Protein 2JUH (pdb70)

InterPro domains:
  IPR000626 Ubiquitin-like domain [PS50053] (384-454)
  IPR001005 SANT/Myb domain [PS50090] (572-627)
  IPR001005 SANT/Myb domain [SM00717] (576-629)
  IPR009057 Homedomain-like superfamily [SSF46689] (578-659)
  IPR017930 Myb domain [PS51294] (572-631)
  IPR029071 Ubiquitin-like domain superfamily [SSF54236] (380-465)
  IPR031105 Telomere repeat-binding protein, plant [PTHR21717] (1-666)
  IPR057625 Telomere repeat-binding protein 1-6-like, ubiquitin-like domain [PF23603] (383-450)

Secondary structure (DSSP, 8-state):
---------------SS-PPPHHHHHHHHHHHHHHGGG-HHHHHHHH-S--SS--SHHHHHHHHHHHHHHHT-STT---S---HHHHHHHHHHHHHHHHHH--S---S-------------

Organism: Nicotiana glutinosa (NCBI:txid35889)

Structure (mmCIF, N/CA/C/O backbone):
data_2JUH
#
_entry.id   2JUH
#
loop_
_atom_site.group_PDB
_atom_site.id
_atom_site.type_symbol
_atom_site.label_atom_id
_atom_site.label_alt_id
_atom_site.label_comp_id
_atom_site.label_asym_id
_atom_site.label_entity_id
_atom_site.label_seq_id
_atom_site.pdbx_PDB_ins_code
_atom_site.Cartn_x
_atom_site.Cartn_y
_atom_site.Cartn_z
_atom_site.occupancy
_atom_site.B_iso_or_equiv
_atom_site.auth_seq_id
_atom_site.auth_comp_id
_atom_site.auth_asym_id
_atom_site.auth_atom_id
_atom_site.pdbx_PDB_model_num
ATOM 1 N N . PRO A 1 1 ? -35.934 24.405 -11.145 1.00 3.00 561 PRO A N 1
ATOM 2 C CA . PRO A 1 1 ? -36.012 23.930 -9.759 1.00 11.02 561 PRO A CA 1
ATOM 3 C C . PRO A 1 1 ? -34.668 24.007 -9.044 1.00 43.11 561 PRO A C 1
ATOM 4 O O . PRO A 1 1 ? -33.688 24.510 -9.594 1.00 5.21 561 PRO A O 1
ATOM 12 N N . VAL A 1 2 ? -34.628 23.505 -7.814 1.00 54.53 562 VAL A N 1
ATOM 13 C CA . VAL A 1 2 ? -33.403 23.516 -7.023 1.00 4.43 562 VAL A CA 1
ATOM 14 C C . VAL A 1 2 ? -33.596 22.781 -5.701 1.00 33.12 562 VAL A C 1
ATOM 15 O O . VAL A 1 2 ? -34.508 23.090 -4.936 1.00 4.14 562 VAL A O 1
ATOM 28 N N . ASN A 1 3 ? -32.730 21.808 -5.439 1.00 34.24 563 ASN A N 1
ATOM 29 C CA . ASN A 1 3 ? -32.805 21.028 -4.209 1.00 71.44 563 ASN A CA 1
ATOM 30 C C . ASN A 1 3 ? -31.486 21.091 -3.444 1.00 35.01 563 ASN A C 1
ATOM 31 O O . ASN A 1 3 ? -30.505 21.657 -3.926 1.00 73.34 563 ASN A O 1
ATOM 41 N N . GLN A 1 4 ? -31.472 20.506 -2.251 1.00 31.00 564 GLN A N 1
ATOM 42 C CA . GLN A 1 4 ? -30.274 20.496 -1.419 1.00 35.44 564 GLN A CA 1
ATOM 43 C C . GLN A 1 4 ? -29.853 19.068 -1.088 1.00 54.55 564 GLN A C 1
ATOM 44 O O . GLN A 1 4 ? -30.569 18.113 -1.388 1.00 11.33 564 GLN A O 1
ATOM 56 N N . LYS A 1 5 ? -28.688 18.930 -0.465 1.00 33.30 565 LYS A N 1
ATOM 57 C CA . LYS A 1 5 ? -28.171 17.618 -0.091 1.00 35.20 565 LYS A CA 1
ATOM 58 C C . LYS A 1 5 ? -27.454 17.681 1.254 1.00 71.32 565 LYS A C 1
ATOM 59 O O . LYS A 1 5 ? -27.005 18.744 1.681 1.00 33.34 565 LYS A O 1
ATOM 74 N N . SER A 1 6 ? -27.348 16.533 1.916 1.00 74.52 566 SER A N 1
ATOM 75 C CA . SER A 1 6 ? -26.686 16.457 3.214 1.00 52.51 566 SER A CA 1
ATOM 76 C C . SER A 1 6 ? -25.546 15.446 3.184 1.00 23.33 566 SER A C 1
ATOM 77 O O . SER A 1 6 ? -25.599 14.452 2.460 1.00 3.34 566 SER A O 1
ATOM 84 N N . LYS A 1 7 ? -24.511 15.707 3.976 1.00 70.21 567 LYS A N 1
ATOM 85 C CA . LYS A 1 7 ? -23.356 14.820 4.044 1.00 33.52 567 LYS A CA 1
ATOM 86 C C . LYS A 1 7 ? -22.930 14.590 5.490 1.00 72.22 567 LYS A C 1
ATOM 87 O O . LYS A 1 7 ? -23.560 15.094 6.420 1.00 72.22 567 LYS A O 1
ATOM 102 N N . ARG A 1 8 ? -21.856 13.829 5.672 1.00 64.01 568 ARG A N 1
ATOM 103 C CA . ARG A 1 8 ? -21.345 13.533 7.006 1.00 3.54 568 ARG A CA 1
ATOM 104 C C . ARG A 1 8 ? -20.254 14.522 7.402 1.00 20.31 568 ARG A C 1
ATOM 105 O O . ARG A 1 8 ? -19.568 15.080 6.546 1.00 55.14 568 ARG A O 1
ATOM 123 N N . SER A 1 9 ? -20.099 14.734 8.705 1.00 44.12 569 SER A N 1
ATOM 124 C CA . SER A 1 9 ? -19.094 15.659 9.214 1.00 72.05 569 SER A CA 1
ATOM 125 C C . SER A 1 9 ? -18.062 14.925 10.066 1.00 50.05 569 SER A C 1
ATOM 126 O O . SER A 1 9 ? -18.361 13.898 10.674 1.00 52.31 569 SER A O 1
ATOM 133 N N . GLU A 1 10 ? -16.846 15.461 10.104 1.00 42.20 570 GLU A N 1
ATOM 134 C CA . GLU A 1 10 ? -15.769 14.857 10.879 1.00 53.10 570 GLU A CA 1
ATOM 135 C C . GLU A 1 10 ? -15.868 15.257 12.349 1.00 23.50 570 GLU A C 1
ATOM 136 O O . GLU A 1 10 ? -16.624 16.159 12.710 1.00 3.10 570 GLU A O 1
ATOM 146 N N . LEU A 1 11 ? -15.096 14.579 13.192 1.00 74.05 571 LEU A N 1
ATOM 147 C CA . LEU A 1 11 ? -15.095 14.863 14.624 1.00 3.13 571 LEU A CA 1
ATOM 148 C C . LEU A 1 11 ? -13.675 15.091 15.132 1.00 54.23 571 LEU A C 1
ATOM 149 O O . LEU A 1 11 ? -13.333 16.190 15.572 1.00 4.14 571 LEU A O 1
ATOM 164 N N . SER A 1 12 ? -12.853 14.049 15.067 1.00 14.13 572 SER A N 1
ATOM 165 C CA . SER A 1 12 ? -11.471 14.137 15.522 1.00 63.35 572 SER A CA 1
ATOM 166 C C . SER A 1 12 ? -10.512 13.637 14.446 1.00 70.22 572 SER A C 1
ATOM 167 O O . SER A 1 12 ? -10.936 13.087 13.430 1.00 33.52 572 SER A O 1
ATOM 174 N N . GLN A 1 13 ? -9.218 13.831 14.679 1.00 14.10 573 GLN A N 1
ATOM 175 C CA . GLN A 1 13 ? -8.199 13.401 13.730 1.00 20.53 573 GLN A CA 1
ATOM 176 C C . GLN A 1 13 ? -6.799 13.619 14.297 1.00 43.22 573 GLN A C 1
ATOM 177 O O . GLN A 1 13 ? -6.556 14.586 15.019 1.00 34.14 573 GLN A O 1
ATOM 189 N N . ARG A 1 14 ? -5.885 12.714 13.966 1.00 2.02 574 ARG A N 1
ATOM 190 C CA . ARG A 1 14 ? -4.510 12.807 14.444 1.00 4.53 574 ARG A CA 1
ATOM 191 C C . ARG A 1 14 ? -3.527 12.380 13.357 1.00 54.34 574 ARG A C 1
ATOM 192 O O . ARG A 1 14 ? -3.737 11.378 12.675 1.00 33.44 574 ARG A O 1
ATOM 210 N N . ARG A 1 15 ? -2.454 13.149 13.204 1.00 2.11 575 ARG A N 1
ATOM 211 C CA . ARG A 1 15 ? -1.439 12.853 12.200 1.00 13.15 575 ARG A CA 1
ATOM 212 C C . ARG A 1 15 ? -0.251 13.799 12.332 1.00 71.34 575 ARG A C 1
ATOM 213 O O . ARG A 1 15 ? -0.409 14.963 12.702 1.00 15.25 575 ARG A O 1
ATOM 231 N N . ILE A 1 16 ? 0.940 13.292 12.030 1.00 35.32 576 ILE A N 1
ATOM 232 C CA . ILE A 1 16 ? 2.155 14.092 12.115 1.00 35.31 576 ILE A CA 1
ATOM 233 C C . ILE A 1 16 ? 2.819 14.230 10.749 1.00 70.54 576 ILE A C 1
ATOM 234 O O . ILE A 1 16 ? 3.409 15.264 10.435 1.00 51.24 576 ILE A O 1
ATOM 249 N N . ARG A 1 17 ? 2.719 13.181 9.940 1.00 11.03 577 ARG A N 1
ATOM 250 C CA . ARG A 1 17 ? 3.310 13.185 8.607 1.00 2.31 577 ARG A CA 1
ATOM 251 C C . ARG A 1 17 ? 2.268 13.546 7.552 1.00 10.23 577 ARG A C 1
ATOM 252 O O . ARG A 1 17 ? 1.160 13.971 7.880 1.00 24.25 577 ARG A O 1
ATOM 270 N N . ARG A 1 18 ? 2.632 13.373 6.285 1.00 73.44 578 ARG A N 1
ATOM 271 C CA . ARG A 1 18 ? 1.731 13.684 5.183 1.00 2.25 578 ARG A CA 1
ATOM 272 C C . ARG A 1 18 ? 1.342 12.417 4.425 1.00 64.32 578 ARG A C 1
ATOM 273 O O . ARG A 1 18 ? 2.034 11.399 4.474 1.00 34.33 578 ARG A O 1
ATOM 291 N N . PRO A 1 19 ? 0.210 12.478 3.710 1.00 2.41 579 PRO A N 1
ATOM 292 C CA . PRO A 1 19 ? -0.296 11.345 2.929 1.00 60.25 579 PRO A CA 1
ATOM 293 C C . PRO A 1 19 ? 0.572 11.047 1.712 1.00 64.22 579 PRO A C 1
ATOM 294 O O . PRO A 1 19 ? 1.292 11.917 1.222 1.00 61.10 579 PRO A O 1
ATOM 302 N N . PHE A 1 20 ? 0.500 9.811 1.227 1.00 4.21 580 PHE A N 1
ATOM 303 C CA . PHE A 1 20 ? 1.280 9.397 0.067 1.00 0.42 580 PHE A CA 1
ATOM 304 C C . PHE A 1 20 ? 0.487 9.597 -1.222 1.00 42.35 580 PHE A C 1
ATOM 305 O O . PHE A 1 20 ? -0.732 9.424 -1.246 1.00 73.12 580 PHE A O 1
ATOM 321 N N . SER A 1 21 ? 1.186 9.964 -2.290 1.00 32.30 581 SER A N 1
ATOM 322 C CA . SER A 1 21 ? 0.549 10.192 -3.580 1.00 11.44 581 SER A CA 1
ATOM 323 C C . SER A 1 21 ? 0.114 8.873 -4.213 1.00 62.32 581 SER A C 1
ATOM 324 O O . SER A 1 21 ? 0.642 7.810 -3.884 1.00 70.41 581 SER A O 1
ATOM 331 N N . VAL A 1 22 ? -0.851 8.949 -5.123 1.00 31.54 582 VAL A N 1
ATOM 332 C CA . VAL A 1 22 ? -1.356 7.762 -5.804 1.00 54.24 582 VAL A CA 1
ATOM 333 C C . VAL A 1 22 ? -0.217 6.945 -6.401 1.00 72.52 582 VAL A C 1
ATOM 334 O O . VAL A 1 22 ? -0.242 5.715 -6.374 1.00 34.53 582 VAL A O 1
ATOM 347 N N . ALA A 1 23 ? 0.781 7.637 -6.941 1.00 71.34 583 ALA A N 1
ATOM 348 C CA . ALA A 1 23 ? 1.932 6.975 -7.543 1.00 74.43 583 ALA A CA 1
ATOM 349 C C . ALA A 1 23 ? 2.795 6.300 -6.482 1.00 72.24 583 ALA A C 1
ATOM 350 O O . ALA A 1 23 ? 3.323 5.210 -6.700 1.00 75.13 583 ALA A O 1
ATOM 357 N N . GLU A 1 24 ? 2.933 6.957 -5.333 1.00 23.41 584 GLU A N 1
ATOM 358 C CA . GLU A 1 24 ? 3.734 6.419 -4.240 1.00 70.01 584 GLU A CA 1
ATOM 359 C C . GLU A 1 24 ? 3.041 5.223 -3.595 1.00 44.44 584 GLU A C 1
ATOM 360 O O . GLU A 1 24 ? 3.614 4.137 -3.496 1.00 34.12 584 GLU A O 1
ATOM 370 N N . VAL A 1 25 ? 1.803 5.430 -3.155 1.00 64.43 585 VAL A N 1
ATOM 371 C CA . VAL A 1 25 ? 1.031 4.370 -2.518 1.00 0.34 585 VAL A CA 1
ATOM 372 C C . VAL A 1 25 ? 0.835 3.190 -3.464 1.00 22.33 585 VAL A C 1
ATOM 373 O O . VAL A 1 25 ? 0.788 2.039 -3.033 1.00 63.35 585 VAL A O 1
ATOM 386 N N . GLU A 1 26 ? 0.722 3.485 -4.755 1.00 54.11 586 GLU A N 1
ATOM 387 C CA . GLU A 1 26 ? 0.531 2.448 -5.762 1.00 31.21 586 GLU A CA 1
ATOM 388 C C . GLU A 1 26 ? 1.574 1.345 -5.610 1.00 22.13 586 GLU A C 1
ATOM 389 O O . GLU A 1 26 ? 1.314 0.183 -5.923 1.00 51.12 586 GLU A O 1
ATOM 399 N N . ALA A 1 27 ? 2.755 1.717 -5.129 1.00 24.34 587 ALA A N 1
ATOM 400 C CA . ALA A 1 27 ? 3.838 0.760 -4.935 1.00 44.24 587 ALA A CA 1
ATOM 401 C C . ALA A 1 27 ? 3.633 -0.049 -3.658 1.00 11.11 587 ALA A C 1
ATOM 402 O O . ALA A 1 27 ? 3.929 -1.243 -3.613 1.00 20.10 587 ALA A O 1
ATOM 409 N N . LEU A 1 28 ? 3.124 0.609 -2.622 1.00 40.13 588 LEU A N 1
ATOM 410 C CA . LEU A 1 28 ? 2.880 -0.048 -1.343 1.00 71.31 588 LEU A CA 1
ATOM 411 C C . LEU A 1 28 ? 1.964 -1.256 -1.518 1.00 73.43 588 LEU A C 1
ATOM 412 O O . LEU A 1 28 ? 2.264 -2.349 -1.037 1.00 1.12 588 LEU A O 1
ATOM 427 N N . VAL A 1 29 ? 0.849 -1.051 -2.210 1.00 43.34 589 VAL A N 1
ATOM 428 C CA . VAL A 1 29 ? -0.109 -2.124 -2.451 1.00 54.30 589 VAL A CA 1
ATOM 429 C C . VAL A 1 29 ? 0.460 -3.163 -3.409 1.00 11.04 589 VAL A C 1
ATOM 430 O O . VAL A 1 29 ? 0.506 -4.352 -3.095 1.00 42.22 589 VAL A O 1
ATOM 443 N N . GLU A 1 30 ? 0.893 -2.707 -4.581 1.00 74.35 590 GLU A N 1
ATOM 444 C CA . GLU A 1 30 ? 1.460 -3.598 -5.586 1.00 42.14 590 GLU A CA 1
ATOM 445 C C . GLU A 1 30 ? 2.547 -4.480 -4.980 1.00 52.12 590 GLU A C 1
ATOM 446 O O . GLU A 1 30 ? 2.614 -5.678 -5.253 1.00 0.41 590 GLU A O 1
ATOM 456 N N . ALA A 1 31 ? 3.398 -3.878 -4.154 1.00 12.15 591 ALA A N 1
ATOM 457 C CA . ALA A 1 31 ? 4.481 -4.608 -3.508 1.00 31.13 591 ALA A CA 1
ATOM 458 C C . ALA A 1 31 ? 3.941 -5.600 -2.485 1.00 4.24 591 ALA A C 1
ATOM 459 O O . ALA A 1 31 ? 4.437 -6.722 -2.370 1.00 14.21 591 ALA A O 1
ATOM 466 N N . VAL A 1 32 ? 2.920 -5.182 -1.742 1.00 73.22 592 VAL A N 1
ATOM 467 C CA . VAL A 1 32 ? 2.312 -6.035 -0.728 1.00 1.43 592 VAL A CA 1
ATOM 468 C C . VAL A 1 32 ? 1.549 -7.190 -1.367 1.00 11.02 592 VAL A C 1
ATOM 469 O O . VAL A 1 32 ? 1.390 -8.251 -0.764 1.00 73.34 592 VAL A O 1
ATOM 482 N N . GLU A 1 33 ? 1.081 -6.976 -2.593 1.00 41.54 593 GLU A N 1
ATOM 483 C CA . GLU A 1 33 ? 0.333 -8.001 -3.314 1.00 33.32 593 GLU A CA 1
ATOM 484 C C . GLU A 1 33 ? 1.263 -9.107 -3.804 1.00 40.42 593 GLU A C 1
ATOM 485 O O . GLU A 1 33 ? 0.893 -10.283 -3.820 1.00 54.13 593 GLU A O 1
ATOM 495 N N . HIS A 1 34 ? 2.472 -8.723 -4.204 1.00 4.23 594 HIS A N 1
ATOM 496 C CA . HIS A 1 34 ? 3.454 -9.683 -4.695 1.00 71.11 594 HIS A CA 1
ATOM 497 C C . HIS A 1 34 ? 4.252 -10.282 -3.541 1.00 42.15 594 HIS A C 1
ATOM 498 O O . HIS A 1 34 ? 4.427 -11.499 -3.459 1.00 4.34 594 HIS A O 1
ATOM 511 N N . LEU A 1 35 ? 4.734 -9.422 -2.651 1.00 30.33 595 LEU A N 1
ATOM 512 C CA . LEU A 1 35 ? 5.514 -9.867 -1.501 1.00 75.45 595 LEU A CA 1
ATOM 513 C C . LEU A 1 35 ? 4.603 -10.385 -0.393 1.00 72.01 595 LEU A C 1
ATOM 514 O O . LEU A 1 35 ? 5.020 -11.188 0.442 1.00 53.42 595 LEU A O 1
ATOM 529 N N . GLY A 1 36 ? 3.357 -9.922 -0.393 1.00 5.44 596 GLY A N 1
ATOM 530 C CA . GLY A 1 36 ? 2.406 -10.353 0.615 1.00 55.00 596 GLY A CA 1
ATOM 531 C C . GLY A 1 36 ? 2.547 -9.581 1.912 1.00 72.33 596 GLY A C 1
ATOM 532 O O . GLY A 1 36 ? 3.337 -8.640 2.001 1.00 72.55 596 GLY A O 1
ATOM 536 N N . THR A 1 37 ? 1.779 -9.977 2.922 1.00 13.02 597 THR A N 1
ATOM 537 C CA . THR A 1 37 ? 1.820 -9.315 4.219 1.00 54.54 597 THR A CA 1
ATOM 538 C C . THR A 1 37 ? 2.792 -10.014 5.164 1.00 15.32 597 THR A C 1
ATOM 539 O O . THR A 1 37 ? 2.657 -9.928 6.383 1.00 75.21 597 THR A O 1
ATOM 550 N N . GLY A 1 38 ? 3.772 -10.706 4.590 1.00 52.44 598 GLY A N 1
ATOM 551 C CA . GLY A 1 38 ? 4.752 -11.409 5.396 1.00 24.31 598 GLY A CA 1
ATOM 552 C C . GLY A 1 38 ? 6.172 -10.973 5.093 1.00 41.14 598 GLY A C 1
ATOM 553 O O . GLY A 1 38 ? 7.102 -11.311 5.825 1.00 41.04 598 GLY A O 1
ATOM 557 N N . ARG A 1 39 ? 6.340 -10.222 4.009 1.00 62.13 599 ARG A N 1
ATOM 558 C CA . ARG A 1 39 ? 7.657 -9.742 3.609 1.00 63.22 599 ARG A CA 1
ATOM 559 C C . ARG A 1 39 ? 7.656 -8.226 3.443 1.00 12.21 599 ARG A C 1
ATOM 560 O O . ARG A 1 39 ? 7.625 -7.715 2.324 1.00 35.03 599 ARG A O 1
ATOM 578 N N . TRP A 1 40 ? 7.688 -7.513 4.563 1.00 31.15 600 TRP A N 1
ATOM 579 C CA . TRP A 1 40 ? 7.689 -6.054 4.540 1.00 71.32 600 TRP A CA 1
ATOM 580 C C . TRP A 1 40 ? 9.008 -5.520 3.994 1.00 71.31 600 TRP A C 1
ATOM 581 O O . TRP A 1 40 ? 9.026 -4.583 3.195 1.00 65.14 600 TRP A O 1
ATOM 601 N N . ARG A 1 41 ? 10.111 -6.121 4.428 1.00 32.53 601 ARG A N 1
ATOM 602 C CA . ARG A 1 41 ? 11.435 -5.704 3.982 1.00 55.24 601 ARG A CA 1
ATOM 603 C C . ARG A 1 41 ? 11.512 -5.675 2.458 1.00 4.22 601 ARG A C 1
ATOM 604 O O . ARG A 1 41 ? 12.047 -4.735 1.871 1.00 62.15 601 ARG A O 1
ATOM 622 N N . ASP A 1 42 ? 10.973 -6.711 1.825 1.00 62.41 602 ASP A N 1
ATOM 623 C CA . ASP A 1 42 ? 10.980 -6.805 0.370 1.00 33.44 602 ASP A CA 1
ATOM 624 C C . ASP A 1 42 ? 10.087 -5.734 -0.248 1.00 43.10 602 ASP A C 1
ATOM 625 O O . ASP A 1 42 ? 10.416 -5.159 -1.286 1.00 42.12 602 ASP A O 1
ATOM 633 N N . VAL A 1 43 ? 8.954 -5.472 0.396 1.00 44.54 603 VAL A N 1
ATOM 634 C CA . VAL A 1 43 ? 8.013 -4.470 -0.089 1.00 3.43 603 VAL A CA 1
ATOM 635 C C . VAL A 1 43 ? 8.669 -3.098 -0.183 1.00 60.54 603 VAL A C 1
ATOM 636 O O . VAL A 1 43 ? 8.420 -2.340 -1.120 1.00 12.20 603 VAL A O 1
ATOM 649 N N . LYS A 1 44 ? 9.513 -2.784 0.795 1.00 43.22 604 LYS A N 1
ATOM 650 C CA . LYS A 1 44 ? 10.209 -1.503 0.824 1.00 62.45 604 LYS A CA 1
ATOM 651 C C . LYS A 1 44 ? 11.292 -1.449 -0.248 1.00 61.03 604 LYS A C 1
ATOM 652 O O . LYS A 1 44 ? 11.526 -0.404 -0.854 1.00 73.20 604 LYS A O 1
ATOM 667 N N . MET A 1 45 ? 11.949 -2.581 -0.478 1.00 51.10 605 MET A N 1
ATOM 668 C CA . MET A 1 45 ? 13.005 -2.661 -1.480 1.00 61.12 605 MET A CA 1
ATOM 669 C C . MET A 1 45 ? 12.423 -2.627 -2.888 1.00 15.55 605 MET A C 1
ATOM 670 O O . MET A 1 45 ? 13.024 -2.068 -3.806 1.00 54.25 605 MET A O 1
ATOM 682 N N . ARG A 1 46 ? 11.248 -3.228 -3.054 1.00 54.35 606 ARG A N 1
ATOM 683 C CA . ARG A 1 46 ? 10.585 -3.265 -4.351 1.00 20.44 606 ARG A CA 1
ATOM 684 C C . ARG A 1 46 ? 9.844 -1.959 -4.623 1.00 22.00 606 ARG A C 1
ATOM 685 O O . ARG A 1 46 ? 9.854 -1.450 -5.743 1.00 41.01 606 ARG A O 1
ATOM 703 N N . ALA A 1 47 ? 9.203 -1.424 -3.589 1.00 13.54 607 ALA A N 1
ATOM 704 C CA . ALA A 1 47 ? 8.457 -0.177 -3.715 1.00 25.22 607 ALA A CA 1
ATOM 705 C C . ALA A 1 47 ? 9.391 1.027 -3.674 1.00 71.54 607 ALA A C 1
ATOM 706 O O . ALA A 1 47 ? 9.552 1.736 -4.667 1.00 43.20 607 ALA A O 1
ATOM 713 N N . PHE A 1 48 ? 10.007 1.253 -2.517 1.00 31.22 608 PHE A N 1
ATOM 714 C CA . PHE A 1 48 ? 10.924 2.373 -2.345 1.00 0.05 608 PHE A CA 1
ATOM 715 C C . PHE A 1 48 ? 12.288 2.057 -2.951 1.00 20.33 608 PHE A C 1
ATOM 716 O O . PHE A 1 48 ? 12.906 1.043 -2.624 1.00 1.54 608 PHE A O 1
ATOM 732 N N . ASP A 1 49 ? 12.753 2.932 -3.837 1.00 43.21 609 ASP A N 1
ATOM 733 C CA . ASP A 1 49 ? 14.043 2.747 -4.490 1.00 21.41 609 ASP A CA 1
ATOM 734 C C . ASP A 1 49 ? 15.183 2.856 -3.481 1.00 5.21 609 ASP A C 1
ATOM 735 O O . ASP A 1 49 ? 16.203 2.179 -3.607 1.00 42.02 609 ASP A O 1
ATOM 743 N N . ASN A 1 50 ? 15.001 3.713 -2.482 1.00 64.13 610 ASN A N 1
ATOM 744 C CA . ASN A 1 50 ? 16.015 3.911 -1.452 1.00 61.32 610 ASN A CA 1
ATOM 745 C C . ASN A 1 50 ? 15.646 3.163 -0.174 1.00 73.55 610 ASN A C 1
ATOM 746 O O . ASN A 1 50 ? 15.365 3.776 0.855 1.00 64.03 610 ASN A O 1
ATOM 756 N N . ALA A 1 51 ? 15.651 1.836 -0.249 1.00 55.12 611 ALA A N 1
ATOM 757 C CA . ALA A 1 51 ? 15.320 1.005 0.902 1.00 55.54 611 ALA A CA 1
ATOM 758 C C . ALA A 1 51 ? 16.552 0.271 1.421 1.00 3.22 611 ALA A C 1
ATOM 759 O O . ALA A 1 51 ? 16.447 -0.830 1.962 1.00 52.20 611 ALA A O 1
ATOM 766 N N . ASP A 1 52 ? 17.716 0.887 1.253 1.00 72.25 612 ASP A N 1
ATOM 767 C CA . ASP A 1 52 ? 18.968 0.292 1.705 1.00 23.33 612 ASP A CA 1
ATOM 768 C C . ASP A 1 52 ? 18.880 -0.110 3.174 1.00 51.21 612 ASP A C 1
ATOM 769 O O . ASP A 1 52 ? 18.897 -1.295 3.507 1.00 65.41 612 ASP A O 1
ATOM 777 N N . HIS A 1 53 ? 18.785 0.885 4.050 1.00 71.24 613 HIS A N 1
ATOM 778 C CA . HIS A 1 53 ? 18.694 0.637 5.484 1.00 64.33 613 HIS A CA 1
ATOM 779 C C . HIS A 1 53 ? 17.412 1.231 6.059 1.00 64.30 613 HIS A C 1
ATOM 780 O O . HIS A 1 53 ? 17.341 1.546 7.246 1.00 62.03 613 HIS A O 1
ATOM 793 N N . ARG A 1 54 ? 16.403 1.380 5.208 1.00 54.52 614 ARG A N 1
ATOM 794 C CA . ARG A 1 54 ? 15.123 1.938 5.631 1.00 61.33 614 ARG A CA 1
ATOM 795 C C . ARG A 1 54 ? 14.355 0.943 6.494 1.00 44.03 614 ARG A C 1
ATOM 796 O O . ARG A 1 54 ? 14.575 -0.267 6.414 1.00 72.35 614 ARG A O 1
ATOM 814 N N . THR A 1 55 ? 13.450 1.458 7.321 1.00 75.14 615 THR A N 1
ATOM 815 C CA . THR A 1 55 ? 12.651 0.616 8.201 1.00 12.52 615 THR A CA 1
ATOM 816 C C . THR A 1 55 ? 11.570 -0.125 7.420 1.00 52.34 615 THR A C 1
ATOM 817 O O . THR A 1 55 ? 11.285 0.207 6.270 1.00 2.43 615 THR A O 1
ATOM 828 N N . TYR A 1 56 ? 10.971 -1.127 8.054 1.00 73.42 616 TYR A N 1
ATOM 829 C CA . TYR A 1 56 ? 9.924 -1.915 7.417 1.00 44.15 616 TYR A CA 1
ATOM 830 C C . TYR A 1 56 ? 8.557 -1.584 8.010 1.00 65.23 616 TYR A C 1
ATOM 831 O O . TYR A 1 56 ? 7.521 -1.881 7.415 1.00 51.44 616 TYR A O 1
ATOM 848 N N . VAL A 1 57 ? 8.564 -0.968 9.188 1.00 3.52 617 VAL A N 1
ATOM 849 C CA . VAL A 1 57 ? 7.327 -0.594 9.862 1.00 50.44 617 VAL A CA 1
ATOM 850 C C . VAL A 1 57 ? 6.626 0.546 9.132 1.00 71.22 617 VAL A C 1
ATOM 851 O O . VAL A 1 57 ? 5.397 0.617 9.104 1.00 41.04 617 VAL A O 1
ATOM 864 N N . ASP A 1 58 ? 7.415 1.437 8.542 1.00 71.40 618 ASP A N 1
ATOM 865 C CA . ASP A 1 58 ? 6.871 2.574 7.810 1.00 72.20 618 ASP A CA 1
ATOM 866 C C . ASP A 1 58 ? 5.841 2.117 6.782 1.00 30.30 618 ASP A C 1
ATOM 867 O O . ASP A 1 58 ? 4.728 2.641 6.726 1.00 14.35 618 ASP A O 1
ATOM 875 N N . LEU A 1 59 ? 6.219 1.136 5.969 1.00 74.02 619 LEU A N 1
ATOM 876 C CA . LEU A 1 59 ? 5.329 0.608 4.942 1.00 11.52 619 LEU A CA 1
ATOM 877 C C . LEU A 1 59 ? 4.180 -0.177 5.567 1.00 20.31 619 LEU A C 1
ATOM 878 O O . LEU A 1 59 ? 3.105 -0.299 4.980 1.00 2.13 619 LEU A O 1
ATOM 893 N N . LYS A 1 60 ? 4.415 -0.707 6.763 1.00 33.22 620 LYS A N 1
ATOM 894 C CA . LYS A 1 60 ? 3.401 -1.477 7.472 1.00 4.55 620 LYS A CA 1
ATOM 895 C C . LYS A 1 60 ? 2.271 -0.574 7.957 1.00 12.24 620 LYS A C 1
ATOM 896 O O . LYS A 1 60 ? 1.104 -0.963 7.945 1.00 43.33 620 LYS A O 1
ATOM 911 N N . ASP A 1 61 ? 2.627 0.634 8.380 1.00 52.42 621 ASP A N 1
ATOM 912 C CA . ASP A 1 61 ? 1.642 1.594 8.867 1.00 33.33 621 ASP A CA 1
ATOM 913 C C . ASP A 1 61 ? 0.800 2.138 7.717 1.00 42.21 621 ASP A C 1
ATOM 914 O O . ASP A 1 61 ? -0.421 2.248 7.826 1.00 63.11 621 ASP A O 1
ATOM 922 N N . LYS A 1 62 ? 1.460 2.480 6.616 1.00 24.33 622 LYS A N 1
ATOM 923 C CA . LYS A 1 62 ? 0.773 3.012 5.446 1.00 34.40 622 LYS A CA 1
ATOM 924 C C . LYS A 1 62 ? -0.261 2.020 4.923 1.00 75.10 622 LYS A C 1
ATOM 925 O O . LYS A 1 62 ? -1.355 2.408 4.515 1.00 12.02 622 LYS A O 1
ATOM 940 N N . TRP A 1 63 ? 0.093 0.740 4.940 1.00 40.43 623 TRP A N 1
ATOM 941 C CA . TRP A 1 63 ? -0.807 -0.307 4.469 1.00 61.41 623 TRP A CA 1
ATOM 942 C C . TRP A 1 63 ? -1.984 -0.482 5.421 1.00 3.12 623 TRP A C 1
ATOM 943 O O . TRP A 1 63 ? -3.135 -0.566 4.992 1.00 75.03 623 TRP A O 1
ATOM 963 N N . LYS A 1 64 ? -1.690 -0.538 6.715 1.00 71.14 624 LYS A N 1
ATOM 964 C CA . LYS A 1 64 ? -2.724 -0.701 7.730 1.00 22.01 624 LYS A CA 1
ATOM 965 C C . LYS A 1 64 ? -3.856 0.299 7.519 1.00 13.22 624 LYS A C 1
ATOM 966 O O . LYS A 1 64 ? -5.032 -0.067 7.524 1.00 65.42 624 LYS A O 1
ATOM 981 N N . THR A 1 65 ? -3.495 1.565 7.331 1.00 22.45 625 THR A N 1
ATOM 982 C CA . THR A 1 65 ? -4.479 2.617 7.117 1.00 72.13 625 THR A CA 1
ATOM 983 C C . THR A 1 65 ? -5.104 2.513 5.731 1.00 63.41 625 THR A C 1
ATOM 984 O O . THR A 1 65 ? -6.248 2.919 5.522 1.00 71.23 625 THR A O 1
ATOM 995 N N . LEU A 1 66 ? -4.347 1.966 4.786 1.00 11.23 626 LEU A N 1
ATOM 996 C CA . LEU A 1 66 ? -4.827 1.808 3.418 1.00 24.05 626 LEU A CA 1
ATOM 997 C C . LEU A 1 66 ? -6.018 0.856 3.366 1.00 3.43 626 LEU A C 1
ATOM 998 O O . LEU A 1 66 ? -7.087 1.208 2.865 1.00 52.14 626 LEU A O 1
ATOM 1013 N N . VAL A 1 67 ? -5.827 -0.352 3.887 1.00 74.21 627 VAL A N 1
ATOM 1014 C CA . VAL A 1 67 ? -6.886 -1.354 3.904 1.00 10.24 627 VAL A CA 1
ATOM 1015 C C . VAL A 1 67 ? -8.104 -0.854 4.670 1.00 53.42 627 VAL A C 1
ATOM 1016 O O . VAL A 1 67 ? -9.240 -1.006 4.220 1.00 11.41 627 VAL A O 1
ATOM 1029 N N . HIS A 1 68 ? -7.862 -0.254 5.831 1.00 73.43 628 HIS A N 1
ATOM 1030 C CA . HIS A 1 68 ? -8.940 0.271 6.662 1.00 32.11 628 HIS A CA 1
ATOM 1031 C C . HIS A 1 68 ? -9.728 1.343 5.914 1.00 45.15 628 HIS A C 1
ATOM 1032 O O . HIS A 1 68 ? -10.911 1.556 6.179 1.00 54.42 628 HIS A O 1
ATOM 1045 N N . THR A 1 69 ? -9.064 2.015 4.979 1.00 70.24 629 THR A N 1
ATOM 1046 C CA . THR A 1 69 ? -9.701 3.066 4.195 1.00 71.15 629 THR A CA 1
ATOM 1047 C C . THR A 1 69 ? -10.615 2.477 3.128 1.00 1.23 629 THR A C 1
ATOM 1048 O O . THR A 1 69 ? -11.608 3.092 2.739 1.00 1.02 629 THR A O 1
ATOM 1059 N N . ALA A 1 70 ? -10.274 1.281 2.656 1.00 74.23 630 ALA A N 1
ATOM 1060 C CA . ALA A 1 70 ? -11.066 0.609 1.635 1.00 22.15 630 ALA A CA 1
ATOM 1061 C C . ALA A 1 70 ? -12.531 0.516 2.048 1.00 22.02 630 ALA A C 1
ATOM 1062 O O . ALA A 1 70 ? -13.426 0.857 1.276 1.00 20.12 630 ALA A O 1
ATOM 1069 N N . SER A 1 71 ? -12.767 0.051 3.271 1.00 52.40 631 SER A N 1
ATOM 1070 C CA . SER A 1 71 ? -14.124 -0.090 3.785 1.00 3.01 631 SER A CA 1
ATOM 1071 C C . SER A 1 71 ? -14.128 -0.860 5.102 1.00 44.34 631 SER A C 1
ATOM 1072 O O . SER A 1 71 ? -14.610 -1.991 5.171 1.00 70.42 631 SER A O 1
ATOM 1079 N N . ILE A 1 72 ? -13.588 -0.239 6.145 1.00 73.44 632 ILE A N 1
ATOM 1080 C CA . ILE A 1 72 ? -13.529 -0.864 7.460 1.00 55.34 632 ILE A CA 1
ATOM 1081 C C . ILE A 1 72 ? -14.051 0.078 8.540 1.00 52.41 632 ILE A C 1
ATOM 1082 O O . ILE A 1 72 ? -15.168 -0.082 9.032 1.00 63.41 632 ILE A O 1
ATOM 1097 N N . ALA A 1 73 ? -13.235 1.063 8.904 1.00 1.34 633 ALA A N 1
ATOM 1098 C CA . ALA A 1 73 ? -13.615 2.034 9.922 1.00 44.25 633 ALA A CA 1
ATOM 1099 C C . ALA A 1 73 ? -14.003 3.367 9.293 1.00 14.22 633 ALA A C 1
ATOM 1100 O O . ALA A 1 73 ? -13.331 3.876 8.395 1.00 63.04 633 ALA A O 1
ATOM 1107 N N . PRO A 1 74 ? -15.114 3.948 9.771 1.00 22.42 634 PRO A N 1
ATOM 1108 C CA . PRO A 1 74 ? -15.616 5.230 9.269 1.00 32.41 634 PRO A CA 1
ATOM 1109 C C . PRO A 1 74 ? -14.717 6.399 9.661 1.00 4.52 634 PRO A C 1
ATOM 1110 O O . PRO A 1 74 ? -14.484 7.308 8.865 1.00 64.10 634 PRO A O 1
ATOM 1118 N N . GLN A 1 75 ? -14.217 6.366 10.891 1.00 62.34 635 GLN A N 1
ATOM 1119 C CA . GLN A 1 75 ? -13.344 7.424 11.388 1.00 45.13 635 GLN A CA 1
ATOM 1120 C C . GLN A 1 75 ? -11.930 7.266 10.839 1.00 11.23 635 GLN A C 1
ATOM 1121 O O . GLN A 1 75 ? -11.112 8.179 10.937 1.00 32.31 635 GLN A O 1
ATOM 1133 N N . GLN A 1 76 ? -11.652 6.101 10.261 1.00 34.11 636 GLN A N 1
ATOM 1134 C CA . GLN A 1 76 ? -10.336 5.825 9.697 1.00 21.11 636 GLN A CA 1
ATOM 1135 C C . GLN A 1 76 ? -10.195 6.450 8.312 1.00 42.44 636 GLN A C 1
ATOM 1136 O O . GLN A 1 76 ? -9.147 6.342 7.677 1.00 33.41 636 GLN A O 1
ATOM 1148 N N . ARG A 1 77 ? -11.257 7.101 7.852 1.00 40.41 637 ARG A N 1
ATOM 1149 C CA . ARG A 1 77 ? -11.253 7.741 6.542 1.00 13.11 637 ARG A CA 1
ATOM 1150 C C . ARG A 1 77 ? -10.192 8.837 6.476 1.00 22.32 637 ARG A C 1
ATOM 1151 O O . ARG A 1 77 ? -10.281 9.844 7.179 1.00 31.23 637 ARG A O 1
ATOM 1169 N N . ARG A 1 78 ? -9.189 8.631 5.628 1.00 71.33 638 ARG A N 1
ATOM 1170 C CA . ARG A 1 78 ? -8.111 9.600 5.472 1.00 43.05 638 ARG A CA 1
ATOM 1171 C C . ARG A 1 78 ? -8.636 10.911 4.893 1.00 64.21 638 ARG A C 1
ATOM 1172 O O . ARG A 1 78 ? -7.956 11.935 4.932 1.00 3.32 638 ARG A O 1
ATOM 1190 N N . GLY A 1 79 ? -9.852 10.869 4.356 1.00 13.22 639 GLY A N 1
ATOM 1191 C CA . GLY A 1 79 ? -10.448 12.058 3.777 1.00 32.15 639 GLY A CA 1
ATOM 1192 C C . GLY A 1 79 ? -9.989 12.301 2.352 1.00 11.54 639 GLY A C 1
ATOM 1193 O O . GLY A 1 79 ? -10.809 12.432 1.444 1.00 25.13 639 GLY A O 1
ATOM 1197 N N . GLU A 1 80 ? -8.676 12.362 2.156 1.00 55.22 640 GLU A N 1
ATOM 1198 C CA . GLU A 1 80 ? -8.111 12.593 0.832 1.00 34.01 640 GLU A CA 1
ATOM 1199 C C . GLU A 1 80 ? -8.679 11.605 -0.181 1.00 20.14 640 GLU A C 1
ATOM 1200 O O . GLU A 1 80 ? -9.111 10.505 0.161 1.00 44.44 640 GLU A O 1
ATOM 1210 N N . PRO A 1 81 ? -8.681 12.006 -1.462 1.00 60.34 641 PRO A N 1
ATOM 1211 C CA . PRO A 1 81 ? -9.193 11.170 -2.552 1.00 33.21 641 PRO A CA 1
ATOM 1212 C C . PRO A 1 81 ? -8.300 9.965 -2.828 1.00 32.31 641 PRO A C 1
ATOM 1213 O O . PRO A 1 81 ? -7.115 10.114 -3.128 1.00 2.25 641 PRO A O 1
ATOM 1221 N N . VAL A 1 82 ? -8.875 8.772 -2.725 1.00 61.25 642 VAL A N 1
ATOM 1222 C CA . VAL A 1 82 ? -8.131 7.541 -2.964 1.00 51.42 642 VAL A CA 1
ATOM 1223 C C . VAL A 1 82 ? -8.759 6.731 -4.093 1.00 71.32 642 VAL A C 1
ATOM 1224 O O . VAL A 1 82 ? -9.980 6.630 -4.213 1.00 51.12 642 VAL A O 1
ATOM 1237 N N . PRO A 1 83 ? -7.905 6.139 -4.941 1.00 5.31 643 PRO A N 1
ATOM 1238 C CA . PRO A 1 83 ? -8.354 5.325 -6.075 1.00 33.44 643 PRO A CA 1
ATOM 1239 C C . PRO A 1 83 ? -8.982 4.008 -5.632 1.00 34.44 643 PRO A C 1
ATOM 1240 O O . PRO A 1 83 ? -8.394 3.264 -4.847 1.00 2.34 643 PRO A O 1
ATOM 1248 N N . GLN A 1 84 ? -10.177 3.727 -6.141 1.00 63.01 644 GLN A N 1
ATOM 1249 C CA . GLN A 1 84 ? -10.883 2.498 -5.796 1.00 32.51 644 GLN A CA 1
ATOM 1250 C C . GLN A 1 84 ? -10.103 1.273 -6.263 1.00 11.01 644 GLN A C 1
ATOM 1251 O O . GLN A 1 84 ? -10.357 0.156 -5.812 1.00 21.13 644 GLN A O 1
ATOM 1263 N N . ASP A 1 85 ? -9.155 1.490 -7.167 1.00 50.32 645 ASP A N 1
ATOM 1264 C CA . ASP A 1 85 ? -8.338 0.404 -7.694 1.00 61.24 645 ASP A CA 1
ATOM 1265 C C . ASP A 1 85 ? -7.379 -0.120 -6.630 1.00 44.14 645 ASP A C 1
ATOM 1266 O O . ASP A 1 85 ? -7.148 -1.326 -6.527 1.00 33.31 645 ASP A O 1
ATOM 1274 N N . LEU A 1 86 ? -6.823 0.792 -5.839 1.00 13.15 646 LEU A N 1
ATOM 1275 C CA . LEU A 1 86 ? -5.888 0.422 -4.783 1.00 50.14 646 LEU A CA 1
ATOM 1276 C C . LEU A 1 86 ? -6.623 -0.194 -3.597 1.00 70.10 646 LEU A C 1
ATOM 1277 O O . LEU A 1 86 ? -6.280 -1.285 -3.138 1.00 72.41 646 LEU A O 1
ATOM 1292 N N . LEU A 1 87 ? -7.638 0.509 -3.106 1.00 10.20 647 LEU A N 1
ATOM 1293 C CA . LEU A 1 87 ? -8.424 0.030 -1.975 1.00 43.04 647 LEU A CA 1
ATOM 1294 C C . LEU A 1 87 ? -8.914 -1.394 -2.215 1.00 35.14 647 LEU A C 1
ATOM 1295 O O . LEU A 1 87 ? -9.011 -2.193 -1.283 1.00 1.55 647 LEU A O 1
ATOM 1310 N N . ASP A 1 88 ? -9.218 -1.705 -3.470 1.00 2.42 648 ASP A N 1
ATOM 1311 C CA . ASP A 1 88 ? -9.695 -3.035 -3.835 1.00 62.34 648 ASP A CA 1
ATOM 1312 C C . ASP A 1 88 ? -8.564 -4.057 -3.759 1.00 34.11 648 ASP A C 1
ATOM 1313 O O . ASP A 1 88 ? -8.731 -5.141 -3.199 1.00 32.42 648 ASP A O 1
ATOM 1321 N N . ARG A 1 89 ? -7.415 -3.704 -4.326 1.00 13.23 649 ARG A N 1
ATOM 1322 C CA . ARG A 1 89 ? -6.258 -4.590 -4.325 1.00 3.01 649 ARG A CA 1
ATOM 1323 C C . ARG A 1 89 ? -5.746 -4.814 -2.906 1.00 43.11 649 ARG A C 1
ATOM 1324 O O . ARG A 1 89 ? -5.287 -5.904 -2.564 1.00 23.15 649 ARG A O 1
ATOM 1342 N N . VAL A 1 90 ? -5.827 -3.775 -2.081 1.00 15.52 650 VAL A N 1
ATOM 1343 C CA . VAL A 1 90 ? -5.373 -3.857 -0.699 1.00 44.34 650 VAL A CA 1
ATOM 1344 C C . VAL A 1 90 ? -6.205 -4.859 0.094 1.00 60.22 650 VAL A C 1
ATOM 1345 O O . VAL A 1 90 ? -5.665 -5.755 0.745 1.00 34.10 650 VAL A O 1
ATOM 1358 N N . LEU A 1 91 ? -7.523 -4.703 0.035 1.00 72.25 651 LEU A N 1
ATOM 1359 C CA . LEU A 1 91 ? -8.432 -5.595 0.748 1.00 33.34 651 LEU A CA 1
ATOM 1360 C C . LEU A 1 91 ? -8.287 -7.030 0.251 1.00 72.31 651 LEU A C 1
ATOM 1361 O O . LEU A 1 91 ? -8.555 -7.981 0.984 1.00 44.23 651 LEU A O 1
ATOM 1376 N N . ALA A 1 92 ? -7.857 -7.179 -0.998 1.00 54.31 652 ALA A N 1
ATOM 1377 C CA . ALA A 1 92 ? -7.672 -8.497 -1.590 1.00 14.20 652 ALA A CA 1
ATOM 1378 C C . ALA A 1 92 ? -6.546 -9.258 -0.898 1.00 54.54 652 ALA A C 1
ATOM 1379 O O . ALA A 1 92 ? -6.711 -10.414 -0.513 1.00 1.41 652 ALA A O 1
ATOM 1386 N N . ALA A 1 93 ? -5.401 -8.599 -0.743 1.00 42.53 653 ALA A N 1
ATOM 1387 C CA . ALA A 1 93 ? -4.250 -9.213 -0.095 1.00 21.24 653 ALA A CA 1
ATOM 1388 C C . ALA A 1 93 ? -4.452 -9.305 1.413 1.00 73.53 653 ALA A C 1
ATOM 1389 O O . ALA A 1 93 ? -4.155 -10.330 2.029 1.00 2.52 653 ALA A O 1
ATOM 1396 N N . HIS A 1 94 ? -4.958 -8.227 2.005 1.00 50.31 654 HIS A N 1
ATOM 1397 C CA . HIS A 1 94 ? -5.200 -8.187 3.443 1.00 23.33 654 HIS A CA 1
ATOM 1398 C C . HIS A 1 94 ? -6.137 -9.313 3.867 1.00 44.22 654 HIS A C 1
ATOM 1399 O O . HIS A 1 94 ? -5.916 -9.967 4.886 1.00 64.11 654 HIS A O 1
ATOM 1412 N N . ALA A 1 95 ? -7.186 -9.532 3.081 1.00 5.05 655 ALA A N 1
ATOM 1413 C CA . ALA A 1 95 ? -8.156 -10.580 3.375 1.00 52.14 655 ALA A CA 1
ATOM 1414 C C . ALA A 1 95 ? -7.609 -11.954 3.004 1.00 60.43 655 ALA A C 1
ATOM 1415 O O . ALA A 1 95 ? -7.705 -12.902 3.784 1.00 51.12 655 ALA A O 1
ATOM 1422 N N . TYR A 1 96 ? -7.036 -12.056 1.810 1.00 42.44 656 TYR A N 1
ATOM 1423 C CA . TYR A 1 96 ? -6.477 -13.316 1.336 1.00 30.23 656 TYR A CA 1
ATOM 1424 C C . TYR A 1 96 ? -5.432 -13.850 2.310 1.00 4.12 656 TYR A C 1
ATOM 1425 O O . TYR A 1 96 ? -5.473 -15.015 2.704 1.00 25.13 656 TYR A O 1
ATOM 1442 N N . TRP A 1 97 ? -4.498 -12.988 2.696 1.00 64.10 657 TRP A N 1
ATOM 1443 C CA . TRP A 1 97 ? -3.442 -13.372 3.627 1.00 20.05 657 TRP A CA 1
ATOM 1444 C C . TRP A 1 97 ? -4.000 -13.577 5.030 1.00 43.43 657 TRP A C 1
ATOM 1445 O O . TRP A 1 97 ? -3.487 -14.388 5.801 1.00 30.21 657 TRP A O 1
ATOM 1465 N N . SER A 1 98 ? -5.057 -12.838 5.356 1.00 60.44 658 SER A N 1
ATOM 1466 C CA . SER A 1 98 ? -5.683 -12.937 6.669 1.00 74.31 658 SER A CA 1
ATOM 1467 C C . SER A 1 98 ? -6.180 -14.355 6.928 1.00 45.24 658 SER A C 1
ATOM 1468 O O . SER A 1 98 ? -6.118 -14.850 8.054 1.00 33.43 658 SER A O 1
ATOM 1475 N N . GLN A 1 99 ? -6.675 -15.003 5.878 1.00 41.05 659 GLN A N 1
ATOM 1476 C CA . GLN A 1 99 ? -7.184 -16.365 5.992 1.00 55.43 659 GLN A CA 1
ATOM 1477 C C . GLN A 1 99 ? -6.115 -17.303 6.542 1.00 53.55 659 GLN A C 1
ATOM 1478 O O . GLN A 1 99 ? -6.427 -18.326 7.149 1.00 43.10 659 GLN A O 1
ATOM 1490 N N . GLN A 1 100 ? -4.853 -16.944 6.326 1.00 43.51 660 GLN A N 1
ATOM 1491 C CA . GLN A 1 100 ? -3.738 -17.755 6.801 1.00 2.23 660 GLN A CA 1
ATOM 1492 C C . GLN A 1 100 ? -3.645 -17.715 8.322 1.00 21.32 660 GLN A C 1
ATOM 1493 O O . GLN A 1 100 ? -3.351 -18.725 8.961 1.00 4.01 660 GLN A O 1
ATOM 1505 N N . GLN A 1 101 ? -3.894 -16.543 8.895 1.00 1.30 661 GLN A N 1
ATOM 1506 C CA . GLN A 1 101 ? -3.837 -16.372 10.342 1.00 11.11 661 GLN A CA 1
ATOM 1507 C C . GLN A 1 101 ? -5.236 -16.394 10.950 1.00 25.15 661 GLN A C 1
ATOM 1508 O O . GLN A 1 101 ? -5.638 -17.375 11.573 1.00 64.40 661 GLN A O 1
ATOM 1520 N N . GLY A 1 102 ? -5.975 -15.305 10.762 1.00 32.25 662 GLY A N 1
ATOM 1521 C CA . GLY A 1 102 ? -7.320 -15.220 11.297 1.00 42.32 662 GLY A CA 1
ATOM 1522 C C . GLY A 1 102 ? -8.381 -15.486 10.247 1.00 72.30 662 GLY A C 1
ATOM 1523 O O . GLY A 1 102 ? -8.141 -16.211 9.281 1.00 73.20 662 GLY A O 1
ATOM 1527 N N . LYS A 1 103 ? -9.558 -14.900 10.435 1.00 55.21 663 LYS A N 1
ATOM 1528 C CA . LYS A 1 103 ? -10.659 -15.076 9.497 1.00 12.34 663 LYS A CA 1
ATOM 1529 C C . LYS A 1 103 ? -11.763 -14.054 9.753 1.00 31.41 663 LYS A C 1
ATOM 1530 O O . LYS A 1 103 ? -12.340 -14.011 10.839 1.00 21.32 663 LYS A O 1
ATOM 1545 N N . GLN A 1 104 ? -12.049 -13.234 8.746 1.00 42.44 664 GLN A N 1
ATOM 1546 C CA . GLN A 1 104 ? -13.084 -12.213 8.864 1.00 63.15 664 GLN A CA 1
ATOM 1547 C C . GLN A 1 104 ? -13.950 -12.169 7.611 1.00 2.41 664 GLN A C 1
ATOM 1548 O O . GLN A 1 104 ? -15.178 -12.231 7.689 1.00 43.31 664 GLN A O 1
ATOM 1560 N N . HIS A 1 105 ? -13.305 -12.061 6.454 1.00 70.45 665 HIS A N 1
ATOM 1561 C CA . HIS A 1 105 ? -14.017 -12.008 5.182 1.00 31.41 665 HIS A CA 1
ATOM 1562 C C . HIS A 1 105 ? -13.038 -12.013 4.011 1.00 50.31 665 HIS A C 1
ATOM 1563 O O . HIS A 1 105 ? -12.421 -10.994 3.701 1.00 73.33 665 HIS A O 1
ATOM 1576 N N . VAL A 1 106 ? -12.902 -13.167 3.365 1.00 74.30 666 VAL A N 1
ATOM 1577 C CA . VAL A 1 106 ? -12.000 -13.304 2.229 1.00 31.44 666 VAL A CA 1
ATOM 1578 C C . VAL A 1 106 ? -12.776 -13.455 0.925 1.00 51.13 666 VAL A C 1
ATOM 1579 O O . VAL A 1 106 ? -14.005 -13.520 0.927 1.00 41.43 666 VAL A O 1
ATOM 1592 N N . GLU A 1 107 ? -12.050 -13.511 -0.187 1.00 13.32 667 GLU A N 1
ATOM 1593 C CA . GLU A 1 107 ? -12.672 -13.654 -1.498 1.00 23.01 667 GLU A CA 1
ATOM 1594 C C . GLU A 1 107 ? -12.008 -14.773 -2.296 1.00 54.32 667 GLU A C 1
ATOM 1595 O O . GLU A 1 107 ? -10.885 -15.190 -2.012 1.00 22.20 667 GLU A O 1
ATOM 1605 N N . PRO A 1 108 ? -12.719 -15.272 -3.319 1.00 73.34 668 PRO A N 1
ATOM 1606 C CA . PRO A 1 108 ? -12.218 -16.349 -4.179 1.00 55.13 668 PRO A CA 1
ATOM 1607 C C . PRO A 1 108 ? -11.070 -15.891 -5.072 1.00 64.35 668 PRO A C 1
ATOM 1608 O O . PRO A 1 108 ? -11.278 -15.517 -6.226 1.00 21.12 668 PRO A O 1
ATOM 1616 N N . LEU A 1 109 ? -9.857 -15.924 -4.529 1.00 33.44 669 LEU A N 1
ATOM 1617 C CA . LEU A 1 109 ? -8.673 -15.513 -5.278 1.00 41.44 669 LEU A CA 1
ATOM 1618 C C . LEU A 1 109 ? -7.404 -16.057 -4.629 1.00 15.25 669 LEU A C 1
ATOM 1619 O O . LEU A 1 109 ? -7.390 -16.381 -3.442 1.00 3.14 669 LEU A O 1
ATOM 1634 N N . LYS A 1 110 ? -6.338 -16.151 -5.417 1.00 52.14 670 LYS A N 1
ATOM 1635 C CA . LYS A 1 110 ? -5.061 -16.650 -4.921 1.00 43.24 670 LYS A CA 1
ATOM 1636 C C . LYS A 1 110 ? -3.897 -15.952 -5.614 1.00 33.51 670 LYS A C 1
ATOM 1637 O O . LYS A 1 110 ? -4.055 -15.385 -6.696 1.00 2.41 670 LYS A O 1
ATOM 1652 N N . ILE A 1 111 ? -2.727 -15.997 -4.986 1.00 52.24 671 ILE A N 1
ATOM 1653 C CA . ILE A 1 111 ? -1.535 -15.369 -5.544 1.00 4.03 671 ILE A CA 1
ATOM 1654 C C . ILE A 1 111 ? -0.274 -16.128 -5.142 1.00 45.52 671 ILE A C 1
ATOM 1655 O O . ILE A 1 111 ? -0.345 -17.159 -4.472 1.00 63.30 671 ILE A O 1
ATOM 1670 N N . LEU A 1 112 ? 0.877 -15.610 -5.552 1.00 53.53 672 LEU A N 1
ATOM 1671 C CA . LEU A 1 112 ? 2.155 -16.236 -5.232 1.00 22.02 672 LEU A CA 1
ATOM 1672 C C . LEU A 1 112 ? 3.265 -15.194 -5.144 1.00 33.55 672 LEU A C 1
ATOM 1673 O O . LEU A 1 112 ? 3.040 -14.010 -5.391 1.00 54.21 672 LEU A O 1
ATOM 1688 N N . ASP A 1 113 ? 4.465 -15.644 -4.793 1.00 51.23 673 ASP A N 1
ATOM 1689 C CA . ASP A 1 113 ? 5.612 -14.752 -4.675 1.00 35.43 673 ASP A CA 1
ATOM 1690 C C . ASP A 1 113 ? 6.911 -15.493 -4.976 1.00 1.31 673 ASP A C 1
ATOM 1691 O O . ASP A 1 113 ? 6.940 -16.722 -5.017 1.00 32.25 673 ASP A O 1
ATOM 1699 N N . ALA A 1 114 ? 7.983 -14.737 -5.187 1.00 75.52 674 ALA A N 1
ATOM 1700 C CA . ALA A 1 114 ? 9.285 -15.322 -5.484 1.00 74.04 674 ALA A CA 1
ATOM 1701 C C . ALA A 1 114 ? 10.368 -14.249 -5.544 1.00 4.14 674 ALA A C 1
ATOM 1702 O O . ALA A 1 114 ? 10.108 -13.110 -5.931 1.00 0.13 674 ALA A O 1
ATOM 1709 N N . LYS A 1 115 ? 11.583 -14.621 -5.158 1.00 60.30 675 LYS A N 1
ATOM 1710 C CA . LYS A 1 115 ? 12.708 -13.692 -5.168 1.00 3.32 675 LYS A CA 1
ATOM 1711 C C . LYS A 1 115 ? 13.701 -14.054 -6.267 1.00 75.04 675 LYS A C 1
ATOM 1712 O O . LYS A 1 115 ? 13.561 -15.080 -6.931 1.00 63.43 675 LYS A O 1
ATOM 1727 N N . ALA A 1 116 ? 14.706 -13.204 -6.453 1.00 54.33 676 ALA A N 1
ATOM 1728 C CA . ALA A 1 116 ? 15.726 -13.435 -7.469 1.00 45.45 676 ALA A CA 1
ATOM 1729 C C . ALA A 1 116 ? 17.122 -13.431 -6.856 1.00 35.01 676 ALA A C 1
ATOM 1730 O O . ALA A 1 116 ? 17.275 -13.335 -5.639 1.00 10.22 676 ALA A O 1
ATOM 1737 N N . GLN A 1 117 ? 18.136 -13.535 -7.708 1.00 60.42 677 GLN A N 1
ATOM 1738 C CA . GLN A 1 117 ? 19.520 -13.544 -7.249 1.00 22.30 677 GLN A CA 1
ATOM 1739 C C . GLN A 1 117 ? 20.412 -12.742 -8.192 1.00 2.52 677 GLN A C 1
ATOM 1740 O O . GLN A 1 117 ? 20.429 -12.979 -9.399 1.00 31.53 677 GLN A O 1
ATOM 1752 N N . LYS A 1 118 ? 21.152 -11.791 -7.632 1.00 2.44 678 LYS A N 1
ATOM 1753 C CA . LYS A 1 118 ? 22.047 -10.953 -8.421 1.00 3.42 678 LYS A CA 1
ATOM 1754 C C . LYS A 1 118 ? 23.418 -10.848 -7.759 1.00 14.14 678 LYS A C 1
ATOM 1755 O O . LYS A 1 118 ? 23.578 -10.167 -6.747 1.00 61.52 678 LYS A O 1
ATOM 1770 N N . VAL A 1 119 ? 24.403 -11.526 -8.340 1.00 34.31 679 VAL A N 1
ATOM 1771 C CA . VAL A 1 119 ? 25.760 -11.506 -7.809 1.00 72.34 679 VAL A CA 1
ATOM 1772 C C . VAL A 1 119 ? 26.687 -10.685 -8.698 1.00 20.22 679 VAL A C 1
ATOM 1773 O O . VAL A 1 119 ? 26.638 -10.784 -9.923 1.00 53.12 679 VAL A O 1
ATOM 1786 N N . GLY A 1 120 ? 27.535 -9.873 -8.073 1.00 43.25 680 GLY A N 1
ATOM 1787 C CA . GLY A 1 120 ? 28.461 -9.046 -8.822 1.00 35.24 680 GLY A CA 1
ATOM 1788 C C . GLY A 1 120 ? 29.892 -9.535 -8.713 1.00 74.52 680 GLY A C 1
ATOM 1789 O O . GLY A 1 120 ? 30.184 -10.694 -9.005 1.00 42.43 680 GLY A O 1
ATOM 1793 N N . ALA A 1 121 ? 30.788 -8.647 -8.294 1.00 35.24 681 ALA A N 1
ATOM 1794 C CA . ALA A 1 121 ? 32.197 -8.993 -8.148 1.00 51.32 681 ALA A CA 1
ATOM 1795 C C . ALA A 1 121 ? 32.399 -10.004 -7.023 1.00 0.34 681 ALA A C 1
ATOM 1796 O O . ALA A 1 121 ? 33.182 -10.945 -7.156 1.00 42.25 681 ALA A O 1
ATOM 1803 N N . PRO A 1 1 ? -27.146 31.405 7.362 1.00 35.01 561 PRO A N 2
ATOM 1804 C CA . PRO A 1 1 ? -25.812 31.329 7.963 1.00 51.22 561 PRO A CA 2
ATOM 1805 C C . PRO A 1 1 ? -24.773 30.765 6.999 1.00 42.24 561 PRO A C 2
ATOM 1806 O O . PRO A 1 1 ? -25.116 30.189 5.968 1.00 22.14 561 PRO A O 2
ATOM 1814 N N . VAL A 1 2 ? -23.499 30.935 7.344 1.00 4.22 562 VAL A N 2
ATOM 1815 C CA . VAL A 1 2 ? -22.411 30.441 6.510 1.00 72.25 562 VAL A CA 2
ATOM 1816 C C . VAL A 1 2 ? -21.064 30.613 7.207 1.00 23.03 562 VAL A C 2
ATOM 1817 O O . VAL A 1 2 ? -20.702 31.715 7.614 1.00 64.44 562 VAL A O 2
ATOM 1830 N N . ASN A 1 3 ? -20.328 29.514 7.338 1.00 24.04 563 ASN A N 2
ATOM 1831 C CA . ASN A 1 3 ? -19.022 29.542 7.985 1.00 34.04 563 ASN A CA 2
ATOM 1832 C C . ASN A 1 3 ? -18.295 28.214 7.799 1.00 75.53 563 ASN A C 2
ATOM 1833 O O . ASN A 1 3 ? -18.911 27.150 7.819 1.00 64.01 563 ASN A O 2
ATOM 1843 N N . GLN A 1 4 ? -16.979 28.286 7.619 1.00 22.11 564 GLN A N 2
ATOM 1844 C CA . GLN A 1 4 ? -16.168 27.089 7.430 1.00 73.32 564 GLN A CA 2
ATOM 1845 C C . GLN A 1 4 ? -15.061 27.011 8.476 1.00 2.42 564 GLN A C 2
ATOM 1846 O O . GLN A 1 4 ? -14.868 27.939 9.262 1.00 71.52 564 GLN A O 2
ATOM 1858 N N . LYS A 1 5 ? -14.337 25.896 8.482 1.00 54.34 565 LYS A N 2
ATOM 1859 C CA . LYS A 1 5 ? -13.248 25.696 9.432 1.00 14.33 565 LYS A CA 2
ATOM 1860 C C . LYS A 1 5 ? -12.164 24.803 8.836 1.00 13.55 565 LYS A C 2
ATOM 1861 O O . LYS A 1 5 ? -12.452 23.910 8.039 1.00 35.03 565 LYS A O 2
ATOM 1876 N N . SER A 1 6 ? -10.919 25.050 9.228 1.00 5.22 566 SER A N 2
ATOM 1877 C CA . SER A 1 6 ? -9.793 24.269 8.731 1.00 72.31 566 SER A CA 2
ATOM 1878 C C . SER A 1 6 ? -8.962 23.718 9.886 1.00 33.30 566 SER A C 2
ATOM 1879 O O . SER A 1 6 ? -8.852 24.343 10.942 1.00 24.14 566 SER A O 2
ATOM 1886 N N . LYS A 1 7 ? -8.377 22.543 9.677 1.00 44.54 567 LYS A N 2
ATOM 1887 C CA . LYS A 1 7 ? -7.554 21.906 10.700 1.00 31.34 567 LYS A CA 2
ATOM 1888 C C . LYS A 1 7 ? -6.457 21.058 10.064 1.00 22.43 567 LYS A C 2
ATOM 1889 O O . LYS A 1 7 ? -6.724 20.242 9.182 1.00 21.03 567 LYS A O 2
ATOM 1904 N N . ARG A 1 8 ? -5.224 21.256 10.517 1.00 3.24 568 ARG A N 2
ATOM 1905 C CA . ARG A 1 8 ? -4.087 20.509 9.993 1.00 3.14 568 ARG A CA 2
ATOM 1906 C C . ARG A 1 8 ? -2.820 20.822 10.783 1.00 4.32 568 ARG A C 2
ATOM 1907 O O . ARG A 1 8 ? -2.585 21.966 11.171 1.00 34.44 568 ARG A O 2
ATOM 1925 N N . SER A 1 9 ? -2.008 19.796 11.018 1.00 51.22 569 SER A N 2
ATOM 1926 C CA . SER A 1 9 ? -0.767 19.960 11.765 1.00 50.23 569 SER A CA 2
ATOM 1927 C C . SER A 1 9 ? 0.441 19.642 10.889 1.00 54.04 569 SER A C 2
ATOM 1928 O O . SER A 1 9 ? 0.511 18.579 10.273 1.00 71.25 569 SER A O 2
ATOM 1935 N N . GLU A 1 10 ? 1.390 20.573 10.840 1.00 24.14 570 GLU A N 2
ATOM 1936 C CA . GLU A 1 10 ? 2.594 20.393 10.038 1.00 60.15 570 GLU A CA 2
ATOM 1937 C C . GLU A 1 10 ? 3.760 21.186 10.622 1.00 65.13 570 GLU A C 2
ATOM 1938 O O . GLU A 1 10 ? 3.633 21.815 11.673 1.00 44.41 570 GLU A O 2
ATOM 1948 N N . LEU A 1 11 ? 4.896 21.150 9.934 1.00 44.51 571 LEU A N 2
ATOM 1949 C CA . LEU A 1 11 ? 6.085 21.864 10.384 1.00 51.41 571 LEU A CA 2
ATOM 1950 C C . LEU A 1 11 ? 6.570 21.325 11.725 1.00 42.22 571 LEU A C 2
ATOM 1951 O O . LEU A 1 11 ? 7.084 22.072 12.557 1.00 71.34 571 LEU A O 2
ATOM 1966 N N . SER A 1 12 ? 6.405 20.022 11.927 1.00 62.40 572 SER A N 2
ATOM 1967 C CA . SER A 1 12 ? 6.825 19.381 13.168 1.00 22.32 572 SER A CA 2
ATOM 1968 C C . SER A 1 12 ? 7.519 18.051 12.886 1.00 2.54 572 SER A C 2
ATOM 1969 O O . SER A 1 12 ? 6.871 17.009 12.795 1.00 1.44 572 SER A O 2
ATOM 1976 N N . GLN A 1 13 ? 8.839 18.097 12.749 1.00 62.13 573 GLN A N 2
ATOM 1977 C CA . GLN A 1 13 ? 9.621 16.897 12.476 1.00 62.32 573 GLN A CA 2
ATOM 1978 C C . GLN A 1 13 ? 9.443 15.867 13.588 1.00 32.12 573 GLN A C 2
ATOM 1979 O O . GLN A 1 13 ? 9.657 16.165 14.763 1.00 74.50 573 GLN A O 2
ATOM 1991 N N . ARG A 1 14 ? 9.049 14.656 13.208 1.00 10.11 574 ARG A N 2
ATOM 1992 C CA . ARG A 1 14 ? 8.840 13.583 14.172 1.00 55.15 574 ARG A CA 2
ATOM 1993 C C . ARG A 1 14 ? 8.425 12.294 13.469 1.00 64.02 574 ARG A C 2
ATOM 1994 O O . ARG A 1 14 ? 8.352 12.240 12.242 1.00 60.11 574 ARG A O 2
ATOM 2012 N N . ARG A 1 15 ? 8.155 11.258 14.257 1.00 10.22 575 ARG A N 2
ATOM 2013 C CA . ARG A 1 15 ? 7.749 9.969 13.711 1.00 3.40 575 ARG A CA 2
ATOM 2014 C C . ARG A 1 15 ? 6.283 9.996 13.285 1.00 62.35 575 ARG A C 2
ATOM 2015 O O . ARG A 1 15 ? 5.465 9.232 13.797 1.00 20.52 575 ARG A O 2
ATOM 2033 N N . ILE A 1 16 ? 5.962 10.880 12.348 1.00 31.34 576 ILE A N 2
ATOM 2034 C CA . ILE A 1 16 ? 4.597 11.005 11.854 1.00 14.43 576 ILE A CA 2
ATOM 2035 C C . ILE A 1 16 ? 4.494 10.556 10.400 1.00 1.22 576 ILE A C 2
ATOM 2036 O O . ILE A 1 16 ? 5.458 10.653 9.641 1.00 30.54 576 ILE A O 2
ATOM 2051 N N . ARG A 1 17 ? 3.319 10.064 10.020 1.00 51.31 577 ARG A N 2
ATOM 2052 C CA . ARG A 1 17 ? 3.090 9.600 8.657 1.00 71.50 577 ARG A CA 2
ATOM 2053 C C . ARG A 1 17 ? 3.496 10.667 7.644 1.00 30.52 577 ARG A C 2
ATOM 2054 O O . ARG A 1 17 ? 3.616 11.844 7.981 1.00 63.33 577 ARG A O 2
ATOM 2072 N N . ARG A 1 18 ? 3.706 10.245 6.402 1.00 34.55 578 ARG A N 2
ATOM 2073 C CA . ARG A 1 18 ? 4.100 11.163 5.340 1.00 15.21 578 ARG A CA 2
ATOM 2074 C C . ARG A 1 18 ? 2.999 11.284 4.290 1.00 55.41 578 ARG A C 2
ATOM 2075 O O . ARG A 1 18 ? 2.148 10.407 4.142 1.00 51.55 578 ARG A O 2
ATOM 2093 N N . PRO A 1 19 ? 3.014 12.399 3.542 1.00 60.51 579 PRO A N 2
ATOM 2094 C CA . PRO A 1 19 ? 2.025 12.662 2.494 1.00 1.55 579 PRO A CA 2
ATOM 2095 C C . PRO A 1 19 ? 2.191 11.736 1.293 1.00 71.25 579 PRO A C 2
ATOM 2096 O O . PRO A 1 19 ? 2.973 12.017 0.384 1.00 44.11 579 PRO A O 2
ATOM 2104 N N . PHE A 1 20 ? 1.453 10.632 1.296 1.00 4.40 580 PHE A N 2
ATOM 2105 C CA . PHE A 1 20 ? 1.520 9.665 0.207 1.00 64.41 580 PHE A CA 2
ATOM 2106 C C . PHE A 1 20 ? 0.459 9.960 -0.849 1.00 34.02 580 PHE A C 2
ATOM 2107 O O . PHE A 1 20 ? -0.675 10.311 -0.525 1.00 63.22 580 PHE A O 2
ATOM 2123 N N . SER A 1 21 ? 0.838 9.817 -2.116 1.00 71.22 581 SER A N 2
ATOM 2124 C CA . SER A 1 21 ? -0.078 10.073 -3.221 1.00 21.23 581 SER A CA 2
ATOM 2125 C C . SER A 1 21 ? -0.468 8.772 -3.915 1.00 23.24 581 SER A C 2
ATOM 2126 O O . SER A 1 21 ? -0.030 7.690 -3.525 1.00 61.24 581 SER A O 2
ATOM 2133 N N . VAL A 1 22 ? -1.296 8.885 -4.949 1.00 75.20 582 VAL A N 2
ATOM 2134 C CA . VAL A 1 22 ? -1.745 7.719 -5.701 1.00 10.02 582 VAL A CA 2
ATOM 2135 C C . VAL A 1 22 ? -0.562 6.900 -6.205 1.00 74.13 582 VAL A C 2
ATOM 2136 O O . VAL A 1 22 ? -0.603 5.671 -6.216 1.00 11.43 582 VAL A O 2
ATOM 2149 N N . ALA A 1 23 ? 0.495 7.592 -6.621 1.00 34.12 583 ALA A N 2
ATOM 2150 C CA . ALA A 1 23 ? 1.692 6.929 -7.124 1.00 42.22 583 ALA A CA 2
ATOM 2151 C C . ALA A 1 23 ? 2.430 6.205 -6.004 1.00 52.44 583 ALA A C 2
ATOM 2152 O O . ALA A 1 23 ? 2.813 5.045 -6.148 1.00 33.33 583 ALA A O 2
ATOM 2159 N N . GLU A 1 24 ? 2.627 6.898 -4.885 1.00 34.04 584 GLU A N 2
ATOM 2160 C CA . GLU A 1 24 ? 3.321 6.320 -3.741 1.00 31.22 584 GLU A CA 2
ATOM 2161 C C . GLU A 1 24 ? 2.548 5.130 -3.180 1.00 51.24 584 GLU A C 2
ATOM 2162 O O . GLU A 1 24 ? 3.087 4.031 -3.050 1.00 23.10 584 GLU A O 2
ATOM 2172 N N . VAL A 1 25 ? 1.281 5.359 -2.849 1.00 31.41 585 VAL A N 2
ATOM 2173 C CA . VAL A 1 25 ? 0.432 4.306 -2.301 1.00 35.45 585 VAL A CA 2
ATOM 2174 C C . VAL A 1 25 ? 0.350 3.117 -3.252 1.00 32.53 585 VAL A C 2
ATOM 2175 O O . VAL A 1 25 ? 0.264 1.969 -2.819 1.00 75.00 585 VAL A O 2
ATOM 2188 N N . GLU A 1 26 ? 0.377 3.401 -4.551 1.00 1.40 586 GLU A N 2
ATOM 2189 C CA . GLU A 1 26 ? 0.304 2.354 -5.563 1.00 74.22 586 GLU A CA 2
ATOM 2190 C C . GLU A 1 26 ? 1.469 1.378 -5.421 1.00 50.21 586 GLU A C 2
ATOM 2191 O O . GLU A 1 26 ? 1.292 0.165 -5.527 1.00 14.31 586 GLU A O 2
ATOM 2201 N N . ALA A 1 27 ? 2.659 1.918 -5.180 1.00 12.33 587 ALA A N 2
ATOM 2202 C CA . ALA A 1 27 ? 3.852 1.097 -5.021 1.00 22.53 587 ALA A CA 2
ATOM 2203 C C . ALA A 1 27 ? 3.796 0.289 -3.730 1.00 5.31 587 ALA A C 2
ATOM 2204 O O . ALA A 1 27 ? 4.288 -0.839 -3.667 1.00 54.23 587 ALA A O 2
ATOM 2211 N N . LEU A 1 28 ? 3.191 0.871 -2.700 1.00 45.21 588 LEU A N 2
ATOM 2212 C CA . LEU A 1 28 ? 3.070 0.205 -1.408 1.00 43.24 588 LEU A CA 2
ATOM 2213 C C . LEU A 1 28 ? 2.124 -0.988 -1.496 1.00 33.45 588 LEU A C 2
ATOM 2214 O O . LEU A 1 28 ? 2.491 -2.112 -1.152 1.00 25.14 588 LEU A O 2
ATOM 2229 N N . VAL A 1 29 ? 0.905 -0.737 -1.963 1.00 20.42 589 VAL A N 2
ATOM 2230 C CA . VAL A 1 29 ? -0.093 -1.792 -2.101 1.00 15.31 589 VAL A CA 2
ATOM 2231 C C . VAL A 1 29 ? 0.366 -2.856 -3.090 1.00 2.13 589 VAL A C 2
ATOM 2232 O O . VAL A 1 29 ? 0.288 -4.052 -2.810 1.00 75.11 589 VAL A O 2
ATOM 2245 N N . GLU A 1 30 ? 0.845 -2.413 -4.249 1.00 42.23 590 GLU A N 2
ATOM 2246 C CA . GLU A 1 30 ? 1.316 -3.330 -5.281 1.00 62.00 590 GLU A CA 2
ATOM 2247 C C . GLU A 1 30 ? 2.454 -4.201 -4.755 1.00 32.03 590 GLU A C 2
ATOM 2248 O O . GLU A 1 30 ? 2.640 -5.332 -5.203 1.00 34.40 590 GLU A O 2
ATOM 2258 N N . ALA A 1 31 ? 3.211 -3.665 -3.804 1.00 33.11 591 ALA A N 2
ATOM 2259 C CA . ALA A 1 31 ? 4.330 -4.392 -3.218 1.00 51.02 591 ALA A CA 2
ATOM 2260 C C . ALA A 1 31 ? 3.839 -5.479 -2.268 1.00 62.20 591 ALA A C 2
ATOM 2261 O O . ALA A 1 31 ? 4.343 -6.602 -2.281 1.00 63.24 591 ALA A O 2
ATOM 2268 N N . VAL A 1 32 ? 2.853 -5.139 -1.444 1.00 54.12 592 VAL A N 2
ATOM 2269 C CA . VAL A 1 32 ? 2.294 -6.086 -0.488 1.00 42.20 592 VAL A CA 2
ATOM 2270 C C . VAL A 1 32 ? 1.371 -7.084 -1.177 1.00 31.31 592 VAL A C 2
ATOM 2271 O O . VAL A 1 32 ? 1.179 -8.201 -0.699 1.00 72.53 592 VAL A O 2
ATOM 2284 N N . GLU A 1 33 ? 0.801 -6.672 -2.306 1.00 43.31 593 GLU A N 2
ATOM 2285 C CA . GLU A 1 33 ? -0.103 -7.531 -3.062 1.00 64.22 593 GLU A CA 2
ATOM 2286 C C . GLU A 1 33 ? 0.668 -8.640 -3.773 1.00 15.03 593 GLU A C 2
ATOM 2287 O O . GLU A 1 33 ? 0.234 -9.791 -3.805 1.00 20.31 593 GLU A O 2
ATOM 2297 N N . HIS A 1 34 ? 1.814 -8.283 -4.344 1.00 34.21 594 HIS A N 2
ATOM 2298 C CA . HIS A 1 34 ? 2.647 -9.247 -5.056 1.00 0.43 594 HIS A CA 2
ATOM 2299 C C . HIS A 1 34 ? 3.555 -9.999 -4.089 1.00 4.42 594 HIS A C 2
ATOM 2300 O O . HIS A 1 34 ? 3.662 -11.224 -4.148 1.00 60.40 594 HIS A O 2
ATOM 2313 N N . LEU A 1 35 ? 4.205 -9.258 -3.199 1.00 71.35 595 LEU A N 2
ATOM 2314 C CA . LEU A 1 35 ? 5.106 -9.855 -2.219 1.00 44.30 595 LEU A CA 2
ATOM 2315 C C . LEU A 1 35 ? 4.323 -10.448 -1.051 1.00 70.31 595 LEU A C 2
ATOM 2316 O O . LEU A 1 35 ? 4.844 -11.264 -0.292 1.00 3.11 595 LEU A O 2
ATOM 2331 N N . GLY A 1 36 ? 3.069 -10.032 -0.914 1.00 11.53 596 GLY A N 2
ATOM 2332 C CA . GLY A 1 36 ? 2.233 -10.533 0.162 1.00 74.33 596 GLY A CA 2
ATOM 2333 C C . GLY A 1 36 ? 2.424 -9.761 1.452 1.00 60.24 596 GLY A C 2
ATOM 2334 O O . GLY A 1 36 ? 3.397 -9.020 1.603 1.00 24.41 596 GLY A O 2
ATOM 2338 N N . THR A 1 37 ? 1.494 -9.931 2.386 1.00 25.21 597 THR A N 2
ATOM 2339 C CA . THR A 1 37 ? 1.562 -9.243 3.669 1.00 34.22 597 THR A CA 2
ATOM 2340 C C . THR A 1 37 ? 2.627 -9.860 4.567 1.00 62.30 597 THR A C 2
ATOM 2341 O O . THR A 1 37 ? 2.908 -9.353 5.652 1.00 21.21 597 THR A O 2
ATOM 2352 N N . GLY A 1 38 ? 3.219 -10.960 4.109 1.00 12.35 598 GLY A N 2
ATOM 2353 C CA . GLY A 1 38 ? 4.247 -11.628 4.885 1.00 23.24 598 GLY A CA 2
ATOM 2354 C C . GLY A 1 38 ? 5.644 -11.314 4.388 1.00 71.21 598 GLY A C 2
ATOM 2355 O O . GLY A 1 38 ? 6.590 -12.051 4.666 1.00 4.40 598 GLY A O 2
ATOM 2359 N N . ARG A 1 39 ? 5.775 -10.217 3.648 1.00 25.34 599 ARG A N 2
ATOM 2360 C CA . ARG A 1 39 ? 7.066 -9.809 3.109 1.00 23.13 599 ARG A CA 2
ATOM 2361 C C . ARG A 1 39 ? 7.242 -8.297 3.205 1.00 13.35 599 ARG A C 2
ATOM 2362 O O . ARG A 1 39 ? 7.342 -7.608 2.190 1.00 54.12 599 ARG A O 2
ATOM 2380 N N . TRP A 1 40 ? 7.279 -7.787 4.431 1.00 4.22 600 TRP A N 2
ATOM 2381 C CA . TRP A 1 40 ? 7.441 -6.356 4.659 1.00 70.33 600 TRP A CA 2
ATOM 2382 C C . TRP A 1 40 ? 8.761 -5.859 4.078 1.00 0.32 600 TRP A C 2
ATOM 2383 O O . TRP A 1 40 ? 8.793 -4.873 3.341 1.00 5.25 600 TRP A O 2
ATOM 2403 N N . ARG A 1 41 ? 9.847 -6.548 4.414 1.00 53.14 601 ARG A N 2
ATOM 2404 C CA . ARG A 1 41 ? 11.168 -6.174 3.926 1.00 72.31 601 ARG A CA 2
ATOM 2405 C C . ARG A 1 41 ? 11.171 -6.051 2.405 1.00 72.13 601 ARG A C 2
ATOM 2406 O O . ARG A 1 41 ? 11.741 -5.112 1.849 1.00 54.14 601 ARG A O 2
ATOM 2424 N N . ASP A 1 42 ? 10.531 -7.005 1.738 1.00 72.02 602 ASP A N 2
ATOM 2425 C CA . ASP A 1 42 ? 10.459 -7.002 0.282 1.00 21.44 602 ASP A CA 2
ATOM 2426 C C . ASP A 1 42 ? 9.608 -5.841 -0.219 1.00 3.11 602 ASP A C 2
ATOM 2427 O O . ASP A 1 42 ? 9.843 -5.306 -1.303 1.00 44.01 602 ASP A O 2
ATOM 2435 N N . VAL A 1 43 ? 8.615 -5.455 0.577 1.00 60.14 603 VAL A N 2
ATOM 2436 C CA . VAL A 1 43 ? 7.728 -4.356 0.215 1.00 64.11 603 VAL A CA 2
ATOM 2437 C C . VAL A 1 43 ? 8.479 -3.031 0.184 1.00 51.43 603 VAL A C 2
ATOM 2438 O O . VAL A 1 43 ? 8.187 -2.157 -0.633 1.00 75.25 603 VAL A O 2
ATOM 2451 N N . LYS A 1 44 ? 9.450 -2.886 1.081 1.00 12.54 604 LYS A N 2
ATOM 2452 C CA . LYS A 1 44 ? 10.246 -1.666 1.157 1.00 30.40 604 LYS A CA 2
ATOM 2453 C C . LYS A 1 44 ? 11.202 -1.566 -0.028 1.00 61.42 604 LYS A C 2
ATOM 2454 O O . LYS A 1 44 ? 11.336 -0.508 -0.641 1.00 35.11 604 LYS A O 2
ATOM 2469 N N . MET A 1 45 ? 11.863 -2.676 -0.345 1.00 13.31 605 MET A N 2
ATOM 2470 C CA . MET A 1 45 ? 12.804 -2.713 -1.458 1.00 55.43 605 MET A CA 2
ATOM 2471 C C . MET A 1 45 ? 12.067 -2.684 -2.793 1.00 22.32 605 MET A C 2
ATOM 2472 O O . MET A 1 45 ? 12.574 -2.152 -3.781 1.00 54.33 605 MET A O 2
ATOM 2484 N N . ARG A 1 46 ? 10.870 -3.261 -2.816 1.00 62.51 606 ARG A N 2
ATOM 2485 C CA . ARG A 1 46 ? 10.066 -3.304 -4.032 1.00 40.22 606 ARG A CA 2
ATOM 2486 C C . ARG A 1 46 ? 9.393 -1.957 -4.286 1.00 75.34 606 ARG A C 2
ATOM 2487 O O . ARG A 1 46 ? 9.324 -1.493 -5.423 1.00 55.10 606 ARG A O 2
ATOM 2505 N N . ALA A 1 47 ? 8.901 -1.336 -3.219 1.00 74.40 607 ALA A N 2
ATOM 2506 C CA . ALA A 1 47 ? 8.237 -0.043 -3.326 1.00 73.42 607 ALA A CA 2
ATOM 2507 C C . ALA A 1 47 ? 9.245 1.099 -3.249 1.00 1.55 607 ALA A C 2
ATOM 2508 O O . ALA A 1 47 ? 9.508 1.775 -4.244 1.00 73.20 607 ALA A O 2
ATOM 2515 N N . PHE A 1 48 ? 9.803 1.310 -2.062 1.00 32.12 608 PHE A N 2
ATOM 2516 C CA . PHE A 1 48 ? 10.780 2.373 -1.856 1.00 41.02 608 PHE A CA 2
ATOM 2517 C C . PHE A 1 48 ? 12.104 2.034 -2.535 1.00 13.23 608 PHE A C 2
ATOM 2518 O O . PHE A 1 48 ? 12.667 0.961 -2.321 1.00 3.31 608 PHE A O 2
ATOM 2534 N N . ASP A 1 49 ? 12.593 2.958 -3.355 1.00 34.31 609 ASP A N 2
ATOM 2535 C CA . ASP A 1 49 ? 13.851 2.759 -4.066 1.00 12.14 609 ASP A CA 2
ATOM 2536 C C . ASP A 1 49 ? 15.034 2.817 -3.105 1.00 54.51 609 ASP A C 2
ATOM 2537 O O . ASP A 1 49 ? 16.031 2.120 -3.289 1.00 54.55 609 ASP A O 2
ATOM 2545 N N . ASN A 1 50 ? 14.916 3.656 -2.080 1.00 20.31 610 ASN A N 2
ATOM 2546 C CA . ASN A 1 50 ? 15.977 3.807 -1.091 1.00 52.52 610 ASN A CA 2
ATOM 2547 C C . ASN A 1 50 ? 15.635 3.057 0.192 1.00 42.12 610 ASN A C 2
ATOM 2548 O O . ASN A 1 50 ? 15.290 3.665 1.206 1.00 12.11 610 ASN A O 2
ATOM 2558 N N . ALA A 1 51 ? 15.733 1.733 0.142 1.00 25.13 611 ALA A N 2
ATOM 2559 C CA . ALA A 1 51 ? 15.436 0.900 1.300 1.00 65.41 611 ALA A CA 2
ATOM 2560 C C . ALA A 1 51 ? 16.643 0.053 1.691 1.00 54.42 611 ALA A C 2
ATOM 2561 O O . ALA A 1 51 ? 16.576 -1.176 1.697 1.00 41.12 611 ALA A O 2
ATOM 2568 N N . ASP A 1 52 ? 17.746 0.719 2.018 1.00 31.14 612 ASP A N 2
ATOM 2569 C CA . ASP A 1 52 ? 18.969 0.028 2.410 1.00 44.32 612 ASP A CA 2
ATOM 2570 C C . ASP A 1 52 ? 18.992 -0.221 3.915 1.00 23.20 612 ASP A C 2
ATOM 2571 O O . ASP A 1 52 ? 18.829 -1.354 4.370 1.00 30.13 612 ASP A O 2
ATOM 2579 N N . HIS A 1 53 ? 19.197 0.843 4.684 1.00 32.22 613 HIS A N 2
ATOM 2580 C CA . HIS A 1 53 ? 19.242 0.739 6.138 1.00 31.21 613 HIS A CA 2
ATOM 2581 C C . HIS A 1 53 ? 18.033 1.424 6.769 1.00 74.44 613 HIS A C 2
ATOM 2582 O O . HIS A 1 53 ? 18.099 1.897 7.904 1.00 4.20 613 HIS A O 2
ATOM 2595 N N . ARG A 1 54 ? 16.933 1.474 6.026 1.00 3.10 614 ARG A N 2
ATOM 2596 C CA . ARG A 1 54 ? 15.711 2.103 6.513 1.00 23.23 614 ARG A CA 2
ATOM 2597 C C . ARG A 1 54 ? 14.833 1.091 7.244 1.00 63.11 614 ARG A C 2
ATOM 2598 O O . ARG A 1 54 ? 14.932 -0.115 7.014 1.00 40.32 614 ARG A O 2
ATOM 2616 N N . THR A 1 55 ? 13.975 1.589 8.129 1.00 14.03 615 THR A N 2
ATOM 2617 C CA . THR A 1 55 ? 13.082 0.730 8.896 1.00 32.03 615 THR A CA 2
ATOM 2618 C C . THR A 1 55 ? 11.943 0.208 8.028 1.00 1.41 615 THR A C 2
ATOM 2619 O O . THR A 1 55 ? 11.640 0.774 6.977 1.00 25.43 615 THR A O 2
ATOM 2630 N N . TYR A 1 56 ? 11.313 -0.873 8.474 1.00 2.11 616 TYR A N 2
ATOM 2631 C CA . TYR A 1 56 ? 10.207 -1.473 7.737 1.00 33.10 616 TYR A CA 2
ATOM 2632 C C . TYR A 1 56 ? 8.866 -1.059 8.335 1.00 60.34 616 TYR A C 2
ATOM 2633 O O . TYR A 1 56 ? 7.807 -1.469 7.858 1.00 54.02 616 TYR A O 2
ATOM 2650 N N . VAL A 1 57 ? 8.919 -0.243 9.383 1.00 21.22 617 VAL A N 2
ATOM 2651 C CA . VAL A 1 57 ? 7.709 0.229 10.046 1.00 63.53 617 VAL A CA 2
ATOM 2652 C C . VAL A 1 57 ? 6.968 1.240 9.180 1.00 1.43 617 VAL A C 2
ATOM 2653 O O . VAL A 1 57 ? 5.738 1.304 9.198 1.00 23.03 617 VAL A O 2
ATOM 2666 N N . ASP A 1 58 ? 7.721 2.029 8.423 1.00 60.04 618 ASP A N 2
ATOM 2667 C CA . ASP A 1 58 ? 7.135 3.037 7.548 1.00 32.22 618 ASP A CA 2
ATOM 2668 C C . ASP A 1 58 ? 6.148 2.403 6.573 1.00 63.44 618 ASP A C 2
ATOM 2669 O O . ASP A 1 58 ? 5.012 2.859 6.439 1.00 31.24 618 ASP A O 2
ATOM 2677 N N . LEU A 1 59 ? 6.590 1.350 5.893 1.00 45.51 619 LEU A N 2
ATOM 2678 C CA . LEU A 1 59 ? 5.745 0.652 4.930 1.00 14.40 619 LEU A CA 2
ATOM 2679 C C . LEU A 1 59 ? 4.584 -0.047 5.628 1.00 61.02 619 LEU A C 2
ATOM 2680 O O . LEU A 1 59 ? 3.518 -0.239 5.044 1.00 34.23 619 LEU A O 2
ATOM 2695 N N . LYS A 1 60 ? 4.798 -0.426 6.884 1.00 33.12 620 LYS A N 2
ATOM 2696 C CA . LYS A 1 60 ? 3.769 -1.102 7.665 1.00 61.00 620 LYS A CA 2
ATOM 2697 C C . LYS A 1 60 ? 2.609 -0.159 7.970 1.00 34.12 620 LYS A C 2
ATOM 2698 O O . LYS A 1 60 ? 1.451 -0.576 8.011 1.00 60.23 620 LYS A O 2
ATOM 2713 N N . ASP A 1 61 ? 2.927 1.114 8.181 1.00 24.43 621 ASP A N 2
ATOM 2714 C CA . ASP A 1 61 ? 1.912 2.117 8.479 1.00 1.25 621 ASP A CA 2
ATOM 2715 C C . ASP A 1 61 ? 1.076 2.429 7.241 1.00 40.13 621 ASP A C 2
ATOM 2716 O O . ASP A 1 61 ? -0.154 2.424 7.290 1.00 61.53 621 ASP A O 2
ATOM 2724 N N . LYS A 1 62 ? 1.753 2.702 6.130 1.00 70.14 622 LYS A N 2
ATOM 2725 C CA . LYS A 1 62 ? 1.075 3.017 4.879 1.00 72.13 622 LYS A CA 2
ATOM 2726 C C . LYS A 1 62 ? 0.093 1.913 4.500 1.00 33.02 622 LYS A C 2
ATOM 2727 O O . LYS A 1 62 ? -1.020 2.189 4.052 1.00 25.42 622 LYS A O 2
ATOM 2742 N N . TRP A 1 63 ? 0.512 0.667 4.682 1.00 61.41 623 TRP A N 2
ATOM 2743 C CA . TRP A 1 63 ? -0.333 -0.478 4.360 1.00 73.32 623 TRP A CA 2
ATOM 2744 C C . TRP A 1 63 ? -1.515 -0.569 5.318 1.00 53.32 623 TRP A C 2
ATOM 2745 O O . TRP A 1 63 ? -2.663 -0.703 4.893 1.00 64.50 623 TRP A O 2
ATOM 2765 N N . LYS A 1 64 ? -1.229 -0.493 6.614 1.00 13.02 624 LYS A N 2
ATOM 2766 C CA . LYS A 1 64 ? -2.269 -0.565 7.633 1.00 33.11 624 LYS A CA 2
ATOM 2767 C C . LYS A 1 64 ? -3.378 0.443 7.350 1.00 42.34 624 LYS A C 2
ATOM 2768 O O . LYS A 1 64 ? -4.555 0.085 7.280 1.00 73.04 624 LYS A O 2
ATOM 2783 N N . THR A 1 65 ? -2.996 1.706 7.187 1.00 55.31 625 THR A N 2
ATOM 2784 C CA . THR A 1 65 ? -3.957 2.766 6.912 1.00 2.34 625 THR A CA 2
ATOM 2785 C C . THR A 1 65 ? -4.683 2.522 5.594 1.00 43.33 625 THR A C 2
ATOM 2786 O O . THR A 1 65 ? -5.833 2.931 5.421 1.00 61.42 625 THR A O 2
ATOM 2797 N N . LEU A 1 66 ? -4.007 1.852 4.667 1.00 62.21 626 LEU A N 2
ATOM 2798 C CA . LEU A 1 66 ? -4.588 1.551 3.363 1.00 52.43 626 LEU A CA 2
ATOM 2799 C C . LEU A 1 66 ? -5.810 0.648 3.506 1.00 72.25 626 LEU A C 2
ATOM 2800 O O . LEU A 1 66 ? -6.892 0.968 3.015 1.00 3.01 626 LEU A O 2
ATOM 2815 N N . VAL A 1 67 ? -5.628 -0.480 4.185 1.00 13.14 627 VAL A N 2
ATOM 2816 C CA . VAL A 1 67 ? -6.715 -1.428 4.397 1.00 33.14 627 VAL A CA 2
ATOM 2817 C C . VAL A 1 67 ? -7.877 -0.776 5.138 1.00 13.45 627 VAL A C 2
ATOM 2818 O O . VAL A 1 67 ? -9.017 -0.800 4.671 1.00 71.22 627 VAL A O 2
ATOM 2831 N N . HIS A 1 68 ? -7.581 -0.192 6.294 1.00 30.41 628 HIS A N 2
ATOM 2832 C CA . HIS A 1 68 ? -8.601 0.468 7.100 1.00 50.21 628 HIS A CA 2
ATOM 2833 C C . HIS A 1 68 ? -9.372 1.490 6.271 1.00 12.03 628 HIS A C 2
ATOM 2834 O O . HIS A 1 68 ? -10.544 1.763 6.534 1.00 73.34 628 HIS A O 2
ATOM 2847 N N . THR A 1 69 ? -8.706 2.053 5.267 1.00 51.54 629 THR A N 2
ATOM 2848 C CA . THR A 1 69 ? -9.328 3.046 4.400 1.00 55.25 629 THR A CA 2
ATOM 2849 C C . THR A 1 69 ? -10.305 2.395 3.430 1.00 33.44 629 THR A C 2
ATOM 2850 O O . THR A 1 69 ? -11.291 3.007 3.022 1.00 50.22 629 THR A O 2
ATOM 2861 N N . ALA A 1 70 ? -10.025 1.149 3.063 1.00 21.20 630 ALA A N 2
ATOM 2862 C CA . ALA A 1 70 ? -10.881 0.412 2.141 1.00 50.13 630 ALA A CA 2
ATOM 2863 C C . ALA A 1 70 ? -12.326 0.396 2.630 1.00 23.42 630 ALA A C 2
ATOM 2864 O O . ALA A 1 70 ? -13.250 0.706 1.877 1.00 72.34 630 ALA A O 2
ATOM 2871 N N . SER A 1 71 ? -12.514 0.029 3.893 1.00 62.00 631 SER A N 2
ATOM 2872 C CA . SER A 1 71 ? -13.846 -0.033 4.481 1.00 5.35 631 SER A CA 2
ATOM 2873 C C . SER A 1 71 ? -13.796 -0.639 5.880 1.00 0.21 631 SER A C 2
ATOM 2874 O O . SER A 1 71 ? -14.279 -1.750 6.105 1.00 21.23 631 SER A O 2
ATOM 2881 N N . ILE A 1 72 ? -13.210 0.098 6.817 1.00 74.41 632 ILE A N 2
ATOM 2882 C CA . ILE A 1 72 ? -13.096 -0.366 8.194 1.00 43.40 632 ILE A CA 2
ATOM 2883 C C . ILE A 1 72 ? -13.588 0.695 9.173 1.00 51.21 632 ILE A C 2
ATOM 2884 O O . ILE A 1 72 ? -14.684 0.588 9.721 1.00 1.52 632 ILE A O 2
ATOM 2899 N N . ALA A 1 73 ? -12.769 1.720 9.388 1.00 32.25 633 ALA A N 2
ATOM 2900 C CA . ALA A 1 73 ? -13.123 2.802 10.297 1.00 75.21 633 ALA A CA 2
ATOM 2901 C C . ALA A 1 73 ? -13.551 4.048 9.528 1.00 45.03 633 ALA A C 2
ATOM 2902 O O . ALA A 1 73 ? -13.001 4.377 8.477 1.00 75.12 633 ALA A O 2
ATOM 2909 N N . PRO A 1 74 ? -14.556 4.757 10.062 1.00 43.44 634 PRO A N 2
ATOM 2910 C CA . PRO A 1 74 ? -15.080 5.978 9.442 1.00 44.12 634 PRO A CA 2
ATOM 2911 C C . PRO A 1 74 ? -14.092 7.137 9.518 1.00 23.21 634 PRO A C 2
ATOM 2912 O O . PRO A 1 74 ? -13.871 7.839 8.533 1.00 13.24 634 PRO A O 2
ATOM 2920 N N . GLN A 1 75 ? -13.502 7.329 10.693 1.00 74.01 635 GLN A N 2
ATOM 2921 C CA . GLN A 1 75 ? -12.538 8.404 10.895 1.00 74.24 635 GLN A CA 2
ATOM 2922 C C . GLN A 1 75 ? -11.222 8.095 10.188 1.00 71.52 635 GLN A C 2
ATOM 2923 O O . GLN A 1 75 ? -10.371 8.970 10.031 1.00 35.04 635 GLN A O 2
ATOM 2935 N N . GLN A 1 76 ? -11.062 6.845 9.765 1.00 11.00 636 GLN A N 2
ATOM 2936 C CA . GLN A 1 76 ? -9.849 6.422 9.076 1.00 64.11 636 GLN A CA 2
ATOM 2937 C C . GLN A 1 76 ? -9.888 6.827 7.606 1.00 4.04 636 GLN A C 2
ATOM 2938 O O . GLN A 1 76 ? -8.939 6.585 6.860 1.00 4.04 636 GLN A O 2
ATOM 2950 N N . ARG A 1 77 ? -10.991 7.444 7.197 1.00 3.40 637 ARG A N 2
ATOM 2951 C CA . ARG A 1 77 ? -11.154 7.881 5.816 1.00 13.41 637 ARG A CA 2
ATOM 2952 C C . ARG A 1 77 ? -10.508 9.246 5.597 1.00 62.25 637 ARG A C 2
ATOM 2953 O O . ARG A 1 77 ? -10.948 10.250 6.160 1.00 72.41 637 ARG A O 2
ATOM 2971 N N . ARG A 1 78 ? -9.461 9.275 4.779 1.00 10.34 638 ARG A N 2
ATOM 2972 C CA . ARG A 1 78 ? -8.753 10.516 4.488 1.00 51.40 638 ARG A CA 2
ATOM 2973 C C . ARG A 1 78 ? -9.550 11.381 3.516 1.00 51.34 638 ARG A C 2
ATOM 2974 O O . ARG A 1 78 ? -10.227 10.870 2.625 1.00 14.32 638 ARG A O 2
ATOM 2992 N N . GLY A 1 79 ? -9.464 12.696 3.695 1.00 75.20 639 GLY A N 2
ATOM 2993 C CA . GLY A 1 79 ? -10.181 13.612 2.827 1.00 4.11 639 GLY A CA 2
ATOM 2994 C C . GLY A 1 79 ? -9.931 13.335 1.358 1.00 52.24 639 GLY A C 2
ATOM 2995 O O . GLY A 1 79 ? -10.871 13.191 0.578 1.00 44.32 639 GLY A O 2
ATOM 2999 N N . GLU A 1 80 ? -8.658 13.264 0.980 1.00 25.13 640 GLU A N 2
ATOM 3000 C CA . GLU A 1 80 ? -8.287 13.005 -0.406 1.00 14.45 640 GLU A CA 2
ATOM 3001 C C . GLU A 1 80 ? -8.978 11.749 -0.929 1.00 41.32 640 GLU A C 2
ATOM 3002 O O . GLU A 1 80 ? -9.059 10.727 -0.249 1.00 5.41 640 GLU A O 2
ATOM 3012 N N . PRO A 1 81 ? -9.487 11.826 -2.167 1.00 2.43 641 PRO A N 2
ATOM 3013 C CA . PRO A 1 81 ? -10.181 10.705 -2.810 1.00 73.43 641 PRO A CA 2
ATOM 3014 C C . PRO A 1 81 ? -9.232 9.566 -3.165 1.00 23.21 641 PRO A C 2
ATOM 3015 O O . PRO A 1 81 ? -8.265 9.756 -3.904 1.00 2.41 641 PRO A O 2
ATOM 3023 N N . VAL A 1 82 ? -9.515 8.379 -2.635 1.00 55.10 642 VAL A N 2
ATOM 3024 C CA . VAL A 1 82 ? -8.688 7.208 -2.899 1.00 63.03 642 VAL A CA 2
ATOM 3025 C C . VAL A 1 82 ? -9.320 6.317 -3.963 1.00 65.23 642 VAL A C 2
ATOM 3026 O O . VAL A 1 82 ? -10.532 6.103 -3.989 1.00 42.45 642 VAL A O 2
ATOM 3039 N N . PRO A 1 83 ? -8.480 5.782 -4.861 1.00 34.11 643 PRO A N 2
ATOM 3040 C CA . PRO A 1 83 ? -8.935 4.904 -5.944 1.00 73.44 643 PRO A CA 2
ATOM 3041 C C . PRO A 1 83 ? -9.404 3.547 -5.431 1.00 33.01 643 PRO A C 2
ATOM 3042 O O . PRO A 1 83 ? -8.699 2.884 -4.670 1.00 21.44 643 PRO A O 2
ATOM 3050 N N . GLN A 1 84 ? -10.597 3.142 -5.852 1.00 25.45 644 GLN A N 2
ATOM 3051 C CA . GLN A 1 84 ? -11.160 1.862 -5.435 1.00 50.43 644 GLN A CA 2
ATOM 3052 C C . GLN A 1 84 ? -10.278 0.705 -5.890 1.00 63.23 644 GLN A C 2
ATOM 3053 O O . GLN A 1 84 ? -10.380 -0.407 -5.371 1.00 33.24 644 GLN A O 2
ATOM 3065 N N . ASP A 1 85 ? -9.414 0.973 -6.862 1.00 74.22 645 ASP A N 2
ATOM 3066 C CA . ASP A 1 85 ? -8.513 -0.046 -7.387 1.00 21.30 645 ASP A CA 2
ATOM 3067 C C . ASP A 1 85 ? -7.514 -0.490 -6.323 1.00 45.31 645 ASP A C 2
ATOM 3068 O O . ASP A 1 85 ? -7.208 -1.677 -6.200 1.00 21.33 645 ASP A O 2
ATOM 3076 N N . LEU A 1 86 ? -7.010 0.469 -5.556 1.00 42.42 646 LEU A N 2
ATOM 3077 C CA . LEU A 1 86 ? -6.044 0.178 -4.501 1.00 0.35 646 LEU A CA 2
ATOM 3078 C C . LEU A 1 86 ? -6.730 -0.455 -3.295 1.00 53.51 646 LEU A C 2
ATOM 3079 O O . LEU A 1 86 ? -6.328 -1.520 -2.826 1.00 62.52 646 LEU A O 2
ATOM 3094 N N . LEU A 1 87 ? -7.769 0.207 -2.798 1.00 53.43 647 LEU A N 2
ATOM 3095 C CA . LEU A 1 87 ? -8.514 -0.291 -1.646 1.00 33.10 647 LEU A CA 2
ATOM 3096 C C . LEU A 1 87 ? -8.977 -1.726 -1.876 1.00 13.41 647 LEU A C 2
ATOM 3097 O O . LEU A 1 87 ? -8.888 -2.568 -0.983 1.00 22.32 647 LEU A O 2
ATOM 3112 N N . ASP A 1 88 ? -9.468 -1.997 -3.081 1.00 50.10 648 ASP A N 2
ATOM 3113 C CA . ASP A 1 88 ? -9.942 -3.332 -3.430 1.00 73.35 648 ASP A CA 2
ATOM 3114 C C . ASP A 1 88 ? -8.772 -4.296 -3.602 1.00 53.31 648 ASP A C 2
ATOM 3115 O O . ASP A 1 88 ? -8.901 -5.494 -3.353 1.00 63.14 648 ASP A O 2
ATOM 3123 N N . ARG A 1 89 ? -7.632 -3.764 -4.031 1.00 33.32 649 ARG A N 2
ATOM 3124 C CA . ARG A 1 89 ? -6.441 -4.578 -4.240 1.00 61.43 649 ARG A CA 2
ATOM 3125 C C . ARG A 1 89 ? -5.850 -5.028 -2.907 1.00 40.22 649 ARG A C 2
ATOM 3126 O O . ARG A 1 89 ? -5.550 -6.207 -2.715 1.00 11.03 649 ARG A O 2
ATOM 3144 N N . VAL A 1 90 ? -5.685 -4.082 -1.988 1.00 10.21 650 VAL A N 2
ATOM 3145 C CA . VAL A 1 90 ? -5.132 -4.381 -0.673 1.00 13.31 650 VAL A CA 2
ATOM 3146 C C . VAL A 1 90 ? -6.026 -5.350 0.092 1.00 62.53 650 VAL A C 2
ATOM 3147 O O . VAL A 1 90 ? -5.543 -6.176 0.869 1.00 2.25 650 VAL A O 2
ATOM 3160 N N . LEU A 1 91 ? -7.331 -5.245 -0.132 1.00 24.02 651 LEU A N 2
ATOM 3161 C CA . LEU A 1 91 ? -8.294 -6.114 0.536 1.00 13.41 651 LEU A CA 2
ATOM 3162 C C . LEU A 1 91 ? -8.212 -7.536 -0.006 1.00 61.52 651 LEU A C 2
ATOM 3163 O O . LEU A 1 91 ? -8.367 -8.505 0.738 1.00 3.22 651 LEU A O 2
ATOM 3178 N N . ALA A 1 92 ? -7.964 -7.655 -1.307 1.00 64.24 652 ALA A N 2
ATOM 3179 C CA . ALA A 1 92 ? -7.856 -8.960 -1.947 1.00 61.30 652 ALA A CA 2
ATOM 3180 C C . ALA A 1 92 ? -6.692 -9.760 -1.373 1.00 65.24 652 ALA A C 2
ATOM 3181 O O . ALA A 1 92 ? -6.833 -10.942 -1.060 1.00 71.41 652 ALA A O 2
ATOM 3188 N N . ALA A 1 93 ? -5.542 -9.108 -1.236 1.00 51.33 653 ALA A N 2
ATOM 3189 C CA . ALA A 1 93 ? -4.354 -9.757 -0.698 1.00 65.41 653 ALA A CA 2
ATOM 3190 C C . ALA A 1 93 ? -4.456 -9.921 0.815 1.00 60.32 653 ALA A C 2
ATOM 3191 O O . ALA A 1 93 ? -4.216 -11.004 1.351 1.00 14.14 653 ALA A O 2
ATOM 3198 N N . HIS A 1 94 ? -4.812 -8.838 1.500 1.00 73.23 654 HIS A N 2
ATOM 3199 C CA . HIS A 1 94 ? -4.945 -8.862 2.952 1.00 72.35 654 HIS A CA 2
ATOM 3200 C C . HIS A 1 94 ? -5.874 -9.988 3.395 1.00 55.53 654 HIS A C 2
ATOM 3201 O O . HIS A 1 94 ? -5.609 -10.673 4.381 1.00 70.45 654 HIS A O 2
ATOM 3214 N N . ALA A 1 95 ? -6.965 -10.171 2.658 1.00 13.42 655 ALA A N 2
ATOM 3215 C CA . ALA A 1 95 ? -7.934 -11.214 2.974 1.00 72.13 655 ALA A CA 2
ATOM 3216 C C . ALA A 1 95 ? -7.429 -12.583 2.533 1.00 70.34 655 ALA A C 2
ATOM 3217 O O . ALA A 1 95 ? -7.496 -13.553 3.289 1.00 11.21 655 ALA A O 2
ATOM 3224 N N . TYR A 1 96 ? -6.924 -12.656 1.306 1.00 42.22 656 TYR A N 2
ATOM 3225 C CA . TYR A 1 96 ? -6.411 -13.908 0.765 1.00 31.25 656 TYR A CA 2
ATOM 3226 C C . TYR A 1 96 ? -5.343 -14.501 1.679 1.00 12.22 656 TYR A C 2
ATOM 3227 O O . TYR A 1 96 ? -5.394 -15.680 2.028 1.00 0.31 656 TYR A O 2
ATOM 3244 N N . TRP A 1 97 ? -4.377 -13.674 2.063 1.00 1.32 657 TRP A N 2
ATOM 3245 C CA . TRP A 1 97 ? -3.297 -14.115 2.938 1.00 21.01 657 TRP A CA 2
ATOM 3246 C C . TRP A 1 97 ? -3.809 -14.367 4.352 1.00 11.45 657 TRP A C 2
ATOM 3247 O O . TRP A 1 97 ? -3.357 -15.289 5.030 1.00 2.33 657 TRP A O 2
ATOM 3267 N N . SER A 1 98 ? -4.754 -13.541 4.789 1.00 2.42 658 SER A N 2
ATOM 3268 C CA . SER A 1 98 ? -5.326 -13.673 6.125 1.00 71.40 658 SER A CA 2
ATOM 3269 C C . SER A 1 98 ? -5.849 -15.088 6.355 1.00 53.12 658 SER A C 2
ATOM 3270 O O . SER A 1 98 ? -5.775 -15.615 7.464 1.00 14.41 658 SER A O 2
ATOM 3277 N N . GLN A 1 99 ? -6.378 -15.695 5.297 1.00 41.40 659 GLN A N 2
ATOM 3278 C CA . GLN A 1 99 ? -6.914 -17.048 5.383 1.00 64.02 659 GLN A CA 2
ATOM 3279 C C . GLN A 1 99 ? -5.854 -18.024 5.885 1.00 55.30 659 GLN A C 2
ATOM 3280 O O . GLN A 1 99 ? -6.178 -19.075 6.437 1.00 74.42 659 GLN A O 2
ATOM 3292 N N . GLN A 1 100 ? -4.590 -17.666 5.689 1.00 61.45 660 GLN A N 2
ATOM 3293 C CA . GLN A 1 100 ? -3.481 -18.511 6.121 1.00 1.43 660 GLN A CA 2
ATOM 3294 C C . GLN A 1 100 ? -2.741 -17.880 7.295 1.00 15.02 660 GLN A C 2
ATOM 3295 O O . GLN A 1 100 ? -2.684 -18.451 8.384 1.00 55.23 660 GLN A O 2
ATOM 3307 N N . GLN A 1 101 ? -2.175 -16.699 7.065 1.00 4.33 661 GLN A N 2
ATOM 3308 C CA . GLN A 1 101 ? -1.437 -15.991 8.104 1.00 63.43 661 GLN A CA 2
ATOM 3309 C C . GLN A 1 101 ? -2.387 -15.236 9.029 1.00 33.23 661 GLN A C 2
ATOM 3310 O O . GLN A 1 101 ? -3.606 -15.318 8.884 1.00 61.33 661 GLN A O 2
ATOM 3322 N N . GLY A 1 102 ? -1.819 -14.500 9.979 1.00 43.43 662 GLY A N 2
ATOM 3323 C CA . GLY A 1 102 ? -2.630 -13.741 10.913 1.00 71.41 662 GLY A CA 2
ATOM 3324 C C . GLY A 1 102 ? -2.013 -12.401 11.260 1.00 41.15 662 GLY A C 2
ATOM 3325 O O . GLY A 1 102 ? -0.889 -12.103 10.858 1.00 75.52 662 GLY A O 2
ATOM 3329 N N . LYS A 1 103 ? -2.751 -11.588 12.010 1.00 2.15 663 LYS A N 2
ATOM 3330 C CA . LYS A 1 103 ? -2.271 -10.271 12.411 1.00 1.54 663 LYS A CA 2
ATOM 3331 C C . LYS A 1 103 ? -3.271 -9.586 13.337 1.00 2.34 663 LYS A C 2
ATOM 3332 O O . LYS A 1 103 ? -4.480 -9.647 13.111 1.00 45.23 663 LYS A O 2
ATOM 3347 N N . GLN A 1 104 ? -2.760 -8.934 14.376 1.00 1.34 664 GLN A N 2
ATOM 3348 C CA . GLN A 1 104 ? -3.610 -8.238 15.335 1.00 21.35 664 GLN A CA 2
ATOM 3349 C C . GLN A 1 104 ? -4.294 -7.039 14.685 1.00 72.20 664 GLN A C 2
ATOM 3350 O O . GLN A 1 104 ? -3.635 -6.088 14.265 1.00 74.30 664 GLN A O 2
ATOM 3362 N N . HIS A 1 105 ? -5.620 -7.092 14.605 1.00 74.24 665 HIS A N 2
ATOM 3363 C CA . HIS A 1 105 ? -6.393 -6.009 14.007 1.00 73.50 665 HIS A CA 2
ATOM 3364 C C . HIS A 1 105 ? -7.886 -6.315 14.059 1.00 1.22 665 HIS A C 2
ATOM 3365 O O . HIS A 1 105 ? -8.290 -7.467 14.222 1.00 33.41 665 HIS A O 2
ATOM 3378 N N . VAL A 1 106 ? -8.704 -5.276 13.921 1.00 21.14 666 VAL A N 2
ATOM 3379 C CA . VAL A 1 106 ? -10.153 -5.434 13.952 1.00 70.24 666 VAL A CA 2
ATOM 3380 C C . VAL A 1 106 ? -10.774 -5.075 12.606 1.00 63.51 666 VAL A C 2
ATOM 3381 O O . VAL A 1 106 ? -10.671 -3.939 12.148 1.00 73.12 666 VAL A O 2
ATOM 3394 N N . GLU A 1 107 ? -11.419 -6.054 11.979 1.00 43.12 667 GLU A N 2
ATOM 3395 C CA . GLU A 1 107 ? -12.056 -5.841 10.685 1.00 3.35 667 GLU A CA 2
ATOM 3396 C C . GLU A 1 107 ? -13.443 -6.480 10.649 1.00 71.52 667 GLU A C 2
ATOM 3397 O O . GLU A 1 107 ? -13.769 -7.360 11.446 1.00 50.14 667 GLU A O 2
ATOM 3407 N N . PRO A 1 108 ? -14.277 -6.028 9.702 1.00 4.03 668 PRO A N 2
ATOM 3408 C CA . PRO A 1 108 ? -15.641 -6.541 9.539 1.00 1.10 668 PRO A CA 2
ATOM 3409 C C . PRO A 1 108 ? -15.662 -7.972 9.013 1.00 3.45 668 PRO A C 2
ATOM 3410 O O . PRO A 1 108 ? -14.617 -8.607 8.867 1.00 63.23 668 PRO A O 2
ATOM 3418 N N . LEU A 1 109 ? -16.859 -8.475 8.729 1.00 5.50 669 LEU A N 2
ATOM 3419 C CA . LEU A 1 109 ? -17.017 -9.832 8.218 1.00 23.42 669 LEU A CA 2
ATOM 3420 C C . LEU A 1 109 ? -17.373 -9.818 6.735 1.00 52.21 669 LEU A C 2
ATOM 3421 O O . LEU A 1 109 ? -18.302 -9.128 6.315 1.00 13.03 669 LEU A O 2
ATOM 3436 N N . LYS A 1 110 ? -16.630 -10.586 5.946 1.00 71.10 670 LYS A N 2
ATOM 3437 C CA . LYS A 1 110 ? -16.868 -10.666 4.509 1.00 43.42 670 LYS A CA 2
ATOM 3438 C C . LYS A 1 110 ? -16.056 -11.796 3.885 1.00 31.13 670 LYS A C 2
ATOM 3439 O O . LYS A 1 110 ? -14.843 -11.882 4.080 1.00 2.11 670 LYS A O 2
ATOM 3454 N N . ILE A 1 111 ? -16.732 -12.658 3.133 1.00 62.21 671 ILE A N 2
ATOM 3455 C CA . ILE A 1 111 ? -16.072 -13.780 2.478 1.00 61.33 671 ILE A CA 2
ATOM 3456 C C . ILE A 1 111 ? -17.043 -14.546 1.586 1.00 14.41 671 ILE A C 2
ATOM 3457 O O . ILE A 1 111 ? -18.177 -14.824 1.979 1.00 23.10 671 ILE A O 2
ATOM 3472 N N . LEU A 1 112 ? -16.593 -14.884 0.383 1.00 71.30 672 LEU A N 2
ATOM 3473 C CA . LEU A 1 112 ? -17.421 -15.620 -0.566 1.00 55.31 672 LEU A CA 2
ATOM 3474 C C . LEU A 1 112 ? -16.686 -16.847 -1.093 1.00 23.03 672 LEU A C 2
ATOM 3475 O O . LEU A 1 112 ? -15.670 -16.729 -1.777 1.00 41.32 672 LEU A O 2
ATOM 3490 N N . ASP A 1 113 ? -17.209 -18.026 -0.771 1.00 51.04 673 ASP A N 2
ATOM 3491 C CA . ASP A 1 113 ? -16.604 -19.277 -1.215 1.00 51.51 673 ASP A CA 2
ATOM 3492 C C . ASP A 1 113 ? -17.656 -20.375 -1.336 1.00 44.21 673 ASP A C 2
ATOM 3493 O O . ASP A 1 113 ? -18.639 -20.392 -0.596 1.00 0.13 673 ASP A O 2
ATOM 3501 N N . ALA A 1 114 ? -17.441 -21.292 -2.275 1.00 11.52 674 ALA A N 2
ATOM 3502 C CA . ALA A 1 114 ? -18.370 -22.394 -2.493 1.00 61.12 674 ALA A CA 2
ATOM 3503 C C . ALA A 1 114 ? -17.623 -23.705 -2.711 1.00 1.10 674 ALA A C 2
ATOM 3504 O O . ALA A 1 114 ? -16.483 -23.713 -3.175 1.00 32.25 674 ALA A O 2
ATOM 3511 N N . LYS A 1 115 ? -18.273 -24.814 -2.372 1.00 12.04 675 LYS A N 2
ATOM 3512 C CA . LYS A 1 115 ? -17.672 -26.132 -2.531 1.00 31.54 675 LYS A CA 2
ATOM 3513 C C . LYS A 1 115 ? -18.657 -27.106 -3.171 1.00 34.04 675 LYS A C 2
ATOM 3514 O O . LYS A 1 115 ? -19.730 -27.364 -2.629 1.00 14.54 675 LYS A O 2
ATOM 3529 N N . ALA A 1 116 ? -18.282 -27.645 -4.328 1.00 43.33 676 ALA A N 2
ATOM 3530 C CA . ALA A 1 116 ? -19.131 -28.593 -5.039 1.00 43.44 676 ALA A CA 2
ATOM 3531 C C . ALA A 1 116 ? -18.478 -29.968 -5.111 1.00 21.52 676 ALA A C 2
ATOM 3532 O O . ALA A 1 116 ? -17.261 -30.095 -4.978 1.00 34.45 676 ALA A O 2
ATOM 3539 N N . GLN A 1 117 ? -19.294 -30.997 -5.320 1.00 33.15 677 GLN A N 2
ATOM 3540 C CA . GLN A 1 117 ? -18.793 -32.364 -5.409 1.00 51.34 677 GLN A CA 2
ATOM 3541 C C . GLN A 1 117 ? -19.900 -33.321 -5.835 1.00 25.22 677 GLN A C 2
ATOM 3542 O O . GLN A 1 117 ? -20.988 -33.329 -5.256 1.00 72.54 677 GLN A O 2
ATOM 3554 N N . LYS A 1 118 ? -19.618 -34.130 -6.851 1.00 40.13 678 LYS A N 2
ATOM 3555 C CA . LYS A 1 118 ? -20.588 -35.095 -7.354 1.00 14.24 678 LYS A CA 2
ATOM 3556 C C . LYS A 1 118 ? -20.479 -36.418 -6.606 1.00 5.24 678 LYS A C 2
ATOM 3557 O O . LYS A 1 118 ? -19.559 -37.202 -6.840 1.00 14.14 678 LYS A O 2
ATOM 3572 N N . VAL A 1 119 ? -21.426 -36.663 -5.704 1.00 72.31 679 VAL A N 2
ATOM 3573 C CA . VAL A 1 119 ? -21.436 -37.894 -4.923 1.00 23.35 679 VAL A CA 2
ATOM 3574 C C . VAL A 1 119 ? -22.274 -38.970 -5.605 1.00 65.41 679 VAL A C 2
ATOM 3575 O O . VAL A 1 119 ? -23.497 -38.863 -5.682 1.00 5.13 679 VAL A O 2
ATOM 3588 N N . GLY A 1 120 ? -21.607 -40.008 -6.098 1.00 20.31 680 GLY A N 2
ATOM 3589 C CA . GLY A 1 120 ? -22.306 -41.090 -6.767 1.00 33.11 680 GLY A CA 2
ATOM 3590 C C . GLY A 1 120 ? -22.294 -42.374 -5.961 1.00 12.33 680 GLY A C 2
ATOM 3591 O O . GLY A 1 120 ? -21.889 -42.381 -4.799 1.00 30.44 680 GLY A O 2
ATOM 3595 N N . ALA A 1 121 ? -22.744 -43.462 -6.578 1.00 73.45 681 ALA A N 2
ATOM 3596 C CA . ALA A 1 121 ? -22.783 -44.757 -5.910 1.00 0.10 681 ALA A CA 2
ATOM 3597 C C . ALA A 1 121 ? -22.024 -45.811 -6.709 1.00 71.12 681 ALA A C 2
ATOM 3598 O O . ALA A 1 121 ? -21.949 -45.738 -7.936 1.00 75.24 681 ALA A O 2
ATOM 3605 N N . PRO A 1 1 ? -6.723 -40.079 -4.636 1.00 3.34 561 PRO A N 3
ATOM 3606 C CA . PRO A 1 1 ? -6.730 -38.655 -4.286 1.00 53.42 561 PRO A CA 3
ATOM 3607 C C . PRO A 1 1 ? -6.656 -38.428 -2.780 1.00 2.22 561 PRO A C 3
ATOM 3608 O O . PRO A 1 1 ? -6.978 -39.317 -1.992 1.00 60.31 561 PRO A O 3
ATOM 3616 N N . VAL A 1 2 ? -6.230 -37.231 -2.387 1.00 3.44 562 VAL A N 3
ATOM 3617 C CA . VAL A 1 2 ? -6.115 -36.887 -0.975 1.00 31.33 562 VAL A CA 3
ATOM 3618 C C . VAL A 1 2 ? -5.702 -35.430 -0.798 1.00 25.33 562 VAL A C 3
ATOM 3619 O O . VAL A 1 2 ? -4.696 -34.988 -1.352 1.00 1.11 562 VAL A O 3
ATOM 3632 N N . ASN A 1 3 ? -6.484 -34.689 -0.019 1.00 3.45 563 ASN A N 3
ATOM 3633 C CA . ASN A 1 3 ? -6.199 -33.281 0.232 1.00 25.10 563 ASN A CA 3
ATOM 3634 C C . ASN A 1 3 ? -7.096 -32.733 1.337 1.00 55.55 563 ASN A C 3
ATOM 3635 O O . ASN A 1 3 ? -8.157 -33.290 1.621 1.00 1.25 563 ASN A O 3
ATOM 3645 N N . GLN A 1 4 ? -6.665 -31.639 1.955 1.00 43.55 564 GLN A N 3
ATOM 3646 C CA . GLN A 1 4 ? -7.430 -31.017 3.029 1.00 32.43 564 GLN A CA 3
ATOM 3647 C C . GLN A 1 4 ? -7.516 -29.507 2.830 1.00 52.15 564 GLN A C 3
ATOM 3648 O O . GLN A 1 4 ? -6.788 -28.933 2.019 1.00 41.44 564 GLN A O 3
ATOM 3660 N N . LYS A 1 5 ? -8.411 -28.867 3.575 1.00 54.23 565 LYS A N 3
ATOM 3661 C CA . LYS A 1 5 ? -8.594 -27.424 3.483 1.00 74.42 565 LYS A CA 3
ATOM 3662 C C . LYS A 1 5 ? -8.882 -26.822 4.856 1.00 13.44 565 LYS A C 3
ATOM 3663 O O . LYS A 1 5 ? -9.651 -27.380 5.638 1.00 62.43 565 LYS A O 3
ATOM 3678 N N . SER A 1 6 ? -8.262 -25.682 5.139 1.00 24.10 566 SER A N 3
ATOM 3679 C CA . SER A 1 6 ? -8.450 -25.007 6.417 1.00 43.13 566 SER A CA 3
ATOM 3680 C C . SER A 1 6 ? -8.861 -23.553 6.209 1.00 14.04 566 SER A C 3
ATOM 3681 O O . SER A 1 6 ? -8.470 -22.919 5.229 1.00 60.10 566 SER A O 3
ATOM 3688 N N . LYS A 1 7 ? -9.654 -23.030 7.138 1.00 31.21 567 LYS A N 3
ATOM 3689 C CA . LYS A 1 7 ? -10.120 -21.650 7.059 1.00 23.04 567 LYS A CA 3
ATOM 3690 C C . LYS A 1 7 ? -10.262 -21.044 8.451 1.00 34.31 567 LYS A C 3
ATOM 3691 O O . LYS A 1 7 ? -10.842 -21.657 9.348 1.00 72.43 567 LYS A O 3
ATOM 3706 N N . ARG A 1 8 ? -9.733 -19.837 8.623 1.00 42.13 568 ARG A N 3
ATOM 3707 C CA . ARG A 1 8 ? -9.802 -19.148 9.906 1.00 20.11 568 ARG A CA 3
ATOM 3708 C C . ARG A 1 8 ? -9.664 -17.640 9.722 1.00 62.41 568 ARG A C 3
ATOM 3709 O O . ARG A 1 8 ? -8.612 -17.149 9.312 1.00 2.32 568 ARG A O 3
ATOM 3727 N N . SER A 1 9 ? -10.732 -16.911 10.027 1.00 22.11 569 SER A N 3
ATOM 3728 C CA . SER A 1 9 ? -10.731 -15.459 9.891 1.00 21.34 569 SER A CA 3
ATOM 3729 C C . SER A 1 9 ? -10.303 -14.791 11.194 1.00 54.32 569 SER A C 3
ATOM 3730 O O . SER A 1 9 ? -10.879 -15.046 12.252 1.00 32.42 569 SER A O 3
ATOM 3737 N N . GLU A 1 10 ? -9.290 -13.936 11.109 1.00 21.45 570 GLU A N 3
ATOM 3738 C CA . GLU A 1 10 ? -8.783 -13.232 12.282 1.00 12.42 570 GLU A CA 3
ATOM 3739 C C . GLU A 1 10 ? -8.113 -11.920 11.882 1.00 53.14 570 GLU A C 3
ATOM 3740 O O . GLU A 1 10 ? -7.330 -11.874 10.933 1.00 5.24 570 GLU A O 3
ATOM 3750 N N . LEU A 1 11 ? -8.428 -10.856 12.613 1.00 23.13 571 LEU A N 3
ATOM 3751 C CA . LEU A 1 11 ? -7.857 -9.543 12.335 1.00 31.12 571 LEU A CA 3
ATOM 3752 C C . LEU A 1 11 ? -8.072 -8.596 13.512 1.00 52.13 571 LEU A C 3
ATOM 3753 O O . LEU A 1 11 ? -8.682 -8.965 14.516 1.00 11.42 571 LEU A O 3
ATOM 3768 N N . SER A 1 12 ? -7.570 -7.372 13.380 1.00 41.20 572 SER A N 3
ATOM 3769 C CA . SER A 1 12 ? -7.706 -6.373 14.433 1.00 24.32 572 SER A CA 3
ATOM 3770 C C . SER A 1 12 ? -7.962 -4.991 13.840 1.00 64.44 572 SER A C 3
ATOM 3771 O O . SER A 1 12 ? -8.213 -4.855 12.643 1.00 74.03 572 SER A O 3
ATOM 3778 N N . GLN A 1 13 ? -7.895 -3.969 14.688 1.00 72.03 573 GLN A N 3
ATOM 3779 C CA . GLN A 1 13 ? -8.121 -2.598 14.248 1.00 74.42 573 GLN A CA 3
ATOM 3780 C C . GLN A 1 13 ? -7.197 -1.632 14.983 1.00 71.54 573 GLN A C 3
ATOM 3781 O O . GLN A 1 13 ? -6.833 -1.862 16.136 1.00 74.52 573 GLN A O 3
ATOM 3793 N N . ARG A 1 14 ? -6.822 -0.550 14.307 1.00 42.42 574 ARG A N 3
ATOM 3794 C CA . ARG A 1 14 ? -5.939 0.450 14.896 1.00 52.23 574 ARG A CA 3
ATOM 3795 C C . ARG A 1 14 ? -6.333 1.854 14.447 1.00 41.34 574 ARG A C 3
ATOM 3796 O O . ARG A 1 14 ? -7.275 2.028 13.674 1.00 52.21 574 ARG A O 3
ATOM 3814 N N . ARG A 1 15 ? -5.605 2.852 14.939 1.00 34.11 575 ARG A N 3
ATOM 3815 C CA . ARG A 1 15 ? -5.880 4.241 14.590 1.00 51.42 575 ARG A CA 3
ATOM 3816 C C . ARG A 1 15 ? -4.637 4.913 14.015 1.00 62.12 575 ARG A C 3
ATOM 3817 O O . ARG A 1 15 ? -3.809 5.447 14.756 1.00 0.44 575 ARG A O 3
ATOM 3835 N N . ILE A 1 16 ? -4.512 4.883 12.693 1.00 0.23 576 ILE A N 3
ATOM 3836 C CA . ILE A 1 16 ? -3.370 5.490 12.019 1.00 63.11 576 ILE A CA 3
ATOM 3837 C C . ILE A 1 16 ? -3.742 5.952 10.615 1.00 22.14 576 ILE A C 3
ATOM 3838 O O . ILE A 1 16 ? -4.510 5.291 9.915 1.00 63.23 576 ILE A O 3
ATOM 3853 N N . ARG A 1 17 ? -3.191 7.091 10.207 1.00 52.34 577 ARG A N 3
ATOM 3854 C CA . ARG A 1 17 ? -3.464 7.642 8.886 1.00 41.10 577 ARG A CA 3
ATOM 3855 C C . ARG A 1 17 ? -2.330 8.555 8.432 1.00 64.40 577 ARG A C 3
ATOM 3856 O O . ARG A 1 17 ? -2.007 9.539 9.098 1.00 73.10 577 ARG A O 3
ATOM 3874 N N . ARG A 1 18 ? -1.726 8.222 7.296 1.00 33.34 578 ARG A N 3
ATOM 3875 C CA . ARG A 1 18 ? -0.627 9.010 6.755 1.00 32.55 578 ARG A CA 3
ATOM 3876 C C . ARG A 1 18 ? -0.971 9.542 5.366 1.00 61.42 578 ARG A C 3
ATOM 3877 O O . ARG A 1 18 ? -1.488 8.824 4.510 1.00 5.15 578 ARG A O 3
ATOM 3895 N N . PRO A 1 19 ? -0.679 10.832 5.136 1.00 5.41 579 PRO A N 3
ATOM 3896 C CA . PRO A 1 19 ? -0.948 11.488 3.854 1.00 55.10 579 PRO A CA 3
ATOM 3897 C C . PRO A 1 19 ? -0.037 10.982 2.741 1.00 13.22 579 PRO A C 3
ATOM 3898 O O . PRO A 1 19 ? 0.902 11.666 2.334 1.00 24.33 579 PRO A O 3
ATOM 3906 N N . PHE A 1 20 ? -0.322 9.780 2.251 1.00 4.20 580 PHE A N 3
ATOM 3907 C CA . PHE A 1 20 ? 0.473 9.181 1.184 1.00 33.22 580 PHE A CA 3
ATOM 3908 C C . PHE A 1 20 ? -0.122 9.503 -0.183 1.00 33.24 580 PHE A C 3
ATOM 3909 O O . PHE A 1 20 ? -1.338 9.457 -0.370 1.00 54.40 580 PHE A O 3
ATOM 3925 N N . SER A 1 21 ? 0.744 9.832 -1.137 1.00 44.33 581 SER A N 3
ATOM 3926 C CA . SER A 1 21 ? 0.304 10.166 -2.486 1.00 1.34 581 SER A CA 3
ATOM 3927 C C . SER A 1 21 ? -0.066 8.907 -3.265 1.00 40.44 581 SER A C 3
ATOM 3928 O O . SER A 1 21 ? 0.375 7.806 -2.933 1.00 14.32 581 SER A O 3
ATOM 3935 N N . VAL A 1 22 ? -0.880 9.078 -4.302 1.00 3.30 582 VAL A N 3
ATOM 3936 C CA . VAL A 1 22 ? -1.309 7.957 -5.130 1.00 71.11 582 VAL A CA 3
ATOM 3937 C C . VAL A 1 22 ? -0.116 7.140 -5.611 1.00 11.40 582 VAL A C 3
ATOM 3938 O O . VAL A 1 22 ? -0.225 5.933 -5.830 1.00 34.10 582 VAL A O 3
ATOM 3951 N N . ALA A 1 23 ? 1.024 7.804 -5.772 1.00 75.23 583 ALA A N 3
ATOM 3952 C CA . ALA A 1 23 ? 2.238 7.138 -6.225 1.00 64.52 583 ALA A CA 3
ATOM 3953 C C . ALA A 1 23 ? 2.774 6.189 -5.159 1.00 43.02 583 ALA A C 3
ATOM 3954 O O . ALA A 1 23 ? 3.146 5.055 -5.455 1.00 12.12 583 ALA A O 3
ATOM 3961 N N . GLU A 1 24 ? 2.811 6.662 -3.917 1.00 50.22 584 GLU A N 3
ATOM 3962 C CA . GLU A 1 24 ? 3.304 5.854 -2.806 1.00 14.03 584 GLU A CA 3
ATOM 3963 C C . GLU A 1 24 ? 2.355 4.695 -2.515 1.00 62.24 584 GLU A C 3
ATOM 3964 O O . GLU A 1 24 ? 2.767 3.535 -2.481 1.00 54.25 584 GLU A O 3
ATOM 3974 N N . VAL A 1 25 ? 1.083 5.018 -2.305 1.00 40.54 585 VAL A N 3
ATOM 3975 C CA . VAL A 1 25 ? 0.075 4.005 -2.016 1.00 53.35 585 VAL A CA 3
ATOM 3976 C C . VAL A 1 25 ? 0.060 2.922 -3.090 1.00 51.23 585 VAL A C 3
ATOM 3977 O O . VAL A 1 25 ? -0.185 1.752 -2.801 1.00 45.32 585 VAL A O 3
ATOM 3990 N N . GLU A 1 26 ? 0.324 3.323 -4.329 1.00 32.14 586 GLU A N 3
ATOM 3991 C CA . GLU A 1 26 ? 0.341 2.386 -5.447 1.00 33.14 586 GLU A CA 3
ATOM 3992 C C . GLU A 1 26 ? 1.422 1.327 -5.253 1.00 51.25 586 GLU A C 3
ATOM 3993 O O . GLU A 1 26 ? 1.156 0.129 -5.345 1.00 15.33 586 GLU A O 3
ATOM 4003 N N . ALA A 1 27 ? 2.642 1.778 -4.984 1.00 64.13 587 ALA A N 3
ATOM 4004 C CA . ALA A 1 27 ? 3.763 0.870 -4.775 1.00 3.43 587 ALA A CA 3
ATOM 4005 C C . ALA A 1 27 ? 3.559 0.023 -3.523 1.00 71.12 587 ALA A C 3
ATOM 4006 O O . ALA A 1 27 ? 3.855 -1.172 -3.514 1.00 21.12 587 ALA A O 3
ATOM 4013 N N . LEU A 1 28 ? 3.052 0.650 -2.467 1.00 74.22 588 LEU A N 3
ATOM 4014 C CA . LEU A 1 28 ? 2.807 -0.046 -1.208 1.00 3.03 588 LEU A CA 3
ATOM 4015 C C . LEU A 1 28 ? 1.854 -1.219 -1.411 1.00 55.15 588 LEU A C 3
ATOM 4016 O O . LEU A 1 28 ? 2.162 -2.354 -1.049 1.00 61.42 588 LEU A O 3
ATOM 4031 N N . VAL A 1 29 ? 0.692 -0.936 -1.994 1.00 2.22 589 VAL A N 3
ATOM 4032 C CA . VAL A 1 29 ? -0.307 -1.968 -2.248 1.00 65.11 589 VAL A CA 3
ATOM 4033 C C . VAL A 1 29 ? 0.197 -2.980 -3.272 1.00 33.23 589 VAL A C 3
ATOM 4034 O O . VAL A 1 29 ? 0.204 -4.183 -3.018 1.00 24.12 589 VAL A O 3
ATOM 4047 N N . GLU A 1 30 ? 0.617 -2.481 -4.431 1.00 34.11 590 GLU A N 3
ATOM 4048 C CA . GLU A 1 30 ? 1.121 -3.342 -5.494 1.00 53.31 590 GLU A CA 3
ATOM 4049 C C . GLU A 1 30 ? 2.185 -4.298 -4.962 1.00 61.22 590 GLU A C 3
ATOM 4050 O O . GLU A 1 30 ? 2.149 -5.497 -5.233 1.00 42.34 590 GLU A O 3
ATOM 4060 N N . ALA A 1 31 ? 3.132 -3.755 -4.203 1.00 24.34 591 ALA A N 3
ATOM 4061 C CA . ALA A 1 31 ? 4.206 -4.558 -3.630 1.00 13.05 591 ALA A CA 3
ATOM 4062 C C . ALA A 1 31 ? 3.665 -5.546 -2.603 1.00 33.51 591 ALA A C 3
ATOM 4063 O O . ALA A 1 31 ? 4.131 -6.681 -2.513 1.00 45.41 591 ALA A O 3
ATOM 4070 N N . VAL A 1 32 ? 2.678 -5.106 -1.829 1.00 62.00 592 VAL A N 3
ATOM 4071 C CA . VAL A 1 32 ? 2.073 -5.952 -0.807 1.00 53.05 592 VAL A CA 3
ATOM 4072 C C . VAL A 1 32 ? 1.260 -7.077 -1.436 1.00 51.23 592 VAL A C 3
ATOM 4073 O O . VAL A 1 32 ? 1.088 -8.140 -0.840 1.00 5.40 592 VAL A O 3
ATOM 4086 N N . GLU A 1 33 ? 0.761 -6.836 -2.645 1.00 44.32 593 GLU A N 3
ATOM 4087 C CA . GLU A 1 33 ? -0.034 -7.831 -3.354 1.00 11.14 593 GLU A CA 3
ATOM 4088 C C . GLU A 1 33 ? 0.848 -8.959 -3.882 1.00 64.23 593 GLU A C 3
ATOM 4089 O O . GLU A 1 33 ? 0.447 -10.123 -3.892 1.00 72.34 593 GLU A O 3
ATOM 4099 N N . HIS A 1 34 ? 2.053 -8.605 -4.319 1.00 55.35 594 HIS A N 3
ATOM 4100 C CA . HIS A 1 34 ? 2.993 -9.587 -4.847 1.00 11.12 594 HIS A CA 3
ATOM 4101 C C . HIS A 1 34 ? 3.801 -10.226 -3.722 1.00 14.01 594 HIS A C 3
ATOM 4102 O O . HIS A 1 34 ? 3.942 -11.448 -3.663 1.00 43.33 594 HIS A O 3
ATOM 4115 N N . LEU A 1 35 ? 4.329 -9.393 -2.833 1.00 72.25 595 LEU A N 3
ATOM 4116 C CA . LEU A 1 35 ? 5.124 -9.876 -1.709 1.00 15.43 595 LEU A CA 3
ATOM 4117 C C . LEU A 1 35 ? 4.227 -10.389 -0.588 1.00 75.43 595 LEU A C 3
ATOM 4118 O O . LEU A 1 35 ? 4.640 -11.216 0.225 1.00 34.51 595 LEU A O 3
ATOM 4133 N N . GLY A 1 36 ? 2.993 -9.892 -0.550 1.00 50.33 596 GLY A N 3
ATOM 4134 C CA . GLY A 1 36 ? 2.056 -10.313 0.475 1.00 52.03 596 GLY A CA 3
ATOM 4135 C C . GLY A 1 36 ? 2.239 -9.555 1.775 1.00 20.14 596 GLY A C 3
ATOM 4136 O O . GLY A 1 36 ? 3.039 -8.621 1.852 1.00 14.05 596 GLY A O 3
ATOM 4140 N N . THR A 1 37 ? 1.497 -9.957 2.802 1.00 53.02 597 THR A N 3
ATOM 4141 C CA . THR A 1 37 ? 1.579 -9.308 4.105 1.00 22.35 597 THR A CA 3
ATOM 4142 C C . THR A 1 37 ? 2.571 -10.024 5.014 1.00 20.11 597 THR A C 3
ATOM 4143 O O . THR A 1 37 ? 2.488 -9.928 6.237 1.00 40.35 597 THR A O 3
ATOM 4154 N N . GLY A 1 38 ? 3.511 -10.743 4.407 1.00 72.13 598 GLY A N 3
ATOM 4155 C CA . GLY A 1 38 ? 4.506 -11.465 5.178 1.00 1.53 598 GLY A CA 3
ATOM 4156 C C . GLY A 1 38 ? 5.922 -11.051 4.829 1.00 63.24 598 GLY A C 3
ATOM 4157 O O . GLY A 1 38 ? 6.866 -11.374 5.551 1.00 74.02 598 GLY A O 3
ATOM 4161 N N . ARG A 1 39 ? 6.071 -10.336 3.720 1.00 73.41 599 ARG A N 3
ATOM 4162 C CA . ARG A 1 39 ? 7.383 -9.879 3.275 1.00 50.53 599 ARG A CA 3
ATOM 4163 C C . ARG A 1 39 ? 7.432 -8.357 3.201 1.00 60.44 599 ARG A C 3
ATOM 4164 O O . ARG A 1 39 ? 7.338 -7.774 2.120 1.00 21.02 599 ARG A O 3
ATOM 4182 N N . TRP A 1 40 ? 7.579 -7.717 4.356 1.00 24.13 600 TRP A N 3
ATOM 4183 C CA . TRP A 1 40 ? 7.640 -6.261 4.422 1.00 1.45 600 TRP A CA 3
ATOM 4184 C C . TRP A 1 40 ? 8.928 -5.741 3.792 1.00 3.44 600 TRP A C 3
ATOM 4185 O O . TRP A 1 40 ? 8.899 -4.844 2.949 1.00 41.33 600 TRP A O 3
ATOM 4205 N N . ARG A 1 41 ? 10.056 -6.312 4.204 1.00 71.22 601 ARG A N 3
ATOM 4206 C CA . ARG A 1 41 ? 11.353 -5.904 3.681 1.00 4.12 601 ARG A CA 3
ATOM 4207 C C . ARG A 1 41 ? 11.361 -5.944 2.155 1.00 53.25 601 ARG A C 3
ATOM 4208 O O . ARG A 1 41 ? 11.908 -5.055 1.504 1.00 34.25 601 ARG A O 3
ATOM 4226 N N . ASP A 1 42 ? 10.750 -6.982 1.593 1.00 25.50 602 ASP A N 3
ATOM 4227 C CA . ASP A 1 42 ? 10.686 -7.138 0.145 1.00 31.15 602 ASP A CA 3
ATOM 4228 C C . ASP A 1 42 ? 9.801 -6.063 -0.479 1.00 54.31 602 ASP A C 3
ATOM 4229 O O . ASP A 1 42 ? 10.018 -5.649 -1.618 1.00 53.25 602 ASP A O 3
ATOM 4237 N N . VAL A 1 43 ? 8.801 -5.616 0.274 1.00 64.15 603 VAL A N 3
ATOM 4238 C CA . VAL A 1 43 ? 7.883 -4.590 -0.204 1.00 43.35 603 VAL A CA 3
ATOM 4239 C C . VAL A 1 43 ? 8.557 -3.224 -0.242 1.00 32.03 603 VAL A C 3
ATOM 4240 O O . VAL A 1 43 ? 8.252 -2.392 -1.098 1.00 53.31 603 VAL A O 3
ATOM 4253 N N . LYS A 1 44 ? 9.477 -2.997 0.689 1.00 32.01 604 LYS A N 3
ATOM 4254 C CA . LYS A 1 44 ? 10.199 -1.732 0.762 1.00 75.41 604 LYS A CA 3
ATOM 4255 C C . LYS A 1 44 ? 11.189 -1.604 -0.391 1.00 65.44 604 LYS A C 3
ATOM 4256 O O . LYS A 1 44 ? 11.322 -0.539 -0.992 1.00 61.13 604 LYS A O 3
ATOM 4271 N N . MET A 1 45 ? 11.883 -2.697 -0.693 1.00 54.51 605 MET A N 3
ATOM 4272 C CA . MET A 1 45 ? 12.860 -2.706 -1.775 1.00 41.10 605 MET A CA 3
ATOM 4273 C C . MET A 1 45 ? 12.168 -2.682 -3.133 1.00 11.14 605 MET A C 3
ATOM 4274 O O . MET A 1 45 ? 12.694 -2.131 -4.100 1.00 23.11 605 MET A O 3
ATOM 4286 N N . ARG A 1 46 ? 10.985 -3.284 -3.200 1.00 14.43 606 ARG A N 3
ATOM 4287 C CA . ARG A 1 46 ? 10.220 -3.333 -4.441 1.00 25.34 606 ARG A CA 3
ATOM 4288 C C . ARG A 1 46 ? 9.469 -2.025 -4.668 1.00 21.40 606 ARG A C 3
ATOM 4289 O O . ARG A 1 46 ? 9.398 -1.525 -5.791 1.00 63.23 606 ARG A O 3
ATOM 4307 N N . ALA A 1 47 ? 8.908 -1.477 -3.596 1.00 61.44 607 ALA A N 3
ATOM 4308 C CA . ALA A 1 47 ? 8.163 -0.227 -3.677 1.00 30.40 607 ALA A CA 3
ATOM 4309 C C . ALA A 1 47 ? 9.104 0.973 -3.695 1.00 33.44 607 ALA A C 3
ATOM 4310 O O . ALA A 1 47 ? 9.229 1.661 -4.709 1.00 32.01 607 ALA A O 3
ATOM 4317 N N . PHE A 1 48 ? 9.763 1.220 -2.568 1.00 0.45 608 PHE A N 3
ATOM 4318 C CA . PHE A 1 48 ? 10.691 2.339 -2.454 1.00 10.11 608 PHE A CA 3
ATOM 4319 C C . PHE A 1 48 ? 11.967 2.068 -3.246 1.00 30.54 608 PHE A C 3
ATOM 4320 O O . PHE A 1 48 ? 12.635 1.055 -3.041 1.00 22.13 608 PHE A O 3
ATOM 4336 N N . ASP A 1 49 ? 12.300 2.983 -4.151 1.00 52.22 609 ASP A N 3
ATOM 4337 C CA . ASP A 1 49 ? 13.495 2.844 -4.973 1.00 31.25 609 ASP A CA 3
ATOM 4338 C C . ASP A 1 49 ? 14.754 3.083 -4.146 1.00 4.13 609 ASP A C 3
ATOM 4339 O O . ASP A 1 49 ? 15.791 2.463 -4.382 1.00 14.31 609 ASP A O 3
ATOM 4347 N N . ASN A 1 50 ? 14.657 3.987 -3.177 1.00 11.34 610 ASN A N 3
ATOM 4348 C CA . ASN A 1 50 ? 15.789 4.309 -2.316 1.00 23.21 610 ASN A CA 3
ATOM 4349 C C . ASN A 1 50 ? 15.500 3.918 -0.869 1.00 61.30 610 ASN A C 3
ATOM 4350 O O . ASN A 1 50 ? 15.118 4.757 -0.054 1.00 32.42 610 ASN A O 3
ATOM 4360 N N . ALA A 1 51 ? 15.687 2.640 -0.558 1.00 72.10 611 ALA A N 3
ATOM 4361 C CA . ALA A 1 51 ? 15.449 2.139 0.789 1.00 44.24 611 ALA A CA 3
ATOM 4362 C C . ALA A 1 51 ? 16.492 1.098 1.180 1.00 5.54 611 ALA A C 3
ATOM 4363 O O . ALA A 1 51 ? 16.217 -0.103 1.175 1.00 14.22 611 ALA A O 3
ATOM 4370 N N . ASP A 1 52 ? 17.689 1.563 1.518 1.00 33.04 612 ASP A N 3
ATOM 4371 C CA . ASP A 1 52 ? 18.774 0.672 1.911 1.00 41.11 612 ASP A CA 3
ATOM 4372 C C . ASP A 1 52 ? 18.877 0.578 3.430 1.00 52.53 612 ASP A C 3
ATOM 4373 O O . ASP A 1 52 ? 18.673 -0.489 4.011 1.00 44.00 612 ASP A O 3
ATOM 4381 N N . HIS A 1 53 ? 19.192 1.700 4.067 1.00 62.02 613 HIS A N 3
ATOM 4382 C CA . HIS A 1 53 ? 19.322 1.745 5.520 1.00 12.54 613 HIS A CA 3
ATOM 4383 C C . HIS A 1 53 ? 18.026 2.225 6.166 1.00 71.43 613 HIS A C 3
ATOM 4384 O O . HIS A 1 53 ? 18.041 2.796 7.256 1.00 72.35 613 HIS A O 3
ATOM 4397 N N . ARG A 1 54 ? 16.909 1.989 5.486 1.00 75.14 614 ARG A N 3
ATOM 4398 C CA . ARG A 1 54 ? 15.605 2.400 5.995 1.00 33.25 614 ARG A CA 3
ATOM 4399 C C . ARG A 1 54 ? 14.912 1.245 6.711 1.00 10.24 614 ARG A C 3
ATOM 4400 O O . ARG A 1 54 ? 15.200 0.076 6.451 1.00 61.03 614 ARG A O 3
ATOM 4418 N N . THR A 1 55 ? 13.997 1.580 7.615 1.00 53.02 615 THR A N 3
ATOM 4419 C CA . THR A 1 55 ? 13.264 0.571 8.370 1.00 25.52 615 THR A CA 3
ATOM 4420 C C . THR A 1 55 ? 12.214 -0.111 7.501 1.00 42.32 615 THR A C 3
ATOM 4421 O O . THR A 1 55 ? 11.827 0.410 6.455 1.00 15.40 615 THR A O 3
ATOM 4432 N N . TYR A 1 56 ? 11.756 -1.277 7.942 1.00 1.23 616 TYR A N 3
ATOM 4433 C CA . TYR A 1 56 ? 10.751 -2.032 7.203 1.00 4.32 616 TYR A CA 3
ATOM 4434 C C . TYR A 1 56 ? 9.386 -1.926 7.876 1.00 11.24 616 TYR A C 3
ATOM 4435 O O . TYR A 1 56 ? 8.362 -2.270 7.286 1.00 54.41 616 TYR A O 3
ATOM 4452 N N . VAL A 1 57 ? 9.381 -1.447 9.115 1.00 52.14 617 VAL A N 3
ATOM 4453 C CA . VAL A 1 57 ? 8.143 -1.293 9.870 1.00 72.24 617 VAL A CA 3
ATOM 4454 C C . VAL A 1 57 ? 7.303 -0.147 9.319 1.00 74.44 617 VAL A C 3
ATOM 4455 O O . VAL A 1 57 ? 6.072 -0.199 9.339 1.00 4.52 617 VAL A O 3
ATOM 4468 N N . ASP A 1 58 ? 7.974 0.889 8.828 1.00 24.11 618 ASP A N 3
ATOM 4469 C CA . ASP A 1 58 ? 7.289 2.048 8.269 1.00 34.32 618 ASP A CA 3
ATOM 4470 C C . ASP A 1 58 ? 6.257 1.622 7.230 1.00 70.01 618 ASP A C 3
ATOM 4471 O O . ASP A 1 58 ? 5.098 2.034 7.287 1.00 54.45 618 ASP A O 3
ATOM 4479 N N . LEU A 1 59 ? 6.685 0.796 6.283 1.00 1.04 619 LEU A N 3
ATOM 4480 C CA . LEU A 1 59 ? 5.798 0.314 5.229 1.00 51.01 619 LEU A CA 3
ATOM 4481 C C . LEU A 1 59 ? 4.629 -0.468 5.819 1.00 52.20 619 LEU A C 3
ATOM 4482 O O . LEU A 1 59 ? 3.556 -0.549 5.219 1.00 53.23 619 LEU A O 3
ATOM 4497 N N . LYS A 1 60 ? 4.842 -1.043 6.998 1.00 33.55 620 LYS A N 3
ATOM 4498 C CA . LYS A 1 60 ? 3.805 -1.816 7.672 1.00 11.14 620 LYS A CA 3
ATOM 4499 C C . LYS A 1 60 ? 2.699 -0.905 8.194 1.00 64.31 620 LYS A C 3
ATOM 4500 O O . LYS A 1 60 ? 1.528 -1.282 8.211 1.00 51.31 620 LYS A O 3
ATOM 4515 N N . ASP A 1 61 ? 3.079 0.296 8.617 1.00 43.14 621 ASP A N 3
ATOM 4516 C CA . ASP A 1 61 ? 2.119 1.262 9.137 1.00 65.24 621 ASP A CA 3
ATOM 4517 C C . ASP A 1 61 ? 1.245 1.816 8.017 1.00 72.34 621 ASP A C 3
ATOM 4518 O O . ASP A 1 61 ? 0.037 1.991 8.186 1.00 25.31 621 ASP A O 3
ATOM 4526 N N . LYS A 1 62 ? 1.861 2.092 6.874 1.00 25.35 622 LYS A N 3
ATOM 4527 C CA . LYS A 1 62 ? 1.141 2.627 5.725 1.00 55.45 622 LYS A CA 3
ATOM 4528 C C . LYS A 1 62 ? 0.153 1.601 5.177 1.00 31.30 622 LYS A C 3
ATOM 4529 O O . LYS A 1 62 ? -0.917 1.959 4.685 1.00 41.23 622 LYS A O 3
ATOM 4544 N N . TRP A 1 63 ? 0.520 0.328 5.265 1.00 30.40 623 TRP A N 3
ATOM 4545 C CA . TRP A 1 63 ? -0.335 -0.748 4.779 1.00 2.43 623 TRP A CA 3
ATOM 4546 C C . TRP A 1 63 ? -1.576 -0.894 5.650 1.00 72.05 623 TRP A C 3
ATOM 4547 O O . TRP A 1 63 ? -2.701 -0.900 5.150 1.00 72.23 623 TRP A O 3
ATOM 4567 N N . LYS A 1 64 ? -1.367 -1.010 6.958 1.00 24.25 624 LYS A N 3
ATOM 4568 C CA . LYS A 1 64 ? -2.470 -1.153 7.900 1.00 3.21 624 LYS A CA 3
ATOM 4569 C C . LYS A 1 64 ? -3.521 -0.072 7.675 1.00 52.33 624 LYS A C 3
ATOM 4570 O O . LYS A 1 64 ? -4.700 -0.370 7.476 1.00 71.11 624 LYS A O 3
ATOM 4585 N N . THR A 1 65 ? -3.089 1.184 7.707 1.00 31.04 625 THR A N 3
ATOM 4586 C CA . THR A 1 65 ? -3.993 2.309 7.506 1.00 22.30 625 THR A CA 3
ATOM 4587 C C . THR A 1 65 ? -4.665 2.238 6.140 1.00 63.30 625 THR A C 3
ATOM 4588 O O . THR A 1 65 ? -5.808 2.666 5.975 1.00 22.41 625 THR A O 3
ATOM 4599 N N . LEU A 1 66 ? -3.949 1.695 5.161 1.00 44.22 626 LEU A N 3
ATOM 4600 C CA . LEU A 1 66 ? -4.476 1.567 3.808 1.00 30.21 626 LEU A CA 3
ATOM 4601 C C . LEU A 1 66 ? -5.729 0.696 3.791 1.00 24.05 626 LEU A C 3
ATOM 4602 O O . LEU A 1 66 ? -6.775 1.104 3.289 1.00 34.33 626 LEU A O 3
ATOM 4617 N N . VAL A 1 67 ? -5.614 -0.507 4.346 1.00 2.15 627 VAL A N 3
ATOM 4618 C CA . VAL A 1 67 ? -6.736 -1.435 4.398 1.00 75.24 627 VAL A CA 3
ATOM 4619 C C . VAL A 1 67 ? -7.953 -0.789 5.052 1.00 4.40 627 VAL A C 3
ATOM 4620 O O . VAL A 1 67 ? -9.050 -0.800 4.494 1.00 54.50 627 VAL A O 3
ATOM 4633 N N . HIS A 1 68 ? -7.751 -0.226 6.238 1.00 32.10 628 HIS A N 3
ATOM 4634 C CA . HIS A 1 68 ? -8.831 0.427 6.969 1.00 43.34 628 HIS A CA 3
ATOM 4635 C C . HIS A 1 68 ? -9.538 1.455 6.090 1.00 44.33 628 HIS A C 3
ATOM 4636 O O . HIS A 1 68 ? -10.749 1.650 6.196 1.00 75.40 628 HIS A O 3
ATOM 4649 N N . THR A 1 69 ? -8.773 2.110 5.222 1.00 41.13 629 THR A N 3
ATOM 4650 C CA . THR A 1 69 ? -9.326 3.119 4.327 1.00 41.53 629 THR A CA 3
ATOM 4651 C C . THR A 1 69 ? -10.189 2.481 3.246 1.00 13.30 629 THR A C 3
ATOM 4652 O O . THR A 1 69 ? -11.137 3.093 2.753 1.00 43.31 629 THR A O 3
ATOM 4663 N N . ALA A 1 70 ? -9.857 1.246 2.881 1.00 74.34 630 ALA A N 3
ATOM 4664 C CA . ALA A 1 70 ? -10.605 0.524 1.859 1.00 75.13 630 ALA A CA 3
ATOM 4665 C C . ALA A 1 70 ? -12.090 0.474 2.199 1.00 51.24 630 ALA A C 3
ATOM 4666 O O . ALA A 1 70 ? -12.939 0.791 1.366 1.00 41.30 630 ALA A O 3
ATOM 4673 N N . SER A 1 71 ? -12.398 0.072 3.429 1.00 12.13 631 SER A N 3
ATOM 4674 C CA . SER A 1 71 ? -13.782 -0.025 3.878 1.00 34.11 631 SER A CA 3
ATOM 4675 C C . SER A 1 71 ? -13.861 -0.656 5.264 1.00 40.12 631 SER A C 3
ATOM 4676 O O . SER A 1 71 ? -14.347 -1.777 5.421 1.00 23.44 631 SER A O 3
ATOM 4683 N N . ILE A 1 72 ? -13.381 0.072 6.267 1.00 4.23 632 ILE A N 3
ATOM 4684 C CA . ILE A 1 72 ? -13.398 -0.417 7.640 1.00 60.43 632 ILE A CA 3
ATOM 4685 C C . ILE A 1 72 ? -14.027 0.606 8.580 1.00 34.23 632 ILE A C 3
ATOM 4686 O O . ILE A 1 72 ? -15.161 0.438 9.026 1.00 75.44 632 ILE A O 3
ATOM 4701 N N . ALA A 1 73 ? -13.284 1.668 8.873 1.00 60.43 633 ALA A N 3
ATOM 4702 C CA . ALA A 1 73 ? -13.771 2.721 9.756 1.00 71.44 633 ALA A CA 3
ATOM 4703 C C . ALA A 1 73 ? -14.201 3.949 8.961 1.00 23.13 633 ALA A C 3
ATOM 4704 O O . ALA A 1 73 ? -13.523 4.384 8.029 1.00 72.25 633 ALA A O 3
ATOM 4711 N N . PRO A 1 74 ? -15.354 4.523 9.333 1.00 41.54 634 PRO A N 3
ATOM 4712 C CA . PRO A 1 74 ? -15.901 5.709 8.668 1.00 23.23 634 PRO A CA 3
ATOM 4713 C C . PRO A 1 74 ? -15.075 6.961 8.945 1.00 31.22 634 PRO A C 3
ATOM 4714 O O . PRO A 1 74 ? -14.916 7.815 8.072 1.00 74.13 634 PRO A O 3
ATOM 4722 N N . GLN A 1 75 ? -14.553 7.063 10.162 1.00 3.31 635 GLN A N 3
ATOM 4723 C CA . GLN A 1 75 ? -13.743 8.211 10.553 1.00 72.11 635 GLN A CA 3
ATOM 4724 C C . GLN A 1 75 ? -12.337 8.108 9.973 1.00 15.15 635 GLN A C 3
ATOM 4725 O O . GLN A 1 75 ? -11.580 9.079 9.980 1.00 51.30 635 GLN A O 3
ATOM 4737 N N . GLN A 1 76 ? -11.994 6.927 9.470 1.00 33.03 636 GLN A N 3
ATOM 4738 C CA . GLN A 1 76 ? -10.678 6.698 8.886 1.00 23.14 636 GLN A CA 3
ATOM 4739 C C . GLN A 1 76 ? -10.613 7.236 7.460 1.00 33.03 636 GLN A C 3
ATOM 4740 O O . GLN A 1 76 ? -9.549 7.625 6.980 1.00 22.01 636 GLN A O 3
ATOM 4752 N N . ARG A 1 77 ? -11.760 7.254 6.788 1.00 13.53 637 ARG A N 3
ATOM 4753 C CA . ARG A 1 77 ? -11.833 7.742 5.416 1.00 51.42 637 ARG A CA 3
ATOM 4754 C C . ARG A 1 77 ? -11.985 9.260 5.386 1.00 51.22 637 ARG A C 3
ATOM 4755 O O . ARG A 1 77 ? -13.007 9.800 5.812 1.00 24.32 637 ARG A O 3
ATOM 4773 N N . ARG A 1 78 ? -10.962 9.942 4.882 1.00 32.32 638 ARG A N 3
ATOM 4774 C CA . ARG A 1 78 ? -10.981 11.397 4.799 1.00 71.33 638 ARG A CA 3
ATOM 4775 C C . ARG A 1 78 ? -9.745 11.917 4.070 1.00 63.04 638 ARG A C 3
ATOM 4776 O O . ARG A 1 78 ? -8.724 11.234 3.995 1.00 64.11 638 ARG A O 3
ATOM 4794 N N . GLY A 1 79 ? -9.845 13.129 3.535 1.00 31.42 639 GLY A N 3
ATOM 4795 C CA . GLY A 1 79 ? -8.728 13.719 2.819 1.00 72.42 639 GLY A CA 3
ATOM 4796 C C . GLY A 1 79 ? -8.848 13.549 1.318 1.00 41.11 639 GLY A C 3
ATOM 4797 O O . GLY A 1 79 ? -9.945 13.356 0.795 1.00 3.05 639 GLY A O 3
ATOM 4801 N N . GLU A 1 80 ? -7.716 13.624 0.623 1.00 43.41 640 GLU A N 3
ATOM 4802 C CA . GLU A 1 80 ? -7.700 13.479 -0.828 1.00 43.44 640 GLU A CA 3
ATOM 4803 C C . GLU A 1 80 ? -8.433 12.210 -1.255 1.00 33.22 640 GLU A C 3
ATOM 4804 O O . GLU A 1 80 ? -8.639 11.287 -0.468 1.00 12.53 640 GLU A O 3
ATOM 4814 N N . PRO A 1 81 ? -8.836 12.164 -2.535 1.00 42.53 641 PRO A N 3
ATOM 4815 C CA . PRO A 1 81 ? -9.552 11.015 -3.098 1.00 63.25 641 PRO A CA 3
ATOM 4816 C C . PRO A 1 81 ? -8.660 9.786 -3.231 1.00 54.54 641 PRO A C 3
ATOM 4817 O O . PRO A 1 81 ? -7.627 9.826 -3.899 1.00 50.41 641 PRO A O 3
ATOM 4825 N N . VAL A 1 82 ? -9.067 8.693 -2.592 1.00 31.04 642 VAL A N 3
ATOM 4826 C CA . VAL A 1 82 ? -8.306 7.451 -2.642 1.00 42.40 642 VAL A CA 3
ATOM 4827 C C . VAL A 1 82 ? -8.782 6.559 -3.783 1.00 54.34 642 VAL A C 3
ATOM 4828 O O . VAL A 1 82 ? -9.979 6.362 -3.991 1.00 75.25 642 VAL A O 3
ATOM 4841 N N . PRO A 1 83 ? -7.825 6.004 -4.540 1.00 24.22 643 PRO A N 3
ATOM 4842 C CA . PRO A 1 83 ? -8.122 5.122 -5.673 1.00 73.50 643 PRO A CA 3
ATOM 4843 C C . PRO A 1 83 ? -8.685 3.777 -5.228 1.00 71.42 643 PRO A C 3
ATOM 4844 O O . PRO A 1 83 ? -8.109 3.107 -4.372 1.00 53.13 643 PRO A O 3
ATOM 4852 N N . GLN A 1 84 ? -9.813 3.389 -5.815 1.00 71.53 644 GLN A N 3
ATOM 4853 C CA . GLN A 1 84 ? -10.453 2.124 -5.478 1.00 54.24 644 GLN A CA 3
ATOM 4854 C C . GLN A 1 84 ? -9.598 0.944 -5.929 1.00 62.41 644 GLN A C 3
ATOM 4855 O O . GLN A 1 84 ? -9.747 -0.170 -5.428 1.00 1.51 644 GLN A O 3
ATOM 4867 N N . ASP A 1 85 ? -8.702 1.198 -6.876 1.00 10.11 645 ASP A N 3
ATOM 4868 C CA . ASP A 1 85 ? -7.822 0.157 -7.393 1.00 11.15 645 ASP A CA 3
ATOM 4869 C C . ASP A 1 85 ? -6.866 -0.335 -6.311 1.00 2.10 645 ASP A C 3
ATOM 4870 O O . ASP A 1 85 ? -6.633 -1.537 -6.174 1.00 22.30 645 ASP A O 3
ATOM 4878 N N . LEU A 1 86 ? -6.316 0.600 -5.546 1.00 22.23 646 LEU A N 3
ATOM 4879 C CA . LEU A 1 86 ? -5.384 0.262 -4.475 1.00 72.23 646 LEU A CA 3
ATOM 4880 C C . LEU A 1 86 ? -6.123 -0.316 -3.273 1.00 24.41 646 LEU A C 3
ATOM 4881 O O . LEU A 1 86 ? -5.657 -1.266 -2.643 1.00 41.13 646 LEU A O 3
ATOM 4896 N N . LEU A 1 87 ? -7.278 0.263 -2.960 1.00 5.43 647 LEU A N 3
ATOM 4897 C CA . LEU A 1 87 ? -8.083 -0.196 -1.834 1.00 63.00 647 LEU A CA 3
ATOM 4898 C C . LEU A 1 87 ? -8.659 -1.583 -2.105 1.00 64.11 647 LEU A C 3
ATOM 4899 O O . LEU A 1 87 ? -8.738 -2.419 -1.205 1.00 12.05 647 LEU A O 3
ATOM 4914 N N . ASP A 1 88 ? -9.055 -1.820 -3.350 1.00 75.22 648 ASP A N 3
ATOM 4915 C CA . ASP A 1 88 ? -9.620 -3.106 -3.741 1.00 43.53 648 ASP A CA 3
ATOM 4916 C C . ASP A 1 88 ? -8.537 -4.178 -3.809 1.00 63.33 648 ASP A C 3
ATOM 4917 O O . ASP A 1 88 ? -8.798 -5.355 -3.562 1.00 0.32 648 ASP A O 3
ATOM 4925 N N . ARG A 1 89 ? -7.319 -3.761 -4.144 1.00 54.11 649 ARG A N 3
ATOM 4926 C CA . ARG A 1 89 ? -6.196 -4.685 -4.246 1.00 14.00 649 ARG A CA 3
ATOM 4927 C C . ARG A 1 89 ? -5.706 -5.100 -2.862 1.00 73.33 649 ARG A C 3
ATOM 4928 O O . ARG A 1 89 ? -5.527 -6.286 -2.584 1.00 11.30 649 ARG A O 3
ATOM 4946 N N . VAL A 1 90 ? -5.491 -4.114 -1.996 1.00 54.53 650 VAL A N 3
ATOM 4947 C CA . VAL A 1 90 ? -5.022 -4.377 -0.640 1.00 55.33 650 VAL A CA 3
ATOM 4948 C C . VAL A 1 90 ? -6.011 -5.253 0.123 1.00 23.41 650 VAL A C 3
ATOM 4949 O O . VAL A 1 90 ? -5.618 -6.062 0.964 1.00 23.15 650 VAL A O 3
ATOM 4962 N N . LEU A 1 91 ? -7.294 -5.085 -0.175 1.00 70.51 651 LEU A N 3
ATOM 4963 C CA . LEU A 1 91 ? -8.340 -5.860 0.483 1.00 10.13 651 LEU A CA 3
ATOM 4964 C C . LEU A 1 91 ? -8.309 -7.315 0.023 1.00 71.35 651 LEU A C 3
ATOM 4965 O O . LEU A 1 91 ? -8.438 -8.234 0.831 1.00 72.40 651 LEU A O 3
ATOM 4980 N N . ALA A 1 92 ? -8.136 -7.515 -1.279 1.00 11.50 652 ALA A N 3
ATOM 4981 C CA . ALA A 1 92 ? -8.084 -8.857 -1.845 1.00 1.32 652 ALA A CA 3
ATOM 4982 C C . ALA A 1 92 ? -6.913 -9.649 -1.274 1.00 14.23 652 ALA A C 3
ATOM 4983 O O . ALA A 1 92 ? -7.047 -10.830 -0.955 1.00 14.04 652 ALA A O 3
ATOM 4990 N N . ALA A 1 93 ? -5.765 -8.991 -1.149 1.00 41.40 653 ALA A N 3
ATOM 4991 C CA . ALA A 1 93 ? -4.571 -9.634 -0.615 1.00 42.35 653 ALA A CA 3
ATOM 4992 C C . ALA A 1 93 ? -4.660 -9.786 0.900 1.00 64.32 653 ALA A C 3
ATOM 4993 O O . ALA A 1 93 ? -4.353 -10.846 1.447 1.00 12.24 653 ALA A O 3
ATOM 5000 N N . HIS A 1 94 ? -5.080 -8.720 1.573 1.00 54.13 654 HIS A N 3
ATOM 5001 C CA . HIS A 1 94 ? -5.209 -8.735 3.026 1.00 42.32 654 HIS A CA 3
ATOM 5002 C C . HIS A 1 94 ? -6.095 -9.891 3.481 1.00 11.35 654 HIS A C 3
ATOM 5003 O O . HIS A 1 94 ? -5.740 -10.635 4.395 1.00 43.44 654 HIS A O 3
ATOM 5016 N N . ALA A 1 95 ? -7.248 -10.036 2.836 1.00 43.44 655 ALA A N 3
ATOM 5017 C CA . ALA A 1 95 ? -8.184 -11.102 3.174 1.00 3.13 655 ALA A CA 3
ATOM 5018 C C . ALA A 1 95 ? -7.605 -12.470 2.827 1.00 62.32 655 ALA A C 3
ATOM 5019 O O . ALA A 1 95 ? -7.662 -13.401 3.631 1.00 53.10 655 ALA A O 3
ATOM 5026 N N . TYR A 1 96 ? -7.048 -12.584 1.626 1.00 41.35 656 TYR A N 3
ATOM 5027 C CA . TYR A 1 96 ? -6.463 -13.841 1.172 1.00 70.44 656 TYR A CA 3
ATOM 5028 C C . TYR A 1 96 ? -5.383 -14.318 2.138 1.00 2.05 656 TYR A C 3
ATOM 5029 O O . TYR A 1 96 ? -5.379 -15.474 2.559 1.00 44.43 656 TYR A O 3
ATOM 5046 N N . TRP A 1 97 ? -4.468 -13.419 2.483 1.00 72.32 657 TRP A N 3
ATOM 5047 C CA . TRP A 1 97 ? -3.382 -13.747 3.400 1.00 50.21 657 TRP A CA 3
ATOM 5048 C C . TRP A 1 97 ? -3.906 -13.938 4.819 1.00 53.24 657 TRP A C 3
ATOM 5049 O O . TRP A 1 97 ? -3.443 -14.814 5.549 1.00 12.12 657 TRP A O 3
ATOM 5069 N N . SER A 1 98 ? -4.876 -13.114 5.204 1.00 23.54 658 SER A N 3
ATOM 5070 C CA . SER A 1 98 ? -5.460 -13.190 6.537 1.00 22.32 658 SER A CA 3
ATOM 5071 C C . SER A 1 98 ? -5.951 -14.604 6.835 1.00 22.32 658 SER A C 3
ATOM 5072 O O . SER A 1 98 ? -5.899 -15.061 7.976 1.00 53.44 658 SER A O 3
ATOM 5079 N N . GLN A 1 99 ? -6.424 -15.289 5.799 1.00 41.13 659 GLN A N 3
ATOM 5080 C CA . GLN A 1 99 ? -6.925 -16.651 5.950 1.00 21.52 659 GLN A CA 3
ATOM 5081 C C . GLN A 1 99 ? -5.856 -17.560 6.547 1.00 5.34 659 GLN A C 3
ATOM 5082 O O . GLN A 1 99 ? -6.168 -18.591 7.143 1.00 61.35 659 GLN A O 3
ATOM 5094 N N . GLN A 1 100 ? -4.595 -17.171 6.383 1.00 1.43 660 GLN A N 3
ATOM 5095 C CA . GLN A 1 100 ? -3.481 -17.954 6.905 1.00 12.51 660 GLN A CA 3
ATOM 5096 C C . GLN A 1 100 ? -3.072 -17.460 8.289 1.00 5.43 660 GLN A C 3
ATOM 5097 O O . GLN A 1 100 ? -3.213 -18.177 9.279 1.00 64.04 660 GLN A O 3
ATOM 5109 N N . GLN A 1 101 ? -2.563 -16.234 8.348 1.00 13.42 661 GLN A N 3
ATOM 5110 C CA . GLN A 1 101 ? -2.132 -15.646 9.610 1.00 61.31 661 GLN A CA 3
ATOM 5111 C C . GLN A 1 101 ? -1.690 -14.200 9.415 1.00 64.11 661 GLN A C 3
ATOM 5112 O O . GLN A 1 101 ? -1.659 -13.696 8.293 1.00 14.14 661 GLN A O 3
ATOM 5124 N N . GLY A 1 102 ? -1.348 -13.537 10.516 1.00 33.33 662 GLY A N 3
ATOM 5125 C CA . GLY A 1 102 ? -0.913 -12.154 10.443 1.00 22.21 662 GLY A CA 3
ATOM 5126 C C . GLY A 1 102 ? 0.066 -11.796 11.544 1.00 74.20 662 GLY A C 3
ATOM 5127 O O . GLY A 1 102 ? 0.586 -12.674 12.232 1.00 65.45 662 GLY A O 3
ATOM 5131 N N . LYS A 1 103 ? 0.319 -10.502 11.710 1.00 63.15 663 LYS A N 3
ATOM 5132 C CA . LYS A 1 103 ? 1.242 -10.028 12.735 1.00 0.11 663 LYS A CA 3
ATOM 5133 C C . LYS A 1 103 ? 0.898 -8.605 13.161 1.00 72.41 663 LYS A C 3
ATOM 5134 O O . LYS A 1 103 ? -0.088 -8.031 12.699 1.00 64.00 663 LYS A O 3
ATOM 5149 N N . GLN A 1 104 ? 1.718 -8.042 14.044 1.00 13.13 664 GLN A N 3
ATOM 5150 C CA . GLN A 1 104 ? 1.499 -6.685 14.530 1.00 72.40 664 GLN A CA 3
ATOM 5151 C C . GLN A 1 104 ? 2.773 -6.115 15.144 1.00 1.12 664 GLN A C 3
ATOM 5152 O O . GLN A 1 104 ? 3.667 -6.859 15.548 1.00 12.13 664 GLN A O 3
ATOM 5164 N N . HIS A 1 105 ? 2.850 -4.789 15.210 1.00 40.33 665 HIS A N 3
ATOM 5165 C CA . HIS A 1 105 ? 4.016 -4.119 15.775 1.00 44.21 665 HIS A CA 3
ATOM 5166 C C . HIS A 1 105 ? 3.776 -2.617 15.892 1.00 31.22 665 HIS A C 3
ATOM 5167 O O . HIS A 1 105 ? 2.828 -2.083 15.315 1.00 22.55 665 HIS A O 3
ATOM 5180 N N . VAL A 1 106 ? 4.639 -1.941 16.643 1.00 33.15 666 VAL A N 3
ATOM 5181 C CA . VAL A 1 106 ? 4.521 -0.499 16.834 1.00 5.42 666 VAL A CA 3
ATOM 5182 C C . VAL A 1 106 ? 5.222 0.263 15.715 1.00 54.04 666 VAL A C 3
ATOM 5183 O O . VAL A 1 106 ? 5.855 -0.335 14.847 1.00 32.24 666 VAL A O 3
ATOM 5196 N N . GLU A 1 107 ? 5.102 1.587 15.744 1.00 55.21 667 GLU A N 3
ATOM 5197 C CA . GLU A 1 107 ? 5.723 2.431 14.731 1.00 24.34 667 GLU A CA 3
ATOM 5198 C C . GLU A 1 107 ? 6.403 3.639 15.371 1.00 13.24 667 GLU A C 3
ATOM 5199 O O . GLU A 1 107 ? 6.070 4.053 16.481 1.00 1.14 667 GLU A O 3
ATOM 5209 N N . PRO A 1 108 ? 7.378 4.217 14.654 1.00 42.44 668 PRO A N 3
ATOM 5210 C CA . PRO A 1 108 ? 8.125 5.385 15.131 1.00 43.25 668 PRO A CA 3
ATOM 5211 C C . PRO A 1 108 ? 7.269 6.645 15.166 1.00 33.10 668 PRO A C 3
ATOM 5212 O O . PRO A 1 108 ? 6.053 6.589 14.975 1.00 4.10 668 PRO A O 3
ATOM 5220 N N . LEU A 1 109 ? 7.909 7.783 15.410 1.00 74.11 669 LEU A N 3
ATOM 5221 C CA . LEU A 1 109 ? 7.205 9.060 15.468 1.00 64.55 669 LEU A CA 3
ATOM 5222 C C . LEU A 1 109 ? 7.624 9.967 14.316 1.00 3.45 669 LEU A C 3
ATOM 5223 O O . LEU A 1 109 ? 8.390 9.562 13.441 1.00 22.31 669 LEU A O 3
ATOM 5238 N N . LYS A 1 110 ? 7.117 11.194 14.321 1.00 22.11 670 LYS A N 3
ATOM 5239 C CA . LYS A 1 110 ? 7.440 12.160 13.277 1.00 63.41 670 LYS A CA 3
ATOM 5240 C C . LYS A 1 110 ? 6.930 13.550 13.646 1.00 53.31 670 LYS A C 3
ATOM 5241 O O . LYS A 1 110 ? 5.983 13.688 14.422 1.00 61.40 670 LYS A O 3
ATOM 5256 N N . ILE A 1 111 ? 7.560 14.575 13.083 1.00 43.01 671 ILE A N 3
ATOM 5257 C CA . ILE A 1 111 ? 7.168 15.952 13.351 1.00 71.54 671 ILE A CA 3
ATOM 5258 C C . ILE A 1 111 ? 7.285 16.812 12.097 1.00 52.40 671 ILE A C 3
ATOM 5259 O O . ILE A 1 111 ? 8.158 16.588 11.258 1.00 14.44 671 ILE A O 3
ATOM 5274 N N . LEU A 1 112 ? 6.402 17.796 11.976 1.00 70.35 672 LEU A N 3
ATOM 5275 C CA . LEU A 1 112 ? 6.406 18.692 10.824 1.00 43.54 672 LEU A CA 3
ATOM 5276 C C . LEU A 1 112 ? 5.745 20.023 11.167 1.00 25.35 672 LEU A C 3
ATOM 5277 O O . LEU A 1 112 ? 4.998 20.124 12.140 1.00 21.54 672 LEU A O 3
ATOM 5292 N N . ASP A 1 113 ? 6.024 21.040 10.360 1.00 33.55 673 ASP A N 3
ATOM 5293 C CA . ASP A 1 113 ? 5.454 22.365 10.574 1.00 62.43 673 ASP A CA 3
ATOM 5294 C C . ASP A 1 113 ? 5.606 23.232 9.328 1.00 61.14 673 ASP A C 3
ATOM 5295 O O . ASP A 1 113 ? 6.437 22.953 8.465 1.00 10.31 673 ASP A O 3
ATOM 5303 N N . ALA A 1 114 ? 4.796 24.283 9.242 1.00 3.33 674 ALA A N 3
ATOM 5304 C CA . ALA A 1 114 ? 4.842 25.190 8.101 1.00 2.31 674 ALA A CA 3
ATOM 5305 C C . ALA A 1 114 ? 3.886 26.362 8.295 1.00 4.24 674 ALA A C 3
ATOM 5306 O O . ALA A 1 114 ? 3.252 26.494 9.341 1.00 65.43 674 ALA A O 3
ATOM 5313 N N . LYS A 1 115 ? 3.788 27.213 7.279 1.00 10.42 675 LYS A N 3
ATOM 5314 C CA . LYS A 1 115 ? 2.909 28.374 7.335 1.00 61.22 675 LYS A CA 3
ATOM 5315 C C . LYS A 1 115 ? 2.475 28.797 5.935 1.00 64.31 675 LYS A C 3
ATOM 5316 O O . LYS A 1 115 ? 2.774 28.121 4.952 1.00 24.02 675 LYS A O 3
ATOM 5331 N N . ALA A 1 116 ? 1.770 29.921 5.854 1.00 32.41 676 ALA A N 3
ATOM 5332 C CA . ALA A 1 116 ? 1.298 30.436 4.574 1.00 44.00 676 ALA A CA 3
ATOM 5333 C C . ALA A 1 116 ? 1.255 31.960 4.577 1.00 64.35 676 ALA A C 3
ATOM 5334 O O . ALA A 1 116 ? 1.667 32.599 5.546 1.00 4.54 676 ALA A O 3
ATOM 5341 N N . GLN A 1 117 ? 0.755 32.536 3.488 1.00 44.44 677 GLN A N 3
ATOM 5342 C CA . GLN A 1 117 ? 0.661 33.985 3.367 1.00 11.12 677 GLN A CA 3
ATOM 5343 C C . GLN A 1 117 ? -0.191 34.376 2.164 1.00 31.10 677 GLN A C 3
ATOM 5344 O O . GLN A 1 117 ? -0.189 33.692 1.140 1.00 22.44 677 GLN A O 3
ATOM 5356 N N . LYS A 1 118 ? -0.919 35.480 2.294 1.00 41.12 678 LYS A N 3
ATOM 5357 C CA . LYS A 1 118 ? -1.776 35.964 1.218 1.00 41.24 678 LYS A CA 3
ATOM 5358 C C . LYS A 1 118 ? -1.381 37.377 0.802 1.00 72.42 678 LYS A C 3
ATOM 5359 O O . LYS A 1 118 ? -1.207 38.257 1.644 1.00 45.14 678 LYS A O 3
ATOM 5374 N N . VAL A 1 119 ? -1.244 37.589 -0.503 1.00 3.22 679 VAL A N 3
ATOM 5375 C CA . VAL A 1 119 ? -0.874 38.896 -1.031 1.00 24.53 679 VAL A CA 3
ATOM 5376 C C . VAL A 1 119 ? -1.898 39.390 -2.046 1.00 41.21 679 VAL A C 3
ATOM 5377 O O . VAL A 1 119 ? -2.507 38.599 -2.765 1.00 4.10 679 VAL A O 3
ATOM 5390 N N . GLY A 1 120 ? -2.083 40.705 -2.099 1.00 33.05 680 GLY A N 3
ATOM 5391 C CA . GLY A 1 120 ? -3.035 41.283 -3.031 1.00 43.43 680 GLY A CA 3
ATOM 5392 C C . GLY A 1 120 ? -2.489 42.510 -3.731 1.00 21.53 680 GLY A C 3
ATOM 5393 O O . GLY A 1 120 ? -1.326 42.871 -3.549 1.00 21.31 680 GLY A O 3
ATOM 5397 N N . ALA A 1 121 ? -3.328 43.153 -4.537 1.00 23.03 681 ALA A N 3
ATOM 5398 C CA . ALA A 1 121 ? -2.922 44.347 -5.268 1.00 11.45 681 ALA A CA 3
ATOM 5399 C C . ALA A 1 121 ? -2.768 45.539 -4.329 1.00 32.14 681 ALA A C 3
ATOM 5400 O O . ALA A 1 121 ? -3.756 46.143 -3.911 1.00 64.34 681 ALA A O 3
ATOM 5407 N N . PRO A 1 1 ? 52.273 9.361 -15.383 1.00 71.42 561 PRO A N 4
ATOM 5408 C CA . PRO A 1 1 ? 52.665 9.222 -16.788 1.00 11.31 561 PRO A CA 4
ATOM 5409 C C . PRO A 1 1 ? 51.503 8.787 -17.674 1.00 64.30 561 PRO A C 4
ATOM 5410 O O . PRO A 1 1 ? 50.954 7.698 -17.505 1.00 60.20 561 PRO A O 4
ATOM 5418 N N . VAL A 1 2 ? 51.131 9.645 -18.619 1.00 32.02 562 VAL A N 4
ATOM 5419 C CA . VAL A 1 2 ? 50.035 9.348 -19.533 1.00 43.02 562 VAL A CA 4
ATOM 5420 C C . VAL A 1 2 ? 48.916 8.593 -18.822 1.00 13.13 562 VAL A C 4
ATOM 5421 O O . VAL A 1 2 ? 48.377 7.622 -19.350 1.00 31.13 562 VAL A O 4
ATOM 5434 N N . ASN A 1 3 ? 48.573 9.049 -17.622 1.00 25.55 563 ASN A N 4
ATOM 5435 C CA . ASN A 1 3 ? 47.517 8.416 -16.838 1.00 55.34 563 ASN A CA 4
ATOM 5436 C C . ASN A 1 3 ? 46.801 9.440 -15.965 1.00 42.14 563 ASN A C 4
ATOM 5437 O O . ASN A 1 3 ? 47.417 10.088 -15.118 1.00 11.54 563 ASN A O 4
ATOM 5447 N N . GLN A 1 4 ? 45.496 9.581 -16.176 1.00 53.03 564 GLN A N 4
ATOM 5448 C CA . GLN A 1 4 ? 44.696 10.527 -15.407 1.00 10.33 564 GLN A CA 4
ATOM 5449 C C . GLN A 1 4 ? 44.083 9.853 -14.184 1.00 63.03 564 GLN A C 4
ATOM 5450 O O . GLN A 1 4 ? 44.320 8.673 -13.927 1.00 0.32 564 GLN A O 4
ATOM 5462 N N . LYS A 1 5 ? 43.294 10.612 -13.430 1.00 20.42 565 LYS A N 4
ATOM 5463 C CA . LYS A 1 5 ? 42.645 10.089 -12.233 1.00 53.42 565 LYS A CA 4
ATOM 5464 C C . LYS A 1 5 ? 41.129 10.220 -12.335 1.00 71.15 565 LYS A C 4
ATOM 5465 O O . LYS A 1 5 ? 40.616 10.985 -13.151 1.00 51.14 565 LYS A O 4
ATOM 5480 N N . SER A 1 6 ? 40.418 9.470 -11.500 1.00 24.51 566 SER A N 4
ATOM 5481 C CA . SER A 1 6 ? 38.960 9.500 -11.497 1.00 3.40 566 SER A CA 4
ATOM 5482 C C . SER A 1 6 ? 38.429 9.980 -10.150 1.00 44.51 566 SER A C 4
ATOM 5483 O O . SER A 1 6 ? 38.486 9.259 -9.154 1.00 12.31 566 SER A O 4
ATOM 5490 N N . LYS A 1 7 ? 37.912 11.204 -10.128 1.00 65.41 567 LYS A N 4
ATOM 5491 C CA . LYS A 1 7 ? 37.367 11.783 -8.904 1.00 74.11 567 LYS A CA 4
ATOM 5492 C C . LYS A 1 7 ? 35.983 12.373 -9.150 1.00 51.34 567 LYS A C 4
ATOM 5493 O O . LYS A 1 7 ? 35.794 13.588 -9.082 1.00 75.33 567 LYS A O 4
ATOM 5508 N N . ARG A 1 8 ? 35.016 11.506 -9.435 1.00 54.32 568 ARG A N 4
ATOM 5509 C CA . ARG A 1 8 ? 33.649 11.942 -9.690 1.00 72.24 568 ARG A CA 4
ATOM 5510 C C . ARG A 1 8 ? 32.937 12.290 -8.386 1.00 14.44 568 ARG A C 4
ATOM 5511 O O . ARG A 1 8 ? 33.272 11.763 -7.325 1.00 52.31 568 ARG A O 4
ATOM 5529 N N . SER A 1 9 ? 31.953 13.179 -8.474 1.00 14.41 569 SER A N 4
ATOM 5530 C CA . SER A 1 9 ? 31.196 13.600 -7.301 1.00 55.22 569 SER A CA 4
ATOM 5531 C C . SER A 1 9 ? 30.035 12.648 -7.033 1.00 41.41 569 SER A C 4
ATOM 5532 O O . SER A 1 9 ? 29.445 12.096 -7.962 1.00 44.14 569 SER A O 4
ATOM 5539 N N . GLU A 1 10 ? 29.713 12.461 -5.758 1.00 62.34 570 GLU A N 4
ATOM 5540 C CA . GLU A 1 10 ? 28.623 11.575 -5.366 1.00 52.30 570 GLU A CA 4
ATOM 5541 C C . GLU A 1 10 ? 27.475 12.367 -4.746 1.00 13.03 570 GLU A C 4
ATOM 5542 O O . GLU A 1 10 ? 27.681 13.440 -4.180 1.00 44.31 570 GLU A O 4
ATOM 5552 N N . LEU A 1 11 ? 26.265 11.828 -4.857 1.00 33.03 571 LEU A N 4
ATOM 5553 C CA . LEU A 1 11 ? 25.083 12.482 -4.308 1.00 52.43 571 LEU A CA 4
ATOM 5554 C C . LEU A 1 11 ? 24.763 11.948 -2.915 1.00 4.21 571 LEU A C 4
ATOM 5555 O O . LEU A 1 11 ? 24.677 10.738 -2.707 1.00 15.51 571 LEU A O 4
ATOM 5570 N N . SER A 1 12 ? 24.584 12.860 -1.964 1.00 31.04 572 SER A N 4
ATOM 5571 C CA . SER A 1 12 ? 24.275 12.481 -0.591 1.00 62.43 572 SER A CA 4
ATOM 5572 C C . SER A 1 12 ? 22.824 12.025 -0.467 1.00 71.02 572 SER A C 4
ATOM 5573 O O . SER A 1 12 ? 21.935 12.563 -1.126 1.00 14.54 572 SER A O 4
ATOM 5580 N N . GLN A 1 13 ? 22.594 11.029 0.383 1.00 63.30 573 GLN A N 4
ATOM 5581 C CA . GLN A 1 13 ? 21.252 10.500 0.593 1.00 51.01 573 GLN A CA 4
ATOM 5582 C C . GLN A 1 13 ? 20.443 11.414 1.508 1.00 11.22 573 GLN A C 4
ATOM 5583 O O . GLN A 1 13 ? 20.754 11.558 2.690 1.00 0.44 573 GLN A O 4
ATOM 5595 N N . ARG A 1 14 ? 19.405 12.029 0.952 1.00 43.10 574 ARG A N 4
ATOM 5596 C CA . ARG A 1 14 ? 18.552 12.931 1.717 1.00 60.42 574 ARG A CA 4
ATOM 5597 C C . ARG A 1 14 ? 17.262 12.232 2.140 1.00 55.42 574 ARG A C 4
ATOM 5598 O O . ARG A 1 14 ? 16.669 11.481 1.365 1.00 51.05 574 ARG A O 4
ATOM 5616 N N . ARG A 1 15 ? 16.835 12.485 3.373 1.00 15.20 575 ARG A N 4
ATOM 5617 C CA . ARG A 1 15 ? 15.617 11.879 3.898 1.00 34.40 575 ARG A CA 4
ATOM 5618 C C . ARG A 1 15 ? 14.432 12.156 2.979 1.00 43.22 575 ARG A C 4
ATOM 5619 O O . ARG A 1 15 ? 14.546 12.911 2.013 1.00 54.12 575 ARG A O 4
ATOM 5637 N N . ILE A 1 16 ? 13.294 11.541 3.286 1.00 54.31 576 ILE A N 4
ATOM 5638 C CA . ILE A 1 16 ? 12.089 11.722 2.488 1.00 20.12 576 ILE A CA 4
ATOM 5639 C C . ILE A 1 16 ? 11.775 13.202 2.295 1.00 64.31 576 ILE A C 4
ATOM 5640 O O . ILE A 1 16 ? 11.681 13.959 3.262 1.00 33.52 576 ILE A O 4
ATOM 5655 N N . ARG A 1 17 ? 11.610 13.608 1.041 1.00 43.14 577 ARG A N 4
ATOM 5656 C CA . ARG A 1 17 ? 11.305 14.998 0.721 1.00 23.43 577 ARG A CA 4
ATOM 5657 C C . ARG A 1 17 ? 9.814 15.278 0.884 1.00 13.11 577 ARG A C 4
ATOM 5658 O O . ARG A 1 17 ? 9.400 15.970 1.813 1.00 73.11 577 ARG A O 4
ATOM 5676 N N . ARG A 1 18 ? 9.012 14.736 -0.028 1.00 61.22 578 ARG A N 4
ATOM 5677 C CA . ARG A 1 18 ? 7.568 14.929 0.014 1.00 42.43 578 ARG A CA 4
ATOM 5678 C C . ARG A 1 18 ? 6.845 13.595 0.174 1.00 32.13 578 ARG A C 4
ATOM 5679 O O . ARG A 1 18 ? 7.392 12.527 -0.103 1.00 52.23 578 ARG A O 4
ATOM 5697 N N . PRO A 1 19 ? 5.585 13.655 0.630 1.00 73.43 579 PRO A N 4
ATOM 5698 C CA . PRO A 1 19 ? 4.760 12.461 0.837 1.00 74.31 579 PRO A CA 4
ATOM 5699 C C . PRO A 1 19 ? 4.356 11.801 -0.477 1.00 33.20 579 PRO A C 4
ATOM 5700 O O . PRO A 1 19 ? 4.153 12.477 -1.485 1.00 42.32 579 PRO A O 4
ATOM 5708 N N . PHE A 1 20 ? 4.240 10.477 -0.458 1.00 74.15 580 PHE A N 4
ATOM 5709 C CA . PHE A 1 20 ? 3.861 9.726 -1.649 1.00 45.45 580 PHE A CA 4
ATOM 5710 C C . PHE A 1 20 ? 2.447 10.090 -2.093 1.00 32.00 580 PHE A C 4
ATOM 5711 O O . PHE A 1 20 ? 1.573 10.352 -1.266 1.00 2.30 580 PHE A O 4
ATOM 5727 N N . SER A 1 21 ? 2.230 10.104 -3.403 1.00 13.34 581 SER A N 4
ATOM 5728 C CA . SER A 1 21 ? 0.925 10.440 -3.960 1.00 63.12 581 SER A CA 4
ATOM 5729 C C . SER A 1 21 ? 0.125 9.177 -4.269 1.00 54.24 581 SER A C 4
ATOM 5730 O O . SER A 1 21 ? 0.600 8.061 -4.060 1.00 33.11 581 SER A O 4
ATOM 5737 N N . VAL A 1 22 ? -1.093 9.364 -4.769 1.00 13.11 582 VAL A N 4
ATOM 5738 C CA . VAL A 1 22 ? -1.959 8.241 -5.110 1.00 60.02 582 VAL A CA 4
ATOM 5739 C C . VAL A 1 22 ? -1.247 7.256 -6.028 1.00 14.22 582 VAL A C 4
ATOM 5740 O O . VAL A 1 22 ? -1.372 6.042 -5.871 1.00 31.43 582 VAL A O 4
ATOM 5753 N N . ALA A 1 23 ? -0.497 7.787 -6.989 1.00 4.51 583 ALA A N 4
ATOM 5754 C CA . ALA A 1 23 ? 0.238 6.955 -7.933 1.00 33.10 583 ALA A CA 4
ATOM 5755 C C . ALA A 1 23 ? 1.397 6.240 -7.247 1.00 13.41 583 ALA A C 4
ATOM 5756 O O . ALA A 1 23 ? 1.740 5.112 -7.602 1.00 60.25 583 ALA A O 4
ATOM 5763 N N . GLU A 1 24 ? 1.998 6.905 -6.265 1.00 13.44 584 GLU A N 4
ATOM 5764 C CA . GLU A 1 24 ? 3.121 6.333 -5.532 1.00 33.55 584 GLU A CA 4
ATOM 5765 C C . GLU A 1 24 ? 2.645 5.251 -4.565 1.00 53.13 584 GLU A C 4
ATOM 5766 O O . GLU A 1 24 ? 3.307 4.229 -4.384 1.00 13.54 584 GLU A O 4
ATOM 5776 N N . VAL A 1 25 ? 1.492 5.486 -3.945 1.00 35.03 585 VAL A N 4
ATOM 5777 C CA . VAL A 1 25 ? 0.927 4.534 -2.998 1.00 30.24 585 VAL A CA 4
ATOM 5778 C C . VAL A 1 25 ? 0.806 3.146 -3.618 1.00 4.40 585 VAL A C 4
ATOM 5779 O O . VAL A 1 25 ? 0.948 2.134 -2.933 1.00 50.40 585 VAL A O 4
ATOM 5792 N N . GLU A 1 26 ? 0.544 3.108 -4.921 1.00 31.11 586 GLU A N 4
ATOM 5793 C CA . GLU A 1 26 ? 0.404 1.843 -5.635 1.00 43.24 586 GLU A CA 4
ATOM 5794 C C . GLU A 1 26 ? 1.594 0.929 -5.360 1.00 20.33 586 GLU A C 4
ATOM 5795 O O . GLU A 1 26 ? 1.461 -0.295 -5.349 1.00 43.34 586 GLU A O 4
ATOM 5805 N N . ALA A 1 27 ? 2.757 1.532 -5.140 1.00 34.11 587 ALA A N 4
ATOM 5806 C CA . ALA A 1 27 ? 3.971 0.774 -4.864 1.00 74.00 587 ALA A CA 4
ATOM 5807 C C . ALA A 1 27 ? 3.822 -0.058 -3.595 1.00 71.15 587 ALA A C 4
ATOM 5808 O O . ALA A 1 27 ? 4.219 -1.224 -3.554 1.00 73.15 587 ALA A O 4
ATOM 5815 N N . LEU A 1 28 ? 3.248 0.547 -2.560 1.00 13.35 588 LEU A N 4
ATOM 5816 C CA . LEU A 1 28 ? 3.047 -0.139 -1.289 1.00 51.12 588 LEU A CA 4
ATOM 5817 C C . LEU A 1 28 ? 2.060 -1.292 -1.441 1.00 15.11 588 LEU A C 4
ATOM 5818 O O . LEU A 1 28 ? 2.286 -2.387 -0.927 1.00 64.55 588 LEU A O 4
ATOM 5833 N N . VAL A 1 29 ? 0.968 -1.038 -2.154 1.00 5.12 589 VAL A N 4
ATOM 5834 C CA . VAL A 1 29 ? -0.052 -2.056 -2.378 1.00 44.01 589 VAL A CA 4
ATOM 5835 C C . VAL A 1 29 ? 0.483 -3.189 -3.247 1.00 2.12 589 VAL A C 4
ATOM 5836 O O . VAL A 1 29 ? 0.449 -4.354 -2.853 1.00 14.30 589 VAL A O 4
ATOM 5849 N N . GLU A 1 30 ? 0.977 -2.837 -4.430 1.00 64.42 590 GLU A N 4
ATOM 5850 C CA . GLU A 1 30 ? 1.519 -3.825 -5.355 1.00 4.30 590 GLU A CA 4
ATOM 5851 C C . GLU A 1 30 ? 2.607 -4.659 -4.685 1.00 74.44 590 GLU A C 4
ATOM 5852 O O . GLU A 1 30 ? 2.771 -5.841 -4.983 1.00 32.20 590 GLU A O 4
ATOM 5862 N N . ALA A 1 31 ? 3.348 -4.033 -3.776 1.00 51.12 591 ALA A N 4
ATOM 5863 C CA . ALA A 1 31 ? 4.420 -4.715 -3.062 1.00 31.21 591 ALA A CA 4
ATOM 5864 C C . ALA A 1 31 ? 3.859 -5.746 -2.087 1.00 74.42 591 ALA A C 4
ATOM 5865 O O . ALA A 1 31 ? 4.330 -6.883 -2.031 1.00 50.14 591 ALA A O 4
ATOM 5872 N N . VAL A 1 32 ? 2.853 -5.342 -1.320 1.00 43.22 592 VAL A N 4
ATOM 5873 C CA . VAL A 1 32 ? 2.228 -6.230 -0.347 1.00 12.15 592 VAL A CA 4
ATOM 5874 C C . VAL A 1 32 ? 1.335 -7.258 -1.034 1.00 13.45 592 VAL A C 4
ATOM 5875 O O . VAL A 1 32 ? 1.102 -8.344 -0.506 1.00 31.10 592 VAL A O 4
ATOM 5888 N N . GLU A 1 33 ? 0.841 -6.906 -2.217 1.00 24.32 593 GLU A N 4
ATOM 5889 C CA . GLU A 1 33 ? -0.027 -7.798 -2.977 1.00 35.13 593 GLU A CA 4
ATOM 5890 C C . GLU A 1 33 ? 0.771 -8.956 -3.572 1.00 45.12 593 GLU A C 4
ATOM 5891 O O . GLU A 1 33 ? 0.319 -10.102 -3.570 1.00 42.05 593 GLU A O 4
ATOM 5901 N N . HIS A 1 34 ? 1.959 -8.649 -4.082 1.00 44.33 594 HIS A N 4
ATOM 5902 C CA . HIS A 1 34 ? 2.821 -9.662 -4.680 1.00 4.13 594 HIS A CA 4
ATOM 5903 C C . HIS A 1 34 ? 3.647 -10.372 -3.612 1.00 52.33 594 HIS A C 4
ATOM 5904 O O . HIS A 1 34 ? 3.745 -11.599 -3.601 1.00 3.35 594 HIS A O 4
ATOM 5917 N N . LEU A 1 35 ? 4.241 -9.592 -2.716 1.00 54.34 595 LEU A N 4
ATOM 5918 C CA . LEU A 1 35 ? 5.061 -10.145 -1.644 1.00 13.30 595 LEU A CA 4
ATOM 5919 C C . LEU A 1 35 ? 4.190 -10.673 -0.509 1.00 43.31 595 LEU A C 4
ATOM 5920 O O . LEU A 1 35 ? 4.647 -11.446 0.331 1.00 34.24 595 LEU A O 4
ATOM 5935 N N . GLY A 1 36 ? 2.929 -10.252 -0.493 1.00 62.05 596 GLY A N 4
ATOM 5936 C CA . GLY A 1 36 ? 2.012 -10.693 0.542 1.00 15.33 596 GLY A CA 4
ATOM 5937 C C . GLY A 1 36 ? 2.042 -9.798 1.764 1.00 32.40 596 GLY A C 4
ATOM 5938 O O . GLY A 1 36 ? 2.860 -8.882 1.853 1.00 71.04 596 GLY A O 4
ATOM 5942 N N . THR A 1 37 ? 1.145 -10.060 2.711 1.00 34.05 597 THR A N 4
ATOM 5943 C CA . THR A 1 37 ? 1.070 -9.270 3.932 1.00 61.42 597 THR A CA 4
ATOM 5944 C C . THR A 1 37 ? 1.946 -9.866 5.028 1.00 63.33 597 THR A C 4
ATOM 5945 O O . THR A 1 37 ? 1.653 -9.727 6.215 1.00 23.34 597 THR A O 4
ATOM 5956 N N . GLY A 1 38 ? 3.024 -10.530 4.622 1.00 54.41 598 GLY A N 4
ATOM 5957 C CA . GLY A 1 38 ? 3.927 -11.137 5.583 1.00 53.41 598 GLY A CA 4
ATOM 5958 C C . GLY A 1 38 ? 5.382 -10.846 5.275 1.00 34.05 598 GLY A C 4
ATOM 5959 O O . GLY A 1 38 ? 6.279 -11.333 5.963 1.00 53.12 598 GLY A O 4
ATOM 5963 N N . ARG A 1 39 ? 5.618 -10.052 4.235 1.00 41.05 599 ARG A N 4
ATOM 5964 C CA . ARG A 1 39 ? 6.975 -9.699 3.836 1.00 12.23 599 ARG A CA 4
ATOM 5965 C C . ARG A 1 39 ? 7.169 -8.186 3.844 1.00 42.14 599 ARG A C 4
ATOM 5966 O O . ARG A 1 39 ? 7.219 -7.551 2.790 1.00 25.13 599 ARG A O 4
ATOM 5984 N N . TRP A 1 40 ? 7.277 -7.615 5.038 1.00 62.12 600 TRP A N 4
ATOM 5985 C CA . TRP A 1 40 ? 7.464 -6.176 5.183 1.00 52.32 600 TRP A CA 4
ATOM 5986 C C . TRP A 1 40 ? 8.774 -5.730 4.542 1.00 43.22 600 TRP A C 4
ATOM 5987 O O . TRP A 1 40 ? 8.799 -4.783 3.754 1.00 72.40 600 TRP A O 4
ATOM 6007 N N . ARG A 1 41 ? 9.859 -6.417 4.884 1.00 0.21 601 ARG A N 4
ATOM 6008 C CA . ARG A 1 41 ? 11.173 -6.090 4.342 1.00 24.42 601 ARG A CA 4
ATOM 6009 C C . ARG A 1 41 ? 11.133 -6.038 2.818 1.00 13.01 601 ARG A C 4
ATOM 6010 O O . ARG A 1 41 ? 11.619 -5.086 2.207 1.00 5.43 601 ARG A O 4
ATOM 6028 N N . ASP A 1 42 ? 10.555 -7.067 2.210 1.00 24.02 602 ASP A N 4
ATOM 6029 C CA . ASP A 1 42 ? 10.452 -7.138 0.757 1.00 2.04 602 ASP A CA 4
ATOM 6030 C C . ASP A 1 42 ? 9.596 -5.997 0.216 1.00 2.23 602 ASP A C 4
ATOM 6031 O O . ASP A 1 42 ? 9.866 -5.460 -0.858 1.00 53.44 602 ASP A O 4
ATOM 6039 N N . VAL A 1 43 ? 8.561 -5.633 0.967 1.00 32.15 603 VAL A N 4
ATOM 6040 C CA . VAL A 1 43 ? 7.665 -4.556 0.563 1.00 32.32 603 VAL A CA 4
ATOM 6041 C C . VAL A 1 43 ? 8.400 -3.222 0.509 1.00 50.30 603 VAL A C 4
ATOM 6042 O O . VAL A 1 43 ? 8.079 -2.355 -0.306 1.00 74.43 603 VAL A O 4
ATOM 6055 N N . LYS A 1 44 ? 9.388 -3.060 1.383 1.00 32.05 604 LYS A N 4
ATOM 6056 C CA . LYS A 1 44 ? 10.171 -1.832 1.435 1.00 13.21 604 LYS A CA 4
ATOM 6057 C C . LYS A 1 44 ? 11.049 -1.692 0.195 1.00 13.25 604 LYS A C 4
ATOM 6058 O O . LYS A 1 44 ? 11.080 -0.639 -0.439 1.00 4.24 604 LYS A O 4
ATOM 6073 N N . MET A 1 45 ? 11.759 -2.763 -0.145 1.00 55.04 605 MET A N 4
ATOM 6074 C CA . MET A 1 45 ? 12.635 -2.760 -1.311 1.00 33.11 605 MET A CA 4
ATOM 6075 C C . MET A 1 45 ? 11.823 -2.805 -2.602 1.00 61.42 605 MET A C 4
ATOM 6076 O O . MET A 1 45 ? 12.238 -2.265 -3.627 1.00 74.23 605 MET A O 4
ATOM 6088 N N . ARG A 1 46 ? 10.664 -3.452 -2.543 1.00 64.52 606 ARG A N 4
ATOM 6089 C CA . ARG A 1 46 ? 9.793 -3.568 -3.707 1.00 54.33 606 ARG A CA 4
ATOM 6090 C C . ARG A 1 46 ? 9.053 -2.260 -3.965 1.00 1.41 606 ARG A C 4
ATOM 6091 O O . ARG A 1 46 ? 8.833 -1.876 -5.114 1.00 44.43 606 ARG A O 4
ATOM 6109 N N . ALA A 1 47 ? 8.672 -1.579 -2.889 1.00 11.14 607 ALA A N 4
ATOM 6110 C CA . ALA A 1 47 ? 7.957 -0.313 -3.000 1.00 73.31 607 ALA A CA 4
ATOM 6111 C C . ALA A 1 47 ? 8.928 0.860 -3.080 1.00 13.30 607 ALA A C 4
ATOM 6112 O O . ALA A 1 47 ? 9.036 1.519 -4.114 1.00 54.41 607 ALA A O 4
ATOM 6119 N N . PHE A 1 48 ? 9.633 1.115 -1.983 1.00 55.32 608 PHE A N 4
ATOM 6120 C CA . PHE A 1 48 ? 10.595 2.211 -1.929 1.00 24.24 608 PHE A CA 4
ATOM 6121 C C . PHE A 1 48 ? 11.823 1.897 -2.778 1.00 11.43 608 PHE A C 4
ATOM 6122 O O . PHE A 1 48 ? 12.479 0.873 -2.588 1.00 64.31 608 PHE A O 4
ATOM 6138 N N . ASP A 1 49 ? 12.129 2.787 -3.717 1.00 22.31 609 ASP A N 4
ATOM 6139 C CA . ASP A 1 49 ? 13.279 2.607 -4.596 1.00 65.13 609 ASP A CA 4
ATOM 6140 C C . ASP A 1 49 ? 14.582 2.845 -3.840 1.00 10.12 609 ASP A C 4
ATOM 6141 O O . ASP A 1 49 ? 15.593 2.198 -4.110 1.00 71.40 609 ASP A O 4
ATOM 6149 N N . ASN A 1 50 ? 14.550 3.777 -2.893 1.00 51.21 610 ASN A N 4
ATOM 6150 C CA . ASN A 1 50 ? 15.731 4.101 -2.100 1.00 44.31 610 ASN A CA 4
ATOM 6151 C C . ASN A 1 50 ? 15.729 3.329 -0.784 1.00 73.12 610 ASN A C 4
ATOM 6152 O O . ASN A 1 50 ? 16.090 3.866 0.263 1.00 22.21 610 ASN A O 4
ATOM 6162 N N . ALA A 1 51 ? 15.322 2.066 -0.846 1.00 63.51 611 ALA A N 4
ATOM 6163 C CA . ALA A 1 51 ? 15.277 1.218 0.340 1.00 51.32 611 ALA A CA 4
ATOM 6164 C C . ALA A 1 51 ? 16.674 0.994 0.908 1.00 62.02 611 ALA A C 4
ATOM 6165 O O . ALA A 1 51 ? 17.629 1.664 0.515 1.00 10.34 611 ALA A O 4
ATOM 6172 N N . ASP A 1 52 ? 16.786 0.049 1.836 1.00 1.41 612 ASP A N 4
ATOM 6173 C CA . ASP A 1 52 ? 18.067 -0.263 2.458 1.00 5.14 612 ASP A CA 4
ATOM 6174 C C . ASP A 1 52 ? 18.583 0.924 3.264 1.00 63.44 612 ASP A C 4
ATOM 6175 O O . ASP A 1 52 ? 19.787 1.183 3.308 1.00 21.34 612 ASP A O 4
ATOM 6183 N N . HIS A 1 53 ? 17.665 1.644 3.902 1.00 2.03 613 HIS A N 4
ATOM 6184 C CA . HIS A 1 53 ? 18.027 2.805 4.707 1.00 32.14 613 HIS A CA 4
ATOM 6185 C C . HIS A 1 53 ? 16.868 3.227 5.605 1.00 13.20 613 HIS A C 4
ATOM 6186 O O . HIS A 1 53 ? 17.070 3.607 6.758 1.00 51.32 613 HIS A O 4
ATOM 6199 N N . ARG A 1 54 ? 15.654 3.158 5.068 1.00 14.41 614 ARG A N 4
ATOM 6200 C CA . ARG A 1 54 ? 14.464 3.534 5.819 1.00 2.21 614 ARG A CA 4
ATOM 6201 C C . ARG A 1 54 ? 13.963 2.368 6.665 1.00 21.54 614 ARG A C 4
ATOM 6202 O O . ARG A 1 54 ? 14.249 1.206 6.373 1.00 13.11 614 ARG A O 4
ATOM 6220 N N . THR A 1 55 ? 13.214 2.684 7.716 1.00 63.14 615 THR A N 4
ATOM 6221 C CA . THR A 1 55 ? 12.675 1.663 8.607 1.00 54.11 615 THR A CA 4
ATOM 6222 C C . THR A 1 55 ? 11.527 0.908 7.946 1.00 54.52 615 THR A C 4
ATOM 6223 O O . THR A 1 55 ? 10.900 1.407 7.012 1.00 31.02 615 THR A O 4
ATOM 6234 N N . TYR A 1 56 ? 11.259 -0.297 8.436 1.00 23.01 616 TYR A N 4
ATOM 6235 C CA . TYR A 1 56 ? 10.187 -1.122 7.891 1.00 50.32 616 TYR A CA 4
ATOM 6236 C C . TYR A 1 56 ? 8.849 -0.774 8.537 1.00 60.13 616 TYR A C 4
ATOM 6237 O O . TYR A 1 56 ? 7.788 -1.000 7.956 1.00 23.33 616 TYR A O 4
ATOM 6254 N N . VAL A 1 57 ? 8.909 -0.220 9.744 1.00 31.12 617 VAL A N 4
ATOM 6255 C CA . VAL A 1 57 ? 7.703 0.162 10.470 1.00 54.34 617 VAL A CA 4
ATOM 6256 C C . VAL A 1 57 ? 6.897 1.195 9.691 1.00 11.32 617 VAL A C 4
ATOM 6257 O O . VAL A 1 57 ? 5.667 1.215 9.754 1.00 71.22 617 VAL A O 4
ATOM 6270 N N . ASP A 1 58 ? 7.597 2.052 8.956 1.00 60.24 618 ASP A N 4
ATOM 6271 C CA . ASP A 1 58 ? 6.946 3.088 8.162 1.00 41.34 618 ASP A CA 4
ATOM 6272 C C . ASP A 1 58 ? 6.028 2.472 7.113 1.00 5.45 618 ASP A C 4
ATOM 6273 O O . ASP A 1 58 ? 4.862 2.851 6.992 1.00 32.22 618 ASP A O 4
ATOM 6281 N N . LEU A 1 59 ? 6.561 1.522 6.352 1.00 72.22 619 LEU A N 4
ATOM 6282 C CA . LEU A 1 59 ? 5.789 0.853 5.310 1.00 71.51 619 LEU A CA 4
ATOM 6283 C C . LEU A 1 59 ? 4.593 0.118 5.906 1.00 2.24 619 LEU A C 4
ATOM 6284 O O . LEU A 1 59 ? 3.590 -0.109 5.229 1.00 41.41 619 LEU A O 4
ATOM 6299 N N . LYS A 1 60 ? 4.705 -0.252 7.177 1.00 41.33 620 LYS A N 4
ATOM 6300 C CA . LYS A 1 60 ? 3.632 -0.958 7.867 1.00 50.10 620 LYS A CA 4
ATOM 6301 C C . LYS A 1 60 ? 2.487 -0.010 8.208 1.00 55.22 620 LYS A C 4
ATOM 6302 O O . LYS A 1 60 ? 1.320 -0.401 8.201 1.00 34.32 620 LYS A O 4
ATOM 6317 N N . ASP A 1 61 ? 2.829 1.239 8.505 1.00 60.33 621 ASP A N 4
ATOM 6318 C CA . ASP A 1 61 ? 1.830 2.244 8.847 1.00 45.31 621 ASP A CA 4
ATOM 6319 C C . ASP A 1 61 ? 1.027 2.653 7.616 1.00 62.10 621 ASP A C 4
ATOM 6320 O O . ASP A 1 61 ? -0.173 2.918 7.702 1.00 53.01 621 ASP A O 4
ATOM 6328 N N . LYS A 1 62 ? 1.696 2.705 6.470 1.00 15.10 622 LYS A N 4
ATOM 6329 C CA . LYS A 1 62 ? 1.048 3.081 5.219 1.00 31.11 622 LYS A CA 4
ATOM 6330 C C . LYS A 1 62 ? 0.106 1.980 4.742 1.00 61.33 622 LYS A C 4
ATOM 6331 O O . LYS A 1 62 ? -0.996 2.255 4.268 1.00 43.11 622 LYS A O 4
ATOM 6346 N N . TRP A 1 63 ? 0.547 0.734 4.873 1.00 0.45 623 TRP A N 4
ATOM 6347 C CA . TRP A 1 63 ? -0.258 -0.409 4.455 1.00 62.21 623 TRP A CA 4
ATOM 6348 C C . TRP A 1 63 ? -1.449 -0.604 5.387 1.00 33.45 623 TRP A C 4
ATOM 6349 O O . TRP A 1 63 ? -2.588 -0.733 4.937 1.00 31.41 623 TRP A O 4
ATOM 6369 N N . LYS A 1 64 ? -1.179 -0.627 6.688 1.00 21.14 624 LYS A N 4
ATOM 6370 C CA . LYS A 1 64 ? -2.228 -0.806 7.685 1.00 12.30 624 LYS A CA 4
ATOM 6371 C C . LYS A 1 64 ? -3.376 0.171 7.448 1.00 62.40 624 LYS A C 4
ATOM 6372 O O . LYS A 1 64 ? -4.532 -0.233 7.317 1.00 64.33 624 LYS A O 4
ATOM 6387 N N . THR A 1 65 ? -3.049 1.458 7.392 1.00 41.01 625 THR A N 4
ATOM 6388 C CA . THR A 1 65 ? -4.052 2.492 7.170 1.00 41.23 625 THR A CA 4
ATOM 6389 C C . THR A 1 65 ? -4.733 2.317 5.818 1.00 51.53 625 THR A C 4
ATOM 6390 O O . THR A 1 65 ? -5.904 2.659 5.652 1.00 50.42 625 THR A O 4
ATOM 6401 N N . LEU A 1 66 ? -3.992 1.784 4.853 1.00 31.44 626 LEU A N 4
ATOM 6402 C CA . LEU A 1 66 ? -4.524 1.562 3.513 1.00 3.33 626 LEU A CA 4
ATOM 6403 C C . LEU A 1 66 ? -5.729 0.627 3.554 1.00 12.40 626 LEU A C 4
ATOM 6404 O O . LEU A 1 66 ? -6.801 0.956 3.043 1.00 75.44 626 LEU A O 4
ATOM 6419 N N . VAL A 1 67 ? -5.547 -0.539 4.164 1.00 31.42 627 VAL A N 4
ATOM 6420 C CA . VAL A 1 67 ? -6.619 -1.520 4.274 1.00 65.31 627 VAL A CA 4
ATOM 6421 C C . VAL A 1 67 ? -7.826 -0.937 5.000 1.00 41.04 627 VAL A C 4
ATOM 6422 O O . VAL A 1 67 ? -8.943 -0.952 4.482 1.00 14.43 627 VAL A O 4
ATOM 6435 N N . HIS A 1 68 ? -7.594 -0.421 6.203 1.00 1.44 628 HIS A N 4
ATOM 6436 C CA . HIS A 1 68 ? -8.663 0.171 7.000 1.00 34.11 628 HIS A CA 4
ATOM 6437 C C . HIS A 1 68 ? -9.416 1.228 6.200 1.00 44.23 628 HIS A C 4
ATOM 6438 O O . HIS A 1 68 ? -10.606 1.459 6.420 1.00 13.14 628 HIS A O 4
ATOM 6451 N N . THR A 1 69 ? -8.716 1.871 5.271 1.00 11.42 629 THR A N 4
ATOM 6452 C CA . THR A 1 69 ? -9.317 2.905 4.438 1.00 42.11 629 THR A CA 4
ATOM 6453 C C . THR A 1 69 ? -10.232 2.298 3.381 1.00 21.31 629 THR A C 4
ATOM 6454 O O . THR A 1 69 ? -11.206 2.920 2.958 1.00 62.35 629 THR A O 4
ATOM 6465 N N . ALA A 1 70 ? -9.912 1.080 2.958 1.00 12.13 630 ALA A N 4
ATOM 6466 C CA . ALA A 1 70 ? -10.707 0.387 1.952 1.00 1.31 630 ALA A CA 4
ATOM 6467 C C . ALA A 1 70 ? -12.174 0.318 2.362 1.00 23.21 630 ALA A C 4
ATOM 6468 O O . ALA A 1 70 ? -13.064 0.658 1.582 1.00 73.30 630 ALA A O 4
ATOM 6475 N N . SER A 1 71 ? -12.420 -0.123 3.592 1.00 34.32 631 SER A N 4
ATOM 6476 C CA . SER A 1 71 ? -13.779 -0.241 4.105 1.00 32.34 631 SER A CA 4
ATOM 6477 C C . SER A 1 71 ? -13.787 -0.923 5.470 1.00 22.35 631 SER A C 4
ATOM 6478 O O . SER A 1 71 ? -14.266 -2.049 5.610 1.00 65.13 631 SER A O 4
ATOM 6485 N N . ILE A 1 72 ? -13.254 -0.232 6.472 1.00 35.55 632 ILE A N 4
ATOM 6486 C CA . ILE A 1 72 ? -13.201 -0.770 7.826 1.00 21.15 632 ILE A CA 4
ATOM 6487 C C . ILE A 1 72 ? -13.738 0.236 8.838 1.00 21.31 632 ILE A C 4
ATOM 6488 O O . ILE A 1 72 ? -14.862 0.104 9.323 1.00 52.13 632 ILE A O 4
ATOM 6503 N N . ALA A 1 73 ? -12.928 1.241 9.152 1.00 71.03 633 ALA A N 4
ATOM 6504 C CA . ALA A 1 73 ? -13.324 2.272 10.103 1.00 74.04 633 ALA A CA 4
ATOM 6505 C C . ALA A 1 73 ? -13.708 3.563 9.387 1.00 22.14 633 ALA A C 4
ATOM 6506 O O . ALA A 1 73 ? -13.126 3.933 8.367 1.00 73.12 633 ALA A O 4
ATOM 6513 N N . PRO A 1 74 ? -14.714 4.264 9.930 1.00 2.02 634 PRO A N 4
ATOM 6514 C CA . PRO A 1 74 ? -15.200 5.524 9.357 1.00 73.41 634 PRO A CA 4
ATOM 6515 C C . PRO A 1 74 ? -14.194 6.659 9.516 1.00 33.35 634 PRO A C 4
ATOM 6516 O O . PRO A 1 74 ? -13.898 7.374 8.560 1.00 51.31 634 PRO A O 4
ATOM 6524 N N . GLN A 1 75 ? -13.670 6.814 10.727 1.00 42.14 635 GLN A N 4
ATOM 6525 C CA . GLN A 1 75 ? -12.697 7.863 11.009 1.00 1.24 635 GLN A CA 4
ATOM 6526 C C . GLN A 1 75 ? -11.338 7.521 10.406 1.00 34.44 635 GLN A C 4
ATOM 6527 O O . GLN A 1 75 ? -10.457 8.374 10.314 1.00 23.30 635 GLN A O 4
ATOM 6539 N N . GLN A 1 76 ? -11.177 6.265 9.999 1.00 53.42 636 GLN A N 4
ATOM 6540 C CA . GLN A 1 76 ? -9.925 5.811 9.406 1.00 60.42 636 GLN A CA 4
ATOM 6541 C C . GLN A 1 76 ? -9.845 6.202 7.935 1.00 12.13 636 GLN A C 4
ATOM 6542 O O . GLN A 1 76 ? -8.854 5.920 7.260 1.00 71.12 636 GLN A O 4
ATOM 6554 N N . ARG A 1 77 ? -10.895 6.852 7.442 1.00 74.32 637 ARG A N 4
ATOM 6555 C CA . ARG A 1 77 ? -10.943 7.281 6.050 1.00 42.04 637 ARG A CA 4
ATOM 6556 C C . ARG A 1 77 ? -10.136 8.560 5.846 1.00 3.34 637 ARG A C 4
ATOM 6557 O O . ARG A 1 77 ? -10.485 9.616 6.373 1.00 1.32 637 ARG A O 4
ATOM 6575 N N . ARG A 1 78 ? -9.057 8.456 5.079 1.00 35.12 638 ARG A N 4
ATOM 6576 C CA . ARG A 1 78 ? -8.199 9.604 4.807 1.00 10.25 638 ARG A CA 4
ATOM 6577 C C . ARG A 1 78 ? -8.979 10.709 4.099 1.00 11.11 638 ARG A C 4
ATOM 6578 O O . ARG A 1 78 ? -9.720 10.451 3.151 1.00 70.51 638 ARG A O 4
ATOM 6596 N N . GLY A 1 79 ? -8.805 11.941 4.567 1.00 42.21 639 GLY A N 4
ATOM 6597 C CA . GLY A 1 79 ? -9.499 13.067 3.969 1.00 12.30 639 GLY A CA 4
ATOM 6598 C C . GLY A 1 79 ? -9.315 13.127 2.465 1.00 43.13 639 GLY A C 4
ATOM 6599 O O . GLY A 1 79 ? -10.290 13.099 1.714 1.00 72.02 639 GLY A O 4
ATOM 6603 N N . GLU A 1 80 ? -8.064 13.212 2.026 1.00 31.02 640 GLU A N 4
ATOM 6604 C CA . GLU A 1 80 ? -7.758 13.280 0.601 1.00 63.30 640 GLU A CA 4
ATOM 6605 C C . GLU A 1 80 ? -8.421 12.131 -0.152 1.00 24.14 640 GLU A C 4
ATOM 6606 O O . GLU A 1 80 ? -8.816 11.119 0.429 1.00 54.22 640 GLU A O 4
ATOM 6616 N N . PRO A 1 81 ? -8.547 12.288 -1.479 1.00 61.34 641 PRO A N 4
ATOM 6617 C CA . PRO A 1 81 ? -9.162 11.276 -2.341 1.00 24.21 641 PRO A CA 4
ATOM 6618 C C . PRO A 1 81 ? -8.299 10.025 -2.473 1.00 42.21 641 PRO A C 4
ATOM 6619 O O . PRO A 1 81 ? -7.149 10.096 -2.908 1.00 5.44 641 PRO A O 4
ATOM 6627 N N . VAL A 1 82 ? -8.861 8.881 -2.096 1.00 12.02 642 VAL A N 4
ATOM 6628 C CA . VAL A 1 82 ? -8.143 7.614 -2.175 1.00 62.15 642 VAL A CA 4
ATOM 6629 C C . VAL A 1 82 ? -8.644 6.770 -3.340 1.00 11.41 642 VAL A C 4
ATOM 6630 O O . VAL A 1 82 ? -9.846 6.621 -3.560 1.00 62.11 642 VAL A O 4
ATOM 6643 N N . PRO A 1 83 ? -7.702 6.201 -4.107 1.00 53.31 643 PRO A N 4
ATOM 6644 C CA . PRO A 1 83 ? -8.023 5.360 -5.264 1.00 74.14 643 PRO A CA 4
ATOM 6645 C C . PRO A 1 83 ? -8.636 4.026 -4.857 1.00 21.43 643 PRO A C 4
ATOM 6646 O O . PRO A 1 83 ? -8.088 3.311 -4.018 1.00 33.31 643 PRO A O 4
ATOM 6654 N N . GLN A 1 84 ? -9.776 3.696 -5.456 1.00 31.44 644 GLN A N 4
ATOM 6655 C CA . GLN A 1 84 ? -10.463 2.445 -5.155 1.00 55.12 644 GLN A CA 4
ATOM 6656 C C . GLN A 1 84 ? -9.658 1.248 -5.653 1.00 5.13 644 GLN A C 4
ATOM 6657 O O . GLN A 1 84 ? -9.784 0.142 -5.128 1.00 23.43 644 GLN A O 4
ATOM 6669 N N . ASP A 1 85 ? -8.834 1.477 -6.669 1.00 71.04 645 ASP A N 4
ATOM 6670 C CA . ASP A 1 85 ? -8.009 0.418 -7.237 1.00 11.51 645 ASP A CA 4
ATOM 6671 C C . ASP A 1 85 ? -7.019 -0.114 -6.205 1.00 51.34 645 ASP A C 4
ATOM 6672 O O . ASP A 1 85 ? -6.792 -1.320 -6.110 1.00 1.22 645 ASP A O 4
ATOM 6680 N N . LEU A 1 86 ? -6.431 0.796 -5.435 1.00 23.40 646 LEU A N 4
ATOM 6681 C CA . LEU A 1 86 ? -5.464 0.419 -4.410 1.00 23.41 646 LEU A CA 4
ATOM 6682 C C . LEU A 1 86 ? -6.163 -0.197 -3.202 1.00 31.01 646 LEU A C 4
ATOM 6683 O O . LEU A 1 86 ? -5.635 -1.108 -2.562 1.00 73.04 646 LEU A O 4
ATOM 6698 N N . LEU A 1 87 ? -7.356 0.303 -2.896 1.00 12.30 647 LEU A N 4
ATOM 6699 C CA . LEU A 1 87 ? -8.129 -0.199 -1.766 1.00 24.40 647 LEU A CA 4
ATOM 6700 C C . LEU A 1 87 ? -8.682 -1.591 -2.060 1.00 60.22 647 LEU A C 4
ATOM 6701 O O . LEU A 1 87 ? -8.682 -2.465 -1.193 1.00 71.50 647 LEU A O 4
ATOM 6716 N N . ASP A 1 88 ? -9.149 -1.789 -3.287 1.00 41.03 648 ASP A N 4
ATOM 6717 C CA . ASP A 1 88 ? -9.702 -3.074 -3.697 1.00 34.31 648 ASP A CA 4
ATOM 6718 C C . ASP A 1 88 ? -8.596 -4.113 -3.862 1.00 63.44 648 ASP A C 4
ATOM 6719 O O . ASP A 1 88 ? -8.817 -5.306 -3.656 1.00 23.03 648 ASP A O 4
ATOM 6727 N N . ARG A 1 89 ? -7.407 -3.650 -4.234 1.00 2.12 649 ARG A N 4
ATOM 6728 C CA . ARG A 1 89 ? -6.269 -4.539 -4.429 1.00 34.03 649 ARG A CA 4
ATOM 6729 C C . ARG A 1 89 ? -5.711 -5.011 -3.089 1.00 44.04 649 ARG A C 4
ATOM 6730 O O . ARG A 1 89 ? -5.492 -6.205 -2.881 1.00 3.23 649 ARG A O 4
ATOM 6748 N N . VAL A 1 90 ? -5.485 -4.066 -2.182 1.00 25.40 650 VAL A N 4
ATOM 6749 C CA . VAL A 1 90 ? -4.955 -4.384 -0.862 1.00 33.54 650 VAL A CA 4
ATOM 6750 C C . VAL A 1 90 ? -5.877 -5.343 -0.116 1.00 54.24 650 VAL A C 4
ATOM 6751 O O . VAL A 1 90 ? -5.418 -6.188 0.655 1.00 64.02 650 VAL A O 4
ATOM 6764 N N . LEU A 1 91 ? -7.177 -5.207 -0.351 1.00 60.21 651 LEU A N 4
ATOM 6765 C CA . LEU A 1 91 ? -8.165 -6.063 0.299 1.00 13.40 651 LEU A CA 4
ATOM 6766 C C . LEU A 1 91 ? -8.110 -7.480 -0.262 1.00 3.41 651 LEU A C 4
ATOM 6767 O O . LEU A 1 91 ? -8.190 -8.456 0.482 1.00 24.30 651 LEU A O 4
ATOM 6782 N N . ALA A 1 92 ? -7.972 -7.584 -1.580 1.00 42.41 652 ALA A N 4
ATOM 6783 C CA . ALA A 1 92 ? -7.903 -8.881 -2.241 1.00 65.31 652 ALA A CA 4
ATOM 6784 C C . ALA A 1 92 ? -6.801 -9.746 -1.639 1.00 12.21 652 ALA A C 4
ATOM 6785 O O . ALA A 1 92 ? -7.019 -10.914 -1.322 1.00 71.41 652 ALA A O 4
ATOM 6792 N N . ALA A 1 93 ? -5.616 -9.163 -1.487 1.00 51.20 653 ALA A N 4
ATOM 6793 C CA . ALA A 1 93 ? -4.479 -9.880 -0.922 1.00 53.21 653 ALA A CA 4
ATOM 6794 C C . ALA A 1 93 ? -4.624 -10.036 0.588 1.00 54.45 653 ALA A C 4
ATOM 6795 O O . ALA A 1 93 ? -4.410 -11.118 1.134 1.00 61.24 653 ALA A O 4
ATOM 6802 N N . HIS A 1 94 ? -4.985 -8.946 1.258 1.00 64.15 654 HIS A N 4
ATOM 6803 C CA . HIS A 1 94 ? -5.157 -8.962 2.706 1.00 53.05 654 HIS A CA 4
ATOM 6804 C C . HIS A 1 94 ? -6.125 -10.064 3.126 1.00 62.25 654 HIS A C 4
ATOM 6805 O O . HIS A 1 94 ? -5.898 -10.757 4.118 1.00 20.04 654 HIS A O 4
ATOM 6818 N N . ALA A 1 95 ? -7.204 -10.218 2.367 1.00 14.20 655 ALA A N 4
ATOM 6819 C CA . ALA A 1 95 ? -8.205 -11.237 2.660 1.00 3.50 655 ALA A CA 4
ATOM 6820 C C . ALA A 1 95 ? -7.715 -12.622 2.252 1.00 2.31 655 ALA A C 4
ATOM 6821 O O . ALA A 1 95 ? -7.830 -13.581 3.015 1.00 11.11 655 ALA A O 4
ATOM 6828 N N . TYR A 1 96 ? -7.170 -12.720 1.044 1.00 44.35 656 TYR A N 4
ATOM 6829 C CA . TYR A 1 96 ? -6.666 -13.988 0.534 1.00 14.25 656 TYR A CA 4
ATOM 6830 C C . TYR A 1 96 ? -5.637 -14.588 1.487 1.00 12.33 656 TYR A C 4
ATOM 6831 O O . TYR A 1 96 ? -5.719 -15.762 1.847 1.00 22.23 656 TYR A O 4
ATOM 6848 N N . TRP A 1 97 ? -4.669 -13.774 1.891 1.00 2.22 657 TRP A N 4
ATOM 6849 C CA . TRP A 1 97 ? -3.623 -14.223 2.803 1.00 4.52 657 TRP A CA 4
ATOM 6850 C C . TRP A 1 97 ? -4.183 -14.454 4.202 1.00 43.25 657 TRP A C 4
ATOM 6851 O O . TRP A 1 97 ? -3.771 -15.380 4.900 1.00 50.44 657 TRP A O 4
ATOM 6871 N N . SER A 1 98 ? -5.124 -13.606 4.606 1.00 1.33 658 SER A N 4
ATOM 6872 C CA . SER A 1 98 ? -5.738 -13.716 5.923 1.00 41.24 658 SER A CA 4
ATOM 6873 C C . SER A 1 98 ? -6.302 -15.116 6.145 1.00 54.01 658 SER A C 4
ATOM 6874 O O . SER A 1 98 ? -6.275 -15.637 7.260 1.00 22.14 658 SER A O 4
ATOM 6881 N N . GLN A 1 99 ? -6.811 -15.718 5.075 1.00 31.12 659 GLN A N 4
ATOM 6882 C CA . GLN A 1 99 ? -7.382 -17.057 5.152 1.00 24.41 659 GLN A CA 4
ATOM 6883 C C . GLN A 1 99 ? -6.359 -18.056 5.684 1.00 63.42 659 GLN A C 4
ATOM 6884 O O . GLN A 1 99 ? -6.722 -19.090 6.244 1.00 42.25 659 GLN A O 4
ATOM 6896 N N . GLN A 1 100 ? -5.081 -17.738 5.505 1.00 42.14 660 GLN A N 4
ATOM 6897 C CA . GLN A 1 100 ? -4.007 -18.608 5.966 1.00 61.42 660 GLN A CA 4
ATOM 6898 C C . GLN A 1 100 ? -3.088 -17.872 6.936 1.00 24.43 660 GLN A C 4
ATOM 6899 O O . GLN A 1 100 ? -1.868 -17.881 6.778 1.00 10.40 660 GLN A O 4
ATOM 6911 N N . GLN A 1 101 ? -3.684 -17.237 7.940 1.00 43.10 661 GLN A N 4
ATOM 6912 C CA . GLN A 1 101 ? -2.919 -16.495 8.936 1.00 12.45 661 GLN A CA 4
ATOM 6913 C C . GLN A 1 101 ? -3.664 -16.441 10.266 1.00 52.40 661 GLN A C 4
ATOM 6914 O O . GLN A 1 101 ? -4.845 -16.776 10.341 1.00 50.14 661 GLN A O 4
ATOM 6926 N N . GLY A 1 102 ? -2.964 -16.017 11.313 1.00 31.44 662 GLY A N 4
ATOM 6927 C CA . GLY A 1 102 ? -3.575 -15.928 12.627 1.00 73.11 662 GLY A CA 4
ATOM 6928 C C . GLY A 1 102 ? -4.111 -14.541 12.923 1.00 24.42 662 GLY A C 4
ATOM 6929 O O . GLY A 1 102 ? -3.965 -13.624 12.115 1.00 32.54 662 GLY A O 4
ATOM 6933 N N . LYS A 1 103 ? -4.736 -14.386 14.085 1.00 23.41 663 LYS A N 4
ATOM 6934 C CA . LYS A 1 103 ? -5.297 -13.102 14.488 1.00 3.44 663 LYS A CA 4
ATOM 6935 C C . LYS A 1 103 ? -5.305 -12.964 16.007 1.00 53.32 663 LYS A C 4
ATOM 6936 O O . LYS A 1 103 ? -5.013 -13.919 16.727 1.00 42.54 663 LYS A O 4
ATOM 6951 N N . GLN A 1 104 ? -5.640 -11.770 16.486 1.00 25.14 664 GLN A N 4
ATOM 6952 C CA . GLN A 1 104 ? -5.687 -11.508 17.919 1.00 74.43 664 GLN A CA 4
ATOM 6953 C C . GLN A 1 104 ? -7.107 -11.653 18.454 1.00 71.41 664 GLN A C 4
ATOM 6954 O O . GLN A 1 104 ? -7.421 -12.614 19.159 1.00 40.41 664 GLN A O 4
ATOM 6966 N N . HIS A 1 105 ? -7.962 -10.694 18.116 1.00 61.12 665 HIS A N 4
ATOM 6967 C CA . HIS A 1 105 ? -9.351 -10.715 18.563 1.00 24.03 665 HIS A CA 4
ATOM 6968 C C . HIS A 1 105 ? -10.280 -10.187 17.473 1.00 63.04 665 HIS A C 4
ATOM 6969 O O . HIS A 1 105 ? -9.988 -9.178 16.830 1.00 51.10 665 HIS A O 4
ATOM 6982 N N . VAL A 1 106 ? -11.399 -10.874 17.272 1.00 65.22 666 VAL A N 4
ATOM 6983 C CA . VAL A 1 106 ? -12.371 -10.474 16.262 1.00 53.10 666 VAL A CA 4
ATOM 6984 C C . VAL A 1 106 ? -13.773 -10.381 16.854 1.00 10.44 666 VAL A C 4
ATOM 6985 O O . VAL A 1 106 ? -13.973 -10.631 18.041 1.00 62.33 666 VAL A O 4
ATOM 6998 N N . GLU A 1 107 ? -14.740 -10.021 16.016 1.00 2.24 667 GLU A N 4
ATOM 6999 C CA . GLU A 1 107 ? -16.124 -9.895 16.457 1.00 21.53 667 GLU A CA 4
ATOM 7000 C C . GLU A 1 107 ? -16.761 -11.269 16.651 1.00 43.00 667 GLU A C 4
ATOM 7001 O O . GLU A 1 107 ? -16.289 -12.279 16.127 1.00 44.14 667 GLU A O 4
ATOM 7011 N N . PRO A 1 108 ? -17.858 -11.309 17.421 1.00 62.24 668 PRO A N 4
ATOM 7012 C CA . PRO A 1 108 ? -18.583 -12.551 17.702 1.00 22.10 668 PRO A CA 4
ATOM 7013 C C . PRO A 1 108 ? -19.307 -13.090 16.472 1.00 22.41 668 PRO A C 4
ATOM 7014 O O . PRO A 1 108 ? -19.636 -12.339 15.553 1.00 73.40 668 PRO A O 4
ATOM 7022 N N . LEU A 1 109 ? -19.554 -14.395 16.462 1.00 35.24 669 LEU A N 4
ATOM 7023 C CA . LEU A 1 109 ? -20.240 -15.036 15.345 1.00 15.20 669 LEU A CA 4
ATOM 7024 C C . LEU A 1 109 ? -21.612 -15.548 15.771 1.00 32.34 669 LEU A C 4
ATOM 7025 O O . LEU A 1 109 ? -21.807 -15.959 16.915 1.00 74.42 669 LEU A O 4
ATOM 7040 N N . LYS A 1 110 ? -22.561 -15.524 14.842 1.00 11.31 670 LYS A N 4
ATOM 7041 C CA . LYS A 1 110 ? -23.916 -15.989 15.118 1.00 34.20 670 LYS A CA 4
ATOM 7042 C C . LYS A 1 110 ? -24.117 -17.411 14.604 1.00 43.11 670 LYS A C 4
ATOM 7043 O O . LYS A 1 110 ? -24.036 -17.664 13.401 1.00 23.30 670 LYS A O 4
ATOM 7058 N N . ILE A 1 111 ? -24.383 -18.334 15.522 1.00 11.10 671 ILE A N 4
ATOM 7059 C CA . ILE A 1 111 ? -24.599 -19.730 15.160 1.00 60.12 671 ILE A CA 4
ATOM 7060 C C . ILE A 1 111 ? -26.038 -20.152 15.436 1.00 60.22 671 ILE A C 4
ATOM 7061 O O . ILE A 1 111 ? -26.664 -19.679 16.385 1.00 25.15 671 ILE A O 4
ATOM 7076 N N . LEU A 1 112 ? -26.556 -21.046 14.601 1.00 4.30 672 LEU A N 4
ATOM 7077 C CA . LEU A 1 112 ? -27.923 -21.535 14.756 1.00 13.41 672 LEU A CA 4
ATOM 7078 C C . LEU A 1 112 ? -27.958 -22.784 15.630 1.00 20.41 672 LEU A C 4
ATOM 7079 O O . LEU A 1 112 ? -27.243 -23.753 15.376 1.00 72.31 672 LEU A O 4
ATOM 7094 N N . ASP A 1 113 ? -28.796 -22.754 16.660 1.00 61.15 673 ASP A N 4
ATOM 7095 C CA . ASP A 1 113 ? -28.928 -23.885 17.573 1.00 3.53 673 ASP A CA 4
ATOM 7096 C C . ASP A 1 113 ? -30.232 -24.636 17.321 1.00 62.43 673 ASP A C 4
ATOM 7097 O O . ASP A 1 113 ? -31.318 -24.067 17.433 1.00 12.24 673 ASP A O 4
ATOM 7105 N N . ALA A 1 114 ? -30.116 -25.916 16.981 1.00 41.15 674 ALA A N 4
ATOM 7106 C CA . ALA A 1 114 ? -31.286 -26.743 16.716 1.00 31.45 674 ALA A CA 4
ATOM 7107 C C . ALA A 1 114 ? -31.716 -27.504 17.966 1.00 42.23 674 ALA A C 4
ATOM 7108 O O . ALA A 1 114 ? -30.925 -27.701 18.888 1.00 72.51 674 ALA A O 4
ATOM 7115 N N . LYS A 1 115 ? -32.975 -27.927 17.991 1.00 13.12 675 LYS A N 4
ATOM 7116 C CA . LYS A 1 115 ? -33.512 -28.666 19.128 1.00 72.41 675 LYS A CA 4
ATOM 7117 C C . LYS A 1 115 ? -34.146 -29.977 18.674 1.00 63.12 675 LYS A C 4
ATOM 7118 O O . LYS A 1 115 ? -35.228 -29.982 18.088 1.00 21.34 675 LYS A O 4
ATOM 7133 N N . ALA A 1 116 ? -33.467 -31.085 18.951 1.00 53.22 676 ALA A N 4
ATOM 7134 C CA . ALA A 1 116 ? -33.966 -32.401 18.575 1.00 1.32 676 ALA A CA 4
ATOM 7135 C C . ALA A 1 116 ? -35.073 -32.860 19.519 1.00 42.32 676 ALA A C 4
ATOM 7136 O O . ALA A 1 116 ? -34.933 -32.779 20.738 1.00 73.24 676 ALA A O 4
ATOM 7143 N N . GLN A 1 117 ? -36.173 -33.339 18.946 1.00 52.24 677 GLN A N 4
ATOM 7144 C CA . GLN A 1 117 ? -37.303 -33.807 19.738 1.00 23.50 677 GLN A CA 4
ATOM 7145 C C . GLN A 1 117 ? -36.966 -35.114 20.448 1.00 71.11 677 GLN A C 4
ATOM 7146 O O . GLN A 1 117 ? -36.236 -35.952 19.917 1.00 63.41 677 GLN A O 4
ATOM 7158 N N . LYS A 1 118 ? -37.500 -35.282 21.653 1.00 3.03 678 LYS A N 4
ATOM 7159 C CA . LYS A 1 118 ? -37.257 -36.487 22.437 1.00 45.21 678 LYS A CA 4
ATOM 7160 C C . LYS A 1 118 ? -38.519 -37.341 22.529 1.00 1.44 678 LYS A C 4
ATOM 7161 O O . LYS A 1 118 ? -39.581 -36.951 22.041 1.00 73.31 678 LYS A O 4
ATOM 7176 N N . VAL A 1 119 ? -38.396 -38.506 23.157 1.00 51.44 679 VAL A N 4
ATOM 7177 C CA . VAL A 1 119 ? -39.526 -39.413 23.315 1.00 53.40 679 VAL A CA 4
ATOM 7178 C C . VAL A 1 119 ? -39.766 -39.741 24.785 1.00 12.53 679 VAL A C 4
ATOM 7179 O O . VAL A 1 119 ? -38.835 -40.069 25.518 1.00 52.41 679 VAL A O 4
ATOM 7192 N N . GLY A 1 120 ? -41.024 -39.651 25.207 1.00 71.34 680 GLY A N 4
ATOM 7193 C CA . GLY A 1 120 ? -41.365 -39.942 26.588 1.00 41.00 680 GLY A CA 4
ATOM 7194 C C . GLY A 1 120 ? -42.166 -41.220 26.730 1.00 1.14 680 GLY A C 4
ATOM 7195 O O . GLY A 1 120 ? -43.369 -41.181 26.989 1.00 34.00 680 GLY A O 4
ATOM 7199 N N . ALA A 1 121 ? -41.500 -42.357 26.558 1.00 34.22 681 ALA A N 4
ATOM 7200 C CA . ALA A 1 121 ? -42.158 -43.653 26.668 1.00 61.51 681 ALA A CA 4
ATOM 7201 C C . ALA A 1 121 ? -43.364 -43.737 25.740 1.00 0.25 681 ALA A C 4
ATOM 7202 O O . ALA A 1 121 ? -44.427 -44.221 26.130 1.00 24.14 681 ALA A O 4
ATOM 7209 N N . PRO A 1 1 ? -11.603 -28.735 -6.927 1.00 63.45 561 PRO A N 5
ATOM 7210 C CA . PRO A 1 1 ? -10.747 -28.126 -5.904 1.00 53.14 561 PRO A CA 5
ATOM 7211 C C . PRO A 1 1 ? -10.829 -28.858 -4.569 1.00 52.43 561 PRO A C 5
ATOM 7212 O O . PRO A 1 1 ? -11.911 -29.245 -4.126 1.00 14.02 561 PRO A O 5
ATOM 7220 N N . VAL A 1 2 ? -9.679 -29.045 -3.930 1.00 62.12 562 VAL A N 5
ATOM 7221 C CA . VAL A 1 2 ? -9.621 -29.729 -2.644 1.00 24.12 562 VAL A CA 5
ATOM 7222 C C . VAL A 1 2 ? -8.802 -28.933 -1.634 1.00 51.44 562 VAL A C 5
ATOM 7223 O O . VAL A 1 2 ? -7.573 -28.927 -1.683 1.00 43.02 562 VAL A O 5
ATOM 7236 N N . ASN A 1 3 ? -9.494 -28.261 -0.718 1.00 0.43 563 ASN A N 5
ATOM 7237 C CA . ASN A 1 3 ? -8.831 -27.461 0.305 1.00 2.23 563 ASN A CA 5
ATOM 7238 C C . ASN A 1 3 ? -9.588 -27.534 1.627 1.00 72.20 563 ASN A C 5
ATOM 7239 O O . ASN A 1 3 ? -10.744 -27.952 1.670 1.00 13.42 563 ASN A O 5
ATOM 7249 N N . GLN A 1 4 ? -8.926 -27.122 2.704 1.00 53.03 564 GLN A N 5
ATOM 7250 C CA . GLN A 1 4 ? -9.537 -27.141 4.028 1.00 75.54 564 GLN A CA 5
ATOM 7251 C C . GLN A 1 4 ? -10.110 -25.772 4.383 1.00 13.44 564 GLN A C 5
ATOM 7252 O O . GLN A 1 4 ? -9.936 -24.803 3.643 1.00 25.13 564 GLN A O 5
ATOM 7264 N N . LYS A 1 5 ? -10.796 -25.700 5.518 1.00 53.01 565 LYS A N 5
ATOM 7265 C CA . LYS A 1 5 ? -11.396 -24.451 5.972 1.00 63.21 565 LYS A CA 5
ATOM 7266 C C . LYS A 1 5 ? -11.128 -24.227 7.457 1.00 54.23 565 LYS A C 5
ATOM 7267 O O . LYS A 1 5 ? -11.809 -24.793 8.312 1.00 53.24 565 LYS A O 5
ATOM 7282 N N . SER A 1 6 ? -10.134 -23.399 7.757 1.00 31.53 566 SER A N 5
ATOM 7283 C CA . SER A 1 6 ? -9.775 -23.103 9.139 1.00 71.53 566 SER A CA 5
ATOM 7284 C C . SER A 1 6 ? -9.750 -21.597 9.383 1.00 73.34 566 SER A C 5
ATOM 7285 O O . SER A 1 6 ? -9.438 -20.815 8.484 1.00 40.14 566 SER A O 5
ATOM 7292 N N . LYS A 1 7 ? -10.079 -21.196 10.607 1.00 51.31 567 LYS A N 5
ATOM 7293 C CA . LYS A 1 7 ? -10.095 -19.784 10.972 1.00 65.13 567 LYS A CA 5
ATOM 7294 C C . LYS A 1 7 ? -9.518 -19.578 12.370 1.00 12.40 567 LYS A C 5
ATOM 7295 O O . LYS A 1 7 ? -9.640 -20.446 13.235 1.00 22.53 567 LYS A O 5
ATOM 7310 N N . ARG A 1 8 ? -8.894 -18.425 12.583 1.00 74.42 568 ARG A N 5
ATOM 7311 C CA . ARG A 1 8 ? -8.301 -18.106 13.876 1.00 73.30 568 ARG A CA 5
ATOM 7312 C C . ARG A 1 8 ? -8.520 -16.637 14.227 1.00 52.41 568 ARG A C 5
ATOM 7313 O O . ARG A 1 8 ? -9.121 -15.887 13.457 1.00 30.20 568 ARG A O 5
ATOM 7331 N N . SER A 1 9 ? -8.030 -16.233 15.394 1.00 42.30 569 SER A N 5
ATOM 7332 C CA . SER A 1 9 ? -8.176 -14.855 15.850 1.00 5.02 569 SER A CA 5
ATOM 7333 C C . SER A 1 9 ? -6.814 -14.183 15.994 1.00 21.11 569 SER A C 5
ATOM 7334 O O . SER A 1 9 ? -5.808 -14.845 16.250 1.00 75.14 569 SER A O 5
ATOM 7341 N N . GLU A 1 10 ? -6.791 -12.865 15.828 1.00 14.24 570 GLU A N 5
ATOM 7342 C CA . GLU A 1 10 ? -5.553 -12.103 15.938 1.00 71.34 570 GLU A CA 5
ATOM 7343 C C . GLU A 1 10 ? -5.834 -10.668 16.376 1.00 2.20 570 GLU A C 5
ATOM 7344 O O . GLU A 1 10 ? -6.987 -10.281 16.572 1.00 4.13 570 GLU A O 5
ATOM 7354 N N . LEU A 1 11 ? -4.773 -9.884 16.530 1.00 32.32 571 LEU A N 5
ATOM 7355 C CA . LEU A 1 11 ? -4.904 -8.492 16.945 1.00 61.44 571 LEU A CA 5
ATOM 7356 C C . LEU A 1 11 ? -3.962 -7.595 16.149 1.00 24.50 571 LEU A C 5
ATOM 7357 O O . LEU A 1 11 ? -3.181 -8.073 15.326 1.00 31.01 571 LEU A O 5
ATOM 7372 N N . SER A 1 12 ? -4.037 -6.292 16.402 1.00 53.23 572 SER A N 5
ATOM 7373 C CA . SER A 1 12 ? -3.192 -5.328 15.708 1.00 34.43 572 SER A CA 5
ATOM 7374 C C . SER A 1 12 ? -2.995 -4.073 16.552 1.00 63.23 572 SER A C 5
ATOM 7375 O O . SER A 1 12 ? -3.362 -4.037 17.726 1.00 1.20 572 SER A O 5
ATOM 7382 N N . GLN A 1 13 ? -2.412 -3.044 15.944 1.00 65.45 573 GLN A N 5
ATOM 7383 C CA . GLN A 1 13 ? -2.164 -1.787 16.640 1.00 72.51 573 GLN A CA 5
ATOM 7384 C C . GLN A 1 13 ? -1.867 -0.666 15.649 1.00 11.15 573 GLN A C 5
ATOM 7385 O O . GLN A 1 13 ? -1.916 -0.868 14.435 1.00 24.41 573 GLN A O 5
ATOM 7397 N N . ARG A 1 14 ? -1.559 0.516 16.174 1.00 45.52 574 ARG A N 5
ATOM 7398 C CA . ARG A 1 14 ? -1.256 1.669 15.335 1.00 43.45 574 ARG A CA 5
ATOM 7399 C C . ARG A 1 14 ? -0.926 2.890 16.188 1.00 51.14 574 ARG A C 5
ATOM 7400 O O . ARG A 1 14 ? -1.260 2.940 17.373 1.00 2.11 574 ARG A O 5
ATOM 7418 N N . ARG A 1 15 ? -0.269 3.871 15.580 1.00 12.31 575 ARG A N 5
ATOM 7419 C CA . ARG A 1 15 ? 0.107 5.091 16.283 1.00 55.35 575 ARG A CA 5
ATOM 7420 C C . ARG A 1 15 ? 0.047 6.298 15.351 1.00 43.00 575 ARG A C 5
ATOM 7421 O O . ARG A 1 15 ? -0.878 7.108 15.426 1.00 3.33 575 ARG A O 5
ATOM 7439 N N . ILE A 1 16 ? 1.039 6.410 14.474 1.00 62.23 576 ILE A N 5
ATOM 7440 C CA . ILE A 1 16 ? 1.099 7.517 13.527 1.00 12.11 576 ILE A CA 5
ATOM 7441 C C . ILE A 1 16 ? 1.457 7.025 12.129 1.00 70.12 576 ILE A C 5
ATOM 7442 O O . ILE A 1 16 ? 2.156 6.024 11.973 1.00 35.52 576 ILE A O 5
ATOM 7457 N N . ARG A 1 17 ? 0.975 7.738 11.116 1.00 34.23 577 ARG A N 5
ATOM 7458 C CA . ARG A 1 17 ? 1.246 7.375 9.730 1.00 55.31 577 ARG A CA 5
ATOM 7459 C C . ARG A 1 17 ? 2.231 8.352 9.094 1.00 21.00 577 ARG A C 5
ATOM 7460 O O . ARG A 1 17 ? 2.686 9.296 9.739 1.00 31.32 577 ARG A O 5
ATOM 7478 N N . ARG A 1 18 ? 2.554 8.117 7.827 1.00 24.11 578 ARG A N 5
ATOM 7479 C CA . ARG A 1 18 ? 3.487 8.974 7.104 1.00 52.24 578 ARG A CA 5
ATOM 7480 C C . ARG A 1 18 ? 2.820 9.590 5.877 1.00 43.45 578 ARG A C 5
ATOM 7481 O O . ARG A 1 18 ? 1.814 9.092 5.372 1.00 31.03 578 ARG A O 5
ATOM 7499 N N . PRO A 1 19 ? 3.392 10.699 5.387 1.00 3.04 579 PRO A N 5
ATOM 7500 C CA . PRO A 1 19 ? 2.870 11.407 4.215 1.00 2.25 579 PRO A CA 5
ATOM 7501 C C . PRO A 1 19 ? 3.068 10.617 2.925 1.00 12.12 579 PRO A C 5
ATOM 7502 O O . PRO A 1 19 ? 4.018 10.855 2.179 1.00 61.42 579 PRO A O 5
ATOM 7510 N N . PHE A 1 20 ? 2.166 9.675 2.668 1.00 63.14 580 PHE A N 5
ATOM 7511 C CA . PHE A 1 20 ? 2.242 8.850 1.469 1.00 44.03 580 PHE A CA 5
ATOM 7512 C C . PHE A 1 20 ? 1.415 9.455 0.339 1.00 63.11 580 PHE A C 5
ATOM 7513 O O . PHE A 1 20 ? 0.336 10.001 0.569 1.00 11.34 580 PHE A O 5
ATOM 7529 N N . SER A 1 21 ? 1.930 9.354 -0.883 1.00 41.14 581 SER A N 5
ATOM 7530 C CA . SER A 1 21 ? 1.242 9.895 -2.049 1.00 32.03 581 SER A CA 5
ATOM 7531 C C . SER A 1 21 ? 0.702 8.773 -2.930 1.00 10.20 581 SER A C 5
ATOM 7532 O O . SER A 1 21 ? 1.015 7.600 -2.723 1.00 10.30 581 SER A O 5
ATOM 7539 N N . VAL A 1 22 ? -0.112 9.141 -3.915 1.00 51.14 582 VAL A N 5
ATOM 7540 C CA . VAL A 1 22 ? -0.696 8.167 -4.829 1.00 61.34 582 VAL A CA 5
ATOM 7541 C C . VAL A 1 22 ? 0.377 7.264 -5.428 1.00 35.51 582 VAL A C 5
ATOM 7542 O O . VAL A 1 22 ? 0.159 6.070 -5.624 1.00 54.20 582 VAL A O 5
ATOM 7555 N N . ALA A 1 23 ? 1.536 7.845 -5.719 1.00 60.44 583 ALA A N 5
ATOM 7556 C CA . ALA A 1 23 ? 2.645 7.094 -6.294 1.00 45.11 583 ALA A CA 5
ATOM 7557 C C . ALA A 1 23 ? 3.234 6.121 -5.278 1.00 43.51 583 ALA A C 5
ATOM 7558 O O . ALA A 1 23 ? 3.444 4.946 -5.581 1.00 63.35 583 ALA A O 5
ATOM 7565 N N . GLU A 1 24 ? 3.497 6.617 -4.073 1.00 31.15 584 GLU A N 5
ATOM 7566 C CA . GLU A 1 24 ? 4.064 5.789 -3.014 1.00 74.22 584 GLU A CA 5
ATOM 7567 C C . GLU A 1 24 ? 3.103 4.669 -2.627 1.00 23.24 584 GLU A C 5
ATOM 7568 O O . GLU A 1 24 ? 3.465 3.492 -2.646 1.00 3.34 584 GLU A O 5
ATOM 7578 N N . VAL A 1 25 ? 1.877 5.043 -2.276 1.00 0.02 585 VAL A N 5
ATOM 7579 C CA . VAL A 1 25 ? 0.864 4.070 -1.884 1.00 75.02 585 VAL A CA 5
ATOM 7580 C C . VAL A 1 25 ? 0.690 2.998 -2.954 1.00 11.30 585 VAL A C 5
ATOM 7581 O O . VAL A 1 25 ? 0.416 1.838 -2.645 1.00 23.13 585 VAL A O 5
ATOM 7594 N N . GLU A 1 26 ? 0.849 3.394 -4.213 1.00 10.32 586 GLU A N 5
ATOM 7595 C CA . GLU A 1 26 ? 0.709 2.465 -5.328 1.00 1.24 586 GLU A CA 5
ATOM 7596 C C . GLU A 1 26 ? 1.767 1.367 -5.259 1.00 12.32 586 GLU A C 5
ATOM 7597 O O . GLU A 1 26 ? 1.449 0.180 -5.318 1.00 65.13 586 GLU A O 5
ATOM 7607 N N . ALA A 1 27 ? 3.026 1.774 -5.135 1.00 4.02 587 ALA A N 5
ATOM 7608 C CA . ALA A 1 27 ? 4.131 0.827 -5.057 1.00 54.54 587 ALA A CA 5
ATOM 7609 C C . ALA A 1 27 ? 4.030 -0.032 -3.800 1.00 14.44 587 ALA A C 5
ATOM 7610 O O . ALA A 1 27 ? 4.445 -1.191 -3.792 1.00 4.14 587 ALA A O 5
ATOM 7617 N N . LEU A 1 28 ? 3.475 0.544 -2.739 1.00 64.32 588 LEU A N 5
ATOM 7618 C CA . LEU A 1 28 ? 3.320 -0.168 -1.475 1.00 4.22 588 LEU A CA 5
ATOM 7619 C C . LEU A 1 28 ? 2.330 -1.321 -1.618 1.00 23.42 588 LEU A C 5
ATOM 7620 O O . LEU A 1 28 ? 2.649 -2.468 -1.306 1.00 13.31 588 LEU A O 5
ATOM 7635 N N . VAL A 1 29 ? 1.130 -1.007 -2.095 1.00 60.42 589 VAL A N 5
ATOM 7636 C CA . VAL A 1 29 ? 0.094 -2.017 -2.282 1.00 31.53 589 VAL A CA 5
ATOM 7637 C C . VAL A 1 29 ? 0.543 -3.088 -3.269 1.00 25.43 589 VAL A C 5
ATOM 7638 O O . VAL A 1 29 ? 0.523 -4.279 -2.959 1.00 33.54 589 VAL A O 5
ATOM 7651 N N . GLU A 1 30 ? 0.950 -2.655 -4.459 1.00 12.53 590 GLU A N 5
ATOM 7652 C CA . GLU A 1 30 ? 1.404 -3.578 -5.492 1.00 2.11 590 GLU A CA 5
ATOM 7653 C C . GLU A 1 30 ? 2.474 -4.522 -4.948 1.00 75.42 590 GLU A C 5
ATOM 7654 O O . GLU A 1 30 ? 2.519 -5.698 -5.304 1.00 3.04 590 GLU A O 5
ATOM 7664 N N . ALA A 1 31 ? 3.333 -3.994 -4.081 1.00 33.35 591 ALA A N 5
ATOM 7665 C CA . ALA A 1 31 ? 4.401 -4.787 -3.486 1.00 44.43 591 ALA A CA 5
ATOM 7666 C C . ALA A 1 31 ? 3.848 -5.767 -2.455 1.00 21.44 591 ALA A C 5
ATOM 7667 O O . ALA A 1 31 ? 4.291 -6.913 -2.374 1.00 14.10 591 ALA A O 5
ATOM 7674 N N . VAL A 1 32 ? 2.880 -5.307 -1.669 1.00 30.11 592 VAL A N 5
ATOM 7675 C CA . VAL A 1 32 ? 2.267 -6.143 -0.644 1.00 73.52 592 VAL A CA 5
ATOM 7676 C C . VAL A 1 32 ? 1.338 -7.181 -1.263 1.00 24.12 592 VAL A C 5
ATOM 7677 O O . VAL A 1 32 ? 1.107 -8.243 -0.687 1.00 64.44 592 VAL A O 5
ATOM 7690 N N . GLU A 1 33 ? 0.811 -6.867 -2.442 1.00 73.31 593 GLU A N 5
ATOM 7691 C CA . GLU A 1 33 ? -0.093 -7.773 -3.140 1.00 43.21 593 GLU A CA 5
ATOM 7692 C C . GLU A 1 33 ? 0.672 -8.949 -3.739 1.00 2.34 593 GLU A C 5
ATOM 7693 O O . GLU A 1 33 ? 0.202 -10.087 -3.718 1.00 55.53 593 GLU A O 5
ATOM 7703 N N . HIS A 1 34 ? 1.855 -8.666 -4.276 1.00 61.21 594 HIS A N 5
ATOM 7704 C CA . HIS A 1 34 ? 2.688 -9.700 -4.882 1.00 52.53 594 HIS A CA 5
ATOM 7705 C C . HIS A 1 34 ? 3.551 -10.389 -3.830 1.00 71.32 594 HIS A C 5
ATOM 7706 O O . HIS A 1 34 ? 3.631 -11.617 -3.783 1.00 52.33 594 HIS A O 5
ATOM 7719 N N . LEU A 1 35 ? 4.197 -9.590 -2.987 1.00 70.51 595 LEU A N 5
ATOM 7720 C CA . LEU A 1 35 ? 5.057 -10.122 -1.936 1.00 31.31 595 LEU A CA 5
ATOM 7721 C C . LEU A 1 35 ? 4.230 -10.600 -0.746 1.00 22.53 595 LEU A C 5
ATOM 7722 O O . LEU A 1 35 ? 4.674 -11.444 0.031 1.00 54.23 595 LEU A O 5
ATOM 7737 N N . GLY A 1 36 ? 3.025 -10.055 -0.613 1.00 72.02 596 GLY A N 5
ATOM 7738 C CA . GLY A 1 36 ? 2.154 -10.440 0.483 1.00 12.10 596 GLY A CA 5
ATOM 7739 C C . GLY A 1 36 ? 2.450 -9.671 1.755 1.00 72.11 596 GLY A C 5
ATOM 7740 O O . GLY A 1 36 ? 3.278 -8.761 1.762 1.00 33.41 596 GLY A O 5
ATOM 7744 N N . THR A 1 37 ? 1.769 -10.037 2.837 1.00 60.32 597 THR A N 5
ATOM 7745 C CA . THR A 1 37 ? 1.961 -9.373 4.121 1.00 40.53 597 THR A CA 5
ATOM 7746 C C . THR A 1 37 ? 2.971 -10.123 4.982 1.00 12.42 597 THR A C 5
ATOM 7747 O O . THR A 1 37 ? 2.911 -10.076 6.210 1.00 32.11 597 THR A O 5
ATOM 7758 N N . GLY A 1 38 ? 3.899 -10.816 4.329 1.00 31.33 598 GLY A N 5
ATOM 7759 C CA . GLY A 1 38 ? 4.910 -11.565 5.051 1.00 44.20 598 GLY A CA 5
ATOM 7760 C C . GLY A 1 38 ? 6.319 -11.130 4.698 1.00 43.03 598 GLY A C 5
ATOM 7761 O O . GLY A 1 38 ? 7.245 -11.302 5.490 1.00 22.12 598 GLY A O 5
ATOM 7765 N N . ARG A 1 39 ? 6.480 -10.566 3.505 1.00 74.13 599 ARG A N 5
ATOM 7766 C CA . ARG A 1 39 ? 7.786 -10.108 3.048 1.00 74.13 599 ARG A CA 5
ATOM 7767 C C . ARG A 1 39 ? 7.876 -8.585 3.097 1.00 20.10 599 ARG A C 5
ATOM 7768 O O . ARG A 1 39 ? 7.875 -7.919 2.062 1.00 3.11 599 ARG A O 5
ATOM 7786 N N . TRP A 1 40 ? 7.952 -8.042 4.306 1.00 73.32 600 TRP A N 5
ATOM 7787 C CA . TRP A 1 40 ? 8.041 -6.597 4.491 1.00 3.32 600 TRP A CA 5
ATOM 7788 C C . TRP A 1 40 ? 9.281 -6.036 3.804 1.00 0.52 600 TRP A C 5
ATOM 7789 O O . TRP A 1 40 ? 9.200 -5.064 3.053 1.00 0.25 600 TRP A O 5
ATOM 7809 N N . ARG A 1 41 ? 10.428 -6.655 4.065 1.00 71.23 601 ARG A N 5
ATOM 7810 C CA . ARG A 1 41 ? 11.685 -6.215 3.471 1.00 45.41 601 ARG A CA 5
ATOM 7811 C C . ARG A 1 41 ? 11.561 -6.105 1.955 1.00 1.35 601 ARG A C 5
ATOM 7812 O O . ARG A 1 41 ? 11.997 -5.122 1.356 1.00 53.31 601 ARG A O 5
ATOM 7830 N N . ASP A 1 42 ? 10.965 -7.121 1.340 1.00 21.42 602 ASP A N 5
ATOM 7831 C CA . ASP A 1 42 ? 10.783 -7.139 -0.107 1.00 34.31 602 ASP A CA 5
ATOM 7832 C C . ASP A 1 42 ? 9.874 -5.997 -0.554 1.00 62.41 602 ASP A C 5
ATOM 7833 O O . ASP A 1 42 ? 10.064 -5.422 -1.626 1.00 0.02 602 ASP A O 5
ATOM 7841 N N . VAL A 1 43 ? 8.886 -5.675 0.275 1.00 1.34 603 VAL A N 5
ATOM 7842 C CA . VAL A 1 43 ? 7.948 -4.603 -0.035 1.00 22.34 603 VAL A CA 5
ATOM 7843 C C . VAL A 1 43 ? 8.654 -3.252 -0.086 1.00 52.55 603 VAL A C 5
ATOM 7844 O O . VAL A 1 43 ? 8.264 -2.364 -0.844 1.00 43.23 603 VAL A O 5
ATOM 7857 N N . LYS A 1 44 ? 9.695 -3.105 0.726 1.00 70.31 604 LYS A N 5
ATOM 7858 C CA . LYS A 1 44 ? 10.458 -1.863 0.774 1.00 74.40 604 LYS A CA 5
ATOM 7859 C C . LYS A 1 44 ? 11.254 -1.665 -0.511 1.00 33.55 604 LYS A C 5
ATOM 7860 O O . LYS A 1 44 ? 11.213 -0.596 -1.120 1.00 35.31 604 LYS A O 5
ATOM 7875 N N . MET A 1 45 ? 11.979 -2.701 -0.920 1.00 52.42 605 MET A N 5
ATOM 7876 C CA . MET A 1 45 ? 12.782 -2.641 -2.136 1.00 20.32 605 MET A CA 5
ATOM 7877 C C . MET A 1 45 ? 11.896 -2.681 -3.376 1.00 13.51 605 MET A C 5
ATOM 7878 O O . MET A 1 45 ? 12.229 -2.099 -4.408 1.00 32.32 605 MET A O 5
ATOM 7890 N N . ARG A 1 46 ? 10.766 -3.373 -3.268 1.00 1.25 606 ARG A N 5
ATOM 7891 C CA . ARG A 1 46 ? 9.833 -3.490 -4.382 1.00 3.14 606 ARG A CA 5
ATOM 7892 C C . ARG A 1 46 ? 9.052 -2.194 -4.578 1.00 65.25 606 ARG A C 5
ATOM 7893 O O . ARG A 1 46 ? 8.822 -1.760 -5.706 1.00 41.41 606 ARG A O 5
ATOM 7911 N N . ALA A 1 47 ? 8.649 -1.580 -3.469 1.00 32.31 607 ALA A N 5
ATOM 7912 C CA . ALA A 1 47 ? 7.897 -0.332 -3.518 1.00 12.31 607 ALA A CA 5
ATOM 7913 C C . ALA A 1 47 ? 8.830 0.868 -3.628 1.00 44.11 607 ALA A C 5
ATOM 7914 O O . ALA A 1 47 ? 8.876 1.540 -4.658 1.00 3.13 607 ALA A O 5
ATOM 7921 N N . PHE A 1 48 ? 9.572 1.134 -2.557 1.00 4.43 608 PHE A N 5
ATOM 7922 C CA . PHE A 1 48 ? 10.504 2.255 -2.533 1.00 61.44 608 PHE A CA 5
ATOM 7923 C C . PHE A 1 48 ? 11.711 1.979 -3.424 1.00 70.15 608 PHE A C 5
ATOM 7924 O O . PHE A 1 48 ? 12.395 0.968 -3.265 1.00 12.22 608 PHE A O 5
ATOM 7940 N N . ASP A 1 49 ? 11.966 2.885 -4.362 1.00 42.24 609 ASP A N 5
ATOM 7941 C CA . ASP A 1 49 ? 13.091 2.741 -5.278 1.00 12.34 609 ASP A CA 5
ATOM 7942 C C . ASP A 1 49 ? 14.413 2.982 -4.559 1.00 64.23 609 ASP A C 5
ATOM 7943 O O . ASP A 1 49 ? 15.425 2.357 -4.873 1.00 20.31 609 ASP A O 5
ATOM 7951 N N . ASN A 1 50 ? 14.398 3.894 -3.591 1.00 11.15 610 ASN A N 5
ATOM 7952 C CA . ASN A 1 50 ? 15.597 4.220 -2.828 1.00 1.20 610 ASN A CA 5
ATOM 7953 C C . ASN A 1 50 ? 15.389 3.937 -1.343 1.00 54.13 610 ASN A C 5
ATOM 7954 O O . ASN A 1 50 ? 15.135 4.850 -0.557 1.00 73.31 610 ASN A O 5
ATOM 7964 N N . ALA A 1 51 ? 15.500 2.669 -0.966 1.00 4.31 611 ALA A N 5
ATOM 7965 C CA . ALA A 1 51 ? 15.327 2.266 0.424 1.00 23.14 611 ALA A CA 5
ATOM 7966 C C . ALA A 1 51 ? 16.333 1.187 0.813 1.00 31.01 611 ALA A C 5
ATOM 7967 O O . ALA A 1 51 ? 16.061 -0.005 0.677 1.00 45.53 611 ALA A O 5
ATOM 7974 N N . ASP A 1 52 ? 17.494 1.615 1.295 1.00 61.12 612 ASP A N 5
ATOM 7975 C CA . ASP A 1 52 ? 18.540 0.685 1.703 1.00 64.44 612 ASP A CA 5
ATOM 7976 C C . ASP A 1 52 ? 18.609 0.577 3.224 1.00 74.31 612 ASP A C 5
ATOM 7977 O O . ASP A 1 52 ? 18.474 -0.509 3.787 1.00 5.23 612 ASP A O 5
ATOM 7985 N N . HIS A 1 53 ? 18.821 1.712 3.883 1.00 63.04 613 HIS A N 5
ATOM 7986 C CA . HIS A 1 53 ? 18.908 1.746 5.339 1.00 2.21 613 HIS A CA 5
ATOM 7987 C C . HIS A 1 53 ? 17.562 2.116 5.955 1.00 3.35 613 HIS A C 5
ATOM 7988 O O . HIS A 1 53 ? 17.501 2.651 7.062 1.00 44.51 613 HIS A O 5
ATOM 8001 N N . ARG A 1 54 ? 16.486 1.828 5.231 1.00 1.43 614 ARG A N 5
ATOM 8002 C CA . ARG A 1 54 ? 15.141 2.131 5.705 1.00 64.52 614 ARG A CA 5
ATOM 8003 C C . ARG A 1 54 ? 14.555 0.950 6.473 1.00 0.04 614 ARG A C 5
ATOM 8004 O O . ARG A 1 54 ? 14.940 -0.199 6.254 1.00 45.12 614 ARG A O 5
ATOM 8022 N N . THR A 1 55 ? 13.622 1.240 7.374 1.00 12.14 615 THR A N 5
ATOM 8023 C CA . THR A 1 55 ? 12.984 0.204 8.174 1.00 44.24 615 THR A CA 5
ATOM 8024 C C . THR A 1 55 ? 11.690 -0.275 7.526 1.00 73.41 615 THR A C 5
ATOM 8025 O O . THR A 1 55 ? 11.150 0.384 6.636 1.00 3.52 615 THR A O 5
ATOM 8036 N N . TYR A 1 56 ? 11.196 -1.422 7.978 1.00 73.24 616 TYR A N 5
ATOM 8037 C CA . TYR A 1 56 ? 9.964 -1.988 7.441 1.00 24.14 616 TYR A CA 5
ATOM 8038 C C . TYR A 1 56 ? 8.749 -1.486 8.215 1.00 22.22 616 TYR A C 5
ATOM 8039 O O . TYR A 1 56 ? 7.619 -1.896 7.954 1.00 12.15 616 TYR A O 5
ATOM 8056 N N . VAL A 1 57 ? 8.992 -0.593 9.169 1.00 62.11 617 VAL A N 5
ATOM 8057 C CA . VAL A 1 57 ? 7.919 -0.032 9.981 1.00 65.42 617 VAL A CA 5
ATOM 8058 C C . VAL A 1 57 ? 7.072 0.945 9.173 1.00 64.34 617 VAL A C 5
ATOM 8059 O O . VAL A 1 57 ? 5.868 1.069 9.395 1.00 1.32 617 VAL A O 5
ATOM 8072 N N . ASP A 1 58 ? 7.710 1.637 8.236 1.00 22.51 618 ASP A N 5
ATOM 8073 C CA . ASP A 1 58 ? 7.015 2.603 7.393 1.00 0.02 618 ASP A CA 5
ATOM 8074 C C . ASP A 1 58 ? 6.127 1.895 6.375 1.00 33.41 618 ASP A C 5
ATOM 8075 O O . ASP A 1 58 ? 4.945 2.214 6.238 1.00 42.41 618 ASP A O 5
ATOM 8083 N N . LEU A 1 59 ? 6.704 0.934 5.661 1.00 53.44 619 LEU A N 5
ATOM 8084 C CA . LEU A 1 59 ? 5.964 0.182 4.653 1.00 44.24 619 LEU A CA 5
ATOM 8085 C C . LEU A 1 59 ? 4.827 -0.610 5.291 1.00 24.13 619 LEU A C 5
ATOM 8086 O O . LEU A 1 59 ? 3.732 -0.702 4.736 1.00 20.52 619 LEU A O 5
ATOM 8101 N N . LYS A 1 60 ? 5.094 -1.181 6.461 1.00 13.42 620 LYS A N 5
ATOM 8102 C CA . LYS A 1 60 ? 4.093 -1.963 7.177 1.00 72.01 620 LYS A CA 5
ATOM 8103 C C . LYS A 1 60 ? 3.015 -1.058 7.766 1.00 13.22 620 LYS A C 5
ATOM 8104 O O . LYS A 1 60 ? 1.851 -1.447 7.866 1.00 21.34 620 LYS A O 5
ATOM 8119 N N . ASP A 1 61 ? 3.409 0.150 8.153 1.00 24.34 621 ASP A N 5
ATOM 8120 C CA . ASP A 1 61 ? 2.476 1.111 8.730 1.00 24.11 621 ASP A CA 5
ATOM 8121 C C . ASP A 1 61 ? 1.529 1.654 7.665 1.00 51.44 621 ASP A C 5
ATOM 8122 O O . ASP A 1 61 ? 0.358 1.918 7.938 1.00 13.41 621 ASP A O 5
ATOM 8130 N N . LYS A 1 62 ? 2.042 1.819 6.451 1.00 21.00 622 LYS A N 5
ATOM 8131 C CA . LYS A 1 62 ? 1.243 2.329 5.344 1.00 40.13 622 LYS A CA 5
ATOM 8132 C C . LYS A 1 62 ? 0.197 1.306 4.911 1.00 14.15 622 LYS A C 5
ATOM 8133 O O . LYS A 1 62 ? -0.933 1.663 4.580 1.00 12.30 622 LYS A O 5
ATOM 8148 N N . TRP A 1 63 ? 0.582 0.036 4.916 1.00 1.31 623 TRP A N 5
ATOM 8149 C CA . TRP A 1 63 ? -0.323 -1.039 4.524 1.00 60.32 623 TRP A CA 5
ATOM 8150 C C . TRP A 1 63 ? -1.503 -1.134 5.486 1.00 1.14 623 TRP A C 5
ATOM 8151 O O . TRP A 1 63 ? -2.660 -1.144 5.065 1.00 62.34 623 TRP A O 5
ATOM 8171 N N . LYS A 1 64 ? -1.203 -1.204 6.778 1.00 45.44 624 LYS A N 5
ATOM 8172 C CA . LYS A 1 64 ? -2.239 -1.297 7.801 1.00 23.31 624 LYS A CA 5
ATOM 8173 C C . LYS A 1 64 ? -3.273 -0.190 7.629 1.00 2.32 624 LYS A C 5
ATOM 8174 O O . LYS A 1 64 ? -4.470 -0.456 7.511 1.00 45.25 624 LYS A O 5
ATOM 8189 N N . THR A 1 65 ? -2.805 1.054 7.613 1.00 11.01 625 THR A N 5
ATOM 8190 C CA . THR A 1 65 ? -3.691 2.202 7.456 1.00 24.55 625 THR A CA 5
ATOM 8191 C C . THR A 1 65 ? -4.421 2.152 6.118 1.00 72.34 625 THR A C 5
ATOM 8192 O O . THR A 1 65 ? -5.546 2.640 5.996 1.00 4.21 625 THR A O 5
ATOM 8203 N N . LEU A 1 66 ? -3.776 1.562 5.119 1.00 4.33 626 LEU A N 5
ATOM 8204 C CA . LEU A 1 66 ? -4.366 1.448 3.790 1.00 33.02 626 LEU A CA 5
ATOM 8205 C C . LEU A 1 66 ? -5.669 0.658 3.838 1.00 3.55 626 LEU A C 5
ATOM 8206 O O . LEU A 1 66 ? -6.709 1.126 3.374 1.00 10.15 626 LEU A O 5
ATOM 8221 N N . VAL A 1 67 ? -5.607 -0.543 4.404 1.00 24.20 627 VAL A N 5
ATOM 8222 C CA . VAL A 1 67 ? -6.782 -1.399 4.516 1.00 72.13 627 VAL A CA 5
ATOM 8223 C C . VAL A 1 67 ? -7.907 -0.691 5.263 1.00 35.43 627 VAL A C 5
ATOM 8224 O O . VAL A 1 67 ? -9.038 -0.622 4.782 1.00 55.51 627 VAL A O 5
ATOM 8237 N N . HIS A 1 68 ? -7.589 -0.163 6.440 1.00 22.41 628 HIS A N 5
ATOM 8238 C CA . HIS A 1 68 ? -8.573 0.542 7.254 1.00 54.11 628 HIS A CA 5
ATOM 8239 C C . HIS A 1 68 ? -9.248 1.650 6.451 1.00 35.30 628 HIS A C 5
ATOM 8240 O O . HIS A 1 68 ? -10.395 2.014 6.714 1.00 65.34 628 HIS A O 5
ATOM 8253 N N . THR A 1 69 ? -8.528 2.186 5.470 1.00 1.03 629 THR A N 5
ATOM 8254 C CA . THR A 1 69 ? -9.055 3.254 4.630 1.00 32.31 629 THR A CA 5
ATOM 8255 C C . THR A 1 69 ? -9.987 2.701 3.558 1.00 53.04 629 THR A C 5
ATOM 8256 O O . THR A 1 69 ? -10.918 3.379 3.123 1.00 5.50 629 THR A O 5
ATOM 8267 N N . ALA A 1 70 ? -9.732 1.466 3.138 1.00 53.23 630 ALA A N 5
ATOM 8268 C CA . ALA A 1 70 ? -10.552 0.822 2.118 1.00 61.14 630 ALA A CA 5
ATOM 8269 C C . ALA A 1 70 ? -12.023 0.817 2.520 1.00 21.01 630 ALA A C 5
ATOM 8270 O O . ALA A 1 70 ? -12.891 1.197 1.734 1.00 52.10 630 ALA A O 5
ATOM 8277 N N . SER A 1 71 ? -12.295 0.383 3.746 1.00 15.41 631 SER A N 5
ATOM 8278 C CA . SER A 1 71 ? -13.663 0.324 4.250 1.00 13.45 631 SER A CA 5
ATOM 8279 C C . SER A 1 71 ? -13.712 -0.360 5.612 1.00 23.11 631 SER A C 5
ATOM 8280 O O . SER A 1 71 ? -14.206 -1.481 5.739 1.00 2.04 631 SER A O 5
ATOM 8287 N N . ILE A 1 72 ? -13.196 0.322 6.628 1.00 33.10 632 ILE A N 5
ATOM 8288 C CA . ILE A 1 72 ? -13.181 -0.218 7.982 1.00 3.03 632 ILE A CA 5
ATOM 8289 C C . ILE A 1 72 ? -13.849 0.738 8.963 1.00 55.22 632 ILE A C 5
ATOM 8290 O O . ILE A 1 72 ? -14.895 0.427 9.535 1.00 21.25 632 ILE A O 5
ATOM 8305 N N . ALA A 1 73 ? -13.242 1.904 9.153 1.00 22.43 633 ALA A N 5
ATOM 8306 C CA . ALA A 1 73 ? -13.779 2.908 10.062 1.00 74.01 633 ALA A CA 5
ATOM 8307 C C . ALA A 1 73 ? -14.490 4.018 9.296 1.00 33.02 633 ALA A C 5
ATOM 8308 O O . ALA A 1 73 ? -14.209 4.275 8.124 1.00 52.13 633 ALA A O 5
ATOM 8315 N N . PRO A 1 74 ? -15.434 4.693 9.969 1.00 33.04 634 PRO A N 5
ATOM 8316 C CA . PRO A 1 74 ? -16.205 5.787 9.369 1.00 22.32 634 PRO A CA 5
ATOM 8317 C C . PRO A 1 74 ? -15.354 7.028 9.123 1.00 24.11 634 PRO A C 5
ATOM 8318 O O . PRO A 1 74 ? -15.437 7.646 8.063 1.00 32.55 634 PRO A O 5
ATOM 8326 N N . GLN A 1 75 ? -14.538 7.386 10.109 1.00 3.03 635 GLN A N 5
ATOM 8327 C CA . GLN A 1 75 ? -13.672 8.554 9.998 1.00 53.01 635 GLN A CA 5
ATOM 8328 C C . GLN A 1 75 ? -12.659 8.376 8.872 1.00 40.53 635 GLN A C 5
ATOM 8329 O O . GLN A 1 75 ? -12.039 9.340 8.425 1.00 50.32 635 GLN A O 5
ATOM 8341 N N . GLN A 1 76 ? -12.496 7.137 8.420 1.00 44.24 636 GLN A N 5
ATOM 8342 C CA . GLN A 1 76 ? -11.557 6.833 7.347 1.00 24.33 636 GLN A CA 5
ATOM 8343 C C . GLN A 1 76 ? -12.171 7.132 5.985 1.00 12.43 636 GLN A C 5
ATOM 8344 O O . GLN A 1 76 ? -11.466 7.481 5.037 1.00 51.25 636 GLN A O 5
ATOM 8356 N N . ARG A 1 77 ? -13.490 6.993 5.892 1.00 1.10 637 ARG A N 5
ATOM 8357 C CA . ARG A 1 77 ? -14.199 7.246 4.644 1.00 54.03 637 ARG A CA 5
ATOM 8358 C C . ARG A 1 77 ? -14.510 8.733 4.488 1.00 11.34 637 ARG A C 5
ATOM 8359 O O . ARG A 1 77 ? -14.676 9.449 5.475 1.00 15.41 637 ARG A O 5
ATOM 8377 N N . ARG A 1 78 ? -14.585 9.188 3.241 1.00 10.31 638 ARG A N 5
ATOM 8378 C CA . ARG A 1 78 ? -14.873 10.588 2.956 1.00 33.54 638 ARG A CA 5
ATOM 8379 C C . ARG A 1 78 ? -13.760 11.491 3.480 1.00 44.35 638 ARG A C 5
ATOM 8380 O O . ARG A 1 78 ? -13.738 11.846 4.658 1.00 12.43 638 ARG A O 5
ATOM 8398 N N . GLY A 1 79 ? -12.836 11.856 2.597 1.00 75.12 639 GLY A N 5
ATOM 8399 C CA . GLY A 1 79 ? -11.732 12.713 2.990 1.00 54.11 639 GLY A CA 5
ATOM 8400 C C . GLY A 1 79 ? -10.726 12.909 1.874 1.00 22.42 639 GLY A C 5
ATOM 8401 O O . GLY A 1 79 ? -11.100 13.119 0.721 1.00 42.35 639 GLY A O 5
ATOM 8405 N N . GLU A 1 80 ? -9.443 12.844 2.219 1.00 25.24 640 GLU A N 5
ATOM 8406 C CA . GLU A 1 80 ? -8.379 13.019 1.237 1.00 21.04 640 GLU A CA 5
ATOM 8407 C C . GLU A 1 80 ? -8.587 12.096 0.039 1.00 12.35 640 GLU A C 5
ATOM 8408 O O . GLU A 1 80 ? -9.307 11.100 0.108 1.00 22.10 640 GLU A O 5
ATOM 8418 N N . PRO A 1 81 ? -7.943 12.435 -1.087 1.00 30.25 641 PRO A N 5
ATOM 8419 C CA . PRO A 1 81 ? -8.041 11.651 -2.322 1.00 73.12 641 PRO A CA 5
ATOM 8420 C C . PRO A 1 81 ? -7.339 10.303 -2.210 1.00 11.11 641 PRO A C 5
ATOM 8421 O O . PRO A 1 81 ? -6.135 10.237 -1.963 1.00 71.14 641 PRO A O 5
ATOM 8429 N N . VAL A 1 82 ? -8.099 9.228 -2.396 1.00 61.04 642 VAL A N 5
ATOM 8430 C CA . VAL A 1 82 ? -7.549 7.881 -2.317 1.00 4.53 642 VAL A CA 5
ATOM 8431 C C . VAL A 1 82 ? -8.033 7.021 -3.479 1.00 2.23 642 VAL A C 5
ATOM 8432 O O . VAL A 1 82 ? -9.224 6.957 -3.783 1.00 42.11 642 VAL A O 5
ATOM 8445 N N . PRO A 1 83 ? -7.088 6.341 -4.146 1.00 1.41 643 PRO A N 5
ATOM 8446 C CA . PRO A 1 83 ? -7.394 5.471 -5.285 1.00 34.43 643 PRO A CA 5
ATOM 8447 C C . PRO A 1 83 ? -8.144 4.210 -4.867 1.00 32.14 643 PRO A C 5
ATOM 8448 O O . PRO A 1 83 ? -7.717 3.496 -3.961 1.00 35.10 643 PRO A O 5
ATOM 8456 N N . GLN A 1 84 ? -9.262 3.944 -5.535 1.00 50.11 644 GLN A N 5
ATOM 8457 C CA . GLN A 1 84 ? -10.071 2.769 -5.231 1.00 21.34 644 GLN A CA 5
ATOM 8458 C C . GLN A 1 84 ? -9.361 1.492 -5.670 1.00 13.32 644 GLN A C 5
ATOM 8459 O O . GLN A 1 84 ? -9.657 0.404 -5.176 1.00 62.43 644 GLN A O 5
ATOM 8471 N N . ASP A 1 85 ? -8.425 1.632 -6.604 1.00 45.32 645 ASP A N 5
ATOM 8472 C CA . ASP A 1 85 ? -7.673 0.489 -7.110 1.00 43.24 645 ASP A CA 5
ATOM 8473 C C . ASP A 1 85 ? -6.751 -0.074 -6.033 1.00 31.12 645 ASP A C 5
ATOM 8474 O O . ASP A 1 85 ? -6.575 -1.288 -5.923 1.00 31.25 645 ASP A O 5
ATOM 8482 N N . LEU A 1 86 ? -6.162 0.816 -5.242 1.00 44.23 646 LEU A N 5
ATOM 8483 C CA . LEU A 1 86 ? -5.256 0.408 -4.173 1.00 22.40 646 LEU A CA 5
ATOM 8484 C C . LEU A 1 86 ? -6.030 -0.161 -2.989 1.00 73.22 646 LEU A C 5
ATOM 8485 O O . LEU A 1 86 ? -5.634 -1.169 -2.401 1.00 14.10 646 LEU A O 5
ATOM 8500 N N . LEU A 1 87 ? -7.137 0.489 -2.645 1.00 62.30 647 LEU A N 5
ATOM 8501 C CA . LEU A 1 87 ? -7.969 0.046 -1.532 1.00 73.15 647 LEU A CA 5
ATOM 8502 C C . LEU A 1 87 ? -8.593 -1.314 -1.826 1.00 32.31 647 LEU A C 5
ATOM 8503 O O . LEU A 1 87 ? -8.664 -2.177 -0.951 1.00 53.32 647 LEU A O 5
ATOM 8518 N N . ASP A 1 88 ? -9.041 -1.498 -3.063 1.00 50.44 648 ASP A N 5
ATOM 8519 C CA . ASP A 1 88 ? -9.656 -2.755 -3.474 1.00 32.20 648 ASP A CA 5
ATOM 8520 C C . ASP A 1 88 ? -8.609 -3.856 -3.602 1.00 71.11 648 ASP A C 5
ATOM 8521 O O . ASP A 1 88 ? -8.889 -5.027 -3.342 1.00 73.41 648 ASP A O 5
ATOM 8529 N N . ARG A 1 89 ? -7.402 -3.474 -4.005 1.00 21.44 649 ARG A N 5
ATOM 8530 C CA . ARG A 1 89 ? -6.313 -4.429 -4.171 1.00 64.52 649 ARG A CA 5
ATOM 8531 C C . ARG A 1 89 ? -5.765 -4.868 -2.815 1.00 2.43 649 ARG A C 5
ATOM 8532 O O . ARG A 1 89 ? -5.600 -6.061 -2.559 1.00 64.23 649 ARG A O 5
ATOM 8550 N N . VAL A 1 90 ? -5.485 -3.897 -1.953 1.00 65.44 650 VAL A N 5
ATOM 8551 C CA . VAL A 1 90 ? -4.957 -4.183 -0.624 1.00 4.43 650 VAL A CA 5
ATOM 8552 C C . VAL A 1 90 ? -5.901 -5.088 0.160 1.00 12.13 650 VAL A C 5
ATOM 8553 O O . VAL A 1 90 ? -5.464 -5.918 0.958 1.00 23.52 650 VAL A O 5
ATOM 8566 N N . LEU A 1 91 ? -7.198 -4.923 -0.073 1.00 60.14 651 LEU A N 5
ATOM 8567 C CA . LEU A 1 91 ? -8.207 -5.726 0.611 1.00 73.20 651 LEU A CA 5
ATOM 8568 C C . LEU A 1 91 ? -8.196 -7.162 0.101 1.00 44.12 651 LEU A C 5
ATOM 8569 O O . LEU A 1 91 ? -8.286 -8.109 0.882 1.00 4.01 651 LEU A O 5
ATOM 8584 N N . ALA A 1 92 ? -8.084 -7.318 -1.214 1.00 4.11 652 ALA A N 5
ATOM 8585 C CA . ALA A 1 92 ? -8.056 -8.640 -1.827 1.00 54.42 652 ALA A CA 5
ATOM 8586 C C . ALA A 1 92 ? -6.963 -9.508 -1.214 1.00 33.31 652 ALA A C 5
ATOM 8587 O O . ALA A 1 92 ? -7.215 -10.637 -0.796 1.00 2.31 652 ALA A O 5
ATOM 8594 N N . ALA A 1 93 ? -5.748 -8.972 -1.163 1.00 32.04 653 ALA A N 5
ATOM 8595 C CA . ALA A 1 93 ? -4.616 -9.698 -0.599 1.00 72.23 653 ALA A CA 5
ATOM 8596 C C . ALA A 1 93 ? -4.732 -9.803 0.918 1.00 73.02 653 ALA A C 5
ATOM 8597 O O . ALA A 1 93 ? -4.445 -10.848 1.501 1.00 61.24 653 ALA A O 5
ATOM 8604 N N . HIS A 1 94 ? -5.154 -8.712 1.551 1.00 4.32 654 HIS A N 5
ATOM 8605 C CA . HIS A 1 94 ? -5.308 -8.683 3.002 1.00 33.12 654 HIS A CA 5
ATOM 8606 C C . HIS A 1 94 ? -6.183 -9.838 3.479 1.00 70.44 654 HIS A C 5
ATOM 8607 O O . HIS A 1 94 ? -5.858 -10.512 4.456 1.00 51.12 654 HIS A O 5
ATOM 8620 N N . ALA A 1 95 ? -7.293 -10.059 2.784 1.00 51.41 655 ALA A N 5
ATOM 8621 C CA . ALA A 1 95 ? -8.214 -11.133 3.136 1.00 62.20 655 ALA A CA 5
ATOM 8622 C C . ALA A 1 95 ? -7.579 -12.500 2.901 1.00 63.35 655 ALA A C 5
ATOM 8623 O O . ALA A 1 95 ? -7.643 -13.380 3.759 1.00 41.21 655 ALA A O 5
ATOM 8630 N N . TYR A 1 96 ? -6.968 -12.670 1.734 1.00 73.20 656 TYR A N 5
ATOM 8631 C CA . TYR A 1 96 ? -6.325 -13.931 1.385 1.00 24.23 656 TYR A CA 5
ATOM 8632 C C . TYR A 1 96 ? -5.302 -14.332 2.444 1.00 72.21 656 TYR A C 5
ATOM 8633 O O . TYR A 1 96 ? -5.306 -15.463 2.930 1.00 32.55 656 TYR A O 5
ATOM 8650 N N . TRP A 1 97 ? -4.427 -13.396 2.796 1.00 72.02 657 TRP A N 5
ATOM 8651 C CA . TRP A 1 97 ? -3.398 -13.650 3.797 1.00 4.20 657 TRP A CA 5
ATOM 8652 C C . TRP A 1 97 ? -4.008 -13.756 5.191 1.00 50.12 657 TRP A C 5
ATOM 8653 O O . TRP A 1 97 ? -3.565 -14.557 6.013 1.00 53.04 657 TRP A O 5
ATOM 8673 N N . SER A 1 98 ? -5.027 -12.942 5.449 1.00 40.10 658 SER A N 5
ATOM 8674 C CA . SER A 1 98 ? -5.696 -12.942 6.745 1.00 33.11 658 SER A CA 5
ATOM 8675 C C . SER A 1 98 ? -6.157 -14.347 7.118 1.00 60.24 658 SER A C 5
ATOM 8676 O O . SER A 1 98 ? -6.193 -14.707 8.294 1.00 50.03 658 SER A O 5
ATOM 8683 N N . GLN A 1 99 ? -6.510 -15.135 6.108 1.00 25.51 659 GLN A N 5
ATOM 8684 C CA . GLN A 1 99 ? -6.969 -16.501 6.330 1.00 2.41 659 GLN A CA 5
ATOM 8685 C C . GLN A 1 99 ? -5.926 -17.310 7.095 1.00 75.34 659 GLN A C 5
ATOM 8686 O O . GLN A 1 99 ? -6.250 -18.315 7.727 1.00 22.31 659 GLN A O 5
ATOM 8698 N N . GLN A 1 100 ? -4.677 -16.862 7.034 1.00 23.33 660 GLN A N 5
ATOM 8699 C CA . GLN A 1 100 ? -3.586 -17.545 7.721 1.00 14.32 660 GLN A CA 5
ATOM 8700 C C . GLN A 1 100 ? -3.756 -19.059 7.639 1.00 63.04 660 GLN A C 5
ATOM 8701 O O . GLN A 1 100 ? -3.681 -19.755 8.652 1.00 13.54 660 GLN A O 5
ATOM 8713 N N . GLN A 1 101 ? -3.984 -19.559 6.429 1.00 63.11 661 GLN A N 5
ATOM 8714 C CA . GLN A 1 101 ? -4.164 -20.991 6.217 1.00 70.44 661 GLN A CA 5
ATOM 8715 C C . GLN A 1 101 ? -3.021 -21.782 6.844 1.00 41.22 661 GLN A C 5
ATOM 8716 O O . GLN A 1 101 ? -3.198 -22.929 7.254 1.00 75.34 661 GLN A O 5
ATOM 8728 N N . GLY A 1 102 ? -1.847 -21.162 6.915 1.00 13.03 662 GLY A N 5
ATOM 8729 C CA . GLY A 1 102 ? -0.692 -21.824 7.492 1.00 63.30 662 GLY A CA 5
ATOM 8730 C C . GLY A 1 102 ? 0.514 -20.911 7.584 1.00 63.41 662 GLY A C 5
ATOM 8731 O O . GLY A 1 102 ? 1.466 -21.048 6.815 1.00 64.22 662 GLY A O 5
ATOM 8735 N N . LYS A 1 103 ? 0.474 -19.974 8.525 1.00 21.30 663 LYS A N 5
ATOM 8736 C CA . LYS A 1 103 ? 1.572 -19.033 8.716 1.00 21.13 663 LYS A CA 5
ATOM 8737 C C . LYS A 1 103 ? 1.363 -18.201 9.977 1.00 4.25 663 LYS A C 5
ATOM 8738 O O . LYS A 1 103 ? 0.254 -18.129 10.506 1.00 62.32 663 LYS A O 5
ATOM 8753 N N . GLN A 1 104 ? 2.435 -17.576 10.451 1.00 70.54 664 GLN A N 5
ATOM 8754 C CA . GLN A 1 104 ? 2.368 -16.748 11.650 1.00 72.04 664 GLN A CA 5
ATOM 8755 C C . GLN A 1 104 ? 3.705 -16.066 11.918 1.00 22.12 664 GLN A C 5
ATOM 8756 O O . GLN A 1 104 ? 4.762 -16.586 11.556 1.00 71.42 664 GLN A O 5
ATOM 8768 N N . HIS A 1 105 ? 3.653 -14.898 12.552 1.00 43.31 665 HIS A N 5
ATOM 8769 C CA . HIS A 1 105 ? 4.861 -14.145 12.867 1.00 25.30 665 HIS A CA 5
ATOM 8770 C C . HIS A 1 105 ? 4.603 -13.154 13.998 1.00 62.21 665 HIS A C 5
ATOM 8771 O O . HIS A 1 105 ? 3.489 -13.060 14.513 1.00 54.24 665 HIS A O 5
ATOM 8784 N N . VAL A 1 106 ? 5.642 -12.418 14.381 1.00 75.13 666 VAL A N 5
ATOM 8785 C CA . VAL A 1 106 ? 5.528 -11.433 15.451 1.00 55.24 666 VAL A CA 5
ATOM 8786 C C . VAL A 1 106 ? 5.783 -10.023 14.930 1.00 14.01 666 VAL A C 5
ATOM 8787 O O . VAL A 1 106 ? 6.413 -9.841 13.889 1.00 15.20 666 VAL A O 5
ATOM 8800 N N . GLU A 1 107 ? 5.289 -9.029 15.662 1.00 53.31 667 GLU A N 5
ATOM 8801 C CA . GLU A 1 107 ? 5.463 -7.634 15.273 1.00 1.53 667 GLU A CA 5
ATOM 8802 C C . GLU A 1 107 ? 6.428 -6.923 16.216 1.00 41.54 667 GLU A C 5
ATOM 8803 O O . GLU A 1 107 ? 6.636 -7.334 17.358 1.00 12.51 667 GLU A O 5
ATOM 8813 N N . PRO A 1 108 ? 7.032 -5.830 15.729 1.00 71.42 668 PRO A N 5
ATOM 8814 C CA . PRO A 1 108 ? 7.985 -5.037 16.513 1.00 23.33 668 PRO A CA 5
ATOM 8815 C C . PRO A 1 108 ? 7.311 -4.277 17.650 1.00 53.43 668 PRO A C 5
ATOM 8816 O O . PRO A 1 108 ? 6.134 -4.493 17.942 1.00 50.32 668 PRO A O 5
ATOM 8824 N N . LEU A 1 109 ? 8.063 -3.388 18.289 1.00 50.42 669 LEU A N 5
ATOM 8825 C CA . LEU A 1 109 ? 7.537 -2.596 19.395 1.00 74.24 669 LEU A CA 5
ATOM 8826 C C . LEU A 1 109 ? 7.346 -1.140 18.980 1.00 13.21 669 LEU A C 5
ATOM 8827 O O . LEU A 1 109 ? 7.445 -0.802 17.800 1.00 34.00 669 LEU A O 5
ATOM 8842 N N . LYS A 1 110 ? 7.072 -0.282 19.957 1.00 51.42 670 LYS A N 5
ATOM 8843 C CA . LYS A 1 110 ? 6.870 1.138 19.695 1.00 44.10 670 LYS A CA 5
ATOM 8844 C C . LYS A 1 110 ? 8.162 1.791 19.215 1.00 13.11 670 LYS A C 5
ATOM 8845 O O . LYS A 1 110 ? 9.257 1.353 19.565 1.00 23.54 670 LYS A O 5
ATOM 8860 N N . ILE A 1 111 ? 8.024 2.842 18.413 1.00 4.12 671 ILE A N 5
ATOM 8861 C CA . ILE A 1 111 ? 9.181 3.558 17.887 1.00 45.54 671 ILE A CA 5
ATOM 8862 C C . ILE A 1 111 ? 8.753 4.782 17.087 1.00 12.02 671 ILE A C 5
ATOM 8863 O O . ILE A 1 111 ? 7.717 4.770 16.419 1.00 64.54 671 ILE A O 5
ATOM 8878 N N . LEU A 1 112 ? 9.556 5.837 17.154 1.00 4.01 672 LEU A N 5
ATOM 8879 C CA . LEU A 1 112 ? 9.263 7.070 16.433 1.00 73.31 672 LEU A CA 5
ATOM 8880 C C . LEU A 1 112 ? 10.446 8.031 16.492 1.00 71.43 672 LEU A C 5
ATOM 8881 O O . LEU A 1 112 ? 11.188 8.058 17.474 1.00 64.41 672 LEU A O 5
ATOM 8896 N N . ASP A 1 113 ? 10.614 8.820 15.437 1.00 0.11 673 ASP A N 5
ATOM 8897 C CA . ASP A 1 113 ? 11.705 9.786 15.369 1.00 43.02 673 ASP A CA 5
ATOM 8898 C C . ASP A 1 113 ? 11.603 10.633 14.106 1.00 35.32 673 ASP A C 5
ATOM 8899 O O . ASP A 1 113 ? 11.163 10.157 13.060 1.00 1.40 673 ASP A O 5
ATOM 8907 N N . ALA A 1 114 ? 12.012 11.893 14.210 1.00 22.31 674 ALA A N 5
ATOM 8908 C CA . ALA A 1 114 ? 11.969 12.807 13.075 1.00 52.35 674 ALA A CA 5
ATOM 8909 C C . ALA A 1 114 ? 12.542 14.171 13.446 1.00 22.42 674 ALA A C 5
ATOM 8910 O O . ALA A 1 114 ? 12.558 14.552 14.617 1.00 3.44 674 ALA A O 5
ATOM 8917 N N . LYS A 1 115 ? 13.014 14.902 12.441 1.00 42.12 675 LYS A N 5
ATOM 8918 C CA . LYS A 1 115 ? 13.588 16.224 12.661 1.00 74.10 675 LYS A CA 5
ATOM 8919 C C . LYS A 1 115 ? 13.936 16.892 11.335 1.00 74.21 675 LYS A C 5
ATOM 8920 O O . LYS A 1 115 ? 14.312 16.225 10.373 1.00 35.35 675 LYS A O 5
ATOM 8935 N N . ALA A 1 116 ? 13.809 18.215 11.293 1.00 53.00 676 ALA A N 5
ATOM 8936 C CA . ALA A 1 116 ? 14.113 18.974 10.086 1.00 42.12 676 ALA A CA 5
ATOM 8937 C C . ALA A 1 116 ? 13.973 20.472 10.330 1.00 74.51 676 ALA A C 5
ATOM 8938 O O . ALA A 1 116 ? 13.358 20.896 11.309 1.00 15.25 676 ALA A O 5
ATOM 8945 N N . GLN A 1 117 ? 14.548 21.270 9.436 1.00 54.11 677 GLN A N 5
ATOM 8946 C CA . GLN A 1 117 ? 14.488 22.722 9.556 1.00 50.21 677 GLN A CA 5
ATOM 8947 C C . GLN A 1 117 ? 15.095 23.395 8.329 1.00 61.33 677 GLN A C 5
ATOM 8948 O O . GLN A 1 117 ? 15.921 22.809 7.631 1.00 3.45 677 GLN A O 5
ATOM 8960 N N . LYS A 1 118 ? 14.680 24.631 8.074 1.00 50.20 678 LYS A N 5
ATOM 8961 C CA . LYS A 1 118 ? 15.182 25.387 6.932 1.00 65.12 678 LYS A CA 5
ATOM 8962 C C . LYS A 1 118 ? 14.640 26.812 6.942 1.00 41.10 678 LYS A C 5
ATOM 8963 O O . LYS A 1 118 ? 13.523 27.059 7.397 1.00 43.02 678 LYS A O 5
ATOM 8978 N N . VAL A 1 119 ? 15.437 27.747 6.435 1.00 3.04 679 VAL A N 5
ATOM 8979 C CA . VAL A 1 119 ? 15.036 29.148 6.383 1.00 21.12 679 VAL A CA 5
ATOM 8980 C C . VAL A 1 119 ? 15.087 29.682 4.956 1.00 3.44 679 VAL A C 5
ATOM 8981 O O . VAL A 1 119 ? 15.393 28.946 4.018 1.00 14.03 679 VAL A O 5
ATOM 8994 N N . GLY A 1 120 ? 14.786 30.967 4.799 1.00 2.52 680 GLY A N 5
ATOM 8995 C CA . GLY A 1 120 ? 14.803 31.578 3.483 1.00 31.32 680 GLY A CA 5
ATOM 8996 C C . GLY A 1 120 ? 14.715 33.090 3.544 1.00 11.34 680 GLY A C 5
ATOM 8997 O O . GLY A 1 120 ? 14.528 33.664 4.616 1.00 23.22 680 GLY A O 5
ATOM 9001 N N . ALA A 1 121 ? 14.850 33.737 2.390 1.00 42.42 681 ALA A N 5
ATOM 9002 C CA . ALA A 1 121 ? 14.784 35.190 2.318 1.00 32.12 681 ALA A CA 5
ATOM 9003 C C . ALA A 1 121 ? 13.645 35.644 1.410 1.00 2.31 681 ALA A C 5
ATOM 9004 O O . ALA A 1 121 ? 13.490 35.143 0.294 1.00 64.24 681 ALA A O 5
ATOM 9011 N N . PRO A 1 1 ? -6.236 -36.423 18.391 1.00 72.52 561 PRO A N 6
ATOM 9012 C CA . PRO A 1 1 ? -7.080 -35.317 17.931 1.00 62.54 561 PRO A CA 6
ATOM 9013 C C . PRO A 1 1 ? -6.273 -34.217 17.248 1.00 62.02 561 PRO A C 6
ATOM 9014 O O . PRO A 1 1 ? -5.064 -34.348 17.056 1.00 41.11 561 PRO A O 6
ATOM 9022 N N . VAL A 1 2 ? -6.950 -33.132 16.884 1.00 22.00 562 VAL A N 6
ATOM 9023 C CA . VAL A 1 2 ? -6.296 -32.009 16.225 1.00 73.11 562 VAL A CA 6
ATOM 9024 C C . VAL A 1 2 ? -7.265 -30.849 16.023 1.00 1.24 562 VAL A C 6
ATOM 9025 O O . VAL A 1 2 ? -8.337 -31.018 15.443 1.00 71.32 562 VAL A O 6
ATOM 9038 N N . ASN A 1 3 ? -6.880 -29.673 16.505 1.00 32.22 563 ASN A N 6
ATOM 9039 C CA . ASN A 1 3 ? -7.716 -28.484 16.377 1.00 71.02 563 ASN A CA 6
ATOM 9040 C C . ASN A 1 3 ? -6.859 -27.232 16.209 1.00 53.11 563 ASN A C 6
ATOM 9041 O O . ASN A 1 3 ? -5.634 -27.314 16.123 1.00 43.45 563 ASN A O 6
ATOM 9051 N N . GLN A 1 4 ? -7.513 -26.076 16.163 1.00 53.34 564 GLN A N 6
ATOM 9052 C CA . GLN A 1 4 ? -6.811 -24.808 16.004 1.00 51.33 564 GLN A CA 6
ATOM 9053 C C . GLN A 1 4 ? -7.763 -23.632 16.197 1.00 34.02 564 GLN A C 6
ATOM 9054 O O . GLN A 1 4 ? -8.968 -23.815 16.368 1.00 50.51 564 GLN A O 6
ATOM 9066 N N . LYS A 1 5 ? -7.214 -22.422 16.167 1.00 53.14 565 LYS A N 6
ATOM 9067 C CA . LYS A 1 5 ? -8.014 -21.214 16.337 1.00 1.24 565 LYS A CA 6
ATOM 9068 C C . LYS A 1 5 ? -7.240 -19.982 15.878 1.00 42.23 565 LYS A C 6
ATOM 9069 O O . LYS A 1 5 ? -6.017 -19.925 15.999 1.00 23.44 565 LYS A O 6
ATOM 9084 N N . SER A 1 6 ? -7.963 -18.996 15.354 1.00 43.24 566 SER A N 6
ATOM 9085 C CA . SER A 1 6 ? -7.344 -17.766 14.876 1.00 74.04 566 SER A CA 6
ATOM 9086 C C . SER A 1 6 ? -8.006 -16.544 15.507 1.00 11.20 566 SER A C 6
ATOM 9087 O O . SER A 1 6 ? -9.199 -16.557 15.811 1.00 5.31 566 SER A O 6
ATOM 9094 N N . LYS A 1 7 ? -7.223 -15.488 15.701 1.00 2.32 567 LYS A N 6
ATOM 9095 C CA . LYS A 1 7 ? -7.731 -14.257 16.293 1.00 72.21 567 LYS A CA 6
ATOM 9096 C C . LYS A 1 7 ? -7.150 -13.035 15.591 1.00 23.44 567 LYS A C 6
ATOM 9097 O O . LYS A 1 7 ? -6.097 -13.113 14.956 1.00 44.41 567 LYS A O 6
ATOM 9112 N N . ARG A 1 8 ? -7.840 -11.905 15.709 1.00 0.43 568 ARG A N 6
ATOM 9113 C CA . ARG A 1 8 ? -7.391 -10.667 15.084 1.00 64.05 568 ARG A CA 6
ATOM 9114 C C . ARG A 1 8 ? -7.505 -9.496 16.057 1.00 25.30 568 ARG A C 6
ATOM 9115 O O . ARG A 1 8 ? -8.575 -9.235 16.607 1.00 60.11 568 ARG A O 6
ATOM 9133 N N . SER A 1 9 ? -6.394 -8.795 16.264 1.00 14.41 569 SER A N 6
ATOM 9134 C CA . SER A 1 9 ? -6.368 -7.655 17.173 1.00 62.34 569 SER A CA 6
ATOM 9135 C C . SER A 1 9 ? -6.043 -6.368 16.421 1.00 3.44 569 SER A C 6
ATOM 9136 O O . SER A 1 9 ? -5.362 -6.392 15.396 1.00 71.23 569 SER A O 6
ATOM 9143 N N . GLU A 1 10 ? -6.534 -5.247 16.939 1.00 0.22 570 GLU A N 6
ATOM 9144 C CA . GLU A 1 10 ? -6.296 -3.951 16.316 1.00 71.45 570 GLU A CA 6
ATOM 9145 C C . GLU A 1 10 ? -6.308 -2.836 17.358 1.00 61.04 570 GLU A C 6
ATOM 9146 O O . GLU A 1 10 ? -7.152 -2.818 18.256 1.00 71.32 570 GLU A O 6
ATOM 9156 N N . LEU A 1 11 ? -5.366 -1.907 17.234 1.00 65.12 571 LEU A N 6
ATOM 9157 C CA . LEU A 1 11 ? -5.266 -0.789 18.165 1.00 41.05 571 LEU A CA 6
ATOM 9158 C C . LEU A 1 11 ? -4.590 0.409 17.507 1.00 33.33 571 LEU A C 6
ATOM 9159 O O . LEU A 1 11 ? -3.989 0.287 16.439 1.00 4.42 571 LEU A O 6
ATOM 9174 N N . SER A 1 12 ? -4.689 1.567 18.152 1.00 21.25 572 SER A N 6
ATOM 9175 C CA . SER A 1 12 ? -4.087 2.788 17.628 1.00 13.50 572 SER A CA 6
ATOM 9176 C C . SER A 1 12 ? -4.513 3.027 16.183 1.00 14.53 572 SER A C 6
ATOM 9177 O O . SER A 1 12 ? -3.676 3.179 15.295 1.00 25.33 572 SER A O 6
ATOM 9184 N N . GLN A 1 13 ? -5.823 3.059 15.957 1.00 34.24 573 GLN A N 6
ATOM 9185 C CA . GLN A 1 13 ? -6.361 3.279 14.619 1.00 20.23 573 GLN A CA 6
ATOM 9186 C C . GLN A 1 13 ? -5.836 4.582 14.028 1.00 72.34 573 GLN A C 6
ATOM 9187 O O . GLN A 1 13 ? -5.624 4.687 12.820 1.00 73.24 573 GLN A O 6
ATOM 9199 N N . ARG A 1 14 ? -5.628 5.575 14.888 1.00 2.01 574 ARG A N 6
ATOM 9200 C CA . ARG A 1 14 ? -5.129 6.873 14.451 1.00 33.21 574 ARG A CA 6
ATOM 9201 C C . ARG A 1 14 ? -3.762 6.734 13.787 1.00 53.01 574 ARG A C 6
ATOM 9202 O O . ARG A 1 14 ? -2.971 5.864 14.150 1.00 11.04 574 ARG A O 6
ATOM 9220 N N . ARG A 1 15 ? -3.493 7.598 12.813 1.00 20.33 575 ARG A N 6
ATOM 9221 C CA . ARG A 1 15 ? -2.223 7.570 12.097 1.00 75.43 575 ARG A CA 6
ATOM 9222 C C . ARG A 1 15 ? -1.652 8.978 11.950 1.00 12.15 575 ARG A C 6
ATOM 9223 O O . ARG A 1 15 ? -2.307 9.962 12.291 1.00 61.42 575 ARG A O 6
ATOM 9241 N N . ILE A 1 16 ? -0.428 9.063 11.440 1.00 61.43 576 ILE A N 6
ATOM 9242 C CA . ILE A 1 16 ? 0.230 10.349 11.247 1.00 2.04 576 ILE A CA 6
ATOM 9243 C C . ILE A 1 16 ? 1.061 10.355 9.968 1.00 50.44 576 ILE A C 6
ATOM 9244 O O . ILE A 1 16 ? 1.997 11.143 9.828 1.00 0.52 576 ILE A O 6
ATOM 9259 N N . ARG A 1 17 ? 0.711 9.473 9.038 1.00 22.34 577 ARG A N 6
ATOM 9260 C CA . ARG A 1 17 ? 1.424 9.377 7.770 1.00 73.40 577 ARG A CA 6
ATOM 9261 C C . ARG A 1 17 ? 1.281 10.667 6.967 1.00 13.13 577 ARG A C 6
ATOM 9262 O O . ARG A 1 17 ? 0.577 11.590 7.377 1.00 62.31 577 ARG A O 6
ATOM 9280 N N . ARG A 1 18 ? 1.952 10.723 5.821 1.00 44.42 578 ARG A N 6
ATOM 9281 C CA . ARG A 1 18 ? 1.901 11.900 4.962 1.00 4.40 578 ARG A CA 6
ATOM 9282 C C . ARG A 1 18 ? 1.029 11.640 3.737 1.00 21.33 578 ARG A C 6
ATOM 9283 O O . ARG A 1 18 ? 0.807 10.499 3.333 1.00 15.30 578 ARG A O 6
ATOM 9301 N N . PRO A 1 19 ? 0.522 12.725 3.132 1.00 52.53 579 PRO A N 6
ATOM 9302 C CA . PRO A 1 19 ? -0.335 12.641 1.945 1.00 11.33 579 PRO A CA 6
ATOM 9303 C C . PRO A 1 19 ? 0.433 12.188 0.708 1.00 34.33 579 PRO A C 6
ATOM 9304 O O . PRO A 1 19 ? 1.055 12.999 0.020 1.00 61.01 579 PRO A O 6
ATOM 9312 N N . PHE A 1 20 ? 0.385 10.890 0.428 1.00 60.51 580 PHE A N 6
ATOM 9313 C CA . PHE A 1 20 ? 1.077 10.331 -0.727 1.00 50.12 580 PHE A CA 6
ATOM 9314 C C . PHE A 1 20 ? 0.158 10.294 -1.945 1.00 24.24 580 PHE A C 6
ATOM 9315 O O . PHE A 1 20 ? -1.044 10.066 -1.822 1.00 51.25 580 PHE A O 6
ATOM 9331 N N . SER A 1 21 ? 0.736 10.520 -3.121 1.00 2.22 581 SER A N 6
ATOM 9332 C CA . SER A 1 21 ? -0.029 10.517 -4.361 1.00 14.43 581 SER A CA 6
ATOM 9333 C C . SER A 1 21 ? -0.438 9.098 -4.744 1.00 13.12 581 SER A C 6
ATOM 9334 O O . SER A 1 21 ? 0.163 8.123 -4.293 1.00 51.24 581 SER A O 6
ATOM 9341 N N . VAL A 1 22 ? -1.466 8.990 -5.581 1.00 22.22 582 VAL A N 6
ATOM 9342 C CA . VAL A 1 22 ? -1.956 7.691 -6.027 1.00 41.24 582 VAL A CA 6
ATOM 9343 C C . VAL A 1 22 ? -0.833 6.860 -6.638 1.00 40.42 582 VAL A C 6
ATOM 9344 O O . VAL A 1 22 ? -0.784 5.643 -6.466 1.00 51.40 582 VAL A O 6
ATOM 9357 N N . ALA A 1 23 ? 0.068 7.528 -7.351 1.00 4.33 583 ALA A N 6
ATOM 9358 C CA . ALA A 1 23 ? 1.193 6.851 -7.986 1.00 52.42 583 ALA A CA 6
ATOM 9359 C C . ALA A 1 23 ? 2.178 6.329 -6.945 1.00 22.23 583 ALA A C 6
ATOM 9360 O O . ALA A 1 23 ? 2.758 5.257 -7.110 1.00 15.40 583 ALA A O 6
ATOM 9367 N N . GLU A 1 24 ? 2.363 7.095 -5.875 1.00 72.44 584 GLU A N 6
ATOM 9368 C CA . GLU A 1 24 ? 3.279 6.710 -4.809 1.00 21.41 584 GLU A CA 6
ATOM 9369 C C . GLU A 1 24 ? 2.675 5.608 -3.944 1.00 72.05 584 GLU A C 6
ATOM 9370 O O . GLU A 1 24 ? 3.362 4.665 -3.550 1.00 14.32 584 GLU A O 6
ATOM 9380 N N . VAL A 1 25 ? 1.384 5.736 -3.650 1.00 22.21 585 VAL A N 6
ATOM 9381 C CA . VAL A 1 25 ? 0.686 4.751 -2.831 1.00 21.40 585 VAL A CA 6
ATOM 9382 C C . VAL A 1 25 ? 0.596 3.408 -3.545 1.00 13.34 585 VAL A C 6
ATOM 9383 O O . VAL A 1 25 ? 0.700 2.353 -2.919 1.00 55.04 585 VAL A O 6
ATOM 9396 N N . GLU A 1 26 ? 0.402 3.454 -4.860 1.00 23.23 586 GLU A N 6
ATOM 9397 C CA . GLU A 1 26 ? 0.297 2.239 -5.659 1.00 63.41 586 GLU A CA 6
ATOM 9398 C C . GLU A 1 26 ? 1.475 1.306 -5.388 1.00 33.43 586 GLU A C 6
ATOM 9399 O O . GLU A 1 26 ? 1.346 0.086 -5.475 1.00 44.22 586 GLU A O 6
ATOM 9409 N N . ALA A 1 27 ? 2.622 1.891 -5.061 1.00 72.30 587 ALA A N 6
ATOM 9410 C CA . ALA A 1 27 ? 3.823 1.115 -4.776 1.00 12.52 587 ALA A CA 6
ATOM 9411 C C . ALA A 1 27 ? 3.639 0.259 -3.527 1.00 12.34 587 ALA A C 6
ATOM 9412 O O . ALA A 1 27 ? 3.978 -0.925 -3.519 1.00 4.23 587 ALA A O 6
ATOM 9419 N N . LEU A 1 28 ? 3.101 0.865 -2.475 1.00 23.11 588 LEU A N 6
ATOM 9420 C CA . LEU A 1 28 ? 2.872 0.158 -1.220 1.00 24.30 588 LEU A CA 6
ATOM 9421 C C . LEU A 1 28 ? 1.950 -1.039 -1.428 1.00 23.34 588 LEU A C 6
ATOM 9422 O O . LEU A 1 28 ? 2.298 -2.170 -1.090 1.00 4.32 588 LEU A O 6
ATOM 9437 N N . VAL A 1 29 ? 0.774 -0.783 -1.990 1.00 73.24 589 VAL A N 6
ATOM 9438 C CA . VAL A 1 29 ? -0.198 -1.838 -2.248 1.00 42.40 589 VAL A CA 6
ATOM 9439 C C . VAL A 1 29 ? 0.376 -2.896 -3.184 1.00 63.23 589 VAL A C 6
ATOM 9440 O O . VAL A 1 29 ? 0.317 -4.091 -2.895 1.00 31.24 589 VAL A O 6
ATOM 9453 N N . GLU A 1 30 ? 0.931 -2.448 -4.305 1.00 34.35 590 GLU A N 6
ATOM 9454 C CA . GLU A 1 30 ? 1.516 -3.357 -5.284 1.00 3.03 590 GLU A CA 6
ATOM 9455 C C . GLU A 1 30 ? 2.652 -4.166 -4.665 1.00 42.15 590 GLU A C 6
ATOM 9456 O O . GLU A 1 30 ? 2.914 -5.299 -5.068 1.00 74.11 590 GLU A O 6
ATOM 9466 N N . ALA A 1 31 ? 3.323 -3.576 -3.681 1.00 62.51 591 ALA A N 6
ATOM 9467 C CA . ALA A 1 31 ? 4.430 -4.241 -3.005 1.00 3.22 591 ALA A CA 6
ATOM 9468 C C . ALA A 1 31 ? 3.922 -5.320 -2.053 1.00 63.42 591 ALA A C 6
ATOM 9469 O O . ALA A 1 31 ? 4.465 -6.424 -2.004 1.00 64.35 591 ALA A O 6
ATOM 9476 N N . VAL A 1 32 ? 2.879 -4.993 -1.298 1.00 53.32 592 VAL A N 6
ATOM 9477 C CA . VAL A 1 32 ? 2.298 -5.934 -0.348 1.00 62.24 592 VAL A CA 6
ATOM 9478 C C . VAL A 1 32 ? 1.467 -6.994 -1.062 1.00 22.02 592 VAL A C 6
ATOM 9479 O O . VAL A 1 32 ? 1.291 -8.102 -0.557 1.00 64.12 592 VAL A O 6
ATOM 9492 N N . GLU A 1 33 ? 0.959 -6.646 -2.240 1.00 21.51 593 GLU A N 6
ATOM 9493 C CA . GLU A 1 33 ? 0.147 -7.568 -3.023 1.00 12.45 593 GLU A CA 6
ATOM 9494 C C . GLU A 1 33 ? 1.013 -8.655 -3.655 1.00 2.01 593 GLU A C 6
ATOM 9495 O O . GLU A 1 33 ? 0.601 -9.811 -3.761 1.00 60.03 593 GLU A O 6
ATOM 9505 N N . HIS A 1 34 ? 2.217 -8.276 -4.074 1.00 72.25 594 HIS A N 6
ATOM 9506 C CA . HIS A 1 34 ? 3.142 -9.217 -4.694 1.00 61.24 594 HIS A CA 6
ATOM 9507 C C . HIS A 1 34 ? 3.930 -9.983 -3.636 1.00 71.24 594 HIS A C 6
ATOM 9508 O O . HIS A 1 34 ? 4.052 -11.207 -3.702 1.00 21.13 594 HIS A O 6
ATOM 9521 N N . LEU A 1 35 ? 4.463 -9.255 -2.660 1.00 54.24 595 LEU A N 6
ATOM 9522 C CA . LEU A 1 35 ? 5.239 -9.866 -1.586 1.00 32.33 595 LEU A CA 6
ATOM 9523 C C . LEU A 1 35 ? 4.323 -10.468 -0.526 1.00 24.40 595 LEU A C 6
ATOM 9524 O O . LEU A 1 35 ? 4.718 -11.370 0.211 1.00 21.43 595 LEU A O 6
ATOM 9539 N N . GLY A 1 36 ? 3.096 -9.962 -0.455 1.00 14.33 596 GLY A N 6
ATOM 9540 C CA . GLY A 1 36 ? 2.142 -10.463 0.517 1.00 71.05 596 GLY A CA 6
ATOM 9541 C C . GLY A 1 36 ? 2.136 -9.649 1.796 1.00 42.00 596 GLY A C 6
ATOM 9542 O O . GLY A 1 36 ? 2.945 -8.737 1.965 1.00 71.11 596 GLY A O 6
ATOM 9546 N N . THR A 1 37 ? 1.219 -9.978 2.701 1.00 2.20 597 THR A N 6
ATOM 9547 C CA . THR A 1 37 ? 1.109 -9.270 3.970 1.00 3.23 597 THR A CA 6
ATOM 9548 C C . THR A 1 37 ? 2.000 -9.904 5.032 1.00 43.43 597 THR A C 6
ATOM 9549 O O . THR A 1 37 ? 1.823 -9.667 6.226 1.00 42.01 597 THR A O 6
ATOM 9560 N N . GLY A 1 38 ? 2.958 -10.712 4.590 1.00 4.41 598 GLY A N 6
ATOM 9561 C CA . GLY A 1 38 ? 3.863 -11.368 5.516 1.00 23.10 598 GLY A CA 6
ATOM 9562 C C . GLY A 1 38 ? 5.319 -11.096 5.195 1.00 73.13 598 GLY A C 6
ATOM 9563 O O . GLY A 1 38 ? 6.210 -11.784 5.693 1.00 2.04 598 GLY A O 6
ATOM 9567 N N . ARG A 1 39 ? 5.561 -10.091 4.361 1.00 22.33 599 ARG A N 6
ATOM 9568 C CA . ARG A 1 39 ? 6.920 -9.731 3.972 1.00 13.21 599 ARG A CA 6
ATOM 9569 C C . ARG A 1 39 ? 7.080 -8.217 3.893 1.00 73.55 599 ARG A C 6
ATOM 9570 O O . ARG A 1 39 ? 7.053 -7.635 2.808 1.00 64.40 599 ARG A O 6
ATOM 9588 N N . TRP A 1 40 ? 7.245 -7.583 5.049 1.00 50.21 600 TRP A N 6
ATOM 9589 C CA . TRP A 1 40 ? 7.409 -6.136 5.111 1.00 74.43 600 TRP A CA 6
ATOM 9590 C C . TRP A 1 40 ? 8.751 -5.713 4.525 1.00 1.34 600 TRP A C 6
ATOM 9591 O O . TRP A 1 40 ? 8.825 -4.772 3.735 1.00 24.24 600 TRP A O 6
ATOM 9611 N N . ARG A 1 41 ? 9.810 -6.416 4.915 1.00 31.32 601 ARG A N 6
ATOM 9612 C CA . ARG A 1 41 ? 11.150 -6.113 4.427 1.00 61.32 601 ARG A CA 6
ATOM 9613 C C . ARG A 1 41 ? 11.178 -6.076 2.902 1.00 73.45 601 ARG A C 6
ATOM 9614 O O . ARG A 1 41 ? 11.697 -5.132 2.304 1.00 23.03 601 ARG A O 6
ATOM 9632 N N . ASP A 1 42 ? 10.617 -7.106 2.280 1.00 30.13 602 ASP A N 6
ATOM 9633 C CA . ASP A 1 42 ? 10.577 -7.191 0.825 1.00 1.14 602 ASP A CA 6
ATOM 9634 C C . ASP A 1 42 ? 9.730 -6.067 0.238 1.00 20.11 602 ASP A C 6
ATOM 9635 O O . ASP A 1 42 ? 10.065 -5.502 -0.803 1.00 71.01 602 ASP A O 6
ATOM 9643 N N . VAL A 1 43 ? 8.629 -5.748 0.913 1.00 33.45 603 VAL A N 6
ATOM 9644 C CA . VAL A 1 43 ? 7.733 -4.691 0.458 1.00 11.14 603 VAL A CA 6
ATOM 9645 C C . VAL A 1 43 ? 8.472 -3.365 0.322 1.00 20.35 603 VAL A C 6
ATOM 9646 O O . VAL A 1 43 ? 8.203 -2.583 -0.590 1.00 31.21 603 VAL A O 6
ATOM 9659 N N . LYS A 1 44 ? 9.407 -3.118 1.234 1.00 1.31 604 LYS A N 6
ATOM 9660 C CA . LYS A 1 44 ? 10.187 -1.887 1.216 1.00 34.33 604 LYS A CA 6
ATOM 9661 C C . LYS A 1 44 ? 11.189 -1.895 0.066 1.00 61.30 604 LYS A C 6
ATOM 9662 O O . LYS A 1 44 ? 11.410 -0.874 -0.585 1.00 1.41 604 LYS A O 6
ATOM 9677 N N . MET A 1 45 ? 11.792 -3.054 -0.179 1.00 23.14 605 MET A N 6
ATOM 9678 C CA . MET A 1 45 ? 12.769 -3.194 -1.254 1.00 42.15 605 MET A CA 6
ATOM 9679 C C . MET A 1 45 ? 12.094 -3.105 -2.618 1.00 61.14 605 MET A C 6
ATOM 9680 O O . MET A 1 45 ? 12.689 -2.633 -3.586 1.00 21.13 605 MET A O 6
ATOM 9692 N N . ARG A 1 46 ? 10.848 -3.562 -2.687 1.00 53.03 606 ARG A N 6
ATOM 9693 C CA . ARG A 1 46 ? 10.092 -3.535 -3.933 1.00 33.34 606 ARG A CA 6
ATOM 9694 C C . ARG A 1 46 ? 9.427 -2.176 -4.137 1.00 53.44 606 ARG A C 6
ATOM 9695 O O . ARG A 1 46 ? 9.396 -1.649 -5.249 1.00 62.33 606 ARG A O 6
ATOM 9713 N N . ALA A 1 47 ? 8.894 -1.616 -3.055 1.00 13.24 607 ALA A N 6
ATOM 9714 C CA . ALA A 1 47 ? 8.231 -0.320 -3.115 1.00 75.15 607 ALA A CA 6
ATOM 9715 C C . ALA A 1 47 ? 9.246 0.818 -3.089 1.00 62.14 607 ALA A C 6
ATOM 9716 O O . ALA A 1 47 ? 9.437 1.516 -4.086 1.00 64.11 607 ALA A O 6
ATOM 9723 N N . PHE A 1 48 ? 9.895 1.000 -1.943 1.00 55.23 608 PHE A N 6
ATOM 9724 C CA . PHE A 1 48 ? 10.889 2.055 -1.788 1.00 21.41 608 PHE A CA 6
ATOM 9725 C C . PHE A 1 48 ? 12.161 1.721 -2.561 1.00 65.44 608 PHE A C 6
ATOM 9726 O O . PHE A 1 48 ? 12.761 0.664 -2.363 1.00 33.33 608 PHE A O 6
ATOM 9742 N N . ASP A 1 49 ? 12.568 2.630 -3.441 1.00 53.22 609 ASP A N 6
ATOM 9743 C CA . ASP A 1 49 ? 13.769 2.433 -4.244 1.00 11.45 609 ASP A CA 6
ATOM 9744 C C . ASP A 1 49 ? 15.024 2.577 -3.389 1.00 4.10 609 ASP A C 6
ATOM 9745 O O . ASP A 1 49 ? 16.024 1.898 -3.618 1.00 44.42 609 ASP A O 6
ATOM 9753 N N . ASN A 1 50 ? 14.963 3.468 -2.405 1.00 64.31 610 ASN A N 6
ATOM 9754 C CA . ASN A 1 50 ? 16.096 3.703 -1.516 1.00 0.01 610 ASN A CA 6
ATOM 9755 C C . ASN A 1 50 ? 16.012 2.813 -0.280 1.00 51.45 610 ASN A C 6
ATOM 9756 O O . ASN A 1 50 ? 16.180 3.280 0.846 1.00 3.01 610 ASN A O 6
ATOM 9766 N N . ALA A 1 51 ? 15.749 1.529 -0.498 1.00 14.30 611 ALA A N 6
ATOM 9767 C CA . ALA A 1 51 ? 15.644 0.573 0.597 1.00 51.05 611 ALA A CA 6
ATOM 9768 C C . ALA A 1 51 ? 17.015 0.031 0.986 1.00 61.04 611 ALA A C 6
ATOM 9769 O O . ALA A 1 51 ? 17.233 -1.180 1.004 1.00 13.42 611 ALA A O 6
ATOM 9776 N N . ASP A 1 52 ? 17.937 0.935 1.297 1.00 20.45 612 ASP A N 6
ATOM 9777 C CA . ASP A 1 52 ? 19.289 0.547 1.686 1.00 75.44 612 ASP A CA 6
ATOM 9778 C C . ASP A 1 52 ? 19.452 0.598 3.202 1.00 24.15 612 ASP A C 6
ATOM 9779 O O . ASP A 1 52 ? 19.886 1.608 3.757 1.00 30.44 612 ASP A O 6
ATOM 9787 N N . HIS A 1 53 ? 19.103 -0.498 3.866 1.00 45.31 613 HIS A N 6
ATOM 9788 C CA . HIS A 1 53 ? 19.211 -0.580 5.319 1.00 33.45 613 HIS A CA 6
ATOM 9789 C C . HIS A 1 53 ? 18.280 0.426 5.990 1.00 14.35 613 HIS A C 6
ATOM 9790 O O . HIS A 1 53 ? 18.722 1.278 6.760 1.00 31.13 613 HIS A O 6
ATOM 9803 N N . ARG A 1 54 ? 16.989 0.319 5.693 1.00 14.02 614 ARG A N 6
ATOM 9804 C CA . ARG A 1 54 ? 15.996 1.220 6.265 1.00 51.53 614 ARG A CA 6
ATOM 9805 C C . ARG A 1 54 ? 14.931 0.438 7.030 1.00 74.44 614 ARG A C 6
ATOM 9806 O O . ARG A 1 54 ? 14.706 -0.744 6.772 1.00 4.22 614 ARG A O 6
ATOM 9824 N N . THR A 1 55 ? 14.277 1.109 7.975 1.00 22.44 615 THR A N 6
ATOM 9825 C CA . THR A 1 55 ? 13.238 0.478 8.779 1.00 33.44 615 THR A CA 6
ATOM 9826 C C . THR A 1 55 ? 11.958 0.291 7.972 1.00 45.04 615 THR A C 6
ATOM 9827 O O . THR A 1 55 ? 11.734 0.978 6.976 1.00 10.43 615 THR A O 6
ATOM 9838 N N . TYR A 1 56 ? 11.120 -0.643 8.410 1.00 32.43 616 TYR A N 6
ATOM 9839 C CA . TYR A 1 56 ? 9.863 -0.923 7.728 1.00 74.40 616 TYR A CA 6
ATOM 9840 C C . TYR A 1 56 ? 8.696 -0.241 8.436 1.00 42.31 616 TYR A C 6
ATOM 9841 O O . TYR A 1 56 ? 7.535 -0.600 8.233 1.00 32.44 616 TYR A O 6
ATOM 9858 N N . VAL A 1 57 ? 9.012 0.744 9.271 1.00 13.31 617 VAL A N 6
ATOM 9859 C CA . VAL A 1 57 ? 7.992 1.477 10.009 1.00 50.35 617 VAL A CA 6
ATOM 9860 C C . VAL A 1 57 ? 7.181 2.377 9.082 1.00 62.23 617 VAL A C 6
ATOM 9861 O O . VAL A 1 57 ? 5.975 2.546 9.263 1.00 22.34 617 VAL A O 6
ATOM 9874 N N . ASP A 1 58 ? 7.853 2.951 8.090 1.00 12.34 618 ASP A N 6
ATOM 9875 C CA . ASP A 1 58 ? 7.195 3.833 7.132 1.00 42.25 618 ASP A CA 6
ATOM 9876 C C . ASP A 1 58 ? 6.082 3.098 6.393 1.00 40.41 618 ASP A C 6
ATOM 9877 O O . ASP A 1 58 ? 4.949 3.578 6.318 1.00 22.13 618 ASP A O 6
ATOM 9885 N N . LEU A 1 59 ? 6.409 1.932 5.847 1.00 21.32 619 LEU A N 6
ATOM 9886 C CA . LEU A 1 59 ? 5.438 1.131 5.111 1.00 54.25 619 LEU A CA 6
ATOM 9887 C C . LEU A 1 59 ? 4.437 0.482 6.061 1.00 41.24 619 LEU A C 6
ATOM 9888 O O . LEU A 1 59 ? 3.348 0.078 5.654 1.00 34.32 619 LEU A O 6
ATOM 9903 N N . LYS A 1 60 ? 4.812 0.386 7.333 1.00 34.13 620 LYS A N 6
ATOM 9904 C CA . LYS A 1 60 ? 3.947 -0.211 8.344 1.00 22.20 620 LYS A CA 6
ATOM 9905 C C . LYS A 1 60 ? 2.722 0.662 8.595 1.00 33.33 620 LYS A C 6
ATOM 9906 O O . LYS A 1 60 ? 1.590 0.178 8.578 1.00 1.21 620 LYS A O 6
ATOM 9921 N N . ASP A 1 61 ? 2.955 1.949 8.826 1.00 72.34 621 ASP A N 6
ATOM 9922 C CA . ASP A 1 61 ? 1.869 2.890 9.078 1.00 3.51 621 ASP A CA 6
ATOM 9923 C C . ASP A 1 61 ? 1.083 3.166 7.801 1.00 14.43 621 ASP A C 6
ATOM 9924 O O . ASP A 1 61 ? -0.126 3.396 7.840 1.00 54.11 621 ASP A O 6
ATOM 9932 N N . LYS A 1 62 ? 1.777 3.143 6.668 1.00 14.32 622 LYS A N 6
ATOM 9933 C CA . LYS A 1 62 ? 1.144 3.390 5.377 1.00 13.22 622 LYS A CA 6
ATOM 9934 C C . LYS A 1 62 ? 0.148 2.286 5.038 1.00 23.13 622 LYS A C 6
ATOM 9935 O O . LYS A 1 62 ? -0.934 2.553 4.517 1.00 53.21 622 LYS A O 6
ATOM 9950 N N . TRP A 1 63 ? 0.520 1.047 5.339 1.00 72.22 623 TRP A N 6
ATOM 9951 C CA . TRP A 1 63 ? -0.342 -0.097 5.068 1.00 13.14 623 TRP A CA 6
ATOM 9952 C C . TRP A 1 63 ? -1.521 -0.131 6.032 1.00 51.35 623 TRP A C 6
ATOM 9953 O O . TRP A 1 63 ? -2.662 -0.361 5.628 1.00 4.40 623 TRP A O 6
ATOM 9973 N N . LYS A 1 64 ? -1.242 0.100 7.311 1.00 12.31 624 LYS A N 6
ATOM 9974 C CA . LYS A 1 64 ? -2.280 0.097 8.334 1.00 72.44 624 LYS A CA 6
ATOM 9975 C C . LYS A 1 64 ? -3.444 0.996 7.931 1.00 72.14 624 LYS A C 6
ATOM 9976 O O . LYS A 1 64 ? -4.610 0.612 8.047 1.00 25.25 624 LYS A O 6
ATOM 9991 N N . THR A 1 65 ? -3.123 2.195 7.454 1.00 34.11 625 THR A N 6
ATOM 9992 C CA . THR A 1 65 ? -4.143 3.148 7.032 1.00 23.23 625 THR A CA 6
ATOM 9993 C C . THR A 1 65 ? -4.752 2.745 5.694 1.00 42.11 625 THR A C 6
ATOM 9994 O O . THR A 1 65 ? -5.953 2.908 5.474 1.00 15.22 625 THR A O 6
ATOM 10005 N N . LEU A 1 66 ? -3.919 2.218 4.804 1.00 25.52 626 LEU A N 6
ATOM 10006 C CA . LEU A 1 66 ? -4.376 1.791 3.486 1.00 43.21 626 LEU A CA 6
ATOM 10007 C C . LEU A 1 66 ? -5.530 0.801 3.606 1.00 72.20 626 LEU A C 6
ATOM 10008 O O . LEU A 1 66 ? -6.601 1.007 3.033 1.00 64.31 626 LEU A O 6
ATOM 10023 N N . VAL A 1 67 ? -5.307 -0.274 4.355 1.00 22.21 627 VAL A N 6
ATOM 10024 C CA . VAL A 1 67 ? -6.329 -1.295 4.552 1.00 72.04 627 VAL A CA 6
ATOM 10025 C C . VAL A 1 67 ? -7.556 -0.716 5.248 1.00 64.34 627 VAL A C 6
ATOM 10026 O O . VAL A 1 67 ? -8.676 -0.830 4.751 1.00 51.31 627 VAL A O 6
ATOM 10039 N N . HIS A 1 68 ? -7.336 -0.095 6.403 1.00 72.43 628 HIS A N 6
ATOM 10040 C CA . HIS A 1 68 ? -8.424 0.503 7.168 1.00 73.45 628 HIS A CA 6
ATOM 10041 C C . HIS A 1 68 ? -9.230 1.468 6.304 1.00 15.21 628 HIS A C 6
ATOM 10042 O O . HIS A 1 68 ? -10.415 1.699 6.551 1.00 22.41 628 HIS A O 6
ATOM 10055 N N . THR A 1 69 ? -8.582 2.028 5.287 1.00 11.42 629 THR A N 6
ATOM 10056 C CA . THR A 1 69 ? -9.238 2.968 4.386 1.00 41.42 629 THR A CA 6
ATOM 10057 C C . THR A 1 69 ? -10.110 2.239 3.371 1.00 32.14 629 THR A C 6
ATOM 10058 O O . THR A 1 69 ? -11.122 2.769 2.913 1.00 21.11 629 THR A O 6
ATOM 10069 N N . ALA A 1 70 ? -9.712 1.019 3.024 1.00 35.45 630 ALA A N 6
ATOM 10070 C CA . ALA A 1 70 ? -10.459 0.216 2.063 1.00 70.14 630 ALA A CA 6
ATOM 10071 C C . ALA A 1 70 ? -11.927 0.109 2.462 1.00 44.34 630 ALA A C 6
ATOM 10072 O O . ALA A 1 70 ? -12.820 0.342 1.649 1.00 54.42 630 ALA A O 6
ATOM 10079 N N . SER A 1 71 ? -12.169 -0.247 3.720 1.00 4.32 631 SER A N 6
ATOM 10080 C CA . SER A 1 71 ? -13.529 -0.390 4.226 1.00 5.32 631 SER A CA 6
ATOM 10081 C C . SER A 1 71 ? -13.530 -1.052 5.602 1.00 32.41 631 SER A C 6
ATOM 10082 O O . SER A 1 71 ? -13.998 -2.179 5.760 1.00 61.00 631 SER A O 6
ATOM 10089 N N . ILE A 1 72 ? -13.002 -0.341 6.593 1.00 72.31 632 ILE A N 6
ATOM 10090 C CA . ILE A 1 72 ? -12.943 -0.857 7.955 1.00 31.34 632 ILE A CA 6
ATOM 10091 C C . ILE A 1 72 ? -13.535 0.140 8.946 1.00 5.21 632 ILE A C 6
ATOM 10092 O O . ILE A 1 72 ? -14.650 -0.042 9.433 1.00 72.04 632 ILE A O 6
ATOM 10107 N N . ALA A 1 73 ? -12.780 1.194 9.239 1.00 22.03 633 ALA A N 6
ATOM 10108 C CA . ALA A 1 73 ? -13.230 2.222 10.169 1.00 44.52 633 ALA A CA 6
ATOM 10109 C C . ALA A 1 73 ? -13.706 3.464 9.426 1.00 15.11 633 ALA A C 6
ATOM 10110 O O . ALA A 1 73 ? -13.177 3.830 8.377 1.00 63.51 633 ALA A O 6
ATOM 10117 N N . PRO A 1 74 ? -14.732 4.128 9.979 1.00 74.24 634 PRO A N 6
ATOM 10118 C CA . PRO A 1 74 ? -15.302 5.341 9.384 1.00 53.12 634 PRO A CA 6
ATOM 10119 C C . PRO A 1 74 ? -14.355 6.532 9.472 1.00 64.53 634 PRO A C 6
ATOM 10120 O O . PRO A 1 74 ? -14.127 7.230 8.485 1.00 71.52 634 PRO A O 6
ATOM 10128 N N . GLN A 1 75 ? -13.804 6.757 10.662 1.00 15.24 635 GLN A N 6
ATOM 10129 C CA . GLN A 1 75 ? -12.881 7.865 10.878 1.00 43.11 635 GLN A CA 6
ATOM 10130 C C . GLN A 1 75 ? -11.522 7.572 10.248 1.00 12.10 635 GLN A C 6
ATOM 10131 O O . GLN A 1 75 ? -10.695 8.468 10.093 1.00 32.33 635 GLN A O 6
ATOM 10143 N N . GLN A 1 76 ? -11.302 6.311 9.889 1.00 74.21 636 GLN A N 6
ATOM 10144 C CA . GLN A 1 76 ? -10.043 5.900 9.277 1.00 74.53 636 GLN A CA 6
ATOM 10145 C C . GLN A 1 76 ? -10.032 6.224 7.787 1.00 4.01 636 GLN A C 6
ATOM 10146 O O . GLN A 1 76 ? -9.052 5.957 7.091 1.00 64.42 636 GLN A O 6
ATOM 10158 N N . ARG A 1 77 ? -11.129 6.797 7.302 1.00 32.42 637 ARG A N 6
ATOM 10159 C CA . ARG A 1 77 ? -11.245 7.154 5.893 1.00 70.14 637 ARG A CA 6
ATOM 10160 C C . ARG A 1 77 ? -10.413 8.393 5.576 1.00 70.44 637 ARG A C 6
ATOM 10161 O O . ARG A 1 77 ? -10.694 9.485 6.071 1.00 63.45 637 ARG A O 6
ATOM 10179 N N . ARG A 1 78 ? -9.389 8.216 4.748 1.00 64.23 638 ARG A N 6
ATOM 10180 C CA . ARG A 1 78 ? -8.515 9.319 4.367 1.00 32.24 638 ARG A CA 6
ATOM 10181 C C . ARG A 1 78 ? -9.330 10.514 3.877 1.00 44.23 638 ARG A C 6
ATOM 10182 O O . ARG A 1 78 ? -10.187 10.378 3.006 1.00 0.42 638 ARG A O 6
ATOM 10200 N N . GLY A 1 79 ? -9.054 11.683 4.446 1.00 53.24 639 GLY A N 6
ATOM 10201 C CA . GLY A 1 79 ? -9.771 12.884 4.057 1.00 32.12 639 GLY A CA 6
ATOM 10202 C C . GLY A 1 79 ? -9.771 13.097 2.556 1.00 53.43 639 GLY A C 6
ATOM 10203 O O . GLY A 1 79 ? -10.769 13.537 1.986 1.00 1.51 639 GLY A O 6
ATOM 10207 N N . GLU A 1 80 ? -8.648 12.788 1.915 1.00 3.45 640 GLU A N 6
ATOM 10208 C CA . GLU A 1 80 ? -8.523 12.950 0.471 1.00 60.43 640 GLU A CA 6
ATOM 10209 C C . GLU A 1 80 ? -9.150 11.770 -0.265 1.00 14.33 640 GLU A C 6
ATOM 10210 O O . GLU A 1 80 ? -9.355 10.693 0.296 1.00 33.45 640 GLU A O 6
ATOM 10220 N N . PRO A 1 81 ? -9.463 11.976 -1.554 1.00 31.51 641 PRO A N 6
ATOM 10221 C CA . PRO A 1 81 ? -10.070 10.942 -2.396 1.00 11.31 641 PRO A CA 6
ATOM 10222 C C . PRO A 1 81 ? -9.101 9.807 -2.710 1.00 31.45 641 PRO A C 6
ATOM 10223 O O . PRO A 1 81 ? -8.029 10.030 -3.274 1.00 73.30 641 PRO A O 6
ATOM 10231 N N . VAL A 1 82 ? -9.485 8.588 -2.345 1.00 73.34 642 VAL A N 6
ATOM 10232 C CA . VAL A 1 82 ? -8.650 7.418 -2.589 1.00 21.13 642 VAL A CA 6
ATOM 10233 C C . VAL A 1 82 ? -9.215 6.568 -3.722 1.00 1.44 642 VAL A C 6
ATOM 10234 O O . VAL A 1 82 ? -10.424 6.365 -3.837 1.00 32.43 642 VAL A O 6
ATOM 10247 N N . PRO A 1 83 ? -8.320 6.057 -4.581 1.00 41.20 643 PRO A N 6
ATOM 10248 C CA . PRO A 1 83 ? -8.705 5.218 -5.720 1.00 52.11 643 PRO A CA 6
ATOM 10249 C C . PRO A 1 83 ? -9.217 3.850 -5.286 1.00 43.23 643 PRO A C 6
ATOM 10250 O O . PRO A 1 83 ? -8.567 3.152 -4.508 1.00 45.13 643 PRO A O 6
ATOM 10258 N N . GLN A 1 84 ? -10.386 3.472 -5.793 1.00 53.33 644 GLN A N 6
ATOM 10259 C CA . GLN A 1 84 ? -10.984 2.185 -5.457 1.00 74.42 644 GLN A CA 6
ATOM 10260 C C . GLN A 1 84 ? -10.137 1.035 -5.989 1.00 65.01 644 GLN A C 6
ATOM 10261 O O . GLN A 1 84 ? -10.277 -0.107 -5.549 1.00 2.11 644 GLN A O 6
ATOM 10273 N N . ASP A 1 85 ? -9.259 1.342 -6.937 1.00 52.32 645 ASP A N 6
ATOM 10274 C CA . ASP A 1 85 ? -8.389 0.334 -7.530 1.00 4.21 645 ASP A CA 6
ATOM 10275 C C . ASP A 1 85 ? -7.377 -0.179 -6.508 1.00 52.24 645 ASP A C 6
ATOM 10276 O O . ASP A 1 85 ? -7.123 -1.381 -6.421 1.00 22.30 645 ASP A O 6
ATOM 10284 N N . LEU A 1 86 ? -6.805 0.740 -5.739 1.00 65.14 646 LEU A N 6
ATOM 10285 C CA . LEU A 1 86 ? -5.820 0.380 -4.723 1.00 73.45 646 LEU A CA 6
ATOM 10286 C C . LEU A 1 86 ? -6.485 -0.323 -3.545 1.00 54.44 646 LEU A C 6
ATOM 10287 O O . LEU A 1 86 ? -6.083 -1.420 -3.156 1.00 52.34 646 LEU A O 6
ATOM 10302 N N . LEU A 1 87 ? -7.506 0.314 -2.981 1.00 11.34 647 LEU A N 6
ATOM 10303 C CA . LEU A 1 87 ? -8.229 -0.252 -1.848 1.00 74.11 647 LEU A CA 6
ATOM 10304 C C . LEU A 1 87 ? -8.678 -1.679 -2.146 1.00 14.31 647 LEU A C 6
ATOM 10305 O O . LEU A 1 87 ? -8.423 -2.597 -1.367 1.00 24.43 647 LEU A O 6
ATOM 10320 N N . ASP A 1 88 ? -9.347 -1.858 -3.280 1.00 55.44 648 ASP A N 6
ATOM 10321 C CA . ASP A 1 88 ? -9.830 -3.174 -3.684 1.00 23.50 648 ASP A CA 6
ATOM 10322 C C . ASP A 1 88 ? -8.680 -4.173 -3.761 1.00 4.24 648 ASP A C 6
ATOM 10323 O O . ASP A 1 88 ? -8.816 -5.324 -3.347 1.00 2.42 648 ASP A O 6
ATOM 10331 N N . ARG A 1 89 ? -7.548 -3.726 -4.295 1.00 31.02 649 ARG A N 6
ATOM 10332 C CA . ARG A 1 89 ? -6.376 -4.581 -4.430 1.00 4.12 649 ARG A CA 6
ATOM 10333 C C . ARG A 1 89 ? -5.827 -4.971 -3.060 1.00 34.22 649 ARG A C 6
ATOM 10334 O O . ARG A 1 89 ? -5.421 -6.112 -2.844 1.00 41.40 649 ARG A O 6
ATOM 10352 N N . VAL A 1 90 ? -5.817 -4.013 -2.138 1.00 54.03 650 VAL A N 6
ATOM 10353 C CA . VAL A 1 90 ? -5.319 -4.255 -0.789 1.00 2.20 650 VAL A CA 6
ATOM 10354 C C . VAL A 1 90 ? -6.143 -5.327 -0.084 1.00 62.31 650 VAL A C 6
ATOM 10355 O O . VAL A 1 90 ? -5.604 -6.326 0.395 1.00 11.12 650 VAL A O 6
ATOM 10368 N N . LEU A 1 91 ? -7.453 -5.113 -0.022 1.00 63.33 651 LEU A N 6
ATOM 10369 C CA . LEU A 1 91 ? -8.353 -6.061 0.625 1.00 61.41 651 LEU A CA 6
ATOM 10370 C C . LEU A 1 91 ? -8.342 -7.404 -0.098 1.00 43.00 651 LEU A C 6
ATOM 10371 O O . LEU A 1 91 ? -8.626 -8.443 0.497 1.00 52.44 651 LEU A O 6
ATOM 10386 N N . ALA A 1 92 ? -8.008 -7.374 -1.384 1.00 1.40 652 ALA A N 6
ATOM 10387 C CA . ALA A 1 92 ? -7.954 -8.590 -2.187 1.00 53.41 652 ALA A CA 6
ATOM 10388 C C . ALA A 1 92 ? -6.866 -9.533 -1.685 1.00 34.42 652 ALA A C 6
ATOM 10389 O O . ALA A 1 92 ? -7.116 -10.713 -1.446 1.00 40.54 652 ALA A O 6
ATOM 10396 N N . ALA A 1 93 ? -5.657 -9.003 -1.529 1.00 42.30 653 ALA A N 6
ATOM 10397 C CA . ALA A 1 93 ? -4.531 -9.797 -1.053 1.00 11.14 653 ALA A CA 6
ATOM 10398 C C . ALA A 1 93 ? -4.627 -10.042 0.448 1.00 11.40 653 ALA A C 6
ATOM 10399 O O . ALA A 1 93 ? -4.497 -11.176 0.911 1.00 63.12 653 ALA A O 6
ATOM 10406 N N . HIS A 1 94 ? -4.854 -8.974 1.205 1.00 74.33 654 HIS A N 6
ATOM 10407 C CA . HIS A 1 94 ? -4.967 -9.073 2.655 1.00 2.40 654 HIS A CA 6
ATOM 10408 C C . HIS A 1 94 ? -6.004 -10.120 3.049 1.00 52.42 654 HIS A C 6
ATOM 10409 O O . HIS A 1 94 ? -5.886 -10.766 4.089 1.00 64.43 654 HIS A O 6
ATOM 10422 N N . ALA A 1 95 ? -7.022 -10.282 2.209 1.00 2.40 655 ALA A N 6
ATOM 10423 C CA . ALA A 1 95 ? -8.080 -11.252 2.469 1.00 20.31 655 ALA A CA 6
ATOM 10424 C C . ALA A 1 95 ? -7.615 -12.669 2.151 1.00 11.15 655 ALA A C 6
ATOM 10425 O O . ALA A 1 95 ? -7.819 -13.592 2.941 1.00 32.11 655 ALA A O 6
ATOM 10432 N N . TYR A 1 96 ? -6.991 -12.836 0.990 1.00 54.12 656 TYR A N 6
ATOM 10433 C CA . TYR A 1 96 ? -6.501 -14.142 0.566 1.00 52.01 656 TYR A CA 6
ATOM 10434 C C . TYR A 1 96 ? -5.423 -14.654 1.517 1.00 14.32 656 TYR A C 6
ATOM 10435 O O . TYR A 1 96 ? -5.457 -15.807 1.947 1.00 41.30 656 TYR A O 6
ATOM 10452 N N . TRP A 1 97 ? -4.470 -13.789 1.841 1.00 32.11 657 TRP A N 6
ATOM 10453 C CA . TRP A 1 97 ? -3.381 -14.152 2.741 1.00 51.25 657 TRP A CA 6
ATOM 10454 C C . TRP A 1 97 ? -3.908 -14.435 4.144 1.00 0.13 657 TRP A C 6
ATOM 10455 O O . TRP A 1 97 ? -3.443 -15.355 4.817 1.00 23.21 657 TRP A O 6
ATOM 10475 N N . SER A 1 98 ? -4.880 -13.640 4.579 1.00 21.10 658 SER A N 6
ATOM 10476 C CA . SER A 1 98 ? -5.467 -13.805 5.903 1.00 72.22 658 SER A CA 6
ATOM 10477 C C . SER A 1 98 ? -6.116 -15.177 6.044 1.00 11.44 658 SER A C 6
ATOM 10478 O O . SER A 1 98 ? -6.123 -15.764 7.126 1.00 14.42 658 SER A O 6
ATOM 10485 N N . GLN A 1 99 ? -6.660 -15.684 4.942 1.00 75.54 659 GLN A N 6
ATOM 10486 C CA . GLN A 1 99 ? -7.313 -16.987 4.942 1.00 1.24 659 GLN A CA 6
ATOM 10487 C C . GLN A 1 99 ? -6.357 -18.075 5.420 1.00 71.14 659 GLN A C 6
ATOM 10488 O O . GLN A 1 99 ? -6.785 -19.118 5.911 1.00 14.53 659 GLN A O 6
ATOM 10500 N N . GLN A 1 100 ? -5.060 -17.822 5.273 1.00 72.31 660 GLN A N 6
ATOM 10501 C CA . GLN A 1 100 ? -4.044 -18.780 5.689 1.00 44.33 660 GLN A CA 6
ATOM 10502 C C . GLN A 1 100 ? -3.596 -18.512 7.122 1.00 60.14 660 GLN A C 6
ATOM 10503 O O . GLN A 1 100 ? -3.554 -19.422 7.950 1.00 11.04 660 GLN A O 6
ATOM 10515 N N . GLN A 1 101 ? -3.263 -17.256 7.407 1.00 44.52 661 GLN A N 6
ATOM 10516 C CA . GLN A 1 101 ? -2.818 -16.869 8.740 1.00 42.11 661 GLN A CA 6
ATOM 10517 C C . GLN A 1 101 ? -2.678 -15.355 8.849 1.00 52.14 661 GLN A C 6
ATOM 10518 O O . GLN A 1 101 ? -2.857 -14.633 7.869 1.00 41.13 661 GLN A O 6
ATOM 10530 N N . GLY A 1 102 ? -2.358 -14.879 10.049 1.00 12.14 662 GLY A N 6
ATOM 10531 C CA . GLY A 1 102 ? -2.201 -13.452 10.263 1.00 61.10 662 GLY A CA 6
ATOM 10532 C C . GLY A 1 102 ? -2.773 -12.999 11.592 1.00 35.54 662 GLY A C 6
ATOM 10533 O O . GLY A 1 102 ? -3.981 -13.074 11.815 1.00 1.54 662 GLY A O 6
ATOM 10537 N N . LYS A 1 103 ? -1.902 -12.527 12.479 1.00 13.40 663 LYS A N 6
ATOM 10538 C CA . LYS A 1 103 ? -2.326 -12.060 13.794 1.00 14.42 663 LYS A CA 6
ATOM 10539 C C . LYS A 1 103 ? -1.154 -11.458 14.561 1.00 20.10 663 LYS A C 6
ATOM 10540 O O . LYS A 1 103 ? -0.064 -11.292 14.015 1.00 23.10 663 LYS A O 6
ATOM 10555 N N . GLN A 1 104 ? -1.387 -11.135 15.829 1.00 24.45 664 GLN A N 6
ATOM 10556 C CA . GLN A 1 104 ? -0.348 -10.551 16.671 1.00 10.43 664 GLN A CA 6
ATOM 10557 C C . GLN A 1 104 ? 0.091 -9.195 16.131 1.00 74.21 664 GLN A C 6
ATOM 10558 O O . GLN A 1 104 ? 1.231 -9.027 15.696 1.00 15.33 664 GLN A O 6
ATOM 10570 N N . HIS A 1 105 ? -0.820 -8.227 16.164 1.00 54.30 665 HIS A N 6
ATOM 10571 C CA . HIS A 1 105 ? -0.526 -6.883 15.679 1.00 33.03 665 HIS A CA 6
ATOM 10572 C C . HIS A 1 105 ? -0.133 -5.964 16.830 1.00 21.31 665 HIS A C 6
ATOM 10573 O O . HIS A 1 105 ? -0.825 -5.893 17.847 1.00 22.44 665 HIS A O 6
ATOM 10586 N N . VAL A 1 106 ? 0.984 -5.261 16.666 1.00 33.44 666 VAL A N 6
ATOM 10587 C CA . VAL A 1 106 ? 1.470 -4.345 17.690 1.00 41.45 666 VAL A CA 6
ATOM 10588 C C . VAL A 1 106 ? 1.725 -2.958 17.113 1.00 42.41 666 VAL A C 6
ATOM 10589 O O . VAL A 1 106 ? 2.026 -2.815 15.929 1.00 14.35 666 VAL A O 6
ATOM 10602 N N . GLU A 1 107 ? 1.604 -1.940 17.958 1.00 73.30 667 GLU A N 6
ATOM 10603 C CA . GLU A 1 107 ? 1.822 -0.563 17.530 1.00 70.22 667 GLU A CA 6
ATOM 10604 C C . GLU A 1 107 ? 3.062 0.025 18.198 1.00 15.31 667 GLU A C 6
ATOM 10605 O O . GLU A 1 107 ? 3.505 -0.431 19.252 1.00 62.53 667 GLU A O 6
ATOM 10615 N N . PRO A 1 108 ? 3.636 1.062 17.570 1.00 42.15 668 PRO A N 6
ATOM 10616 C CA . PRO A 1 108 ? 4.832 1.735 18.085 1.00 65.44 668 PRO A CA 6
ATOM 10617 C C . PRO A 1 108 ? 4.548 2.534 19.353 1.00 42.33 668 PRO A C 6
ATOM 10618 O O . PRO A 1 108 ? 5.273 2.426 20.343 1.00 21.35 668 PRO A O 6
ATOM 10626 N N . LEU A 1 109 ? 3.488 3.334 19.317 1.00 65.24 669 LEU A N 6
ATOM 10627 C CA . LEU A 1 109 ? 3.107 4.151 20.464 1.00 62.13 669 LEU A CA 6
ATOM 10628 C C . LEU A 1 109 ? 1.808 4.902 20.190 1.00 25.25 669 LEU A C 6
ATOM 10629 O O . LEU A 1 109 ? 1.331 4.946 19.056 1.00 10.51 669 LEU A O 6
ATOM 10644 N N . LYS A 1 110 ? 1.243 5.495 21.236 1.00 53.24 670 LYS A N 6
ATOM 10645 C CA . LYS A 1 110 ? 0.001 6.249 21.110 1.00 14.55 670 LYS A CA 6
ATOM 10646 C C . LYS A 1 110 ? 0.046 7.519 21.952 1.00 22.02 670 LYS A C 6
ATOM 10647 O O . LYS A 1 110 ? -0.454 7.548 23.076 1.00 45.24 670 LYS A O 6
ATOM 10662 N N . ILE A 1 111 ? 0.648 8.568 21.401 1.00 13.42 671 ILE A N 6
ATOM 10663 C CA . ILE A 1 111 ? 0.757 9.842 22.101 1.00 53.12 671 ILE A CA 6
ATOM 10664 C C . ILE A 1 111 ? 1.325 10.924 21.190 1.00 55.20 671 ILE A C 6
ATOM 10665 O O . ILE A 1 111 ? 2.203 10.660 20.366 1.00 73.14 671 ILE A O 6
ATOM 10680 N N . LEU A 1 112 ? 0.819 12.143 21.342 1.00 35.42 672 LEU A N 6
ATOM 10681 C CA . LEU A 1 112 ? 1.277 13.268 20.533 1.00 64.31 672 LEU A CA 6
ATOM 10682 C C . LEU A 1 112 ? 0.630 14.570 20.995 1.00 1.34 672 LEU A C 6
ATOM 10683 O O . LEU A 1 112 ? -0.589 14.728 20.921 1.00 21.41 672 LEU A O 6
ATOM 10698 N N . ASP A 1 113 ? 1.453 15.498 21.469 1.00 22.41 673 ASP A N 6
ATOM 10699 C CA . ASP A 1 113 ? 0.962 16.788 21.939 1.00 51.22 673 ASP A CA 6
ATOM 10700 C C . ASP A 1 113 ? 2.120 17.706 22.317 1.00 11.22 673 ASP A C 6
ATOM 10701 O O . ASP A 1 113 ? 3.158 17.248 22.794 1.00 72.04 673 ASP A O 6
ATOM 10709 N N . ALA A 1 114 ? 1.935 19.004 22.099 1.00 54.43 674 ALA A N 6
A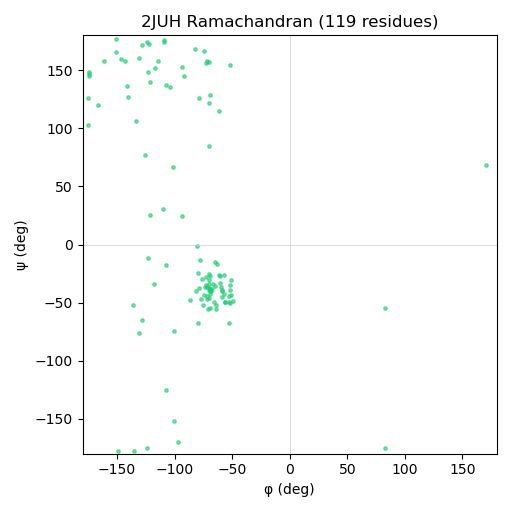TOM 10710 C CA . ALA A 1 114 ? 2.964 19.987 22.417 1.00 1.50 674 ALA A CA 6
ATOM 10711 C C . ALA A 1 114 ? 2.461 21.405 22.176 1.00 74.03 674 ALA A C 6
ATOM 10712 O O . ALA A 1 114 ? 1.838 21.690 21.153 1.00 55.31 674 ALA A O 6
ATOM 10719 N N . LYS A 1 115 ? 2.734 22.294 23.125 1.00 50.33 675 LYS A N 6
ATOM 10720 C CA . LYS A 1 115 ? 2.309 23.685 23.018 1.00 2.31 675 LYS A CA 6
ATOM 10721 C C . LYS A 1 115 ? 2.866 24.514 24.170 1.00 33.31 675 LYS A C 6
ATOM 10722 O O . LYS A 1 115 ? 3.199 23.981 25.227 1.00 54.55 675 LYS A O 6
ATOM 10737 N N . ALA A 1 116 ? 2.962 25.823 23.959 1.00 14.43 676 ALA A N 6
ATOM 10738 C CA . ALA A 1 116 ? 3.475 26.727 24.982 1.00 2.21 676 ALA A CA 6
ATOM 10739 C C . ALA A 1 116 ? 3.152 28.178 24.644 1.00 33.13 676 ALA A C 6
ATOM 10740 O O . ALA A 1 116 ? 2.691 28.480 23.543 1.00 52.12 676 ALA A O 6
ATOM 10747 N N . GLN A 1 117 ? 3.398 29.071 25.596 1.00 62.41 677 GLN A N 6
ATOM 10748 C CA . GLN A 1 117 ? 3.132 30.491 25.398 1.00 51.24 677 GLN A CA 6
ATOM 10749 C C . GLN A 1 117 ? 3.612 31.306 26.594 1.00 71.43 677 GLN A C 6
ATOM 10750 O O . GLN A 1 117 ? 4.026 30.751 27.613 1.00 35.40 677 GLN A O 6
ATOM 10762 N N . LYS A 1 118 ? 3.553 32.628 26.465 1.00 65.43 678 LYS A N 6
ATOM 10763 C CA . LYS A 1 118 ? 3.981 33.522 27.535 1.00 12.33 678 LYS A CA 6
ATOM 10764 C C . LYS A 1 118 ? 2.882 34.520 27.882 1.00 33.32 678 LYS A C 6
ATOM 10765 O O . LYS A 1 118 ? 1.784 34.468 27.326 1.00 62.51 678 LYS A O 6
ATOM 10780 N N . VAL A 1 119 ? 3.184 35.431 28.802 1.00 60.13 679 VAL A N 6
ATOM 10781 C CA . VAL A 1 119 ? 2.223 36.444 29.220 1.00 50.05 679 VAL A CA 6
ATOM 10782 C C . VAL A 1 119 ? 2.926 37.730 29.638 1.00 11.33 679 VAL A C 6
ATOM 10783 O O . VAL A 1 119 ? 4.033 37.699 30.173 1.00 2.32 679 VAL A O 6
ATOM 10796 N N . GLY A 1 120 ? 2.274 38.862 29.390 1.00 72.11 680 GLY A N 6
ATOM 10797 C CA . GLY A 1 120 ? 2.852 40.145 29.748 1.00 14.33 680 GLY A CA 6
ATOM 10798 C C . GLY A 1 120 ? 2.096 40.829 30.869 1.00 71.33 680 GLY A C 6
ATOM 10799 O O . GLY A 1 120 ? 0.886 41.036 30.776 1.00 15.24 680 GLY A O 6
ATOM 10803 N N . ALA A 1 121 ? 2.810 41.181 31.934 1.00 54.30 681 ALA A N 6
ATOM 10804 C CA . ALA A 1 121 ? 2.199 41.846 33.077 1.00 53.45 681 ALA A CA 6
ATOM 10805 C C . ALA A 1 121 ? 2.565 43.325 33.113 1.00 23.54 681 ALA A C 6
ATOM 10806 O O . ALA A 1 121 ? 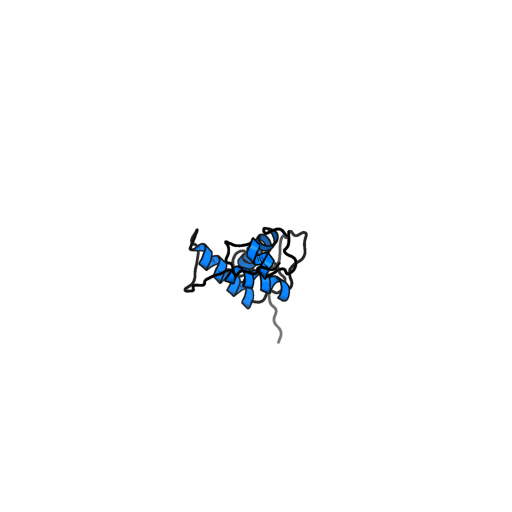1.859 44.136 33.713 1.00 42.52 681 ALA A O 6
ATOM 10813 N N . PRO A 1 1 ? 12.824 29.722 -14.800 1.00 3.24 561 PRO A N 7
ATOM 10814 C CA . PRO A 1 1 ? 11.640 28.932 -14.449 1.00 75.33 561 PRO A CA 7
ATOM 10815 C C . PRO A 1 1 ? 11.432 28.840 -12.941 1.00 23.02 561 PRO A C 7
ATOM 10816 O O . PRO A 1 1 ? 10.305 28.689 -12.468 1.00 32.43 561 PRO A O 7
ATOM 10824 N N . VAL A 1 2 ? 12.525 28.932 -12.190 1.00 72.32 562 VAL A N 7
ATOM 10825 C CA . VAL A 1 2 ? 12.461 28.860 -10.735 1.00 71.45 562 VAL A CA 7
ATOM 10826 C C . VAL A 1 2 ? 11.791 27.570 -10.277 1.00 73.43 562 VAL A C 7
ATOM 10827 O O . VAL A 1 2 ? 10.657 27.584 -9.800 1.00 25.20 562 VAL A O 7
ATOM 10840 N N . ASN A 1 3 ? 12.500 26.456 -10.426 1.00 24.21 563 ASN A N 7
ATOM 10841 C CA . ASN A 1 3 ? 11.974 25.156 -10.027 1.00 41.34 563 ASN A CA 7
ATOM 10842 C C . ASN A 1 3 ? 12.441 24.787 -8.622 1.00 21.00 563 ASN A C 7
ATOM 10843 O O . ASN A 1 3 ? 13.365 25.398 -8.085 1.00 41.30 563 ASN A O 7
ATOM 10853 N N . GLN A 1 4 ? 11.797 23.784 -8.034 1.00 55.12 564 GLN A N 7
ATOM 10854 C CA . GLN A 1 4 ? 12.147 23.334 -6.692 1.00 53.34 564 GLN A CA 7
ATOM 10855 C C . GLN A 1 4 ? 11.470 22.006 -6.370 1.00 75.13 564 GLN A C 7
ATOM 10856 O O . GLN A 1 4 ? 10.334 21.762 -6.774 1.00 43.42 564 GLN A O 7
ATOM 10868 N N . LYS A 1 5 ? 12.176 21.151 -5.638 1.00 2.11 565 LYS A N 7
ATOM 10869 C CA . LYS A 1 5 ? 11.644 19.847 -5.259 1.00 53.40 565 LYS A CA 7
ATOM 10870 C C . LYS A 1 5 ? 11.560 19.714 -3.742 1.00 43.32 565 LYS A C 7
ATOM 10871 O O . LYS A 1 5 ? 12.140 20.511 -3.006 1.00 70.31 565 LYS A O 7
ATOM 10886 N N . SER A 1 6 ? 10.834 18.700 -3.280 1.00 14.33 566 SER A N 7
ATOM 10887 C CA . SER A 1 6 ? 10.672 18.464 -1.851 1.00 1.43 566 SER A CA 7
ATOM 10888 C C . SER A 1 6 ? 11.269 17.118 -1.452 1.00 53.44 566 SER A C 7
ATOM 10889 O O . SER A 1 6 ? 10.893 16.075 -1.987 1.00 0.35 566 SER A O 7
ATOM 10896 N N . LYS A 1 7 ? 12.202 17.149 -0.506 1.00 1.54 567 LYS A N 7
ATOM 10897 C CA . LYS A 1 7 ? 12.853 15.933 -0.032 1.00 52.42 567 LYS A CA 7
ATOM 10898 C C . LYS A 1 7 ? 13.162 16.027 1.458 1.00 41.05 567 LYS A C 7
ATOM 10899 O O . LYS A 1 7 ? 13.859 16.941 1.901 1.00 15.55 567 LYS A O 7
ATOM 10914 N N . ARG A 1 8 ? 12.641 15.078 2.228 1.00 51.50 568 ARG A N 7
ATOM 10915 C CA . ARG A 1 8 ? 12.862 15.054 3.668 1.00 60.24 568 ARG A CA 7
ATOM 10916 C C . ARG A 1 8 ? 12.583 13.666 4.239 1.00 41.12 568 ARG A C 7
ATOM 10917 O O . ARG A 1 8 ? 11.438 13.216 4.269 1.00 24.21 568 ARG A O 7
ATOM 10935 N N . SER A 1 9 ? 13.637 12.994 4.689 1.00 31.01 569 SER A N 7
ATOM 10936 C CA . SER A 1 9 ? 13.507 11.657 5.254 1.00 41.52 569 SER A CA 7
ATOM 10937 C C . SER A 1 9 ? 13.173 11.726 6.742 1.00 1.14 569 SER A C 7
ATOM 10938 O O . SER A 1 9 ? 13.926 12.292 7.532 1.00 33.15 569 SER A O 7
ATOM 10945 N N . GLU A 1 10 ? 12.038 11.143 7.114 1.00 43.31 570 GLU A N 7
ATOM 10946 C CA . GLU A 1 10 ? 11.603 11.139 8.505 1.00 62.22 570 GLU A CA 7
ATOM 10947 C C . GLU A 1 10 ? 12.155 9.924 9.245 1.00 21.22 570 GLU A C 7
ATOM 10948 O O . GLU A 1 10 ? 11.561 8.845 9.221 1.00 31.21 570 GLU A O 7
ATOM 10958 N N . LEU A 1 11 ? 13.297 10.107 9.901 1.00 13.41 571 LEU A N 7
ATOM 10959 C CA . LEU A 1 11 ? 13.932 9.026 10.647 1.00 3.52 571 LEU A CA 7
ATOM 10960 C C . LEU A 1 11 ? 13.310 8.882 12.031 1.00 63.23 571 LEU A C 7
ATOM 10961 O O . LEU A 1 11 ? 14.005 8.949 13.045 1.00 42.22 571 LEU A O 7
ATOM 10976 N N . SER A 1 12 ? 11.995 8.682 12.067 1.00 23.42 572 SER A N 7
ATOM 10977 C CA . SER A 1 12 ? 11.279 8.530 13.329 1.00 34.04 572 SER A CA 7
ATOM 10978 C C . SER A 1 12 ? 10.216 7.441 13.221 1.00 34.34 572 SER A C 7
ATOM 10979 O O . SER A 1 12 ? 9.512 7.345 12.216 1.00 23.14 572 SER A O 7
ATOM 10986 N N . GLN A 1 13 ? 10.107 6.625 14.264 1.00 60.14 573 GLN A N 7
ATOM 10987 C CA . GLN A 1 13 ? 9.131 5.542 14.287 1.00 43.02 573 GLN A CA 7
ATOM 10988 C C . GLN A 1 13 ? 7.924 5.915 15.142 1.00 32.33 573 GLN A C 7
ATOM 10989 O O . GLN A 1 13 ? 7.909 5.677 16.350 1.00 22.03 573 GLN A O 7
ATOM 11001 N N . ARG A 1 14 ? 6.914 6.503 14.508 1.00 32.13 574 ARG A N 7
ATOM 11002 C CA . ARG A 1 14 ? 5.704 6.911 15.210 1.00 62.42 574 ARG A CA 7
ATOM 11003 C C . ARG A 1 14 ? 4.459 6.436 14.469 1.00 3.31 574 ARG A C 7
ATOM 11004 O O . ARG A 1 14 ? 4.546 5.924 13.353 1.00 13.43 574 ARG A O 7
ATOM 11022 N N . ARG A 1 15 ? 3.300 6.607 15.098 1.00 65.41 575 ARG A N 7
ATOM 11023 C CA . ARG A 1 15 ? 2.037 6.194 14.499 1.00 42.21 575 ARG A CA 7
ATOM 11024 C C . ARG A 1 15 ? 1.422 7.331 13.689 1.00 3.12 575 ARG A C 7
ATOM 11025 O O . ARG A 1 15 ? 0.247 7.662 13.858 1.00 31.44 575 ARG A O 7
ATOM 11043 N N . ILE A 1 16 ? 2.223 7.924 12.810 1.00 73.55 576 ILE A N 7
ATOM 11044 C CA . ILE A 1 16 ? 1.757 9.025 11.975 1.00 3.23 576 ILE A CA 7
ATOM 11045 C C . ILE A 1 16 ? 1.854 8.669 10.495 1.00 74.10 576 ILE A C 7
ATOM 11046 O O . ILE A 1 16 ? 2.879 8.166 10.033 1.00 52.34 576 ILE A O 7
ATOM 11061 N N . ARG A 1 17 ? 0.781 8.936 9.756 1.00 30.32 577 ARG A N 7
ATOM 11062 C CA . ARG A 1 17 ? 0.746 8.645 8.328 1.00 1.31 577 ARG A CA 7
ATOM 11063 C C . ARG A 1 17 ? 0.512 9.918 7.519 1.00 63.41 577 ARG A C 7
ATOM 11064 O O . ARG A 1 17 ? -0.578 10.489 7.544 1.00 22.15 577 ARG A O 7
ATOM 11082 N N . ARG A 1 18 ? 1.543 10.357 6.804 1.00 65.40 578 ARG A N 7
ATOM 11083 C CA . ARG A 1 18 ? 1.450 11.562 5.991 1.00 35.25 578 ARG A CA 7
ATOM 11084 C C . ARG A 1 18 ? 0.698 11.286 4.693 1.00 4.44 578 ARG A C 7
ATOM 11085 O O . ARG A 1 18 ? 0.567 10.143 4.254 1.00 13.15 578 ARG A O 7
ATOM 11103 N N . PRO A 1 19 ? 0.189 12.355 4.064 1.00 11.11 579 PRO A N 7
ATOM 11104 C CA . PRO A 1 19 ? -0.559 12.253 2.808 1.00 13.41 579 PRO A CA 7
ATOM 11105 C C . PRO A 1 19 ? 0.331 11.863 1.632 1.00 64.24 579 PRO A C 7
ATOM 11106 O O . PRO A 1 19 ? 1.030 12.702 1.064 1.00 62.13 579 PRO A O 7
ATOM 11114 N N . PHE A 1 20 ? 0.300 10.584 1.272 1.00 64.11 580 PHE A N 7
ATOM 11115 C CA . PHE A 1 20 ? 1.105 10.083 0.164 1.00 31.04 580 PHE A CA 7
ATOM 11116 C C . PHE A 1 20 ? 0.324 10.142 -1.146 1.00 34.15 580 PHE A C 7
ATOM 11117 O O . PHE A 1 20 ? -0.881 9.897 -1.174 1.00 24.05 580 PHE A O 7
ATOM 11133 N N . SER A 1 21 ? 1.022 10.472 -2.228 1.00 13.31 581 SER A N 7
ATOM 11134 C CA . SER A 1 21 ? 0.394 10.569 -3.541 1.00 73.03 581 SER A CA 7
ATOM 11135 C C . SER A 1 21 ? 0.074 9.183 -4.094 1.00 40.34 581 SER A C 7
ATOM 11136 O O . SER A 1 21 ? 0.662 8.185 -3.679 1.00 72.34 581 SER A O 7
ATOM 11143 N N . VAL A 1 22 ? -0.865 9.131 -5.034 1.00 64.23 582 VAL A N 7
ATOM 11144 C CA . VAL A 1 22 ? -1.265 7.869 -5.645 1.00 42.42 582 VAL A CA 7
ATOM 11145 C C . VAL A 1 22 ? -0.061 7.130 -6.218 1.00 40.51 582 VAL A C 7
ATOM 11146 O O . VAL A 1 22 ? -0.025 5.900 -6.235 1.00 12.43 582 VAL A O 7
ATOM 11159 N N . ALA A 1 23 ? 0.924 7.890 -6.687 1.00 4.13 583 ALA A N 7
ATOM 11160 C CA . ALA A 1 23 ? 2.131 7.307 -7.259 1.00 51.32 583 ALA A CA 7
ATOM 11161 C C . ALA A 1 23 ? 2.919 6.534 -6.207 1.00 13.32 583 ALA A C 7
ATOM 11162 O O . ALA A 1 23 ? 3.349 5.407 -6.447 1.00 23.22 583 ALA A O 7
ATOM 11169 N N . GLU A 1 24 ? 3.105 7.149 -5.044 1.00 61.32 584 GLU A N 7
ATOM 11170 C CA . GLU A 1 24 ? 3.844 6.518 -3.956 1.00 1.32 584 GLU A CA 7
ATOM 11171 C C . GLU A 1 24 ? 3.017 5.412 -3.306 1.00 13.12 584 GLU A C 7
ATOM 11172 O O . GLU A 1 24 ? 3.521 4.324 -3.030 1.00 35.14 584 GLU A O 7
ATOM 11182 N N . VAL A 1 25 ? 1.741 5.699 -3.065 1.00 13.12 585 VAL A N 7
ATOM 11183 C CA . VAL A 1 25 ? 0.843 4.730 -2.449 1.00 72.41 585 VAL A CA 7
ATOM 11184 C C . VAL A 1 25 ? 0.683 3.494 -3.326 1.00 73.32 585 VAL A C 7
ATOM 11185 O O . VAL A 1 25 ? 0.559 2.378 -2.824 1.00 3.44 585 VAL A O 7
ATOM 11198 N N . GLU A 1 26 ? 0.687 3.703 -4.639 1.00 42.30 586 GLU A N 7
ATOM 11199 C CA . GLU A 1 26 ? 0.540 2.603 -5.586 1.00 33.52 586 GLU A CA 7
ATOM 11200 C C . GLU A 1 26 ? 1.638 1.562 -5.384 1.00 1.41 586 GLU A C 7
ATOM 11201 O O . GLU A 1 26 ? 1.413 0.366 -5.564 1.00 64.33 586 GLU A O 7
ATOM 11211 N N . ALA A 1 27 ? 2.825 2.027 -5.010 1.00 12.25 587 ALA A N 7
ATOM 11212 C CA . ALA A 1 27 ? 3.956 1.137 -4.783 1.00 33.51 587 ALA A CA 7
ATOM 11213 C C . ALA A 1 27 ? 3.756 0.306 -3.519 1.00 13.13 587 ALA A C 7
ATOM 11214 O O . ALA A 1 27 ? 3.990 -0.903 -3.516 1.00 42.14 587 ALA A O 7
ATOM 11221 N N . LEU A 1 28 ? 3.324 0.962 -2.448 1.00 11.23 588 LEU A N 7
ATOM 11222 C CA . LEU A 1 28 ? 3.092 0.284 -1.178 1.00 71.21 588 LEU A CA 7
ATOM 11223 C C . LEU A 1 28 ? 2.118 -0.877 -1.349 1.00 55.01 588 LEU A C 7
ATOM 11224 O O . LEU A 1 28 ? 2.424 -2.016 -0.997 1.00 32.02 588 LEU A O 7
ATOM 11239 N N . VAL A 1 29 ? 0.943 -0.581 -1.896 1.00 72.43 589 VAL A N 7
ATOM 11240 C CA . VAL A 1 29 ? -0.075 -1.599 -2.118 1.00 4.30 589 VAL A CA 7
ATOM 11241 C C . VAL A 1 29 ? 0.425 -2.678 -3.073 1.00 73.01 589 VAL A C 7
ATOM 11242 O O . VAL A 1 29 ? 0.396 -3.865 -2.753 1.00 41.35 589 VAL A O 7
ATOM 11255 N N . GLU A 1 30 ? 0.884 -2.254 -4.246 1.00 15.40 590 GLU A N 7
ATOM 11256 C CA . GLU A 1 30 ? 1.390 -3.184 -5.248 1.00 13.31 590 GLU A CA 7
ATOM 11257 C C . GLU A 1 30 ? 2.422 -4.130 -4.640 1.00 10.33 590 GLU A C 7
ATOM 11258 O O . GLU A 1 30 ? 2.398 -5.336 -4.891 1.00 74.45 590 GLU A O 7
ATOM 11268 N N . ALA A 1 31 ? 3.326 -3.575 -3.841 1.00 3.21 591 ALA A N 7
ATOM 11269 C CA . ALA A 1 31 ? 4.365 -4.369 -3.195 1.00 12.44 591 ALA A CA 7
ATOM 11270 C C . ALA A 1 31 ? 3.766 -5.333 -2.177 1.00 0.00 591 ALA A C 7
ATOM 11271 O O . ALA A 1 31 ? 4.200 -6.480 -2.062 1.00 15.54 591 ALA A O 7
ATOM 11278 N N . VAL A 1 32 ? 2.767 -4.861 -1.438 1.00 63.11 592 VAL A N 7
ATOM 11279 C CA . VAL A 1 32 ? 2.109 -5.682 -0.429 1.00 55.10 592 VAL A CA 7
ATOM 11280 C C . VAL A 1 32 ? 1.288 -6.792 -1.075 1.00 64.33 592 VAL A C 7
ATOM 11281 O O . VAL A 1 32 ? 1.063 -7.841 -0.471 1.00 23.44 592 VAL A O 7
ATOM 11294 N N . GLU A 1 33 ? 0.843 -6.555 -2.304 1.00 34.54 593 GLU A N 7
ATOM 11295 C CA . GLU A 1 33 ? 0.047 -7.536 -3.031 1.00 10.42 593 GLU A CA 7
ATOM 11296 C C . GLU A 1 33 ? 0.920 -8.687 -3.525 1.00 73.01 593 GLU A C 7
ATOM 11297 O O . GLU A 1 33 ? 0.495 -9.843 -3.537 1.00 54.43 593 GLU A O 7
ATOM 11307 N N . HIS A 1 34 ? 2.143 -8.362 -3.932 1.00 53.42 594 HIS A N 7
ATOM 11308 C CA . HIS A 1 34 ? 3.076 -9.367 -4.427 1.00 20.13 594 HIS A CA 7
ATOM 11309 C C . HIS A 1 34 ? 3.844 -10.009 -3.275 1.00 11.34 594 HIS A C 7
ATOM 11310 O O . HIS A 1 34 ? 3.945 -11.234 -3.188 1.00 51.21 594 HIS A O 7
ATOM 11323 N N . LEU A 1 35 ? 4.385 -9.175 -2.394 1.00 22.34 595 LEU A N 7
ATOM 11324 C CA . LEU A 1 35 ? 5.146 -9.661 -1.248 1.00 62.14 595 LEU A CA 7
ATOM 11325 C C . LEU A 1 35 ? 4.213 -10.120 -0.131 1.00 23.34 595 LEU A C 7
ATOM 11326 O O . LEU A 1 35 ? 4.588 -10.940 0.706 1.00 2.33 595 LEU A O 7
ATOM 11341 N N . GLY A 1 36 ? 2.997 -9.586 -0.126 1.00 52.43 596 GLY A N 7
ATOM 11342 C CA . GLY A 1 36 ? 2.029 -9.955 0.890 1.00 75.14 596 GLY A CA 7
ATOM 11343 C C . GLY A 1 36 ? 2.132 -9.089 2.131 1.00 32.02 596 GLY A C 7
ATOM 11344 O O . GLY A 1 36 ? 2.784 -8.044 2.115 1.00 53.11 596 GLY A O 7
ATOM 11348 N N . THR A 1 37 ? 1.487 -9.523 3.209 1.00 72.23 597 THR A N 7
ATOM 11349 C CA . THR A 1 37 ? 1.507 -8.779 4.462 1.00 21.34 597 THR A CA 7
ATOM 11350 C C . THR A 1 37 ? 2.477 -9.406 5.457 1.00 73.43 597 THR A C 7
ATOM 11351 O O . THR A 1 37 ? 2.363 -9.198 6.664 1.00 75.53 597 THR A O 7
ATOM 11362 N N . GLY A 1 38 ? 3.433 -10.173 4.943 1.00 1.04 598 GLY A N 7
ATOM 11363 C CA . GLY A 1 38 ? 4.409 -10.817 5.801 1.00 24.04 598 GLY A CA 7
ATOM 11364 C C . GLY A 1 38 ? 5.835 -10.504 5.395 1.00 34.14 598 GLY A C 7
ATOM 11365 O O . GLY A 1 38 ? 6.779 -10.834 6.113 1.00 22.24 598 GLY A O 7
ATOM 11369 N N . ARG A 1 39 ? 5.993 -9.864 4.240 1.00 43.11 599 ARG A N 7
ATOM 11370 C CA . ARG A 1 39 ? 7.315 -9.509 3.739 1.00 15.13 599 ARG A CA 7
ATOM 11371 C C . ARG A 1 39 ? 7.472 -7.993 3.649 1.00 21.43 599 ARG A C 7
ATOM 11372 O O . ARG A 1 39 ? 7.401 -7.415 2.565 1.00 32.53 599 ARG A O 7
ATOM 11390 N N . TRP A 1 40 ? 7.686 -7.357 4.796 1.00 5.03 600 TRP A N 7
ATOM 11391 C CA . TRP A 1 40 ? 7.853 -5.910 4.847 1.00 70.03 600 TRP A CA 7
ATOM 11392 C C . TRP A 1 40 ? 9.163 -5.490 4.190 1.00 74.04 600 TRP A C 7
ATOM 11393 O O . TRP A 1 40 ? 9.184 -4.595 3.344 1.00 63.54 600 TRP A O 7
ATOM 11413 N N . ARG A 1 41 ? 10.253 -6.140 4.583 1.00 62.02 601 ARG A N 7
ATOM 11414 C CA . ARG A 1 41 ? 11.567 -5.832 4.032 1.00 60.41 601 ARG A CA 7
ATOM 11415 C C . ARG A 1 41 ? 11.552 -5.919 2.508 1.00 43.23 601 ARG A C 7
ATOM 11416 O O . ARG A 1 41 ? 12.060 -5.033 1.822 1.00 31.05 601 ARG A O 7
ATOM 11434 N N . ASP A 1 42 ? 10.965 -6.992 1.989 1.00 14.21 602 ASP A N 7
ATOM 11435 C CA . ASP A 1 42 ? 10.883 -7.194 0.546 1.00 63.01 602 ASP A CA 7
ATOM 11436 C C . ASP A 1 42 ? 10.050 -6.098 -0.110 1.00 31.21 602 ASP A C 7
ATOM 11437 O O . ASP A 1 42 ? 10.283 -5.733 -1.262 1.00 51.15 602 ASP A O 7
ATOM 11445 N N . VAL A 1 43 ? 9.077 -5.578 0.632 1.00 53.05 603 VAL A N 7
ATOM 11446 C CA . VAL A 1 43 ? 8.208 -4.522 0.122 1.00 3.12 603 VAL A CA 7
ATOM 11447 C C . VAL A 1 43 ? 8.960 -3.202 0.003 1.00 55.03 603 VAL A C 7
ATOM 11448 O O . VAL A 1 43 ? 8.711 -2.412 -0.909 1.00 2.54 603 VAL A O 7
ATOM 11461 N N . LYS A 1 44 ? 9.883 -2.966 0.929 1.00 71.31 604 LYS A N 7
ATOM 11462 C CA . LYS A 1 44 ? 10.674 -1.742 0.928 1.00 33.42 604 LYS A CA 7
ATOM 11463 C C . LYS A 1 44 ? 11.675 -1.741 -0.222 1.00 2.15 604 LYS A C 7
ATOM 11464 O O . LYS A 1 44 ? 11.838 -0.738 -0.915 1.00 34.30 604 LYS A O 7
ATOM 11479 N N . MET A 1 45 ? 12.341 -2.874 -0.421 1.00 22.43 605 MET A N 7
ATOM 11480 C CA . MET A 1 45 ? 13.324 -3.005 -1.491 1.00 74.40 605 MET A CA 7
ATOM 11481 C C . MET A 1 45 ? 12.640 -3.083 -2.851 1.00 4.14 605 MET A C 7
ATOM 11482 O O . MET A 1 45 ? 13.186 -2.633 -3.859 1.00 24.31 605 MET A O 7
ATOM 11494 N N . ARG A 1 46 ? 11.442 -3.660 -2.874 1.00 71.13 606 ARG A N 7
ATOM 11495 C CA . ARG A 1 46 ? 10.685 -3.800 -4.111 1.00 55.22 606 ARG A CA 7
ATOM 11496 C C . ARG A 1 46 ? 10.001 -2.486 -4.482 1.00 40.01 606 ARG A C 7
ATOM 11497 O O . ARG A 1 46 ? 9.996 -2.085 -5.645 1.00 53.04 606 ARG A O 7
ATOM 11515 N N . ALA A 1 47 ? 9.425 -1.823 -3.484 1.00 31.44 607 ALA A N 7
ATOM 11516 C CA . ALA A 1 47 ? 8.741 -0.556 -3.704 1.00 75.41 607 ALA A CA 7
ATOM 11517 C C . ALA A 1 47 ? 9.739 0.587 -3.864 1.00 40.11 607 ALA A C 7
ATOM 11518 O O . ALA A 1 47 ? 9.880 1.155 -4.947 1.00 4.13 607 ALA A O 7
ATOM 11525 N N . PHE A 1 48 ? 10.428 0.920 -2.778 1.00 53.34 608 PHE A N 7
ATOM 11526 C CA . PHE A 1 48 ? 11.411 1.997 -2.797 1.00 31.01 608 PHE A CA 7
ATOM 11527 C C . PHE A 1 48 ? 12.648 1.590 -3.593 1.00 71.33 608 PHE A C 7
ATOM 11528 O O . PHE A 1 48 ? 13.278 0.572 -3.303 1.00 70.24 608 PHE A O 7
ATOM 11544 N N . ASP A 1 49 ? 12.988 2.391 -4.596 1.00 22.53 609 ASP A N 7
ATOM 11545 C CA . ASP A 1 49 ? 14.150 2.115 -5.434 1.00 72.03 609 ASP A CA 7
ATOM 11546 C C . ASP A 1 49 ? 15.445 2.386 -4.675 1.00 63.44 609 ASP A C 7
ATOM 11547 O O . ASP A 1 49 ? 16.446 1.700 -4.871 1.00 65.22 609 ASP A O 7
ATOM 11555 N N . ASN A 1 50 ? 15.416 3.392 -3.807 1.00 72.42 610 ASN A N 7
ATOM 11556 C CA . ASN A 1 50 ? 16.589 3.756 -3.019 1.00 63.44 610 ASN A CA 7
ATOM 11557 C C . ASN A 1 50 ? 16.295 3.647 -1.526 1.00 22.53 610 ASN A C 7
ATOM 11558 O O . ASN A 1 50 ? 16.098 4.653 -0.846 1.00 14.14 610 ASN A O 7
ATOM 11568 N N . ALA A 1 51 ? 16.269 2.417 -1.022 1.00 43.11 611 ALA A N 7
ATOM 11569 C CA . ALA A 1 51 ? 16.003 2.176 0.391 1.00 63.53 611 ALA A CA 7
ATOM 11570 C C . ALA A 1 51 ? 17.290 1.866 1.147 1.00 62.34 611 ALA A C 7
ATOM 11571 O O . ALA A 1 51 ? 17.553 0.716 1.499 1.00 35.34 611 ALA A O 7
ATOM 11578 N N . ASP A 1 52 ? 18.089 2.899 1.393 1.00 62.03 612 ASP A N 7
ATOM 11579 C CA . ASP A 1 52 ? 19.350 2.737 2.109 1.00 4.10 612 ASP A CA 7
ATOM 11580 C C . ASP A 1 52 ? 19.140 1.976 3.413 1.00 64.34 612 ASP A C 7
ATOM 11581 O O . ASP A 1 52 ? 20.002 1.208 3.842 1.00 65.20 612 ASP A O 7
ATOM 11589 N N . HIS A 1 53 ? 17.989 2.196 4.043 1.00 3.45 613 HIS A N 7
ATOM 11590 C CA . HIS A 1 53 ? 17.667 1.531 5.301 1.00 1.53 613 HIS A CA 7
ATOM 11591 C C . HIS A 1 53 ? 16.463 0.608 5.133 1.00 4.32 613 HIS A C 7
ATOM 11592 O O . HIS A 1 53 ? 15.400 1.033 4.682 1.00 0.32 613 HIS A O 7
ATOM 11605 N N . ARG A 1 54 ? 16.639 -0.658 5.500 1.00 61.33 614 ARG A N 7
ATOM 11606 C CA . ARG A 1 54 ? 15.568 -1.641 5.389 1.00 31.44 614 ARG A CA 7
ATOM 11607 C C . ARG A 1 54 ? 14.489 -1.391 6.437 1.00 61.44 614 ARG A C 7
ATOM 11608 O O . ARG A 1 54 ? 14.661 -1.716 7.613 1.00 74.53 614 ARG A O 7
ATOM 11626 N N . THR A 1 55 ? 13.374 -0.810 6.005 1.00 50.14 615 THR A N 7
ATOM 11627 C CA . THR A 1 55 ? 12.267 -0.514 6.906 1.00 52.15 615 THR A CA 7
ATOM 11628 C C . THR A 1 55 ? 11.197 -1.598 6.837 1.00 72.30 615 THR A C 7
ATOM 11629 O O . THR A 1 55 ? 11.297 -2.533 6.043 1.00 54.01 615 THR A O 7
ATOM 11640 N N . TYR A 1 56 ? 10.174 -1.466 7.674 1.00 14.45 616 TYR A N 7
ATOM 11641 C CA . TYR A 1 56 ? 9.085 -2.435 7.709 1.00 4.44 616 TYR A CA 7
ATOM 11642 C C . TYR A 1 56 ? 7.875 -1.869 8.443 1.00 54.25 616 TYR A C 7
ATOM 11643 O O . TYR A 1 56 ? 6.732 -2.075 8.033 1.00 24.12 616 TYR A O 7
ATOM 11660 N N . VAL A 1 57 ? 8.133 -1.152 9.532 1.00 44.04 617 VAL A N 7
ATOM 11661 C CA . VAL A 1 57 ? 7.066 -0.553 10.325 1.00 12.11 617 VAL A CA 7
ATOM 11662 C C . VAL A 1 57 ? 6.434 0.627 9.594 1.00 42.03 617 VAL A C 7
ATOM 11663 O O . VAL A 1 57 ? 5.241 0.891 9.736 1.00 41.22 617 VAL A O 7
ATOM 11676 N N . ASP A 1 58 ? 7.243 1.332 8.810 1.00 42.02 618 ASP A N 7
ATOM 11677 C CA . ASP A 1 58 ? 6.763 2.483 8.054 1.00 71.22 618 ASP A CA 7
ATOM 11678 C C . ASP A 1 58 ? 5.828 2.045 6.932 1.00 3.21 618 ASP A C 7
ATOM 11679 O O . ASP A 1 58 ? 4.717 2.559 6.799 1.00 3.42 618 ASP A O 7
ATOM 11687 N N . LEU A 1 59 ? 6.286 1.093 6.126 1.00 51.40 619 LEU A N 7
ATOM 11688 C CA . LEU A 1 59 ? 5.490 0.585 5.013 1.00 0.14 619 LEU A CA 7
ATOM 11689 C C . LEU A 1 59 ? 4.243 -0.132 5.518 1.00 42.34 619 LEU A C 7
ATOM 11690 O O . LEU A 1 59 ? 3.126 0.168 5.094 1.00 43.03 619 LEU A O 7
ATOM 11705 N N . LYS A 1 60 ? 4.439 -1.081 6.428 1.00 1.13 620 LYS A N 7
ATOM 11706 C CA . LYS A 1 60 ? 3.331 -1.840 6.994 1.00 14.51 620 LYS A CA 7
ATOM 11707 C C . LYS A 1 60 ? 2.297 -0.909 7.619 1.00 73.11 620 LYS A C 7
ATOM 11708 O O . LYS A 1 60 ? 1.100 -1.194 7.601 1.00 44.41 620 LYS A O 7
ATOM 11723 N N . ASP A 1 61 ? 2.768 0.205 8.170 1.00 41.43 621 ASP A N 7
ATOM 11724 C CA . ASP A 1 61 ? 1.883 1.179 8.799 1.00 1.12 621 ASP A CA 7
ATOM 11725 C C . ASP A 1 61 ? 0.949 1.809 7.770 1.00 32.33 621 ASP A C 7
ATOM 11726 O O . ASP A 1 61 ? -0.249 1.953 8.009 1.00 50.01 621 ASP A O 7
ATOM 11734 N N . LYS A 1 62 ? 1.508 2.185 6.625 1.00 11.15 622 LYS A N 7
ATOM 11735 C CA . LYS A 1 62 ? 0.727 2.800 5.557 1.00 24.41 622 LYS A CA 7
ATOM 11736 C C . LYS A 1 62 ? -0.251 1.798 4.953 1.00 74.03 622 LYS A C 7
ATOM 11737 O O . LYS A 1 62 ? -1.309 2.177 4.448 1.00 11.02 622 LYS A O 7
ATOM 11752 N N . TRP A 1 63 ? 0.107 0.520 5.008 1.00 73.43 623 TRP A N 7
ATOM 11753 C CA . TRP A 1 63 ? -0.740 -0.535 4.466 1.00 64.25 623 TRP A CA 7
ATOM 11754 C C . TRP A 1 63 ? -1.954 -0.771 5.360 1.00 13.33 623 TRP A C 7
ATOM 11755 O O . TRP A 1 63 ? -3.095 -0.737 4.897 1.00 13.25 623 TRP A O 7
ATOM 11775 N N . LYS A 1 64 ? -1.702 -1.009 6.642 1.00 32.03 624 LYS A N 7
ATOM 11776 C CA . LYS A 1 64 ? -2.774 -1.248 7.601 1.00 61.31 624 LYS A CA 7
ATOM 11777 C C . LYS A 1 64 ? -3.825 -0.145 7.529 1.00 33.33 624 LYS A C 7
ATOM 11778 O O . LYS A 1 64 ? -5.027 -0.414 7.564 1.00 73.52 624 LYS A O 7
ATOM 11793 N N . THR A 1 65 ? -3.366 1.099 7.427 1.00 65.40 625 THR A N 7
ATOM 11794 C CA . THR A 1 65 ? -4.265 2.242 7.350 1.00 41.34 625 THR A CA 7
ATOM 11795 C C . THR A 1 65 ? -4.959 2.305 5.993 1.00 64.13 625 THR A C 7
ATOM 11796 O O . THR A 1 65 ? -6.081 2.801 5.880 1.00 73.43 625 THR A O 7
ATOM 11807 N N . LEU A 1 66 ? -4.286 1.800 4.966 1.00 72.31 626 LEU A N 7
ATOM 11808 C CA . LEU A 1 66 ? -4.837 1.798 3.615 1.00 65.04 626 LEU A CA 7
ATOM 11809 C C . LEU A 1 66 ? -6.024 0.844 3.513 1.00 75.44 626 LEU A C 7
ATOM 11810 O O . LEU A 1 66 ? -7.120 1.241 3.115 1.00 30.43 626 LEU A O 7
ATOM 11825 N N . VAL A 1 67 ? -5.799 -0.413 3.878 1.00 24.22 627 VAL A N 7
ATOM 11826 C CA . VAL A 1 67 ? -6.850 -1.423 3.831 1.00 75.42 627 VAL A CA 7
ATOM 11827 C C . VAL A 1 67 ? -8.057 -0.998 4.660 1.00 42.20 627 VAL A C 7
ATOM 11828 O O . VAL A 1 67 ? -9.200 -1.124 4.220 1.00 55.15 627 VAL A O 7
ATOM 11841 N N . HIS A 1 68 ? -7.795 -0.495 5.862 1.00 4.31 628 HIS A N 7
ATOM 11842 C CA . HIS A 1 68 ? -8.861 -0.051 6.754 1.00 34.13 628 HIS A CA 7
ATOM 11843 C C . HIS A 1 68 ? -9.710 1.030 6.089 1.00 32.33 628 HIS A C 7
ATOM 11844 O O . HIS A 1 68 ? -10.929 1.066 6.254 1.00 32.41 628 HIS A O 7
ATOM 11857 N N . THR A 1 69 ? -9.055 1.910 5.337 1.00 70.24 629 THR A N 7
ATOM 11858 C CA . THR A 1 69 ? -9.748 2.993 4.649 1.00 65.23 629 THR A CA 7
ATOM 11859 C C . THR A 1 69 ? -10.616 2.458 3.516 1.00 64.24 629 THR A C 7
ATOM 11860 O O . THR A 1 69 ? -11.633 3.054 3.166 1.00 40.14 629 THR A O 7
ATOM 11871 N N . ALA A 1 70 ? -10.206 1.329 2.947 1.00 42.52 630 ALA A N 7
ATOM 11872 C CA . ALA A 1 70 ? -10.949 0.712 1.854 1.00 1.30 630 ALA A CA 7
ATOM 11873 C C . ALA A 1 70 ? -12.409 0.496 2.235 1.00 50.23 630 ALA A C 7
ATOM 11874 O O . ALA A 1 70 ? -13.316 0.835 1.475 1.00 75.22 630 ALA A O 7
ATOM 11881 N N . SER A 1 71 ? -12.631 -0.070 3.417 1.00 21.14 631 SER A N 7
ATOM 11882 C CA . SER A 1 71 ? -13.982 -0.336 3.897 1.00 31.13 631 SER A CA 7
ATOM 11883 C C . SER A 1 71 ? -13.949 -1.122 5.204 1.00 72.21 631 SER A C 7
ATOM 11884 O O . SER A 1 71 ? -14.346 -2.286 5.252 1.00 12.53 631 SER A O 7
ATOM 11891 N N . ILE A 1 72 ? -13.474 -0.476 6.264 1.00 12.14 632 ILE A N 7
ATOM 11892 C CA . ILE A 1 72 ? -13.390 -1.113 7.572 1.00 31.14 632 ILE A CA 7
ATOM 11893 C C . ILE A 1 72 ? -13.919 -0.193 8.667 1.00 74.31 632 ILE A C 7
ATOM 11894 O O . ILE A 1 72 ? -15.004 -0.410 9.205 1.00 43.32 632 ILE A O 7
ATOM 11909 N N . ALA A 1 73 ? -13.145 0.839 8.990 1.00 40.33 633 ALA A N 7
ATOM 11910 C CA . ALA A 1 73 ? -13.538 1.796 10.018 1.00 32.35 633 ALA A CA 7
ATOM 11911 C C . ALA A 1 73 ? -14.045 3.091 9.396 1.00 74.21 633 ALA A C 7
ATOM 11912 O O . ALA A 1 73 ? -13.561 3.543 8.357 1.00 4.44 633 ALA A O 7
ATOM 11919 N N . PRO A 1 74 ? -15.045 3.708 10.043 1.00 3.12 634 PRO A N 7
ATOM 11920 C CA . PRO A 1 74 ? -15.641 4.961 9.571 1.00 55.20 634 PRO A CA 7
ATOM 11921 C C . PRO A 1 74 ? -14.690 6.145 9.713 1.00 25.32 634 PRO A C 7
ATOM 11922 O O . PRO A 1 74 ? -14.542 6.946 8.791 1.00 70.32 634 PRO A O 7
ATOM 11930 N N . GLN A 1 75 ? -14.047 6.246 10.872 1.00 51.52 635 GLN A N 7
ATOM 11931 C CA . GLN A 1 75 ? -13.110 7.333 11.134 1.00 0.34 635 GLN A CA 7
ATOM 11932 C C . GLN A 1 75 ? -11.808 7.123 10.368 1.00 61.41 635 GLN A C 7
ATOM 11933 O O . GLN A 1 75 ? -10.986 8.034 10.263 1.00 64.01 635 GLN A O 7
ATOM 11945 N N . GLN A 1 76 ? -11.627 5.919 9.836 1.00 21.25 636 GLN A N 7
ATOM 11946 C CA . GLN A 1 76 ? -10.422 5.591 9.081 1.00 53.24 636 GLN A CA 7
ATOM 11947 C C . GLN A 1 76 ? -10.515 6.119 7.653 1.00 23.43 636 GLN A C 7
ATOM 11948 O O . GLN A 1 76 ? -9.508 6.503 7.058 1.00 31.32 636 GLN A O 7
ATOM 11960 N N . ARG A 1 77 ? -11.728 6.134 7.110 1.00 33.42 637 ARG A N 7
ATOM 11961 C CA . ARG A 1 77 ? -11.950 6.614 5.752 1.00 2.25 637 ARG A CA 7
ATOM 11962 C C . ARG A 1 77 ? -12.105 8.131 5.730 1.00 14.45 637 ARG A C 7
ATOM 11963 O O . ARG A 1 77 ? -13.076 8.674 6.256 1.00 61.54 637 ARG A O 7
ATOM 11981 N N . ARG A 1 78 ? -11.141 8.810 5.116 1.00 42.22 638 ARG A N 7
ATOM 11982 C CA . ARG A 1 78 ? -11.170 10.265 5.026 1.00 20.55 638 ARG A CA 7
ATOM 11983 C C . ARG A 1 78 ? -9.922 10.791 4.320 1.00 5.51 638 ARG A C 7
ATOM 11984 O O . ARG A 1 78 ? -9.148 10.021 3.751 1.00 75.01 638 ARG A O 7
ATOM 12002 N N . GLY A 1 79 ? -9.736 12.106 4.361 1.00 22.21 639 GLY A N 7
ATOM 12003 C CA . GLY A 1 79 ? -8.583 12.712 3.722 1.00 21.53 639 GLY A CA 7
ATOM 12004 C C . GLY A 1 79 ? -8.715 12.759 2.212 1.00 33.41 639 GLY A C 7
ATOM 12005 O O . GLY A 1 79 ? -9.811 12.616 1.675 1.00 45.54 639 GLY A O 7
ATOM 12009 N N . GLU A 1 80 ? -7.593 12.963 1.528 1.00 54.42 640 GLU A N 7
ATOM 12010 C CA . GLU A 1 80 ? -7.591 13.031 0.071 1.00 33.21 640 GLU A CA 7
ATOM 12011 C C . GLU A 1 80 ? -8.302 11.824 -0.532 1.00 62.40 640 GLU A C 7
ATOM 12012 O O . GLU A 1 80 ? -8.420 10.767 0.090 1.00 13.54 640 GLU A O 7
ATOM 12022 N N . PRO A 1 81 ? -8.788 11.981 -1.772 1.00 73.01 641 PRO A N 7
ATOM 12023 C CA . PRO A 1 81 ? -9.496 10.915 -2.487 1.00 52.33 641 PRO A CA 7
ATOM 12024 C C . PRO A 1 81 ? -8.569 9.773 -2.890 1.00 11.11 641 PRO A C 7
ATOM 12025 O O . PRO A 1 81 ? -7.580 9.982 -3.591 1.00 23.34 641 PRO A O 7
ATOM 12033 N N . VAL A 1 82 ? -8.897 8.565 -2.443 1.00 34.01 642 VAL A N 7
ATOM 12034 C CA . VAL A 1 82 ? -8.095 7.389 -2.759 1.00 74.12 642 VAL A CA 7
ATOM 12035 C C . VAL A 1 82 ? -8.730 6.575 -3.880 1.00 55.14 642 VAL A C 7
ATOM 12036 O O . VAL A 1 82 ? -9.948 6.405 -3.943 1.00 11.33 642 VAL A O 7
ATOM 12049 N N . PRO A 1 83 ? -7.888 6.060 -4.788 1.00 43.22 643 PRO A N 7
ATOM 12050 C CA . PRO A 1 83 ? -8.344 5.254 -5.924 1.00 62.25 643 PRO A CA 7
ATOM 12051 C C . PRO A 1 83 ? -8.870 3.889 -5.492 1.00 41.32 643 PRO A C 7
ATOM 12052 O O . PRO A 1 83 ? -8.244 3.200 -4.689 1.00 24.23 643 PRO A O 7
ATOM 12060 N N . GLN A 1 84 ? -10.024 3.507 -6.031 1.00 73.10 644 GLN A N 7
ATOM 12061 C CA . GLN A 1 84 ? -10.632 2.224 -5.700 1.00 1.52 644 GLN A CA 7
ATOM 12062 C C . GLN A 1 84 ? -9.728 1.069 -6.117 1.00 42.44 644 GLN A C 7
ATOM 12063 O O . GLN A 1 84 ? -9.859 -0.047 -5.615 1.00 43.35 644 GLN A O 7
ATOM 12075 N N . ASP A 1 85 ? -8.811 1.345 -7.037 1.00 63.10 645 ASP A N 7
ATOM 12076 C CA . ASP A 1 85 ? -7.883 0.328 -7.520 1.00 50.04 645 ASP A CA 7
ATOM 12077 C C . ASP A 1 85 ? -6.980 -0.164 -6.394 1.00 70.52 645 ASP A C 7
ATOM 12078 O O . ASP A 1 85 ? -6.712 -1.360 -6.275 1.00 11.21 645 ASP A O 7
ATOM 12086 N N . LEU A 1 86 ? -6.513 0.767 -5.569 1.00 64.32 646 LEU A N 7
ATOM 12087 C CA . LEU A 1 86 ? -5.638 0.429 -4.451 1.00 74.00 646 LEU A CA 7
ATOM 12088 C C . LEU A 1 86 ? -6.430 -0.207 -3.313 1.00 61.21 646 LEU A C 7
ATOM 12089 O O . LEU A 1 86 ? -5.986 -1.181 -2.701 1.00 14.43 646 LEU A O 7
ATOM 12104 N N . LEU A 1 87 ? -7.605 0.347 -3.035 1.00 24.42 647 LEU A N 7
ATOM 12105 C CA . LEU A 1 87 ? -8.460 -0.167 -1.971 1.00 42.14 647 LEU A CA 7
ATOM 12106 C C . LEU A 1 87 ? -8.980 -1.559 -2.316 1.00 45.41 647 LEU A C 7
ATOM 12107 O O . LEU A 1 87 ? -9.170 -2.398 -1.435 1.00 60.21 647 LEU A O 7
ATOM 12122 N N . ASP A 1 88 ? -9.208 -1.798 -3.602 1.00 54.21 648 ASP A N 7
ATOM 12123 C CA . ASP A 1 88 ? -9.704 -3.089 -4.065 1.00 21.33 648 ASP A CA 7
ATOM 12124 C C . ASP A 1 88 ? -8.612 -4.152 -3.979 1.00 15.10 648 ASP A C 7
ATOM 12125 O O . ASP A 1 88 ? -8.866 -5.285 -3.571 1.00 43.43 648 ASP A O 7
ATOM 12133 N N . ARG A 1 89 ? -7.398 -3.778 -4.369 1.00 62.32 649 ARG A N 7
ATOM 12134 C CA . ARG A 1 89 ? -6.269 -4.700 -4.338 1.00 34.43 649 ARG A CA 7
ATOM 12135 C C . ARG A 1 89 ? -5.793 -4.931 -2.906 1.00 42.45 649 ARG A C 7
ATOM 12136 O O . ARG A 1 89 ? -5.595 -6.070 -2.483 1.00 52.42 649 ARG A O 7
ATOM 12154 N N . VAL A 1 90 ? -5.614 -3.843 -2.165 1.00 71.21 650 VAL A N 7
ATOM 12155 C CA . VAL A 1 90 ? -5.163 -3.927 -0.781 1.00 71.14 650 VAL A CA 7
ATOM 12156 C C . VAL A 1 90 ? -6.098 -4.799 0.050 1.00 54.14 650 VAL A C 7
ATOM 12157 O O . VAL A 1 90 ? -5.661 -5.509 0.957 1.00 21.04 650 VAL A O 7
ATOM 12170 N N . LEU A 1 91 ? -7.387 -4.743 -0.266 1.00 54.24 651 LEU A N 7
ATOM 12171 C CA . LEU A 1 91 ? -8.386 -5.529 0.450 1.00 74.45 651 LEU A CA 7
ATOM 12172 C C . LEU A 1 91 ? -8.265 -7.008 0.105 1.00 1.53 651 LEU A C 7
ATOM 12173 O O . LEU A 1 91 ? -8.351 -7.870 0.978 1.00 62.35 651 LEU A O 7
ATOM 12188 N N . ALA A 1 92 ? -8.063 -7.296 -1.177 1.00 0.25 652 ALA A N 7
ATOM 12189 C CA . ALA A 1 92 ? -7.925 -8.672 -1.638 1.00 14.43 652 ALA A CA 7
ATOM 12190 C C . ALA A 1 92 ? -6.741 -9.360 -0.969 1.00 21.13 652 ALA A C 7
ATOM 12191 O O . ALA A 1 92 ? -6.868 -10.467 -0.447 1.00 43.11 652 ALA A O 7
ATOM 12198 N N . ALA A 1 93 ? -5.589 -8.697 -0.988 1.00 24.40 653 ALA A N 7
ATOM 12199 C CA . ALA A 1 93 ? -4.383 -9.245 -0.381 1.00 71.43 653 ALA A CA 7
ATOM 12200 C C . ALA A 1 93 ? -4.510 -9.304 1.138 1.00 23.32 653 ALA A C 7
ATOM 12201 O O . ALA A 1 93 ? -4.219 -10.329 1.756 1.00 74.32 653 ALA A O 7
ATOM 12208 N N . HIS A 1 94 ? -4.947 -8.199 1.735 1.00 13.45 654 HIS A N 7
ATOM 12209 C CA . HIS A 1 94 ? -5.113 -8.125 3.181 1.00 63.00 654 HIS A CA 7
ATOM 12210 C C . HIS A 1 94 ? -6.048 -9.225 3.677 1.00 32.20 654 HIS A C 7
ATOM 12211 O O . HIS A 1 94 ? -5.779 -9.871 4.689 1.00 73.32 654 HIS A O 7
ATOM 12224 N N . ALA A 1 95 ? -7.146 -9.431 2.958 1.00 55.03 655 ALA A N 7
ATOM 12225 C CA . ALA A 1 95 ? -8.119 -10.451 3.324 1.00 73.12 655 ALA A CA 7
ATOM 12226 C C . ALA A 1 95 ? -7.597 -11.847 3.004 1.00 4.23 655 ALA A C 7
ATOM 12227 O O . ALA A 1 95 ? -7.684 -12.758 3.828 1.00 44.45 655 ALA A O 7
ATOM 12234 N N . TYR A 1 96 ? -7.055 -12.009 1.801 1.00 65.13 656 TYR A N 7
ATOM 12235 C CA . TYR A 1 96 ? -6.522 -13.297 1.371 1.00 40.33 656 TYR A CA 7
ATOM 12236 C C . TYR A 1 96 ? -5.452 -13.794 2.339 1.00 43.21 656 TYR A C 7
ATOM 12237 O O . TYR A 1 96 ? -5.490 -14.941 2.786 1.00 75.11 656 TYR A O 7
ATOM 12254 N N . TRP A 1 97 ? -4.501 -12.924 2.657 1.00 64.20 657 TRP A N 7
ATOM 12255 C CA . TRP A 1 97 ? -3.420 -13.274 3.572 1.00 42.15 657 TRP A CA 7
ATOM 12256 C C . TRP A 1 97 ? -3.940 -13.412 4.999 1.00 32.21 657 TRP A C 7
ATOM 12257 O O . TRP A 1 97 ? -3.416 -14.201 5.786 1.00 71.31 657 TRP A O 7
ATOM 12277 N N . SER A 1 98 ? -4.971 -12.641 5.327 1.00 41.23 658 SER A N 7
ATOM 12278 C CA . SER A 1 98 ? -5.558 -12.676 6.661 1.00 63.01 658 SER A CA 7
ATOM 12279 C C . SER A 1 98 ? -6.068 -14.076 6.994 1.00 52.11 658 SER A C 7
ATOM 12280 O O . SER A 1 98 ? -5.988 -14.520 8.139 1.00 13.15 658 SER A O 7
ATOM 12287 N N . GLN A 1 99 ? -6.592 -14.763 5.985 1.00 31.23 659 GLN A N 7
ATOM 12288 C CA . GLN A 1 99 ? -7.115 -16.112 6.170 1.00 34.42 659 GLN A CA 7
ATOM 12289 C C . GLN A 1 99 ? -6.046 -17.036 6.743 1.00 3.21 659 GLN A C 7
ATOM 12290 O O . GLN A 1 99 ? -6.359 -18.040 7.383 1.00 51.34 659 GLN A O 7
ATOM 12302 N N . GLN A 1 100 ? -4.784 -16.692 6.507 1.00 21.40 660 GLN A N 7
ATOM 12303 C CA . GLN A 1 100 ? -3.670 -17.493 7.000 1.00 71.30 660 GLN A CA 7
ATOM 12304 C C . GLN A 1 100 ? -2.637 -16.616 7.702 1.00 12.52 660 GLN A C 7
ATOM 12305 O O . GLN A 1 100 ? -1.446 -16.679 7.398 1.00 4.41 660 GLN A O 7
ATOM 12317 N N . GLN A 1 101 ? -3.102 -15.797 8.640 1.00 45.43 661 GLN A N 7
ATOM 12318 C CA . GLN A 1 101 ? -2.220 -14.907 9.384 1.00 31.30 661 GLN A CA 7
ATOM 12319 C C . GLN A 1 101 ? -2.917 -14.359 10.625 1.00 41.51 661 GLN A C 7
ATOM 12320 O O . GLN A 1 101 ? -4.145 -14.334 10.698 1.00 15.04 661 GLN A O 7
ATOM 12332 N N . GLY A 1 102 ? -2.126 -13.922 11.599 1.00 33.24 662 GLY A N 7
ATOM 12333 C CA . GLY A 1 102 ? -2.685 -13.381 12.823 1.00 25.23 662 GLY A CA 7
ATOM 12334 C C . GLY A 1 102 ? -2.748 -11.867 12.812 1.00 74.33 662 GLY A C 7
ATOM 12335 O O . GLY A 1 102 ? -2.906 -11.251 11.758 1.00 43.54 662 GLY A O 7
ATOM 12339 N N . LYS A 1 103 ? -2.625 -11.262 13.989 1.00 63.32 663 LYS A N 7
ATOM 12340 C CA . LYS A 1 103 ? -2.670 -9.811 14.113 1.00 74.43 663 LYS A CA 7
ATOM 12341 C C . LYS A 1 103 ? -1.754 -9.332 15.236 1.00 14.14 663 LYS A C 7
ATOM 12342 O O . LYS A 1 103 ? -1.409 -10.096 16.135 1.00 45.32 663 LYS A O 7
ATOM 12357 N N . GLN A 1 104 ? -1.365 -8.063 15.175 1.00 55.42 664 GLN A N 7
ATOM 12358 C CA . GLN A 1 104 ? -0.490 -7.482 16.186 1.00 3.23 664 GLN A CA 7
ATOM 12359 C C . GLN A 1 104 ? -0.680 -5.972 16.269 1.00 41.05 664 GLN A C 7
ATOM 12360 O O . GLN A 1 104 ? -1.274 -5.360 15.381 1.00 12.41 664 GLN A O 7
ATOM 12372 N N . HIS A 1 105 ? -0.173 -5.375 17.344 1.00 34.02 665 HIS A N 7
ATOM 12373 C CA . HIS A 1 105 ? -0.286 -3.934 17.543 1.00 52.33 665 HIS A CA 7
ATOM 12374 C C . HIS A 1 105 ? 0.475 -3.496 18.791 1.00 10.21 665 HIS A C 7
ATOM 12375 O O . HIS A 1 105 ? 0.088 -3.822 19.913 1.00 41.23 665 HIS A O 7
ATOM 12388 N N . VAL A 1 106 ? 1.561 -2.757 18.586 1.00 24.00 666 VAL A N 7
ATOM 12389 C CA . VAL A 1 106 ? 2.377 -2.274 19.693 1.00 63.42 666 VAL A CA 7
ATOM 12390 C C . VAL A 1 106 ? 3.078 -0.970 19.332 1.00 60.53 666 VAL A C 7
ATOM 12391 O O . VAL A 1 106 ? 3.668 -0.848 18.259 1.00 63.12 666 VAL A O 7
ATOM 12404 N N . GLU A 1 107 ? 3.010 0.002 20.237 1.00 14.00 667 GLU A N 7
ATOM 12405 C CA . GLU A 1 107 ? 3.639 1.299 20.012 1.00 44.21 667 GLU A CA 7
ATOM 12406 C C . GLU A 1 107 ? 4.373 1.772 21.263 1.00 3.20 667 GLU A C 7
ATOM 12407 O O . GLU A 1 107 ? 4.082 1.347 22.382 1.00 14.51 667 GLU A O 7
ATOM 12417 N N . PRO A 1 108 ? 5.348 2.672 21.072 1.00 11.51 668 PRO A N 7
ATOM 12418 C CA . PRO A 1 108 ? 6.144 3.223 22.173 1.00 1.42 668 PRO A CA 7
ATOM 12419 C C . PRO A 1 108 ? 5.331 4.149 23.069 1.00 62.35 668 PRO A C 7
ATOM 12420 O O . PRO A 1 108 ? 4.109 4.241 22.940 1.00 25.44 668 PRO A O 7
ATOM 12428 N N . LEU A 1 109 ? 6.015 4.836 23.978 1.00 42.02 669 LEU A N 7
ATOM 12429 C CA . LEU A 1 109 ? 5.355 5.757 24.898 1.00 2.24 669 LEU A CA 7
ATOM 12430 C C . LEU A 1 109 ? 6.332 6.813 25.405 1.00 14.12 669 LEU A C 7
ATOM 12431 O O . LEU A 1 109 ? 7.275 6.504 26.132 1.00 61.22 669 LEU A O 7
ATOM 12446 N N . LYS A 1 110 ? 6.099 8.062 25.016 1.00 72.20 670 LYS A N 7
ATOM 12447 C CA . LYS A 1 110 ? 6.955 9.166 25.433 1.00 34.34 670 LYS A CA 7
ATOM 12448 C C . LYS A 1 110 ? 6.338 10.508 25.052 1.00 10.41 670 LYS A C 7
ATOM 12449 O O . LYS A 1 110 ? 5.505 10.584 24.147 1.00 22.44 670 LYS A O 7
ATOM 12464 N N . ILE A 1 111 ? 6.751 11.563 25.746 1.00 41.31 671 ILE A N 7
ATOM 12465 C CA . ILE A 1 111 ? 6.239 12.901 25.477 1.00 74.43 671 ILE A CA 7
ATOM 12466 C C . ILE A 1 111 ? 7.376 13.911 25.364 1.00 74.03 671 ILE A C 7
ATOM 12467 O O . ILE A 1 111 ? 8.551 13.553 25.454 1.00 32.42 671 ILE A O 7
ATOM 12482 N N . LEU A 1 112 ? 7.019 15.175 25.168 1.00 73.35 672 LEU A N 7
ATOM 12483 C CA . LEU A 1 112 ? 8.009 16.239 25.045 1.00 73.45 672 LEU A CA 7
ATOM 12484 C C . LEU A 1 112 ? 7.502 17.532 25.679 1.00 42.20 672 LEU A C 7
ATOM 12485 O O . LEU A 1 112 ? 6.315 17.665 25.976 1.00 73.00 672 LEU A O 7
ATOM 12500 N N . ASP A 1 113 ? 8.410 18.481 25.883 1.00 1.53 673 ASP A N 7
ATOM 12501 C CA . ASP A 1 113 ? 8.054 19.764 26.478 1.00 5.43 673 ASP A CA 7
ATOM 12502 C C . ASP A 1 113 ? 9.250 20.710 26.483 1.00 11.20 673 ASP A C 7
ATOM 12503 O O . ASP A 1 113 ? 10.399 20.276 26.402 1.00 42.01 673 ASP A O 7
ATOM 12511 N N . ALA A 1 114 ? 8.972 22.007 26.577 1.00 44.11 674 ALA A N 7
ATOM 12512 C CA . ALA A 1 114 ? 10.024 23.014 26.594 1.00 12.34 674 ALA A CA 7
ATOM 12513 C C . ALA A 1 114 ? 9.463 24.389 26.943 1.00 1.14 674 ALA A C 7
ATOM 12514 O O . ALA A 1 114 ? 8.258 24.548 27.132 1.00 52.43 674 ALA A O 7
ATOM 12521 N N . LYS A 1 115 ? 10.345 25.378 27.026 1.00 34.33 675 LYS A N 7
ATOM 12522 C CA . LYS A 1 115 ? 9.938 26.741 27.352 1.00 21.42 675 LYS A CA 7
ATOM 12523 C C . LYS A 1 115 ? 10.565 27.741 26.387 1.00 54.50 675 LYS A C 7
ATOM 12524 O O . LYS A 1 115 ? 11.316 27.363 25.487 1.00 52.53 675 LYS A O 7
ATOM 12539 N N . ALA A 1 116 ? 10.253 29.018 26.580 1.00 34.22 676 ALA A N 7
ATOM 12540 C CA . ALA A 1 116 ? 10.788 30.073 25.728 1.00 55.00 676 ALA A CA 7
ATOM 12541 C C . ALA A 1 116 ? 11.373 31.208 26.561 1.00 63.11 676 ALA A C 7
ATOM 12542 O O . ALA A 1 116 ? 11.451 31.114 27.786 1.00 34.11 676 ALA A O 7
ATOM 12549 N N . GLN A 1 117 ? 11.784 32.279 25.890 1.00 31.32 677 GLN A N 7
ATOM 12550 C CA . GLN A 1 117 ? 12.363 33.431 26.570 1.00 21.21 677 GLN A CA 7
ATOM 12551 C C . GLN A 1 117 ? 12.505 34.612 25.616 1.00 14.44 677 GLN A C 7
ATOM 12552 O O . GLN A 1 117 ? 12.504 34.442 24.396 1.00 51.13 677 GLN A O 7
ATOM 12564 N N . LYS A 1 118 ? 12.627 35.809 26.179 1.00 34.34 678 LYS A N 7
ATOM 12565 C CA . LYS A 1 118 ? 12.772 37.020 25.378 1.00 33.42 678 LYS A CA 7
ATOM 12566 C C . LYS A 1 118 ? 13.632 38.051 26.102 1.00 74.32 678 LYS A C 7
ATOM 12567 O O . LYS A 1 118 ? 13.433 38.319 27.287 1.00 4.35 678 LYS A O 7
ATOM 12582 N N . VAL A 1 119 ? 14.588 38.629 25.381 1.00 4.24 679 VAL A N 7
ATOM 12583 C CA . VAL A 1 119 ? 15.477 39.632 25.954 1.00 55.25 679 VAL A CA 7
ATOM 12584 C C . VAL A 1 119 ? 14.945 41.041 25.711 1.00 44.44 679 VAL A C 7
ATOM 12585 O O . VAL A 1 119 ? 14.315 41.310 24.689 1.00 1.12 679 VAL A O 7
ATOM 12598 N N . GLY A 1 120 ? 15.203 41.937 26.658 1.00 65.40 680 GLY A N 7
ATOM 12599 C CA . GLY A 1 120 ? 14.743 43.307 26.529 1.00 52.41 680 GLY A CA 7
ATOM 12600 C C . GLY A 1 120 ? 15.872 44.271 26.225 1.00 33.12 680 GLY A C 7
ATOM 12601 O O . GLY A 1 120 ? 16.745 43.978 25.408 1.00 65.31 680 GLY A O 7
ATOM 12605 N N . ALA A 1 121 ? 15.855 45.427 26.882 1.00 25.43 681 ALA A N 7
ATOM 12606 C CA . ALA A 1 121 ? 16.886 46.437 26.678 1.00 43.43 681 ALA A CA 7
ATOM 12607 C C . ALA A 1 121 ? 18.189 46.036 27.361 1.00 54.35 681 ALA A C 7
ATOM 12608 O O . ALA A 1 121 ? 18.227 45.830 28.574 1.00 72.45 681 ALA A O 7
ATOM 12615 N N . PRO A 1 1 ? -15.401 -13.605 37.298 1.00 61.14 561 PRO A N 8
ATOM 12616 C CA . PRO A 1 1 ? -14.040 -14.132 37.435 1.00 53.40 561 PRO A CA 8
ATOM 12617 C C . PRO A 1 1 ? -13.143 -13.730 36.269 1.00 62.33 561 PRO A C 8
ATOM 12618 O O . PRO A 1 1 ? -13.594 -13.097 35.315 1.00 21.22 561 PRO A O 8
ATOM 12626 N N . VAL A 1 2 ? -11.870 -14.104 36.352 1.00 73.42 562 VAL A N 8
ATOM 12627 C CA . VAL A 1 2 ? -10.910 -13.784 35.302 1.00 55.43 562 VAL A CA 8
ATOM 12628 C C . VAL A 1 2 ? -9.559 -14.438 35.575 1.00 11.54 562 VAL A C 8
ATOM 12629 O O . VAL A 1 2 ? -8.975 -14.258 36.643 1.00 63.21 562 VAL A O 8
ATOM 12642 N N . ASN A 1 3 ? -9.070 -15.199 34.602 1.00 60.32 563 ASN A N 8
ATOM 12643 C CA . ASN A 1 3 ? -7.787 -15.880 34.736 1.00 44.21 563 ASN A CA 8
ATOM 12644 C C . ASN A 1 3 ? -7.123 -16.062 33.375 1.00 72.44 563 ASN A C 8
ATOM 12645 O O . ASN A 1 3 ? -7.798 -16.239 32.362 1.00 4.23 563 ASN A O 8
ATOM 12655 N N . GLN A 1 4 ? -5.795 -16.018 33.361 1.00 74.43 564 GLN A N 8
ATOM 12656 C CA . GLN A 1 4 ? -5.038 -16.178 32.124 1.00 0.22 564 GLN A CA 8
ATOM 12657 C C . GLN A 1 4 ? -3.569 -16.468 32.417 1.00 11.10 564 GLN A C 8
ATOM 12658 O O . GLN A 1 4 ? -3.115 -16.338 33.555 1.00 43.42 564 GLN A O 8
ATOM 12670 N N . LYS A 1 5 ? -2.831 -16.860 31.385 1.00 42.41 565 LYS A N 8
ATOM 12671 C CA . LYS A 1 5 ? -1.413 -17.167 31.530 1.00 43.42 565 LYS A CA 8
ATOM 12672 C C . LYS A 1 5 ? -0.576 -16.346 30.555 1.00 1.30 565 LYS A C 8
ATOM 12673 O O . LYS A 1 5 ? 0.520 -16.753 30.169 1.00 0.23 565 LYS A O 8
ATOM 12688 N N . SER A 1 6 ? -1.099 -15.190 30.162 1.00 13.01 566 SER A N 8
ATOM 12689 C CA . SER A 1 6 ? -0.400 -14.313 29.229 1.00 74.13 566 SER A CA 8
ATOM 12690 C C . SER A 1 6 ? 0.330 -13.200 29.975 1.00 61.40 566 SER A C 8
ATOM 12691 O O . SER A 1 6 ? -0.120 -12.737 31.023 1.00 4.45 566 SER A O 8
ATOM 12698 N N . LYS A 1 7 ? 1.463 -12.772 29.427 1.00 64.52 567 LYS A N 8
ATOM 12699 C CA . LYS A 1 7 ? 2.258 -11.712 30.036 1.00 44.54 567 LYS A CA 8
ATOM 12700 C C . LYS A 1 7 ? 2.241 -10.455 29.172 1.00 11.41 567 LYS A C 8
ATOM 12701 O O . LYS A 1 7 ? 2.414 -9.345 29.675 1.00 25.23 567 LYS A O 8
ATOM 12716 N N . ARG A 1 8 ? 2.032 -10.638 27.873 1.00 2.20 568 ARG A N 8
ATOM 12717 C CA . ARG A 1 8 ? 1.992 -9.518 26.941 1.00 20.12 568 ARG A CA 8
ATOM 12718 C C . ARG A 1 8 ? 0.667 -8.770 27.045 1.00 4.22 568 ARG A C 8
ATOM 12719 O O . ARG A 1 8 ? -0.403 -9.380 27.055 1.00 43.00 568 ARG A O 8
ATOM 12737 N N . SER A 1 9 ? 0.744 -7.445 27.122 1.00 53.30 569 SER A N 8
ATOM 12738 C CA . SER A 1 9 ? -0.450 -6.614 27.229 1.00 51.22 569 SER A CA 8
ATOM 12739 C C . SER A 1 9 ? -0.585 -5.700 26.016 1.00 4.33 569 SER A C 8
ATOM 12740 O O . SER A 1 9 ? 0.407 -5.322 25.396 1.00 75.13 569 SER A O 8
ATOM 12747 N N . GLU A 1 10 ? -1.824 -5.349 25.684 1.00 21.13 570 GLU A N 8
ATOM 12748 C CA . GLU A 1 10 ? -2.092 -4.479 24.544 1.00 52.04 570 GLU A CA 8
ATOM 12749 C C . GLU A 1 10 ? -1.571 -3.068 24.802 1.00 42.33 570 GLU A C 8
ATOM 12750 O O . GLU A 1 10 ? -1.512 -2.615 25.946 1.00 51.43 570 GLU A O 8
ATOM 12760 N N . LEU A 1 11 ? -1.194 -2.379 23.731 1.00 33.13 571 LEU A N 8
ATOM 12761 C CA . LEU A 1 11 ? -0.677 -1.018 23.841 1.00 1.44 571 LEU A CA 8
ATOM 12762 C C . LEU A 1 11 ? -0.908 -0.243 22.548 1.00 32.33 571 LEU A C 8
ATOM 12763 O O . LEU A 1 11 ? -1.518 -0.751 21.607 1.00 42.43 571 LEU A O 8
ATOM 12778 N N . SER A 1 12 ? -0.415 0.991 22.508 1.00 1.44 572 SER A N 8
ATOM 12779 C CA . SER A 1 12 ? -0.570 1.838 21.331 1.00 32.41 572 SER A CA 8
ATOM 12780 C C . SER A 1 12 ? 0.779 2.380 20.871 1.00 63.54 572 SER A C 8
ATOM 12781 O O . SER A 1 12 ? 1.791 2.220 21.555 1.00 5.12 572 SER A O 8
ATOM 12788 N N . GLN A 1 13 ? 0.788 3.020 19.706 1.00 11.24 573 GLN A N 8
ATOM 12789 C CA . GLN A 1 13 ? 2.013 3.585 19.154 1.00 23.01 573 GLN A CA 8
ATOM 12790 C C . GLN A 1 13 ? 1.705 4.774 18.250 1.00 32.20 573 GLN A C 8
ATOM 12791 O O . GLN A 1 13 ? 0.552 5.185 18.119 1.00 71.24 573 GLN A O 8
ATOM 12803 N N . ARG A 1 14 ? 2.744 5.324 17.628 1.00 51.34 574 ARG A N 8
ATOM 12804 C CA . ARG A 1 14 ? 2.584 6.467 16.739 1.00 31.42 574 ARG A CA 8
ATOM 12805 C C . ARG A 1 14 ? 2.659 6.034 15.278 1.00 0.42 574 ARG A C 8
ATOM 12806 O O . ARG A 1 14 ? 1.643 5.974 14.586 1.00 25.11 574 ARG A O 8
ATOM 12824 N N . ARG A 1 15 ? 3.868 5.733 14.816 1.00 0.33 575 ARG A N 8
ATOM 12825 C CA . ARG A 1 15 ? 4.075 5.306 13.437 1.00 73.12 575 ARG A CA 8
ATOM 12826 C C . ARG A 1 15 ? 3.439 6.293 12.462 1.00 62.14 575 ARG A C 8
ATOM 12827 O O . ARG A 1 15 ? 2.575 5.924 11.667 1.00 2.15 575 ARG A O 8
ATOM 12845 N N . ILE A 1 16 ? 3.874 7.546 12.529 1.00 15.11 576 ILE A N 8
ATOM 12846 C CA . ILE A 1 16 ? 3.347 8.585 11.653 1.00 41.02 576 ILE A CA 8
ATOM 12847 C C . ILE A 1 16 ? 4.028 8.549 10.288 1.00 32.33 576 ILE A C 8
ATOM 12848 O O . ILE A 1 16 ? 5.210 8.225 10.182 1.00 64.51 576 ILE A O 8
ATOM 12863 N N . ARG A 1 17 ? 3.273 8.886 9.248 1.00 22.22 577 ARG A N 8
ATOM 12864 C CA . ARG A 1 17 ? 3.803 8.893 7.890 1.00 2.45 577 ARG A CA 8
ATOM 12865 C C . ARG A 1 17 ? 3.428 10.184 7.166 1.00 10.53 577 ARG A C 8
ATOM 12866 O O . ARG A 1 17 ? 2.829 11.085 7.753 1.00 54.21 577 ARG A O 8
ATOM 12884 N N . ARG A 1 18 ? 3.784 10.265 5.889 1.00 71.22 578 ARG A N 8
ATOM 12885 C CA . ARG A 1 18 ? 3.488 11.444 5.085 1.00 15.43 578 ARG A CA 8
ATOM 12886 C C . ARG A 1 18 ? 2.489 11.113 3.981 1.00 23.52 578 ARG A C 8
ATOM 12887 O O . ARG A 1 18 ? 2.306 9.955 3.602 1.00 12.13 578 ARG A O 8
ATOM 12905 N N . PRO A 1 19 ? 1.827 12.152 3.449 1.00 2.02 579 PRO A N 8
ATOM 12906 C CA . PRO A 1 19 ? 0.837 11.995 2.380 1.00 21.54 579 PRO A CA 8
ATOM 12907 C C . PRO A 1 19 ? 1.474 11.596 1.053 1.00 33.23 579 PRO A C 8
ATOM 12908 O O . PRO A 1 19 ? 2.066 12.427 0.363 1.00 23.01 579 PRO A O 8
ATOM 12916 N N . PHE A 1 20 ? 1.348 10.321 0.701 1.00 13.43 580 PHE A N 8
ATOM 12917 C CA . PHE A 1 20 ? 1.912 9.813 -0.543 1.00 4.10 580 PHE A CA 8
ATOM 12918 C C . PHE A 1 20 ? 0.887 9.878 -1.672 1.00 33.11 580 PHE A C 8
ATOM 12919 O O . PHE A 1 20 ? -0.307 9.671 -1.454 1.00 72.01 580 PHE A O 8
ATOM 12935 N N . SER A 1 21 ? 1.363 10.170 -2.879 1.00 1.25 581 SER A N 8
ATOM 12936 C CA . SER A 1 21 ? 0.488 10.268 -4.042 1.00 51.15 581 SER A CA 8
ATOM 12937 C C . SER A 1 21 ? 0.005 8.888 -4.476 1.00 42.33 581 SER A C 8
ATOM 12938 O O . SER A 1 21 ? 0.623 7.872 -4.156 1.00 25.43 581 SER A O 8
ATOM 12945 N N . VAL A 1 22 ? -1.105 8.859 -5.208 1.00 71.31 582 VAL A N 8
ATOM 12946 C CA . VAL A 1 22 ? -1.671 7.604 -5.688 1.00 32.15 582 VAL A CA 8
ATOM 12947 C C . VAL A 1 22 ? -0.644 6.805 -6.482 1.00 31.30 582 VAL A C 8
ATOM 12948 O O . VAL A 1 22 ? -0.654 5.575 -6.468 1.00 21.52 582 VAL A O 8
ATOM 12961 N N . ALA A 1 23 ? 0.244 7.513 -7.173 1.00 34.34 583 ALA A N 8
ATOM 12962 C CA . ALA A 1 23 ? 1.280 6.871 -7.970 1.00 64.41 583 ALA A CA 8
ATOM 12963 C C . ALA A 1 23 ? 2.311 6.184 -7.081 1.00 21.23 583 ALA A C 8
ATOM 12964 O O . ALA A 1 23 ? 2.756 5.075 -7.375 1.00 74.51 583 ALA A O 8
ATOM 12971 N N . GLU A 1 24 ? 2.685 6.851 -5.994 1.00 41.53 584 GLU A N 8
ATOM 12972 C CA . GLU A 1 24 ? 3.666 6.304 -5.063 1.00 4.44 584 GLU A CA 8
ATOM 12973 C C . GLU A 1 24 ? 3.048 5.199 -4.210 1.00 34.04 584 GLU A C 8
ATOM 12974 O O . GLU A 1 24 ? 3.674 4.171 -3.957 1.00 50.12 584 GLU A O 8
ATOM 12984 N N . VAL A 1 25 ? 1.814 5.422 -3.767 1.00 30.02 585 VAL A N 8
ATOM 12985 C CA . VAL A 1 25 ? 1.110 4.447 -2.942 1.00 44.10 585 VAL A CA 8
ATOM 12986 C C . VAL A 1 25 ? 0.921 3.130 -3.688 1.00 34.12 585 VAL A C 8
ATOM 12987 O O . VAL A 1 25 ? 0.978 2.056 -3.093 1.00 53.45 585 VAL A O 8
ATOM 13000 N N . GLU A 1 26 ? 0.696 3.224 -4.995 1.00 60.13 586 GLU A N 8
ATOM 13001 C CA . GLU A 1 26 ? 0.498 2.040 -5.822 1.00 74.14 586 GLU A CA 8
ATOM 13002 C C . GLU A 1 26 ? 1.623 1.032 -5.607 1.00 63.15 586 GLU A C 8
ATOM 13003 O O . GLU A 1 26 ? 1.420 -0.177 -5.722 1.00 11.34 586 GLU A O 8
ATOM 13013 N N . ALA A 1 27 ? 2.812 1.538 -5.294 1.00 22.11 587 ALA A N 8
ATOM 13014 C CA . ALA A 1 27 ? 3.969 0.683 -5.061 1.00 74.02 587 ALA A CA 8
ATOM 13015 C C . ALA A 1 27 ? 3.791 -0.149 -3.795 1.00 3.22 587 ALA A C 8
ATOM 13016 O O . ALA A 1 27 ? 4.027 -1.358 -3.797 1.00 2.32 587 ALA A O 8
ATOM 13023 N N . LEU A 1 28 ? 3.375 0.505 -2.717 1.00 2.44 588 LEU A N 8
ATOM 13024 C CA . LEU A 1 28 ? 3.166 -0.175 -1.444 1.00 15.45 588 LEU A CA 8
ATOM 13025 C C . LEU A 1 28 ? 2.183 -1.331 -1.598 1.00 4.51 588 LEU A C 8
ATOM 13026 O O . LEU A 1 28 ? 2.433 -2.440 -1.123 1.00 5.34 588 LEU A O 8
ATOM 13041 N N . VAL A 1 29 ? 1.066 -1.066 -2.267 1.00 3.42 589 VAL A N 8
ATOM 13042 C CA . VAL A 1 29 ? 0.046 -2.086 -2.488 1.00 32.33 589 VAL A CA 8
ATOM 13043 C C . VAL A 1 29 ? 0.552 -3.173 -3.428 1.00 24.23 589 VAL A C 8
ATOM 13044 O O . VAL A 1 29 ? 0.558 -4.354 -3.081 1.00 24.23 589 VAL A O 8
ATOM 13057 N N . GLU A 1 30 ? 0.975 -2.766 -4.622 1.00 40.21 590 GLU A N 8
ATOM 13058 C CA . GLU A 1 30 ? 1.483 -3.708 -5.613 1.00 13.32 590 GLU A CA 8
ATOM 13059 C C . GLU A 1 30 ? 2.621 -4.545 -5.036 1.00 33.43 590 GLU A C 8
ATOM 13060 O O . GLU A 1 30 ? 2.853 -5.675 -5.463 1.00 25.42 590 GLU A O 8
ATOM 13070 N N . ALA A 1 31 ? 3.329 -3.979 -4.064 1.00 54.03 591 ALA A N 8
ATOM 13071 C CA . ALA A 1 31 ? 4.442 -4.672 -3.428 1.00 75.01 591 ALA A CA 8
ATOM 13072 C C . ALA A 1 31 ? 3.943 -5.739 -2.460 1.00 50.31 591 ALA A C 8
ATOM 13073 O O . ALA A 1 31 ? 4.428 -6.872 -2.463 1.00 74.41 591 ALA A O 8
ATOM 13080 N N . VAL A 1 32 ? 2.970 -5.372 -1.631 1.00 73.13 592 VAL A N 8
ATOM 13081 C CA . VAL A 1 32 ? 2.406 -6.299 -0.657 1.00 14.33 592 VAL A CA 8
ATOM 13082 C C . VAL A 1 32 ? 1.491 -7.315 -1.332 1.00 75.25 592 VAL A C 8
ATOM 13083 O O . VAL A 1 32 ? 1.297 -8.420 -0.827 1.00 13.24 592 VAL A O 8
ATOM 13096 N N . GLU A 1 33 ? 0.934 -6.933 -2.477 1.00 13.14 593 GLU A N 8
ATOM 13097 C CA . GLU A 1 33 ? 0.039 -7.811 -3.221 1.00 43.15 593 GLU A CA 8
ATOM 13098 C C . GLU A 1 33 ? 0.819 -8.938 -3.893 1.00 42.31 593 GLU A C 8
ATOM 13099 O O . GLU A 1 33 ? 0.392 -10.093 -3.887 1.00 44.31 593 GLU A O 8
ATOM 13109 N N . HIS A 1 34 ? 1.964 -8.594 -4.473 1.00 71.51 594 HIS A N 8
ATOM 13110 C CA . HIS A 1 34 ? 2.804 -9.575 -5.151 1.00 70.33 594 HIS A CA 8
ATOM 13111 C C . HIS A 1 34 ? 3.718 -10.285 -4.157 1.00 50.04 594 HIS A C 8
ATOM 13112 O O . HIS A 1 34 ? 3.834 -11.511 -4.171 1.00 14.51 594 HIS A O 8
ATOM 13125 N N . LEU A 1 35 ? 4.367 -9.507 -3.298 1.00 74.41 595 LEU A N 8
ATOM 13126 C CA . LEU A 1 35 ? 5.274 -10.061 -2.297 1.00 30.21 595 LEU A CA 8
ATOM 13127 C C . LEU A 1 35 ? 4.498 -10.608 -1.104 1.00 20.23 595 LEU A C 8
ATOM 13128 O O . LEU A 1 35 ? 5.043 -11.337 -0.277 1.00 74.12 595 LEU A O 8
ATOM 13143 N N . GLY A 1 36 ? 3.219 -10.252 -1.022 1.00 51.22 596 GLY A N 8
ATOM 13144 C CA . GLY A 1 36 ? 2.388 -10.718 0.073 1.00 62.10 596 GLY A CA 8
ATOM 13145 C C . GLY A 1 36 ? 2.503 -9.840 1.303 1.00 70.31 596 GLY A C 8
ATOM 13146 O O . GLY A 1 36 ? 3.327 -8.924 1.347 1.00 21.12 596 GLY A O 8
ATOM 13150 N N . THR A 1 37 ? 1.675 -10.116 2.306 1.00 21.01 597 THR A N 8
ATOM 13151 C CA . THR A 1 37 ? 1.686 -9.343 3.541 1.00 0.10 597 THR A CA 8
ATOM 13152 C C . THR A 1 37 ? 2.686 -9.915 4.539 1.00 43.52 597 THR A C 8
ATOM 13153 O O . THR A 1 37 ? 2.691 -9.541 5.711 1.00 53.14 597 THR A O 8
ATOM 13164 N N . GLY A 1 38 ? 3.532 -10.827 4.067 1.00 33.25 598 GLY A N 8
ATOM 13165 C CA . GLY A 1 38 ? 4.524 -11.435 4.932 1.00 72.33 598 GLY A CA 8
ATOM 13166 C C . GLY A 1 38 ? 5.941 -11.186 4.454 1.00 72.53 598 GLY A C 8
ATOM 13167 O O . GLY A 1 38 ? 6.881 -11.839 4.908 1.00 74.23 598 GLY A O 8
ATOM 13171 N N . ARG A 1 39 ? 6.096 -10.240 3.533 1.00 5.01 599 ARG A N 8
ATOM 13172 C CA . ARG A 1 39 ? 7.408 -9.909 2.991 1.00 24.02 599 ARG A CA 8
ATOM 13173 C C . ARG A 1 39 ? 7.673 -8.409 3.089 1.00 40.25 599 ARG A C 8
ATOM 13174 O O . ARG A 1 39 ? 7.712 -7.708 2.079 1.00 43.12 599 ARG A O 8
ATOM 13192 N N . TRP A 1 40 ? 7.857 -7.925 4.313 1.00 44.30 600 TRP A N 8
ATOM 13193 C CA . TRP A 1 40 ? 8.118 -6.509 4.543 1.00 22.00 600 TRP A CA 8
ATOM 13194 C C . TRP A 1 40 ? 9.389 -6.067 3.825 1.00 54.55 600 TRP A C 8
ATOM 13195 O O . TRP A 1 40 ? 9.390 -5.069 3.105 1.00 33.44 600 TRP A O 8
ATOM 13215 N N . ARG A 1 41 ? 10.469 -6.815 4.027 1.00 2.20 601 ARG A N 8
ATOM 13216 C CA . ARG A 1 41 ? 11.746 -6.499 3.400 1.00 13.23 601 ARG A CA 8
ATOM 13217 C C . ARG A 1 41 ? 11.584 -6.332 1.892 1.00 65.44 601 ARG A C 8
ATOM 13218 O O . ARG A 1 41 ? 12.071 -5.363 1.309 1.00 12.04 601 ARG A O 8
ATOM 13236 N N . ASP A 1 42 ? 10.898 -7.282 1.267 1.00 30.13 602 ASP A N 8
ATOM 13237 C CA . ASP A 1 42 ? 10.671 -7.240 -0.173 1.00 73.11 602 ASP A CA 8
ATOM 13238 C C . ASP A 1 42 ? 9.796 -6.050 -0.551 1.00 21.30 602 ASP A C 8
ATOM 13239 O O . ASP A 1 42 ? 9.999 -5.421 -1.590 1.00 72.20 602 ASP A O 8
ATOM 13247 N N . VAL A 1 43 ? 8.821 -5.744 0.299 1.00 51.52 603 VAL A N 8
ATOM 13248 C CA . VAL A 1 43 ? 7.915 -4.629 0.055 1.00 4.35 603 VAL A CA 8
ATOM 13249 C C . VAL A 1 43 ? 8.658 -3.299 0.086 1.00 41.32 603 VAL A C 8
ATOM 13250 O O . VAL A 1 43 ? 8.298 -2.356 -0.618 1.00 4.01 603 VAL A O 8
ATOM 13263 N N . LYS A 1 44 ? 9.700 -3.230 0.908 1.00 14.33 604 LYS A N 8
ATOM 13264 C CA . LYS A 1 44 ? 10.497 -2.016 1.033 1.00 71.43 604 LYS A CA 8
ATOM 13265 C C . LYS A 1 44 ? 11.283 -1.748 -0.247 1.00 20.43 604 LYS A C 8
ATOM 13266 O O . LYS A 1 44 ? 11.259 -0.640 -0.780 1.00 21.51 604 LYS A O 8
ATOM 13281 N N . MET A 1 45 ? 11.977 -2.771 -0.735 1.00 23.20 605 MET A N 8
ATOM 13282 C CA . MET A 1 45 ? 12.767 -2.645 -1.954 1.00 64.24 605 MET A CA 8
ATOM 13283 C C . MET A 1 45 ? 11.866 -2.592 -3.1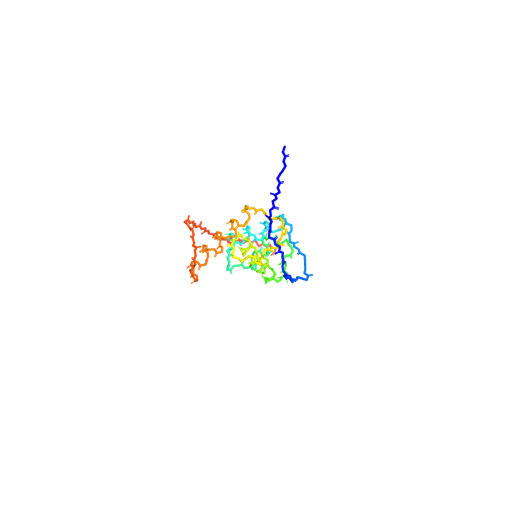83 1.00 25.45 605 MET A C 8
ATOM 13284 O O . MET A 1 45 ? 12.196 -1.948 -4.179 1.00 22.53 605 MET A O 8
ATOM 13296 N N . ARG A 1 46 ? 10.727 -3.273 -3.107 1.00 21.11 606 ARG A N 8
ATOM 13297 C CA . ARG A 1 46 ? 9.779 -3.304 -4.214 1.00 11.24 606 ARG A CA 8
ATOM 13298 C C . ARG A 1 46 ? 9.052 -1.969 -4.344 1.00 3.04 606 ARG A C 8
ATOM 13299 O O . ARG A 1 46 ? 8.834 -1.475 -5.450 1.00 12.44 606 ARG A O 8
ATOM 13317 N N . ALA A 1 47 ? 8.678 -1.391 -3.207 1.00 10.04 607 ALA A N 8
ATOM 13318 C CA . ALA A 1 47 ? 7.976 -0.113 -3.195 1.00 54.54 607 ALA A CA 8
ATOM 13319 C C . ALA A 1 47 ? 8.958 1.051 -3.110 1.00 42.33 607 ALA A C 8
ATOM 13320 O O . ALA A 1 47 ? 9.133 1.798 -4.072 1.00 32.51 607 ALA A O 8
ATOM 13327 N N . PHE A 1 48 ? 9.595 1.200 -1.953 1.00 45.42 608 PHE A N 8
ATOM 13328 C CA . PHE A 1 48 ? 10.558 2.274 -1.743 1.00 31.25 608 PHE A CA 8
ATOM 13329 C C . PHE A 1 48 ? 11.833 2.026 -2.544 1.00 41.21 608 PHE A C 8
ATOM 13330 O O . PHE A 1 48 ? 12.460 0.972 -2.423 1.00 11.32 608 PHE A O 8
ATOM 13346 N N . ASP A 1 49 ? 12.211 3.003 -3.361 1.00 44.34 609 ASP A N 8
ATOM 13347 C CA . ASP A 1 49 ? 13.412 2.891 -4.182 1.00 14.30 609 ASP A CA 8
ATOM 13348 C C . ASP A 1 49 ? 14.668 2.986 -3.321 1.00 62.13 609 ASP A C 8
ATOM 13349 O O . ASP A 1 49 ? 15.680 2.349 -3.610 1.00 1.42 609 ASP A O 8
ATOM 13357 N N . ASN A 1 50 ? 14.596 3.787 -2.263 1.00 31.53 610 ASN A N 8
ATOM 13358 C CA . ASN A 1 50 ? 15.728 3.968 -1.362 1.00 40.33 610 ASN A CA 8
ATOM 13359 C C . ASN A 1 50 ? 15.435 3.363 0.008 1.00 30.11 610 ASN A C 8
ATOM 13360 O O . ASN A 1 50 ? 15.187 4.083 0.975 1.00 61.15 610 ASN A O 8
ATOM 13370 N N . ALA A 1 51 ? 15.464 2.036 0.082 1.00 13.32 611 ALA A N 8
ATOM 13371 C CA . ALA A 1 51 ? 15.203 1.335 1.334 1.00 22.40 611 ALA A CA 8
ATOM 13372 C C . ALA A 1 51 ? 16.473 0.684 1.872 1.00 24.03 611 ALA A C 8
ATOM 13373 O O . ALA A 1 51 ? 16.519 -0.529 2.078 1.00 72.53 611 ALA A O 8
ATOM 13380 N N . ASP A 1 52 ? 17.499 1.496 2.097 1.00 1.22 612 ASP A N 8
ATOM 13381 C CA . ASP A 1 52 ? 18.769 0.999 2.613 1.00 63.12 612 ASP A CA 8
ATOM 13382 C C . ASP A 1 52 ? 18.697 0.783 4.121 1.00 34.44 612 ASP A C 8
ATOM 13383 O O . ASP A 1 52 ? 18.769 -0.348 4.602 1.00 5.01 612 ASP A O 8
ATOM 13391 N N . HIS A 1 53 ? 18.554 1.877 4.863 1.00 73.45 613 HIS A N 8
ATOM 13392 C CA . HIS A 1 53 ? 18.472 1.808 6.318 1.00 74.44 613 HIS A CA 8
ATOM 13393 C C . HIS A 1 53 ? 17.075 2.183 6.803 1.00 64.31 613 HIS A C 8
ATOM 13394 O O . HIS A 1 53 ? 16.911 2.710 7.903 1.00 3.44 613 HIS A O 8
ATOM 13407 N N . ARG A 1 54 ? 16.074 1.910 5.973 1.00 5.44 614 ARG A N 8
ATOM 13408 C CA . ARG A 1 54 ? 14.691 2.221 6.316 1.00 43.05 614 ARG A CA 8
ATOM 13409 C C . ARG A 1 54 ? 14.101 1.145 7.225 1.00 23.01 614 ARG A C 8
ATOM 13410 O O . ARG A 1 54 ? 14.554 -0.000 7.226 1.00 31.32 614 ARG A O 8
ATOM 13428 N N . THR A 1 55 ? 13.088 1.522 7.998 1.00 21.22 615 THR A N 8
ATOM 13429 C CA . THR A 1 55 ? 12.437 0.592 8.912 1.00 62.24 615 THR A CA 8
ATOM 13430 C C . THR A 1 55 ? 11.369 -0.227 8.195 1.00 10.13 615 THR A C 8
ATOM 13431 O O . THR A 1 55 ? 10.881 0.164 7.134 1.00 55.21 615 THR A O 8
ATOM 13442 N N . TYR A 1 56 ? 11.011 -1.363 8.781 1.00 5.31 616 TYR A N 8
ATOM 13443 C CA . TYR A 1 56 ? 10.000 -2.239 8.197 1.00 72.53 616 TYR A CA 8
ATOM 13444 C C . TYR A 1 56 ? 8.601 -1.831 8.644 1.00 15.43 616 TYR A C 8
ATOM 13445 O O . TYR A 1 56 ? 7.606 -2.183 8.011 1.00 35.34 616 TYR A O 8
ATOM 13462 N N . VAL A 1 57 ? 8.532 -1.084 9.743 1.00 25.25 617 VAL A N 8
ATOM 13463 C CA . VAL A 1 57 ? 7.256 -0.625 10.276 1.00 14.24 617 VAL A CA 8
ATOM 13464 C C . VAL A 1 57 ? 6.642 0.449 9.386 1.00 3.21 617 VAL A C 8
ATOM 13465 O O . VAL A 1 57 ? 5.420 0.543 9.260 1.00 54.23 617 VAL A O 8
ATOM 13478 N N . ASP A 1 58 ? 7.496 1.258 8.769 1.00 61.53 618 ASP A N 8
ATOM 13479 C CA . ASP A 1 58 ? 7.039 2.326 7.888 1.00 11.12 618 ASP A CA 8
ATOM 13480 C C . ASP A 1 58 ? 6.072 1.786 6.837 1.00 71.41 618 ASP A C 8
ATOM 13481 O O . ASP A 1 58 ? 4.981 2.326 6.647 1.00 65.22 618 ASP A O 8
ATOM 13489 N N . LEU A 1 59 ? 6.481 0.722 6.157 1.00 45.21 619 LEU A N 8
ATOM 13490 C CA . LEU A 1 59 ? 5.652 0.109 5.124 1.00 73.42 619 LEU A CA 8
ATOM 13491 C C . LEU A 1 59 ? 4.456 -0.608 5.740 1.00 12.51 619 LEU A C 8
ATOM 13492 O O . LEU A 1 59 ? 3.387 -0.689 5.134 1.00 14.12 619 LEU A O 8
ATOM 13507 N N . LYS A 1 60 ? 4.642 -1.127 6.949 1.00 2.52 620 LYS A N 8
ATOM 13508 C CA . LYS A 1 60 ? 3.578 -1.835 7.651 1.00 64.10 620 LYS A CA 8
ATOM 13509 C C . LYS A 1 60 ? 2.422 -0.895 7.976 1.00 11.52 620 LYS A C 8
ATOM 13510 O O . LYS A 1 60 ? 1.256 -1.284 7.909 1.00 11.54 620 LYS A O 8
ATOM 13525 N N . ASP A 1 61 ? 2.753 0.342 8.328 1.00 14.42 621 ASP A N 8
ATOM 13526 C CA . ASP A 1 61 ? 1.741 1.338 8.662 1.00 0.02 621 ASP A CA 8
ATOM 13527 C C . ASP A 1 61 ? 0.991 1.792 7.413 1.00 41.13 621 ASP A C 8
ATOM 13528 O O . ASP A 1 61 ? -0.237 1.883 7.412 1.00 62.05 621 ASP A O 8
ATOM 13536 N N . LYS A 1 62 ? 1.739 2.075 6.352 1.00 31.21 622 LYS A N 8
ATOM 13537 C CA . LYS A 1 62 ? 1.146 2.520 5.096 1.00 65.44 622 LYS A CA 8
ATOM 13538 C C . LYS A 1 62 ? 0.098 1.526 4.607 1.00 42.51 622 LYS A C 8
ATOM 13539 O O . LYS A 1 62 ? -0.976 1.917 4.150 1.00 15.41 622 LYS A O 8
ATOM 13554 N N . TRP A 1 63 ? 0.414 0.240 4.709 1.00 73.03 623 TRP A N 8
ATOM 13555 C CA . TRP A 1 63 ? -0.502 -0.809 4.279 1.00 44.41 623 TRP A CA 8
ATOM 13556 C C . TRP A 1 63 ? -1.663 -0.952 5.257 1.00 1.32 623 TRP A C 8
ATOM 13557 O O . TRP A 1 63 ? -2.820 -1.073 4.850 1.00 73.40 623 TRP A O 8
ATOM 13577 N N . LYS A 1 64 ? -1.350 -0.938 6.548 1.00 32.54 624 LYS A N 8
ATOM 13578 C CA . LYS A 1 64 ? -2.368 -1.063 7.585 1.00 64.14 624 LYS A CA 8
ATOM 13579 C C . LYS A 1 64 ? -3.431 0.019 7.438 1.00 33.45 624 LYS A C 8
ATOM 13580 O O . LYS A 1 64 ? -4.628 -0.254 7.524 1.00 3.34 624 LYS A O 8
ATOM 13595 N N . THR A 1 65 ? -2.986 1.253 7.214 1.00 72.15 625 THR A N 8
ATOM 13596 C CA . THR A 1 65 ? -3.899 2.377 7.055 1.00 75.43 625 THR A CA 8
ATOM 13597 C C . THR A 1 65 ? -4.626 2.311 5.717 1.00 4.40 625 THR A C 8
ATOM 13598 O O . THR A 1 65 ? -5.755 2.788 5.588 1.00 64.34 625 THR A O 8
ATOM 13609 N N . LEU A 1 66 ? -3.975 1.714 4.725 1.00 72.40 626 LEU A N 8
ATOM 13610 C CA . LEU A 1 66 ? -4.561 1.583 3.395 1.00 33.21 626 LEU A CA 8
ATOM 13611 C C . LEU A 1 66 ? -5.807 0.704 3.433 1.00 34.13 626 LEU A C 8
ATOM 13612 O O . LEU A 1 66 ? -6.885 1.118 3.007 1.00 53.23 626 LEU A O 8
ATOM 13627 N N . VAL A 1 67 ? -5.651 -0.512 3.947 1.00 14.12 627 VAL A N 8
ATOM 13628 C CA . VAL A 1 67 ? -6.763 -1.449 4.044 1.00 5.14 627 VAL A CA 8
ATOM 13629 C C . VAL A 1 67 ? -7.890 -0.879 4.899 1.00 22.12 627 VAL A C 8
ATOM 13630 O O . VAL A 1 67 ? -9.063 -0.960 4.533 1.00 12.43 627 VAL A O 8
ATOM 13643 N N . HIS A 1 68 ? -7.525 -0.300 6.039 1.00 41.43 628 HIS A N 8
ATOM 13644 C CA . HIS A 1 68 ? -8.505 0.285 6.946 1.00 12.31 628 HIS A CA 8
ATOM 13645 C C . HIS A 1 68 ? -9.266 1.419 6.266 1.00 51.02 628 HIS A C 8
ATOM 13646 O O . HIS A 1 68 ? -10.405 1.719 6.624 1.00 74.01 628 HIS A O 8
ATOM 13659 N N . THR A 1 69 ? -8.628 2.048 5.284 1.00 61.24 629 THR A N 8
ATOM 13660 C CA . THR A 1 69 ? -9.242 3.150 4.556 1.00 70.52 629 THR A CA 8
ATOM 13661 C C . THR A 1 69 ? -10.235 2.638 3.519 1.00 22.34 629 THR A C 8
ATOM 13662 O O . THR A 1 69 ? -11.210 3.315 3.192 1.00 64.05 629 THR A O 8
ATOM 13673 N N . ALA A 1 70 ? -9.983 1.438 3.006 1.00 54.54 630 ALA A N 8
ATOM 13674 C CA . ALA A 1 70 ? -10.856 0.834 2.008 1.00 14.15 630 ALA A CA 8
ATOM 13675 C C . ALA A 1 70 ? -12.301 0.793 2.497 1.00 21.23 630 ALA A C 8
ATOM 13676 O O . ALA A 1 70 ? -13.218 1.203 1.786 1.00 24.22 630 ALA A O 8
ATOM 13683 N N . SER A 1 71 ? -12.496 0.295 3.714 1.00 32.53 631 SER A N 8
ATOM 13684 C CA . SER A 1 71 ? -13.829 0.197 4.295 1.00 20.04 631 SER A CA 8
ATOM 13685 C C . SER A 1 71 ? -13.793 -0.571 5.612 1.00 1.02 631 SER A C 8
ATOM 13686 O O . SER A 1 71 ? -14.291 -1.693 5.702 1.00 53.33 631 SER A O 8
ATOM 13693 N N . ILE A 1 72 ? -13.199 0.041 6.631 1.00 32.24 632 ILE A N 8
ATOM 13694 C CA . ILE A 1 72 ? -13.098 -0.584 7.944 1.00 31.44 632 ILE A CA 8
ATOM 13695 C C . ILE A 1 72 ? -13.576 0.362 9.041 1.00 44.44 632 ILE A C 8
ATOM 13696 O O . ILE A 1 72 ? -14.656 0.180 9.603 1.00 62.43 632 ILE A O 8
ATOM 13711 N N . ALA A 1 73 ? -12.766 1.372 9.339 1.00 62.11 633 ALA A N 8
ATOM 13712 C CA . ALA A 1 73 ? -13.108 2.348 10.366 1.00 22.41 633 ALA A CA 8
ATOM 13713 C C . ALA A 1 73 ? -13.577 3.659 9.743 1.00 74.32 633 ALA A C 8
ATOM 13714 O O . ALA A 1 73 ? -12.980 4.172 8.796 1.00 43.20 633 ALA A O 8
ATOM 13721 N N . PRO A 1 74 ? -14.669 4.215 10.285 1.00 1.54 634 PRO A N 8
ATOM 13722 C CA . PRO A 1 74 ? -15.242 5.474 9.797 1.00 43.21 634 PRO A CA 8
ATOM 13723 C C . PRO A 1 74 ? -14.357 6.674 10.112 1.00 72.23 634 PRO A C 8
ATOM 13724 O O . PRO A 1 74 ? -14.345 7.659 9.374 1.00 2.10 634 PRO A O 8
ATOM 13732 N N . GLN A 1 75 ? -13.615 6.585 11.212 1.00 4.52 635 GLN A N 8
ATOM 13733 C CA . GLN A 1 75 ? -12.727 7.664 11.624 1.00 65.42 635 GLN A CA 8
ATOM 13734 C C . GLN A 1 75 ? -11.463 7.685 10.770 1.00 44.24 635 GLN A C 8
ATOM 13735 O O . GLN A 1 75 ? -10.701 8.650 10.795 1.00 55.03 635 GLN A O 8
ATOM 13747 N N . GLN A 1 76 ? -11.246 6.611 10.016 1.00 23.15 636 GLN A N 8
ATOM 13748 C CA . GLN A 1 76 ? -10.074 6.506 9.156 1.00 60.21 636 GLN A CA 8
ATOM 13749 C C . GLN A 1 76 ? -10.278 7.285 7.860 1.00 61.12 636 GLN A C 8
ATOM 13750 O O . GLN A 1 76 ? -9.386 7.345 7.013 1.00 13.31 636 GLN A O 8
ATOM 13762 N N . ARG A 1 77 ? -11.459 7.878 7.711 1.00 73.34 637 ARG A N 8
ATOM 13763 C CA . ARG A 1 77 ? -11.780 8.651 6.517 1.00 54.22 637 ARG A CA 8
ATOM 13764 C C . ARG A 1 77 ? -11.263 10.082 6.642 1.00 25.01 637 ARG A C 8
ATOM 13765 O O . ARG A 1 77 ? -11.431 10.725 7.677 1.00 55.21 637 ARG A O 8
ATOM 13783 N N . ARG A 1 78 ? -10.634 10.572 5.579 1.00 24.24 638 ARG A N 8
ATOM 13784 C CA . ARG A 1 78 ? -10.092 11.926 5.568 1.00 50.11 638 ARG A CA 8
ATOM 13785 C C . ARG A 1 78 ? -10.788 12.783 4.515 1.00 42.12 638 ARG A C 8
ATOM 13786 O O . ARG A 1 78 ? -10.700 14.009 4.541 1.00 72.52 638 ARG A O 8
ATOM 13804 N N . GLY A 1 79 ? -11.481 12.126 3.590 1.00 24.44 639 GLY A N 8
ATOM 13805 C CA . GLY A 1 79 ? -12.182 12.844 2.540 1.00 15.11 639 GLY A CA 8
ATOM 13806 C C . GLY A 1 79 ? -11.352 12.986 1.281 1.00 71.32 639 GLY A C 8
ATOM 13807 O O . GLY A 1 79 ? -11.892 13.044 0.177 1.00 33.24 639 GLY A O 8
ATOM 13811 N N . GLU A 1 80 ? -10.034 13.044 1.446 1.00 74.54 640 GLU A N 8
ATOM 13812 C CA . GLU A 1 80 ? -9.127 13.183 0.313 1.00 23.42 640 GLU A CA 8
ATOM 13813 C C . GLU A 1 80 ? -9.414 12.122 -0.746 1.00 32.43 640 GLU A C 8
ATOM 13814 O O . GLU A 1 80 ? -10.040 11.097 -0.481 1.00 13.53 640 GLU A O 8
ATOM 13824 N N . PRO A 1 81 ? -8.944 12.374 -1.977 1.00 24.10 641 PRO A N 8
ATOM 13825 C CA . PRO A 1 81 ? -9.137 11.453 -3.102 1.00 34.41 641 PRO A CA 8
ATOM 13826 C C . PRO A 1 81 ? -8.325 10.172 -2.948 1.00 55.12 641 PRO A C 8
ATOM 13827 O O . PRO A 1 81 ? -7.100 10.211 -2.833 1.00 15.43 641 PRO A O 8
ATOM 13835 N N . VAL A 1 82 ? -9.016 9.036 -2.947 1.00 75.34 642 VAL A N 8
ATOM 13836 C CA . VAL A 1 82 ? -8.358 7.742 -2.808 1.00 72.04 642 VAL A CA 8
ATOM 13837 C C . VAL A 1 82 ? -8.759 6.798 -3.936 1.00 32.20 642 VAL A C 8
ATOM 13838 O O . VAL A 1 82 ? -9.939 6.629 -4.246 1.00 61.25 642 VAL A O 8
ATOM 13851 N N . PRO A 1 83 ? -7.756 6.167 -4.564 1.00 60.13 643 PRO A N 8
ATOM 13852 C CA . PRO A 1 83 ? -7.980 5.228 -5.667 1.00 25.01 643 PRO A CA 8
ATOM 13853 C C . PRO A 1 83 ? -8.634 3.932 -5.201 1.00 44.34 643 PRO A C 8
ATOM 13854 O O . PRO A 1 83 ? -8.164 3.294 -4.260 1.00 10.54 643 PRO A O 8
ATOM 13862 N N . GLN A 1 84 ? -9.718 3.548 -5.867 1.00 33.15 644 GLN A N 8
ATOM 13863 C CA . GLN A 1 84 ? -10.436 2.328 -5.520 1.00 15.31 644 GLN A CA 8
ATOM 13864 C C . GLN A 1 84 ? -9.627 1.093 -5.905 1.00 13.44 644 GLN A C 8
ATOM 13865 O O . GLN A 1 84 ? -9.869 -0.002 -5.397 1.00 13.32 644 GLN A O 8
ATOM 13877 N N . ASP A 1 85 ? -8.669 1.277 -6.806 1.00 54.22 645 ASP A N 8
ATOM 13878 C CA . ASP A 1 85 ? -7.824 0.178 -7.260 1.00 15.24 645 ASP A CA 8
ATOM 13879 C C . ASP A 1 85 ? -6.875 -0.269 -6.153 1.00 60.24 645 ASP A C 8
ATOM 13880 O O . ASP A 1 85 ? -6.614 -1.462 -5.989 1.00 72.45 645 ASP A O 8
ATOM 13888 N N . LEU A 1 86 ? -6.360 0.694 -5.397 1.00 42.12 646 LEU A N 8
ATOM 13889 C CA . LEU A 1 86 ? -5.437 0.399 -4.306 1.00 35.15 646 LEU A CA 8
ATOM 13890 C C . LEU A 1 86 ? -6.181 -0.173 -3.104 1.00 53.25 646 LEU A C 8
ATOM 13891 O O . LEU A 1 86 ? -5.733 -1.139 -2.485 1.00 54.44 646 LEU A O 8
ATOM 13906 N N . LEU A 1 87 ? -7.321 0.427 -2.778 1.00 20.01 647 LEU A N 8
ATOM 13907 C CA . LEU A 1 87 ? -8.129 -0.024 -1.651 1.00 40.25 647 LEU A CA 8
ATOM 13908 C C . LEU A 1 87 ? -8.680 -1.424 -1.902 1.00 71.41 647 LEU A C 8
ATOM 13909 O O . LEU A 1 87 ? -8.697 -2.265 -1.004 1.00 2.20 647 LEU A O 8
ATOM 13924 N N . ASP A 1 88 ? -9.128 -1.667 -3.128 1.00 25.24 648 ASP A N 8
ATOM 13925 C CA . ASP A 1 88 ? -9.677 -2.966 -3.499 1.00 71.44 648 ASP A CA 8
ATOM 13926 C C . ASP A 1 88 ? -8.573 -4.015 -3.594 1.00 14.25 648 ASP A C 8
ATOM 13927 O O . ASP A 1 88 ? -8.782 -5.181 -3.258 1.00 70.31 648 ASP A O 8
ATOM 13935 N N . ARG A 1 89 ? -7.400 -3.593 -4.052 1.00 23.40 649 ARG A N 8
ATOM 13936 C CA . ARG A 1 89 ? -6.264 -4.496 -4.192 1.00 62.33 649 ARG A CA 8
ATOM 13937 C C . ARG A 1 89 ? -5.683 -4.855 -2.828 1.00 71.01 649 ARG A C 8
ATOM 13938 O O . ARG A 1 89 ? -5.453 -6.027 -2.528 1.00 32.23 649 ARG A O 8
ATOM 13956 N N . VAL A 1 90 ? -5.447 -3.838 -2.005 1.00 5.34 650 VAL A N 8
ATOM 13957 C CA . VAL A 1 90 ? -4.894 -4.046 -0.672 1.00 50.23 650 VAL A CA 8
ATOM 13958 C C . VAL A 1 90 ? -5.769 -4.990 0.145 1.00 31.32 650 VAL A C 8
ATOM 13959 O O . VAL A 1 90 ? -5.272 -5.759 0.969 1.00 35.21 650 VAL A O 8
ATOM 13972 N N . LEU A 1 91 ? -7.076 -4.927 -0.087 1.00 31.53 651 LEU A N 8
ATOM 13973 C CA . LEU A 1 91 ? -8.023 -5.776 0.627 1.00 73.14 651 LEU A CA 8
ATOM 13974 C C . LEU A 1 91 ? -7.922 -7.222 0.152 1.00 55.43 651 LEU A C 8
ATOM 13975 O O . LEU A 1 91 ? -7.979 -8.154 0.955 1.00 62.32 651 LEU A O 8
ATOM 13990 N N . ALA A 1 92 ? -7.769 -7.401 -1.155 1.00 50.13 652 ALA A N 8
ATOM 13991 C CA . ALA A 1 92 ? -7.656 -8.734 -1.736 1.00 73.54 652 ALA A CA 8
ATOM 13992 C C . ALA A 1 92 ? -6.536 -9.528 -1.072 1.00 71.53 652 ALA A C 8
ATOM 13993 O O . ALA A 1 92 ? -6.741 -10.658 -0.630 1.00 12.22 652 ALA A O 8
ATOM 14000 N N . ALA A 1 93 ? -5.350 -8.931 -1.007 1.00 4.14 653 ALA A N 8
ATOM 14001 C CA . ALA A 1 93 ? -4.198 -9.582 -0.396 1.00 44.42 653 ALA A CA 8
ATOM 14002 C C . ALA A 1 93 ? -4.343 -9.643 1.121 1.00 40.22 653 ALA A C 8
ATOM 14003 O O . ALA A 1 93 ? -4.121 -10.688 1.735 1.00 21.42 653 ALA A O 8
ATOM 14010 N N . HIS A 1 94 ? -4.716 -8.518 1.721 1.00 30.11 654 HIS A N 8
ATOM 14011 C CA . HIS A 1 94 ? -4.889 -8.444 3.168 1.00 24.25 654 HIS A CA 8
ATOM 14012 C C . HIS A 1 94 ? -5.841 -9.531 3.656 1.00 53.23 654 HIS A C 8
ATOM 14013 O O . HIS A 1 94 ? -5.588 -10.181 4.671 1.00 33.23 654 HIS A O 8
ATOM 14026 N N . ALA A 1 95 ? -6.936 -9.723 2.929 1.00 5.23 655 ALA A N 8
ATOM 14027 C CA . ALA A 1 95 ? -7.925 -10.732 3.288 1.00 45.54 655 ALA A CA 8
ATOM 14028 C C . ALA A 1 95 ? -7.450 -12.130 2.899 1.00 35.31 655 ALA A C 8
ATOM 14029 O O . ALA A 1 95 ? -7.530 -13.067 3.693 1.00 14.24 655 ALA A O 8
ATOM 14036 N N . TYR A 1 96 ? -6.956 -12.261 1.673 1.00 2.04 656 TYR A N 8
ATOM 14037 C CA . TYR A 1 96 ? -6.471 -13.543 1.178 1.00 3.14 656 TYR A CA 8
ATOM 14038 C C . TYR A 1 96 ? -5.431 -14.134 2.123 1.00 54.25 656 TYR A C 8
ATOM 14039 O O . TYR A 1 96 ? -5.525 -15.296 2.520 1.00 21.23 656 TYR A O 8
ATOM 14056 N N . TRP A 1 97 ? -4.440 -13.326 2.480 1.00 73.11 657 TRP A N 8
ATOM 14057 C CA . TRP A 1 97 ? -3.380 -13.768 3.380 1.00 72.11 657 TRP A CA 8
ATOM 14058 C C . TRP A 1 97 ? -3.906 -13.930 4.802 1.00 11.12 657 TRP A C 8
ATOM 14059 O O . TRP A 1 97 ? -3.454 -14.801 5.545 1.00 2.24 657 TRP A O 8
ATOM 14079 N N . SER A 1 98 ? -4.863 -13.086 5.174 1.00 54.22 658 SER A N 8
ATOM 14080 C CA . SER A 1 98 ? -5.448 -13.135 6.509 1.00 55.13 658 SER A CA 8
ATOM 14081 C C . SER A 1 98 ? -6.028 -14.515 6.798 1.00 2.42 658 SER A C 8
ATOM 14082 O O . SER A 1 98 ? -6.021 -14.976 7.940 1.00 4.23 658 SER A O 8
ATOM 14089 N N . GLN A 1 99 ? -6.530 -15.169 5.756 1.00 0.35 659 GLN A N 8
ATOM 14090 C CA . GLN A 1 99 ? -7.116 -16.497 5.897 1.00 0.30 659 GLN A CA 8
ATOM 14091 C C . GLN A 1 99 ? -6.113 -17.472 6.506 1.00 64.20 659 GLN A C 8
ATOM 14092 O O . GLN A 1 99 ? -6.496 -18.474 7.109 1.00 31.41 659 GLN A O 8
ATOM 14104 N N . GLN A 1 100 ? -4.829 -17.172 6.340 1.00 14.34 660 GLN A N 8
ATOM 14105 C CA . GLN A 1 100 ? -3.772 -18.023 6.873 1.00 45.32 660 GLN A CA 8
ATOM 14106 C C . GLN A 1 100 ? -3.405 -17.611 8.295 1.00 63.42 660 GLN A C 8
ATOM 14107 O O . GLN A 1 100 ? -3.281 -18.456 9.182 1.00 31.42 660 GLN A O 8
ATOM 14119 N N . GLN A 1 101 ? -3.232 -16.310 8.503 1.00 0.23 661 GLN A N 8
ATOM 14120 C CA . GLN A 1 101 ? -2.878 -15.788 9.817 1.00 73.40 661 GLN A CA 8
ATOM 14121 C C . GLN A 1 101 ? -3.720 -14.564 10.162 1.00 24.04 661 GLN A C 8
ATOM 14122 O O . GLN A 1 101 ? -4.121 -13.805 9.279 1.00 55.24 661 GLN A O 8
ATOM 14134 N N . GLY A 1 102 ? -3.988 -14.380 11.451 1.00 33.25 662 GLY A N 8
ATOM 14135 C CA . GLY A 1 102 ? -4.783 -13.247 11.889 1.00 74.42 662 GLY A CA 8
ATOM 14136 C C . GLY A 1 102 ? -3.960 -12.216 12.637 1.00 5.25 662 GLY A C 8
ATOM 14137 O O . GLY A 1 102 ? -2.801 -12.460 12.973 1.00 64.43 662 GLY A O 8
ATOM 14141 N N . LYS A 1 103 ? -4.559 -11.060 12.897 1.00 20.43 663 LYS A N 8
ATOM 14142 C CA . LYS A 1 103 ? -3.876 -9.986 13.609 1.00 75.54 663 LYS A CA 8
ATOM 14143 C C . LYS A 1 103 ? -4.817 -8.812 13.858 1.00 11.23 663 LYS A C 8
ATOM 14144 O O . LYS A 1 103 ? -5.669 -8.502 13.027 1.00 4.02 663 LYS A O 8
ATOM 14159 N N . GLN A 1 104 ? -4.655 -8.164 15.007 1.00 20.35 664 GLN A N 8
ATOM 14160 C CA . GLN A 1 104 ? -5.491 -7.023 15.363 1.00 1.34 664 GLN A CA 8
ATOM 14161 C C . GLN A 1 104 ? -4.655 -5.905 15.977 1.00 52.22 664 GLN A C 8
ATOM 14162 O O . GLN A 1 104 ? -3.476 -6.093 16.281 1.00 2.02 664 GLN A O 8
ATOM 14174 N N . HIS A 1 105 ? -5.271 -4.741 16.156 1.00 71.33 665 HIS A N 8
ATOM 14175 C CA . HIS A 1 105 ? -4.583 -3.593 16.734 1.00 61.41 665 HIS A CA 8
ATOM 14176 C C . HIS A 1 105 ? -5.547 -2.428 16.940 1.00 51.43 665 HIS A C 8
ATOM 14177 O O . HIS A 1 105 ? -6.640 -2.407 16.375 1.00 54.23 665 HIS A O 8
ATOM 14190 N N . VAL A 1 106 ? -5.134 -1.462 17.755 1.00 0.34 666 VAL A N 8
ATOM 14191 C CA . VAL A 1 106 ? -5.962 -0.295 18.036 1.00 13.10 666 VAL A CA 8
ATOM 14192 C C . VAL A 1 106 ? -5.620 0.859 17.101 1.00 23.31 666 VAL A C 8
ATOM 14193 O O . VAL A 1 106 ? -4.818 0.707 16.181 1.00 61.55 666 VAL A O 8
ATOM 14206 N N . GLU A 1 107 ? -6.235 2.012 17.343 1.00 72.03 667 GLU A N 8
ATOM 14207 C CA . GLU A 1 107 ? -5.996 3.192 16.520 1.00 73.03 667 GLU A CA 8
ATOM 14208 C C . GLU A 1 107 ? -5.679 4.407 17.390 1.00 2.34 667 GLU A C 8
ATOM 14209 O O . GLU A 1 107 ? -6.030 4.465 18.569 1.00 20.43 667 GLU A O 8
ATOM 14219 N N . PRO A 1 108 ? -5.002 5.399 16.795 1.00 62.22 668 PRO A N 8
ATOM 14220 C CA . PRO A 1 108 ? -4.623 6.630 17.496 1.00 2.44 668 PRO A CA 8
ATOM 14221 C C . PRO A 1 108 ? -5.828 7.511 17.812 1.00 43.32 668 PRO A C 8
ATOM 14222 O O . PRO A 1 108 ? -6.976 7.097 17.639 1.00 63.33 668 PRO A O 8
ATOM 14230 N N . LEU A 1 109 ? -5.561 8.727 18.275 1.00 40.52 669 LEU A N 8
ATOM 14231 C CA . LEU A 1 109 ? -6.624 9.666 18.615 1.00 63.13 669 LEU A CA 8
ATOM 14232 C C . LEU A 1 109 ? -6.400 11.011 17.931 1.00 61.42 669 LEU A C 8
ATOM 14233 O O . LEU A 1 109 ? -5.284 11.336 17.525 1.00 15.52 669 LEU A O 8
ATOM 14248 N N . LYS A 1 110 ? -7.469 11.792 17.808 1.00 44.31 670 LYS A N 8
ATOM 14249 C CA . LYS A 1 110 ? -7.390 13.103 17.177 1.00 4.40 670 LYS A CA 8
ATOM 14250 C C . LYS A 1 110 ? -7.827 14.199 18.144 1.00 62.01 670 LYS A C 8
ATOM 14251 O O . LYS A 1 110 ? -8.189 13.922 19.288 1.00 74.41 670 LYS A O 8
ATOM 14266 N N . ILE A 1 111 ? -7.791 15.442 17.677 1.00 22.44 671 ILE A N 8
ATOM 14267 C CA . ILE A 1 111 ? -8.186 16.578 18.499 1.00 75.10 671 ILE A CA 8
ATOM 14268 C C . ILE A 1 111 ? -8.982 17.595 17.688 1.00 31.11 671 ILE A C 8
ATOM 14269 O O . ILE A 1 111 ? -9.274 17.376 16.512 1.00 44.43 671 ILE A O 8
ATOM 14284 N N . LEU A 1 112 ? -9.332 18.708 18.324 1.00 72.34 672 LEU A N 8
ATOM 14285 C CA . LEU A 1 112 ? -10.094 19.761 17.661 1.00 73.42 672 LEU A CA 8
ATOM 14286 C C . LEU A 1 112 ? -9.355 21.094 17.733 1.00 23.05 672 LEU A C 8
ATOM 14287 O O . LEU A 1 112 ? -8.869 21.490 18.792 1.00 12.23 672 LEU A O 8
ATOM 14302 N N . ASP A 1 113 ? -9.279 21.783 16.599 1.00 62.24 673 ASP A N 8
ATOM 14303 C CA . ASP A 1 113 ? -8.604 23.074 16.534 1.00 23.50 673 ASP A CA 8
ATOM 14304 C C . ASP A 1 113 ? -9.530 24.195 16.995 1.00 52.02 673 ASP A C 8
ATOM 14305 O O . ASP A 1 113 ? -9.264 24.861 17.995 1.00 73.20 673 ASP A O 8
ATOM 14313 N N . ALA A 1 114 ? -10.617 24.399 16.258 1.00 11.11 674 ALA A N 8
ATOM 14314 C CA . ALA A 1 114 ? -11.582 25.439 16.593 1.00 4.32 674 ALA A CA 8
ATOM 14315 C C . ALA A 1 114 ? -10.945 26.822 16.525 1.00 65.21 674 ALA A C 8
ATOM 14316 O O . ALA A 1 114 ? -10.984 27.583 17.491 1.00 14.03 674 ALA A O 8
ATOM 14323 N N . LYS A 1 115 ? -10.357 27.141 15.376 1.00 73.21 675 LYS A N 8
ATOM 14324 C CA . LYS A 1 115 ? -9.711 28.434 15.181 1.00 51.12 675 LYS A CA 8
ATOM 14325 C C . LYS A 1 115 ? -10.674 29.434 14.551 1.00 62.11 675 LYS A C 8
ATOM 14326 O O . LYS A 1 115 ? -11.807 29.091 14.213 1.00 33.05 675 LYS A O 8
ATOM 14341 N N . ALA A 1 116 ? -10.217 30.672 14.394 1.00 61.25 676 ALA A N 8
ATOM 14342 C CA . ALA A 1 116 ? -11.037 31.721 13.802 1.00 24.21 676 ALA A CA 8
ATOM 14343 C C . ALA A 1 116 ? -10.198 32.949 13.463 1.00 3.31 676 ALA A C 8
ATOM 14344 O O . ALA A 1 116 ? -9.049 33.062 13.887 1.00 54.42 676 ALA A O 8
ATOM 14351 N N . GLN A 1 117 ? -10.781 33.865 12.697 1.00 51.02 677 GLN A N 8
ATOM 14352 C CA . GLN A 1 117 ? -10.086 35.084 12.301 1.00 3.12 677 GLN A CA 8
ATOM 14353 C C . GLN A 1 117 ? -11.012 36.010 11.520 1.00 2.14 677 GLN A C 8
ATOM 14354 O O . GLN A 1 117 ? -12.164 35.669 11.249 1.00 35.24 677 GLN A O 8
ATOM 14366 N N . LYS A 1 118 ? -10.503 37.183 11.161 1.00 75.41 678 LYS A N 8
ATOM 14367 C CA . LYS A 1 118 ? -11.282 38.160 10.411 1.00 23.15 678 LYS A CA 8
ATOM 14368 C C . LYS A 1 118 ? -12.492 38.625 11.215 1.00 3.42 678 LYS A C 8
ATOM 14369 O O . LYS A 1 118 ? -13.625 38.577 10.736 1.00 34.13 678 LYS A O 8
ATOM 14384 N N . VAL A 1 119 ? -12.244 39.075 12.441 1.00 40.22 679 VAL A N 8
ATOM 14385 C CA . VAL A 1 119 ? -13.313 39.551 13.311 1.00 74.34 679 VAL A CA 8
ATOM 14386 C C . VAL A 1 119 ? -13.894 40.865 12.801 1.00 73.33 679 VAL A C 8
ATOM 14387 O O . VAL A 1 119 ? -15.080 41.139 12.972 1.00 13.23 679 VAL A O 8
ATOM 14400 N N . GLY A 1 120 ? -13.047 41.674 12.170 1.00 10.24 680 GLY A N 8
ATOM 14401 C CA . GLY A 1 120 ? -13.495 42.950 11.643 1.00 32.40 680 GLY A CA 8
ATOM 14402 C C . GLY A 1 120 ? -12.347 43.809 11.150 1.00 13.41 680 GLY A C 8
ATOM 14403 O O . GLY A 1 120 ? -11.210 43.348 11.064 1.00 43.23 680 GLY A O 8
ATOM 14407 N N . ALA A 1 121 ? -12.646 45.062 10.824 1.00 63.40 681 ALA A N 8
ATOM 14408 C CA . ALA A 1 121 ? -11.631 45.987 10.337 1.00 72.43 681 ALA A CA 8
ATOM 14409 C C . ALA A 1 121 ? -10.677 46.394 11.456 1.00 4.23 681 ALA A C 8
ATOM 14410 O O . ALA A 1 121 ? -11.042 46.379 12.633 1.00 24.55 681 ALA A O 8
ATOM 14417 N N . PRO A 1 1 ? 14.240 41.195 1.954 1.00 54.33 561 PRO A N 9
ATOM 14418 C CA . PRO A 1 1 ? 14.740 40.075 2.758 1.00 13.43 561 PRO A CA 9
ATOM 14419 C C . PRO A 1 1 ? 15.224 38.915 1.896 1.00 43.23 561 PRO A C 9
ATOM 14420 O O . PRO A 1 1 ? 14.458 38.340 1.123 1.00 50.00 561 PRO A O 9
ATOM 14428 N N . VAL A 1 2 ? 16.502 38.575 2.034 1.00 25.42 562 VAL A N 9
ATOM 14429 C CA . VAL A 1 2 ? 17.088 37.480 1.269 1.00 35.01 562 VAL A CA 9
ATOM 14430 C C . VAL A 1 2 ? 17.655 36.406 2.191 1.00 45.53 562 VAL A C 9
ATOM 14431 O O . VAL A 1 2 ? 18.852 36.382 2.469 1.00 62.21 562 VAL A O 9
ATOM 14444 N N . ASN A 1 3 ? 16.783 35.520 2.662 1.00 71.15 563 ASN A N 9
ATOM 14445 C CA . ASN A 1 3 ? 17.197 34.442 3.554 1.00 44.12 563 ASN A CA 9
ATOM 14446 C C . ASN A 1 3 ? 16.405 33.169 3.272 1.00 20.20 563 ASN A C 9
ATOM 14447 O O . ASN A 1 3 ? 15.230 33.066 3.624 1.00 53.31 563 ASN A O 9
ATOM 14457 N N . GLN A 1 4 ? 17.057 32.201 2.635 1.00 52.34 564 GLN A N 9
ATOM 14458 C CA . GLN A 1 4 ? 16.414 30.935 2.306 1.00 12.20 564 GLN A CA 9
ATOM 14459 C C . GLN A 1 4 ? 17.436 29.804 2.250 1.00 14.51 564 GLN A C 9
ATOM 14460 O O . GLN A 1 4 ? 18.270 29.751 1.347 1.00 72.53 564 GLN A O 9
ATOM 14472 N N . LYS A 1 5 ? 17.364 28.900 3.222 1.00 52.44 565 LYS A N 9
ATOM 14473 C CA . LYS A 1 5 ? 18.281 27.770 3.284 1.00 63.30 565 LYS A CA 9
ATOM 14474 C C . LYS A 1 5 ? 17.686 26.631 4.107 1.00 53.11 565 LYS A C 9
ATOM 14475 O O . LYS A 1 5 ? 17.538 26.743 5.324 1.00 34.01 565 LYS A O 9
ATOM 14490 N N . SER A 1 6 ? 17.348 25.536 3.435 1.00 23.50 566 SER A N 9
ATOM 14491 C CA . SER A 1 6 ? 16.767 24.377 4.104 1.00 30.41 566 SER A CA 9
ATOM 14492 C C . SER A 1 6 ? 17.653 23.147 3.928 1.00 63.11 566 SER A C 9
ATOM 14493 O O . SER A 1 6 ? 17.781 22.612 2.827 1.00 2.12 566 SER A O 9
ATOM 14500 N N . LYS A 1 7 ? 18.262 22.703 5.022 1.00 11.44 567 LYS A N 9
ATOM 14501 C CA . LYS A 1 7 ? 19.135 21.536 4.992 1.00 24.25 567 LYS A CA 9
ATOM 14502 C C . LYS A 1 7 ? 18.577 20.416 5.865 1.00 1.21 567 LYS A C 9
ATOM 14503 O O . LYS A 1 7 ? 18.130 19.387 5.360 1.00 21.03 567 LYS A O 9
ATOM 14518 N N . ARG A 1 8 ? 18.605 20.626 7.177 1.00 74.30 568 ARG A N 9
ATOM 14519 C CA . ARG A 1 8 ? 18.102 19.634 8.119 1.00 41.34 568 ARG A CA 9
ATOM 14520 C C . ARG A 1 8 ? 16.579 19.687 8.203 1.00 63.51 568 ARG A C 9
ATOM 14521 O O . ARG A 1 8 ? 16.015 20.515 8.917 1.00 25.23 568 ARG A O 9
ATOM 14539 N N . SER A 1 9 ? 15.921 18.797 7.467 1.00 31.11 569 SER A N 9
ATOM 14540 C CA . SER A 1 9 ? 14.463 18.744 7.454 1.00 61.13 569 SER A CA 9
ATOM 14541 C C . SER A 1 9 ? 13.953 17.610 8.338 1.00 5.42 569 SER A C 9
ATOM 14542 O O . SER A 1 9 ? 14.344 16.455 8.171 1.00 41.43 569 SER A O 9
ATOM 14549 N N . GLU A 1 10 ? 13.076 17.950 9.278 1.00 60.23 570 GLU A N 9
ATOM 14550 C CA . GLU A 1 10 ? 12.513 16.961 10.189 1.00 4.35 570 GLU A CA 9
ATOM 14551 C C . GLU A 1 10 ? 11.130 17.390 10.670 1.00 2.11 570 GLU A C 9
ATOM 14552 O O . GLU A 1 10 ? 10.975 18.444 11.288 1.00 44.14 570 GLU A O 9
ATOM 14562 N N . LEU A 1 11 ? 10.127 16.568 10.382 1.00 34.44 571 LEU A N 9
ATOM 14563 C CA . LEU A 1 11 ? 8.756 16.861 10.783 1.00 30.51 571 LEU A CA 9
ATOM 14564 C C . LEU A 1 11 ? 8.243 15.817 11.770 1.00 2.42 571 LEU A C 9
ATOM 14565 O O . LEU A 1 11 ? 8.569 14.635 11.664 1.00 75.32 571 LEU A O 9
ATOM 14580 N N . SER A 1 12 ? 7.435 16.261 12.727 1.00 54.52 572 SER A N 9
ATOM 14581 C CA . SER A 1 12 ? 6.877 15.367 13.734 1.00 21.23 572 SER A CA 9
ATOM 14582 C C . SER A 1 12 ? 5.466 15.798 14.122 1.00 62.11 572 SER A C 9
ATOM 14583 O O . SER A 1 12 ? 5.283 16.761 14.866 1.00 30.44 572 SER A O 9
ATOM 14590 N N . GLN A 1 13 ? 4.473 15.077 13.612 1.00 62.41 573 GLN A N 9
ATOM 14591 C CA . GLN A 1 13 ? 3.078 15.384 13.904 1.00 54.14 573 GLN A CA 9
ATOM 14592 C C . GLN A 1 13 ? 2.604 14.637 15.147 1.00 23.14 573 GLN A C 9
ATOM 14593 O O . GLN A 1 13 ? 3.392 13.974 15.822 1.00 53.05 573 GLN A O 9
ATOM 14605 N N . ARG A 1 14 ? 1.313 14.748 15.442 1.00 41.23 574 ARG A N 9
ATOM 14606 C CA . ARG A 1 14 ? 0.735 14.084 16.604 1.00 54.52 574 ARG A CA 9
ATOM 14607 C C . ARG A 1 14 ? 0.116 12.746 16.213 1.00 44.22 574 ARG A C 9
ATOM 14608 O O . ARG A 1 14 ? -0.795 12.254 16.879 1.00 63.33 574 ARG A O 9
ATOM 14626 N N . ARG A 1 15 ? 0.615 12.163 15.128 1.00 41.12 575 ARG A N 9
ATOM 14627 C CA . ARG A 1 15 ? 0.109 10.883 14.648 1.00 30.34 575 ARG A CA 9
ATOM 14628 C C . ARG A 1 15 ? 1.237 10.037 14.064 1.00 12.34 575 ARG A C 9
ATOM 14629 O O . ARG A 1 15 ? 2.390 10.466 14.024 1.00 40.03 575 ARG A O 9
ATOM 14647 N N . ILE A 1 16 ? 0.896 8.835 13.612 1.00 24.04 576 ILE A N 9
ATOM 14648 C CA . ILE A 1 16 ? 1.879 7.930 13.029 1.00 43.41 576 ILE A CA 9
ATOM 14649 C C . ILE A 1 16 ? 1.785 7.922 11.508 1.00 1.42 576 ILE A C 9
ATOM 14650 O O . ILE A 1 16 ? 2.753 7.604 10.817 1.00 70.13 576 ILE A O 9
ATOM 14665 N N . ARG A 1 17 ? 0.613 8.276 10.990 1.00 43.24 577 ARG A N 9
ATOM 14666 C CA . ARG A 1 17 ? 0.392 8.311 9.550 1.00 31.54 577 ARG A CA 9
ATOM 14667 C C . ARG A 1 17 ? 1.251 9.387 8.893 1.00 52.55 577 ARG A C 9
ATOM 14668 O O . ARG A 1 17 ? 1.553 10.412 9.505 1.00 53.32 577 ARG A O 9
ATOM 14686 N N . ARG A 1 18 ? 1.642 9.148 7.647 1.00 32.33 578 ARG A N 9
ATOM 14687 C CA . ARG A 1 18 ? 2.467 10.096 6.908 1.00 41.31 578 ARG A CA 9
ATOM 14688 C C . ARG A 1 18 ? 1.755 10.568 5.644 1.00 23.11 578 ARG A C 9
ATOM 14689 O O . ARG A 1 18 ? 0.827 9.927 5.148 1.00 51.45 578 ARG A O 9
ATOM 14707 N N . PRO A 1 19 ? 2.197 11.715 5.109 1.00 11.51 579 PRO A N 9
ATOM 14708 C CA . PRO A 1 19 ? 1.615 12.299 3.897 1.00 12.13 579 PRO A CA 9
ATOM 14709 C C . PRO A 1 19 ? 1.933 11.481 2.650 1.00 14.23 579 PRO A C 9
ATOM 14710 O O . PRO A 1 19 ? 2.839 11.820 1.888 1.00 11.24 579 PRO A O 9
ATOM 14718 N N . PHE A 1 20 ? 1.182 10.404 2.446 1.00 61.40 580 PHE A N 9
ATOM 14719 C CA . PHE A 1 20 ? 1.385 9.537 1.292 1.00 31.15 580 PHE A CA 9
ATOM 14720 C C . PHE A 1 20 ? 0.492 9.961 0.130 1.00 51.21 580 PHE A C 9
ATOM 14721 O O . PHE A 1 20 ? -0.644 10.393 0.331 1.00 21.43 580 PHE A O 9
ATOM 14737 N N . SER A 1 21 ? 1.013 9.836 -1.086 1.00 34.11 581 SER A N 9
ATOM 14738 C CA . SER A 1 21 ? 0.265 10.209 -2.281 1.00 52.14 581 SER A CA 9
ATOM 14739 C C . SER A 1 21 ? -0.131 8.974 -3.084 1.00 63.23 581 SER A C 9
ATOM 14740 O O . SER A 1 21 ? 0.199 7.846 -2.713 1.00 52.41 581 SER A O 9
ATOM 14747 N N . VAL A 1 22 ? -0.841 9.193 -4.185 1.00 43.24 582 VAL A N 9
ATOM 14748 C CA . VAL A 1 22 ? -1.282 8.099 -5.041 1.00 23.22 582 VAL A CA 9
ATOM 14749 C C . VAL A 1 22 ? -0.112 7.210 -5.444 1.00 32.34 582 VAL A C 9
ATOM 14750 O O . VAL A 1 22 ? -0.238 5.988 -5.504 1.00 44.23 582 VAL A O 9
ATOM 14763 N N . ALA A 1 23 ? 1.030 7.834 -5.719 1.00 23.54 583 ALA A N 9
ATOM 14764 C CA . ALA A 1 23 ? 2.225 7.099 -6.115 1.00 64.53 583 ALA A CA 9
ATOM 14765 C C . ALA A 1 23 ? 2.785 6.292 -4.947 1.00 52.21 583 ALA A C 9
ATOM 14766 O O . ALA A 1 23 ? 3.106 5.114 -5.094 1.00 71.21 583 ALA A O 9
ATOM 14773 N N . GLU A 1 24 ? 2.898 6.936 -3.789 1.00 32.52 584 GLU A N 9
ATOM 14774 C CA . GLU A 1 24 ? 3.421 6.277 -2.598 1.00 13.11 584 GLU A CA 9
ATOM 14775 C C . GLU A 1 24 ? 2.553 5.082 -2.212 1.00 34.33 584 GLU A C 9
ATOM 14776 O O . GLU A 1 24 ? 3.047 3.962 -2.078 1.00 4.23 584 GLU A O 9
ATOM 14786 N N . VAL A 1 25 ? 1.260 5.330 -2.036 1.00 22.34 585 VAL A N 9
ATOM 14787 C CA . VAL A 1 25 ? 0.324 4.274 -1.667 1.00 1.25 585 VAL A CA 9
ATOM 14788 C C . VAL A 1 25 ? 0.331 3.148 -2.695 1.00 12.43 585 VAL A C 9
ATOM 14789 O O . VAL A 1 25 ? 0.160 1.980 -2.350 1.00 21.14 585 VAL A O 9
ATOM 14802 N N . GLU A 1 26 ? 0.529 3.509 -3.959 1.00 13.04 586 GLU A N 9
ATOM 14803 C CA . GLU A 1 26 ? 0.559 2.528 -5.038 1.00 50.54 586 GLU A CA 9
ATOM 14804 C C . GLU A 1 26 ? 1.690 1.526 -4.831 1.00 33.20 586 GLU A C 9
ATOM 14805 O O . GLU A 1 26 ? 1.477 0.315 -4.872 1.00 42.33 586 GLU A O 9
ATOM 14815 N N . ALA A 1 27 ? 2.896 2.041 -4.610 1.00 42.12 587 ALA A N 9
ATOM 14816 C CA . ALA A 1 27 ? 4.061 1.192 -4.396 1.00 70.03 587 ALA A CA 9
ATOM 14817 C C . ALA A 1 27 ? 3.924 0.387 -3.108 1.00 33.33 587 ALA A C 9
ATOM 14818 O O . ALA A 1 27 ? 4.456 -0.718 -2.995 1.00 35.52 587 ALA A O 9
ATOM 14825 N N . LEU A 1 28 ? 3.208 0.946 -2.140 1.00 74.25 588 LEU A N 9
ATOM 14826 C CA . LEU A 1 28 ? 3.002 0.279 -0.858 1.00 22.21 588 LEU A CA 9
ATOM 14827 C C . LEU A 1 28 ? 2.125 -0.958 -1.023 1.00 21.21 588 LEU A C 9
ATOM 14828 O O . LEU A 1 28 ? 2.512 -2.061 -0.638 1.00 63.50 588 LEU A O 9
ATOM 14843 N N . VAL A 1 29 ? 0.944 -0.768 -1.601 1.00 14.23 589 VAL A N 9
ATOM 14844 C CA . VAL A 1 29 ? 0.014 -1.868 -1.821 1.00 2.02 589 VAL A CA 9
ATOM 14845 C C . VAL A 1 29 ? 0.540 -2.830 -2.880 1.00 75.30 589 VAL A C 9
ATOM 14846 O O . VAL A 1 29 ? 0.478 -4.047 -2.712 1.00 61.13 589 VAL A O 9
ATOM 14859 N N . GLU A 1 30 ? 1.060 -2.275 -3.971 1.00 43.34 590 GLU A N 9
ATOM 14860 C CA . GLU A 1 30 ? 1.598 -3.084 -5.057 1.00 10.22 590 GLU A CA 9
ATOM 14861 C C . GLU A 1 30 ? 2.595 -4.112 -4.529 1.00 41.34 590 GLU A C 9
ATOM 14862 O O . GLU A 1 30 ? 2.526 -5.292 -4.871 1.00 41.12 590 GLU A O 9
ATOM 14872 N N . ALA A 1 31 ? 3.520 -3.653 -3.693 1.00 55.22 591 ALA A N 9
ATOM 14873 C CA . ALA A 1 31 ? 4.531 -4.530 -3.115 1.00 2.35 591 ALA A CA 9
ATOM 14874 C C . ALA A 1 31 ? 3.904 -5.524 -2.143 1.00 13.13 591 ALA A C 9
ATOM 14875 O O . ALA A 1 31 ? 4.333 -6.674 -2.053 1.00 75.54 591 ALA A O 9
ATOM 14882 N N . VAL A 1 32 ? 2.886 -5.073 -1.418 1.00 63.12 592 VAL A N 9
ATOM 14883 C CA . VAL A 1 32 ? 2.199 -5.923 -0.453 1.00 55.14 592 VAL A CA 9
ATOM 14884 C C . VAL A 1 32 ? 1.387 -7.006 -1.154 1.00 42.44 592 VAL A C 9
ATOM 14885 O O . VAL A 1 32 ? 1.153 -8.078 -0.597 1.00 61.14 592 VAL A O 9
ATOM 14898 N N . GLU A 1 33 ? 0.960 -6.718 -2.379 1.00 54.23 593 GLU A N 9
ATOM 14899 C CA . GLU A 1 33 ? 0.173 -7.669 -3.156 1.00 35.03 593 GLU A CA 9
ATOM 14900 C C . GLU A 1 33 ? 1.052 -8.798 -3.685 1.00 63.32 593 GLU A C 9
ATOM 14901 O O . GLU A 1 33 ? 0.625 -9.951 -3.754 1.00 64.43 593 GLU A O 9
ATOM 14911 N N . HIS A 1 34 ? 2.282 -8.459 -4.056 1.00 24.43 594 HIS A N 9
ATOM 14912 C CA . HIS A 1 34 ? 3.222 -9.445 -4.579 1.00 51.41 594 HIS A CA 9
ATOM 14913 C C . HIS A 1 34 ? 3.969 -10.138 -3.443 1.00 23.52 594 HIS A C 9
ATOM 14914 O O . HIS A 1 34 ? 4.072 -11.366 -3.413 1.00 73.21 594 HIS A O 9
ATOM 14927 N N . LEU A 1 35 ? 4.487 -9.346 -2.511 1.00 33.24 595 LEU A N 9
ATOM 14928 C CA . LEU A 1 35 ? 5.225 -9.884 -1.374 1.00 31.41 595 LEU A CA 9
ATOM 14929 C C . LEU A 1 35 ? 4.271 -10.396 -0.299 1.00 53.14 595 LEU A C 9
ATOM 14930 O O . LEU A 1 35 ? 4.628 -11.258 0.502 1.00 62.24 595 LEU A O 9
ATOM 14945 N N . GLY A 1 36 ? 3.056 -9.857 -0.290 1.00 64.01 596 GLY A N 9
ATOM 14946 C CA . GLY A 1 36 ? 2.068 -10.274 0.690 1.00 54.20 596 GLY A CA 9
ATOM 14947 C C . GLY A 1 36 ? 2.184 -9.504 1.991 1.00 23.33 596 GLY A C 9
ATOM 14948 O O . GLY A 1 36 ? 2.932 -8.531 2.083 1.00 21.43 596 GLY A O 9
ATOM 14952 N N . THR A 1 37 ? 1.438 -9.940 3.002 1.00 32.42 597 THR A N 9
ATOM 14953 C CA . THR A 1 37 ? 1.458 -9.285 4.304 1.00 23.02 597 THR A CA 9
ATOM 14954 C C . THR A 1 37 ? 2.368 -10.025 5.279 1.00 10.23 597 THR A C 9
ATOM 14955 O O . THR A 1 37 ? 2.113 -10.052 6.481 1.00 42.33 597 THR A O 9
ATOM 14966 N N . GLY A 1 38 ? 3.431 -10.624 4.750 1.00 55.43 598 GLY A N 9
ATOM 14967 C CA . GLY A 1 38 ? 4.363 -11.354 5.588 1.00 31.33 598 GLY A CA 9
ATOM 14968 C C . GLY A 1 38 ? 5.808 -11.030 5.268 1.00 34.13 598 GLY A C 9
ATOM 14969 O O . GLY A 1 38 ? 6.725 -11.623 5.836 1.00 34.33 598 GLY A O 9
ATOM 14973 N N . ARG A 1 39 ? 6.013 -10.086 4.354 1.00 3.01 599 ARG A N 9
ATOM 14974 C CA . ARG A 1 39 ? 7.357 -9.686 3.957 1.00 22.52 599 ARG A CA 9
ATOM 14975 C C . ARG A 1 39 ? 7.482 -8.166 3.917 1.00 71.11 599 ARG A C 9
ATOM 14976 O O . ARG A 1 39 ? 7.337 -7.548 2.862 1.00 33.52 599 ARG A O 9
ATOM 14994 N N . TRP A 1 40 ? 7.752 -7.570 5.073 1.00 11.31 600 TRP A N 9
ATOM 14995 C CA . TRP A 1 40 ? 7.897 -6.122 5.170 1.00 5.11 600 TRP A CA 9
ATOM 14996 C C . TRP A 1 40 ? 9.170 -5.653 4.474 1.00 2.23 600 TRP A C 9
ATOM 14997 O O . TRP A 1 40 ? 9.136 -4.741 3.649 1.00 40.52 600 TRP A O 9
ATOM 15017 N N . ARG A 1 41 ? 10.290 -6.284 4.811 1.00 43.04 601 ARG A N 9
ATOM 15018 C CA . ARG A 1 41 ? 11.573 -5.930 4.218 1.00 13.13 601 ARG A CA 9
ATOM 15019 C C . ARG A 1 41 ? 11.494 -5.958 2.695 1.00 15.50 601 ARG A C 9
ATOM 15020 O O . ARG A 1 41 ? 11.939 -5.025 2.024 1.00 4.24 601 ARG A O 9
ATOM 15038 N N . ASP A 1 42 ? 10.928 -7.031 2.155 1.00 61.24 602 ASP A N 9
ATOM 15039 C CA . ASP A 1 42 ? 10.790 -7.179 0.711 1.00 64.44 602 ASP A CA 9
ATOM 15040 C C . ASP A 1 42 ? 9.933 -6.059 0.129 1.00 73.34 602 ASP A C 9
ATOM 15041 O O . ASP A 1 42 ? 10.221 -5.539 -0.948 1.00 33.54 602 ASP A O 9
ATOM 15049 N N . VAL A 1 43 ? 8.878 -5.693 0.849 1.00 25.31 603 VAL A N 9
ATOM 15050 C CA . VAL A 1 43 ? 7.978 -4.635 0.405 1.00 25.41 603 VAL A CA 9
ATOM 15051 C C . VAL A 1 43 ? 8.727 -3.320 0.218 1.00 3.13 603 VAL A C 9
ATOM 15052 O O . VAL A 1 43 ? 8.394 -2.523 -0.659 1.00 42.41 603 VAL A O 9
ATOM 15065 N N . LYS A 1 44 ? 9.742 -3.101 1.047 1.00 1.31 604 LYS A N 9
ATOM 15066 C CA . LYS A 1 44 ? 10.541 -1.884 0.972 1.00 54.45 604 LYS A CA 9
ATOM 15067 C C . LYS A 1 44 ? 11.389 -1.865 -0.295 1.00 62.24 604 LYS A C 9
ATOM 15068 O O . LYS A 1 44 ? 11.458 -0.853 -0.992 1.00 22.32 604 LYS A O 9
ATOM 15083 N N . MET A 1 45 ? 12.032 -2.991 -0.588 1.00 43.51 605 MET A N 9
ATOM 15084 C CA . MET A 1 45 ? 12.874 -3.105 -1.773 1.00 0.45 605 MET A CA 9
ATOM 15085 C C . MET A 1 45 ? 12.024 -3.163 -3.039 1.00 63.43 605 MET A C 9
ATOM 15086 O O . MET A 1 45 ? 12.441 -2.699 -4.099 1.00 33.13 605 MET A O 9
ATOM 15098 N N . ARG A 1 46 ? 10.830 -3.737 -2.919 1.00 75.11 606 ARG A N 9
ATOM 15099 C CA . ARG A 1 46 ? 9.924 -3.857 -4.055 1.00 22.21 606 ARG A CA 9
ATOM 15100 C C . ARG A 1 46 ? 9.219 -2.532 -4.330 1.00 1.13 606 ARG A C 9
ATOM 15101 O O . ARG A 1 46 ? 9.042 -2.140 -5.484 1.00 55.15 606 ARG A O 9
ATOM 15119 N N . ALA A 1 47 ? 8.819 -1.848 -3.264 1.00 52.43 607 ALA A N 9
ATOM 15120 C CA . ALA A 1 47 ? 8.135 -0.566 -3.390 1.00 32.11 607 ALA A CA 9
ATOM 15121 C C . ALA A 1 47 ? 9.129 0.564 -3.637 1.00 22.02 607 ALA A C 9
ATOM 15122 O O . ALA A 1 47 ? 9.188 1.124 -4.732 1.00 24.42 607 ALA A O 9
ATOM 15129 N N . PHE A 1 48 ? 9.906 0.897 -2.612 1.00 23.43 608 PHE A N 9
ATOM 15130 C CA . PHE A 1 48 ? 10.896 1.962 -2.718 1.00 72.33 608 PHE A CA 9
ATOM 15131 C C . PHE A 1 48 ? 12.076 1.525 -3.582 1.00 10.31 608 PHE A C 9
ATOM 15132 O O . PHE A 1 48 ? 12.718 0.511 -3.308 1.00 10.01 608 PHE A O 9
ATOM 15148 N N . ASP A 1 49 ? 12.355 2.298 -4.626 1.00 24.01 609 ASP A N 9
ATOM 15149 C CA . ASP A 1 49 ? 13.456 1.992 -5.531 1.00 60.12 609 ASP A CA 9
ATOM 15150 C C . ASP A 1 49 ? 14.799 2.297 -4.874 1.00 33.21 609 ASP A C 9
ATOM 15151 O O . ASP A 1 49 ? 15.785 1.597 -5.100 1.00 74.30 609 ASP A O 9
ATOM 15159 N N . ASN A 1 50 ? 14.829 3.348 -4.061 1.00 42.13 610 ASN A N 9
ATOM 15160 C CA . ASN A 1 50 ? 16.052 3.747 -3.373 1.00 3.34 610 ASN A CA 9
ATOM 15161 C C . ASN A 1 50 ? 15.756 4.154 -1.932 1.00 32.55 610 ASN A C 9
ATOM 15162 O O . ASN A 1 50 ? 15.920 5.315 -1.558 1.00 32.30 610 ASN A O 9
ATOM 15172 N N . ALA A 1 51 ? 15.322 3.189 -1.129 1.00 43.24 611 ALA A N 9
ATOM 15173 C CA . ALA A 1 51 ? 15.007 3.446 0.271 1.00 64.12 611 ALA A CA 9
ATOM 15174 C C . ALA A 1 51 ? 16.270 3.738 1.074 1.00 1.22 611 ALA A C 9
ATOM 15175 O O . ALA A 1 51 ? 16.211 4.345 2.143 1.00 40.10 611 ALA A O 9
ATOM 15182 N N . ASP A 1 52 ? 17.410 3.300 0.552 1.00 74.23 612 ASP A N 9
ATOM 15183 C CA . ASP A 1 52 ? 18.689 3.516 1.220 1.00 65.23 612 ASP A CA 9
ATOM 15184 C C . ASP A 1 52 ? 18.731 2.787 2.561 1.00 32.54 612 ASP A C 9
ATOM 15185 O O . ASP A 1 52 ? 19.587 3.063 3.402 1.00 21.22 612 ASP A O 9
ATOM 15193 N N . HIS A 1 53 ? 17.801 1.857 2.752 1.00 51.10 613 HIS A N 9
ATOM 15194 C CA . HIS A 1 53 ? 17.731 1.089 3.990 1.00 73.33 613 HIS A CA 9
ATOM 15195 C C . HIS A 1 53 ? 16.562 0.109 3.957 1.00 32.11 613 HIS A C 9
ATOM 15196 O O . HIS A 1 53 ? 15.730 0.152 3.052 1.00 0.53 613 HIS A O 9
ATOM 15209 N N . ARG A 1 54 ? 16.507 -0.773 4.950 1.00 34.23 614 ARG A N 9
ATOM 15210 C CA . ARG A 1 54 ? 15.442 -1.764 5.033 1.00 34.23 614 ARG A CA 9
ATOM 15211 C C . ARG A 1 54 ? 14.520 -1.474 6.214 1.00 15.01 614 ARG A C 9
ATOM 15212 O O . ARG A 1 54 ? 14.849 -1.775 7.362 1.00 32.12 614 ARG A O 9
ATOM 15230 N N . THR A 1 55 ? 13.363 -0.887 5.924 1.00 51.24 615 THR A N 9
ATOM 15231 C CA . THR A 1 55 ? 12.394 -0.554 6.961 1.00 61.52 615 THR A CA 9
ATOM 15232 C C . THR A 1 55 ? 11.246 -1.557 6.983 1.00 52.32 615 THR A C 9
ATOM 15233 O O . THR A 1 55 ? 11.093 -2.360 6.062 1.00 53.14 615 THR A O 9
ATOM 15244 N N . TYR A 1 56 ? 10.441 -1.505 8.038 1.00 41.54 616 TYR A N 9
ATOM 15245 C CA . TYR A 1 56 ? 9.307 -2.410 8.180 1.00 32.45 616 TYR A CA 9
ATOM 15246 C C . TYR A 1 56 ? 8.099 -1.683 8.763 1.00 73.10 616 TYR A C 9
ATOM 15247 O O . TYR A 1 56 ? 6.964 -1.900 8.339 1.00 2.05 616 TYR A O 9
ATOM 15264 N N . VAL A 1 57 ? 8.352 -0.817 9.739 1.00 32.11 617 VAL A N 9
ATOM 15265 C CA . VAL A 1 57 ? 7.288 -0.055 10.380 1.00 65.24 617 VAL A CA 9
ATOM 15266 C C . VAL A 1 57 ? 6.725 1.004 9.439 1.00 74.01 617 VAL A C 9
ATOM 15267 O O . VAL A 1 57 ? 5.534 1.313 9.476 1.00 21.33 617 VAL A O 9
ATOM 15280 N N . ASP A 1 58 ? 7.591 1.558 8.596 1.00 44.41 618 ASP A N 9
ATOM 15281 C CA . ASP A 1 58 ? 7.180 2.583 7.643 1.00 64.52 618 ASP A CA 9
ATOM 15282 C C . ASP A 1 58 ? 6.128 2.039 6.682 1.00 40.32 618 ASP A C 9
ATOM 15283 O O . ASP A 1 58 ? 5.066 2.639 6.504 1.00 61.55 618 ASP A O 9
ATOM 15291 N N . LEU A 1 59 ? 6.429 0.903 6.063 1.00 45.35 619 LEU A N 9
ATOM 15292 C CA . LEU A 1 59 ? 5.508 0.279 5.119 1.00 40.13 619 LEU A CA 9
ATOM 15293 C C . LEU A 1 59 ? 4.346 -0.387 5.850 1.00 32.12 619 LEU A C 9
ATOM 15294 O O . LEU A 1 59 ? 3.248 -0.513 5.307 1.00 1.22 619 LEU A O 9
ATOM 15309 N N . LYS A 1 60 ? 4.594 -0.808 7.084 1.00 63.31 620 LYS A N 9
ATOM 15310 C CA . LYS A 1 60 ? 3.569 -1.458 7.893 1.00 12.41 620 LYS A CA 9
ATOM 15311 C C . LYS A 1 60 ? 2.494 -0.460 8.312 1.00 63.03 620 LYS A C 9
ATOM 15312 O O . LYS A 1 60 ? 1.314 -0.801 8.390 1.00 12.42 620 LYS A O 9
ATOM 15327 N N . ASP A 1 61 ? 2.910 0.773 8.581 1.00 32.42 621 ASP A N 9
ATOM 15328 C CA . ASP A 1 61 ? 1.983 1.820 8.990 1.00 40.32 621 ASP A CA 9
ATOM 15329 C C . ASP A 1 61 ? 1.111 2.262 7.819 1.00 11.52 621 ASP A C 9
ATOM 15330 O O . ASP A 1 61 ? -0.107 2.384 7.948 1.00 23.23 621 ASP A O 9
ATOM 15338 N N . LYS A 1 62 ? 1.743 2.503 6.675 1.00 1.31 622 LYS A N 9
ATOM 15339 C CA . LYS A 1 62 ? 1.027 2.932 5.480 1.00 53.00 622 LYS A CA 9
ATOM 15340 C C . LYS A 1 62 ? 0.092 1.834 4.982 1.00 73.50 622 LYS A C 9
ATOM 15341 O O . LYS A 1 62 ? -0.952 2.113 4.395 1.00 14.24 622 LYS A O 9
ATOM 15356 N N . TRP A 1 63 ? 0.476 0.585 5.221 1.00 31.24 623 TRP A N 9
ATOM 15357 C CA . TRP A 1 63 ? -0.328 -0.555 4.798 1.00 22.35 623 TRP A CA 9
ATOM 15358 C C . TRP A 1 63 ? -1.593 -0.674 5.642 1.00 70.15 623 TRP A C 9
ATOM 15359 O O . TRP A 1 63 ? -2.704 -0.706 5.113 1.00 41.44 623 TRP A O 9
ATOM 15379 N N . LYS A 1 64 ? -1.416 -0.739 6.958 1.00 14.24 624 LYS A N 9
ATOM 15380 C CA . LYS A 1 64 ? -2.542 -0.852 7.877 1.00 2.24 624 LYS A CA 9
ATOM 15381 C C . LYS A 1 64 ? -3.594 0.213 7.582 1.00 30.23 624 LYS A C 9
ATOM 15382 O O . LYS A 1 64 ? -4.783 -0.087 7.470 1.00 34.31 624 LYS A O 9
ATOM 15397 N N . THR A 1 65 ? -3.148 1.459 7.455 1.00 44.45 625 THR A N 9
ATOM 15398 C CA . THR A 1 65 ? -4.050 2.569 7.174 1.00 1.24 625 THR A CA 9
ATOM 15399 C C . THR A 1 65 ? -4.703 2.412 5.805 1.00 45.23 625 THR A C 9
ATOM 15400 O O . THR A 1 65 ? -5.837 2.847 5.593 1.00 22.20 625 THR A O 9
ATOM 15411 N N . LEU A 1 66 ? -3.984 1.788 4.879 1.00 24.22 626 LEU A N 9
ATOM 15412 C CA . LEU A 1 66 ? -4.495 1.573 3.530 1.00 35.42 626 LEU A CA 9
ATOM 15413 C C . LEU A 1 66 ? -5.734 0.683 3.551 1.00 75.53 626 LEU A C 9
ATOM 15414 O O . LEU A 1 66 ? -6.781 1.046 3.018 1.00 10.50 626 LEU A O 9
ATOM 15429 N N . VAL A 1 67 ? -5.605 -0.485 4.174 1.00 13.42 627 VAL A N 9
ATOM 15430 C CA . VAL A 1 67 ? -6.715 -1.426 4.268 1.00 2.14 627 VAL A CA 9
ATOM 15431 C C . VAL A 1 67 ? -7.939 -0.771 4.898 1.00 11.43 627 VAL A C 9
ATOM 15432 O O . VAL A 1 67 ? -9.031 -0.791 4.328 1.00 75.41 627 VAL A O 9
ATOM 15445 N N . HIS A 1 68 ? -7.750 -0.188 6.079 1.00 23.55 628 HIS A N 9
ATOM 15446 C CA . HIS A 1 68 ? -8.839 0.475 6.787 1.00 21.35 628 HIS A CA 9
ATOM 15447 C C . HIS A 1 68 ? -9.537 1.489 5.884 1.00 23.34 628 HIS A C 9
ATOM 15448 O O . HIS A 1 68 ? -10.753 1.669 5.958 1.00 74.32 628 HIS A O 9
ATOM 15461 N N . THR A 1 69 ? -8.759 2.148 5.031 1.00 25.03 629 THR A N 9
ATOM 15462 C CA . THR A 1 69 ? -9.301 3.144 4.115 1.00 43.34 629 THR A CA 9
ATOM 15463 C C . THR A 1 69 ? -10.197 2.496 3.065 1.00 74.32 629 THR A C 9
ATOM 15464 O O . THR A 1 69 ? -11.141 3.114 2.575 1.00 24.41 629 THR A O 9
ATOM 15475 N N . ALA A 1 70 ? -9.893 1.248 2.725 1.00 62.03 630 ALA A N 9
ATOM 15476 C CA . ALA A 1 70 ? -10.672 0.515 1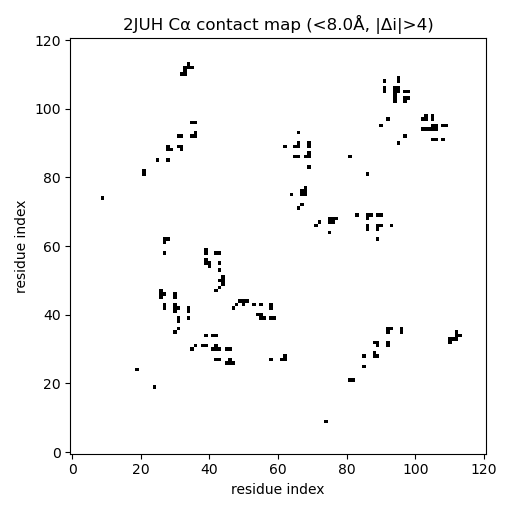.734 1.00 52.34 630 ALA A CA 9
ATOM 15477 C C . ALA A 1 70 ? -12.154 0.515 2.093 1.00 41.34 630 ALA A C 9
ATOM 15478 O O . ALA A 1 70 ? -13.005 0.811 1.254 1.00 42.43 630 ALA A O 9
ATOM 15485 N N . SER A 1 71 ? -12.456 0.180 3.344 1.00 4.12 631 SER A N 9
ATOM 15486 C CA . SER A 1 71 ? -13.836 0.136 3.812 1.00 14.34 631 SER A CA 9
ATOM 15487 C C . SER A 1 71 ? -13.926 -0.537 5.178 1.00 14.00 631 SER A C 9
ATOM 15488 O O . SER A 1 71 ? -14.487 -1.626 5.309 1.00 72.03 631 SER A O 9
ATOM 15495 N N . ILE A 1 72 ? -13.369 0.118 6.191 1.00 1.54 632 ILE A N 9
ATOM 15496 C CA . ILE A 1 72 ? -13.387 -0.416 7.547 1.00 61.22 632 ILE A CA 9
ATOM 15497 C C . ILE A 1 72 ? -13.990 0.587 8.525 1.00 24.34 632 ILE A C 9
ATOM 15498 O O . ILE A 1 72 ? -15.142 0.451 8.937 1.00 41.04 632 ILE A O 9
ATOM 15513 N N . ALA A 1 73 ? -13.204 1.594 8.891 1.00 62.21 633 ALA A N 9
ATOM 15514 C CA . ALA A 1 73 ? -13.662 2.622 9.818 1.00 3.13 633 ALA A CA 9
ATOM 15515 C C . ALA A 1 73 ? -13.986 3.918 9.083 1.00 22.22 633 ALA A C 9
ATOM 15516 O O . ALA A 1 73 ? -13.221 4.391 8.242 1.00 40.51 633 ALA A O 9
ATOM 15523 N N . PRO A 1 74 ? -15.148 4.506 9.404 1.00 35.23 634 PRO A N 9
ATOM 15524 C CA . PRO A 1 74 ? -15.600 5.755 8.785 1.00 14.50 634 PRO A CA 9
ATOM 15525 C C . PRO A 1 74 ? -14.762 6.953 9.217 1.00 74.12 634 PRO A C 9
ATOM 15526 O O . PRO A 1 74 ? -14.641 7.935 8.485 1.00 12.34 634 PRO A O 9
ATOM 15534 N N . GLN A 1 75 ? -14.183 6.866 10.411 1.00 23.23 635 GLN A N 9
ATOM 15535 C CA . GLN A 1 75 ? -13.356 7.944 10.940 1.00 24.32 635 GLN A CA 9
ATOM 15536 C C . GLN A 1 75 ? -11.973 7.934 10.297 1.00 41.05 635 GLN A C 9
ATOM 15537 O O . GLN A 1 75 ? -11.211 8.891 10.428 1.00 45.32 635 GLN A O 9
ATOM 15549 N N . GLN A 1 76 ? -11.657 6.845 9.603 1.00 54.04 636 GLN A N 9
ATOM 15550 C CA . GLN A 1 76 ? -10.365 6.712 8.941 1.00 34.54 636 GLN A CA 9
ATOM 15551 C C . GLN A 1 76 ? -10.345 7.481 7.623 1.00 65.34 636 GLN A C 9
ATOM 15552 O O . GLN A 1 76 ? -9.291 7.662 7.014 1.00 25.10 636 GLN A O 9
ATOM 15564 N N . ARG A 1 77 ? -11.519 7.931 7.190 1.00 34.11 637 ARG A N 9
ATOM 15565 C CA . ARG A 1 77 ? -11.637 8.679 5.944 1.00 53.13 637 ARG A CA 9
ATOM 15566 C C . ARG A 1 77 ? -11.345 10.160 6.169 1.00 41.15 637 ARG A C 9
ATOM 15567 O O . ARG A 1 77 ? -12.090 10.850 6.866 1.00 13.10 637 ARG A O 9
ATOM 15585 N N . ARG A 1 78 ? -10.258 10.640 5.577 1.00 35.44 638 ARG A N 9
ATOM 15586 C CA . ARG A 1 78 ? -9.867 12.038 5.714 1.00 14.04 638 ARG A CA 9
ATOM 15587 C C . ARG A 1 78 ? -10.592 12.908 4.692 1.00 12.52 638 ARG A C 9
ATOM 15588 O O . ARG A 1 78 ? -11.533 13.627 5.028 1.00 72.43 638 ARG A O 9
ATOM 15606 N N . GLY A 1 79 ? -10.148 12.838 3.441 1.00 33.24 639 GLY A N 9
ATOM 15607 C CA . GLY A 1 79 ? -10.766 13.625 2.388 1.00 21.43 639 GLY A CA 9
ATOM 15608 C C . GLY A 1 79 ? -10.155 13.353 1.027 1.00 55.35 639 GLY A C 9
ATOM 15609 O O . GLY A 1 79 ? -10.867 13.265 0.028 1.00 75.03 639 GLY A O 9
ATOM 15613 N N . GLU A 1 80 ? -8.832 13.223 0.989 1.00 63.12 640 GLU A N 9
ATOM 15614 C CA . GLU A 1 80 ? -8.127 12.963 -0.260 1.00 13.40 640 GLU A CA 9
ATOM 15615 C C . GLU A 1 80 ? -8.747 11.782 -0.999 1.00 23.15 640 GLU A C 9
ATOM 15616 O O . GLU A 1 80 ? -9.084 10.755 -0.409 1.00 4.45 640 GLU A O 9
ATOM 15626 N N . PRO A 1 81 ? -8.901 11.928 -2.324 1.00 45.23 641 PRO A N 9
ATOM 15627 C CA . PRO A 1 81 ? -9.481 10.884 -3.173 1.00 10.54 641 PRO A CA 9
ATOM 15628 C C . PRO A 1 81 ? -8.562 9.675 -3.316 1.00 44.44 641 PRO A C 9
ATOM 15629 O O . PRO A 1 81 ? -7.426 9.797 -3.772 1.00 73.20 641 PRO A O 9
ATOM 15637 N N . VAL A 1 82 ? -9.062 8.508 -2.922 1.00 63.21 642 VAL A N 9
ATOM 15638 C CA . VAL A 1 82 ? -8.287 7.277 -3.007 1.00 63.51 642 VAL A CA 9
ATOM 15639 C C . VAL A 1 82 ? -8.817 6.368 -4.110 1.00 22.43 642 VAL A C 9
ATOM 15640 O O . VAL A 1 82 ? -10.021 6.136 -4.231 1.00 34.23 642 VAL A O 9
ATOM 15653 N N . PRO A 1 83 ? -7.900 5.839 -4.934 1.00 43.12 643 PRO A N 9
ATOM 15654 C CA . PRO A 1 83 ? -8.252 4.946 -6.041 1.00 24.14 643 PRO A CA 9
ATOM 15655 C C . PRO A 1 83 ? -8.743 3.586 -5.556 1.00 14.02 643 PRO A C 9
ATOM 15656 O O . PRO A 1 83 ? -8.085 2.933 -4.745 1.00 4.35 643 PRO A O 9
ATOM 15664 N N . GLN A 1 84 ? -9.899 3.166 -6.057 1.00 24.12 644 GLN A N 9
ATOM 15665 C CA . GLN A 1 84 ? -10.477 1.883 -5.673 1.00 13.23 644 GLN A CA 9
ATOM 15666 C C . GLN A 1 84 ? -9.572 0.731 -6.096 1.00 21.24 644 GLN A C 9
ATOM 15667 O O . GLN A 1 84 ? -9.677 -0.379 -5.573 1.00 50.35 644 GLN A O 9
ATOM 15679 N N . ASP A 1 85 ? -8.684 1.000 -7.047 1.00 14.21 645 ASP A N 9
ATOM 15680 C CA . ASP A 1 85 ? -7.760 -0.014 -7.540 1.00 2.13 645 ASP A CA 9
ATOM 15681 C C . ASP A 1 85 ? -6.829 -0.488 -6.428 1.00 4.43 645 ASP A C 9
ATOM 15682 O O . ASP A 1 85 ? -6.592 -1.687 -6.272 1.00 53.43 645 ASP A O 9
ATOM 15690 N N . LEU A 1 86 ? -6.304 0.460 -5.659 1.00 10.24 646 LEU A N 9
ATOM 15691 C CA . LEU A 1 86 ? -5.398 0.139 -4.562 1.00 54.33 646 LEU A CA 9
ATOM 15692 C C . LEU A 1 86 ? -6.162 -0.435 -3.375 1.00 62.03 646 LEU A C 9
ATOM 15693 O O . LEU A 1 86 ? -5.749 -1.431 -2.780 1.00 65.44 646 LEU A O 9
ATOM 15708 N N . LEU A 1 87 ? -7.281 0.197 -3.036 1.00 71.44 647 LEU A N 9
ATOM 15709 C CA . LEU A 1 87 ? -8.106 -0.253 -1.920 1.00 43.00 647 LEU A CA 9
ATOM 15710 C C . LEU A 1 87 ? -8.642 -1.659 -2.171 1.00 35.30 647 LEU A C 9
ATOM 15711 O O . LEU A 1 87 ? -8.725 -2.476 -1.253 1.00 53.23 647 LEU A O 9
ATOM 15726 N N . ASP A 1 88 ? -9.002 -1.935 -3.420 1.00 42.45 648 ASP A N 9
ATOM 15727 C CA . ASP A 1 88 ? -9.527 -3.243 -3.793 1.00 40.23 648 ASP A CA 9
ATOM 15728 C C . ASP A 1 88 ? -8.416 -4.289 -3.813 1.00 50.33 648 ASP A C 9
ATOM 15729 O O . ASP A 1 88 ? -8.654 -5.466 -3.545 1.00 72.11 648 ASP A O 9
ATOM 15737 N N . ARG A 1 89 ? -7.203 -3.849 -4.133 1.00 21.40 649 ARG A N 9
ATOM 15738 C CA . ARG A 1 89 ? -6.056 -4.748 -4.190 1.00 11.12 649 ARG A CA 9
ATOM 15739 C C . ARG A 1 89 ? -5.605 -5.145 -2.787 1.00 2.35 649 ARG A C 9
ATOM 15740 O O . ARG A 1 89 ? -5.407 -6.325 -2.499 1.00 31.12 649 ARG A O 9
ATOM 15758 N N . VAL A 1 90 ? -5.447 -4.151 -1.919 1.00 43.12 650 VAL A N 9
ATOM 15759 C CA . VAL A 1 90 ? -5.021 -4.396 -0.547 1.00 60.03 650 VAL A CA 9
ATOM 15760 C C . VAL A 1 90 ? -6.027 -5.270 0.193 1.00 72.24 650 VAL A C 9
ATOM 15761 O O . VAL A 1 90 ? -5.657 -6.069 1.056 1.00 13.22 650 VAL A O 9
ATOM 15774 N N . LEU A 1 91 ? -7.301 -5.115 -0.149 1.00 70.14 651 LEU A N 9
ATOM 15775 C CA . LEU A 1 91 ? -8.363 -5.891 0.484 1.00 31.15 651 LEU A CA 9
ATOM 15776 C C . LEU A 1 91 ? -8.310 -7.349 0.040 1.00 34.30 651 LEU A C 9
ATOM 15777 O O . LEU A 1 91 ? -8.516 -8.260 0.841 1.00 72.21 651 LEU A O 9
ATOM 15792 N N . ALA A 1 92 ? -8.028 -7.563 -1.241 1.00 33.31 652 ALA A N 9
ATOM 15793 C CA . ALA A 1 92 ? -7.942 -8.911 -1.791 1.00 51.13 652 ALA A CA 9
ATOM 15794 C C . ALA A 1 92 ? -6.730 -9.652 -1.239 1.00 32.42 652 ALA A C 9
ATOM 15795 O O . ALA A 1 92 ? -6.815 -10.831 -0.894 1.00 53.43 652 ALA A O 9
ATOM 15802 N N . ALA A 1 93 ? -5.600 -8.955 -1.160 1.00 23.04 653 ALA A N 9
ATOM 15803 C CA . ALA A 1 93 ? -4.371 -9.547 -0.649 1.00 32.22 653 ALA A CA 9
ATOM 15804 C C . ALA A 1 93 ? -4.451 -9.766 0.857 1.00 23.33 653 ALA A C 9
ATOM 15805 O O . ALA A 1 93 ? -4.153 -10.854 1.354 1.00 1.43 653 ALA A O 9
ATOM 15812 N N . HIS A 1 94 ? -4.855 -8.728 1.582 1.00 14.45 654 HIS A N 9
ATOM 15813 C CA . HIS A 1 94 ? -4.975 -8.807 3.033 1.00 33.13 654 HIS A CA 9
ATOM 15814 C C . HIS A 1 94 ? -5.885 -9.962 3.440 1.00 74.45 654 HIS A C 9
ATOM 15815 O O . HIS A 1 94 ? -5.563 -10.727 4.350 1.00 54.40 654 HIS A O 9
ATOM 15828 N N . ALA A 1 95 ? -7.020 -10.083 2.761 1.00 0.50 655 ALA A N 9
ATOM 15829 C CA . ALA A 1 95 ? -7.975 -11.146 3.052 1.00 2.22 655 ALA A CA 9
ATOM 15830 C C . ALA A 1 95 ? -7.441 -12.501 2.601 1.00 5.04 655 ALA A C 9
ATOM 15831 O O . ALA A 1 95 ? -7.504 -13.482 3.343 1.00 11.10 655 ALA A O 9
ATOM 15838 N N . TYR A 1 96 ? -6.920 -12.550 1.380 1.00 74.11 656 TYR A N 9
ATOM 15839 C CA . TYR A 1 96 ? -6.379 -13.786 0.830 1.00 33.42 656 TYR A CA 9
ATOM 15840 C C . TYR A 1 96 ? -5.291 -14.357 1.735 1.00 72.21 656 TYR A C 9
ATOM 15841 O O . TYR A 1 96 ? -5.308 -15.540 2.075 1.00 42.32 656 TYR A O 9
ATOM 15858 N N . TRP A 1 97 ? -4.347 -13.507 2.122 1.00 3.32 657 TRP A N 9
ATOM 15859 C CA . TRP A 1 97 ? -3.252 -13.924 2.989 1.00 31.31 657 TRP A CA 9
ATOM 15860 C C . TRP A 1 97 ? -3.752 -14.208 4.401 1.00 12.11 657 TRP A C 9
ATOM 15861 O O . TRP A 1 97 ? -3.265 -15.119 5.071 1.00 50.42 657 TRP A O 9
ATOM 15881 N N . SER A 1 98 ? -4.727 -13.423 4.848 1.00 13.43 658 SER A N 9
ATOM 15882 C CA . SER A 1 98 ? -5.291 -13.587 6.182 1.00 30.50 658 SER A CA 9
ATOM 15883 C C . SER A 1 98 ? -5.764 -15.022 6.399 1.00 14.10 658 SER A C 9
ATOM 15884 O O . SER A 1 98 ? -5.633 -15.571 7.492 1.00 70.32 658 SER A O 9
ATOM 15891 N N . GLN A 1 99 ? -6.314 -15.621 5.348 1.00 4.13 659 GLN A N 9
ATOM 15892 C CA . GLN A 1 99 ? -6.808 -16.992 5.422 1.00 55.34 659 GLN A CA 9
ATOM 15893 C C . GLN A 1 99 ? -5.701 -17.946 5.863 1.00 14.43 659 GLN A C 9
ATOM 15894 O O . GLN A 1 99 ? -5.973 -19.014 6.408 1.00 32.52 659 GLN A O 9
ATOM 15906 N N . GLN A 1 100 ? -4.455 -17.551 5.622 1.00 11.51 660 GLN A N 9
ATOM 15907 C CA . GLN A 1 100 ? -3.309 -18.371 5.993 1.00 24.14 660 GLN A CA 9
ATOM 15908 C C . GLN A 1 100 ? -2.335 -17.584 6.863 1.00 64.54 660 GLN A C 9
ATOM 15909 O O . GLN A 1 100 ? -1.119 -17.702 6.712 1.00 65.14 660 GLN A O 9
ATOM 15921 N N . GLN A 1 101 ? -2.878 -16.782 7.773 1.00 72.14 661 GLN A N 9
ATOM 15922 C CA . GLN A 1 101 ? -2.055 -15.974 8.667 1.00 1.11 661 GLN A CA 9
ATOM 15923 C C . GLN A 1 101 ? -2.718 -15.829 10.033 1.00 32.53 661 GLN A C 9
ATOM 15924 O O . GLN A 1 101 ? -3.923 -16.035 10.175 1.00 34.32 661 GLN A O 9
ATOM 15936 N N . GLY A 1 102 ? -1.921 -15.473 11.037 1.00 22.33 662 GLY A N 9
ATOM 15937 C CA . GLY A 1 102 ? -2.449 -15.307 12.378 1.00 74.33 662 GLY A CA 9
ATOM 15938 C C . GLY A 1 102 ? -2.608 -13.849 12.762 1.00 65.02 662 GLY A C 9
ATOM 15939 O O . GLY A 1 102 ? -2.386 -12.957 11.945 1.00 14.40 662 GLY A O 9
ATOM 15943 N N . LYS A 1 103 ? -2.997 -13.607 14.010 1.00 14.42 663 LYS A N 9
ATOM 15944 C CA . LYS A 1 103 ? -3.188 -12.247 14.501 1.00 64.32 663 LYS A CA 9
ATOM 15945 C C . LYS A 1 103 ? -4.106 -11.457 13.574 1.00 14.04 663 LYS A C 9
ATOM 15946 O O . LYS A 1 103 ? -3.658 -10.559 12.863 1.00 11.43 663 LYS A O 9
ATOM 15961 N N . GLN A 1 104 ? -5.390 -11.799 13.588 1.00 55.22 664 GLN A N 9
ATOM 15962 C CA . GLN A 1 104 ? -6.370 -11.119 12.749 1.00 31.31 664 GLN A CA 9
ATOM 15963 C C . GLN A 1 104 ? -7.569 -10.663 13.572 1.00 41.42 664 GLN A C 9
ATOM 15964 O O . GLN A 1 104 ? -7.745 -11.083 14.716 1.00 44.34 664 GLN A O 9
ATOM 15976 N N . HIS A 1 105 ? -8.392 -9.801 12.983 1.00 75.20 665 HIS A N 9
ATOM 15977 C CA . HIS A 1 105 ? -9.576 -9.286 13.663 1.00 62.51 665 HIS A CA 9
ATOM 15978 C C . HIS A 1 105 ? -10.846 -9.884 13.066 1.00 43.53 665 HIS A C 9
ATOM 15979 O O . HIS A 1 105 ? -11.515 -10.702 13.697 1.00 63.12 665 HIS A O 9
ATOM 15992 N N . VAL A 1 106 ? -11.175 -9.468 11.847 1.00 32.41 666 VAL A N 9
ATOM 15993 C CA . VAL A 1 106 ? -12.365 -9.963 11.165 1.00 54.24 666 VAL A CA 9
ATOM 15994 C C . VAL A 1 106 ? -12.139 -11.366 10.613 1.00 1.13 666 VAL A C 9
ATOM 15995 O O . VAL A 1 106 ? -11.016 -11.737 10.274 1.00 72.03 666 VAL A O 9
ATOM 16008 N N . GLU A 1 107 ? -13.215 -12.141 10.526 1.00 12.22 667 GLU A N 9
ATOM 16009 C CA . GLU A 1 107 ? -13.134 -13.505 10.015 1.00 33.00 667 GLU A CA 9
ATOM 16010 C C . GLU A 1 107 ? -12.957 -13.508 8.499 1.00 71.31 667 GLU A C 9
ATOM 16011 O O . GLU A 1 107 ? -13.235 -12.523 7.814 1.00 22.20 667 GLU A O 9
ATOM 16021 N N . PRO A 1 108 ? -12.481 -14.641 7.962 1.00 72.01 668 PRO A N 9
ATOM 16022 C CA . PRO A 1 108 ? -12.254 -14.802 6.523 1.00 2.53 668 PRO A CA 9
ATOM 16023 C C . PRO A 1 108 ? -13.559 -14.859 5.734 1.00 61.33 668 PRO A C 9
ATOM 16024 O O . PRO A 1 108 ? -13.618 -14.430 4.582 1.00 21.04 668 PRO A O 9
ATOM 16032 N N . LEU A 1 109 ? -14.601 -15.392 6.362 1.00 30.11 669 LEU A N 9
ATOM 16033 C CA . LEU A 1 109 ? -15.905 -15.507 5.719 1.00 13.44 669 LEU A CA 9
ATOM 16034 C C . LEU A 1 109 ? -15.830 -16.409 4.491 1.00 13.21 669 LEU A C 9
ATOM 16035 O O . LEU A 1 109 ? -16.716 -16.387 3.636 1.00 73.23 669 LEU A O 9
ATOM 16050 N N . LYS A 1 110 ? -14.768 -17.202 4.411 1.00 65.52 670 LYS A N 9
ATOM 16051 C CA . LYS A 1 110 ? -14.578 -18.116 3.291 1.00 55.11 670 LYS A CA 9
ATOM 16052 C C . LYS A 1 110 ? -13.825 -19.368 3.732 1.00 3.15 670 LYS A C 9
ATOM 16053 O O . LYS A 1 110 ? -13.066 -19.338 4.699 1.00 63.34 670 LYS A O 9
ATOM 16068 N N . ILE A 1 111 ? -14.042 -20.466 3.014 1.00 1.30 671 ILE A N 9
ATOM 16069 C CA . ILE A 1 111 ? -13.383 -21.727 3.330 1.00 35.11 671 ILE A CA 9
ATOM 16070 C C . ILE A 1 111 ? -11.868 -21.601 3.206 1.00 12.24 671 ILE A C 9
ATOM 16071 O O . ILE A 1 111 ? -11.362 -20.875 2.348 1.00 63.51 671 ILE A O 9
ATOM 16086 N N . LEU A 1 112 ? -11.149 -22.312 4.066 1.00 63.53 672 LEU A N 9
ATOM 16087 C CA . LEU A 1 112 ? -9.690 -22.283 4.051 1.00 44.14 672 LEU A CA 9
ATOM 16088 C C . LEU A 1 112 ? -9.121 -23.651 3.686 1.00 43.43 672 LEU A C 9
ATOM 16089 O O . LEU A 1 112 ? -9.857 -24.631 3.579 1.00 61.45 672 LEU A O 9
ATOM 16104 N N . ASP A 1 113 ? -7.808 -23.707 3.496 1.00 63.22 673 ASP A N 9
ATOM 16105 C CA . ASP A 1 113 ? -7.139 -24.955 3.146 1.00 33.33 673 ASP A CA 9
ATOM 16106 C C . ASP A 1 113 ? -5.626 -24.768 3.108 1.00 20.42 673 ASP A C 9
ATOM 16107 O O . ASP A 1 113 ? -5.129 -23.740 2.650 1.00 33.45 673 ASP A O 9
ATOM 16115 N N . ALA A 1 114 ? -4.899 -25.769 3.594 1.00 14.21 674 ALA A N 9
ATOM 16116 C CA . ALA A 1 114 ? -3.442 -25.716 3.615 1.00 14.31 674 ALA A CA 9
ATOM 16117 C C . ALA A 1 114 ? -2.854 -26.999 4.190 1.00 53.24 674 ALA A C 9
ATOM 16118 O O . ALA A 1 114 ? -3.391 -27.570 5.139 1.00 42.45 674 ALA A O 9
ATOM 16125 N N . LYS A 1 115 ? -1.746 -27.449 3.610 1.00 2.23 675 LYS A N 9
ATOM 16126 C CA . LYS A 1 115 ? -1.083 -28.666 4.066 1.00 1.45 675 LYS A CA 9
ATOM 16127 C C . LYS A 1 115 ? 0.236 -28.874 3.328 1.00 44.13 675 LYS A C 9
ATOM 16128 O O . LYS A 1 115 ? 0.254 -29.082 2.116 1.00 51.01 675 LYS A O 9
ATOM 16143 N N . ALA A 1 116 ? 1.337 -28.820 4.070 1.00 72.14 676 ALA A N 9
ATOM 16144 C CA . ALA A 1 116 ? 2.660 -29.007 3.488 1.00 54.21 676 ALA A CA 9
ATOM 16145 C C . ALA A 1 116 ? 3.522 -29.912 4.362 1.00 15.11 676 ALA A C 9
ATOM 16146 O O . ALA A 1 116 ? 3.725 -29.637 5.544 1.00 51.54 676 ALA A O 9
ATOM 16153 N N . GLN A 1 117 ? 4.026 -30.991 3.772 1.00 51.23 677 GLN A N 9
ATOM 16154 C CA . GLN A 1 117 ? 4.865 -31.937 4.499 1.00 51.31 677 GLN A CA 9
ATOM 16155 C C . GLN A 1 117 ? 5.432 -32.996 3.559 1.00 41.50 677 GLN A C 9
ATOM 16156 O O . GLN A 1 117 ? 4.816 -33.339 2.549 1.00 50.23 677 GLN A O 9
ATOM 16168 N N . LYS A 1 118 ? 6.609 -33.510 3.896 1.00 40.25 678 LYS A N 9
ATOM 16169 C CA . LYS A 1 118 ? 7.260 -34.531 3.085 1.00 12.34 678 LYS A CA 9
ATOM 16170 C C . LYS A 1 118 ? 7.439 -35.823 3.875 1.00 34.42 678 LYS A C 9
ATOM 16171 O O . LYS A 1 118 ? 7.849 -35.800 5.036 1.00 31.24 678 LYS A O 9
ATOM 16186 N N . VAL A 1 119 ? 7.130 -36.948 3.238 1.00 72.41 679 VAL A N 9
ATOM 16187 C CA . VAL A 1 119 ? 7.259 -38.250 3.881 1.00 65.03 679 VAL A CA 9
ATOM 16188 C C . VAL A 1 119 ? 7.752 -39.303 2.895 1.00 63.33 679 VAL A C 9
ATOM 16189 O O . VAL A 1 119 ? 7.235 -39.420 1.785 1.00 64.22 679 VAL A O 9
ATOM 16202 N N . GLY A 1 120 ? 8.756 -40.071 3.309 1.00 74.35 680 GLY A N 9
ATOM 16203 C CA . GLY A 1 120 ? 9.302 -41.105 2.451 1.00 42.23 680 GLY A CA 9
ATOM 16204 C C . GLY A 1 120 ? 9.394 -42.448 3.148 1.00 71.20 680 GLY A C 9
ATOM 16205 O O . GLY A 1 120 ? 9.847 -42.533 4.288 1.00 72.54 680 GLY A O 9
ATOM 16209 N N . ALA A 1 121 ? 8.960 -43.500 2.462 1.00 23.34 681 ALA A N 9
ATOM 16210 C CA . ALA A 1 121 ? 8.996 -44.845 3.022 1.00 2.04 681 ALA A CA 9
ATOM 16211 C C . ALA A 1 121 ? 9.776 -45.795 2.119 1.00 63.11 681 ALA A C 9
ATOM 16212 O O . ALA A 1 121 ? 10.664 -46.514 2.579 1.00 34.12 681 ALA A O 9
ATOM 16219 N N . PRO A 1 1 ? -22.573 53.623 10.914 1.00 1.53 561 PRO A N 10
ATOM 16220 C CA . PRO A 1 1 ? -21.235 53.026 10.915 1.00 41.11 561 PRO A CA 10
ATOM 16221 C C . PRO A 1 1 ? -21.080 51.951 11.986 1.00 3.45 561 PRO A C 10
ATOM 16222 O O . PRO A 1 1 ? -21.749 51.988 13.018 1.00 41.54 561 PRO A O 10
ATOM 16230 N N . VAL A 1 2 ? -20.194 50.993 11.734 1.00 35.35 562 VAL A N 10
ATOM 16231 C CA . VAL A 1 2 ? -19.950 49.908 12.676 1.00 1.52 562 VAL A CA 10
ATOM 16232 C C . VAL A 1 2 ? -18.563 50.022 13.298 1.00 1.32 562 VAL A C 10
ATOM 16233 O O . VAL A 1 2 ? -18.335 49.568 14.418 1.00 63.14 562 VAL A O 10
ATOM 16246 N N . ASN A 1 3 ? -17.640 50.631 12.562 1.00 73.24 563 ASN A N 10
ATOM 16247 C CA . ASN A 1 3 ? -16.273 50.804 13.042 1.00 54.04 563 ASN A CA 10
ATOM 16248 C C . ASN A 1 3 ? -15.784 49.549 13.758 1.00 41.35 563 ASN A C 10
ATOM 16249 O O . ASN A 1 3 ? -15.116 49.631 14.789 1.00 13.41 563 ASN A O 10
ATOM 16259 N N . GLN A 1 4 ? -16.121 48.389 13.204 1.00 11.20 564 GLN A N 10
ATOM 16260 C CA . GLN A 1 4 ? -15.717 47.117 13.790 1.00 44.13 564 GLN A CA 10
ATOM 16261 C C . GLN A 1 4 ? -14.451 46.588 13.124 1.00 15.13 564 GLN A C 10
ATOM 16262 O O . GLN A 1 4 ? -14.459 46.233 11.945 1.00 0.01 564 GLN A O 10
ATOM 16274 N N . LYS A 1 5 ? -13.363 46.541 13.886 1.00 51.42 565 LYS A N 10
ATOM 16275 C CA . LYS A 1 5 ? -12.088 46.055 13.370 1.00 44.52 565 LYS A CA 10
ATOM 16276 C C . LYS A 1 5 ? -11.791 44.653 13.890 1.00 22.34 565 LYS A C 10
ATOM 16277 O O . LYS A 1 5 ? -11.469 44.469 15.063 1.00 53.21 565 LYS A O 10
ATOM 16292 N N . SER A 1 6 ? -11.900 43.665 13.007 1.00 60.52 566 SER A N 10
ATOM 16293 C CA . SER A 1 6 ? -11.645 42.277 13.377 1.00 1.02 566 SER A CA 10
ATOM 16294 C C . SER A 1 6 ? -10.243 41.850 12.951 1.00 1.42 566 SER A C 10
ATOM 16295 O O . SER A 1 6 ? -9.926 41.813 11.762 1.00 14.14 566 SER A O 10
ATOM 16302 N N . LYS A 1 7 ? -9.406 41.528 13.932 1.00 15.32 567 LYS A N 10
ATOM 16303 C CA . LYS A 1 7 ? -8.038 41.103 13.661 1.00 53.15 567 LYS A CA 10
ATOM 16304 C C . LYS A 1 7 ? -7.754 39.748 14.303 1.00 32.32 567 LYS A C 10
ATOM 16305 O O . LYS A 1 7 ? -7.224 39.675 15.411 1.00 63.31 567 LYS A O 10
ATOM 16320 N N . ARG A 1 8 ? -8.107 38.679 13.597 1.00 44.13 568 ARG A N 10
ATOM 16321 C CA . ARG A 1 8 ? -7.889 37.327 14.097 1.00 3.21 568 ARG A CA 10
ATOM 16322 C C . ARG A 1 8 ? -7.452 36.395 12.972 1.00 23.53 568 ARG A C 10
ATOM 16323 O O . ARG A 1 8 ? -7.273 36.823 11.832 1.00 0.34 568 ARG A O 10
ATOM 16341 N N . SER A 1 9 ? -7.280 35.118 13.300 1.00 14.51 569 SER A N 10
ATOM 16342 C CA . SER A 1 9 ? -6.859 34.126 12.318 1.00 44.53 569 SER A CA 10
ATOM 16343 C C . SER A 1 9 ? -8.065 33.524 11.603 1.00 12.31 569 SER A C 10
ATOM 16344 O O . SER A 1 9 ? -9.093 33.251 12.221 1.00 51.40 569 SER A O 10
ATOM 16351 N N . GLU A 1 10 ? -7.929 33.320 10.296 1.00 53.13 570 GLU A N 10
ATOM 16352 C CA . GLU A 1 10 ? -9.007 32.751 9.497 1.00 54.41 570 GLU A CA 10
ATOM 16353 C C . GLU A 1 10 ? -8.544 31.487 8.780 1.00 3.43 570 GLU A C 10
ATOM 16354 O O . GLU A 1 10 ? -8.834 31.287 7.599 1.00 13.52 570 GLU A O 10
ATOM 16364 N N . LEU A 1 11 ? -7.823 30.636 9.501 1.00 21.15 571 LEU A N 10
ATOM 16365 C CA . LEU A 1 11 ? -7.319 29.390 8.935 1.00 22.41 571 LEU A CA 10
ATOM 16366 C C . LEU A 1 11 ? -7.921 28.184 9.648 1.00 24.10 571 LEU A C 10
ATOM 16367 O O . LEU A 1 11 ? -7.991 28.147 10.877 1.00 33.13 571 LEU A O 10
ATOM 16382 N N . SER A 1 12 ? -8.354 27.198 8.869 1.00 63.41 572 SER A N 10
ATOM 16383 C CA . SER A 1 12 ? -8.952 25.989 9.426 1.00 53.43 572 SER A CA 10
ATOM 16384 C C . SER A 1 12 ? -7.877 25.035 9.935 1.00 41.23 572 SER A C 10
ATOM 16385 O O . SER A 1 12 ? -6.715 25.125 9.539 1.00 53.12 572 SER A O 10
ATOM 16392 N N . GLN A 1 13 ? -8.273 24.122 10.817 1.00 34.10 573 GLN A N 10
ATOM 16393 C CA . GLN A 1 13 ? -7.343 23.152 11.382 1.00 13.44 573 GLN A CA 10
ATOM 16394 C C . GLN A 1 13 ? -6.810 22.217 10.301 1.00 3.35 573 GLN A C 10
ATOM 16395 O O . GLN A 1 13 ? -7.526 21.336 9.821 1.00 74.50 573 GLN A O 10
ATOM 16407 N N . ARG A 1 14 ? -5.552 22.413 9.924 1.00 33.24 574 ARG A N 10
ATOM 16408 C CA . ARG A 1 14 ? -4.924 21.587 8.899 1.00 14.13 574 ARG A CA 10
ATOM 16409 C C . ARG A 1 14 ? -3.552 21.103 9.356 1.00 30.31 574 ARG A C 10
ATOM 16410 O O . ARG A 1 14 ? -3.061 21.503 10.411 1.00 65.04 574 ARG A O 10
ATOM 16428 N N . ARG A 1 15 ? -2.937 20.239 8.554 1.00 74.34 575 ARG A N 10
ATOM 16429 C CA . ARG A 1 15 ? -1.622 19.699 8.878 1.00 22.43 575 ARG A CA 10
ATOM 16430 C C . ARG A 1 15 ? -0.607 20.056 7.796 1.00 34.11 575 ARG A C 10
ATOM 16431 O O . ARG A 1 15 ? -0.976 20.458 6.692 1.00 61.30 575 ARG A O 10
ATOM 16449 N N . ILE A 1 16 ? 0.673 19.907 8.120 1.00 71.21 576 ILE A N 10
ATOM 16450 C CA . ILE A 1 16 ? 1.741 20.212 7.176 1.00 51.24 576 ILE A CA 10
ATOM 16451 C C . ILE A 1 16 ? 2.186 18.963 6.426 1.00 63.50 576 ILE A C 10
ATOM 16452 O O . ILE A 1 16 ? 2.174 18.927 5.195 1.00 54.31 576 ILE A O 10
ATOM 16467 N N . ARG A 1 17 ? 2.578 17.937 7.175 1.00 2.10 577 ARG A N 10
ATOM 16468 C CA . ARG A 1 17 ? 3.026 16.683 6.580 1.00 41.45 577 ARG A CA 10
ATOM 16469 C C . ARG A 1 17 ? 1.859 15.934 5.945 1.00 43.43 577 ARG A C 10
ATOM 16470 O O . ARG A 1 17 ? 1.000 15.396 6.646 1.00 24.35 577 ARG A O 10
ATOM 16488 N N . ARG A 1 18 ? 1.832 15.905 4.617 1.00 73.14 578 ARG A N 10
ATOM 16489 C CA . ARG A 1 18 ? 0.770 15.224 3.889 1.00 11.23 578 ARG A CA 10
ATOM 16490 C C . ARG A 1 18 ? 1.117 13.755 3.668 1.00 23.50 578 ARG A C 10
ATOM 16491 O O . ARG A 1 18 ? 2.277 13.347 3.742 1.00 33.14 578 ARG A O 10
ATOM 16509 N N . PRO A 1 19 ? 0.090 12.938 3.392 1.00 3.52 579 PRO A N 10
ATOM 16510 C CA . PRO A 1 19 ? 0.260 11.501 3.155 1.00 73.13 579 PRO A CA 10
ATOM 16511 C C . PRO A 1 19 ? 0.972 11.212 1.838 1.00 3.51 579 PRO A C 10
ATOM 16512 O O . PRO A 1 19 ? 1.481 12.121 1.183 1.00 54.14 579 PRO A O 10
ATOM 16520 N N . PHE A 1 20 ? 1.002 9.940 1.454 1.00 52.20 580 PHE A N 10
ATOM 16521 C CA . PHE A 1 20 ? 1.651 9.530 0.215 1.00 54.20 580 PHE A CA 10
ATOM 16522 C C . PHE A 1 20 ? 0.687 9.632 -0.963 1.00 30.30 580 PHE A C 10
ATOM 16523 O O . PHE A 1 20 ? -0.507 9.371 -0.825 1.00 0.44 580 PHE A O 10
ATOM 16539 N N . SER A 1 21 ? 1.216 10.013 -2.122 1.00 60.01 581 SER A N 10
ATOM 16540 C CA . SER A 1 21 ? 0.402 10.154 -3.324 1.00 11.25 581 SER A CA 10
ATOM 16541 C C . SER A 1 21 ? 0.025 8.787 -3.887 1.00 22.25 581 SER A C 10
ATOM 16542 O O . SER A 1 21 ? 0.659 7.778 -3.577 1.00 15.25 581 SER A O 10
ATOM 16549 N N . VAL A 1 22 ? -1.012 8.762 -4.718 1.00 2.32 582 VAL A N 10
ATOM 16550 C CA . VAL A 1 22 ? -1.475 7.521 -5.327 1.00 44.21 582 VAL A CA 10
ATOM 16551 C C . VAL A 1 22 ? -0.335 6.798 -6.035 1.00 25.21 582 VAL A C 10
ATOM 16552 O O . VAL A 1 22 ? -0.286 5.569 -6.060 1.00 64.15 582 VAL A O 10
ATOM 16565 N N . ALA A 1 23 ? 0.581 7.570 -6.610 1.00 51.33 583 ALA A N 10
ATOM 16566 C CA . ALA A 1 23 ? 1.723 7.004 -7.317 1.00 41.11 583 ALA A CA 10
ATOM 16567 C C . ALA A 1 23 ? 2.625 6.223 -6.367 1.00 73.33 583 ALA A C 10
ATOM 16568 O O . ALA A 1 23 ? 3.046 5.108 -6.672 1.00 52.41 583 ALA A O 10
ATOM 16575 N N . GLU A 1 24 ? 2.918 6.818 -5.214 1.00 73.42 584 GLU A N 10
ATOM 16576 C CA . GLU A 1 24 ? 3.772 6.178 -4.220 1.00 0.04 584 GLU A CA 10
ATOM 16577 C C . GLU A 1 24 ? 3.051 5.008 -3.556 1.00 4.13 584 GLU A C 10
ATOM 16578 O O . GLU A 1 24 ? 3.601 3.914 -3.433 1.00 71.33 584 GLU A O 10
ATOM 16588 N N . VAL A 1 25 ? 1.815 5.248 -3.129 1.00 62.11 585 VAL A N 10
ATOM 16589 C CA . VAL A 1 25 ? 1.017 4.216 -2.478 1.00 71.24 585 VAL A CA 10
ATOM 16590 C C . VAL A 1 25 ? 0.920 2.966 -3.346 1.00 34.41 585 VAL A C 10
ATOM 16591 O O . VAL A 1 25 ? 0.890 1.846 -2.837 1.00 13.21 585 VAL A O 10
ATOM 16604 N N . GLU A 1 26 ? 0.874 3.167 -4.659 1.00 25.45 586 GLU A N 10
ATOM 16605 C CA . GLU A 1 26 ? 0.781 2.055 -5.599 1.00 51.50 586 GLU A CA 10
ATOM 16606 C C . GLU A 1 26 ? 1.888 1.035 -5.346 1.00 72.12 586 GLU A C 10
ATOM 16607 O O . GLU A 1 26 ? 1.633 -0.166 -5.260 1.00 14.33 586 GLU A O 10
ATOM 16617 N N . ALA A 1 27 ? 3.118 1.523 -5.228 1.00 54.02 587 ALA A N 10
ATOM 16618 C CA . ALA A 1 27 ? 4.264 0.656 -4.985 1.00 53.34 587 ALA A CA 10
ATOM 16619 C C . ALA A 1 27 ? 4.088 -0.138 -3.695 1.00 3.41 587 ALA A C 10
ATOM 16620 O O . ALA A 1 27 ? 4.368 -1.336 -3.648 1.00 64.34 587 ALA A O 10
ATOM 16627 N N . LEU A 1 28 ? 3.620 0.536 -2.650 1.00 3.00 588 LEU A N 10
ATOM 16628 C CA . LEU A 1 28 ? 3.405 -0.107 -1.358 1.00 73.44 588 LEU A CA 10
ATOM 16629 C C . LEU A 1 28 ? 2.487 -1.317 -1.498 1.00 51.20 588 LEU A C 10
ATOM 16630 O O . LEU A 1 28 ? 2.773 -2.391 -0.968 1.00 21.32 588 LEU A O 10
ATOM 16645 N N . VAL A 1 29 ? 1.383 -1.136 -2.216 1.00 71.32 589 VAL A N 10
ATOM 16646 C CA . VAL A 1 29 ? 0.424 -2.213 -2.429 1.00 72.31 589 VAL A CA 10
ATOM 16647 C C . VAL A 1 29 ? 0.982 -3.265 -3.380 1.00 62.30 589 VAL A C 10
ATOM 16648 O O . VAL A 1 29 ? 1.049 -4.447 -3.042 1.00 51.00 589 VAL A O 10
ATOM 16661 N N . GLU A 1 30 ? 1.382 -2.828 -4.569 1.00 21.24 590 GLU A N 10
ATOM 16662 C CA . GLU A 1 30 ? 1.934 -3.734 -5.570 1.00 73.41 590 GLU A CA 10
ATOM 16663 C C . GLU A 1 30 ? 3.081 -4.554 -4.987 1.00 70.44 590 GLU A C 10
ATOM 16664 O O . GLU A 1 30 ? 3.317 -5.691 -5.395 1.00 12.33 590 GLU A O 10
ATOM 16674 N N . ALA A 1 31 ? 3.793 -3.967 -4.029 1.00 22.35 591 ALA A N 10
ATOM 16675 C CA . ALA A 1 31 ? 4.915 -4.643 -3.390 1.00 44.10 591 ALA A CA 10
ATOM 16676 C C . ALA A 1 31 ? 4.430 -5.690 -2.393 1.00 1.53 591 ALA A C 10
ATOM 16677 O O . ALA A 1 31 ? 4.886 -6.833 -2.405 1.00 41.11 591 ALA A O 10
ATOM 16684 N N . VAL A 1 32 ? 3.500 -5.292 -1.530 1.00 52.25 592 VAL A N 10
ATOM 16685 C CA . VAL A 1 32 ? 2.952 -6.196 -0.526 1.00 41.02 592 VAL A CA 10
ATOM 16686 C C . VAL A 1 32 ? 1.997 -7.204 -1.156 1.00 34.14 592 VAL A C 10
ATOM 16687 O O . VAL A 1 32 ? 1.751 -8.273 -0.599 1.00 54.32 592 VAL A O 10
ATOM 16700 N N . GLU A 1 33 ? 1.463 -6.855 -2.322 1.00 34.33 593 GLU A N 10
ATOM 16701 C CA . GLU A 1 33 ? 0.535 -7.730 -3.030 1.00 70.15 593 GLU A CA 10
ATOM 16702 C C . GLU A 1 33 ? 1.266 -8.928 -3.628 1.00 4.43 593 GLU A C 10
ATOM 16703 O O . GLU A 1 33 ? 0.786 -10.061 -3.560 1.00 15.40 593 GLU A O 10
ATOM 16713 N N . HIS A 1 34 ? 2.430 -8.671 -4.216 1.00 51.11 594 HIS A N 10
ATOM 16714 C CA . HIS A 1 34 ? 3.228 -9.727 -4.828 1.00 33.11 594 HIS A CA 10
ATOM 16715 C C . HIS A 1 34 ? 4.064 -10.453 -3.778 1.00 55.24 594 HIS A C 10
ATOM 16716 O O . HIS A 1 34 ? 4.138 -11.683 -3.770 1.00 54.24 594 HIS A O 10
ATOM 16729 N N . LEU A 1 35 ? 4.693 -9.684 -2.896 1.00 63.22 595 LEU A N 10
ATOM 16730 C CA . LEU A 1 35 ? 5.525 -10.255 -1.841 1.00 33.11 595 LEU A CA 10
ATOM 16731 C C . LEU A 1 35 ? 4.669 -10.758 -0.685 1.00 44.45 595 LEU A C 10
ATOM 16732 O O . LEU A 1 35 ? 5.122 -11.555 0.136 1.00 55.21 595 LEU A O 10
ATOM 16747 N N . GLY A 1 36 ? 3.427 -10.289 -0.626 1.00 1.21 596 GLY A N 10
ATOM 16748 C CA . GLY A 1 36 ? 2.525 -10.703 0.434 1.00 22.51 596 GLY A CA 10
ATOM 16749 C C . GLY A 1 36 ? 2.684 -9.870 1.689 1.00 62.54 596 GLY A C 10
ATOM 16750 O O . GLY A 1 36 ? 3.504 -8.953 1.736 1.00 52.32 596 GLY A O 10
ATOM 16754 N N . THR A 1 37 ? 1.896 -10.188 2.712 1.00 73.24 597 THR A N 10
ATOM 16755 C CA . THR A 1 37 ? 1.951 -9.460 3.974 1.00 42.32 597 THR A CA 10
ATOM 16756 C C . THR A 1 37 ? 2.909 -10.129 4.953 1.00 60.52 597 THR A C 10
ATOM 16757 O O . THR A 1 37 ? 2.746 -10.022 6.168 1.00 33.34 597 THR A O 10
ATOM 16768 N N . GLY A 1 38 ? 3.911 -10.819 4.416 1.00 50.30 598 GLY A N 10
ATOM 16769 C CA . GLY A 1 38 ? 4.882 -11.495 5.257 1.00 54.43 598 GLY A CA 10
ATOM 16770 C C . GLY A 1 38 ? 6.308 -11.106 4.924 1.00 21.31 598 GLY A C 10
ATOM 16771 O O . GLY A 1 38 ? 7.247 -11.516 5.607 1.00 11.20 598 GLY A O 10
ATOM 16775 N N . ARG A 1 39 ? 6.473 -10.315 3.868 1.00 44.14 599 ARG A N 10
ATOM 16776 C CA . ARG A 1 39 ? 7.796 -9.874 3.443 1.00 41.41 599 ARG A CA 10
ATOM 16777 C C . ARG A 1 39 ? 7.873 -8.351 3.397 1.00 13.25 599 ARG A C 10
ATOM 16778 O O . ARG A 1 39 ? 7.768 -7.747 2.329 1.00 15.24 599 ARG A O 10
ATOM 16796 N N . TRP A 1 40 ? 8.055 -7.737 4.560 1.00 61.50 600 TRP A N 10
ATOM 16797 C CA . TRP A 1 40 ? 8.145 -6.284 4.652 1.00 63.13 600 TRP A CA 10
ATOM 16798 C C . TRP A 1 40 ? 9.441 -5.779 4.027 1.00 2.11 600 TRP A C 10
ATOM 16799 O O . TRP A 1 40 ? 9.444 -4.782 3.304 1.00 51.53 600 TRP A O 10
ATOM 16819 N N . ARG A 1 41 ? 10.539 -6.471 4.310 1.00 25.41 601 ARG A N 10
ATOM 16820 C CA . ARG A 1 41 ? 11.840 -6.091 3.776 1.00 22.42 601 ARG A CA 10
ATOM 16821 C C . ARG A 1 41 ? 11.783 -5.940 2.258 1.00 54.21 601 ARG A C 10
ATOM 16822 O O . ARG A 1 41 ? 12.239 -4.938 1.707 1.00 21.14 601 ARG A O 10
ATOM 16840 N N . ASP A 1 42 ? 11.219 -6.940 1.590 1.00 71.42 602 ASP A N 10
ATOM 16841 C CA . ASP A 1 42 ? 11.102 -6.918 0.137 1.00 62.00 602 ASP A CA 10
ATOM 16842 C C . ASP A 1 42 ? 10.145 -5.819 -0.314 1.00 21.12 602 ASP A C 10
ATOM 16843 O O . ASP A 1 42 ? 10.308 -5.242 -1.389 1.00 52.41 602 ASP A O 10
ATOM 16851 N N . VAL A 1 43 ? 9.145 -5.535 0.515 1.00 21.32 603 VAL A N 10
ATOM 16852 C CA . VAL A 1 43 ? 8.161 -4.506 0.201 1.00 71.23 603 VAL A CA 10
ATOM 16853 C C . VAL A 1 43 ? 8.804 -3.124 0.169 1.00 13.24 603 VAL A C 10
ATOM 16854 O O . VAL A 1 43 ? 8.431 -2.272 -0.639 1.00 63.12 603 VAL A O 10
ATOM 16867 N N . LYS A 1 44 ? 9.773 -2.907 1.051 1.00 70.20 604 LYS A N 10
ATOM 16868 C CA . LYS A 1 44 ? 10.471 -1.629 1.124 1.00 31.22 604 LYS A CA 10
ATOM 16869 C C . LYS A 1 44 ? 11.344 -1.414 -0.109 1.00 24.33 604 LYS A C 10
ATOM 16870 O O . LYS A 1 44 ? 11.331 -0.342 -0.710 1.00 32.15 604 LYS A O 10
ATOM 16885 N N . MET A 1 45 ? 12.098 -2.444 -0.480 1.00 13.12 605 MET A N 10
ATOM 16886 C CA . MET A 1 45 ? 12.974 -2.368 -1.643 1.00 73.34 605 MET A CA 10
ATOM 16887 C C . MET A 1 45 ? 12.166 -2.390 -2.936 1.00 65.41 605 MET A C 10
ATOM 16888 O O . MET A 1 45 ? 12.563 -1.795 -3.938 1.00 14.41 605 MET A O 10
ATOM 16900 N N . ARG A 1 46 ? 11.032 -3.082 -2.907 1.00 3.22 606 ARG A N 10
ATOM 16901 C CA . ARG A 1 46 ? 10.168 -3.183 -4.078 1.00 52.43 606 ARG A CA 10
ATOM 16902 C C . ARG A 1 46 ? 9.365 -1.900 -4.272 1.00 35.35 606 ARG A C 10
ATOM 16903 O O . ARG A 1 46 ? 9.186 -1.434 -5.398 1.00 0.21 606 ARG A O 10
ATOM 16921 N N . ALA A 1 47 ? 8.885 -1.334 -3.170 1.00 62.12 607 ALA A N 10
ATOM 16922 C CA . ALA A 1 47 ? 8.103 -0.106 -3.220 1.00 55.10 607 ALA A CA 10
ATOM 16923 C C . ALA A 1 47 ? 9.007 1.117 -3.340 1.00 21.54 607 ALA A C 10
ATOM 16924 O O . ALA A 1 47 ? 9.007 1.803 -4.362 1.00 34.32 607 ALA A O 10
ATOM 16931 N N . PHE A 1 48 ? 9.777 1.383 -2.291 1.00 20.40 608 PHE A N 10
ATOM 16932 C CA . PHE A 1 48 ? 10.687 2.523 -2.279 1.00 4.12 608 PHE A CA 10
ATOM 16933 C C . PHE A 1 48 ? 11.864 2.290 -3.221 1.00 11.24 608 PHE A C 10
ATOM 16934 O O . PHE A 1 48 ? 12.574 1.291 -3.110 1.00 24.04 608 PHE A O 10
ATOM 16950 N N . ASP A 1 49 ? 12.063 3.221 -4.149 1.00 64.52 609 ASP A N 10
ATOM 16951 C CA . ASP A 1 49 ? 13.154 3.118 -5.111 1.00 73.40 609 ASP A CA 10
ATOM 16952 C C . ASP A 1 49 ? 14.499 3.371 -4.436 1.00 34.22 609 ASP A C 10
ATOM 16953 O O . ASP A 1 49 ? 15.511 2.775 -4.804 1.00 0.54 609 ASP A O 10
ATOM 16961 N N . ASN A 1 50 ? 14.503 4.260 -3.449 1.00 42.53 610 ASN A N 10
ATOM 16962 C CA . ASN A 1 50 ? 15.723 4.593 -2.725 1.00 51.54 610 ASN A CA 10
ATOM 16963 C C . ASN A 1 50 ? 15.532 4.411 -1.222 1.00 3.33 610 ASN A C 10
ATOM 16964 O O . ASN A 1 50 ? 15.385 5.383 -0.482 1.00 4.50 610 ASN A O 10
ATOM 16974 N N . ALA A 1 51 ? 15.535 3.157 -0.779 1.00 2.52 611 ALA A N 10
ATOM 16975 C CA . ALA A 1 51 ? 15.363 2.847 0.635 1.00 43.42 611 ALA A CA 10
ATOM 16976 C C . ALA A 1 51 ? 16.677 2.387 1.258 1.00 5.50 611 ALA A C 10
ATOM 16977 O O . ALA A 1 51 ? 16.940 1.189 1.361 1.00 41.02 611 ALA A O 10
ATOM 16984 N N . ASP A 1 52 ? 17.497 3.346 1.673 1.00 10.44 612 ASP A N 10
ATOM 16985 C CA . ASP A 1 52 ? 18.783 3.039 2.287 1.00 32.43 612 ASP A CA 10
ATOM 16986 C C . ASP A 1 52 ? 18.617 2.040 3.428 1.00 12.55 612 ASP A C 10
ATOM 16987 O O . ASP A 1 52 ? 19.252 0.986 3.442 1.00 21.33 612 ASP A O 10
ATOM 16995 N N . HIS A 1 53 ? 17.758 2.380 4.385 1.00 73.23 613 HIS A N 10
ATOM 16996 C CA . HIS A 1 53 ? 17.509 1.514 5.531 1.00 10.21 613 HIS A CA 10
ATOM 16997 C C . HIS A 1 53 ? 16.250 0.678 5.315 1.00 65.33 613 HIS A C 10
ATOM 16998 O O . HIS A 1 53 ? 15.181 1.212 5.019 1.00 70.33 613 HIS A O 10
ATOM 17011 N N . ARG A 1 54 ? 16.386 -0.636 5.465 1.00 2.42 614 ARG A N 10
ATOM 17012 C CA . ARG A 1 54 ? 15.260 -1.545 5.285 1.00 34.52 614 ARG A CA 10
ATOM 17013 C C . ARG A 1 54 ? 14.275 -1.426 6.444 1.00 23.22 614 ARG A C 10
ATOM 17014 O O . ARG A 1 54 ? 14.515 -1.946 7.534 1.00 14.15 614 ARG A O 10
ATOM 17032 N N . THR A 1 55 ? 13.164 -0.738 6.200 1.00 10.55 615 THR A N 10
ATOM 17033 C CA . THR A 1 55 ? 12.142 -0.549 7.223 1.00 35.31 615 THR A CA 10
ATOM 17034 C C . THR A 1 55 ? 10.970 -1.498 7.010 1.00 3.22 615 THR A C 10
ATOM 17035 O O . THR A 1 55 ? 10.753 -1.995 5.905 1.00 24.22 615 THR A O 10
ATOM 17046 N N . TYR A 1 56 ? 10.215 -1.747 8.075 1.00 13.35 616 TYR A N 10
ATOM 17047 C CA . TYR A 1 56 ? 9.064 -2.639 8.004 1.00 40.02 616 TYR A CA 10
ATOM 17048 C C . TYR A 1 56 ? 7.819 -1.969 8.579 1.00 62.14 616 TYR A C 10
ATOM 17049 O O . TYR A 1 56 ? 6.714 -2.142 8.067 1.00 4.21 616 TYR A O 10
ATOM 17066 N N . VAL A 1 57 ? 8.009 -1.202 9.649 1.00 21.13 617 VAL A N 10
ATOM 17067 C CA . VAL A 1 57 ? 6.903 -0.504 10.294 1.00 42.24 617 VAL A CA 10
ATOM 17068 C C . VAL A 1 57 ? 6.366 0.613 9.407 1.00 43.01 617 VAL A C 10
ATOM 17069 O O . VAL A 1 57 ? 5.170 0.905 9.415 1.00 30.12 617 VAL A O 10
ATOM 17082 N N . ASP A 1 58 ? 7.257 1.234 8.642 1.00 24.21 618 ASP A N 10
ATOM 17083 C CA . ASP A 1 58 ? 6.873 2.319 7.747 1.00 2.52 618 ASP A CA 10
ATOM 17084 C C . ASP A 1 58 ? 5.905 1.823 6.677 1.00 35.34 618 ASP A C 10
ATOM 17085 O O . ASP A 1 58 ? 4.843 2.409 6.463 1.00 43.35 618 ASP A O 10
ATOM 17093 N N . LEU A 1 59 ? 6.281 0.741 6.003 1.00 64.40 619 LEU A N 10
ATOM 17094 C CA . LEU A 1 59 ? 5.448 0.166 4.953 1.00 4.43 619 LEU A CA 10
ATOM 17095 C C . LEU A 1 59 ? 4.234 -0.543 5.547 1.00 53.11 619 LEU A C 10
ATOM 17096 O O . LEU A 1 59 ? 3.135 -0.486 4.993 1.00 75.52 619 LEU A O 10
ATOM 17111 N N . LYS A 1 60 ? 4.439 -1.208 6.678 1.00 51.12 620 LYS A N 10
ATOM 17112 C CA . LYS A 1 60 ? 3.362 -1.925 7.350 1.00 41.05 620 LYS A CA 10
ATOM 17113 C C . LYS A 1 60 ? 2.311 -0.955 7.881 1.00 23.40 620 LYS A C 10
ATOM 17114 O O . LYS A 1 60 ? 1.122 -1.269 7.910 1.00 44.03 620 LYS A O 10
ATOM 17129 N N . ASP A 1 61 ? 2.759 0.224 8.298 1.00 3.33 621 ASP A N 10
ATOM 17130 C CA . ASP A 1 61 ? 1.856 1.241 8.826 1.00 34.14 621 ASP A CA 10
ATOM 17131 C C . ASP A 1 61 ? 0.952 1.789 7.725 1.00 22.25 621 ASP A C 10
ATOM 17132 O O . ASP A 1 61 ? -0.265 1.869 7.888 1.00 43.40 621 ASP A O 10
ATOM 17140 N N . LYS A 1 62 ? 1.556 2.165 6.603 1.00 72.30 622 LYS A N 10
ATOM 17141 C CA . LYS A 1 62 ? 0.808 2.706 5.474 1.00 64.23 622 LYS A CA 10
ATOM 17142 C C . LYS A 1 62 ? -0.270 1.727 5.018 1.00 40.23 622 LYS A C 10
ATOM 17143 O O . LYS A 1 62 ? -1.405 2.120 4.752 1.00 1.31 622 LYS A O 10
ATOM 17158 N N . TRP A 1 63 ? 0.093 0.452 4.932 1.00 12.33 623 TRP A N 10
ATOM 17159 C CA . TRP A 1 63 ? -0.844 -0.582 4.509 1.00 71.02 623 TRP A CA 10
ATOM 17160 C C . TRP A 1 63 ? -1.986 -0.724 5.510 1.00 12.42 623 TRP A C 10
ATOM 17161 O O . TRP A 1 63 ? -3.154 -0.808 5.127 1.00 71.33 623 TRP A O 10
ATOM 17181 N N . LYS A 1 64 ? -1.642 -0.749 6.793 1.00 23.11 624 LYS A N 10
ATOM 17182 C CA . LYS A 1 64 ? -2.639 -0.879 7.850 1.00 71.21 624 LYS A CA 10
ATOM 17183 C C . LYS A 1 64 ? -3.776 0.118 7.651 1.00 22.05 624 LYS A C 10
ATOM 17184 O O . LYS A 1 64 ? -4.950 -0.254 7.657 1.00 15.41 624 LYS A O 10
ATOM 17199 N N . THR A 1 65 ? -3.421 1.387 7.474 1.00 70.44 625 THR A N 10
ATOM 17200 C CA . THR A 1 65 ? -4.410 2.437 7.272 1.00 50.55 625 THR A CA 10
ATOM 17201 C C . THR A 1 65 ? -5.044 2.338 5.890 1.00 12.11 625 THR A C 10
ATOM 17202 O O . THR A 1 65 ? -6.184 2.757 5.687 1.00 14.43 625 THR A O 10
ATOM 17213 N N . LEU A 1 66 ? -4.299 1.782 4.941 1.00 62.34 626 LEU A N 10
ATOM 17214 C CA . LEU A 1 66 ? -4.788 1.628 3.576 1.00 31.43 626 LEU A CA 10
ATOM 17215 C C . LEU A 1 66 ? -6.002 0.705 3.533 1.00 43.33 626 LEU A C 10
ATOM 17216 O O . LEU A 1 66 ? -7.063 1.081 3.037 1.00 2.43 626 LEU A O 10
ATOM 17231 N N . VAL A 1 67 ? -5.838 -0.505 4.060 1.00 70.44 627 VAL A N 10
ATOM 17232 C CA . VAL A 1 67 ? -6.921 -1.481 4.086 1.00 53.42 627 VAL A CA 10
ATOM 17233 C C . VAL A 1 67 ? -8.118 -0.952 4.868 1.00 3.34 627 VAL A C 10
ATOM 17234 O O . VAL A 1 67 ? -9.264 -1.080 4.432 1.00 61.25 627 VAL A O 10
ATOM 17247 N N . HIS A 1 68 ? -7.847 -0.357 6.024 1.00 54.52 628 HIS A N 10
ATOM 17248 C CA . HIS A 1 68 ? -8.902 0.194 6.868 1.00 14.14 628 HIS A CA 10
ATOM 17249 C C . HIS A 1 68 ? -9.680 1.278 6.127 1.00 32.43 628 HIS A C 10
ATOM 17250 O O . HIS A 1 68 ? -10.851 1.525 6.415 1.00 45.44 628 HIS A O 10
ATOM 17263 N N . THR A 1 69 ? -9.019 1.925 5.171 1.00 3.24 629 THR A N 10
ATOM 17264 C CA . THR A 1 69 ? -9.648 2.983 4.391 1.00 75.10 629 THR A CA 10
ATOM 17265 C C . THR A 1 69 ? -10.573 2.407 3.326 1.00 22.02 629 THR A C 10
ATOM 17266 O O . THR A 1 69 ? -11.562 3.032 2.944 1.00 11.31 629 THR A O 10
ATOM 17277 N N . ALA A 1 70 ? -10.247 1.209 2.850 1.00 34.30 630 ALA A N 10
ATOM 17278 C CA . ALA A 1 70 ? -11.050 0.547 1.830 1.00 1.51 630 ALA A CA 10
ATOM 17279 C C . ALA A 1 70 ? -12.515 0.469 2.250 1.00 54.53 630 ALA A C 10
ATOM 17280 O O . ALA A 1 70 ? -13.411 0.806 1.477 1.00 64.34 630 ALA A O 10
ATOM 17287 N N . SER A 1 71 ? -12.749 0.024 3.481 1.00 52.43 631 SER A N 10
ATOM 17288 C CA . SER A 1 71 ? -14.105 -0.102 4.002 1.00 12.40 631 SER A CA 10
ATOM 17289 C C . SER A 1 71 ? -14.103 -0.800 5.359 1.00 20.22 631 SER A C 10
ATOM 17290 O O . SER A 1 71 ? -14.592 -1.922 5.491 1.00 4.32 631 SER A O 10
ATOM 17297 N N . ILE A 1 72 ? -13.549 -0.129 6.362 1.00 11.32 632 ILE A N 10
ATOM 17298 C CA . ILE A 1 72 ? -13.484 -0.685 7.708 1.00 0.30 632 ILE A CA 10
ATOM 17299 C C . ILE A 1 72 ? -13.985 0.319 8.742 1.00 62.43 632 ILE A C 10
ATOM 17300 O O . ILE A 1 72 ? -15.082 0.174 9.281 1.00 32.31 632 ILE A O 10
ATOM 17315 N N . ALA A 1 73 ? -13.174 1.335 9.013 1.00 55.40 633 ALA A N 10
ATOM 17316 C CA . ALA A 1 73 ? -13.536 2.365 9.979 1.00 31.41 633 ALA A CA 10
ATOM 17317 C C . ALA A 1 73 ? -13.982 3.644 9.278 1.00 34.33 633 ALA A C 10
ATOM 17318 O O . ALA A 1 73 ? -13.403 4.065 8.276 1.00 22.25 633 ALA A O 10
ATOM 17325 N N . PRO A 1 74 ? -15.037 4.277 9.813 1.00 72.34 634 PRO A N 10
ATOM 17326 C CA . PRO A 1 74 ? -15.583 5.517 9.254 1.00 72.40 634 PRO A CA 10
ATOM 17327 C C . PRO A 1 74 ? -14.646 6.704 9.449 1.00 40.15 634 PRO A C 10
ATOM 17328 O O . PRO A 1 74 ? -14.507 7.547 8.565 1.00 72.43 634 PRO A O 10
ATOM 17336 N N . GLN A 1 75 ? -14.008 6.762 10.614 1.00 21.42 635 GLN A N 10
ATOM 17337 C CA . GLN A 1 75 ? -13.084 7.847 10.924 1.00 44.13 635 GLN A CA 10
ATOM 17338 C C . GLN A 1 75 ? -11.781 7.691 10.149 1.00 34.44 635 GLN A C 10
ATOM 17339 O O . GLN A 1 75 ? -10.976 8.620 10.078 1.00 21.53 635 GLN A O 10
ATOM 17351 N N . GLN A 1 76 ? -11.581 6.513 9.567 1.00 22.12 636 GLN A N 10
ATOM 17352 C CA . GLN A 1 76 ? -10.375 6.238 8.796 1.00 63.43 636 GLN A CA 10
ATOM 17353 C C . GLN A 1 76 ? -10.482 6.819 7.390 1.00 13.20 636 GLN A C 10
ATOM 17354 O O . GLN A 1 76 ? -9.475 7.175 6.777 1.00 24.31 636 GLN A O 10
ATOM 17366 N N . ARG A 1 77 ? -11.708 6.912 6.886 1.00 34.23 637 ARG A N 10
ATOM 17367 C CA . ARG A 1 77 ? -11.946 7.449 5.551 1.00 53.02 637 ARG A CA 10
ATOM 17368 C C . ARG A 1 77 ? -12.028 8.973 5.585 1.00 63.21 637 ARG A C 10
ATOM 17369 O O . ARG A 1 77 ? -12.950 9.542 6.167 1.00 2.55 637 ARG A O 10
ATOM 17387 N N . ARG A 1 78 ? -11.055 9.626 4.958 1.00 4.24 638 ARG A N 10
ATOM 17388 C CA . ARG A 1 78 ? -11.016 11.083 4.917 1.00 11.44 638 ARG A CA 10
ATOM 17389 C C . ARG A 1 78 ? -9.788 11.573 4.156 1.00 2.12 638 ARG A C 10
ATOM 17390 O O . ARG A 1 78 ? -9.090 10.789 3.514 1.00 74.12 638 ARG A O 10
ATOM 17408 N N . GLY A 1 79 ? -9.532 12.875 4.231 1.00 33.23 639 GLY A N 10
ATOM 17409 C CA . GLY A 1 79 ? -8.389 13.448 3.544 1.00 71.21 639 GLY A CA 10
ATOM 17410 C C . GLY A 1 79 ? -8.519 13.368 2.036 1.00 13.32 639 GLY A C 10
ATOM 17411 O O . GLY A 1 79 ? -9.623 13.232 1.508 1.00 64.14 639 GLY A O 10
ATOM 17415 N N . GLU A 1 80 ? -7.390 13.454 1.340 1.00 74.14 640 GLU A N 10
ATOM 17416 C CA . GLU A 1 80 ? -7.384 13.394 -0.117 1.00 52.21 640 GLU A CA 10
ATOM 17417 C C . GLU A 1 80 ? -8.143 12.167 -0.614 1.00 43.41 640 GLU A C 10
ATOM 17418 O O . GLU A 1 80 ? -8.251 11.151 0.075 1.00 75.41 640 GLU A O 10
ATOM 17428 N N . PRO A 1 81 ? -8.685 12.261 -1.836 1.00 14.34 641 PRO A N 10
ATOM 17429 C CA . PRO A 1 81 ? -9.444 11.169 -2.454 1.00 71.14 641 PRO A CA 10
ATOM 17430 C C . PRO A 1 81 ? -8.557 9.988 -2.830 1.00 63.12 641 PRO A C 10
ATOM 17431 O O . PRO A 1 81 ? -7.603 10.133 -3.595 1.00 1.40 641 PRO A O 10
ATOM 17439 N N . VAL A 1 82 ? -8.878 8.817 -2.288 1.00 62.35 642 VAL A N 10
ATOM 17440 C CA . VAL A 1 82 ? -8.110 7.608 -2.568 1.00 55.43 642 VAL A CA 10
ATOM 17441 C C . VAL A 1 82 ? -8.745 6.803 -3.696 1.00 51.41 642 VAL A C 10
ATOM 17442 O O . VAL A 1 82 ? -9.966 6.661 -3.779 1.00 70.53 642 VAL A O 10
ATOM 17455 N N . PRO A 1 83 ? -7.901 6.263 -4.586 1.00 42.14 643 PRO A N 10
ATOM 17456 C CA . PRO A 1 83 ? -8.357 5.461 -5.724 1.00 21.45 643 PRO A CA 10
ATOM 17457 C C . PRO A 1 83 ? -8.923 4.111 -5.295 1.00 53.03 643 PRO A C 10
ATOM 17458 O O . PRO A 1 83 ? -8.283 3.370 -4.549 1.00 55.53 643 PRO A O 10
ATOM 17466 N N . GLN A 1 84 ? -10.123 3.800 -5.771 1.00 5.35 644 GLN A N 10
ATOM 17467 C CA . GLN A 1 84 ? -10.774 2.540 -5.434 1.00 5.01 644 GLN A CA 10
ATOM 17468 C C . GLN A 1 84 ? -9.955 1.354 -5.935 1.00 2.32 644 GLN A C 10
ATOM 17469 O O . GLN A 1 84 ? -10.135 0.225 -5.477 1.00 10.43 644 GLN A O 10
ATOM 17481 N N . ASP A 1 85 ? -9.058 1.617 -6.877 1.00 55.12 645 ASP A N 10
ATOM 17482 C CA . ASP A 1 85 ? -8.210 0.572 -7.439 1.00 30.04 645 ASP A CA 10
ATOM 17483 C C . ASP A 1 85 ? -7.259 0.017 -6.384 1.00 22.43 645 ASP A C 10
ATOM 17484 O O . ASP A 1 85 ? -7.051 -1.195 -6.296 1.00 54.31 645 ASP A O 10
ATOM 17492 N N . LEU A 1 86 ? -6.683 0.909 -5.586 1.00 34.44 646 LEU A N 10
ATOM 17493 C CA . LEU A 1 86 ? -5.751 0.509 -4.538 1.00 44.44 646 LEU A CA 10
ATOM 17494 C C . LEU A 1 86 ? -6.493 -0.126 -3.365 1.00 31.41 646 LEU A C 10
ATOM 17495 O O . LEU A 1 86 ? -6.120 -1.200 -2.890 1.00 61.22 646 LEU A O 10
ATOM 17510 N N . LEU A 1 87 ? -7.544 0.542 -2.905 1.00 3.30 647 LEU A N 10
ATOM 17511 C CA . LEU A 1 87 ? -8.340 0.041 -1.790 1.00 52.23 647 LEU A CA 10
ATOM 17512 C C . LEU A 1 87 ? -8.824 -1.380 -2.060 1.00 31.33 647 LEU A C 10
ATOM 17513 O O . LEU A 1 87 ? -8.811 -2.231 -1.170 1.00 1.11 647 LEU A O 10
ATOM 17528 N N . ASP A 1 88 ? -9.247 -1.631 -3.294 1.00 11.42 648 ASP A N 10
ATOM 17529 C CA . ASP A 1 88 ? -9.732 -2.950 -3.684 1.00 55.24 648 ASP A CA 10
ATOM 17530 C C . ASP A 1 88 ? -8.614 -3.985 -3.602 1.00 54.42 648 ASP A C 10
ATOM 17531 O O . ASP A 1 88 ? -8.786 -5.053 -3.014 1.00 54.04 648 ASP A O 10
ATOM 17539 N N . ARG A 1 89 ? -7.471 -3.662 -4.197 1.00 13.03 649 ARG A N 10
ATOM 17540 C CA . ARG A 1 89 ? -6.326 -4.564 -4.194 1.00 72.31 649 ARG A CA 10
ATOM 17541 C C . ARG A 1 89 ? -5.834 -4.813 -2.771 1.00 25.41 649 ARG A C 10
ATOM 17542 O O . ARG A 1 89 ? -5.464 -5.933 -2.419 1.00 63.04 649 ARG A O 10
ATOM 17560 N N . VAL A 1 90 ? -5.832 -3.762 -1.959 1.00 62.14 650 VAL A N 10
ATOM 17561 C CA . VAL A 1 90 ? -5.386 -3.866 -0.575 1.00 52.12 650 VAL A CA 10
ATOM 17562 C C . VAL A 1 90 ? -6.216 -4.888 0.194 1.00 40.32 650 VAL A C 10
ATOM 17563 O O . VAL A 1 90 ? -5.673 -5.785 0.841 1.00 10.33 650 VAL A O 10
ATOM 17576 N N . LEU A 1 91 ? -7.535 -4.747 0.121 1.00 20.04 651 LEU A N 10
ATOM 17577 C CA . LEU A 1 91 ? -8.442 -5.658 0.810 1.00 30.03 651 LEU A CA 10
ATOM 17578 C C . LEU A 1 91 ? -8.269 -7.085 0.302 1.00 64.53 651 LEU A C 10
ATOM 17579 O O . LEU A 1 91 ? -8.556 -8.048 1.013 1.00 43.30 651 LEU A O 10
ATOM 17594 N N . ALA A 1 92 ? -7.794 -7.216 -0.932 1.00 15.22 652 ALA A N 10
ATOM 17595 C CA . ALA A 1 92 ? -7.578 -8.526 -1.534 1.00 72.53 652 ALA A CA 10
ATOM 17596 C C . ALA A 1 92 ? -6.492 -9.298 -0.793 1.00 54.02 652 ALA A C 10
ATOM 17597 O O . ALA A 1 92 ? -6.694 -10.445 -0.395 1.00 33.32 652 ALA A O 10
ATOM 17604 N N . ALA A 1 93 ? -5.340 -8.661 -0.610 1.00 63.45 653 ALA A N 10
ATOM 17605 C CA . ALA A 1 93 ? -4.222 -9.289 0.086 1.00 35.05 653 ALA A CA 10
ATOM 17606 C C . ALA A 1 93 ? -4.498 -9.398 1.580 1.00 61.13 653 ALA A C 10
ATOM 17607 O O . ALA A 1 93 ? -4.247 -10.436 2.193 1.00 44.54 653 ALA A O 10
ATOM 17614 N N . HIS A 1 94 ? -5.014 -8.321 2.164 1.00 33.21 654 HIS A N 10
ATOM 17615 C CA . HIS A 1 94 ? -5.323 -8.296 3.588 1.00 53.03 654 HIS A CA 10
ATOM 17616 C C . HIS A 1 94 ? -6.231 -9.462 3.968 1.00 11.34 654 HIS A C 10
ATOM 17617 O O . HIS A 1 94 ? -6.010 -10.132 4.975 1.00 63.21 654 HIS A O 10
ATOM 17630 N N . ALA A 1 95 ? -7.255 -9.698 3.152 1.00 60.02 655 ALA A N 10
ATOM 17631 C CA . ALA A 1 95 ? -8.196 -10.783 3.401 1.00 54.14 655 ALA A CA 10
ATOM 17632 C C . ALA A 1 95 ? -7.600 -12.128 3.001 1.00 21.35 655 ALA A C 10
ATOM 17633 O O . ALA A 1 95 ? -7.674 -13.100 3.753 1.00 23.42 655 ALA A O 10
ATOM 17640 N N . TYR A 1 96 ? -7.011 -12.178 1.811 1.00 0.34 656 TYR A N 10
ATOM 17641 C CA . TYR A 1 96 ? -6.406 -13.406 1.308 1.00 74.43 656 TYR A CA 10
ATOM 17642 C C . TYR A 1 96 ? -5.398 -13.965 2.308 1.00 44.13 656 TYR A C 10
ATOM 17643 O O . TYR A 1 96 ? -5.443 -15.144 2.658 1.00 21.24 656 TYR A O 10
ATOM 17660 N N . TRP A 1 97 ? -4.491 -13.110 2.765 1.00 12.13 657 TRP A N 10
ATOM 17661 C CA . TRP A 1 97 ? -3.472 -13.517 3.725 1.00 52.04 657 TRP A CA 10
ATOM 17662 C C . TRP A 1 97 ? -4.086 -13.767 5.097 1.00 62.32 657 TRP A C 10
ATOM 17663 O O . TRP A 1 97 ? -3.625 -14.629 5.846 1.00 52.44 657 TRP A O 10
ATOM 17683 N N . SER A 1 98 ? -5.129 -13.009 5.422 1.00 23.21 658 SER A N 10
ATOM 17684 C CA . SER A 1 98 ? -5.805 -13.148 6.707 1.00 71.44 658 SER A CA 10
ATOM 17685 C C . SER A 1 98 ? -6.292 -14.579 6.913 1.00 14.34 658 SER A C 10
ATOM 17686 O O . SER A 1 98 ? -6.286 -15.092 8.031 1.00 23.13 658 SER A O 10
ATOM 17693 N N . GLN A 1 99 ? -6.714 -15.216 5.825 1.00 4.11 659 GLN A N 10
ATOM 17694 C CA . GLN A 1 99 ? -7.206 -16.587 5.885 1.00 42.51 659 GLN A CA 10
ATOM 17695 C C . GLN A 1 99 ? -6.150 -17.519 6.470 1.00 33.10 659 GLN A C 10
ATOM 17696 O O . GLN A 1 99 ? -6.475 -18.558 7.043 1.00 5.14 659 GLN A O 10
ATOM 17708 N N . GLN A 1 100 ? -4.885 -17.139 6.321 1.00 62.15 660 GLN A N 10
ATOM 17709 C CA . GLN A 1 100 ? -3.782 -17.943 6.834 1.00 31.21 660 GLN A CA 10
ATOM 17710 C C . GLN A 1 100 ? -3.402 -17.509 8.246 1.00 32.20 660 GLN A C 10
ATOM 17711 O O . GLN A 1 100 ? -3.464 -18.301 9.186 1.00 74.20 660 GLN A O 10
ATOM 17723 N N . GLN A 1 101 ? -3.009 -16.247 8.387 1.00 34.14 661 GLN A N 10
ATOM 17724 C CA . GLN A 1 101 ? -2.619 -15.709 9.683 1.00 72.14 661 GLN A CA 10
ATOM 17725 C C . GLN A 1 101 ? -3.841 -15.472 10.565 1.00 74.41 661 GLN A C 10
ATOM 17726 O O . GLN A 1 101 ? -4.966 -15.793 10.183 1.00 55.43 661 GLN A O 10
ATOM 17738 N N . GLY A 1 102 ? -3.612 -14.909 11.748 1.00 23.22 662 GLY A N 10
ATOM 17739 C CA . GLY A 1 102 ? -4.704 -14.640 12.665 1.00 61.32 662 GLY A CA 10
ATOM 17740 C C . GLY A 1 102 ? -5.705 -13.653 12.099 1.00 45.24 662 GLY A C 10
ATOM 17741 O O . GLY A 1 102 ? -5.697 -13.365 10.903 1.00 74.11 662 GLY A O 10
ATOM 17745 N N . LYS A 1 103 ? -6.574 -13.135 12.962 1.00 74.04 663 LYS A N 10
ATOM 17746 C CA . LYS A 1 103 ? -7.587 -12.175 12.543 1.00 1.31 663 LYS A CA 10
ATOM 17747 C C . LYS A 1 103 ? -8.008 -11.284 13.708 1.00 61.32 663 LYS A C 10
ATOM 17748 O O . LYS A 1 103 ? -7.513 -11.435 14.825 1.00 54.10 663 LYS A O 10
ATOM 17763 N N . GLN A 1 104 ? -8.923 -10.359 13.440 1.00 40.32 664 GLN A N 10
ATOM 17764 C CA . GLN A 1 104 ? -9.409 -9.445 14.467 1.00 1.51 664 GLN A CA 10
ATOM 17765 C C . GLN A 1 104 ? -10.838 -9.003 14.170 1.00 34.21 664 GLN A C 10
ATOM 17766 O O . GLN A 1 104 ? -11.426 -9.402 13.164 1.00 15.20 664 GLN A O 10
ATOM 17778 N N . HIS A 1 105 ? -11.392 -8.177 15.051 1.00 54.44 665 HIS A N 10
ATOM 17779 C CA . HIS A 1 105 ? -12.753 -7.679 14.884 1.00 24.20 665 HIS A CA 10
ATOM 17780 C C . HIS A 1 105 ? -12.939 -7.062 13.501 1.00 4.02 665 HIS A C 10
ATOM 17781 O O . HIS A 1 105 ? -12.432 -5.976 13.221 1.00 52.15 665 HIS A O 10
ATOM 17794 N N . VAL A 1 106 ? -13.669 -7.763 12.638 1.00 41.11 666 VAL A N 10
ATOM 17795 C CA . VAL A 1 106 ? -13.922 -7.284 11.285 1.00 10.14 666 VAL A CA 10
ATOM 17796 C C . VAL A 1 106 ? -14.923 -8.179 10.563 1.00 41.13 666 VAL A C 10
ATOM 17797 O O . VAL A 1 106 ? -14.938 -9.394 10.760 1.00 14.14 666 VAL A O 10
ATOM 17810 N N . GLU A 1 107 ? -15.758 -7.569 9.727 1.00 62.11 667 GLU A N 10
ATOM 17811 C CA . GLU A 1 107 ? -16.763 -8.313 8.976 1.00 55.44 667 GLU A CA 10
ATOM 17812 C C . GLU A 1 107 ? -16.149 -8.964 7.741 1.00 73.51 667 GLU A C 10
ATOM 17813 O O . GLU A 1 107 ? -15.079 -8.575 7.270 1.00 41.20 667 GLU A O 10
ATOM 17823 N N . PRO A 1 108 ? -16.839 -9.979 7.202 1.00 31.24 668 PRO A N 10
ATOM 17824 C CA . PRO A 1 108 ? -16.381 -10.706 6.014 1.00 45.40 668 PRO A CA 10
ATOM 17825 C C . PRO A 1 108 ? -16.455 -9.856 4.751 1.00 23.54 668 PRO A C 10
ATOM 17826 O O . PRO A 1 108 ? -16.970 -8.738 4.770 1.00 64.05 668 PRO A O 10
ATOM 17834 N N . LEU A 1 109 ? -15.937 -10.394 3.651 1.00 62.42 669 LEU A N 10
ATOM 17835 C CA . LEU A 1 109 ? -15.944 -9.685 2.376 1.00 41.14 669 LEU A CA 10
ATOM 17836 C C . LEU A 1 109 ? -15.421 -10.577 1.255 1.00 1.45 669 LEU A C 10
ATOM 17837 O O . LEU A 1 109 ? -14.691 -11.537 1.499 1.00 74.21 669 LEU A O 10
ATOM 17852 N N . LYS A 1 110 ? -15.799 -10.251 0.023 1.00 33.04 670 LYS A N 10
ATOM 17853 C CA . LYS A 1 110 ? -15.366 -11.020 -1.138 1.00 12.43 670 LYS A CA 10
ATOM 17854 C C . LYS A 1 110 ? -14.046 -10.484 -1.684 1.00 10.25 670 LYS A C 10
ATOM 17855 O O . LYS A 1 110 ? -13.839 -9.273 -1.755 1.00 12.21 670 LYS A O 10
ATOM 17870 N N . ILE A 1 111 ? -13.158 -11.394 -2.069 1.00 65.03 671 ILE A N 10
ATOM 17871 C CA . ILE A 1 111 ? -11.860 -11.012 -2.611 1.00 64.05 671 ILE A CA 10
ATOM 17872 C C . ILE A 1 111 ? -11.843 -11.127 -4.130 1.00 21.41 671 ILE A C 10
ATOM 17873 O O . ILE A 1 111 ? -12.473 -12.017 -4.704 1.00 74.34 671 ILE A O 10
ATOM 17888 N N . LEU A 1 112 ? -11.116 -10.224 -4.778 1.00 20.12 672 LEU A N 10
ATOM 17889 C CA . LEU A 1 112 ? -11.014 -10.224 -6.234 1.00 64.31 672 LEU A CA 10
ATOM 17890 C C . LEU A 1 112 ? -9.567 -10.408 -6.679 1.00 43.24 672 LEU A C 10
ATOM 17891 O O . LEU A 1 112 ? -8.640 -9.940 -6.017 1.00 33.15 672 LEU A O 10
ATOM 17906 N N . ASP A 1 113 ? -9.381 -11.091 -7.803 1.00 53.42 673 ASP A N 10
ATOM 17907 C CA . ASP A 1 113 ? -8.047 -11.334 -8.338 1.00 35.35 673 ASP A CA 10
ATOM 17908 C C . ASP A 1 113 ? -8.100 -11.572 -9.844 1.00 10.41 673 ASP A C 10
ATOM 17909 O O . ASP A 1 113 ? -9.156 -11.881 -10.397 1.00 43.42 673 ASP A O 10
ATOM 17917 N N . ALA A 1 114 ? -6.956 -11.424 -10.503 1.00 42.02 674 ALA A N 10
ATOM 17918 C CA . ALA A 1 114 ? -6.872 -11.625 -11.944 1.00 41.33 674 ALA A CA 10
ATOM 17919 C C . ALA A 1 114 ? -5.530 -12.233 -12.336 1.00 35.44 674 ALA A C 10
ATOM 17920 O O . ALA A 1 114 ? -4.602 -12.289 -11.530 1.00 33.03 674 ALA A O 10
ATOM 17927 N N . LYS A 1 115 ? -5.434 -12.687 -13.582 1.00 60.53 675 LYS A N 10
ATOM 17928 C CA . LYS A 1 115 ? -4.205 -13.291 -14.083 1.00 22.51 675 LYS A CA 10
ATOM 17929 C C . LYS A 1 115 ? -3.892 -12.798 -15.492 1.00 34.22 675 LYS A C 10
ATOM 17930 O O . LYS A 1 115 ? -4.617 -13.098 -16.441 1.00 70.44 675 LYS A O 10
ATOM 17945 N N . ALA A 1 116 ? -2.807 -12.041 -15.622 1.00 40.44 676 ALA A N 10
ATOM 17946 C CA . ALA A 1 116 ? -2.397 -11.508 -16.915 1.00 24.54 676 ALA A CA 10
ATOM 17947 C C . ALA A 1 116 ? -1.584 -12.535 -17.698 1.00 1.32 676 ALA A C 10
ATOM 17948 O O . ALA A 1 116 ? -0.869 -13.348 -17.114 1.00 31.30 676 ALA A O 10
ATOM 17955 N N . GLN A 1 117 ? -1.702 -12.491 -19.021 1.00 32.25 677 GLN A N 10
ATOM 17956 C CA . GLN A 1 117 ? -0.979 -13.419 -19.882 1.00 35.12 677 GLN A CA 10
ATOM 17957 C C . GLN A 1 117 ? 0.122 -12.699 -20.655 1.00 23.51 677 GLN A C 10
ATOM 17958 O O . GLN A 1 117 ? 0.315 -11.492 -20.503 1.00 24.03 677 GLN A O 10
ATOM 17970 N N . LYS A 1 118 ? 0.843 -13.448 -21.483 1.00 34.13 678 LYS A N 10
ATOM 17971 C CA . LYS A 1 118 ? 1.925 -12.882 -22.281 1.00 44.52 678 LYS A CA 10
ATOM 17972 C C . LYS A 1 118 ? 2.376 -13.863 -23.358 1.00 31.54 678 LYS A C 10
ATOM 17973 O O . LYS A 1 118 ? 2.445 -15.069 -23.125 1.00 62.31 678 LYS A O 10
ATOM 17988 N N . VAL A 1 119 ? 2.684 -13.337 -24.539 1.00 74.41 679 VAL A N 10
ATOM 17989 C CA . VAL A 1 119 ? 3.132 -14.165 -25.652 1.00 32.01 679 VAL A CA 10
ATOM 17990 C C . VAL A 1 119 ? 4.648 -14.113 -25.802 1.00 71.35 679 VAL A C 10
ATOM 17991 O O . VAL A 1 119 ? 5.276 -13.093 -25.520 1.00 51.41 679 VAL A O 10
ATOM 18004 N N . GLY A 1 120 ? 5.232 -15.221 -26.247 1.00 61.44 680 GLY A N 10
ATOM 18005 C CA . GLY A 1 120 ? 6.672 -15.281 -26.426 1.00 3.35 680 GLY A CA 10
ATOM 18006 C C . GLY A 1 120 ? 7.072 -15.312 -27.888 1.00 33.42 680 GLY A C 10
ATOM 18007 O O . GLY A 1 120 ? 7.636 -14.347 -28.404 1.00 24.11 680 GLY A O 10
ATOM 18011 N N . ALA A 1 121 ? 6.783 -16.423 -28.556 1.00 10.11 681 ALA A N 10
ATOM 18012 C CA . ALA A 1 121 ? 7.117 -16.576 -29.967 1.00 53.40 681 ALA A CA 10
ATOM 18013 C C . ALA A 1 121 ? 6.579 -15.407 -30.787 1.00 30.32 681 ALA A C 10
ATOM 18014 O O . ALA A 1 121 ? 7.218 -14.960 -31.741 1.00 64.50 681 ALA A O 10
ATOM 18021 N N . PRO A 1 1 ? -21.212 -19.566 31.664 1.00 61.31 561 PRO A N 11
ATOM 18022 C CA . PRO A 1 1 ? -20.150 -18.588 31.413 1.00 75.43 561 PRO A CA 11
ATOM 18023 C C . PRO A 1 1 ? -20.115 -18.129 29.959 1.00 45.43 561 PRO A C 11
ATOM 18024 O O . PRO A 1 1 ? -20.379 -18.911 29.045 1.00 73.40 561 PRO A O 11
ATOM 18032 N N . VAL A 1 2 ? -19.789 -16.858 29.752 1.00 31.44 562 VAL A N 11
ATOM 18033 C CA . VAL A 1 2 ? -19.718 -16.296 28.408 1.00 51.23 562 VAL A CA 11
ATOM 18034 C C . VAL A 1 2 ? -18.720 -15.145 28.345 1.00 41.33 562 VAL A C 11
ATOM 18035 O O . VAL A 1 2 ? -18.926 -14.097 28.956 1.00 2.22 562 VAL A O 11
ATOM 18048 N N . ASN A 1 3 ? -17.639 -15.348 27.601 1.00 25.51 563 ASN A N 11
ATOM 18049 C CA . ASN A 1 3 ? -16.606 -14.327 27.458 1.00 41.30 563 ASN A CA 11
ATOM 18050 C C . ASN A 1 3 ? -16.271 -14.095 25.987 1.00 44.25 563 ASN A C 11
ATOM 18051 O O . ASN A 1 3 ? -15.281 -14.619 25.477 1.00 71.03 563 ASN A O 11
ATOM 18061 N N . GLN A 1 4 ? -17.103 -13.307 25.315 1.00 34.33 564 GLN A N 11
ATOM 18062 C CA . GLN A 1 4 ? -16.894 -13.006 23.903 1.00 15.55 564 GLN A CA 11
ATOM 18063 C C . GLN A 1 4 ? -15.514 -12.400 23.674 1.00 71.40 564 GLN A C 11
ATOM 18064 O O . GLN A 1 4 ? -15.166 -11.378 24.268 1.00 24.02 564 GLN A O 11
ATOM 18076 N N . LYS A 1 5 ? -14.730 -13.034 22.809 1.00 3.35 565 LYS A N 11
ATOM 18077 C CA . LYS A 1 5 ? -13.388 -12.558 22.499 1.00 64.25 565 LYS A CA 11
ATOM 18078 C C . LYS A 1 5 ? -13.432 -11.438 21.464 1.00 43.23 565 LYS A C 11
ATOM 18079 O O . LYS A 1 5 ? -13.561 -11.691 20.267 1.00 2.05 565 LYS A O 11
ATOM 18094 N N . SER A 1 6 ? -13.323 -10.199 21.934 1.00 41.31 566 SER A N 11
ATOM 18095 C CA . SER A 1 6 ? -13.354 -9.041 21.050 1.00 14.23 566 SER A CA 11
ATOM 18096 C C . SER A 1 6 ? -12.074 -8.221 21.185 1.00 11.35 566 SER A C 11
ATOM 18097 O O . SER A 1 6 ? -11.751 -7.725 22.264 1.00 22.04 566 SER A O 11
ATOM 18104 N N . LYS A 1 7 ? -11.350 -8.081 20.079 1.00 63.13 567 LYS A N 11
ATOM 18105 C CA . LYS A 1 7 ? -10.105 -7.321 20.071 1.00 53.41 567 LYS A CA 11
ATOM 18106 C C . LYS A 1 7 ? -10.384 -5.822 20.122 1.00 14.34 567 LYS A C 11
ATOM 18107 O O . LYS A 1 7 ? -11.521 -5.386 19.943 1.00 30.35 567 LYS A O 11
ATOM 18122 N N . ARG A 1 8 ? -9.338 -5.039 20.366 1.00 52.03 568 ARG A N 11
ATOM 18123 C CA . ARG A 1 8 ? -9.471 -3.588 20.440 1.00 11.52 568 ARG A CA 11
ATOM 18124 C C . ARG A 1 8 ? -8.390 -2.901 19.612 1.00 32.50 568 ARG A C 11
ATOM 18125 O O . ARG A 1 8 ? -7.535 -3.559 19.019 1.00 61.22 568 ARG A O 11
ATOM 18143 N N . SER A 1 9 ? -8.434 -1.572 19.575 1.00 1.45 569 SER A N 11
ATOM 18144 C CA . SER A 1 9 ? -7.462 -0.796 18.816 1.00 73.43 569 SER A CA 11
ATOM 18145 C C . SER A 1 9 ? -6.433 -0.157 19.745 1.00 2.31 569 SER A C 11
ATOM 18146 O O . SER A 1 9 ? -6.779 0.371 20.801 1.00 15.14 569 SER A O 11
ATOM 18153 N N . GLU A 1 10 ? -5.168 -0.210 19.342 1.00 2.14 570 GLU A N 11
ATOM 18154 C CA . GLU A 1 10 ? -4.088 0.362 20.137 1.00 65.25 570 GLU A CA 11
ATOM 18155 C C . GLU A 1 10 ? -3.762 1.778 19.674 1.00 33.11 570 GLU A C 11
ATOM 18156 O O . GLU A 1 10 ? -3.724 2.058 18.474 1.00 70.31 570 GLU A O 11
ATOM 18166 N N . LEU A 1 11 ? -3.529 2.669 20.631 1.00 71.34 571 LEU A N 11
ATOM 18167 C CA . LEU A 1 11 ? -3.206 4.058 20.323 1.00 34.43 571 LEU A CA 11
ATOM 18168 C C . LEU A 1 11 ? -1.698 4.253 20.202 1.00 23.20 571 LEU A C 11
ATOM 18169 O O . LEU A 1 11 ? -0.947 3.949 21.129 1.00 73.13 571 LEU A O 11
ATOM 18184 N N . SER A 1 12 ? -1.262 4.765 19.055 1.00 5.23 572 SER A N 11
ATOM 18185 C CA . SER A 1 12 ? 0.156 4.999 18.813 1.00 45.13 572 SER A CA 11
ATOM 18186 C C . SER A 1 12 ? 0.567 6.388 19.293 1.00 61.43 572 SER A C 11
ATOM 18187 O O . SER A 1 12 ? -0.248 7.134 19.835 1.00 34.21 572 SER A O 11
ATOM 18194 N N . GLN A 1 13 ? 1.836 6.726 19.090 1.00 51.21 573 GLN A N 11
ATOM 18195 C CA . GLN A 1 13 ? 2.356 8.024 19.503 1.00 34.42 573 GLN A CA 11
ATOM 18196 C C . GLN A 1 13 ? 2.770 8.855 18.292 1.00 41.32 573 GLN A C 11
ATOM 18197 O O . GLN A 1 13 ? 2.563 10.067 18.261 1.00 32.52 573 GLN A O 11
ATOM 18209 N N . ARG A 1 14 ? 3.355 8.193 17.299 1.00 11.51 574 ARG A N 11
ATOM 18210 C CA . ARG A 1 14 ? 3.799 8.871 16.087 1.00 3.10 574 ARG A CA 11
ATOM 18211 C C . ARG A 1 14 ? 2.637 9.069 15.118 1.00 11.30 574 ARG A C 11
ATOM 18212 O O . ARG A 1 14 ? 1.758 8.213 15.003 1.00 62.41 574 ARG A O 11
ATOM 18230 N N . ARG A 1 15 ? 2.639 10.202 14.423 1.00 41.20 575 ARG A N 11
ATOM 18231 C CA . ARG A 1 15 ? 1.584 10.513 13.466 1.00 24.14 575 ARG A CA 11
ATOM 18232 C C . ARG A 1 15 ? 2.106 11.425 12.360 1.00 63.21 575 ARG A C 11
ATOM 18233 O O . ARG A 1 15 ? 1.532 12.480 12.090 1.00 22.11 575 ARG A O 11
ATOM 18251 N N . ILE A 1 16 ? 3.198 11.012 11.725 1.00 63.12 576 ILE A N 11
ATOM 18252 C CA . ILE A 1 16 ? 3.797 11.792 10.649 1.00 40.32 576 ILE A CA 11
ATOM 18253 C C . ILE A 1 16 ? 4.166 10.903 9.466 1.00 21.02 576 ILE A C 11
ATOM 18254 O O . ILE A 1 16 ? 4.679 9.799 9.642 1.00 44.52 576 ILE A O 11
ATOM 18269 N N . ARG A 1 17 ? 3.903 11.394 8.259 1.00 73.13 577 ARG A N 11
ATOM 18270 C CA . ARG A 1 17 ? 4.208 10.646 7.046 1.00 23.11 577 ARG A CA 11
ATOM 18271 C C . ARG A 1 17 ? 4.633 11.584 5.921 1.00 14.34 577 ARG A C 11
ATOM 18272 O O . ARG A 1 17 ? 4.760 12.792 6.120 1.00 21.03 577 ARG A O 11
ATOM 18290 N N . ARG A 1 18 ? 4.852 11.019 4.737 1.00 51.33 578 ARG A N 11
ATOM 18291 C CA . ARG A 1 18 ? 5.263 11.805 3.580 1.00 1.01 578 ARG A CA 11
ATOM 18292 C C . ARG A 1 18 ? 4.105 11.981 2.602 1.00 62.12 578 ARG A C 11
ATOM 18293 O O . ARG A 1 18 ? 3.168 11.183 2.562 1.00 3.55 578 ARG A O 11
ATOM 18311 N N . PRO A 1 19 ? 4.169 13.051 1.796 1.00 3.54 579 PRO A N 11
ATOM 18312 C CA . PRO A 1 19 ? 3.133 13.356 0.804 1.00 74.22 579 PRO A CA 11
ATOM 18313 C C . PRO A 1 19 ? 3.127 12.364 -0.352 1.00 2.42 579 PRO A C 11
ATOM 18314 O O . PRO A 1 19 ? 3.711 12.618 -1.406 1.00 2.00 579 PRO A O 11
ATOM 18322 N N . PHE A 1 20 ? 2.463 11.230 -0.150 1.00 52.13 580 PHE A N 11
ATOM 18323 C CA . PHE A 1 20 ? 2.380 10.198 -1.177 1.00 64.24 580 PHE A CA 11
ATOM 18324 C C . PHE A 1 20 ? 1.133 10.381 -2.035 1.00 52.45 580 PHE A C 11
ATOM 18325 O O . PHE A 1 20 ? 0.064 10.727 -1.529 1.00 44.12 580 PHE A O 11
ATOM 18341 N N . SER A 1 21 ? 1.276 10.149 -3.335 1.00 14.02 581 SER A N 11
ATOM 18342 C CA . SER A 1 21 ? 0.162 10.293 -4.265 1.00 50.24 581 SER A CA 11
ATOM 18343 C C . SER A 1 21 ? -0.305 8.931 -4.769 1.00 44.10 581 SER A C 11
ATOM 18344 O O . SER A 1 21 ? 0.234 7.895 -4.380 1.00 5.14 581 SER A O 11
ATOM 18351 N N . VAL A 1 22 ? -1.312 8.940 -5.636 1.00 73.31 582 VAL A N 11
ATOM 18352 C CA . VAL A 1 22 ? -1.852 7.707 -6.195 1.00 5.31 582 VAL A CA 11
ATOM 18353 C C . VAL A 1 22 ? -0.746 6.840 -6.784 1.00 71.31 582 VAL A C 11
ATOM 18354 O O . VAL A 1 22 ? -0.780 5.615 -6.677 1.00 23.41 582 VAL A O 11
ATOM 18367 N N . ALA A 1 23 ? 0.235 7.485 -7.406 1.00 23.23 583 ALA A N 11
ATOM 18368 C CA . ALA A 1 23 ? 1.355 6.773 -8.011 1.00 15.11 583 ALA A CA 11
ATOM 18369 C C . ALA A 1 23 ? 2.246 6.145 -6.945 1.00 22.21 583 ALA A C 11
ATOM 18370 O O . ALA A 1 23 ? 2.672 4.998 -7.076 1.00 62.44 583 ALA A O 11
ATOM 18377 N N . GLU A 1 24 ? 2.526 6.905 -5.891 1.00 74.11 584 GLU A N 11
ATOM 18378 C CA . GLU A 1 24 ? 3.369 6.423 -4.803 1.00 2.14 584 GLU A CA 11
ATOM 18379 C C . GLU A 1 24 ? 2.694 5.272 -4.062 1.00 63.24 584 GLU A C 11
ATOM 18380 O O . GLU A 1 24 ? 3.262 4.189 -3.925 1.00 25.52 584 GLU A O 11
ATOM 18390 N N . VAL A 1 25 ? 1.477 5.516 -3.584 1.00 23.01 585 VAL A N 11
ATOM 18391 C CA . VAL A 1 25 ? 0.725 4.501 -2.857 1.00 14.30 585 VAL A CA 11
ATOM 18392 C C . VAL A 1 25 ? 0.598 3.220 -3.674 1.00 4.03 585 VAL A C 11
ATOM 18393 O O . VAL A 1 25 ? 0.594 2.120 -3.123 1.00 4.32 585 VAL A O 11
ATOM 18406 N N . GLU A 1 26 ? 0.497 3.372 -4.991 1.00 4.31 586 GLU A N 11
ATOM 18407 C CA . GLU A 1 26 ? 0.370 2.226 -5.884 1.00 3.21 586 GLU A CA 11
ATOM 18408 C C . GLU A 1 26 ? 1.532 1.255 -5.692 1.00 63.35 586 GLU A C 11
ATOM 18409 O O . GLU A 1 26 ? 1.351 0.038 -5.726 1.00 52.12 586 GLU A O 11
ATOM 18419 N N . ALA A 1 27 ? 2.726 1.804 -5.490 1.00 32.53 587 ALA A N 11
ATOM 18420 C CA . ALA A 1 27 ? 3.918 0.988 -5.292 1.00 41.02 587 ALA A CA 11
ATOM 18421 C C . ALA A 1 27 ? 3.855 0.239 -3.965 1.00 43.20 587 ALA A C 11
ATOM 18422 O O . ALA A 1 27 ? 4.343 -0.886 -3.852 1.00 61.42 587 ALA A O 11
ATOM 18429 N N . LEU A 1 28 ? 3.252 0.869 -2.963 1.00 62.20 588 LEU A N 11
ATOM 18430 C CA . LEU A 1 28 ? 3.127 0.262 -1.642 1.00 13.14 588 LEU A CA 11
ATOM 18431 C C . LEU A 1 28 ? 2.170 -0.926 -1.679 1.00 54.14 588 LEU A C 11
ATOM 18432 O O . LEU A 1 28 ? 2.526 -2.036 -1.282 1.00 61.45 588 LEU A O 11
ATOM 18447 N N . VAL A 1 29 ? 0.954 -0.686 -2.159 1.00 40.02 589 VAL A N 11
ATOM 18448 C CA . VAL A 1 29 ? -0.053 -1.736 -2.250 1.00 32.51 589 VAL A CA 11
ATOM 18449 C C . VAL A 1 29 ? 0.393 -2.845 -3.196 1.00 23.12 589 VAL A C 11
ATOM 18450 O O . VAL A 1 29 ? 0.318 -4.027 -2.862 1.00 54.12 589 VAL A O 11
ATOM 18463 N N . GLU A 1 30 ? 0.859 -2.455 -4.378 1.00 32.41 590 GLU A N 11
ATOM 18464 C CA . GLU A 1 30 ? 1.317 -3.417 -5.373 1.00 33.34 590 GLU A CA 11
ATOM 18465 C C . GLU A 1 30 ? 2.451 -4.275 -4.819 1.00 14.01 590 GLU A C 11
ATOM 18466 O O . GLU A 1 30 ? 2.612 -5.432 -5.203 1.00 24.14 590 GLU A O 11
ATOM 18476 N N . ALA A 1 31 ? 3.233 -3.698 -3.913 1.00 11.11 591 ALA A N 11
ATOM 18477 C CA . ALA A 1 31 ? 4.351 -4.409 -3.304 1.00 11.34 591 ALA A CA 11
ATOM 18478 C C . ALA A 1 31 ? 3.859 -5.441 -2.295 1.00 30.23 591 ALA A C 11
ATOM 18479 O O . ALA A 1 31 ? 4.346 -6.571 -2.261 1.00 1.31 591 ALA A O 11
ATOM 18486 N N . VAL A 1 32 ? 2.893 -5.045 -1.473 1.00 20.01 592 VAL A N 11
ATOM 18487 C CA . VAL A 1 32 ? 2.335 -5.936 -0.462 1.00 32.03 592 VAL A CA 11
ATOM 18488 C C . VAL A 1 32 ? 1.391 -6.956 -1.090 1.00 51.21 592 VAL A C 11
ATOM 18489 O O . VAL A 1 32 ? 1.190 -8.044 -0.551 1.00 74.02 592 VAL A O 11
ATOM 18502 N N . GLU A 1 33 ? 0.813 -6.595 -2.232 1.00 52.14 593 GLU A N 11
ATOM 18503 C CA . GLU A 1 33 ? -0.111 -7.479 -2.932 1.00 23.31 593 GLU A CA 11
ATOM 18504 C C . GLU A 1 33 ? 0.634 -8.643 -3.579 1.00 42.32 593 GLU A C 11
ATOM 18505 O O . GLU A 1 33 ? 0.180 -9.787 -3.534 1.00 42.24 593 GLU A O 11
ATOM 18515 N N . HIS A 1 34 ? 1.781 -8.343 -4.181 1.00 43.33 594 HIS A N 11
ATOM 18516 C CA . HIS A 1 34 ? 2.589 -9.363 -4.837 1.00 25.15 594 HIS A CA 11
ATOM 18517 C C . HIS A 1 34 ? 3.497 -10.067 -3.833 1.00 63.14 594 HIS A C 11
ATOM 18518 O O . HIS A 1 34 ? 3.589 -11.295 -3.816 1.00 1.04 594 HIS A O 11
ATOM 18531 N N . LEU A 1 35 ? 4.166 -9.282 -2.996 1.00 73.42 595 LEU A N 11
ATOM 18532 C CA . LEU A 1 35 ? 5.068 -9.828 -1.988 1.00 41.30 595 LEU A CA 11
ATOM 18533 C C . LEU A 1 35 ? 4.289 -10.341 -0.781 1.00 14.31 595 LEU A C 11
ATOM 18534 O O . LEU A 1 35 ? 4.815 -11.092 0.038 1.00 20.43 595 LEU A O 11
ATOM 18549 N N . GLY A 1 36 ? 3.028 -9.930 -0.678 1.00 12.52 596 GLY A N 11
ATOM 18550 C CA . GLY A 1 36 ? 2.195 -10.360 0.430 1.00 73.43 596 GLY A CA 11
ATOM 18551 C C . GLY A 1 36 ? 2.478 -9.585 1.702 1.00 33.41 596 GLY A C 11
ATOM 18552 O O . GLY A 1 36 ? 3.495 -8.898 1.807 1.00 11.10 596 GLY A O 11
ATOM 18556 N N . THR A 1 37 ? 1.575 -9.692 2.672 1.00 12.23 597 THR A N 11
ATOM 18557 C CA . THR A 1 37 ? 1.730 -8.993 3.941 1.00 21.31 597 THR A CA 11
ATOM 18558 C C . THR A 1 37 ? 2.820 -9.636 4.792 1.00 2.11 597 THR A C 11
ATOM 18559 O O . THR A 1 37 ? 3.188 -9.115 5.844 1.00 73.50 597 THR A O 11
ATOM 18570 N N . GLY A 1 38 ? 3.332 -10.772 4.330 1.00 22.11 598 GLY A N 11
ATOM 18571 C CA . GLY A 1 38 ? 4.375 -11.468 5.062 1.00 33.00 598 GLY A CA 11
ATOM 18572 C C . GLY A 1 38 ? 5.758 -11.179 4.514 1.00 64.53 598 GLY A C 11
ATOM 18573 O O . GLY A 1 38 ? 6.706 -11.920 4.780 1.00 34.21 598 GLY A O 11
ATOM 18577 N N . ARG A 1 39 ? 5.876 -10.101 3.745 1.00 62.45 599 ARG A N 11
ATOM 18578 C CA . ARG A 1 39 ? 7.154 -9.718 3.157 1.00 55.41 599 ARG A CA 11
ATOM 18579 C C . ARG A 1 39 ? 7.367 -8.210 3.254 1.00 64.00 599 ARG A C 11
ATOM 18580 O O . ARG A 1 39 ? 7.429 -7.516 2.240 1.00 54.12 599 ARG A O 11
ATOM 18598 N N . TRP A 1 40 ? 7.478 -7.712 4.480 1.00 40.33 600 TRP A N 11
ATOM 18599 C CA . TRP A 1 40 ? 7.684 -6.286 4.710 1.00 11.33 600 TRP A CA 11
ATOM 18600 C C . TRP A 1 40 ? 8.972 -5.809 4.048 1.00 52.41 600 TRP A C 11
ATOM 18601 O O . TRP A 1 40 ? 8.974 -4.821 3.312 1.00 42.21 600 TRP A O 11
ATOM 18621 N N . ARG A 1 41 ? 10.066 -6.516 4.313 1.00 54.23 601 ARG A N 11
ATOM 18622 C CA . ARG A 1 41 ? 11.361 -6.162 3.743 1.00 53.23 601 ARG A CA 11
ATOM 18623 C C . ARG A 1 41 ? 11.271 -6.040 2.225 1.00 64.51 601 ARG A C 11
ATOM 18624 O O . ARG A 1 41 ? 11.766 -5.078 1.639 1.00 61.45 601 ARG A O 11
ATOM 18642 N N . ASP A 1 42 ? 10.637 -7.023 1.595 1.00 23.14 602 ASP A N 11
ATOM 18643 C CA . ASP A 1 42 ? 10.483 -7.026 0.144 1.00 43.54 602 ASP A CA 11
ATOM 18644 C C . ASP A 1 42 ? 9.646 -5.837 -0.316 1.00 60.55 602 ASP A C 11
ATOM 18645 O O . ASP A 1 42 ? 9.881 -5.276 -1.387 1.00 65.21 602 ASP A O 11
ATOM 18653 N N . VAL A 1 43 ? 8.668 -5.457 0.500 1.00 74.50 603 VAL A N 11
ATOM 18654 C CA . VAL A 1 43 ? 7.797 -4.333 0.177 1.00 62.11 603 VAL A CA 11
ATOM 18655 C C . VAL A 1 43 ? 8.577 -3.023 0.148 1.00 55.31 603 VAL A C 11
ATOM 18656 O O . VAL A 1 43 ? 8.253 -2.112 -0.614 1.00 35.51 603 VAL A O 11
ATOM 18669 N N . LYS A 1 44 ? 9.606 -2.935 0.983 1.00 71.12 604 LYS A N 11
ATOM 18670 C CA . LYS A 1 44 ? 10.434 -1.738 1.054 1.00 32.21 604 LYS A CA 11
ATOM 18671 C C . LYS A 1 44 ? 11.258 -1.571 -0.219 1.00 74.21 604 LYS A C 11
ATOM 18672 O O . LYS A 1 44 ? 11.281 -0.494 -0.817 1.00 4.24 604 LYS A O 11
ATOM 18687 N N . MET A 1 45 ? 11.931 -2.640 -0.628 1.00 44.33 605 MET A N 11
ATOM 18688 C CA . MET A 1 45 ? 12.754 -2.612 -1.832 1.00 32.22 605 MET A CA 11
ATOM 18689 C C . MET A 1 45 ? 11.884 -2.602 -3.084 1.00 12.34 605 MET A C 11
ATOM 18690 O O . MET A 1 45 ? 12.260 -2.033 -4.109 1.00 63.11 605 MET A O 11
ATOM 18702 N N . ARG A 1 46 ? 10.719 -3.236 -2.995 1.00 72.01 606 ARG A N 11
ATOM 18703 C CA . ARG A 1 46 ? 9.796 -3.301 -4.122 1.00 14.33 606 ARG A CA 11
ATOM 18704 C C . ARG A 1 46 ? 9.145 -1.943 -4.371 1.00 32.54 606 ARG A C 11
ATOM 18705 O O . ARG A 1 46 ? 8.983 -1.523 -5.518 1.00 64.34 606 ARG A O 11
ATOM 18723 N N . ALA A 1 47 ? 8.776 -1.262 -3.292 1.00 42.54 607 ALA A N 11
ATOM 18724 C CA . ALA A 1 47 ? 8.145 0.047 -3.393 1.00 32.33 607 ALA A CA 11
ATOM 18725 C C . ALA A 1 47 ? 9.183 1.163 -3.335 1.00 54.13 607 ALA A C 11
ATOM 18726 O O . ALA A 1 47 ? 9.439 1.840 -4.330 1.00 20.24 607 ALA A O 11
ATOM 18733 N N . PHE A 1 48 ? 9.778 1.350 -2.161 1.00 21.15 608 PHE A N 11
ATOM 18734 C CA . PHE A 1 48 ? 10.788 2.385 -1.972 1.00 22.10 608 PHE A CA 11
ATOM 18735 C C . PHE A 1 48 ? 12.080 2.023 -2.699 1.00 0.00 608 PHE A C 11
ATOM 18736 O O . PHE A 1 48 ? 12.642 0.948 -2.490 1.00 75.42 608 PHE A O 11
ATOM 18752 N N . ASP A 1 49 ? 12.544 2.929 -3.554 1.00 4.11 609 ASP A N 11
ATOM 18753 C CA . ASP A 1 49 ? 13.769 2.706 -4.312 1.00 21.42 609 ASP A CA 11
ATOM 18754 C C . ASP A 1 49 ? 14.993 2.791 -3.404 1.00 55.41 609 ASP A C 11
ATOM 18755 O O . ASP A 1 49 ? 15.979 2.084 -3.608 1.00 12.11 609 ASP A O 11
ATOM 18763 N N . ASN A 1 50 ? 14.920 3.661 -2.402 1.00 24.45 610 ASN A N 11
ATOM 18764 C CA . ASN A 1 50 ? 16.023 3.840 -1.464 1.00 25.02 610 ASN A CA 11
ATOM 18765 C C . ASN A 1 50 ? 15.702 3.194 -0.119 1.00 21.52 610 ASN A C 11
ATOM 18766 O O . ASN A 1 50 ? 15.372 3.880 0.847 1.00 14.02 610 ASN A O 11
ATOM 18776 N N . ALA A 1 51 ? 15.804 1.870 -0.066 1.00 24.51 611 ALA A N 11
ATOM 18777 C CA . ALA A 1 51 ? 15.529 1.132 1.161 1.00 14.41 611 ALA A CA 11
ATOM 18778 C C . ALA A 1 51 ? 16.689 0.208 1.519 1.00 73.11 611 ALA A C 11
ATOM 18779 O O . ALA A 1 51 ? 16.818 -0.884 0.967 1.00 30.22 611 ALA A O 11
ATOM 18786 N N . ASP A 1 52 ? 17.530 0.655 2.445 1.00 31.32 612 ASP A N 11
ATOM 18787 C CA . ASP A 1 52 ? 18.679 -0.132 2.876 1.00 74.54 612 ASP A CA 11
ATOM 18788 C C . ASP A 1 52 ? 18.722 -0.242 4.397 1.00 3.32 612 ASP A C 11
ATOM 18789 O O . ASP A 1 52 ? 18.552 -1.326 4.956 1.00 42.32 612 ASP A O 11
ATOM 18797 N N . HIS A 1 53 ? 18.950 0.886 5.062 1.00 21.00 613 HIS A N 11
ATOM 18798 C CA . HIS A 1 53 ? 19.016 0.916 6.518 1.00 62.25 613 HIS A CA 11
ATOM 18799 C C . HIS A 1 53 ? 17.816 1.656 7.102 1.00 15.12 613 HIS A C 11
ATOM 18800 O O . HIS A 1 53 ? 17.906 2.259 8.171 1.00 64.31 613 HIS A O 11
ATOM 18813 N N . ARG A 1 54 ? 16.695 1.609 6.390 1.00 13.24 614 ARG A N 11
ATOM 18814 C CA . ARG A 1 54 ? 15.478 2.277 6.835 1.00 34.42 614 ARG A CA 11
ATOM 18815 C C . ARG A 1 54 ? 14.547 1.297 7.541 1.00 41.32 614 ARG A C 11
ATOM 18816 O O . ARG A 1 54 ? 14.614 0.088 7.318 1.00 23.04 614 ARG A O 11
ATOM 18834 N N . THR A 1 55 ? 13.677 1.826 8.396 1.00 60.23 615 THR A N 11
ATOM 18835 C CA . THR A 1 55 ? 12.733 0.998 9.137 1.00 34.31 615 THR A CA 11
ATOM 18836 C C . THR A 1 55 ? 11.603 0.514 8.237 1.00 52.43 615 THR A C 11
ATOM 18837 O O . THR A 1 55 ? 11.325 1.110 7.196 1.00 65.53 615 THR A O 11
ATOM 18848 N N . TYR A 1 56 ? 10.953 -0.571 8.643 1.00 52.32 616 TYR A N 11
ATOM 18849 C CA . TYR A 1 56 ? 9.853 -1.137 7.872 1.00 52.41 616 TYR A CA 11
ATOM 18850 C C . TYR A 1 56 ? 8.515 -0.558 8.325 1.00 34.35 616 TYR A C 11
ATOM 18851 O O . TYR A 1 56 ? 7.519 -0.627 7.604 1.00 31.32 616 TYR A O 11
ATOM 18868 N N . VAL A 1 57 ? 8.501 0.016 9.524 1.00 23.34 617 VAL A N 11
ATOM 18869 C CA . VAL A 1 57 ? 7.288 0.609 10.073 1.00 30.30 617 VAL A CA 11
ATOM 18870 C C . VAL A 1 57 ? 6.653 1.578 9.083 1.00 35.50 617 VAL A C 11
ATOM 18871 O O . VAL A 1 57 ? 5.432 1.718 9.032 1.00 52.54 617 VAL A O 11
ATOM 18884 N N . ASP A 1 58 ? 7.491 2.245 8.295 1.00 43.15 618 ASP A N 11
ATOM 18885 C CA . ASP A 1 58 ? 7.011 3.201 7.303 1.00 64.12 618 ASP A CA 11
ATOM 18886 C C . ASP A 1 58 ? 6.056 2.530 6.320 1.00 41.14 618 ASP A C 11
ATOM 18887 O O . ASP A 1 58 ? 4.952 3.021 6.079 1.00 1.33 618 ASP A O 11
ATOM 18895 N N . LEU A 1 59 ? 6.489 1.409 5.756 1.00 12.54 619 LEU A N 11
ATOM 18896 C CA . LEU A 1 59 ? 5.672 0.672 4.797 1.00 4.21 619 LEU A CA 11
ATOM 18897 C C . LEU A 1 59 ? 4.552 -0.085 5.505 1.00 34.04 619 LEU A C 11
ATOM 18898 O O . LEU A 1 59 ? 3.488 -0.318 4.931 1.00 5.24 619 LEU A O 11
ATOM 18913 N N . LYS A 1 60 ? 4.797 -0.463 6.754 1.00 21.23 620 LYS A N 11
ATOM 18914 C CA . LYS A 1 60 ? 3.809 -1.190 7.543 1.00 13.44 620 LYS A CA 11
ATOM 18915 C C . LYS A 1 60 ? 2.642 -0.283 7.922 1.00 34.24 620 LYS A C 11
ATOM 18916 O O . LYS A 1 60 ? 1.494 -0.724 7.979 1.00 41.21 620 LYS A O 11
ATOM 18931 N N . ASP A 1 61 ? 2.944 0.985 8.176 1.00 42.43 621 ASP A N 11
ATOM 18932 C CA . ASP A 1 61 ? 1.919 1.955 8.548 1.00 5.24 621 ASP A CA 11
ATOM 18933 C C . ASP A 1 61 ? 1.043 2.305 7.349 1.00 40.41 621 ASP A C 11
ATOM 18934 O O . ASP A 1 61 ? -0.185 2.291 7.438 1.00 10.33 621 ASP A O 11
ATOM 18942 N N . LYS A 1 62 ? 1.682 2.620 6.228 1.00 2.45 622 LYS A N 11
ATOM 18943 C CA . LYS A 1 62 ? 0.962 2.974 5.009 1.00 4.30 622 LYS A CA 11
ATOM 18944 C C . LYS A 1 62 ? -0.024 1.876 4.622 1.00 13.20 622 LYS A C 11
ATOM 18945 O O . LYS A 1 62 ? -1.167 2.157 4.260 1.00 45.13 622 LYS A O 11
ATOM 18960 N N . TRP A 1 63 ? 0.424 0.629 4.702 1.00 42.54 623 TRP A N 11
ATOM 18961 C CA . TRP A 1 63 ? -0.421 -0.510 4.361 1.00 1.31 623 TRP A CA 11
ATOM 18962 C C . TRP A 1 63 ? -1.553 -0.669 5.370 1.00 43.45 623 TRP A C 11
ATOM 18963 O O . TRP A 1 63 ? -2.714 -0.838 4.996 1.00 13.15 623 TRP A O 11
ATOM 18983 N N . LYS A 1 64 ? -1.209 -0.615 6.652 1.00 62.22 624 LYS A N 11
ATOM 18984 C CA . LYS A 1 64 ? -2.196 -0.752 7.717 1.00 31.54 624 LYS A CA 11
ATOM 18985 C C . LYS A 1 64 ? -3.303 0.288 7.570 1.00 22.12 624 LYS A C 11
ATOM 18986 O O . LYS A 1 64 ? -4.484 -0.053 7.507 1.00 51.32 624 LYS A O 11
ATOM 19001 N N . THR A 1 65 ? -2.912 1.557 7.513 1.00 41.20 625 THR A N 11
ATOM 19002 C CA . THR A 1 65 ? -3.871 2.646 7.372 1.00 71.41 625 THR A CA 11
ATOM 19003 C C . THR A 1 65 ? -4.666 2.515 6.079 1.00 34.24 625 THR A C 11
ATOM 19004 O O . THR A 1 65 ? -5.826 2.923 6.006 1.00 25.40 625 THR A O 11
ATOM 19015 N N . LEU A 1 66 ? -4.035 1.944 5.057 1.00 43.34 626 LEU A N 11
ATOM 19016 C CA . LEU A 1 66 ? -4.685 1.759 3.765 1.00 10.14 626 LEU A CA 11
ATOM 19017 C C . LEU A 1 66 ? -5.857 0.790 3.878 1.00 54.41 626 LEU A C 11
ATOM 19018 O O . LEU A 1 66 ? -6.951 1.063 3.382 1.00 11.24 626 LEU A O 11
ATOM 19033 N N . VAL A 1 67 ? -5.624 -0.339 4.537 1.00 3.45 627 VAL A N 11
ATOM 19034 C CA . VAL A 1 67 ? -6.663 -1.347 4.719 1.00 51.11 627 VAL A CA 11
ATOM 19035 C C . VAL A 1 67 ? -7.869 -0.768 5.449 1.00 55.13 627 VAL A C 11
ATOM 19036 O O . VAL A 1 67 ? -8.997 -0.838 4.960 1.00 50.50 627 VAL A O 11
ATOM 19049 N N . HIS A 1 68 ? -7.623 -0.193 6.622 1.00 52.43 628 HIS A N 11
ATOM 19050 C CA . HIS A 1 68 ? -8.690 0.401 7.421 1.00 50.30 628 HIS A CA 11
ATOM 19051 C C . HIS A 1 68 ? -9.499 1.396 6.593 1.00 40.40 628 HIS A C 11
ATOM 19052 O O . HIS A 1 68 ? -10.708 1.539 6.781 1.00 62.20 628 HIS A O 11
ATOM 19065 N N . THR A 1 69 ? -8.824 2.082 5.676 1.00 53.21 629 THR A N 11
ATOM 19066 C CA . THR A 1 69 ? -9.479 3.063 4.820 1.00 71.21 629 THR A CA 11
ATOM 19067 C C . THR A 1 69 ? -10.221 2.387 3.674 1.00 42.44 629 THR A C 11
ATOM 19068 O O . THR A 1 69 ? -11.221 2.905 3.177 1.00 71.34 629 THR A O 11
ATOM 19079 N N . ALA A 1 70 ? -9.728 1.225 3.261 1.00 1.45 630 ALA A N 11
ATOM 19080 C CA . ALA A 1 70 ? -10.347 0.475 2.174 1.00 44.30 630 ALA A CA 11
ATOM 19081 C C . ALA A 1 70 ? -11.840 0.282 2.422 1.00 33.14 630 ALA A C 11
ATOM 19082 O O . ALA A 1 70 ? -12.663 0.547 1.546 1.00 73.41 630 ALA A O 11
ATOM 19089 N N . SER A 1 71 ? -12.182 -0.182 3.620 1.00 22.34 631 SER A N 11
ATOM 19090 C CA . SER A 1 71 ? -13.575 -0.414 3.981 1.00 1.15 631 SER A CA 11
ATOM 19091 C C . SER A 1 71 ? -13.678 -1.090 5.345 1.00 32.43 631 SER A C 11
ATOM 19092 O O . SER A 1 71 ? -14.096 -2.242 5.449 1.00 1.22 631 SER A O 11
ATOM 19099 N N . ILE A 1 72 ? -13.293 -0.362 6.388 1.00 31.42 632 ILE A N 11
ATOM 19100 C CA . ILE A 1 72 ? -13.342 -0.889 7.746 1.00 70.11 632 ILE A CA 11
ATOM 19101 C C . ILE A 1 72 ? -13.927 0.135 8.712 1.00 10.12 632 ILE A C 11
ATOM 19102 O O . ILE A 1 72 ? -15.071 0.009 9.148 1.00 45.12 632 ILE A O 11
ATOM 19117 N N . ALA A 1 73 ? -13.136 1.151 9.041 1.00 30.04 633 ALA A N 11
ATOM 19118 C CA . ALA A 1 73 ? -13.577 2.200 9.952 1.00 3.24 633 ALA A CA 11
ATOM 19119 C C . ALA A 1 73 ? -13.946 3.468 9.192 1.00 21.23 633 ALA A C 11
ATOM 19120 O O . ALA A 1 73 ? -13.324 3.823 8.190 1.00 33.13 633 ALA A O 11
ATOM 19127 N N . PRO A 1 74 ? -14.982 4.170 9.675 1.00 2.41 634 PRO A N 11
ATOM 19128 C CA . PRO A 1 74 ? -15.457 5.410 9.056 1.00 61.32 634 PRO A CA 11
ATOM 19129 C C . PRO A 1 74 ? -14.471 6.560 9.230 1.00 63.03 634 PRO A C 11
ATOM 19130 O O . PRO A 1 74 ? -14.148 7.262 8.273 1.00 20.23 634 PRO A O 11
ATOM 19138 N N . GLN A 1 75 ? -13.995 6.745 10.458 1.00 53.43 635 GLN A N 11
ATOM 19139 C CA . GLN A 1 75 ? -13.046 7.810 10.757 1.00 42.23 635 GLN A CA 11
ATOM 19140 C C . GLN A 1 75 ? -11.670 7.489 10.184 1.00 21.43 635 GLN A C 11
ATOM 19141 O O . GLN A 1 75 ? -10.802 8.358 10.107 1.00 73.10 635 GLN A O 11
ATOM 19153 N N . GLN A 1 76 ? -11.479 6.236 9.783 1.00 75.54 636 GLN A N 11
ATOM 19154 C CA . GLN A 1 76 ? -10.207 5.801 9.218 1.00 31.34 636 GLN A CA 11
ATOM 19155 C C . GLN A 1 76 ? -10.106 6.186 7.746 1.00 72.40 636 GLN A C 11
ATOM 19156 O O . GLN A 1 76 ? -9.106 5.900 7.087 1.00 72.51 636 GLN A O 11
ATOM 19168 N N . ARG A 1 77 ? -11.147 6.836 7.235 1.00 63.30 637 ARG A N 11
ATOM 19169 C CA . ARG A 1 77 ? -11.176 7.258 5.841 1.00 34.25 637 ARG A CA 11
ATOM 19170 C C . ARG A 1 77 ? -10.296 8.486 5.627 1.00 33.53 637 ARG A C 11
ATOM 19171 O O . ARG A 1 77 ? -10.585 9.566 6.141 1.00 50.15 637 ARG A O 11
ATOM 19189 N N . ARG A 1 78 ? -9.221 8.313 4.863 1.00 43.42 638 ARG A N 11
ATOM 19190 C CA . ARG A 1 78 ? -8.299 9.405 4.582 1.00 61.41 638 ARG A CA 11
ATOM 19191 C C . ARG A 1 78 ? -9.045 10.621 4.041 1.00 55.10 638 ARG A C 11
ATOM 19192 O O . ARG A 1 78 ? -9.874 10.502 3.139 1.00 40.21 638 ARG A O 11
ATOM 19210 N N . GLY A 1 79 ? -8.745 11.791 4.597 1.00 43.23 639 GLY A N 11
ATOM 19211 C CA . GLY A 1 79 ? -9.397 13.011 4.158 1.00 44.23 639 GLY A CA 11
ATOM 19212 C C . GLY A 1 79 ? -9.169 13.292 2.686 1.00 45.04 639 GLY A C 11
ATOM 19213 O O . GLY A 1 79 ? -9.915 14.051 2.070 1.00 12.42 639 GLY A O 11
ATOM 19217 N N . GLU A 1 80 ? -8.132 12.679 2.121 1.00 42.43 640 GLU A N 11
ATOM 19218 C CA . GLU A 1 80 ? -7.807 12.870 0.713 1.00 54.12 640 GLU A CA 11
ATOM 19219 C C . GLU A 1 80 ? -8.459 11.791 -0.147 1.00 62.34 640 GLU A C 11
ATOM 19220 O O . GLU A 1 80 ? -8.840 10.725 0.335 1.00 43.12 640 GLU A O 11
ATOM 19230 N N . PRO A 1 81 ? -8.589 12.074 -1.452 1.00 42.20 641 PRO A N 11
ATOM 19231 C CA . PRO A 1 81 ? -9.193 11.140 -2.407 1.00 50.32 641 PRO A CA 11
ATOM 19232 C C . PRO A 1 81 ? -8.316 9.919 -2.660 1.00 63.05 641 PRO A C 11
ATOM 19233 O O . PRO A 1 81 ? -7.159 10.046 -3.060 1.00 61.41 641 PRO A O 11
ATOM 19241 N N . VAL A 1 82 ? -8.874 8.736 -2.422 1.00 70.42 642 VAL A N 11
ATOM 19242 C CA . VAL A 1 82 ? -8.143 7.492 -2.625 1.00 65.13 642 VAL A CA 11
ATOM 19243 C C . VAL A 1 82 ? -8.759 6.668 -3.751 1.00 73.13 642 VAL A C 11
ATOM 19244 O O . VAL A 1 82 ? -9.979 6.575 -3.887 1.00 0.42 642 VAL A O 11
ATOM 19257 N N . PRO A 1 83 ? -7.898 6.057 -4.577 1.00 63.13 643 PRO A N 11
ATOM 19258 C CA . PRO A 1 83 ? -8.335 5.230 -5.706 1.00 62.52 643 PRO A CA 11
ATOM 19259 C C . PRO A 1 83 ? -8.979 3.924 -5.252 1.00 24.51 643 PRO A C 11
ATOM 19260 O O . PRO A 1 83 ? -8.405 3.186 -4.453 1.00 44.42 643 PRO A O 11
ATOM 19268 N N . GLN A 1 84 ? -10.171 3.647 -5.768 1.00 54.24 644 GLN A N 11
ATOM 19269 C CA . GLN A 1 84 ? -10.892 2.430 -5.414 1.00 32.13 644 GLN A CA 11
ATOM 19270 C C . GLN A 1 84 ? -10.158 1.195 -5.927 1.00 52.31 644 GLN A C 11
ATOM 19271 O O . GLN A 1 84 ? -10.405 0.079 -5.467 1.00 34.24 644 GLN A O 11
ATOM 19283 N N . ASP A 1 85 ? -9.255 1.402 -6.879 1.00 41.10 645 ASP A N 11
ATOM 19284 C CA . ASP A 1 85 ? -8.485 0.305 -7.453 1.00 24.25 645 ASP A CA 11
ATOM 19285 C C . ASP A 1 85 ? -7.501 -0.260 -6.433 1.00 72.42 645 ASP A C 11
ATOM 19286 O O . ASP A 1 85 ? -7.308 -1.473 -6.347 1.00 2.31 645 ASP A O 11
ATOM 19294 N N . LEU A 1 86 ? -6.880 0.627 -5.664 1.00 44.02 646 LEU A N 11
ATOM 19295 C CA . LEU A 1 86 ? -5.915 0.217 -4.649 1.00 31.34 646 LEU A CA 11
ATOM 19296 C C . LEU A 1 86 ? -6.618 -0.417 -3.454 1.00 24.43 646 LEU A C 11
ATOM 19297 O O . LEU A 1 86 ? -6.294 -1.536 -3.053 1.00 63.55 646 LEU A O 11
ATOM 19312 N N . LEU A 1 87 ? -7.581 0.302 -2.890 1.00 12.15 647 LEU A N 11
ATOM 19313 C CA . LEU A 1 87 ? -8.332 -0.191 -1.741 1.00 21.04 647 LEU A CA 11
ATOM 19314 C C . LEU A 1 87 ? -8.920 -1.569 -2.027 1.00 3.41 647 LEU A C 11
ATOM 19315 O O . LEU A 1 87 ? -9.050 -2.398 -1.126 1.00 4.34 647 LEU A O 11
ATOM 19330 N N . ASP A 1 88 ? -9.273 -1.807 -3.285 1.00 5.14 648 ASP A N 11
ATOM 19331 C CA . ASP A 1 88 ? -9.844 -3.087 -3.691 1.00 52.05 648 ASP A CA 11
ATOM 19332 C C . ASP A 1 88 ? -8.794 -4.192 -3.639 1.00 2.10 648 ASP A C 11
ATOM 19333 O O . ASP A 1 88 ? -9.045 -5.276 -3.112 1.00 63.31 648 ASP A O 11
ATOM 19341 N N . ARG A 1 89 ? -7.618 -3.910 -4.190 1.00 41.04 649 ARG A N 11
ATOM 19342 C CA . ARG A 1 89 ? -6.531 -4.881 -4.209 1.00 63.50 649 ARG A CA 11
ATOM 19343 C C . ARG A 1 89 ? -6.039 -5.173 -2.794 1.00 24.33 649 ARG A C 11
ATOM 19344 O O . ARG A 1 89 ? -5.750 -6.320 -2.451 1.00 63.44 649 ARG A O 11
ATOM 19362 N N . VAL A 1 90 ? -5.945 -4.128 -1.978 1.00 64.32 650 VAL A N 11
ATOM 19363 C CA . VAL A 1 90 ? -5.488 -4.273 -0.601 1.00 60.53 650 VAL A CA 11
ATOM 19364 C C . VAL A 1 90 ? -6.364 -5.255 0.168 1.00 2.11 650 VAL A C 11
ATOM 19365 O O . VAL A 1 90 ? -5.861 -6.155 0.843 1.00 50.44 650 VAL A O 11
ATOM 19378 N N . LEU A 1 91 ? -7.676 -5.078 0.062 1.00 11.11 651 LEU A N 11
ATOM 19379 C CA . LEU A 1 91 ? -8.624 -5.950 0.747 1.00 25.14 651 LEU A CA 11
ATOM 19380 C C . LEU A 1 91 ? -8.556 -7.370 0.194 1.00 71.21 651 LEU A C 11
ATOM 19381 O O . LEU A 1 91 ? -8.831 -8.337 0.904 1.00 14.52 651 LEU A O 11
ATOM 19396 N N . ALA A 1 92 ? -8.186 -7.486 -1.077 1.00 4.31 652 ALA A N 11
ATOM 19397 C CA . ALA A 1 92 ? -8.078 -8.789 -1.724 1.00 33.22 652 ALA A CA 11
ATOM 19398 C C . ALA A 1 92 ? -6.932 -9.602 -1.133 1.00 40.41 652 ALA A C 11
ATOM 19399 O O . ALA A 1 92 ? -7.103 -10.770 -0.784 1.00 20.23 652 ALA A O 11
ATOM 19406 N N . ALA A 1 93 ? -5.765 -8.978 -1.022 1.00 32.34 653 ALA A N 11
ATOM 19407 C CA . ALA A 1 93 ? -4.591 -9.645 -0.471 1.00 60.43 653 ALA A CA 11
ATOM 19408 C C . ALA A 1 93 ? -4.715 -9.814 1.040 1.00 31.25 653 ALA A C 11
ATOM 19409 O O . ALA A 1 93 ? -4.423 -10.882 1.580 1.00 55.03 653 ALA A O 11
ATOM 19416 N N . HIS A 1 94 ? -5.148 -8.756 1.716 1.00 73.42 654 HIS A N 11
ATOM 19417 C CA . HIS A 1 94 ? -5.311 -8.788 3.165 1.00 63.23 654 HIS A CA 11
ATOM 19418 C C . HIS A 1 94 ? -6.177 -9.970 3.588 1.00 41.43 654 HIS A C 11
ATOM 19419 O O . HIS A 1 94 ? -5.829 -10.710 4.508 1.00 71.33 654 HIS A O 11
ATOM 19432 N N . ALA A 1 95 ? -7.308 -10.141 2.911 1.00 2.24 655 ALA A N 11
ATOM 19433 C CA . ALA A 1 95 ? -8.223 -11.234 3.217 1.00 34.35 655 ALA A CA 11
ATOM 19434 C C . ALA A 1 95 ? -7.630 -12.578 2.808 1.00 32.33 655 ALA A C 11
ATOM 19435 O O . ALA A 1 95 ? -7.686 -13.548 3.563 1.00 53.23 655 ALA A O 11
ATOM 19442 N N . TYR A 1 96 ? -7.061 -12.628 1.608 1.00 14.33 656 TYR A N 11
ATOM 19443 C CA . TYR A 1 96 ? -6.460 -13.854 1.097 1.00 65.32 656 TYR A CA 11
ATOM 19444 C C . TYR A 1 96 ? -5.403 -14.385 2.062 1.00 0.11 656 TYR A C 11
ATOM 19445 O O . TYR A 1 96 ? -5.411 -15.561 2.424 1.00 14.04 656 TYR A O 11
ATOM 19462 N N . TRP A 1 97 ? -4.495 -13.508 2.473 1.00 65.22 657 TRP A N 11
ATOM 19463 C CA . TRP A 1 97 ? -3.430 -13.886 3.396 1.00 41.33 657 TRP A CA 11
ATOM 19464 C C . TRP A 1 97 ? -3.987 -14.152 4.791 1.00 34.15 657 TRP A C 11
ATOM 19465 O O . TRP A 1 97 ? -3.528 -15.054 5.491 1.00 13.23 657 TRP A O 11
ATOM 19485 N N . SER A 1 98 ? -4.979 -13.360 5.187 1.00 2.30 658 SER A N 11
ATOM 19486 C CA . SER A 1 98 ? -5.596 -13.507 6.500 1.00 41.43 658 SER A CA 11
ATOM 19487 C C . SER A 1 98 ? -6.122 -14.926 6.697 1.00 4.23 658 SER A C 11
ATOM 19488 O O . SER A 1 98 ? -6.127 -15.449 7.811 1.00 71.45 658 SER A O 11
ATOM 19495 N N . GLN A 1 99 ? -6.565 -15.543 5.606 1.00 22.22 659 GLN A N 11
ATOM 19496 C CA . GLN A 1 99 ? -7.093 -16.901 5.658 1.00 14.44 659 GLN A CA 11
ATOM 19497 C C . GLN A 1 99 ? -6.049 -17.872 6.197 1.00 72.33 659 GLN A C 11
ATOM 19498 O O . GLN A 1 99 ? -6.386 -18.937 6.715 1.00 35.24 659 GLN A O 11
ATOM 19510 N N . GLN A 1 100 ? -4.779 -17.497 6.074 1.00 15.15 660 GLN A N 11
ATOM 19511 C CA . GLN A 1 100 ? -3.685 -18.336 6.547 1.00 42.40 660 GLN A CA 11
ATOM 19512 C C . GLN A 1 100 ? -3.701 -19.694 5.854 1.00 44.42 660 GLN A C 11
ATOM 19513 O O . GLN A 1 100 ? -3.779 -20.734 6.509 1.00 54.13 660 GLN A O 11
ATOM 19525 N N . GLN A 1 101 ? -3.628 -19.678 4.527 1.00 52.21 661 GLN A N 11
ATOM 19526 C CA . GLN A 1 101 ? -3.635 -20.909 3.746 1.00 50.15 661 GLN A CA 11
ATOM 19527 C C . GLN A 1 101 ? -2.434 -21.781 4.095 1.00 4.42 661 GLN A C 11
ATOM 19528 O O . GLN A 1 101 ? -1.686 -21.483 5.026 1.00 13.05 661 GLN A O 11
ATOM 19540 N N . GLY A 1 102 ? -2.256 -22.861 3.341 1.00 25.23 662 GLY A N 11
ATOM 19541 C CA . GLY A 1 102 ? -1.143 -23.761 3.586 1.00 2.12 662 GLY A CA 11
ATOM 19542 C C . GLY A 1 102 ? 0.196 -23.054 3.541 1.00 31.33 662 GLY A C 11
ATOM 19543 O O . GLY A 1 102 ? 0.731 -22.788 2.463 1.00 44.12 662 GLY A O 11
ATOM 19547 N N . LYS A 1 103 ? 0.740 -22.744 4.713 1.00 45.11 663 LYS A N 11
ATOM 19548 C CA . LYS A 1 103 ? 2.025 -22.062 4.804 1.00 51.13 663 LYS A CA 11
ATOM 19549 C C . LYS A 1 103 ? 2.485 -21.960 6.255 1.00 12.12 663 LYS A C 11
ATOM 19550 O O . LYS A 1 103 ? 1.880 -22.550 7.150 1.00 14.12 663 LYS A O 11
ATOM 19565 N N . GLN A 1 104 ? 3.557 -21.207 6.480 1.00 31.04 664 GLN A N 11
ATOM 19566 C CA . GLN A 1 104 ? 4.096 -21.027 7.823 1.00 5.00 664 GLN A CA 11
ATOM 19567 C C . GLN A 1 104 ? 3.612 -19.716 8.433 1.00 73.31 664 GLN A C 11
ATOM 19568 O O . GLN A 1 104 ? 2.815 -18.997 7.832 1.00 15.01 664 GLN A O 11
ATOM 19580 N N . HIS A 1 105 ? 4.101 -19.411 9.632 1.00 11.44 665 HIS A N 11
ATOM 19581 C CA . HIS A 1 105 ? 3.718 -18.185 10.324 1.00 3.04 665 HIS A CA 11
ATOM 19582 C C . HIS A 1 105 ? 4.894 -17.617 11.112 1.00 2.20 665 HIS A C 11
ATOM 19583 O O . HIS A 1 105 ? 6.003 -18.150 11.063 1.00 51.53 665 HIS A O 11
ATOM 19596 N N . VAL A 1 106 ? 4.644 -16.531 11.836 1.00 72.53 666 VAL A N 11
ATOM 19597 C CA . VAL A 1 106 ? 5.682 -15.890 12.635 1.00 21.51 666 VAL A CA 11
ATOM 19598 C C . VAL A 1 106 ? 5.096 -15.258 13.892 1.00 50.44 666 VAL A C 11
ATOM 19599 O O . VAL A 1 106 ? 3.929 -14.866 13.916 1.00 5.03 666 VAL A O 11
ATOM 19612 N N . GLU A 1 107 ? 5.914 -15.161 14.936 1.00 60.13 667 GLU A N 11
ATOM 19613 C CA . GLU A 1 107 ? 5.476 -14.575 16.198 1.00 14.42 667 GLU A CA 11
ATOM 19614 C C . GLU A 1 107 ? 6.186 -13.250 16.459 1.00 4.43 667 GLU A C 11
ATOM 19615 O O . GLU A 1 107 ? 7.265 -12.981 15.932 1.00 3.02 667 GLU A O 11
ATOM 19625 N N . PRO A 1 108 ? 5.566 -12.401 17.292 1.00 0.01 668 PRO A N 11
ATOM 19626 C CA . PRO A 1 108 ? 6.120 -11.090 17.643 1.00 12.22 668 PRO A CA 11
ATOM 19627 C C . PRO A 1 108 ? 7.361 -11.202 18.523 1.00 14.12 668 PRO A C 11
ATOM 19628 O O . PRO A 1 108 ? 7.892 -12.294 18.728 1.00 31.31 668 PRO A O 11
ATOM 19636 N N . LEU A 1 109 ? 7.818 -10.066 19.039 1.00 44.34 669 LEU A N 11
ATOM 19637 C CA . LEU A 1 109 ? 8.996 -10.037 19.898 1.00 43.04 669 LEU A CA 11
ATOM 19638 C C . LEU A 1 109 ? 8.982 -8.807 20.801 1.00 40.03 669 LEU A C 11
ATOM 19639 O O . LEU A 1 109 ? 8.169 -7.901 20.621 1.00 54.20 669 LEU A O 11
ATOM 19654 N N . LYS A 1 110 ? 9.888 -8.782 21.772 1.00 64.13 670 LYS A N 11
ATOM 19655 C CA . LYS A 1 110 ? 9.983 -7.662 22.702 1.00 21.25 670 LYS A CA 11
ATOM 19656 C C . LYS A 1 110 ? 11.405 -7.113 22.747 1.00 71.45 670 LYS A C 11
ATOM 19657 O O . LYS A 1 110 ? 12.365 -7.825 22.452 1.00 71.21 670 LYS A O 11
ATOM 19672 N N . ILE A 1 111 ? 11.532 -5.843 23.120 1.00 44.23 671 ILE A N 11
ATOM 19673 C CA . ILE A 1 111 ? 12.837 -5.200 23.207 1.00 53.41 671 ILE A CA 11
ATOM 19674 C C . ILE A 1 111 ? 13.049 -4.571 24.579 1.00 63.25 671 ILE A C 11
ATOM 19675 O O . ILE A 1 111 ? 12.094 -4.157 25.240 1.00 24.14 671 ILE A O 11
ATOM 19690 N N . LEU A 1 112 ? 14.306 -4.498 25.004 1.00 22.25 672 LEU A N 11
ATOM 19691 C CA . LEU A 1 112 ? 14.645 -3.916 26.298 1.00 22.23 672 LEU A CA 11
ATOM 19692 C C . LEU A 1 112 ? 15.050 -2.454 26.147 1.00 51.03 672 LEU A C 11
ATOM 19693 O O . LEU A 1 112 ? 15.393 -2.002 25.055 1.00 24.24 672 LEU A O 11
ATOM 19708 N N . ASP A 1 113 ? 15.008 -1.718 27.253 1.00 22.51 673 ASP A N 11
ATOM 19709 C CA . ASP A 1 113 ? 15.374 -0.306 27.245 1.00 43.13 673 ASP A CA 11
ATOM 19710 C C . ASP A 1 113 ? 16.146 0.062 28.509 1.00 21.53 673 ASP A C 11
ATOM 19711 O O . ASP A 1 113 ? 16.395 -0.786 29.366 1.00 12.10 673 ASP A O 11
ATOM 19719 N N . ALA A 1 114 ? 16.526 1.331 28.616 1.00 55.23 674 ALA A N 11
ATOM 19720 C CA . ALA A 1 114 ? 17.269 1.811 29.774 1.00 74.41 674 ALA A CA 11
ATOM 19721 C C . ALA A 1 114 ? 16.850 3.229 30.147 1.00 34.21 674 ALA A C 11
ATOM 19722 O O . ALA A 1 114 ? 15.997 3.828 29.491 1.00 43.21 674 ALA A O 11
ATOM 19729 N N . LYS A 1 115 ? 17.453 3.761 31.203 1.00 61.34 675 LYS A N 11
ATOM 19730 C CA . LYS A 1 115 ? 17.144 5.110 31.664 1.00 54.42 675 LYS A CA 11
ATOM 19731 C C . LYS A 1 115 ? 18.163 5.580 32.696 1.00 52.03 675 LYS A C 11
ATOM 19732 O O . LYS A 1 115 ? 18.744 4.773 33.421 1.00 64.52 675 LYS A O 11
ATOM 19747 N N . ALA A 1 116 ? 18.374 6.890 32.759 1.00 34.11 676 ALA A N 11
ATOM 19748 C CA . ALA A 1 116 ? 19.321 7.468 33.706 1.00 0.12 676 ALA A CA 11
ATOM 19749 C C . ALA A 1 116 ? 18.776 8.757 34.311 1.00 13.33 676 ALA A C 11
ATOM 19750 O O . ALA A 1 116 ? 17.680 9.200 33.964 1.00 70.43 676 ALA A O 11
ATOM 19757 N N . GLN A 1 117 ? 19.545 9.351 35.216 1.00 74.41 677 GLN A N 11
ATOM 19758 C CA . GLN A 1 117 ? 19.136 10.589 35.870 1.00 73.42 677 GLN A CA 11
ATOM 19759 C C . GLN A 1 117 ? 20.171 11.688 35.650 1.00 42.13 677 GLN A C 11
ATOM 19760 O O . GLN A 1 117 ? 21.313 11.416 35.279 1.00 24.31 677 GLN A O 11
ATOM 19772 N N . LYS A 1 118 ? 19.765 12.932 35.882 1.00 51.32 678 LYS A N 11
ATOM 19773 C CA . LYS A 1 118 ? 20.656 14.073 35.711 1.00 32.20 678 LYS A CA 11
ATOM 19774 C C . LYS A 1 118 ? 21.883 13.944 36.608 1.00 61.23 678 LYS A C 11
ATOM 19775 O O . LYS A 1 118 ? 22.969 14.411 36.263 1.00 53.14 678 LYS A O 11
ATOM 19790 N N . VAL A 1 119 ? 21.704 13.306 37.761 1.00 40.33 679 VAL A N 11
ATOM 19791 C CA . VAL A 1 119 ? 22.797 13.114 38.706 1.00 70.32 679 VAL A CA 11
ATOM 19792 C C . VAL A 1 119 ? 23.716 14.330 38.738 1.00 64.35 679 VAL A C 11
ATOM 19793 O O . VAL A 1 119 ? 24.939 14.196 38.738 1.00 70.33 679 VAL A O 11
ATOM 19806 N N . GLY A 1 120 ? 23.118 15.517 38.766 1.00 62.42 680 GLY A N 11
ATOM 19807 C CA . GLY A 1 120 ? 23.898 16.740 38.798 1.00 24.11 680 GLY A CA 11
ATOM 19808 C C . GLY A 1 120 ? 23.957 17.354 40.184 1.00 22.55 680 GLY A C 11
ATOM 19809 O O . GLY A 1 120 ? 23.723 16.673 41.181 1.00 53.22 680 GLY A O 11
ATOM 19813 N N . ALA A 1 121 ? 24.273 18.643 40.245 1.00 32.14 681 ALA A N 11
ATOM 19814 C CA . ALA A 1 121 ? 24.362 19.349 41.517 1.00 10.32 681 ALA A CA 11
ATOM 19815 C C . ALA A 1 121 ? 25.359 18.672 42.452 1.00 20.45 681 ALA A C 11
ATOM 19816 O O . ALA A 1 121 ? 25.031 18.344 43.592 1.00 62.12 681 ALA A O 11
ATOM 19823 N N . PRO A 1 1 ? 16.272 56.584 5.952 1.00 12.54 561 PRO A N 12
ATOM 19824 C CA . PRO A 1 1 ? 15.538 55.570 5.189 1.00 63.13 561 PRO A CA 12
ATOM 19825 C C . PRO A 1 1 ? 16.455 54.733 4.304 1.00 72.13 561 PRO A C 12
ATOM 19826 O O . PRO A 1 1 ? 16.885 55.179 3.240 1.00 53.11 561 PRO A O 12
ATOM 19834 N N . VAL A 1 2 ? 16.752 53.517 4.750 1.00 4.12 562 VAL A N 12
ATOM 19835 C CA . VAL A 1 2 ? 17.617 52.616 3.998 1.00 55.42 562 VAL A CA 12
ATOM 19836 C C . VAL A 1 2 ? 17.181 51.165 4.166 1.00 64.33 562 VAL A C 12
ATOM 19837 O O . VAL A 1 2 ? 17.315 50.587 5.244 1.00 44.13 562 VAL A O 12
ATOM 19850 N N . ASN A 1 3 ? 16.656 50.582 3.093 1.00 32.32 563 ASN A N 12
ATOM 19851 C CA . ASN A 1 3 ? 16.199 49.197 3.122 1.00 74.23 563 ASN A CA 12
ATOM 19852 C C . ASN A 1 3 ? 16.558 48.479 1.824 1.00 72.03 563 ASN A C 12
ATOM 19853 O O . ASN A 1 3 ? 16.362 49.015 0.733 1.00 31.52 563 ASN A O 12
ATOM 19863 N N . GLN A 1 4 ? 17.081 47.264 1.953 1.00 10.25 564 GLN A N 12
ATOM 19864 C CA . GLN A 1 4 ? 17.467 46.473 0.790 1.00 4.25 564 GLN A CA 12
ATOM 19865 C C . GLN A 1 4 ? 17.186 44.992 1.022 1.00 70.13 564 GLN A C 12
ATOM 19866 O O . GLN A 1 4 ? 17.152 44.526 2.162 1.00 54.35 564 GLN A O 12
ATOM 19878 N N . LYS A 1 5 ? 16.984 44.255 -0.064 1.00 0.51 565 LYS A N 12
ATOM 19879 C CA . LYS A 1 5 ? 16.707 42.826 0.019 1.00 64.30 565 LYS A CA 12
ATOM 19880 C C . LYS A 1 5 ? 16.918 42.151 -1.332 1.00 60.21 565 LYS A C 12
ATOM 19881 O O . LYS A 1 5 ? 16.361 42.577 -2.343 1.00 1.35 565 LYS A O 12
ATOM 19896 N N . SER A 1 6 ? 17.725 41.095 -1.341 1.00 4.02 566 SER A N 12
ATOM 19897 C CA . SER A 1 6 ? 18.011 40.362 -2.568 1.00 22.34 566 SER A CA 12
ATOM 19898 C C . SER A 1 6 ? 17.734 38.871 -2.389 1.00 73.14 566 SER A C 12
ATOM 19899 O O . SER A 1 6 ? 18.414 38.189 -1.622 1.00 40.23 566 SER A O 12
ATOM 19906 N N . LYS A 1 7 ? 16.731 38.374 -3.102 1.00 25.11 567 LYS A N 12
ATOM 19907 C CA . LYS A 1 7 ? 16.361 36.965 -3.024 1.00 11.14 567 LYS A CA 12
ATOM 19908 C C . LYS A 1 7 ? 15.399 36.592 -4.147 1.00 43.35 567 LYS A C 12
ATOM 19909 O O . LYS A 1 7 ? 15.122 37.400 -5.034 1.00 1.22 567 LYS A O 12
ATOM 19924 N N . ARG A 1 8 ? 14.891 35.365 -4.102 1.00 44.12 568 ARG A N 12
ATOM 19925 C CA . ARG A 1 8 ? 13.958 34.886 -5.115 1.00 15.43 568 ARG A CA 12
ATOM 19926 C C . ARG A 1 8 ? 12.799 34.129 -4.473 1.00 13.32 568 ARG A C 12
ATOM 19927 O O . ARG A 1 8 ? 12.890 32.927 -4.228 1.00 33.44 568 ARG A O 12
ATOM 19945 N N . SER A 1 9 ? 11.710 34.842 -4.204 1.00 33.42 569 SER A N 12
ATOM 19946 C CA . SER A 1 9 ? 10.535 34.240 -3.586 1.00 2.21 569 SER A CA 12
ATOM 19947 C C . SER A 1 9 ? 9.488 33.889 -4.640 1.00 72.52 569 SER A C 12
ATOM 19948 O O . SER A 1 9 ? 8.913 34.772 -5.275 1.00 43.23 569 SER A O 12
ATOM 19955 N N . GLU A 1 10 ? 9.247 32.594 -4.817 1.00 44.12 570 GLU A N 12
ATOM 19956 C CA . GLU A 1 10 ? 8.270 32.127 -5.793 1.00 30.01 570 GLU A CA 12
ATOM 19957 C C . GLU A 1 10 ? 8.074 30.617 -5.687 1.00 63.34 570 GLU A C 12
ATOM 19958 O O . GLU A 1 10 ? 8.985 29.839 -5.971 1.00 33.32 570 GLU A O 12
ATOM 19968 N N . LEU A 1 11 ? 6.878 30.210 -5.273 1.00 4.43 571 LEU A N 12
ATOM 19969 C CA . LEU A 1 11 ? 6.561 28.793 -5.129 1.00 63.21 571 LEU A CA 12
ATOM 19970 C C . LEU A 1 11 ? 5.053 28.579 -5.051 1.00 2.34 571 LEU A C 12
ATOM 19971 O O . LEU A 1 11 ? 4.316 29.443 -4.578 1.00 60.42 571 LEU A O 12
ATOM 19986 N N . SER A 1 12 ? 4.601 27.419 -5.518 1.00 41.11 572 SER A N 12
ATOM 19987 C CA . SER A 1 12 ? 3.180 27.091 -5.503 1.00 62.43 572 SER A CA 12
ATOM 19988 C C . SER A 1 12 ? 2.971 25.579 -5.520 1.00 4.21 572 SER A C 12
ATOM 19989 O O . SER A 1 12 ? 3.579 24.868 -6.320 1.00 34.31 572 SER A O 12
ATOM 19996 N N . GLN A 1 13 ? 2.107 25.097 -4.633 1.00 0.14 573 GLN A N 12
ATOM 19997 C CA . GLN A 1 13 ? 1.818 23.670 -4.546 1.00 53.45 573 GLN A CA 12
ATOM 19998 C C . GLN A 1 13 ? 0.428 23.430 -3.966 1.00 73.45 573 GLN A C 12
ATOM 19999 O O . GLN A 1 13 ? 0.046 24.046 -2.971 1.00 31.50 573 GLN A O 12
ATOM 20011 N N . ARG A 1 14 ? -0.323 22.534 -4.595 1.00 64.30 574 ARG A N 12
ATOM 20012 C CA . ARG A 1 14 ? -1.671 22.214 -4.141 1.00 43.42 574 ARG A CA 12
ATOM 20013 C C . ARG A 1 14 ? -1.651 21.665 -2.718 1.00 24.20 574 ARG A C 12
ATOM 20014 O O . ARG A 1 14 ? -0.627 21.169 -2.249 1.00 70.42 574 ARG A O 12
ATOM 20032 N N . ARG A 1 15 ? -2.788 21.759 -2.036 1.00 2.51 575 ARG A N 12
ATOM 20033 C CA . ARG A 1 15 ? -2.899 21.274 -0.666 1.00 2.44 575 ARG A CA 12
ATOM 20034 C C . ARG A 1 15 ? -2.490 19.806 -0.573 1.00 53.40 575 ARG A C 12
ATOM 20035 O O . ARG A 1 15 ? -2.953 18.973 -1.353 1.00 15.21 575 ARG A O 12
ATOM 20053 N N . ILE A 1 16 ? -1.620 19.500 0.383 1.00 12.32 576 ILE A N 12
ATOM 20054 C CA . ILE A 1 16 ? -1.149 18.134 0.576 1.00 60.04 576 ILE A CA 12
ATOM 20055 C C . ILE A 1 16 ? -1.809 17.492 1.793 1.00 55.23 576 ILE A C 12
ATOM 20056 O O . ILE A 1 16 ? -1.781 18.048 2.891 1.00 53.13 576 ILE A O 12
ATOM 20071 N N . ARG A 1 17 ? -2.399 16.320 1.589 1.00 61.33 577 ARG A N 12
ATOM 20072 C CA . ARG A 1 17 ? -3.065 15.602 2.670 1.00 72.03 577 ARG A CA 12
ATOM 20073 C C . ARG A 1 17 ? -2.096 14.655 3.371 1.00 4.14 577 ARG A C 12
ATOM 20074 O O . ARG A 1 17 ? -1.864 14.767 4.575 1.00 22.21 577 ARG A O 12
ATOM 20092 N N . ARG A 1 18 ? -1.534 13.721 2.610 1.00 21.03 578 ARG A N 12
ATOM 20093 C CA . ARG A 1 18 ? -0.592 12.753 3.159 1.00 4.43 578 ARG A CA 12
ATOM 20094 C C . ARG A 1 18 ? 0.778 12.895 2.502 1.00 31.01 578 ARG A C 12
ATOM 20095 O O . ARG A 1 18 ? 0.918 13.458 1.416 1.00 2.02 578 ARG A O 12
ATOM 20113 N N . PRO A 1 19 ? 1.815 12.375 3.176 1.00 42.03 579 PRO A N 12
ATOM 20114 C CA . PRO A 1 19 ? 3.191 12.431 2.677 1.00 75.11 579 PRO A CA 12
ATOM 20115 C C . PRO A 1 19 ? 3.406 11.535 1.462 1.00 70.14 579 PRO A C 12
ATOM 20116 O O . PRO A 1 19 ? 4.227 11.834 0.595 1.00 73.15 579 PRO A O 12
ATOM 20124 N N . PHE A 1 20 ? 2.662 10.436 1.405 1.00 3.34 580 PHE A N 12
ATOM 20125 C CA . PHE A 1 20 ? 2.771 9.496 0.295 1.00 72.32 580 PHE A CA 12
ATOM 20126 C C . PHE A 1 20 ? 1.759 9.826 -0.798 1.00 33.12 580 PHE A C 12
ATOM 20127 O O . PHE A 1 20 ? 0.577 10.032 -0.524 1.00 14.31 580 PHE A O 12
ATOM 20143 N N . SER A 1 21 ? 2.234 9.875 -2.039 1.00 31.21 581 SER A N 12
ATOM 20144 C CA . SER A 1 21 ? 1.374 10.184 -3.175 1.00 45.13 581 SER A CA 12
ATOM 20145 C C . SER A 1 21 ? 0.719 8.919 -3.721 1.00 41.54 581 SER A C 12
ATOM 20146 O O . SER A 1 21 ? 1.210 7.811 -3.508 1.00 3.33 581 SER A O 12
ATOM 20153 N N . VAL A 1 22 ? -0.395 9.094 -4.426 1.00 25.03 582 VAL A N 12
ATOM 20154 C CA . VAL A 1 22 ? -1.119 7.967 -5.004 1.00 35.45 582 VAL A CA 12
ATOM 20155 C C . VAL A 1 22 ? -0.187 7.076 -5.817 1.00 20.04 582 VAL A C 12
ATOM 20156 O O . VAL A 1 22 ? -0.304 5.851 -5.792 1.00 44.14 582 VAL A O 12
ATOM 20169 N N . ALA A 1 23 ? 0.739 7.699 -6.539 1.00 4.23 583 ALA A N 12
ATOM 20170 C CA . ALA A 1 23 ? 1.692 6.962 -7.359 1.00 1.03 583 ALA A CA 12
ATOM 20171 C C . ALA A 1 23 ? 2.725 6.248 -6.493 1.00 62.20 583 ALA A C 12
ATOM 20172 O O . ALA A 1 23 ? 3.206 5.172 -6.846 1.00 63.13 583 ALA A O 12
ATOM 20179 N N . GLU A 1 24 ? 3.060 6.855 -5.358 1.00 32.25 584 GLU A N 12
ATOM 20180 C CA . GLU A 1 24 ? 4.036 6.276 -4.443 1.00 14.11 584 GLU A CA 12
ATOM 20181 C C . GLU A 1 24 ? 3.431 5.109 -3.668 1.00 72.02 584 GLU A C 12
ATOM 20182 O O . GLU A 1 24 ? 3.951 3.994 -3.697 1.00 21.04 584 GLU A O 12
ATOM 20192 N N . VAL A 1 25 ? 2.329 5.376 -2.974 1.00 71.43 585 VAL A N 12
ATOM 20193 C CA . VAL A 1 25 ? 1.652 4.349 -2.191 1.00 13.32 585 VAL A CA 12
ATOM 20194 C C . VAL A 1 25 ? 1.326 3.131 -3.047 1.00 44.10 585 VAL A C 12
ATOM 20195 O O . VAL A 1 25 ? 1.329 2.001 -2.562 1.00 32.45 585 VAL A O 12
ATOM 20208 N N . GLU A 1 26 ? 1.044 3.370 -4.325 1.00 64.42 586 GLU A N 12
ATOM 20209 C CA . GLU A 1 26 ? 0.715 2.291 -5.249 1.00 24.42 586 GLU A CA 12
ATOM 20210 C C . GLU A 1 26 ? 1.752 1.174 -5.171 1.00 11.21 586 GLU A C 12
ATOM 20211 O O . GLU A 1 26 ? 1.438 0.004 -5.392 1.00 42.43 586 GLU A O 12
ATOM 20221 N N . ALA A 1 27 ? 2.989 1.543 -4.856 1.00 64.51 587 ALA A N 12
ATOM 20222 C CA . ALA A 1 27 ? 4.071 0.573 -4.748 1.00 33.33 587 ALA A CA 12
ATOM 20223 C C . ALA A 1 27 ? 3.964 -0.227 -3.454 1.00 22.10 587 ALA A C 12
ATOM 20224 O O . ALA A 1 27 ? 4.195 -1.437 -3.440 1.00 21.21 587 ALA A O 12
ATOM 20231 N N . LEU A 1 28 ? 3.614 0.454 -2.369 1.00 44.54 588 LEU A N 12
ATOM 20232 C CA . LEU A 1 28 ? 3.476 -0.193 -1.070 1.00 21.54 588 LEU A CA 12
ATOM 20233 C C . LEU A 1 28 ? 2.538 -1.393 -1.155 1.00 11.43 588 LEU A C 12
ATOM 20234 O O . LEU A 1 28 ? 2.902 -2.508 -0.782 1.00 15.35 588 LEU A O 12
ATOM 20249 N N . VAL A 1 29 ? 1.327 -1.157 -1.652 1.00 34.20 589 VAL A N 12
ATOM 20250 C CA . VAL A 1 29 ? 0.337 -2.218 -1.790 1.00 32.11 589 VAL A CA 12
ATOM 20251 C C . VAL A 1 29 ? 0.764 -3.234 -2.843 1.00 30.35 589 VAL A C 12
ATOM 20252 O O . VAL A 1 29 ? 0.655 -4.442 -2.634 1.00 5.24 589 VAL A O 12
ATOM 20265 N N . GLU A 1 30 ? 1.253 -2.737 -3.974 1.00 53.53 590 GLU A N 12
ATOM 20266 C CA . GLU A 1 30 ? 1.697 -3.603 -5.060 1.00 13.31 590 GLU A CA 12
ATOM 20267 C C . GLU A 1 30 ? 2.715 -4.624 -4.560 1.00 4.53 590 GLU A C 12
ATOM 20268 O O . GLU A 1 30 ? 2.611 -5.814 -4.857 1.00 21.33 590 GLU A O 12
ATOM 20278 N N . ALA A 1 31 ? 3.696 -4.150 -3.802 1.00 33.41 591 ALA A N 12
ATOM 20279 C CA . ALA A 1 31 ? 4.731 -5.021 -3.259 1.00 23.24 591 ALA A CA 12
ATOM 20280 C C . ALA A 1 31 ? 4.149 -6.000 -2.244 1.00 12.02 591 ALA A C 12
ATOM 20281 O O . ALA A 1 31 ? 4.581 -7.150 -2.157 1.00 60.13 591 ALA A O 12
ATOM 20288 N N . VAL A 1 32 ? 3.166 -5.537 -1.479 1.00 74.03 592 VAL A N 12
ATOM 20289 C CA . VAL A 1 32 ? 2.525 -6.371 -0.470 1.00 62.02 592 VAL A CA 12
ATOM 20290 C C . VAL A 1 32 ? 1.595 -7.395 -1.114 1.00 74.21 592 VAL A C 12
ATOM 20291 O O . VAL A 1 32 ? 1.322 -8.446 -0.537 1.00 3.32 592 VAL A O 12
ATOM 20304 N N . GLU A 1 33 ? 1.115 -7.078 -2.311 1.00 14.32 593 GLU A N 12
ATOM 20305 C CA . GLU A 1 33 ? 0.217 -7.971 -3.033 1.00 40.31 593 GLU A CA 12
ATOM 20306 C C . GLU A 1 33 ? 0.970 -9.185 -3.570 1.00 32.30 593 GLU A C 12
ATOM 20307 O O . GLU A 1 33 ? 0.476 -10.312 -3.514 1.00 40.22 593 GLU A O 12
ATOM 20317 N N . HIS A 1 34 ? 2.170 -8.947 -4.089 1.00 55.21 594 HIS A N 12
ATOM 20318 C CA . HIS A 1 34 ? 2.994 -10.020 -4.635 1.00 41.23 594 HIS A CA 12
ATOM 20319 C C . HIS A 1 34 ? 3.836 -10.669 -3.542 1.00 64.12 594 HIS A C 12
ATOM 20320 O O . HIS A 1 34 ? 3.912 -11.895 -3.448 1.00 31.53 594 HIS A O 12
ATOM 20333 N N . LEU A 1 35 ? 4.467 -9.841 -2.717 1.00 62.11 595 LEU A N 12
ATOM 20334 C CA . LEU A 1 35 ? 5.304 -10.334 -1.629 1.00 34.14 595 LEU A CA 12
ATOM 20335 C C . LEU A 1 35 ? 4.453 -10.785 -0.447 1.00 50.24 595 LEU A C 12
ATOM 20336 O O . LEU A 1 35 ? 4.881 -11.606 0.362 1.00 64.43 595 LEU A O 12
ATOM 20351 N N . GLY A 1 36 ? 3.242 -10.243 -0.355 1.00 2.54 596 GLY A N 12
ATOM 20352 C CA . GLY A 1 36 ? 2.348 -10.603 0.729 1.00 61.14 596 GLY A CA 12
ATOM 20353 C C . GLY A 1 36 ? 2.624 -9.814 1.994 1.00 2.34 596 GLY A C 12
ATOM 20354 O O . GLY A 1 36 ? 3.457 -8.907 2.000 1.00 24.12 596 GLY A O 12
ATOM 20358 N N . THR A 1 37 ? 1.922 -10.159 3.069 1.00 70.22 597 THR A N 12
ATOM 20359 C CA . THR A 1 37 ? 2.093 -9.475 4.344 1.00 34.41 597 THR A CA 12
ATOM 20360 C C . THR A 1 37 ? 3.105 -10.199 5.226 1.00 4.44 597 THR A C 12
ATOM 20361 O O . THR A 1 37 ? 3.027 -10.143 6.452 1.00 14.24 597 THR A O 12
ATOM 20372 N N . GLY A 1 38 ? 4.055 -10.881 4.590 1.00 61.12 598 GLY A N 12
ATOM 20373 C CA . GLY A 1 38 ? 5.069 -11.606 5.333 1.00 20.10 598 GLY A CA 12
ATOM 20374 C C . GLY A 1 38 ? 6.475 -11.185 4.956 1.00 73.12 598 GLY A C 12
ATOM 20375 O O . GLY A 1 38 ? 7.443 -11.570 5.613 1.00 65.25 598 GLY A O 12
ATOM 20379 N N . ARG A 1 39 ? 6.590 -10.394 3.895 1.00 50.55 599 ARG A N 12
ATOM 20380 C CA . ARG A 1 39 ? 7.889 -9.923 3.430 1.00 53.34 599 ARG A CA 12
ATOM 20381 C C . ARG A 1 39 ? 7.944 -8.397 3.424 1.00 43.15 599 ARG A C 12
ATOM 20382 O O . ARG A 1 39 ? 7.811 -7.766 2.376 1.00 43.44 599 ARG A O 12
ATOM 20400 N N . TRP A 1 40 ? 8.140 -7.813 4.600 1.00 4.32 600 TRP A N 12
ATOM 20401 C CA . TRP A 1 40 ? 8.211 -6.361 4.730 1.00 21.14 600 TRP A CA 12
ATOM 20402 C C . TRP A 1 40 ? 9.463 -5.815 4.053 1.00 5.43 600 TRP A C 12
ATOM 20403 O O . TRP A 1 40 ? 9.390 -4.880 3.255 1.00 52.15 600 TRP A O 12
ATOM 20423 N N . ARG A 1 41 ? 10.610 -6.406 4.373 1.00 53.32 601 ARG A N 12
ATOM 20424 C CA . ARG A 1 41 ? 11.878 -5.977 3.795 1.00 41.42 601 ARG A CA 12
ATOM 20425 C C . ARG A 1 41 ? 11.802 -5.961 2.271 1.00 51.15 601 ARG A C 12
ATOM 20426 O O . ARG A 1 41 ? 12.251 -5.012 1.627 1.00 41.42 601 ARG A O 12
ATOM 20444 N N . ASP A 1 42 ? 11.233 -7.017 1.701 1.00 5.32 602 ASP A N 12
ATOM 20445 C CA . ASP A 1 42 ? 11.098 -7.124 0.253 1.00 11.44 602 ASP A CA 12
ATOM 20446 C C . ASP A 1 42 ? 10.177 -6.036 -0.290 1.00 61.21 602 ASP A C 12
ATOM 20447 O O . ASP A 1 42 ? 10.381 -5.529 -1.393 1.00 60.02 602 ASP A O 12
ATOM 20455 N N . VAL A 1 43 ? 9.162 -5.684 0.493 1.00 53.51 603 VAL A N 12
ATOM 20456 C CA . VAL A 1 43 ? 8.209 -4.655 0.091 1.00 21.23 603 VAL A CA 12
ATOM 20457 C C . VAL A 1 43 ? 8.890 -3.298 -0.044 1.00 3.12 603 VAL A C 12
ATOM 20458 O O . VAL A 1 43 ? 8.520 -2.487 -0.894 1.00 4.23 603 VAL A O 12
ATOM 20471 N N . LYS A 1 44 ? 9.887 -3.056 0.799 1.00 50.10 604 LYS A N 12
ATOM 20472 C CA . LYS A 1 44 ? 10.623 -1.797 0.774 1.00 62.14 604 LYS A CA 12
ATOM 20473 C C . LYS A 1 44 ? 11.476 -1.690 -0.485 1.00 0.11 604 LYS A C 12
ATOM 20474 O O . LYS A 1 44 ? 11.440 -0.679 -1.186 1.00 72.13 604 LYS A O 12
ATOM 20489 N N . MET A 1 45 ? 12.240 -2.740 -0.767 1.00 54.11 605 MET A N 12
ATOM 20490 C CA . MET A 1 45 ? 13.101 -2.764 -1.945 1.00 64.24 605 MET A CA 12
ATOM 20491 C C . MET A 1 45 ? 12.272 -2.880 -3.220 1.00 55.43 605 MET A C 12
ATOM 20492 O O . MET A 1 45 ? 12.659 -2.367 -4.271 1.00 33.32 605 MET A O 12
ATOM 20504 N N . ARG A 1 46 ? 11.132 -3.556 -3.121 1.00 11.24 606 ARG A N 12
ATOM 20505 C CA . ARG A 1 46 ? 10.251 -3.740 -4.269 1.00 71.14 606 ARG A CA 12
ATOM 20506 C C . ARG A 1 46 ? 9.467 -2.465 -4.561 1.00 54.41 606 ARG A C 12
ATOM 20507 O O . ARG A 1 46 ? 9.283 -2.089 -5.719 1.00 5.04 606 ARG A O 12
ATOM 20525 N N . ALA A 1 47 ? 9.006 -1.803 -3.505 1.00 12.31 607 ALA A N 12
ATOM 20526 C CA . ALA A 1 47 ? 8.244 -0.570 -3.648 1.00 52.32 607 ALA A CA 12
ATOM 20527 C C . ALA A 1 47 ? 9.168 0.628 -3.835 1.00 54.53 607 ALA A C 12
ATOM 20528 O O . ALA A 1 47 ? 9.192 1.247 -4.900 1.00 71.34 607 ALA A O 12
ATOM 20535 N N . PHE A 1 48 ? 9.927 0.953 -2.794 1.00 70.12 608 PHE A N 12
ATOM 20536 C CA . PHE A 1 48 ? 10.851 2.080 -2.843 1.00 20.44 608 PHE A CA 12
ATOM 20537 C C . PHE A 1 48 ? 12.037 1.770 -3.753 1.00 74.42 608 PHE A C 12
ATOM 20538 O O . PHE A 1 48 ? 12.731 0.771 -3.568 1.00 24.31 608 PHE A O 12
ATOM 20554 N N . ASP A 1 49 ? 12.262 2.635 -4.736 1.00 74.14 609 ASP A N 12
ATOM 20555 C CA . ASP A 1 49 ? 13.363 2.457 -5.674 1.00 11.00 609 ASP A CA 12
ATOM 20556 C C . ASP A 1 49 ? 14.703 2.735 -5.001 1.00 24.51 609 ASP A C 12
ATOM 20557 O O . ASP A 1 49 ? 15.711 2.103 -5.315 1.00 3.12 609 ASP A O 12
ATOM 20565 N N . ASN A 1 50 ? 14.706 3.686 -4.071 1.00 31.04 610 ASN A N 12
ATOM 20566 C CA . ASN A 1 50 ? 15.923 4.049 -3.354 1.00 12.14 610 ASN A CA 12
ATOM 20567 C C . ASN A 1 50 ? 15.704 3.986 -1.845 1.00 32.23 610 ASN A C 12
ATOM 20568 O O . ASN A 1 50 ? 15.602 5.015 -1.179 1.00 21.13 610 ASN A O 12
ATOM 20578 N N . ALA A 1 51 ? 15.634 2.769 -1.314 1.00 64.22 611 ALA A N 12
ATOM 20579 C CA . ALA A 1 51 ? 15.429 2.572 0.116 1.00 20.44 611 ALA A CA 12
ATOM 20580 C C . ALA A 1 51 ? 16.759 2.385 0.839 1.00 25.44 611 ALA A C 12
ATOM 20581 O O . ALA A 1 51 ? 17.185 1.258 1.093 1.00 4.02 611 ALA A O 12
ATOM 20588 N N . ASP A 1 52 ? 17.409 3.495 1.167 1.00 30.42 612 ASP A N 12
ATOM 20589 C CA . ASP A 1 52 ? 18.691 3.453 1.862 1.00 71.24 612 ASP A CA 12
ATOM 20590 C C . ASP A 1 52 ? 18.607 2.574 3.107 1.00 44.54 612 ASP A C 12
ATOM 20591 O O . ASP A 1 52 ? 19.114 1.452 3.123 1.00 54.12 612 ASP A O 12
ATOM 20599 N N . HIS A 1 53 ? 17.961 3.091 4.147 1.00 75.24 613 HIS A N 12
ATOM 20600 C CA . HIS A 1 53 ? 17.811 2.353 5.396 1.00 70.25 613 HIS A CA 12
ATOM 20601 C C . HIS A 1 53 ? 16.698 1.316 5.284 1.00 13.34 613 HIS A C 12
ATOM 20602 O O . HIS A 1 53 ? 15.573 1.637 4.901 1.00 43.50 613 HIS A O 12
ATOM 20615 N N . ARG A 1 54 ? 17.020 0.071 5.619 1.00 14.53 614 ARG A N 12
ATOM 20616 C CA . ARG A 1 54 ? 16.049 -1.015 5.553 1.00 55.52 614 ARG A CA 12
ATOM 20617 C C . ARG A 1 54 ? 15.014 -0.885 6.666 1.00 24.22 614 ARG A C 12
ATOM 20618 O O . ARG A 1 54 ? 15.288 -1.204 7.824 1.00 52.11 614 ARG A O 12
ATOM 20636 N N . THR A 1 55 ? 13.822 -0.416 6.309 1.00 53.13 615 THR A N 12
ATOM 20637 C CA . THR A 1 55 ? 12.747 -0.243 7.277 1.00 31.34 615 THR A CA 12
ATOM 20638 C C . THR A 1 55 ? 11.738 -1.382 7.188 1.00 31.42 615 THR A C 12
ATOM 20639 O O . THR A 1 55 ? 11.850 -2.258 6.329 1.00 51.01 615 THR A O 12
ATOM 20650 N N . TYR A 1 56 ? 10.753 -1.366 8.080 1.00 34.14 616 TYR A N 12
ATOM 20651 C CA . TYR A 1 56 ? 9.726 -2.399 8.102 1.00 25.25 616 TYR A CA 12
ATOM 20652 C C . TYR A 1 56 ? 8.423 -1.859 8.684 1.00 25.21 616 TYR A C 12
ATOM 20653 O O . TYR A 1 56 ? 7.337 -2.148 8.180 1.00 74.24 616 TYR A O 12
ATOM 20670 N N . VAL A 1 57 ? 8.540 -1.074 9.750 1.00 63.32 617 VAL A N 12
ATOM 20671 C CA . VAL A 1 57 ? 7.373 -0.491 10.402 1.00 30.20 617 VAL A CA 12
ATOM 20672 C C . VAL A 1 57 ? 6.762 0.614 9.548 1.00 72.42 617 VAL A C 12
ATOM 20673 O O . VAL A 1 57 ? 5.547 0.813 9.548 1.00 24.21 617 VAL A O 12
ATOM 20686 N N . ASP A 1 58 ? 7.612 1.332 8.822 1.00 71.10 618 ASP A N 12
ATOM 20687 C CA . ASP A 1 58 ? 7.156 2.418 7.962 1.00 73.10 618 ASP A CA 12
ATOM 20688 C C . ASP A 1 58 ? 6.270 1.887 6.841 1.00 11.52 618 ASP A C 12
ATOM 20689 O O . ASP A 1 58 ? 5.163 2.379 6.624 1.00 50.42 618 ASP A O 12
ATOM 20697 N N . LEU A 1 59 ? 6.765 0.880 6.129 1.00 51.10 619 LEU A N 12
ATOM 20698 C CA . LEU A 1 59 ? 6.019 0.282 5.027 1.00 0.25 619 LEU A CA 12
ATOM 20699 C C . LEU A 1 59 ? 4.833 -0.523 5.547 1.00 5.20 619 LEU A C 12
ATOM 20700 O O . LEU A 1 59 ? 3.742 -0.480 4.978 1.00 24.42 619 LEU A O 12
ATOM 20715 N N . LYS A 1 60 ? 5.053 -1.257 6.633 1.00 64.15 620 LYS A N 12
ATOM 20716 C CA . LYS A 1 60 ? 4.002 -2.070 7.234 1.00 0.42 620 LYS A CA 12
ATOM 20717 C C . LYS A 1 60 ? 2.823 -1.204 7.663 1.00 44.31 620 LYS A C 12
ATOM 20718 O O . LYS A 1 60 ? 1.681 -1.455 7.275 1.00 72.24 620 LYS A O 12
ATOM 20733 N N . ASP A 1 61 ? 3.105 -0.184 8.466 1.00 53.43 621 ASP A N 12
ATOM 20734 C CA . ASP A 1 61 ? 2.068 0.722 8.946 1.00 43.42 621 ASP A CA 12
ATOM 20735 C C . ASP A 1 61 ? 1.283 1.317 7.781 1.00 13.21 621 ASP A C 12
ATOM 20736 O O . ASP A 1 61 ? 0.058 1.431 7.837 1.00 12.21 621 ASP A O 12
ATOM 20744 N N . LYS A 1 62 ? 1.996 1.695 6.725 1.00 72.41 622 LYS A N 12
ATOM 20745 C CA . LYS A 1 62 ? 1.369 2.278 5.546 1.00 43.54 622 LYS A CA 12
ATOM 20746 C C . LYS A 1 62 ? 0.281 1.360 4.998 1.00 13.12 622 LYS A C 12
ATOM 20747 O O . LYS A 1 62 ? -0.785 1.820 4.590 1.00 40.11 622 LYS A O 12
ATOM 20762 N N . TRP A 1 63 ? 0.558 0.061 4.994 1.00 64.22 623 TRP A N 12
ATOM 20763 C CA . TRP A 1 63 ? -0.399 -0.921 4.497 1.00 23.24 623 TRP A CA 12
ATOM 20764 C C . TRP A 1 63 ? -1.619 -1.003 5.409 1.00 3.35 623 TRP A C 12
ATOM 20765 O O . TRP A 1 63 ? -2.757 -1.000 4.941 1.00 23.13 623 TRP A O 12
ATOM 20785 N N . LYS A 1 64 ? -1.374 -1.075 6.713 1.00 34.20 624 LYS A N 12
ATOM 20786 C CA . LYS A 1 64 ? -2.452 -1.156 7.691 1.00 52.41 624 LYS A CA 12
ATOM 20787 C C . LYS A 1 64 ? -3.470 -0.041 7.472 1.00 21.03 624 LYS A C 12
ATOM 20788 O O . LYS A 1 64 ? -4.664 -0.298 7.312 1.00 10.05 624 LYS A O 12
ATOM 20803 N N . THR A 1 65 ? -2.991 1.198 7.465 1.00 53.20 625 THR A N 12
ATOM 20804 C CA . THR A 1 65 ? -3.859 2.352 7.264 1.00 35.41 625 THR A CA 12
ATOM 20805 C C . THR A 1 65 ? -4.525 2.308 5.894 1.00 22.33 625 THR A C 12
ATOM 20806 O O . THR A 1 65 ? -5.629 2.823 5.712 1.00 65.30 625 THR A O 12
ATOM 20817 N N . LEU A 1 66 ? -3.849 1.690 4.933 1.00 10.13 626 LEU A N 12
ATOM 20818 C CA . LEU A 1 66 ? -4.376 1.578 3.577 1.00 64.20 626 LEU A CA 12
ATOM 20819 C C . LEU A 1 66 ? -5.642 0.725 3.554 1.00 33.52 626 LEU A C 12
ATOM 20820 O O . LEU A 1 66 ? -6.675 1.142 3.030 1.00 13.22 626 LEU A O 12
ATOM 20835 N N . VAL A 1 67 ? -5.554 -0.470 4.128 1.00 22.15 627 VAL A N 12
ATOM 20836 C CA . VAL A 1 67 ? -6.692 -1.381 4.177 1.00 33.01 627 VAL A CA 12
ATOM 20837 C C . VAL A 1 67 ? -7.863 -0.757 4.928 1.00 32.11 627 VAL A C 12
ATOM 20838 O O . VAL A 1 67 ? -8.977 -0.679 4.409 1.00 1.24 627 VAL A O 12
ATOM 20851 N N . HIS A 1 68 ? -7.603 -0.313 6.154 1.00 32.02 628 HIS A N 12
ATOM 20852 C CA . HIS A 1 68 ? -8.635 0.306 6.977 1.00 5.42 628 HIS A CA 12
ATOM 20853 C C . HIS A 1 68 ? -9.313 1.451 6.230 1.00 75.24 628 HIS A C 12
ATOM 20854 O O . HIS A 1 68 ? -10.476 1.768 6.480 1.00 51.22 628 HIS A O 12
ATOM 20867 N N . THR A 1 69 ? -8.577 2.069 5.311 1.00 33.21 629 THR A N 12
ATOM 20868 C CA . THR A 1 69 ? -9.104 3.180 4.530 1.00 42.21 629 THR A CA 12
ATOM 20869 C C . THR A 1 69 ? -10.055 2.686 3.445 1.00 42.03 629 THR A C 12
ATOM 20870 O O . THR A 1 69 ? -10.998 3.383 3.070 1.00 24.42 629 THR A O 12
ATOM 20881 N N . ALA A 1 70 ? -9.802 1.481 2.947 1.00 1.30 630 ALA A N 12
ATOM 20882 C CA . ALA A 1 70 ? -10.638 0.894 1.907 1.00 10.05 630 ALA A CA 12
ATOM 20883 C C . ALA A 1 70 ? -12.106 0.893 2.318 1.00 33.12 630 ALA A C 12
ATOM 20884 O O . ALA A 1 70 ? -12.974 1.315 1.554 1.00 63.01 630 ALA A O 12
ATOM 20891 N N . SER A 1 71 ? -12.377 0.417 3.529 1.00 22.14 631 SER A N 12
ATOM 20892 C CA . SER A 1 71 ? -13.741 0.358 4.040 1.00 2.15 631 SER A CA 12
ATOM 20893 C C . SER A 1 71 ? -13.811 -0.492 5.305 1.00 34.44 631 SER A C 12
ATOM 20894 O O . SER A 1 71 ? -14.390 -1.578 5.305 1.00 24.00 631 SER A O 12
ATOM 20901 N N . ILE A 1 72 ? -13.216 0.011 6.382 1.00 74.02 632 ILE A N 12
ATOM 20902 C CA . ILE A 1 72 ? -13.212 -0.700 7.655 1.00 15.25 632 ILE A CA 12
ATOM 20903 C C . ILE A 1 72 ? -13.918 0.108 8.737 1.00 62.21 632 ILE A C 12
ATOM 20904 O O . ILE A 1 72 ? -15.038 -0.213 9.133 1.00 72.12 632 ILE A O 12
ATOM 20919 N N . ALA A 1 73 ? -13.255 1.157 9.212 1.00 45.13 633 ALA A N 12
ATOM 20920 C CA . ALA A 1 73 ? -13.821 2.013 10.248 1.00 42.41 633 ALA A CA 12
ATOM 20921 C C . ALA A 1 73 ? -14.320 3.329 9.660 1.00 41.15 633 ALA A C 12
ATOM 20922 O O . ALA A 1 73 ? -13.865 3.780 8.608 1.00 34.41 633 ALA A O 12
ATOM 20929 N N . PRO A 1 74 ? -15.279 3.961 10.352 1.00 54.22 634 PRO A N 12
ATOM 20930 C CA . PRO A 1 74 ? -15.861 5.235 9.917 1.00 10.14 634 PRO A CA 12
ATOM 20931 C C . PRO A 1 74 ? -14.876 6.393 10.035 1.00 22.14 634 PRO A C 12
ATOM 20932 O O . PRO A 1 74 ? -14.932 7.348 9.260 1.00 34.45 634 PRO A O 12
ATOM 20940 N N . GLN A 1 75 ? -13.976 6.301 11.009 1.00 11.24 635 GLN A N 12
ATOM 20941 C CA . GLN A 1 75 ? -12.978 7.342 11.227 1.00 23.41 635 GLN A CA 12
ATOM 20942 C C . GLN A 1 75 ? -11.973 7.382 10.081 1.00 43.14 635 GLN A C 12
ATOM 20943 O O . GLN A 1 75 ? -11.215 8.341 9.943 1.00 31.45 635 GLN A O 12
ATOM 20955 N N . GLN A 1 76 ? -11.974 6.335 9.262 1.00 1.24 636 GLN A N 12
ATOM 20956 C CA . GLN A 1 76 ? -11.061 6.252 8.128 1.00 23.40 636 GLN A CA 12
ATOM 20957 C C . GLN A 1 76 ? -11.582 7.067 6.949 1.00 1.02 636 GLN A C 12
ATOM 20958 O O . GLN A 1 76 ? -10.805 7.673 6.210 1.00 64.20 636 GLN A O 12
ATOM 20970 N N . ARG A 1 77 ? -12.900 7.078 6.779 1.00 11.35 637 ARG A N 12
ATOM 20971 C CA . ARG A 1 77 ? -13.523 7.817 5.688 1.00 52.03 637 ARG A CA 12
ATOM 20972 C C . ARG A 1 77 ? -13.737 9.278 6.074 1.00 34.21 637 ARG A C 12
ATOM 20973 O O . ARG A 1 77 ? -14.521 9.585 6.972 1.00 54.40 637 ARG A O 12
ATOM 20991 N N . ARG A 1 78 ? -13.031 10.175 5.392 1.00 2.34 638 ARG A N 12
ATOM 20992 C CA . ARG A 1 78 ? -13.142 11.602 5.663 1.00 33.40 638 ARG A CA 12
ATOM 20993 C C . ARG A 1 78 ? -13.662 12.351 4.440 1.00 34.33 638 ARG A C 12
ATOM 20994 O O . ARG A 1 78 ? -14.516 13.228 4.553 1.00 41.32 638 ARG A O 12
ATOM 21012 N N . GLY A 1 79 ? -13.138 11.997 3.270 1.00 3.14 639 GLY A N 12
ATOM 21013 C CA . GLY A 1 79 ? -13.561 12.646 2.042 1.00 24.32 639 GLY A CA 12
ATOM 21014 C C . GLY A 1 79 ? -12.412 12.873 1.081 1.00 21.34 639 GLY A C 12
ATOM 21015 O O . GLY A 1 79 ? -12.624 13.067 -0.116 1.00 71.51 639 GLY A O 12
ATOM 21019 N N . GLU A 1 80 ? -11.191 12.851 1.605 1.00 31.52 640 GLU A N 12
ATOM 21020 C CA . GLU A 1 80 ? -10.003 13.060 0.785 1.00 31.05 640 GLU A CA 12
ATOM 21021 C C . GLU A 1 80 ? -9.996 12.114 -0.413 1.00 2.11 640 GLU A C 12
ATOM 21022 O O . GLU A 1 80 ? -10.561 11.021 -0.376 1.00 44.32 640 GLU A O 12
ATOM 21032 N N . PRO A 1 81 ? -9.343 12.544 -1.503 1.00 70.41 641 PRO A N 12
ATOM 21033 C CA . PRO A 1 81 ? -9.247 11.753 -2.732 1.00 31.55 641 PRO A CA 12
ATOM 21034 C C . PRO A 1 81 ? -8.357 10.525 -2.563 1.00 41.32 641 PRO A C 12
ATOM 21035 O O . PRO A 1 81 ? -7.178 10.642 -2.229 1.00 50.21 641 PRO A O 12
ATOM 21043 N N . VAL A 1 82 ? -8.930 9.349 -2.797 1.00 64.10 642 VAL A N 12
ATOM 21044 C CA . VAL A 1 82 ? -8.188 8.099 -2.672 1.00 71.34 642 VAL A CA 12
ATOM 21045 C C . VAL A 1 82 ? -8.444 7.187 -3.866 1.00 33.33 642 VAL A C 12
ATOM 21046 O O . VAL A 1 82 ? -9.560 7.088 -4.376 1.00 12.23 642 VAL A O 12
ATOM 21059 N N . PRO A 1 83 ? -7.385 6.503 -4.325 1.00 10.40 643 PRO A N 12
ATOM 21060 C CA . PRO A 1 83 ? -7.469 5.585 -5.465 1.00 35.11 643 PRO A CA 12
ATOM 21061 C C . PRO A 1 83 ? -8.264 4.326 -5.137 1.00 12.32 643 PRO A C 12
ATOM 21062 O O . PRO A 1 83 ? -7.983 3.641 -4.154 1.00 54.35 643 PRO A O 12
ATOM 21070 N N . GLN A 1 84 ? -9.257 4.026 -5.968 1.00 52.42 644 GLN A N 12
ATOM 21071 C CA . GLN A 1 84 ? -10.093 2.848 -5.766 1.00 53.45 644 GLN A CA 12
ATOM 21072 C C . GLN A 1 84 ? -9.331 1.573 -6.114 1.00 54.35 644 GLN A C 12
ATOM 21073 O O . GLN A 1 84 ? -9.666 0.489 -5.637 1.00 73.23 644 GLN A O 12
ATOM 21085 N N . ASP A 1 85 ? -8.306 1.712 -6.947 1.00 54.12 645 ASP A N 12
ATOM 21086 C CA . ASP A 1 85 ? -7.496 0.571 -7.359 1.00 52.25 645 ASP A CA 12
ATOM 21087 C C . ASP A 1 85 ? -6.633 0.073 -6.204 1.00 64.32 645 ASP A C 12
ATOM 21088 O O . ASP A 1 85 ? -6.399 -1.128 -6.062 1.00 4.21 645 ASP A O 12
ATOM 21096 N N . LEU A 1 86 ? -6.162 1.002 -5.380 1.00 54.25 646 LEU A N 12
ATOM 21097 C CA . LEU A 1 86 ? -5.323 0.658 -4.237 1.00 41.20 646 LEU A CA 12
ATOM 21098 C C . LEU A 1 86 ? -6.158 0.056 -3.111 1.00 41.41 646 LEU A C 12
ATOM 21099 O O . LEU A 1 86 ? -5.800 -0.977 -2.543 1.00 44.23 646 LEU A O 12
ATOM 21114 N N . LEU A 1 87 ? -7.273 0.706 -2.796 1.00 73.40 647 LEU A N 12
ATOM 21115 C CA . LEU A 1 87 ? -8.160 0.234 -1.738 1.00 5.12 647 LEU A CA 12
ATOM 21116 C C . LEU A 1 87 ? -8.706 -1.152 -2.065 1.00 23.35 647 LEU A C 12
ATOM 21117 O O . LEU A 1 87 ? -8.900 -1.980 -1.174 1.00 21.24 647 LEU A O 12
ATOM 21132 N N . ASP A 1 88 ? -8.950 -1.400 -3.348 1.00 74.34 648 ASP A N 12
ATOM 21133 C CA . ASP A 1 88 ? -9.469 -2.688 -3.793 1.00 63.32 648 ASP A CA 12
ATOM 21134 C C . ASP A 1 88 ? -8.382 -3.756 -3.750 1.00 12.45 648 ASP A C 12
ATOM 21135 O O . ASP A 1 88 ? -8.618 -4.879 -3.304 1.00 12.12 648 ASP A O 12
ATOM 21143 N N . ARG A 1 89 ? -7.190 -3.399 -4.220 1.00 25.41 649 ARG A N 12
ATOM 21144 C CA . ARG A 1 89 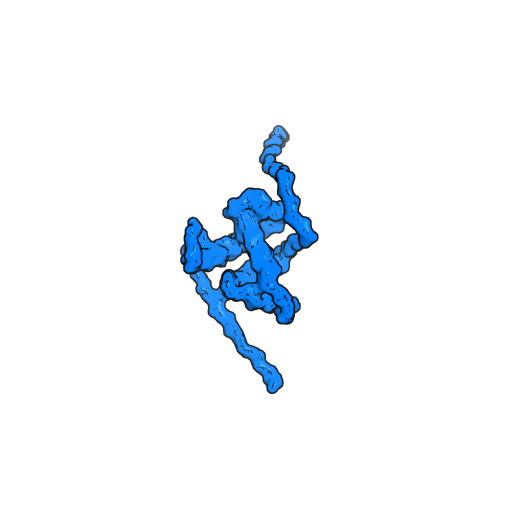? -6.067 -4.329 -4.239 1.00 71.45 649 ARG A CA 12
ATOM 21145 C C . ARG A 1 89 ? -5.619 -4.669 -2.820 1.00 52.30 649 ARG A C 12
ATOM 21146 O O . ARG A 1 89 ? -5.457 -5.838 -2.472 1.00 32.44 649 ARG A O 12
ATOM 21164 N N . VAL A 1 90 ? -5.421 -3.638 -2.004 1.00 52.00 650 VAL A N 12
ATOM 21165 C CA . VAL A 1 90 ? -4.992 -3.827 -0.623 1.00 10.14 650 VAL A CA 12
ATOM 21166 C C . VAL A 1 90 ? -5.959 -4.731 0.133 1.00 12.31 650 VAL A C 12
ATOM 21167 O O . VAL A 1 90 ? -5.552 -5.507 0.999 1.00 62.14 650 VAL A O 12
ATOM 21180 N N . LEU A 1 91 ? -7.240 -4.626 -0.200 1.00 43.34 651 LEU A N 12
ATOM 21181 C CA . LEU A 1 91 ? -8.268 -5.435 0.449 1.00 14.51 651 LEU A CA 12
ATOM 21182 C C . LEU A 1 91 ? -8.181 -6.889 -0.004 1.00 11.42 651 LEU A C 12
ATOM 21183 O O . LEU A 1 91 ? -8.478 -7.806 0.761 1.00 2.50 651 LEU A O 12
ATOM 21198 N N . ALA A 1 92 ? -7.770 -7.092 -1.251 1.00 4.41 652 ALA A N 12
ATOM 21199 C CA . ALA A 1 92 ? -7.639 -8.435 -1.805 1.00 43.04 652 ALA A CA 12
ATOM 21200 C C . ALA A 1 92 ? -6.587 -9.239 -1.050 1.00 21.34 652 ALA A C 12
ATOM 21201 O O . ALA A 1 92 ? -6.846 -10.356 -0.606 1.00 63.21 652 ALA A O 12
ATOM 21208 N N . ALA A 1 93 ? -5.397 -8.663 -0.910 1.00 3.53 653 ALA A N 12
ATOM 21209 C CA . ALA A 1 93 ? -4.304 -9.327 -0.209 1.00 43.42 653 ALA A CA 12
ATOM 21210 C C . ALA A 1 93 ? -4.604 -9.448 1.281 1.00 20.22 653 ALA A C 12
ATOM 21211 O O . ALA A 1 93 ? -4.498 -10.531 1.860 1.00 13.22 653 ALA A O 12
ATOM 21218 N N . HIS A 1 94 ? -4.977 -8.332 1.899 1.00 12.01 654 HIS A N 12
ATOM 21219 C CA . HIS A 1 94 ? -5.291 -8.314 3.324 1.00 2.52 654 HIS A CA 12
ATOM 21220 C C . HIS A 1 94 ? -6.358 -9.352 3.657 1.00 24.55 654 HIS A C 12
ATOM 21221 O O . HIS A 1 94 ? -6.340 -9.952 4.733 1.00 13.20 654 HIS A O 12
ATOM 21234 N N . ALA A 1 95 ? -7.285 -9.560 2.728 1.00 64.44 655 ALA A N 12
ATOM 21235 C CA . ALA A 1 95 ? -8.359 -10.527 2.925 1.00 42.50 655 ALA A CA 12
ATOM 21236 C C . ALA A 1 95 ? -7.863 -11.952 2.704 1.00 34.04 655 ALA A C 12
ATOM 21237 O O . ALA A 1 95 ? -8.133 -12.845 3.505 1.00 24.41 655 ALA A O 12
ATOM 21244 N N . TYR A 1 96 ? -7.135 -12.156 1.611 1.00 33.54 656 TYR A N 12
ATOM 21245 C CA . TYR A 1 96 ? -6.601 -13.473 1.283 1.00 64.25 656 TYR A CA 12
ATOM 21246 C C . TYR A 1 96 ? -5.664 -13.970 2.379 1.00 13.34 656 TYR A C 12
ATOM 21247 O O . TYR A 1 96 ? -5.774 -15.107 2.837 1.00 32.12 656 TYR A O 12
ATOM 21264 N N . TRP A 1 97 ? -4.742 -13.109 2.794 1.00 21.23 657 TRP A N 12
ATOM 21265 C CA . TRP A 1 97 ? -3.784 -13.459 3.837 1.00 53.32 657 TRP A CA 12
ATOM 21266 C C . TRP A 1 97 ? -4.481 -13.630 5.182 1.00 4.22 657 TRP A C 12
ATOM 21267 O O . TRP A 1 97 ? -4.085 -14.466 5.995 1.00 14.21 657 TRP A O 12
ATOM 21287 N N . SER A 1 98 ? -5.521 -12.834 5.410 1.00 24.41 658 SER A N 12
ATOM 21288 C CA . SER A 1 98 ? -6.271 -12.897 6.658 1.00 72.30 658 SER A CA 12
ATOM 21289 C C . SER A 1 98 ? -6.894 -14.276 6.850 1.00 43.23 658 SER A C 12
ATOM 21290 O O . SER A 1 98 ? -6.983 -14.778 7.970 1.00 41.31 658 SER A O 12
ATOM 21297 N N . GLN A 1 99 ? -7.325 -14.882 5.748 1.00 61.34 659 GLN A N 12
ATOM 21298 C CA . GLN A 1 99 ? -7.941 -16.202 5.794 1.00 32.24 659 GLN A CA 12
ATOM 21299 C C . GLN A 1 99 ? -7.004 -17.218 6.439 1.00 11.10 659 GLN A C 12
ATOM 21300 O O . GLN A 1 99 ? -7.448 -18.235 6.972 1.00 45.31 659 GLN A O 12
ATOM 21312 N N . GLN A 1 100 ? -5.706 -16.935 6.387 1.00 3.24 660 GLN A N 12
ATOM 21313 C CA . GLN A 1 100 ? -4.707 -17.825 6.965 1.00 23.41 660 GLN A CA 12
ATOM 21314 C C . GLN A 1 100 ? -4.943 -18.011 8.461 1.00 44.23 660 GLN A C 12
ATOM 21315 O O . GLN A 1 100 ? -4.640 -19.064 9.021 1.00 31.03 660 GLN A O 12
ATOM 21327 N N . GLN A 1 101 ? -5.487 -16.980 9.101 1.00 63.11 661 GLN A N 12
ATOM 21328 C CA . GLN A 1 101 ? -5.763 -17.030 10.532 1.00 22.12 661 GLN A CA 12
ATOM 21329 C C . GLN A 1 101 ? -4.478 -17.235 11.327 1.00 23.33 661 GLN A C 12
ATOM 21330 O O . GLN A 1 101 ? -4.331 -18.227 12.042 1.00 74.13 661 GLN A O 12
ATOM 21342 N N . GLY A 1 102 ? -3.550 -16.292 11.197 1.00 62.12 662 GLY A N 12
ATOM 21343 C CA . GLY A 1 102 ? -2.289 -16.389 11.909 1.00 63.55 662 GLY A CA 12
ATOM 21344 C C . GLY A 1 102 ? -1.872 -15.071 12.530 1.00 35.43 662 GLY A C 12
ATOM 21345 O O . GLY A 1 102 ? -1.002 -14.377 12.003 1.00 75.34 662 GLY A O 12
ATOM 21349 N N . LYS A 1 103 ? -2.492 -14.723 13.652 1.00 22.23 663 LYS A N 12
ATOM 21350 C CA . LYS A 1 103 ? -2.181 -13.480 14.346 1.00 40.14 663 LYS A CA 12
ATOM 21351 C C . LYS A 1 103 ? -1.659 -13.757 15.753 1.00 5.21 663 LYS A C 12
ATOM 21352 O O . LYS A 1 103 ? -0.649 -13.193 16.171 1.00 60.11 663 LYS A O 12
ATOM 21367 N N . GLN A 1 104 ? -2.354 -14.630 16.475 1.00 40.41 664 GLN A N 12
ATOM 21368 C CA . GLN A 1 104 ? -1.959 -14.981 17.834 1.00 32.43 664 GLN A CA 12
ATOM 21369 C C . GLN A 1 104 ? -1.938 -13.748 18.731 1.00 12.11 664 GLN A C 12
ATOM 21370 O O . GLN A 1 104 ? -0.918 -13.430 19.344 1.00 30.14 664 GLN A O 12
ATOM 21382 N N . HIS A 1 105 ? -3.071 -13.057 18.804 1.00 71.35 665 HIS A N 12
ATOM 21383 C CA . HIS A 1 105 ? -3.182 -11.858 19.628 1.00 40.31 665 HIS A CA 12
ATOM 21384 C C . HIS A 1 105 ? -4.401 -11.939 20.543 1.00 72.34 665 HIS A C 12
ATOM 21385 O O . HIS A 1 105 ? -5.496 -11.513 20.176 1.00 13.03 665 HIS A O 12
ATOM 21398 N N . VAL A 1 106 ? -4.202 -12.488 21.737 1.00 31.45 666 VAL A N 12
ATOM 21399 C CA . VAL A 1 106 ? -5.283 -12.625 22.706 1.00 1.53 666 VAL A CA 12
ATOM 21400 C C . VAL A 1 106 ? -4.798 -12.323 24.118 1.00 11.30 666 VAL A C 12
ATOM 21401 O O . VAL A 1 106 ? -3.647 -12.596 24.461 1.00 41.33 666 VAL A O 12
ATOM 21414 N N . GLU A 1 107 ? -5.682 -11.759 24.934 1.00 50.41 667 GLU A N 12
ATOM 21415 C CA . GLU A 1 107 ? -5.342 -11.418 26.310 1.00 64.51 667 GLU A CA 12
ATOM 21416 C C . GLU A 1 107 ? -6.461 -11.829 27.265 1.00 44.52 667 GLU A C 12
ATOM 21417 O O . GLU A 1 107 ? -7.607 -12.037 26.864 1.00 51.01 667 GLU A O 12
ATOM 21427 N N . PRO A 1 108 ? -6.123 -11.948 28.557 1.00 14.32 668 PRO A N 12
ATOM 21428 C CA . PRO A 1 108 ? -7.084 -12.333 29.595 1.00 13.21 668 PRO A CA 12
ATOM 21429 C C . PRO A 1 108 ? -8.114 -11.243 29.864 1.00 50.41 668 PRO A C 12
ATOM 21430 O O . PRO A 1 108 ? -8.118 -10.202 29.206 1.00 74.23 668 PRO A O 12
ATOM 21438 N N . LEU A 1 109 ? -8.988 -11.488 30.834 1.00 73.21 669 LEU A N 12
ATOM 21439 C CA . LEU A 1 109 ? -10.025 -10.526 31.191 1.00 70.13 669 LEU A CA 12
ATOM 21440 C C . LEU A 1 109 ? -10.762 -10.963 32.453 1.00 61.33 669 LEU A C 12
ATOM 21441 O O . LEU A 1 109 ? -11.250 -12.090 32.542 1.00 33.23 669 LEU A O 12
ATOM 21456 N N . LYS A 1 110 ? -10.843 -10.063 33.427 1.00 45.21 670 LYS A N 12
ATOM 21457 C CA . LYS A 1 110 ? -11.525 -10.353 34.683 1.00 34.31 670 LYS A CA 12
ATOM 21458 C C . LYS A 1 110 ? -11.812 -9.069 35.454 1.00 64.31 670 LYS A C 12
ATOM 21459 O O . LYS A 1 110 ? -11.471 -7.975 35.006 1.00 13.50 670 LYS A O 12
ATOM 21474 N N . ILE A 1 111 ? -12.442 -9.212 36.616 1.00 73.43 671 ILE A N 12
ATOM 21475 C CA . ILE A 1 111 ? -12.773 -8.063 37.451 1.00 62.01 671 ILE A CA 12
ATOM 21476 C C . ILE A 1 111 ? -12.631 -8.399 38.931 1.00 3.14 671 ILE A C 12
ATOM 21477 O O . ILE A 1 111 ? -12.808 -9.548 39.338 1.00 20.21 671 ILE A O 12
ATOM 21492 N N . LEU A 1 112 ? -12.311 -7.390 39.733 1.00 61.23 672 LEU A N 12
ATOM 21493 C CA . LEU A 1 112 ? -12.146 -7.578 41.171 1.00 44.13 672 LEU A CA 12
ATOM 21494 C C . LEU A 1 112 ? -13.230 -6.832 41.944 1.00 70.30 672 LEU A C 12
ATOM 21495 O O . LEU A 1 112 ? -13.985 -6.046 41.373 1.00 75.34 672 LEU A O 12
ATOM 21510 N N . ASP A 1 113 ? -13.297 -7.083 43.248 1.00 41.52 673 ASP A N 12
ATOM 21511 C CA . ASP A 1 113 ? -14.285 -6.433 44.100 1.00 65.32 673 ASP A CA 12
ATOM 21512 C C . ASP A 1 113 ? -14.026 -6.748 45.571 1.00 23.04 673 ASP A C 12
ATOM 21513 O O . ASP A 1 113 ? -13.797 -7.901 45.937 1.00 33.25 673 ASP A O 12
ATOM 21521 N N . ALA A 1 114 ? -14.062 -5.717 46.407 1.00 71.54 674 ALA A N 12
ATOM 21522 C CA . ALA A 1 114 ? -13.832 -5.885 47.837 1.00 63.23 674 ALA A CA 12
ATOM 21523 C C . ALA A 1 114 ? -14.988 -5.314 48.650 1.00 64.23 674 ALA A C 12
ATOM 21524 O O . ALA A 1 114 ? -15.745 -4.472 48.166 1.00 74.44 674 ALA A O 12
ATOM 21531 N N . LYS A 1 115 ? -15.122 -5.779 49.888 1.00 41.33 675 LYS A N 12
ATOM 21532 C CA . LYS A 1 115 ? -16.186 -5.314 50.769 1.00 61.43 675 LYS A CA 12
ATOM 21533 C C . LYS A 1 115 ? -16.041 -5.918 52.163 1.00 75.41 675 LYS A C 12
ATOM 21534 O O . LYS A 1 115 ? -15.812 -7.118 52.309 1.00 45.23 675 LYS A O 12
ATOM 21549 N N . ALA A 1 116 ? -16.175 -5.077 53.184 1.00 4.35 676 ALA A N 12
ATOM 21550 C CA . ALA A 1 116 ? -16.062 -5.529 54.565 1.00 73.22 676 ALA A CA 12
ATOM 21551 C C . ALA A 1 116 ? -16.660 -4.508 55.527 1.00 13.32 676 ALA A C 12
ATOM 21552 O O . ALA A 1 116 ? -16.929 -3.369 55.148 1.00 43.42 676 ALA A O 12
ATOM 21559 N N . GLN A 1 117 ? -16.865 -4.925 56.772 1.00 62.10 677 GLN A N 12
ATOM 21560 C CA . GLN A 1 117 ? -17.433 -4.046 57.788 1.00 25.25 677 GLN A CA 12
ATOM 21561 C C . GLN A 1 117 ? -16.798 -4.306 59.150 1.00 31.23 677 GLN A C 12
ATOM 21562 O O . GLN A 1 117 ? -15.929 -5.169 59.288 1.00 50.40 677 GLN A O 12
ATOM 21574 N N . LYS A 1 118 ? -17.235 -3.553 60.154 1.00 13.14 678 LYS A N 12
ATOM 21575 C CA . LYS A 1 118 ? -16.709 -3.701 61.506 1.00 23.24 678 LYS A CA 12
ATOM 21576 C C . LYS A 1 118 ? -17.836 -3.953 62.503 1.00 61.12 678 LYS A C 12
ATOM 21577 O O . LYS A 1 118 ? -17.824 -4.946 63.232 1.00 52.54 678 LYS A O 12
ATOM 21592 N N . VAL A 1 119 ? -18.810 -3.049 62.528 1.00 4.42 679 VAL A N 12
ATOM 21593 C CA . VAL A 1 119 ? -19.947 -3.174 63.433 1.00 21.03 679 VAL A CA 12
ATOM 21594 C C . VAL A 1 119 ? -20.595 -4.549 63.314 1.00 20.34 679 VAL A C 12
ATOM 21595 O O . VAL A 1 119 ? -20.337 -5.288 62.366 1.00 32.34 679 VAL A O 12
ATOM 21608 N N . GLY A 1 120 ? -21.440 -4.884 64.285 1.00 12.15 680 GLY A N 12
ATOM 21609 C CA . GLY A 1 120 ? -22.114 -6.170 64.270 1.00 32.35 680 GLY A CA 12
ATOM 21610 C C . GLY A 1 120 ? -22.446 -6.667 65.664 1.00 14.41 680 GLY A C 12
ATOM 21611 O O . GLY A 1 120 ? -22.277 -7.848 65.965 1.00 33.12 680 GLY A O 12
ATOM 21615 N N . ALA A 1 121 ? -22.917 -5.762 66.515 1.00 44.53 681 ALA A N 12
ATOM 21616 C CA . ALA A 1 121 ? -23.274 -6.115 67.884 1.00 0.31 681 ALA A CA 12
ATOM 21617 C C . ALA A 1 121 ? -24.654 -6.761 67.942 1.00 2.10 681 ALA A C 12
ATOM 21618 O O . ALA A 1 121 ? -25.672 -6.092 67.759 1.00 72.30 681 ALA A O 12
ATOM 21625 N N . PRO A 1 1 ? -37.545 -4.234 27.098 1.00 31.31 561 PRO A N 13
ATOM 21626 C CA . PRO A 1 1 ? -36.601 -4.995 26.274 1.00 65.03 561 PRO A CA 13
ATOM 21627 C C . PRO A 1 1 ? -37.305 -5.863 25.237 1.00 11.12 561 PRO A C 13
ATOM 21628 O O . PRO A 1 1 ? -36.688 -6.323 24.276 1.00 24.41 561 PRO A O 13
ATOM 21636 N N . VAL A 1 2 ? -38.600 -6.082 25.435 1.00 50.12 562 VAL A N 13
ATOM 21637 C CA . VAL A 1 2 ? -39.389 -6.893 24.516 1.00 70.42 562 VAL A CA 13
ATOM 21638 C C . VAL A 1 2 ? -39.338 -6.326 23.102 1.00 20.24 562 VAL A C 13
ATOM 21639 O O . VAL A 1 2 ? -39.519 -7.052 22.125 1.00 12.03 562 VAL A O 13
ATOM 21652 N N . ASN A 1 3 ? -39.090 -5.025 23.000 1.00 20.42 563 ASN A N 13
ATOM 21653 C CA . ASN A 1 3 ? -39.014 -4.360 21.705 1.00 33.15 563 ASN A CA 13
ATOM 21654 C C . ASN A 1 3 ? -37.612 -4.476 21.114 1.00 13.10 563 ASN A C 13
ATOM 21655 O O . ASN A 1 3 ? -36.744 -5.141 21.677 1.00 51.15 563 ASN A O 13
ATOM 21665 N N . GLN A 1 4 ? -37.400 -3.823 19.975 1.00 60.41 564 GLN A N 13
ATOM 21666 C CA . GLN A 1 4 ? -36.103 -3.853 19.309 1.00 0.30 564 GLN A CA 13
ATOM 21667 C C . GLN A 1 4 ? -35.564 -2.442 19.102 1.00 15.22 564 GLN A C 13
ATOM 21668 O O . GLN A 1 4 ? -34.645 -2.009 19.797 1.00 61.43 564 GLN A O 13
ATOM 21680 N N . LYS A 1 5 ? -36.141 -1.728 18.141 1.00 73.14 565 LYS A N 13
ATOM 21681 C CA . LYS A 1 5 ? -35.720 -0.365 17.843 1.00 13.00 565 LYS A CA 13
ATOM 21682 C C . LYS A 1 5 ? -34.230 -0.312 17.525 1.00 2.33 565 LYS A C 13
ATOM 21683 O O . LYS A 1 5 ? -33.485 0.468 18.119 1.00 4.21 565 LYS A O 13
ATOM 21698 N N . SER A 1 6 ? -33.801 -1.146 16.582 1.00 43.55 566 SER A N 13
ATOM 21699 C CA . SER A 1 6 ? -32.399 -1.197 16.187 1.00 32.42 566 SER A CA 13
ATOM 21700 C C . SER A 1 6 ? -32.080 -0.100 15.176 1.00 74.42 566 SER A C 13
ATOM 21701 O O . SER A 1 6 ? -32.816 0.107 14.211 1.00 41.34 566 SER A O 13
ATOM 21708 N N . LYS A 1 7 ? -30.975 0.604 15.404 1.00 1.52 567 LYS A N 13
ATOM 21709 C CA . LYS A 1 7 ? -30.555 1.679 14.515 1.00 75.14 567 LYS A CA 13
ATOM 21710 C C . LYS A 1 7 ? -29.033 1.759 14.437 1.00 53.45 567 LYS A C 13
ATOM 21711 O O . LYS A 1 7 ? -28.330 0.967 15.063 1.00 24.41 567 LYS A O 13
ATOM 21726 N N . ARG A 1 8 ? -28.534 2.722 13.670 1.00 33.11 568 ARG A N 13
ATOM 21727 C CA . ARG A 1 8 ? -27.096 2.905 13.512 1.00 12.13 568 ARG A CA 13
ATOM 21728 C C . ARG A 1 8 ? -26.720 4.379 13.629 1.00 43.31 568 ARG A C 13
ATOM 21729 O O . ARG A 1 8 ? -26.700 5.106 12.636 1.00 1.11 568 ARG A O 13
ATOM 21747 N N . SER A 1 9 ? -26.423 4.813 14.850 1.00 34.53 569 SER A N 13
ATOM 21748 C CA . SER A 1 9 ? -26.052 6.201 15.097 1.00 61.41 569 SER A CA 13
ATOM 21749 C C . SER A 1 9 ? -24.625 6.295 15.630 1.00 31.11 569 SER A C 13
ATOM 21750 O O . SER A 1 9 ? -24.176 5.435 16.386 1.00 4.01 569 SER A O 13
ATOM 21757 N N . GLU A 1 10 ? -23.918 7.347 15.229 1.00 31.13 570 GLU A N 13
ATOM 21758 C CA . GLU A 1 10 ? -22.542 7.552 15.665 1.00 74.21 570 GLU A CA 13
ATOM 21759 C C . GLU A 1 10 ? -22.004 8.888 15.158 1.00 32.13 570 GLU A C 13
ATOM 21760 O O . GLU A 1 10 ? -22.535 9.462 14.206 1.00 31.34 570 GLU A O 13
ATOM 21770 N N . LEU A 1 11 ? -20.949 9.377 15.800 1.00 10.41 571 LEU A N 13
ATOM 21771 C CA . LEU A 1 11 ? -20.340 10.645 15.415 1.00 63.23 571 LEU A CA 13
ATOM 21772 C C . LEU A 1 11 ? -18.884 10.708 15.868 1.00 30.23 571 LEU A C 13
ATOM 21773 O O . LEU A 1 11 ? -18.436 9.889 16.670 1.00 0.31 571 LEU A O 13
ATOM 21788 N N . SER A 1 12 ? -18.151 11.688 15.349 1.00 23.14 572 SER A N 13
ATOM 21789 C CA . SER A 1 12 ? -16.744 11.857 15.698 1.00 55.33 572 SER A CA 13
ATOM 21790 C C . SER A 1 12 ? -16.179 13.129 15.073 1.00 51.02 572 SER A C 13
ATOM 21791 O O . SER A 1 12 ? -16.911 13.917 14.476 1.00 15.43 572 SER A O 13
ATOM 21798 N N . GLN A 1 13 ? -14.872 13.321 15.216 1.00 42.21 573 GLN A N 13
ATOM 21799 C CA . GLN A 1 13 ? -14.208 14.497 14.667 1.00 12.24 573 GLN A CA 13
ATOM 21800 C C . GLN A 1 13 ? -13.584 14.185 13.311 1.00 32.31 573 GLN A C 13
ATOM 21801 O O . GLN A 1 13 ? -13.748 13.087 12.778 1.00 73.14 573 GLN A O 13
ATOM 21813 N N . ARG A 1 14 ? -12.867 15.159 12.757 1.00 10.50 574 ARG A N 13
ATOM 21814 C CA . ARG A 1 14 ? -12.220 14.988 11.462 1.00 73.54 574 ARG A CA 13
ATOM 21815 C C . ARG A 1 14 ? -10.799 15.547 11.488 1.00 0.34 574 ARG A C 13
ATOM 21816 O O . ARG A 1 14 ? -10.593 16.735 11.733 1.00 32.14 574 ARG A O 13
ATOM 21834 N N . ARG A 1 15 ? -9.824 14.680 11.233 1.00 32.03 575 ARG A N 13
ATOM 21835 C CA . ARG A 1 15 ? -8.424 15.085 11.228 1.00 73.20 575 ARG A CA 13
ATOM 21836 C C . ARG A 1 15 ? -7.521 13.919 10.838 1.00 12.22 575 ARG A C 13
ATOM 21837 O O . ARG A 1 15 ? -7.534 12.869 11.482 1.00 33.35 575 ARG A O 13
ATOM 21855 N N . ILE A 1 16 ? -6.741 14.111 9.780 1.00 62.01 576 ILE A N 13
ATOM 21856 C CA . ILE A 1 16 ? -5.832 13.075 9.304 1.00 40.05 576 ILE A CA 13
ATOM 21857 C C . ILE A 1 16 ? -4.969 13.586 8.156 1.00 31.54 576 ILE A C 13
ATOM 21858 O O . ILE A 1 16 ? -5.423 14.376 7.328 1.00 53.13 576 ILE A O 13
ATOM 21873 N N . ARG A 1 17 ? -3.721 13.129 8.111 1.00 11.41 577 ARG A N 13
ATOM 21874 C CA . ARG A 1 17 ? -2.794 13.539 7.064 1.00 11.11 577 ARG A CA 13
ATOM 21875 C C . ARG A 1 17 ? -2.265 12.328 6.300 1.00 44.25 577 ARG A C 13
ATOM 21876 O O . ARG A 1 17 ? -2.298 11.204 6.801 1.00 64.32 577 ARG A O 13
ATOM 21894 N N . ARG A 1 18 ? -1.778 12.565 5.087 1.00 75.21 578 ARG A N 13
ATOM 21895 C CA . ARG A 1 18 ? -1.244 11.494 4.255 1.00 63.35 578 ARG A CA 13
ATOM 21896 C C . ARG A 1 18 ? 0.221 11.750 3.915 1.00 4.23 578 ARG A C 13
ATOM 21897 O O . ARG A 1 18 ? 0.556 12.638 3.131 1.00 22.31 578 ARG A O 13
ATOM 21915 N N . PRO A 1 19 ? 1.117 10.954 4.519 1.00 31.04 579 PRO A N 13
ATOM 21916 C CA . PRO A 1 19 ? 2.560 11.075 4.295 1.00 23.23 579 PRO A CA 13
ATOM 21917 C C . PRO A 1 19 ? 2.969 10.636 2.893 1.00 4.23 579 PRO A C 13
ATOM 21918 O O . PRO A 1 19 ? 3.702 11.341 2.200 1.00 14.55 579 PRO A O 13
ATOM 21926 N N . PHE A 1 20 ? 2.490 9.467 2.481 1.00 1.23 580 PHE A N 13
ATOM 21927 C CA . PHE A 1 20 ? 2.805 8.933 1.160 1.00 72.33 580 PHE A CA 13
ATOM 21928 C C . PHE A 1 20 ? 1.748 9.345 0.140 1.00 43.50 580 PHE A C 13
ATOM 21929 O O . PHE A 1 20 ? 0.564 9.446 0.464 1.00 62.42 580 PHE A O 13
ATOM 21945 N N . SER A 1 21 ? 2.184 9.581 -1.093 1.00 52.21 581 SER A N 13
ATOM 21946 C CA . SER A 1 21 ? 1.276 9.985 -2.160 1.00 35.50 581 SER A CA 13
ATOM 21947 C C . SER A 1 21 ? 0.672 8.767 -2.850 1.00 50.33 581 SER A C 13
ATOM 21948 O O . SER A 1 21 ? 1.089 7.633 -2.612 1.00 31.44 581 SER A O 13
ATOM 21955 N N . VAL A 1 22 ? -0.316 9.009 -3.707 1.00 61.54 582 VAL A N 13
ATOM 21956 C CA . VAL A 1 22 ? -0.979 7.933 -4.434 1.00 65.23 582 VAL A CA 13
ATOM 21957 C C . VAL A 1 22 ? 0.024 7.113 -5.237 1.00 24.44 582 VAL A C 13
ATOM 21958 O O . VAL A 1 22 ? -0.135 5.904 -5.400 1.00 3.03 582 VAL A O 13
ATOM 21971 N N . ALA A 1 23 ? 1.060 7.780 -5.738 1.00 54.15 583 ALA A N 13
ATOM 21972 C CA . ALA A 1 23 ? 2.091 7.114 -6.522 1.00 24.35 583 ALA A CA 13
ATOM 21973 C C . ALA A 1 23 ? 2.929 6.183 -5.651 1.00 13.34 583 ALA A C 13
ATOM 21974 O O . ALA A 1 23 ? 3.235 5.059 -6.045 1.00 10.24 583 ALA A O 13
ATOM 21981 N N . GLU A 1 24 ? 3.296 6.661 -4.467 1.00 41.21 584 GLU A N 13
ATOM 21982 C CA . GLU A 1 24 ? 4.101 5.871 -3.541 1.00 14.23 584 GLU A CA 13
ATOM 21983 C C . GLU A 1 24 ? 3.281 4.728 -2.948 1.00 24.13 584 GLU A C 13
ATOM 21984 O O . GLU A 1 24 ? 3.736 3.585 -2.900 1.00 42.12 584 GLU A O 13
ATOM 21994 N N . VAL A 1 25 ? 2.072 5.045 -2.499 1.00 13.21 585 VAL A N 13
ATOM 21995 C CA . VAL A 1 25 ? 1.188 4.046 -1.910 1.00 62.12 585 VAL A CA 13
ATOM 21996 C C . VAL A 1 25 ? 0.987 2.865 -2.853 1.00 60.31 585 VAL A C 13
ATOM 21997 O O . VAL A 1 25 ? 0.866 1.722 -2.415 1.00 53.14 585 VAL A O 13
ATOM 22010 N N . GLU A 1 26 ? 0.955 3.151 -4.151 1.00 14.32 586 GLU A N 13
ATOM 22011 C CA . GLU A 1 26 ? 0.768 2.112 -5.157 1.00 20.30 586 GLU A CA 13
ATOM 22012 C C . GLU A 1 26 ? 1.773 0.980 -4.963 1.00 32.12 586 GLU A C 13
ATOM 22013 O O . GLU A 1 26 ? 1.401 -0.192 -4.912 1.00 31.41 586 GLU A O 13
ATOM 22023 N N . ALA A 1 27 ? 3.047 1.341 -4.856 1.00 63.32 587 ALA A N 13
ATOM 22024 C CA . ALA A 1 27 ? 4.106 0.357 -4.666 1.00 21.54 587 ALA A CA 13
ATOM 22025 C C . ALA A 1 27 ? 3.877 -0.459 -3.398 1.00 31.32 587 ALA A C 13
ATOM 22026 O O . ALA A 1 27 ? 4.096 -1.672 -3.380 1.00 33.43 587 ALA A O 13
ATOM 22033 N N . LEU A 1 28 ? 3.436 0.212 -2.341 1.00 54.51 588 LEU A N 13
ATOM 22034 C CA . LEU A 1 28 ? 3.177 -0.452 -1.067 1.00 54.02 588 LEU A CA 13
ATOM 22035 C C . LEU A 1 28 ? 2.192 -1.603 -1.243 1.00 51.22 588 LEU A C 13
ATOM 22036 O O . LEU A 1 28 ? 2.418 -2.708 -0.751 1.00 40.32 588 LEU A O 13
ATOM 22051 N N . VAL A 1 29 ? 1.098 -1.336 -1.950 1.00 75.13 589 VAL A N 13
ATOM 22052 C CA . VAL A 1 29 ? 0.079 -2.350 -2.194 1.00 3.21 589 VAL A CA 13
ATOM 22053 C C . VAL A 1 29 ? 0.583 -3.412 -3.166 1.00 41.04 589 VAL A C 13
ATOM 22054 O O . VAL A 1 29 ? 0.547 -4.606 -2.869 1.00 72.53 589 VAL A O 13
ATOM 22067 N N . GLU A 1 30 ? 1.052 -2.968 -4.328 1.00 61.52 590 GLU A N 13
ATOM 22068 C CA . GLU A 1 30 ? 1.563 -3.881 -5.343 1.00 1.52 590 GLU A CA 13
ATOM 22069 C C . GLU A 1 30 ? 2.593 -4.837 -4.747 1.00 72.00 590 GLU A C 13
ATOM 22070 O O . GLU A 1 30 ? 2.534 -6.046 -4.968 1.00 2.01 590 GLU A O 13
ATOM 22080 N N . ALA A 1 31 ? 3.536 -4.284 -3.991 1.00 3.13 591 ALA A N 13
ATOM 22081 C CA . ALA A 1 31 ? 4.577 -5.086 -3.362 1.00 62.42 591 ALA A CA 13
ATOM 22082 C C . ALA A 1 31 ? 3.980 -6.101 -2.394 1.00 73.33 591 ALA A C 13
ATOM 22083 O O . ALA A 1 31 ? 4.435 -7.242 -2.315 1.00 31.22 591 ALA A O 13
ATOM 22090 N N . VAL A 1 32 ? 2.958 -5.677 -1.656 1.00 21.22 592 VAL A N 13
ATOM 22091 C CA . VAL A 1 32 ? 2.298 -6.549 -0.692 1.00 22.14 592 VAL A CA 13
ATOM 22092 C C . VAL A 1 32 ? 1.422 -7.581 -1.395 1.00 41.01 592 VAL A C 13
ATOM 22093 O O . VAL A 1 32 ? 1.169 -8.660 -0.861 1.00 5.11 592 VAL A O 13
ATOM 22106 N N . GLU A 1 33 ? 0.963 -7.241 -2.595 1.00 51.01 593 GLU A N 13
ATOM 22107 C CA . GLU A 1 33 ? 0.115 -8.139 -3.370 1.00 13.23 593 GLU A CA 13
ATOM 22108 C C . GLU A 1 33 ? 0.929 -9.291 -3.949 1.00 5.32 593 GLU A C 13
ATOM 22109 O O . GLU A 1 33 ? 0.468 -10.433 -3.990 1.00 41.12 593 GLU A O 13
ATOM 22119 N N . HIS A 1 34 ? 2.142 -8.986 -4.397 1.00 34.35 594 HIS A N 13
ATOM 22120 C CA . HIS A 1 34 ? 3.022 -9.995 -4.975 1.00 43.13 594 HIS A CA 13
ATOM 22121 C C . HIS A 1 34 ? 3.828 -10.699 -3.887 1.00 61.22 594 HIS A C 13
ATOM 22122 O O . HIS A 1 34 ? 3.918 -11.927 -3.862 1.00 40.51 594 HIS A O 13
ATOM 22135 N N . LEU A 1 35 ? 4.415 -9.913 -2.990 1.00 5.13 595 LEU A N 13
ATOM 22136 C CA . LEU A 1 35 ? 5.216 -10.460 -1.901 1.00 44.24 595 LEU A CA 13
ATOM 22137 C C . LEU A 1 35 ? 4.323 -10.973 -0.774 1.00 24.55 595 LEU A C 13
ATOM 22138 O O . LEU A 1 35 ? 4.727 -11.832 0.008 1.00 72.44 595 LEU A O 13
ATOM 22153 N N . GLY A 1 36 ? 3.107 -10.441 -0.701 1.00 65.34 596 GLY A N 13
ATOM 22154 C CA . GLY A 1 36 ? 2.176 -10.859 0.331 1.00 60.21 596 GLY A CA 13
ATOM 22155 C C . GLY A 1 36 ? 2.360 -10.089 1.624 1.00 23.22 596 GLY A C 13
ATOM 22156 O O . GLY A 1 36 ? 3.175 -9.168 1.698 1.00 10.05 596 GLY A O 13
ATOM 22160 N N . THR A 1 37 ? 1.600 -10.465 2.648 1.00 31.13 597 THR A N 13
ATOM 22161 C CA . THR A 1 37 ? 1.680 -9.801 3.943 1.00 20.23 597 THR A CA 13
ATOM 22162 C C . THR A 1 37 ? 2.628 -10.540 4.881 1.00 23.23 597 THR A C 13
ATOM 22163 O O . THR A 1 37 ? 2.494 -10.464 6.102 1.00 15.22 597 THR A O 13
ATOM 22174 N N . GLY A 1 38 ? 3.589 -11.255 4.302 1.00 40.33 598 GLY A N 13
ATOM 22175 C CA . GLY A 1 38 ? 4.546 -11.996 5.102 1.00 12.30 598 GLY A CA 13
ATOM 22176 C C . GLY A 1 38 ? 5.981 -11.652 4.756 1.00 54.35 598 GLY A C 13
ATOM 22177 O O . GLY A 1 38 ? 6.914 -12.273 5.265 1.00 32.53 598 GLY A O 13
ATOM 22181 N N . ARG A 1 39 ? 6.157 -10.661 3.889 1.00 70.02 599 ARG A N 13
ATOM 22182 C CA . ARG A 1 39 ? 7.489 -10.237 3.474 1.00 22.03 599 ARG A CA 13
ATOM 22183 C C . ARG A 1 39 ? 7.618 -8.718 3.530 1.00 62.11 599 ARG A C 13
ATOM 22184 O O . ARG A 1 39 ? 7.450 -8.033 2.521 1.00 2.13 599 ARG A O 13
ATOM 22202 N N . TRP A 1 40 ? 7.917 -8.198 4.715 1.00 22.00 600 TRP A N 13
ATOM 22203 C CA . TRP A 1 40 ? 8.068 -6.760 4.902 1.00 73.12 600 TRP A CA 13
ATOM 22204 C C . TRP A 1 40 ? 9.324 -6.250 4.206 1.00 71.35 600 TRP A C 13
ATOM 22205 O O . TRP A 1 40 ? 9.275 -5.280 3.448 1.00 41.31 600 TRP A O 13
ATOM 22225 N N . ARG A 1 41 ? 10.450 -6.907 4.467 1.00 74.10 601 ARG A N 13
ATOM 22226 C CA . ARG A 1 41 ? 11.720 -6.518 3.865 1.00 53.24 601 ARG A CA 13
ATOM 22227 C C . ARG A 1 41 ? 11.600 -6.442 2.346 1.00 72.32 601 ARG A C 13
ATOM 22228 O O . ARG A 1 41 ? 12.032 -5.468 1.727 1.00 3.42 601 ARG A O 13
ATOM 22246 N N . ASP A 1 42 ? 11.013 -7.475 1.751 1.00 54.23 602 ASP A N 13
ATOM 22247 C CA . ASP A 1 42 ? 10.836 -7.525 0.305 1.00 53.22 602 ASP A CA 13
ATOM 22248 C C . ASP A 1 42 ? 9.980 -6.358 -0.179 1.00 12.01 602 ASP A C 13
ATOM 22249 O O . ASP A 1 42 ? 10.246 -5.772 -1.228 1.00 23.05 602 ASP A O 13
ATOM 22257 N N . VAL A 1 43 ? 8.950 -6.026 0.593 1.00 31.24 603 VAL A N 13
ATOM 22258 C CA . VAL A 1 43 ? 8.055 -4.930 0.244 1.00 12.23 603 VAL A CA 13
ATOM 22259 C C . VAL A 1 43 ? 8.806 -3.605 0.182 1.00 74.32 603 VAL A C 13
ATOM 22260 O O . VAL A 1 43 ? 8.458 -2.716 -0.596 1.00 71.13 603 VAL A O 13
ATOM 22273 N N . LYS A 1 44 ? 9.840 -3.479 1.008 1.00 11.01 604 LYS A N 13
ATOM 22274 C CA . LYS A 1 44 ? 10.643 -2.262 1.048 1.00 5.13 604 LYS A CA 13
ATOM 22275 C C . LYS A 1 44 ? 11.445 -2.097 -0.240 1.00 24.14 604 LYS A C 13
ATOM 22276 O O . LYS A 1 44 ? 11.431 -1.034 -0.859 1.00 71.21 604 LYS A O 13
ATOM 22291 N N . MET A 1 45 ? 12.141 -3.157 -0.638 1.00 3.30 605 MET A N 13
ATOM 22292 C CA . MET A 1 45 ? 12.946 -3.130 -1.854 1.00 51.53 605 MET A CA 13
ATOM 22293 C C . MET A 1 45 ? 12.059 -3.157 -3.094 1.00 4.32 605 MET A C 13
ATOM 22294 O O . MET A 1 45 ? 12.410 -2.597 -4.132 1.00 15.42 605 MET A O 13
ATOM 22306 N N . ARG A 1 46 ? 10.909 -3.814 -2.979 1.00 14.13 606 ARG A N 13
ATOM 22307 C CA . ARG A 1 46 ? 9.972 -3.915 -4.091 1.00 11.34 606 ARG A CA 13
ATOM 22308 C C . ARG A 1 46 ? 9.230 -2.598 -4.299 1.00 0.42 606 ARG A C 13
ATOM 22309 O O . ARG A 1 46 ? 9.018 -2.165 -5.432 1.00 63.11 606 ARG A O 13
ATOM 22327 N N . ALA A 1 47 ? 8.836 -1.967 -3.199 1.00 73.44 607 ALA A N 13
ATOM 22328 C CA . ALA A 1 47 ? 8.119 -0.700 -3.260 1.00 54.35 607 ALA A CA 13
ATOM 22329 C C . ALA A 1 47 ? 9.083 0.469 -3.434 1.00 21.34 607 ALA A C 13
ATOM 22330 O O . ALA A 1 47 ? 9.012 1.203 -4.420 1.00 3.22 607 ALA A O 13
ATOM 22337 N N . PHE A 1 48 ? 9.983 0.637 -2.472 1.00 10.21 608 PHE A N 13
ATOM 22338 C CA . PHE A 1 48 ? 10.961 1.718 -2.518 1.00 23.14 608 PHE A CA 13
ATOM 22339 C C . PHE A 1 48 ? 12.125 1.359 -3.439 1.00 51.21 608 PHE A C 13
ATOM 22340 O O . PHE A 1 48 ? 12.763 0.319 -3.273 1.00 31.42 608 PHE A O 13
ATOM 22356 N N . ASP A 1 49 ? 12.393 2.226 -4.408 1.00 71.34 609 ASP A N 13
ATOM 22357 C CA . ASP A 1 49 ? 13.480 2.002 -5.355 1.00 50.23 609 ASP A CA 13
ATOM 22358 C C . ASP A 1 49 ? 14.836 2.179 -4.677 1.00 13.12 609 ASP A C 13
ATOM 22359 O O . ASP A 1 49 ? 15.801 1.494 -5.011 1.00 64.15 609 ASP A O 13
ATOM 22367 N N . ASN A 1 50 ? 14.899 3.106 -3.726 1.00 63.20 610 ASN A N 13
ATOM 22368 C CA . ASN A 1 50 ? 16.138 3.374 -3.004 1.00 32.21 610 ASN A CA 13
ATOM 22369 C C . ASN A 1 50 ? 16.135 2.682 -1.644 1.00 3.21 610 ASN A C 13
ATOM 22370 O O . ASN A 1 50 ? 17.167 2.196 -1.182 1.00 53.34 610 ASN A O 13
ATOM 22380 N N . ALA A 1 51 ? 14.968 2.640 -1.009 1.00 23.45 611 ALA A N 13
ATOM 22381 C CA . ALA A 1 51 ? 14.831 2.004 0.295 1.00 13.11 611 ALA A CA 13
ATOM 22382 C C . ALA A 1 51 ? 15.896 2.505 1.264 1.00 44.10 611 ALA A C 13
ATOM 22383 O O . ALA A 1 51 ? 16.517 1.717 1.980 1.00 12.34 611 ALA A O 13
ATOM 22390 N N . ASP A 1 52 ? 16.103 3.816 1.282 1.00 71.31 612 ASP A N 13
ATOM 22391 C CA . ASP A 1 52 ? 17.095 4.422 2.165 1.00 3.43 612 ASP A CA 13
ATOM 22392 C C . ASP A 1 52 ? 16.551 5.700 2.796 1.00 45.10 612 ASP A C 13
ATOM 22393 O O . ASP A 1 52 ? 17.256 6.705 2.891 1.00 13.10 612 ASP A O 13
ATOM 22401 N N . HIS A 1 53 ? 15.295 5.652 3.227 1.00 35.34 613 HIS A N 13
ATOM 22402 C CA . HIS A 1 53 ? 14.656 6.807 3.849 1.00 75.40 613 HIS A CA 13
ATOM 22403 C C . HIS A 1 53 ? 13.734 6.372 4.984 1.00 33.23 613 HIS A C 13
ATOM 22404 O O . HIS A 1 53 ? 13.707 6.992 6.046 1.00 51.23 613 HIS A O 13
ATOM 22417 N N . ARG A 1 54 ? 12.980 5.303 4.749 1.00 41.44 614 ARG A N 13
ATOM 22418 C CA . ARG A 1 54 ? 12.055 4.786 5.751 1.00 62.33 614 ARG A CA 13
ATOM 22419 C C . ARG A 1 54 ? 12.462 3.385 6.195 1.00 1.41 614 ARG A C 13
ATOM 22420 O O . ARG A 1 54 ? 13.143 2.663 5.465 1.00 63.14 614 ARG A O 13
ATOM 22438 N N . THR A 1 55 ? 12.040 3.004 7.397 1.00 42.31 615 THR A N 13
ATOM 22439 C CA . THR A 1 55 ? 12.361 1.690 7.940 1.00 2.13 615 THR A CA 13
ATOM 22440 C C . THR A 1 55 ? 11.433 0.621 7.375 1.00 24.21 615 THR A C 13
ATOM 22441 O O . THR A 1 55 ? 10.404 0.931 6.776 1.00 34.23 615 THR A O 13
ATOM 22452 N N . TYR A 1 56 ? 11.803 -0.640 7.572 1.00 1.31 616 TYR A N 13
ATOM 22453 C CA . TYR A 1 56 ? 11.004 -1.756 7.080 1.00 43.13 616 TYR A CA 13
ATOM 22454 C C . TYR A 1 56 ? 9.636 -1.785 7.755 1.00 2.11 616 TYR A C 13
ATOM 22455 O O . TYR A 1 56 ? 8.640 -2.185 7.150 1.00 72.20 616 TYR A O 13
ATOM 22472 N N . VAL A 1 57 ? 9.594 -1.359 9.013 1.00 30.20 617 VAL A N 13
ATOM 22473 C CA . VAL A 1 57 ? 8.349 -1.334 9.771 1.00 70.11 617 VAL A CA 13
ATOM 22474 C C . VAL A 1 57 ? 7.423 -0.231 9.271 1.00 61.02 617 VAL A C 13
ATOM 22475 O O . VAL A 1 57 ? 6.201 -0.375 9.294 1.00 12.22 617 VAL A O 13
ATOM 22488 N N . ASP A 1 58 ? 8.014 0.870 8.818 1.00 42.12 618 ASP A N 13
ATOM 22489 C CA . ASP A 1 58 ? 7.242 1.997 8.310 1.00 30.33 618 ASP A CA 13
ATOM 22490 C C . ASP A 1 58 ? 6.244 1.539 7.251 1.00 33.21 618 ASP A C 13
ATOM 22491 O O . ASP A 1 58 ? 5.057 1.861 7.321 1.00 61.43 618 ASP A O 13
ATOM 22499 N N . LEU A 1 59 ? 6.733 0.790 6.270 1.00 65.01 619 LEU A N 13
ATOM 22500 C CA . LEU A 1 59 ? 5.884 0.288 5.194 1.00 62.31 619 LEU A CA 13
ATOM 22501 C C . LEU A 1 59 ? 4.689 -0.475 5.755 1.00 33.12 619 LEU A C 13
ATOM 22502 O O . LEU A 1 59 ? 3.602 -0.461 5.177 1.00 13.02 619 LEU A O 13
ATOM 22517 N N . LYS A 1 60 ? 4.896 -1.140 6.886 1.00 61.14 620 LYS A N 13
ATOM 22518 C CA . LYS A 1 60 ? 3.835 -1.907 7.529 1.00 23.53 620 LYS A CA 13
ATOM 22519 C C . LYS A 1 60 ? 2.692 -0.995 7.963 1.00 45.24 620 LYS A C 13
ATOM 22520 O O . LYS A 1 60 ? 1.537 -1.216 7.598 1.00 22.20 620 LYS A O 13
ATOM 22535 N N . ASP A 1 61 ? 3.020 0.028 8.744 1.00 2.24 621 ASP A N 13
ATOM 22536 C CA . ASP A 1 61 ? 2.021 0.974 9.225 1.00 53.10 621 ASP A CA 13
ATOM 22537 C C . ASP A 1 61 ? 1.236 1.575 8.063 1.00 31.35 621 ASP A C 13
ATOM 22538 O O . ASP A 1 61 ? 0.062 1.917 8.203 1.00 33.03 621 ASP A O 13
ATOM 22546 N N . LYS A 1 62 ? 1.894 1.701 6.914 1.00 53.05 622 LYS A N 13
ATOM 22547 C CA . LYS A 1 62 ? 1.260 2.260 5.727 1.00 2.21 622 LYS A CA 13
ATOM 22548 C C . LYS A 1 62 ? 0.159 1.338 5.212 1.00 51.40 622 LYS A C 13
ATOM 22549 O O . LYS A 1 62 ? -0.912 1.797 4.815 1.00 3.35 622 LYS A O 13
ATOM 22564 N N . TRP A 1 63 ? 0.430 0.038 5.225 1.00 1.12 623 TRP A N 13
ATOM 22565 C CA . TRP A 1 63 ? -0.539 -0.949 4.761 1.00 54.21 623 TRP A CA 13
ATOM 22566 C C . TRP A 1 63 ? -1.748 -1.003 5.688 1.00 74.24 623 TRP A C 13
ATOM 22567 O O . TRP A 1 63 ? -2.893 -0.940 5.238 1.00 62.22 623 TRP A O 13
ATOM 22587 N N . LYS A 1 64 ? -1.488 -1.119 6.986 1.00 4.35 624 LYS A N 13
ATOM 22588 C CA . LYS A 1 64 ? -2.555 -1.181 7.978 1.00 24.22 624 LYS A CA 13
ATOM 22589 C C . LYS A 1 64 ? -3.576 -0.072 7.748 1.00 34.32 624 LYS A C 13
ATOM 22590 O O . LYS A 1 64 ? -4.769 -0.334 7.592 1.00 31.21 624 LYS A O 13
ATOM 22605 N N . THR A 1 65 ? -3.100 1.170 7.727 1.00 31.34 625 THR A N 13
ATOM 22606 C CA . THR A 1 65 ? -3.971 2.319 7.515 1.00 53.12 625 THR A CA 13
ATOM 22607 C C . THR A 1 65 ? -4.643 2.256 6.149 1.00 1.12 625 THR A C 13
ATOM 22608 O O . THR A 1 65 ? -5.746 2.771 5.963 1.00 51.11 625 THR A O 13
ATOM 22619 N N . LEU A 1 66 ? -3.972 1.621 5.194 1.00 24.30 626 LEU A N 13
ATOM 22620 C CA . LEU A 1 66 ? -4.505 1.489 3.842 1.00 31.14 626 LEU A CA 13
ATOM 22621 C C . LEU A 1 66 ? -5.768 0.635 3.836 1.00 34.13 626 LEU A C 13
ATOM 22622 O O . LEU A 1 66 ? -6.779 1.008 3.238 1.00 25.22 626 LEU A O 13
ATOM 22637 N N . VAL A 1 67 ? -5.705 -0.511 4.507 1.00 14.25 627 VAL A N 13
ATOM 22638 C CA . VAL A 1 67 ? -6.847 -1.416 4.580 1.00 62.33 627 VAL A CA 13
ATOM 22639 C C . VAL A 1 67 ? -8.062 -0.720 5.184 1.00 23.13 627 VAL A C 13
ATOM 22640 O O . VAL A 1 67 ? -9.137 -0.692 4.583 1.00 64.41 627 VAL A O 13
ATOM 22653 N N . HIS A 1 68 ? -7.885 -0.159 6.375 1.00 62.45 628 HIS A N 13
ATOM 22654 C CA . HIS A 1 68 ? -8.967 0.538 7.060 1.00 42.45 628 HIS A CA 13
ATOM 22655 C C . HIS A 1 68 ? -9.588 1.599 6.156 1.00 45.15 628 HIS A C 13
ATOM 22656 O O . HIS A 1 68 ? -10.781 1.890 6.252 1.00 33.14 628 HIS A O 13
ATOM 22669 N N . THR A 1 69 ? -8.771 2.174 5.279 1.00 3.23 629 THR A N 13
ATOM 22670 C CA . THR A 1 69 ? -9.239 3.203 4.360 1.00 14.40 629 THR A CA 13
ATOM 22671 C C . THR A 1 69 ? -10.118 2.605 3.267 1.00 13.53 629 THR A C 13
ATOM 22672 O O . THR A 1 69 ? -11.020 3.266 2.752 1.00 53.10 629 THR A O 13
ATOM 22683 N N . ALA A 1 70 ? -9.851 1.351 2.918 1.00 64.41 630 ALA A N 13
ATOM 22684 C CA . ALA A 1 70 ? -10.619 0.663 1.888 1.00 55.55 630 ALA A CA 13
ATOM 22685 C C . ALA A 1 70 ? -12.113 0.711 2.195 1.00 14.50 630 ALA A C 13
ATOM 22686 O O . ALA A 1 70 ? -12.920 1.075 1.339 1.00 73.22 630 ALA A O 13
ATOM 22693 N N . SER A 1 71 ? -12.474 0.342 3.420 1.00 1.51 631 SER A N 13
ATOM 22694 C CA . SER A 1 71 ? -13.871 0.339 3.837 1.00 2.44 631 SER A CA 13
ATOM 22695 C C . SER A 1 71 ? -14.025 -0.299 5.214 1.00 61.11 631 SER A C 13
ATOM 22696 O O . SER A 1 71 ? -14.603 -1.378 5.349 1.00 65.13 631 SER A O 13
ATOM 22703 N N . ILE A 1 72 ? -13.505 0.377 6.233 1.00 4.40 632 ILE A N 13
ATOM 22704 C CA . ILE A 1 72 ? -13.585 -0.123 7.600 1.00 54.14 632 ILE A CA 13
ATOM 22705 C C . ILE A 1 72 ? -14.180 0.927 8.534 1.00 44.12 632 ILE A C 13
ATOM 22706 O O . ILE A 1 72 ? -15.341 0.832 8.931 1.00 52.22 632 ILE A O 13
ATOM 22721 N N . ALA A 1 73 ? -13.376 1.926 8.881 1.00 14.10 633 ALA A N 13
ATOM 22722 C CA . ALA A 1 73 ? -13.823 2.996 9.765 1.00 4.41 633 ALA A CA 13
ATOM 22723 C C . ALA A 1 73 ? -14.122 4.268 8.980 1.00 32.32 633 ALA A C 13
ATOM 22724 O O . ALA A 1 73 ? -13.454 4.592 7.997 1.00 51.14 633 ALA A O 13
ATOM 22731 N N . PRO A 1 74 ? -15.150 5.008 9.420 1.00 53.02 634 PRO A N 13
ATOM 22732 C CA . PRO A 1 74 ? -15.561 6.257 8.772 1.00 60.13 634 PRO A CA 13
ATOM 22733 C C . PRO A 1 74 ? -14.544 7.376 8.971 1.00 51.50 634 PRO A C 13
ATOM 22734 O O . PRO A 1 74 ? -14.160 8.054 8.019 1.00 44.51 634 PRO A O 13
ATOM 22742 N N . GLN A 1 75 ? -14.112 7.561 10.214 1.00 61.41 635 GLN A N 13
ATOM 22743 C CA . GLN A 1 75 ? -13.138 8.598 10.537 1.00 71.12 635 GLN A CA 13
ATOM 22744 C C . GLN A 1 75 ? -11.746 8.208 10.052 1.00 1.41 635 GLN A C 13
ATOM 22745 O O . GLN A 1 75 ? -10.841 9.040 10.000 1.00 54.31 635 GLN A O 13
ATOM 22757 N N . GLN A 1 76 ? -11.582 6.937 9.698 1.00 12.52 636 GLN A N 13
ATOM 22758 C CA . GLN A 1 76 ? -10.300 6.437 9.217 1.00 72.23 636 GLN A CA 13
ATOM 22759 C C . GLN A 1 76 ? -10.100 6.777 7.744 1.00 41.21 636 GLN A C 13
ATOM 22760 O O . GLN A 1 76 ? -9.070 6.448 7.155 1.00 51.55 636 GLN A O 13
ATOM 22772 N N . ARG A 1 77 ? -11.093 7.435 7.154 1.00 23.30 637 ARG A N 13
ATOM 22773 C CA . ARG A 1 77 ? -11.026 7.817 5.748 1.00 13.40 637 ARG A CA 13
ATOM 22774 C C . ARG A 1 77 ? -10.205 9.090 5.569 1.00 13.11 637 ARG A C 13
ATOM 22775 O O . ARG A 1 77 ? -10.596 10.163 6.030 1.00 3.42 637 ARG A O 13
ATOM 22793 N N . ARG A 1 78 ? -9.066 8.963 4.897 1.00 12.23 638 ARG A N 13
ATOM 22794 C CA . ARG A 1 78 ? -8.189 10.103 4.659 1.00 32.43 638 ARG A CA 13
ATOM 22795 C C . ARG A 1 78 ? -8.929 11.213 3.918 1.00 34.51 638 ARG A C 13
ATOM 22796 O O . ARG A 1 78 ? -9.798 10.948 3.088 1.00 50.11 638 ARG A O 13
ATOM 22814 N N . GLY A 1 79 ? -8.578 12.459 4.224 1.00 1.25 639 GLY A N 13
ATOM 22815 C CA . GLY A 1 79 ? -9.219 13.590 3.580 1.00 12.43 639 GLY A CA 13
ATOM 22816 C C . GLY A 1 79 ? -9.213 13.476 2.068 1.00 0.21 639 GLY A C 13
ATOM 22817 O O . GLY A 1 79 ? -10.269 13.400 1.441 1.00 44.02 639 GLY A O 13
ATOM 22821 N N . GLU A 1 80 ? -8.020 13.467 1.481 1.00 43.11 640 GLU A N 13
ATOM 22822 C CA . GLU A 1 80 ? -7.882 13.363 0.034 1.00 14.11 640 GLU A CA 13
ATOM 22823 C C . GLU A 1 80 ? -8.600 12.124 -0.495 1.00 64.54 640 GLU A C 13
ATOM 22824 O O . GLU A 1 80 ? -8.788 11.136 0.215 1.00 10.24 640 GLU A O 13
ATOM 22834 N N . PRO A 1 81 ? -9.009 12.177 -1.771 1.00 74.32 641 PRO A N 13
ATOM 22835 C CA . PRO A 1 81 ? -9.712 11.069 -2.423 1.00 24.11 641 PRO A CA 13
ATOM 22836 C C . PRO A 1 81 ? -8.803 9.867 -2.662 1.00 0.22 641 PRO A C 13
ATOM 22837 O O . PRO A 1 81 ? -7.779 9.975 -3.336 1.00 2.12 641 PRO A O 13
ATOM 22845 N N . VAL A 1 82 ? -9.186 8.722 -2.105 1.00 4.14 642 VAL A N 13
ATOM 22846 C CA . VAL A 1 82 ? -8.406 7.499 -2.259 1.00 40.44 642 VAL A CA 13
ATOM 22847 C C . VAL A 1 82 ? -8.889 6.686 -3.455 1.00 35.55 642 VAL A C 13
ATOM 22848 O O . VAL A 1 82 ? -10.084 6.457 -3.640 1.00 20.30 642 VAL A O 13
ATOM 22861 N N . PRO A 1 83 ? -7.937 6.240 -4.289 1.00 11.30 643 PRO A N 13
ATOM 22862 C CA . PRO A 1 83 ? -8.241 5.445 -5.482 1.00 23.14 643 PRO A CA 13
ATOM 22863 C C . PRO A 1 83 ? -8.733 4.044 -5.136 1.00 42.40 643 PRO A C 13
ATOM 22864 O O . PRO A 1 83 ? -8.097 3.327 -4.364 1.00 1.14 643 PRO A O 13
ATOM 22872 N N . GLN A 1 84 ? -9.868 3.661 -5.711 1.00 13.43 644 GLN A N 13
ATOM 22873 C CA . GLN A 1 84 ? -10.445 2.345 -5.462 1.00 54.30 644 GLN A CA 13
ATOM 22874 C C . GLN A 1 84 ? -9.534 1.242 -5.991 1.00 14.32 644 GLN A C 13
ATOM 22875 O O . GLN A 1 84 ? -9.635 0.089 -5.575 1.00 4.11 644 GLN A O 13
ATOM 22887 N N . ASP A 1 85 ? -8.648 1.606 -6.911 1.00 24.10 645 ASP A N 13
ATOM 22888 C CA . ASP A 1 85 ? -7.718 0.648 -7.497 1.00 3.44 645 ASP A CA 13
ATOM 22889 C C . ASP A 1 85 ? -6.823 0.033 -6.426 1.00 51.40 645 ASP A C 13
ATOM 22890 O O . ASP A 1 85 ? -6.616 -1.181 -6.397 1.00 42.13 645 ASP A O 13
ATOM 22898 N N . LEU A 1 86 ? -6.296 0.878 -5.547 1.00 62.33 646 LEU A N 13
ATOM 22899 C CA . LEU A 1 86 ? -5.421 0.418 -4.474 1.00 53.32 646 LEU A CA 13
ATOM 22900 C C . LEU A 1 86 ? -6.226 -0.260 -3.369 1.00 30.52 646 LEU A C 13
ATOM 22901 O O . LEU A 1 86 ? -5.937 -1.394 -2.982 1.00 54.04 646 LEU A O 13
ATOM 22916 N N . LEU A 1 87 ? -7.237 0.440 -2.866 1.00 40.00 647 LEU A N 13
ATOM 22917 C CA . LEU A 1 87 ? -8.086 -0.094 -1.807 1.00 2.11 647 LEU A CA 13
ATOM 22918 C C . LEU A 1 87 ? -8.626 -1.470 -2.184 1.00 3.25 647 LEU A C 13
ATOM 22919 O O . LEU A 1 87 ? -8.791 -2.339 -1.329 1.00 45.25 647 LEU A O 13
ATOM 22934 N N . ASP A 1 88 ? -8.897 -1.661 -3.471 1.00 40.13 648 ASP A N 13
ATOM 22935 C CA . ASP A 1 88 ? -9.414 -2.933 -3.963 1.00 55.52 648 ASP A CA 13
ATOM 22936 C C . ASP A 1 88 ? -8.337 -4.012 -3.919 1.00 21.31 648 ASP A C 13
ATOM 22937 O O . ASP A 1 88 ? -8.584 -5.131 -3.471 1.00 24.43 648 ASP A O 13
ATOM 22945 N N . ARG A 1 89 ? -7.143 -3.666 -4.389 1.00 3.35 649 ARG A N 13
ATOM 22946 C CA . ARG A 1 89 ? -6.028 -4.606 -4.407 1.00 44.45 649 ARG A CA 13
ATOM 22947 C C . ARG A 1 89 ? -5.605 -4.975 -2.987 1.00 31.45 649 ARG A C 13
ATOM 22948 O O . ARG A 1 89 ? -5.231 -6.116 -2.716 1.00 72.42 649 ARG A O 13
ATOM 22966 N N . VAL A 1 90 ? -5.667 -4.000 -2.086 1.00 71.00 650 VAL A N 13
ATOM 22967 C CA . VAL A 1 90 ? -5.291 -4.221 -0.695 1.00 52.43 650 VAL A CA 13
ATOM 22968 C C . VAL A 1 90 ? -6.222 -5.227 -0.026 1.00 31.43 650 VAL A C 13
ATOM 22969 O O . VAL A 1 90 ? -5.771 -6.183 0.604 1.00 60.20 650 VAL A O 13
ATOM 22982 N N . LEU A 1 91 ? -7.523 -5.004 -0.169 1.00 11.43 651 LEU A N 13
ATOM 22983 C CA . LEU A 1 91 ? -8.521 -5.892 0.421 1.00 32.44 651 LEU A CA 13
ATOM 22984 C C . LEU A 1 91 ? -8.417 -7.294 -0.171 1.00 52.33 651 LEU A C 13
ATOM 22985 O O . LEU A 1 91 ? -8.732 -8.282 0.492 1.00 14.42 651 LEU A O 13
ATOM 23000 N N . ALA A 1 92 ? -7.974 -7.373 -1.420 1.00 32.21 652 ALA A N 13
ATOM 23001 C CA . ALA A 1 92 ? -7.825 -8.654 -2.099 1.00 52.10 652 ALA A CA 13
ATOM 23002 C C . ALA A 1 92 ? -6.766 -9.515 -1.421 1.00 41.44 652 ALA A C 13
ATOM 23003 O O . ALA A 1 92 ? -7.007 -10.681 -1.109 1.00 42.23 652 ALA A O 13
ATOM 23010 N N . ALA A 1 93 ? -5.592 -8.934 -1.195 1.00 33.34 653 ALA A N 13
ATOM 23011 C CA . ALA A 1 93 ? -4.496 -9.649 -0.552 1.00 33.25 653 ALA A CA 13
ATOM 23012 C C . ALA A 1 93 ? -4.733 -9.781 0.948 1.00 43.40 653 ALA A C 13
ATOM 23013 O O . ALA A 1 93 ? -4.490 -10.837 1.534 1.00 1.43 653 ALA A O 13
ATOM 23020 N N . HIS A 1 94 ? -5.208 -8.704 1.565 1.00 42.32 654 HIS A N 13
ATOM 23021 C CA . HIS A 1 94 ? -5.478 -8.700 2.998 1.00 65.24 654 HIS A CA 13
ATOM 23022 C C . HIS A 1 94 ? -6.411 -9.847 3.379 1.00 32.22 654 HIS A C 13
ATOM 23023 O O . HIS A 1 94 ? -6.160 -10.570 4.342 1.00 51.23 654 HIS A O 13
ATOM 23036 N N . ALA A 1 95 ? -7.487 -10.005 2.615 1.00 53.21 655 ALA A N 13
ATOM 23037 C CA . ALA A 1 95 ? -8.456 -11.063 2.871 1.00 75.03 655 ALA A CA 13
ATOM 23038 C C . ALA A 1 95 ? -7.897 -12.427 2.478 1.00 71.42 655 ALA A C 13
ATOM 23039 O O . ALA A 1 95 ? -7.999 -13.392 3.237 1.00 31.34 655 ALA A O 13
ATOM 23046 N N . TYR A 1 96 ? -7.308 -12.499 1.291 1.00 33.11 656 TYR A N 13
ATOM 23047 C CA . TYR A 1 96 ? -6.735 -13.745 0.796 1.00 62.13 656 TYR A CA 13
ATOM 23048 C C . TYR A 1 96 ? -5.740 -14.323 1.798 1.00 2.44 656 TYR A C 13
ATOM 23049 O O . TYR A 1 96 ? -5.812 -15.501 2.152 1.00 33.32 656 TYR A O 13
ATOM 23066 N N . TRP A 1 97 ? -4.815 -13.486 2.252 1.00 30.41 657 TRP A N 13
ATOM 23067 C CA . TRP A 1 97 ? -3.805 -13.913 3.215 1.00 11.21 657 TRP A CA 13
ATOM 23068 C C . TRP A 1 97 ? -4.425 -14.145 4.588 1.00 53.31 657 TRP A C 13
ATOM 23069 O O . TRP A 1 97 ? -4.033 -15.061 5.309 1.00 41.35 657 TRP A O 13
ATOM 23089 N N . SER A 1 98 ? -5.396 -13.309 4.943 1.00 35.22 658 SER A N 13
ATOM 23090 C CA . SER A 1 98 ? -6.068 -13.421 6.232 1.00 21.21 658 SER A CA 13
ATOM 23091 C C . SER A 1 98 ? -6.621 -14.829 6.436 1.00 31.33 658 SER A C 13
ATOM 23092 O O . SER A 1 98 ? -6.689 -15.323 7.560 1.00 62.35 658 SER A O 13
ATOM 23099 N N . GLN A 1 99 ? -7.015 -15.467 5.338 1.00 2.31 659 GLN A N 13
ATOM 23100 C CA . GLN A 1 99 ? -7.562 -16.817 5.396 1.00 1.42 659 GLN A CA 13
ATOM 23101 C C . GLN A 1 99 ? -6.577 -17.777 6.056 1.00 54.43 659 GLN A C 13
ATOM 23102 O O . GLN A 1 99 ? -6.971 -18.814 6.588 1.00 11.12 659 GLN A O 13
ATOM 23114 N N . GLN A 1 100 ? -5.298 -17.421 6.018 1.00 41.31 660 GLN A N 13
ATOM 23115 C CA . GLN A 1 100 ? -4.257 -18.252 6.612 1.00 51.51 660 GLN A CA 13
ATOM 23116 C C . GLN A 1 100 ? -3.823 -17.696 7.964 1.00 64.33 660 GLN A C 13
ATOM 23117 O O . GLN A 1 100 ? -3.596 -18.450 8.910 1.00 71.33 660 GLN A O 13
ATOM 23129 N N . GLN A 1 101 ? -3.709 -16.375 8.046 1.00 23.43 661 GLN A N 13
ATOM 23130 C CA . GLN A 1 101 ? -3.300 -15.719 9.282 1.00 51.05 661 GLN A CA 13
ATOM 23131 C C . GLN A 1 101 ? -3.392 -14.202 9.150 1.00 1.34 661 GLN A C 13
ATOM 23132 O O . GLN A 1 101 ? -3.326 -13.660 8.048 1.00 3.45 661 GLN A O 13
ATOM 23144 N N . GLY A 1 102 ? -3.545 -13.522 10.283 1.00 23.43 662 GLY A N 13
ATOM 23145 C CA . GLY A 1 102 ? -3.644 -12.075 10.271 1.00 61.22 662 GLY A CA 13
ATOM 23146 C C . GLY A 1 102 ? -4.206 -11.522 11.565 1.00 71.22 662 GLY A C 13
ATOM 23147 O O . GLY A 1 102 ? -4.973 -12.194 12.255 1.00 62.22 662 GLY A O 13
ATOM 23151 N N . LYS A 1 103 ? -3.824 -10.294 11.898 1.00 74.54 663 LYS A N 13
ATOM 23152 C CA . LYS A 1 103 ? -4.295 -9.649 13.119 1.00 3.35 663 LYS A CA 13
ATOM 23153 C C . LYS A 1 103 ? -3.819 -8.201 13.188 1.00 5.32 663 LYS A C 13
ATOM 23154 O O . LYS A 1 103 ? -2.775 -7.855 12.634 1.00 54.53 663 LYS A O 13
ATOM 23169 N N . GLN A 1 104 ? -4.590 -7.362 13.871 1.00 11.01 664 GLN A N 13
ATOM 23170 C CA . GLN A 1 104 ? -4.246 -5.953 14.012 1.00 74.53 664 GLN A CA 13
ATOM 23171 C C . GLN A 1 104 ? -5.213 -5.248 14.959 1.00 25.13 664 GLN A C 13
ATOM 23172 O O . GLN A 1 104 ? -6.332 -5.711 15.178 1.00 4.43 664 GLN A O 13
ATOM 23184 N N . HIS A 1 105 ? -4.772 -4.126 15.518 1.00 74.34 665 HIS A N 13
ATOM 23185 C CA . HIS A 1 105 ? -5.600 -3.356 16.442 1.00 21.41 665 HIS A CA 13
ATOM 23186 C C . HIS A 1 105 ? -5.165 -1.894 16.471 1.00 41.22 665 HIS A C 13
ATOM 23187 O O . HIS A 1 105 ? -4.108 -1.539 15.952 1.00 64.20 665 HIS A O 13
ATOM 23200 N N . VAL A 1 106 ? -5.990 -1.049 17.081 1.00 41.05 666 VAL A N 13
ATOM 23201 C CA . VAL A 1 106 ? -5.692 0.375 17.178 1.00 33.12 666 VAL A CA 13
ATOM 23202 C C . VAL A 1 106 ? -6.737 1.099 18.019 1.00 53.14 666 VAL A C 13
ATOM 23203 O O . VAL A 1 106 ? -7.891 0.679 18.089 1.00 50.15 666 VAL A O 13
ATOM 23216 N N . GLU A 1 107 ? -6.324 2.191 18.656 1.00 25.41 667 GLU A N 13
ATOM 23217 C CA . GLU A 1 107 ? -7.225 2.973 19.493 1.00 73.14 667 GLU A CA 13
ATOM 23218 C C . GLU A 1 107 ? -7.343 4.404 18.975 1.00 52.13 667 GLU A C 13
ATOM 23219 O O . GLU A 1 107 ? -6.473 4.909 18.266 1.00 62.02 667 GLU A O 13
ATOM 23229 N N . PRO A 1 108 ? -8.448 5.073 19.338 1.00 14.12 668 PRO A N 13
ATOM 23230 C CA . PRO A 1 108 ? -8.708 6.455 18.921 1.00 2.45 668 PRO A CA 13
ATOM 23231 C C . PRO A 1 108 ? -7.767 7.450 19.591 1.00 30.11 668 PRO A C 13
ATOM 23232 O O . PRO A 1 108 ? -6.874 7.062 20.346 1.00 74.44 668 PRO A O 13
ATOM 23240 N N . LEU A 1 109 ? -7.972 8.732 19.312 1.00 24.04 669 LEU A N 13
ATOM 23241 C CA . LEU A 1 109 ? -7.141 9.783 19.888 1.00 74.33 669 LEU A CA 13
ATOM 23242 C C . LEU A 1 109 ? -7.683 11.163 19.530 1.00 35.33 669 LEU A C 13
ATOM 23243 O O . LEU A 1 109 ? -8.158 11.386 18.416 1.00 13.22 669 LEU A O 13
ATOM 23258 N N . LYS A 1 110 ? -7.606 12.088 20.480 1.00 31.20 670 LYS A N 13
ATOM 23259 C CA . LYS A 1 110 ? -8.085 13.448 20.265 1.00 52.04 670 LYS A CA 13
ATOM 23260 C C . LYS A 1 110 ? -7.704 14.351 21.435 1.00 22.24 670 LYS A C 13
ATOM 23261 O O . LYS A 1 110 ? -7.055 13.910 22.385 1.00 60.20 670 LYS A O 13
ATOM 23276 N N . ILE A 1 111 ? -8.111 15.614 21.359 1.00 44.14 671 ILE A N 13
ATOM 23277 C CA . ILE A 1 111 ? -7.814 16.576 22.413 1.00 43.11 671 ILE A CA 13
ATOM 23278 C C . ILE A 1 111 ? -8.898 17.644 22.504 1.00 73.04 671 ILE A C 13
ATOM 23279 O O . ILE A 1 111 ? -9.898 17.592 21.785 1.00 71.33 671 ILE A O 13
ATOM 23294 N N . LEU A 1 112 ? -8.693 18.613 23.390 1.00 14.35 672 LEU A N 13
ATOM 23295 C CA . LEU A 1 112 ? -9.653 19.696 23.574 1.00 24.13 672 LEU A CA 13
ATOM 23296 C C . LEU A 1 112 ? -8.946 20.987 23.975 1.00 32.11 672 LEU A C 13
ATOM 23297 O O . LEU A 1 112 ? -7.739 20.997 24.212 1.00 62.32 672 LEU A O 13
ATOM 23312 N N . ASP A 1 113 ? -9.708 22.073 24.052 1.00 23.02 673 ASP A N 13
ATOM 23313 C CA . ASP A 1 113 ? -9.155 23.369 24.428 1.00 43.11 673 ASP A CA 13
ATOM 23314 C C . ASP A 1 113 ? -10.264 24.403 24.600 1.00 24.41 673 ASP A C 13
ATOM 23315 O O . ASP A 1 113 ? -11.440 24.104 24.401 1.00 13.42 673 ASP A O 13
ATOM 23323 N N . ALA A 1 114 ? -9.878 25.619 24.971 1.00 53.42 674 ALA A N 13
ATOM 23324 C CA . ALA A 1 114 ? -10.839 26.698 25.169 1.00 42.55 674 ALA A CA 13
ATOM 23325 C C . ALA A 1 114 ? -10.133 28.009 25.492 1.00 73.22 674 ALA A C 13
ATOM 23326 O O . ALA A 1 114 ? -8.933 28.030 25.769 1.00 14.11 674 ALA A O 13
ATOM 23333 N N . LYS A 1 115 ? -10.885 29.106 25.456 1.00 45.11 675 LYS A N 13
ATOM 23334 C CA . LYS A 1 115 ? -10.331 30.423 25.745 1.00 51.24 675 LYS A CA 13
ATOM 23335 C C . LYS A 1 115 ? -11.424 31.487 25.733 1.00 12.23 675 LYS A C 13
ATOM 23336 O O . LYS A 1 115 ? -12.367 31.412 24.945 1.00 11.44 675 LYS A O 13
ATOM 23351 N N . ALA A 1 116 ? -11.290 32.477 26.609 1.00 14.24 676 ALA A N 13
ATOM 23352 C CA . ALA A 1 116 ? -12.265 33.558 26.695 1.00 20.10 676 ALA A CA 13
ATOM 23353 C C . ALA A 1 116 ? -11.688 34.759 27.438 1.00 2.42 676 ALA A C 13
ATOM 23354 O O . ALA A 1 116 ? -10.537 34.737 27.871 1.00 2.25 676 ALA A O 13
ATOM 23361 N N . GLN A 1 117 ? -12.497 35.803 27.579 1.00 54.25 677 GLN A N 13
ATOM 23362 C CA . GLN A 1 117 ? -12.065 37.014 28.269 1.00 13.31 677 GLN A CA 13
ATOM 23363 C C . GLN A 1 117 ? -13.257 37.905 28.603 1.00 40.42 677 GLN A C 13
ATOM 23364 O O . GLN A 1 117 ? -14.309 37.819 27.967 1.00 24.22 677 GLN A O 13
ATOM 23376 N N . LYS A 1 118 ? -13.088 38.761 29.605 1.00 24.12 678 LYS A N 13
ATOM 23377 C CA . LYS A 1 118 ? -14.149 39.669 30.023 1.00 30.21 678 LYS A CA 13
ATOM 23378 C C . LYS A 1 118 ? -13.889 41.082 29.510 1.00 51.44 678 LYS A C 13
ATOM 23379 O O . LYS A 1 118 ? -14.707 41.650 28.786 1.00 0.15 678 LYS A O 13
ATOM 23394 N N . VAL A 1 119 ? -12.747 41.645 29.890 1.00 45.14 679 VAL A N 13
ATOM 23395 C CA . VAL A 1 119 ? -12.378 42.990 29.467 1.00 14.13 679 VAL A CA 13
ATOM 23396 C C . VAL A 1 119 ? -13.587 43.919 29.475 1.00 1.35 679 VAL A C 13
ATOM 23397 O O . VAL A 1 119 ? -13.739 44.764 28.595 1.00 73.24 679 VAL A O 13
ATOM 23410 N N . GLY A 1 120 ? -14.446 43.755 30.477 1.00 70.43 680 GLY A N 13
ATOM 23411 C CA . GLY A 1 120 ? -15.630 44.586 30.582 1.00 0.41 680 GLY A CA 13
ATOM 23412 C C . GLY A 1 120 ? -15.412 45.799 31.465 1.00 64.40 680 GLY A C 13
ATOM 23413 O O . GLY A 1 120 ? -14.274 46.161 31.764 1.00 25.25 680 GLY A O 13
ATOM 23417 N N . ALA A 1 121 ? -16.504 46.429 31.882 1.00 71.14 681 ALA A N 13
ATOM 23418 C CA . ALA A 1 121 ? -16.427 47.607 32.737 1.00 73.43 681 ALA A CA 13
ATOM 23419 C C . ALA A 1 121 ? -16.116 47.222 34.179 1.00 24.34 681 ALA A C 13
ATOM 23420 O O . ALA A 1 121 ? -15.241 47.811 34.814 1.00 63.03 681 ALA A O 13
ATOM 23427 N N . PRO A 1 1 ? 37.105 9.090 5.731 1.00 10.44 561 PRO A N 14
ATOM 23428 C CA . PRO A 1 1 ? 36.328 7.859 5.558 1.00 2.11 561 PRO A CA 14
ATOM 23429 C C . PRO A 1 1 ? 34.896 8.134 5.113 1.00 2.12 561 PRO A C 14
ATOM 23430 O O . PRO A 1 1 ? 33.981 8.191 5.935 1.00 1.32 561 PRO A O 14
ATOM 23438 N N . VAL A 1 2 ? 34.708 8.303 3.808 1.00 0.00 562 VAL A N 14
ATOM 23439 C CA . VAL A 1 2 ? 33.387 8.571 3.253 1.00 65.34 562 VAL A CA 14
ATOM 23440 C C . VAL A 1 2 ? 32.922 7.424 2.363 1.00 72.35 562 VAL A C 14
ATOM 23441 O O . VAL A 1 2 ? 32.904 7.544 1.139 1.00 52.12 562 VAL A O 14
ATOM 23454 N N . ASN A 1 3 ? 32.546 6.312 2.987 1.00 51.53 563 ASN A N 14
ATOM 23455 C CA . ASN A 1 3 ? 32.080 5.143 2.249 1.00 64.43 563 ASN A CA 14
ATOM 23456 C C . ASN A 1 3 ? 30.572 4.970 2.401 1.00 12.33 563 ASN A C 14
ATOM 23457 O O . ASN A 1 3 ? 29.865 4.725 1.424 1.00 4.21 563 ASN A O 14
ATOM 23467 N N . GLN A 1 4 ? 30.087 5.100 3.631 1.00 41.35 564 GLN A N 14
ATOM 23468 C CA . GLN A 1 4 ? 28.662 4.958 3.910 1.00 35.40 564 GLN A CA 14
ATOM 23469 C C . GLN A 1 4 ? 27.929 6.276 3.682 1.00 72.41 564 GLN A C 14
ATOM 23470 O O . GLN A 1 4 ? 28.481 7.354 3.908 1.00 4.23 564 GLN A O 14
ATOM 23482 N N . LYS A 1 5 ? 26.682 6.184 3.234 1.00 5.55 565 LYS A N 14
ATOM 23483 C CA . LYS A 1 5 ? 25.871 7.368 2.975 1.00 71.31 565 LYS A CA 14
ATOM 23484 C C . LYS A 1 5 ? 24.688 7.436 3.935 1.00 45.43 565 LYS A C 14
ATOM 23485 O O . LYS A 1 5 ? 24.119 6.410 4.308 1.00 50.24 565 LYS A O 14
ATOM 23500 N N . SER A 1 6 ? 24.320 8.650 4.329 1.00 53.04 566 SER A N 14
ATOM 23501 C CA . SER A 1 6 ? 23.205 8.852 5.247 1.00 20.31 566 SER A CA 14
ATOM 23502 C C . SER A 1 6 ? 22.161 9.784 4.638 1.00 21.00 566 SER A C 14
ATOM 23503 O O . SER A 1 6 ? 22.401 10.980 4.472 1.00 72.13 566 SER A O 14
ATOM 23510 N N . LYS A 1 7 ? 21.002 9.226 4.305 1.00 62.54 567 LYS A N 14
ATOM 23511 C CA . LYS A 1 7 ? 19.919 10.004 3.715 1.00 75.31 567 LYS A CA 14
ATOM 23512 C C . LYS A 1 7 ? 18.796 10.226 4.724 1.00 1.03 567 LYS A C 14
ATOM 23513 O O . LYS A 1 7 ? 18.894 9.808 5.878 1.00 53.41 567 LYS A O 14
ATOM 23528 N N . ARG A 1 8 ? 17.731 10.884 4.280 1.00 42.41 568 ARG A N 14
ATOM 23529 C CA . ARG A 1 8 ? 16.588 11.160 5.144 1.00 34.42 568 ARG A CA 14
ATOM 23530 C C . ARG A 1 8 ? 16.077 9.878 5.794 1.00 73.14 568 ARG A C 14
ATOM 23531 O O . ARG A 1 8 ? 15.714 8.924 5.107 1.00 44.03 568 ARG A O 14
ATOM 23549 N N . SER A 1 9 ? 16.053 9.865 7.123 1.00 41.45 569 SER A N 14
ATOM 23550 C CA . SER A 1 9 ? 15.590 8.699 7.868 1.00 54.43 569 SER A CA 14
ATOM 23551 C C . SER A 1 9 ? 14.239 8.973 8.522 1.00 53.02 569 SER A C 14
ATOM 23552 O O . SER A 1 9 ? 14.026 10.034 9.108 1.00 53.42 569 SER A O 14
ATOM 23559 N N . GLU A 1 10 ? 13.331 8.008 8.418 1.00 41.10 570 GLU A N 14
ATOM 23560 C CA . GLU A 1 10 ? 12.000 8.146 8.999 1.00 12.05 570 GLU A CA 14
ATOM 23561 C C . GLU A 1 10 ? 11.721 7.022 9.992 1.00 22.24 570 GLU A C 14
ATOM 23562 O O . GLU A 1 10 ? 11.228 5.956 9.619 1.00 70.53 570 GLU A O 14
ATOM 23572 N N . LEU A 1 11 ? 12.040 7.266 11.258 1.00 75.44 571 LEU A N 14
ATOM 23573 C CA . LEU A 1 11 ? 11.825 6.276 12.307 1.00 4.41 571 LEU A CA 14
ATOM 23574 C C . LEU A 1 11 ? 10.884 6.814 13.380 1.00 30.34 571 LEU A C 14
ATOM 23575 O O . LEU A 1 11 ? 11.326 7.386 14.377 1.00 0.13 571 LEU A O 14
ATOM 23590 N N . SER A 1 12 ? 9.586 6.625 13.170 1.00 53.23 572 SER A N 14
ATOM 23591 C CA . SER A 1 12 ? 8.582 7.093 14.119 1.00 5.33 572 SER A CA 14
ATOM 23592 C C . SER A 1 12 ? 7.447 6.082 14.253 1.00 21.43 572 SER A C 14
ATOM 23593 O O . SER A 1 12 ? 7.262 5.223 13.390 1.00 31.24 572 SER A O 14
ATOM 23600 N N . GLN A 1 13 ? 6.691 6.191 15.340 1.00 21.15 573 GLN A N 14
ATOM 23601 C CA . GLN A 1 13 ? 5.575 5.285 15.587 1.00 63.24 573 GLN A CA 14
ATOM 23602 C C . GLN A 1 13 ? 4.571 5.333 14.441 1.00 12.33 573 GLN A C 14
ATOM 23603 O O . GLN A 1 13 ? 4.554 6.282 13.657 1.00 11.45 573 GLN A O 14
ATOM 23615 N N . ARG A 1 14 ? 3.736 4.303 14.349 1.00 71.31 574 ARG A N 14
ATOM 23616 C CA . ARG A 1 14 ? 2.729 4.227 13.296 1.00 65.44 574 ARG A CA 14
ATOM 23617 C C . ARG A 1 14 ? 1.776 5.416 13.370 1.00 53.21 574 ARG A C 14
ATOM 23618 O O . ARG A 1 14 ? 1.184 5.812 12.365 1.00 74.34 574 ARG A O 14
ATOM 23636 N N . ARG A 1 15 ? 1.631 5.979 14.565 1.00 13.22 575 ARG A N 14
ATOM 23637 C CA . ARG A 1 15 ? 0.748 7.122 14.769 1.00 4.50 575 ARG A CA 14
ATOM 23638 C C . ARG A 1 15 ? 1.292 8.362 14.065 1.00 62.20 575 ARG A C 14
ATOM 23639 O O . ARG A 1 15 ? 2.447 8.388 13.638 1.00 55.51 575 ARG A O 14
ATOM 23657 N N . ILE A 1 16 ? 0.454 9.386 13.950 1.00 44.44 576 ILE A N 14
ATOM 23658 C CA . ILE A 1 16 ? 0.851 10.629 13.300 1.00 44.23 576 ILE A CA 14
ATOM 23659 C C . ILE A 1 16 ? 1.710 10.355 12.070 1.00 1.00 576 ILE A C 14
ATOM 23660 O O . ILE A 1 16 ? 2.669 11.077 11.797 1.00 75.14 576 ILE A O 14
ATOM 23675 N N . ARG A 1 17 ? 1.358 9.308 11.330 1.00 31.13 577 ARG A N 14
ATOM 23676 C CA . ARG A 1 17 ? 2.098 8.940 10.129 1.00 61.23 577 ARG A CA 14
ATOM 23677 C C . ARG A 1 17 ? 2.064 10.068 9.102 1.00 24.11 577 ARG A C 14
ATOM 23678 O O . ARG A 1 17 ? 1.591 11.168 9.389 1.00 21.42 577 ARG A O 14
ATOM 23696 N N . ARG A 1 18 ? 2.567 9.786 7.904 1.00 72.32 578 ARG A N 14
ATOM 23697 C CA . ARG A 1 18 ? 2.596 10.778 6.836 1.00 64.21 578 ARG A CA 14
ATOM 23698 C C . ARG A 1 18 ? 1.810 10.291 5.622 1.00 5.02 578 ARG A C 14
ATOM 23699 O O . ARG A 1 18 ? 1.916 9.137 5.205 1.00 13.52 578 ARG A O 14
ATOM 23717 N N . PRO A 1 19 ? 1.002 11.190 5.041 1.00 11.20 579 PRO A N 14
ATOM 23718 C CA . PRO A 1 19 ? 0.182 10.875 3.866 1.00 44.04 579 PRO A CA 14
ATOM 23719 C C . PRO A 1 19 ? 1.022 10.673 2.610 1.00 25.54 579 PRO A C 14
ATOM 23720 O O . PRO A 1 19 ? 1.723 11.583 2.167 1.00 4.13 579 PRO A O 14
ATOM 23728 N N . PHE A 1 20 ? 0.948 9.475 2.041 1.00 43.41 580 PHE A N 14
ATOM 23729 C CA . PHE A 1 20 ? 1.702 9.153 0.835 1.00 41.10 580 PHE A CA 14
ATOM 23730 C C . PHE A 1 20 ? 0.873 9.429 -0.415 1.00 40.31 580 PHE A C 14
ATOM 23731 O O . PHE A 1 20 ? -0.345 9.248 -0.419 1.00 64.54 580 PHE A O 14
ATOM 23747 N N . SER A 1 21 ? 1.542 9.868 -1.477 1.00 43.23 581 SER A N 14
ATOM 23748 C CA . SER A 1 21 ? 0.866 10.173 -2.733 1.00 1.24 581 SER A CA 14
ATOM 23749 C C . SER A 1 21 ? 0.428 8.894 -3.439 1.00 22.34 581 SER A C 14
ATOM 23750 O O . SER A 1 21 ? 0.951 7.812 -3.170 1.00 42.12 581 SER A O 14
ATOM 23757 N N . VAL A 1 22 ? -0.536 9.026 -4.345 1.00 64.34 582 VAL A N 14
ATOM 23758 C CA . VAL A 1 22 ? -1.045 7.881 -5.091 1.00 13.21 582 VAL A CA 14
ATOM 23759 C C . VAL A 1 22 ? 0.086 7.129 -5.783 1.00 24.21 582 VAL A C 14
ATOM 23760 O O . VAL A 1 22 ? 0.014 5.915 -5.971 1.00 64.44 582 VAL A O 14
ATOM 23773 N N . ALA A 1 23 ? 1.131 7.859 -6.161 1.00 70.14 583 ALA A N 14
ATOM 23774 C CA . ALA A 1 23 ? 2.279 7.260 -6.830 1.00 65.32 583 ALA A CA 14
ATOM 23775 C C . ALA A 1 23 ? 3.044 6.337 -5.887 1.00 60.13 583 ALA A C 14
ATOM 23776 O O . ALA A 1 23 ? 3.380 5.210 -6.246 1.00 5.12 583 ALA A O 14
ATOM 23783 N N . GLU A 1 24 ? 3.315 6.824 -4.680 1.00 41.13 584 GLU A N 14
ATOM 23784 C CA . GLU A 1 24 ? 4.041 6.042 -3.687 1.00 21.31 584 GLU A CA 14
ATOM 23785 C C . GLU A 1 24 ? 3.170 4.915 -3.138 1.00 21.42 584 GLU A C 14
ATOM 23786 O O . GLU A 1 24 ? 3.636 3.790 -2.951 1.00 73.35 584 GLU A O 14
ATOM 23796 N N . VAL A 1 25 ? 1.904 5.226 -2.881 1.00 11.22 585 VAL A N 14
ATOM 23797 C CA . VAL A 1 25 ? 0.967 4.241 -2.355 1.00 42.10 585 VAL A CA 14
ATOM 23798 C C . VAL A 1 25 ? 0.818 3.059 -3.307 1.00 74.13 585 VAL A C 14
ATOM 23799 O O . VAL A 1 25 ? 0.666 1.918 -2.875 1.00 24.54 585 VAL A O 14
ATOM 23812 N N . GLU A 1 26 ? 0.864 3.343 -4.605 1.00 1.31 586 GLU A N 14
ATOM 23813 C CA . GLU A 1 26 ? 0.733 2.303 -5.618 1.00 35.14 586 GLU A CA 14
ATOM 23814 C C . GLU A 1 26 ? 1.847 1.268 -5.482 1.00 41.20 586 GLU A C 14
ATOM 23815 O O . GLU A 1 26 ? 1.593 0.064 -5.475 1.00 50.45 586 GLU A O 14
ATOM 23825 N N . ALA A 1 27 ? 3.082 1.747 -5.375 1.00 62.23 587 ALA A N 14
ATOM 23826 C CA . ALA A 1 27 ? 4.234 0.865 -5.238 1.00 61.40 587 ALA A CA 14
ATOM 23827 C C . ALA A 1 27 ? 4.120 0.003 -3.984 1.00 42.54 587 ALA A C 14
ATOM 23828 O O . ALA A 1 27 ? 4.576 -1.140 -3.961 1.00 21.52 587 ALA A O 14
ATOM 23835 N N . LEU A 1 28 ? 3.507 0.559 -2.945 1.00 62.52 588 LEU A N 14
ATOM 23836 C CA . LEU A 1 28 ? 3.333 -0.159 -1.686 1.00 41.12 588 LEU A CA 14
ATOM 23837 C C . LEU A 1 28 ? 2.323 -1.292 -1.841 1.00 34.23 588 LEU A C 14
ATOM 23838 O O . LEU A 1 28 ? 2.586 -2.430 -1.450 1.00 51.34 588 LEU A O 14
ATOM 23853 N N . VAL A 1 29 ? 1.169 -0.974 -2.417 1.00 53.33 589 VAL A N 14
ATOM 23854 C CA . VAL A 1 29 ? 0.120 -1.965 -2.628 1.00 22.44 589 VAL A CA 14
ATOM 23855 C C . VAL A 1 29 ? 0.605 -3.095 -3.529 1.00 33.33 589 VAL A C 14
ATOM 23856 O O . VAL A 1 29 ? 0.578 -4.263 -3.143 1.00 10.34 589 VAL A O 14
ATOM 23869 N N . GLU A 1 30 ? 1.048 -2.738 -4.730 1.00 63.24 590 GLU A N 14
ATOM 23870 C CA . GLU A 1 30 ? 1.540 -3.723 -5.686 1.00 52.31 590 GLU A CA 14
ATOM 23871 C C . GLU A 1 30 ? 2.664 -4.557 -5.079 1.00 11.34 590 GLU A C 14
ATOM 23872 O O . GLU A 1 30 ? 2.844 -5.724 -5.427 1.00 52.52 590 GLU A O 14
ATOM 23882 N N . ALA A 1 31 ? 3.419 -3.948 -4.171 1.00 24.33 591 ALA A N 14
ATOM 23883 C CA . ALA A 1 31 ? 4.526 -4.634 -3.515 1.00 33.14 591 ALA A CA 14
ATOM 23884 C C . ALA A 1 31 ? 4.017 -5.660 -2.509 1.00 73.54 591 ALA A C 14
ATOM 23885 O O . ALA A 1 31 ? 4.496 -6.793 -2.466 1.00 1.21 591 ALA A O 14
ATOM 23892 N N . VAL A 1 32 ? 3.043 -5.255 -1.699 1.00 23.13 592 VAL A N 14
ATOM 23893 C CA . VAL A 1 32 ? 2.469 -6.140 -0.693 1.00 12.10 592 VAL A CA 14
ATOM 23894 C C . VAL A 1 32 ? 1.554 -7.179 -1.333 1.00 75.51 592 VAL A C 14
ATOM 23895 O O . VAL A 1 32 ? 1.358 -8.265 -0.789 1.00 22.21 592 VAL A O 14
ATOM 23908 N N . GLU A 1 33 ? 0.997 -6.836 -2.490 1.00 23.21 593 GLU A N 14
ATOM 23909 C CA . GLU A 1 33 ? 0.103 -7.741 -3.204 1.00 73.44 593 GLU A CA 14
ATOM 23910 C C . GLU A 1 33 ? 0.883 -8.884 -3.846 1.00 34.03 593 GLU A C 14
ATOM 23911 O O . GLU A 1 33 ? 0.455 -10.038 -3.815 1.00 41.20 593 GLU A O 14
ATOM 23921 N N . HIS A 1 34 ? 2.032 -8.554 -4.429 1.00 32.43 594 HIS A N 14
ATOM 23922 C CA . HIS A 1 34 ? 2.874 -9.553 -5.079 1.00 71.41 594 HIS A CA 14
ATOM 23923 C C . HIS A 1 34 ? 3.790 -10.234 -4.066 1.00 45.34 594 HIS A C 14
ATOM 23924 O O . HIS A 1 34 ? 3.903 -11.460 -4.044 1.00 23.03 594 HIS A O 14
ATOM 23937 N N . LEU A 1 35 ? 4.440 -9.432 -3.231 1.00 12.21 595 LEU A N 14
ATOM 23938 C CA . LEU A 1 35 ? 5.347 -9.958 -2.216 1.00 20.11 595 LEU A CA 14
ATOM 23939 C C . LEU A 1 35 ? 4.572 -10.471 -1.007 1.00 61.11 595 LEU A C 14
ATOM 23940 O O . LEU A 1 35 ? 5.113 -11.193 -0.170 1.00 43.00 595 LEU A O 14
ATOM 23955 N N . GLY A 1 36 ? 3.299 -10.094 -0.921 1.00 15.34 596 GLY A N 14
ATOM 23956 C CA . GLY A 1 36 ? 2.470 -10.526 0.187 1.00 65.02 596 GLY A CA 14
ATOM 23957 C C . GLY A 1 36 ? 2.685 -9.689 1.433 1.00 1.10 596 GLY A C 14
ATOM 23958 O O . GLY A 1 36 ? 3.612 -8.881 1.496 1.00 54.42 596 GLY A O 14
ATOM 23962 N N . THR A 1 37 ? 1.825 -9.881 2.429 1.00 42.31 597 THR A N 14
ATOM 23963 C CA . THR A 1 37 ? 1.923 -9.136 3.678 1.00 41.04 597 THR A CA 14
ATOM 23964 C C . THR A 1 37 ? 2.981 -9.738 4.596 1.00 3.41 597 THR A C 14
ATOM 23965 O O . THR A 1 37 ? 3.202 -9.255 5.704 1.00 61.44 597 THR A O 14
ATOM 23976 N N . GLY A 1 38 ? 3.634 -10.797 4.125 1.00 43.22 598 GLY A N 14
ATOM 23977 C CA . GLY A 1 38 ? 4.662 -11.447 4.916 1.00 61.13 598 GLY A CA 14
ATOM 23978 C C . GLY A 1 38 ? 6.060 -11.038 4.498 1.00 21.12 598 GLY A C 14
ATOM 23979 O O . GLY A 1 38 ? 7.028 -11.286 5.218 1.00 44.51 598 GLY A O 14
ATOM 23983 N N . ARG A 1 39 ? 6.167 -10.412 3.331 1.00 25.33 599 ARG A N 14
ATOM 23984 C CA . ARG A 1 39 ? 7.459 -9.971 2.817 1.00 21.14 599 ARG A CA 14
ATOM 23985 C C . ARG A 1 39 ? 7.622 -8.463 2.980 1.00 14.33 599 ARG A C 14
ATOM 23986 O O . ARG A 1 39 ? 7.605 -7.718 2.000 1.00 34.21 599 ARG A O 14
ATOM 24004 N N . TRP A 1 40 ? 7.780 -8.021 4.222 1.00 11.20 600 TRP A N 14
ATOM 24005 C CA . TRP A 1 40 ? 7.945 -6.601 4.513 1.00 34.44 600 TRP A CA 14
ATOM 24006 C C . TRP A 1 40 ? 9.217 -6.058 3.870 1.00 24.30 600 TRP A C 14
ATOM 24007 O O . TRP A 1 40 ? 9.190 -5.038 3.183 1.00 72.14 600 TRP A O 14
ATOM 24027 N N . ARG A 1 41 ? 10.331 -6.748 4.097 1.00 11.02 601 ARG A N 14
ATOM 24028 C CA . ARG A 1 41 ? 11.613 -6.334 3.540 1.00 61.23 601 ARG A CA 14
ATOM 24029 C C . ARG A 1 41 ? 11.516 -6.153 2.028 1.00 15.40 601 ARG A C 14
ATOM 24030 O O . ARG A 1 41 ? 11.966 -5.145 1.484 1.00 11.24 601 ARG A O 14
ATOM 24048 N N . ASP A 1 42 ? 10.926 -7.135 1.356 1.00 40.02 602 ASP A N 14
ATOM 24049 C CA . ASP A 1 42 ? 10.769 -7.084 -0.092 1.00 12.21 602 ASP A CA 14
ATOM 24050 C C . ASP A 1 42 ? 9.882 -5.912 -0.503 1.00 61.31 602 ASP A C 14
ATOM 24051 O O . ASP A 1 42 ? 10.104 -5.284 -1.538 1.00 42.04 602 ASP A O 14
ATOM 24059 N N . VAL A 1 43 ? 8.875 -5.623 0.317 1.00 33.24 603 VAL A N 14
ATOM 24060 C CA . VAL A 1 43 ? 7.956 -4.527 0.040 1.00 63.05 603 VAL A CA 14
ATOM 24061 C C . VAL A 1 43 ? 8.669 -3.181 0.101 1.00 13.40 603 VAL A C 14
ATOM 24062 O O . VAL A 1 43 ? 8.313 -2.244 -0.613 1.00 34.14 603 VAL A O 14
ATOM 24075 N N . LYS A 1 44 ? 9.681 -3.092 0.958 1.00 42.25 604 LYS A N 14
ATOM 24076 C CA . LYS A 1 44 ? 10.448 -1.862 1.113 1.00 50.51 604 LYS A CA 14
ATOM 24077 C C . LYS A 1 44 ? 11.267 -1.571 -0.140 1.00 73.02 604 LYS A C 14
ATOM 24078 O O . LYS A 1 44 ? 11.230 -0.462 -0.673 1.00 12.54 604 LYS A O 14
ATOM 24093 N N . MET A 1 45 ? 12.004 -2.574 -0.605 1.00 13.54 605 MET A N 14
ATOM 24094 C CA . MET A 1 45 ? 12.830 -2.426 -1.798 1.00 54.22 605 MET A CA 14
ATOM 24095 C C . MET A 1 45 ? 11.968 -2.389 -3.056 1.00 54.34 605 MET A C 14
ATOM 24096 O O . MET A 1 45 ? 12.320 -1.742 -4.043 1.00 21.30 605 MET A O 14
ATOM 24108 N N . ARG A 1 46 ? 10.837 -3.086 -3.013 1.00 14.33 606 ARG A N 14
ATOM 24109 C CA . ARG A 1 46 ? 9.925 -3.134 -4.150 1.00 33.24 606 ARG A CA 14
ATOM 24110 C C . ARG A 1 46 ? 9.172 -1.815 -4.299 1.00 1.22 606 ARG A C 14
ATOM 24111 O O . ARG A 1 46 ? 8.979 -1.320 -5.409 1.00 3.44 606 ARG A O 14
ATOM 24129 N N . ALA A 1 47 ? 8.748 -1.252 -3.172 1.00 45.41 607 ALA A N 14
ATOM 24130 C CA . ALA A 1 47 ? 8.016 0.009 -3.177 1.00 32.22 607 ALA A CA 14
ATOM 24131 C C . ALA A 1 47 ? 8.966 1.195 -3.048 1.00 71.51 607 ALA A C 14
ATOM 24132 O O . ALA A 1 47 ? 9.161 1.953 -3.998 1.00 21.12 607 ALA A O 14
ATOM 24139 N N . PHE A 1 48 ? 9.556 1.350 -1.867 1.00 21.12 608 PHE A N 14
ATOM 24140 C CA . PHE A 1 48 ? 10.485 2.445 -1.614 1.00 51.32 608 PHE A CA 14
ATOM 24141 C C . PHE A 1 48 ? 11.792 2.236 -2.372 1.00 4.43 608 PHE A C 14
ATOM 24142 O O . PHE A 1 48 ? 12.446 1.202 -2.231 1.00 1.21 608 PHE A O 14
ATOM 24158 N N . ASP A 1 49 ? 12.166 3.224 -3.178 1.00 3.22 609 ASP A N 14
ATOM 24159 C CA . ASP A 1 49 ? 13.395 3.149 -3.959 1.00 11.13 609 ASP A CA 14
ATOM 24160 C C . ASP A 1 49 ? 14.620 3.301 -3.062 1.00 31.21 609 ASP A C 14
ATOM 24161 O O . ASP A 1 49 ? 15.662 2.696 -3.310 1.00 73.12 609 ASP A O 14
ATOM 24169 N N . ASN A 1 50 ? 14.486 4.115 -2.019 1.00 44.23 610 ASN A N 14
ATOM 24170 C CA . ASN A 1 50 ? 15.581 4.348 -1.086 1.00 24.31 610 ASN A CA 14
ATOM 24171 C C . ASN A 1 50 ? 15.546 3.338 0.057 1.00 72.55 610 ASN A C 14
ATOM 24172 O O . ASN A 1 50 ? 15.664 3.705 1.227 1.00 62.03 610 ASN A O 14
ATOM 24182 N N . ALA A 1 51 ? 15.384 2.066 -0.288 1.00 3.32 611 ALA A N 14
ATOM 24183 C CA . ALA A 1 51 ? 15.336 1.003 0.708 1.00 44.52 611 ALA A CA 14
ATOM 24184 C C . ALA A 1 51 ? 16.736 0.498 1.041 1.00 53.10 611 ALA A C 14
ATOM 24185 O O . ALA A 1 51 ? 17.014 -0.697 0.945 1.00 32.42 611 ALA A O 14
ATOM 24192 N N . ASP A 1 52 ? 17.613 1.418 1.432 1.00 5.51 612 ASP A N 14
ATOM 24193 C CA . ASP A 1 52 ? 18.985 1.065 1.779 1.00 51.02 612 ASP A CA 14
ATOM 24194 C C . ASP A 1 52 ? 19.161 0.994 3.293 1.00 31.01 612 ASP A C 14
ATOM 24195 O O . ASP A 1 52 ? 19.531 1.978 3.933 1.00 55.21 612 ASP A O 14
ATOM 24203 N N . HIS A 1 53 ? 18.893 -0.178 3.860 1.00 42.50 613 HIS A N 14
ATOM 24204 C CA . HIS A 1 53 ? 19.020 -0.378 5.299 1.00 70.11 613 HIS A CA 14
ATOM 24205 C C . HIS A 1 53 ? 18.012 0.478 6.059 1.00 14.42 613 HIS A C 14
ATOM 24206 O O . HIS A 1 53 ? 18.387 1.298 6.897 1.00 15.23 613 HIS A O 14
ATOM 24219 N N . ARG A 1 54 ? 16.732 0.284 5.758 1.00 23.40 614 ARG A N 14
ATOM 24220 C CA . ARG A 1 54 ? 15.671 1.040 6.411 1.00 41.13 614 ARG A CA 14
ATOM 24221 C C . ARG A 1 54 ? 14.644 0.103 7.040 1.00 62.11 614 ARG A C 14
ATOM 24222 O O . ARG A 1 54 ? 14.512 -1.053 6.637 1.00 65.33 614 ARG A O 14
ATOM 24240 N N . THR A 1 55 ? 13.917 0.610 8.032 1.00 44.35 615 THR A N 14
ATOM 24241 C CA . THR A 1 55 ? 12.903 -0.182 8.718 1.00 31.02 615 THR A CA 14
ATOM 24242 C C . THR A 1 55 ? 11.670 -0.374 7.842 1.00 31.02 615 THR A C 14
ATOM 24243 O O . THR A 1 55 ? 11.427 0.401 6.917 1.00 1.21 615 THR A O 14
ATOM 24254 N N . TYR A 1 56 ? 10.895 -1.411 8.140 1.00 35.41 616 TYR A N 14
ATOM 24255 C CA . TYR A 1 56 ? 9.687 -1.706 7.378 1.00 31.11 616 TYR A CA 14
ATOM 24256 C C . TYR A 1 56 ? 8.449 -1.173 8.091 1.00 55.15 616 TYR A C 14
ATOM 24257 O O . TYR A 1 56 ? 7.333 -1.630 7.849 1.00 42.33 616 TYR A O 14
ATOM 24274 N N . VAL A 1 57 ? 8.655 -0.199 8.973 1.00 61.22 617 VAL A N 14
ATOM 24275 C CA . VAL A 1 57 ? 7.556 0.399 9.722 1.00 34.14 617 VAL A CA 14
ATOM 24276 C C . VAL A 1 57 ? 6.696 1.280 8.824 1.00 41.34 617 VAL A C 14
ATOM 24277 O O . VAL A 1 57 ? 5.481 1.372 9.007 1.00 41.23 617 VAL A O 14
ATOM 24290 N N . ASP A 1 58 ? 7.330 1.924 7.851 1.00 54.32 618 ASP A N 14
ATOM 24291 C CA . ASP A 1 58 ? 6.622 2.796 6.922 1.00 75.04 618 ASP A CA 14
ATOM 24292 C C . ASP A 1 58 ? 5.730 1.985 5.987 1.00 53.15 618 ASP A C 14
ATOM 24293 O O . ASP A 1 58 ? 4.544 2.279 5.833 1.00 73.22 618 ASP A O 14
ATOM 24301 N N . LEU A 1 59 ? 6.308 0.964 5.365 1.00 20.52 619 LEU A N 14
ATOM 24302 C CA . LEU A 1 59 ? 5.566 0.109 4.445 1.00 74.12 619 LEU A CA 14
ATOM 24303 C C . LEU A 1 59 ? 4.502 -0.695 5.185 1.00 54.12 619 LEU A C 14
ATOM 24304 O O . LEU A 1 59 ? 3.398 -0.900 4.679 1.00 15.14 619 LEU A O 14
ATOM 24319 N N . LYS A 1 60 ? 4.841 -1.148 6.388 1.00 54.23 620 LYS A N 14
ATOM 24320 C CA . LYS A 1 60 ? 3.914 -1.926 7.201 1.00 64.50 620 LYS A CA 14
ATOM 24321 C C . LYS A 1 60 ? 2.725 -1.076 7.637 1.00 74.53 620 LYS A C 14
ATOM 24322 O O . LYS A 1 60 ? 1.579 -1.518 7.578 1.00 40.54 620 LYS A O 14
ATOM 24337 N N . ASP A 1 61 ? 3.008 0.148 8.074 1.00 43.00 621 ASP A N 14
ATOM 24338 C CA . ASP A 1 61 ? 1.961 1.062 8.518 1.00 4.32 621 ASP A CA 14
ATOM 24339 C C . ASP A 1 61 ? 1.143 1.567 7.334 1.00 60.42 621 ASP A C 14
ATOM 24340 O O . ASP A 1 61 ? -0.065 1.780 7.445 1.00 22.41 621 ASP A O 14
ATOM 24348 N N . LYS A 1 62 ? 1.809 1.758 6.200 1.00 62.43 622 LYS A N 14
ATOM 24349 C CA . LYS A 1 62 ? 1.145 2.238 4.994 1.00 41.20 622 LYS A CA 14
ATOM 24350 C C . LYS A 1 62 ? 0.026 1.291 4.575 1.00 42.41 622 LYS A C 14
ATOM 24351 O O . LYS A 1 62 ? -1.061 1.728 4.197 1.00 62.33 622 LYS A O 14
ATOM 24366 N N . TRP A 1 63 ? 0.299 -0.007 4.645 1.00 10.52 623 TRP A N 14
ATOM 24367 C CA . TRP A 1 63 ? -0.686 -1.016 4.273 1.00 44.25 623 TRP A CA 14
ATOM 24368 C C . TRP A 1 63 ? -1.820 -1.071 5.292 1.00 51.00 623 TRP A C 14
ATOM 24369 O O . TRP A 1 63 ? -2.996 -1.073 4.927 1.00 41.14 623 TRP A O 14
ATOM 24389 N N . LYS A 1 64 ? -1.460 -1.114 6.570 1.00 71.23 624 LYS A N 14
ATOM 24390 C CA . LYS A 1 64 ? -2.447 -1.167 7.642 1.00 52.21 624 LYS A CA 14
ATOM 24391 C C . LYS A 1 64 ? -3.480 -0.056 7.485 1.00 41.23 624 LYS A C 14
ATOM 24392 O O . LYS A 1 64 ? -4.685 -0.294 7.588 1.00 34.12 624 LYS A O 14
ATOM 24407 N N . THR A 1 65 ? -3.003 1.159 7.234 1.00 55.14 625 THR A N 14
ATOM 24408 C CA . THR A 1 65 ? -3.886 2.307 7.062 1.00 64.50 625 THR A CA 14
ATOM 24409 C C . THR A 1 65 ? -4.624 2.238 5.732 1.00 11.54 625 THR A C 14
ATOM 24410 O O . THR A 1 65 ? -5.734 2.755 5.598 1.00 32.22 625 THR A O 14
ATOM 24421 N N . LEU A 1 66 ? -4.003 1.597 4.748 1.00 41.11 626 LEU A N 14
ATOM 24422 C CA . LEU A 1 66 ? -4.602 1.460 3.425 1.00 43.45 626 LEU A CA 14
ATOM 24423 C C . LEU A 1 66 ? -5.865 0.606 3.485 1.00 73.05 626 LEU A C 14
ATOM 24424 O O . LEU A 1 66 ? -6.938 1.036 3.059 1.00 23.40 626 LEU A O 14
ATOM 24439 N N . VAL A 1 67 ? -5.731 -0.603 4.019 1.00 41.32 627 VAL A N 14
ATOM 24440 C CA . VAL A 1 67 ? -6.863 -1.516 4.138 1.00 71.51 627 VAL A CA 14
ATOM 24441 C C . VAL A 1 67 ? -7.986 -0.894 4.959 1.00 52.03 627 VAL A C 14
ATOM 24442 O O . VAL A 1 67 ? -9.157 -0.966 4.585 1.00 32.14 627 VAL A O 14
ATOM 24455 N N . HIS A 1 68 ? -7.622 -0.281 6.082 1.00 50.54 628 HIS A N 14
ATOM 24456 C CA . HIS A 1 68 ? -8.601 0.356 6.956 1.00 71.12 628 HIS A CA 14
ATOM 24457 C C . HIS A 1 68 ? -9.316 1.493 6.235 1.00 14.31 628 HIS A C 14
ATOM 24458 O O . HIS A 1 68 ? -10.454 1.834 6.561 1.00 31.32 628 HIS A O 14
ATOM 24471 N N . THR A 1 69 ? -8.641 2.080 5.250 1.00 32.32 629 THR A N 14
ATOM 24472 C CA . THR A 1 69 ? -9.211 3.181 4.483 1.00 20.23 629 THR A CA 14
ATOM 24473 C C . THR A 1 69 ? -10.222 2.673 3.462 1.00 13.42 629 THR A C 14
ATOM 24474 O O . THR A 1 69 ? -11.172 3.375 3.113 1.00 30.14 629 THR A O 14
ATOM 24485 N N . ALA A 1 70 ? -10.013 1.451 2.986 1.00 42.03 630 ALA A N 14
ATOM 24486 C CA . ALA A 1 70 ? -10.909 0.849 2.006 1.00 61.31 630 ALA A CA 14
ATOM 24487 C C . ALA A 1 70 ? -12.354 0.876 2.493 1.00 24.33 630 ALA A C 14
ATOM 24488 O O . ALA A 1 70 ? -13.258 1.279 1.762 1.00 4.35 630 ALA A O 14
ATOM 24495 N N . SER A 1 71 ? -12.563 0.444 3.733 1.00 21.31 631 SER A N 14
ATOM 24496 C CA . SER A 1 71 ? -13.899 0.415 4.317 1.00 5.23 631 SER A CA 14
ATOM 24497 C C . SER A 1 71 ? -13.897 -0.344 5.641 1.00 52.32 631 SER A C 14
ATOM 24498 O O . SER A 1 71 ? -14.462 -1.432 5.746 1.00 20.53 631 SER A O 14
ATOM 24505 N N . ILE A 1 72 ? -13.258 0.240 6.648 1.00 74.34 632 ILE A N 14
ATOM 24506 C CA . ILE A 1 72 ? -13.182 -0.377 7.966 1.00 0.32 632 ILE A CA 14
ATOM 24507 C C . ILE A 1 72 ? -13.737 0.551 9.041 1.00 60.42 632 ILE A C 14
ATOM 24508 O O . ILE A 1 72 ? -14.828 0.329 9.564 1.00 62.24 632 ILE A O 14
ATOM 24523 N N . ALA A 1 73 ? -12.977 1.592 9.366 1.00 14.21 633 ALA A N 14
ATOM 24524 C CA . ALA A 1 73 ? -13.394 2.556 10.375 1.00 32.31 633 ALA A CA 14
ATOM 24525 C C . ALA A 1 73 ? -13.872 3.853 9.732 1.00 34.41 633 ALA A C 14
ATOM 24526 O O . ALA A 1 73 ? -13.403 4.257 8.667 1.00 2.24 633 ALA A O 14
ATOM 24533 N N . PRO A 1 74 ? -14.829 4.524 10.391 1.00 34.21 634 PRO A N 14
ATOM 24534 C CA . PRO A 1 74 ? -15.391 5.786 9.900 1.00 71.13 634 PRO A CA 14
ATOM 24535 C C . PRO A 1 74 ? -14.394 6.936 9.980 1.00 21.12 634 PRO A C 14
ATOM 24536 O O . PRO A 1 74 ? -14.443 7.869 9.180 1.00 2.12 634 PRO A O 14
ATOM 24544 N N . GLN A 1 75 ? -13.489 6.861 10.951 1.00 72.41 635 GLN A N 14
ATOM 24545 C CA . GLN A 1 75 ? -12.479 7.897 11.134 1.00 71.30 635 GLN A CA 14
ATOM 24546 C C . GLN A 1 75 ? -11.457 7.869 10.003 1.00 63.04 635 GLN A C 14
ATOM 24547 O O . GLN A 1 75 ? -10.684 8.809 9.829 1.00 15.50 635 GLN A O 14
ATOM 24559 N N . GLN A 1 76 ? -11.459 6.782 9.238 1.00 41.33 636 GLN A N 14
ATOM 24560 C CA . GLN A 1 76 ? -10.531 6.630 8.123 1.00 60.24 636 GLN A CA 14
ATOM 24561 C C . GLN A 1 76 ? -11.025 7.391 6.897 1.00 71.22 636 GLN A C 14
ATOM 24562 O O . GLN A 1 76 ? -10.230 7.934 6.130 1.00 73.22 636 GLN A O 14
ATOM 24574 N N . ARG A 1 77 ? -12.341 7.424 6.718 1.00 13.23 637 ARG A N 14
ATOM 24575 C CA . ARG A 1 77 ? -12.941 8.117 5.583 1.00 23.43 637 ARG A CA 14
ATOM 24576 C C . ARG A 1 77 ? -13.118 9.602 5.885 1.00 54.35 637 ARG A C 14
ATOM 24577 O O . ARG A 1 77 ? -13.902 9.979 6.757 1.00 3.34 637 ARG A O 14
ATOM 24595 N N . ARG A 1 78 ? -12.386 10.440 5.159 1.00 72.34 638 ARG A N 14
ATOM 24596 C CA . ARG A 1 78 ? -12.461 11.884 5.351 1.00 2.50 638 ARG A CA 14
ATOM 24597 C C . ARG A 1 78 ? -13.048 12.565 4.118 1.00 13.15 638 ARG A C 14
ATOM 24598 O O . ARG A 1 78 ? -14.054 13.268 4.203 1.00 32.50 638 ARG A O 14
ATOM 24616 N N . GLY A 1 79 ? -12.409 12.353 2.970 1.00 72.44 639 GLY A N 14
ATOM 24617 C CA . GLY A 1 79 ? -12.880 12.955 1.737 1.00 71.40 639 GLY A CA 14
ATOM 24618 C C . GLY A 1 79 ? -11.781 13.093 0.703 1.00 53.43 639 GLY A C 14
ATOM 24619 O O . GLY A 1 79 ? -12.055 13.219 -0.491 1.00 63.24 639 GLY A O 14
ATOM 24623 N N . GLU A 1 80 ? -10.533 13.072 1.161 1.00 53.31 640 GLU A N 14
ATOM 24624 C CA . GLU A 1 80 ? -9.389 13.200 0.266 1.00 1.52 640 GLU A CA 14
ATOM 24625 C C . GLU A 1 80 ? -9.484 12.200 -0.883 1.00 22.34 640 GLU A C 14
ATOM 24626 O O . GLU A 1 80 ? -10.204 11.204 -0.815 1.00 24.44 640 GLU A O 14
ATOM 24636 N N . PRO A 1 81 ? -8.739 12.472 -1.966 1.00 43.04 641 PRO A N 14
ATOM 24637 C CA . PRO A 1 81 ? -8.721 11.608 -3.150 1.00 55.33 641 PRO A CA 14
ATOM 24638 C C . PRO A 1 81 ? -8.028 10.276 -2.886 1.00 11.44 641 PRO A C 14
ATOM 24639 O O . PRO A 1 81 ? -6.850 10.238 -2.532 1.00 33.33 641 PRO A O 14
ATOM 24647 N N . VAL A 1 82 ? -8.766 9.184 -3.063 1.00 35.22 642 VAL A N 14
ATOM 24648 C CA . VAL A 1 82 ? -8.222 7.850 -2.845 1.00 34.34 642 VAL A CA 14
ATOM 24649 C C . VAL A 1 82 ? -8.604 6.909 -3.982 1.00 45.14 642 VAL A C 14
ATOM 24650 O O . VAL A 1 82 ? -9.766 6.815 -4.379 1.00 74.42 642 VAL A O 14
ATOM 24663 N N . PRO A 1 83 ? -7.606 6.192 -4.518 1.00 22.12 643 PRO A N 14
ATOM 24664 C CA . PRO A 1 83 ? -7.814 5.242 -5.616 1.00 53.23 643 PRO A CA 14
ATOM 24665 C C . PRO A 1 83 ? -8.594 4.008 -5.175 1.00 61.14 643 PRO A C 14
ATOM 24666 O O . PRO A 1 83 ? -8.243 3.362 -4.188 1.00 51.33 643 PRO A O 14
ATOM 24674 N N . GLN A 1 84 ? -9.652 3.688 -5.913 1.00 72.20 644 GLN A N 14
ATOM 24675 C CA . GLN A 1 84 ? -10.481 2.531 -5.597 1.00 63.14 644 GLN A CA 14
ATOM 24676 C C . GLN A 1 84 ? -9.790 1.237 -6.010 1.00 22.15 644 GLN A C 14
ATOM 24677 O O . GLN A 1 84 ? -10.095 0.164 -5.488 1.00 12.34 644 GLN A O 14
ATOM 24689 N N . ASP A 1 85 ? -8.858 1.343 -6.952 1.00 74.53 645 ASP A N 14
ATOM 24690 C CA . ASP A 1 85 ? -8.122 0.181 -7.435 1.00 31.11 645 ASP A CA 14
ATOM 24691 C C . ASP A 1 85 ? -7.155 -0.331 -6.372 1.00 43.55 645 ASP A C 14
ATOM 24692 O O . ASP A 1 85 ? -6.934 -1.536 -6.248 1.00 34.44 645 ASP A O 14
ATOM 24700 N N . LEU A 1 86 ? -6.582 0.591 -5.607 1.00 53.32 646 LEU A N 14
ATOM 24701 C CA . LEU A 1 86 ? -5.638 0.234 -4.554 1.00 0.23 646 LEU A CA 14
ATOM 24702 C C . LEU A 1 86 ? -6.366 -0.331 -3.339 1.00 51.34 646 LEU A C 14
ATOM 24703 O O . LEU A 1 86 ? -6.014 -1.396 -2.830 1.00 22.43 646 LEU A O 14
ATOM 24718 N N . LEU A 1 87 ? -7.384 0.388 -2.879 1.00 20.21 647 LEU A N 14
ATOM 24719 C CA . LEU A 1 87 ? -8.164 -0.042 -1.724 1.00 62.20 647 LEU A CA 14
ATOM 24720 C C . LEU A 1 87 ? -8.726 -1.444 -1.937 1.00 13.02 647 LEU A C 14
ATOM 24721 O O . LEU A 1 87 ? -8.696 -2.280 -1.034 1.00 0.11 647 LEU A O 14
ATOM 24736 N N . ASP A 1 88 ? -9.236 -1.694 -3.138 1.00 11.14 648 ASP A N 14
ATOM 24737 C CA . ASP A 1 88 ? -9.802 -2.996 -3.472 1.00 34.04 648 ASP A CA 14
ATOM 24738 C C . ASP A 1 88 ? -8.728 -4.080 -3.438 1.00 43.43 648 ASP A C 14
ATOM 24739 O O . ASP A 1 88 ? -8.927 -5.145 -2.853 1.00 1.21 648 ASP A O 14
ATOM 24747 N N . ARG A 1 89 ? -7.593 -3.801 -4.068 1.00 70.11 649 ARG A N 14
ATOM 24748 C CA . ARG A 1 89 ? -6.489 -4.753 -4.111 1.00 54.51 649 ARG A CA 14
ATOM 24749 C C . ARG A 1 89 ? -5.931 -5.001 -2.714 1.00 11.14 649 ARG A C 14
ATOM 24750 O O . ARG A 1 89 ? -5.551 -6.123 -2.376 1.00 53.05 649 ARG A O 14
ATOM 24768 N N . VAL A 1 90 ? -5.882 -3.947 -1.905 1.00 40.12 650 VAL A N 14
ATOM 24769 C CA . VAL A 1 90 ? -5.371 -4.051 -0.544 1.00 33.11 650 VAL A CA 14
ATOM 24770 C C . VAL A 1 90 ? -6.141 -5.095 0.255 1.00 31.12 650 VAL A C 14
ATOM 24771 O O . VAL A 1 90 ? -5.548 -5.970 0.889 1.00 50.32 650 VAL A O 14
ATOM 24784 N N . LEU A 1 91 ? -7.466 -4.999 0.221 1.00 1.42 651 LEU A N 14
ATOM 24785 C CA . LEU A 1 91 ? -8.319 -5.937 0.942 1.00 43.11 651 LEU A CA 14
ATOM 24786 C C . LEU A 1 91 ? -8.121 -7.359 0.429 1.00 23.52 651 LEU A C 14
ATOM 24787 O O . LEU A 1 91 ? -8.147 -8.317 1.201 1.00 24.33 651 LEU A O 14
ATOM 24802 N N . ALA A 1 92 ? -7.919 -7.489 -0.878 1.00 65.32 652 ALA A N 14
ATOM 24803 C CA . ALA A 1 92 ? -7.711 -8.794 -1.493 1.00 42.24 652 ALA A CA 14
ATOM 24804 C C . ALA A 1 92 ? -6.564 -9.541 -0.821 1.00 43.14 652 ALA A C 14
ATOM 24805 O O . ALA A 1 92 ? -6.711 -10.698 -0.425 1.00 55.23 652 ALA A O 14
ATOM 24812 N N . ALA A 1 93 ? -5.421 -8.874 -0.696 1.00 41.14 653 ALA A N 14
ATOM 24813 C CA . ALA A 1 93 ? -4.250 -9.475 -0.071 1.00 51.22 653 ALA A CA 14
ATOM 24814 C C . ALA A 1 93 ? -4.398 -9.516 1.447 1.00 10.25 653 ALA A C 14
ATOM 24815 O O . ALA A 1 93 ? -4.098 -10.527 2.082 1.00 74.43 653 ALA A O 14
ATOM 24822 N N . HIS A 1 94 ? -4.862 -8.411 2.022 1.00 13.32 654 HIS A N 14
ATOM 24823 C CA . HIS A 1 94 ? -5.049 -8.321 3.465 1.00 64.24 654 HIS A CA 14
ATOM 24824 C C . HIS A 1 94 ? -5.92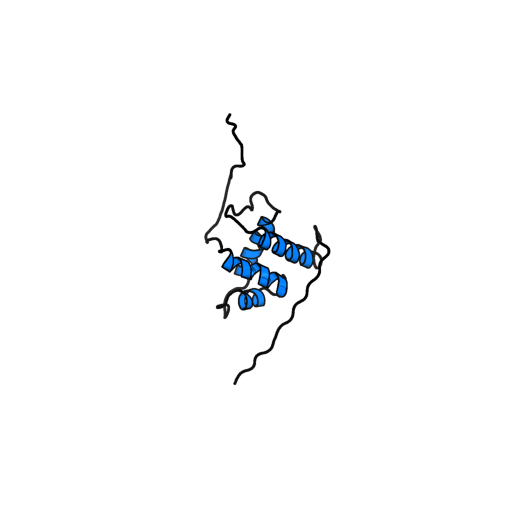3 -9.465 3.971 1.00 30.32 654 HIS A C 14
ATOM 24825 O O . HIS A 1 94 ? -5.620 -10.086 4.990 1.00 61.32 654 HIS A O 14
ATOM 24838 N N . ALA A 1 95 ? -7.008 -9.737 3.254 1.00 33.05 655 ALA A N 14
ATOM 24839 C CA . ALA A 1 95 ? -7.924 -10.806 3.630 1.00 45.22 655 ALA A CA 14
ATOM 24840 C C . ALA A 1 95 ? -7.358 -12.172 3.254 1.00 3.23 655 ALA A C 14
ATOM 24841 O O . ALA A 1 95 ? -7.376 -13.105 4.057 1.00 11.10 655 ALA A O 14
ATOM 24848 N N . TYR A 1 96 ? -6.857 -12.283 2.029 1.00 53.23 656 TYR A N 14
ATOM 24849 C CA . TYR A 1 96 ? -6.289 -13.535 1.545 1.00 21.40 656 TYR A CA 14
ATOM 24850 C C . TYR A 1 96 ? -5.214 -14.049 2.498 1.00 2.42 656 TYR A C 14
ATOM 24851 O O . TYR A 1 96 ? -5.233 -15.211 2.904 1.00 3.24 656 TYR A O 14
ATOM 24868 N N . TRP A 1 97 ? -4.279 -13.175 2.850 1.00 71.01 657 TRP A N 14
ATOM 24869 C CA . TRP A 1 97 ? -3.195 -13.539 3.756 1.00 35.43 657 TRP A CA 14
ATOM 24870 C C . TRP A 1 97 ? -3.711 -13.717 5.180 1.00 3.31 657 TRP A C 14
ATOM 24871 O O . TRP A 1 97 ? -3.214 -14.557 5.929 1.00 73.50 657 TRP A O 14
ATOM 24891 N N . SER A 1 98 ? -4.713 -12.924 5.544 1.00 62.42 658 SER A N 14
ATOM 24892 C CA . SER A 1 98 ? -5.295 -12.993 6.880 1.00 60.10 658 SER A CA 14
ATOM 24893 C C . SER A 1 98 ? -5.798 -14.401 7.182 1.00 0.10 658 SER A C 14
ATOM 24894 O O . SER A 1 98 ? -5.789 -14.841 8.331 1.00 22.00 658 SER A O 14
ATOM 24901 N N . GLN A 1 99 ? -6.234 -15.103 6.141 1.00 53.54 659 GLN A N 14
ATOM 24902 C CA . GLN A 1 99 ? -6.742 -16.461 6.293 1.00 71.32 659 GLN A CA 14
ATOM 24903 C C . GLN A 1 99 ? -5.676 -17.376 6.886 1.00 70.33 659 GLN A C 14
ATOM 24904 O O . GLN A 1 99 ? -5.987 -18.437 7.427 1.00 71.03 659 GLN A O 14
ATOM 24916 N N . GLN A 1 100 ? -4.418 -16.959 6.779 1.00 72.44 660 GLN A N 14
ATOM 24917 C CA . GLN A 1 100 ? -3.307 -17.743 7.304 1.00 3.52 660 GLN A CA 14
ATOM 24918 C C . GLN A 1 100 ? -3.184 -19.074 6.569 1.00 63.13 660 GLN A C 14
ATOM 24919 O O . GLN A 1 100 ? -3.322 -20.139 7.170 1.00 10.43 660 GLN A O 14
ATOM 24931 N N . GLN A 1 101 ? -2.926 -19.004 5.267 1.00 21.31 661 GLN A N 14
ATOM 24932 C CA . GLN A 1 101 ? -2.786 -20.204 4.451 1.00 44.44 661 GLN A CA 14
ATOM 24933 C C . GLN A 1 101 ? -1.391 -20.802 4.596 1.00 63.12 661 GLN A C 14
ATOM 24934 O O . GLN A 1 101 ? -1.191 -21.998 4.386 1.00 55.45 661 GLN A O 14
ATOM 24946 N N . GLY A 1 102 ? -0.426 -19.962 4.958 1.00 74.10 662 GLY A N 14
ATOM 24947 C CA . GLY A 1 102 ? 0.939 -20.425 5.125 1.00 42.41 662 GLY A CA 14
ATOM 24948 C C . GLY A 1 102 ? 1.530 -20.019 6.460 1.00 42.53 662 GLY A C 14
ATOM 24949 O O . GLY A 1 102 ? 0.845 -20.040 7.483 1.00 4.33 662 GLY A O 14
ATOM 24953 N N . LYS A 1 103 ? 2.807 -19.651 6.453 1.00 43.32 663 LYS A N 14
ATOM 24954 C CA . LYS A 1 103 ? 3.491 -19.239 7.672 1.00 4.32 663 LYS A CA 14
ATOM 24955 C C . LYS A 1 103 ? 4.655 -18.306 7.353 1.00 60.42 663 LYS A C 14
ATOM 24956 O O . LYS A 1 103 ? 5.371 -18.506 6.373 1.00 2.42 663 LYS A O 14
ATOM 24971 N N . GLN A 1 104 ? 4.839 -17.289 8.190 1.00 1.53 664 GLN A N 14
ATOM 24972 C CA . GLN A 1 104 ? 5.918 -16.327 7.997 1.00 4.33 664 GLN A CA 14
ATOM 24973 C C . GLN A 1 104 ? 5.949 -15.309 9.131 1.00 41.33 664 GLN A C 14
ATOM 24974 O O . GLN A 1 104 ? 4.922 -15.015 9.744 1.00 13.30 664 GLN A O 14
ATOM 24986 N N . HIS A 1 105 ? 7.135 -14.775 9.408 1.00 41.33 665 HIS A N 14
ATOM 24987 C CA . HIS A 1 105 ? 7.299 -13.789 10.470 1.00 62.33 665 HIS A CA 14
ATOM 24988 C C . HIS A 1 105 ? 8.713 -13.216 10.464 1.00 62.34 665 HIS A C 14
ATOM 24989 O O . HIS A 1 105 ? 9.668 -13.896 10.091 1.00 1.55 665 HIS A O 14
ATOM 25002 N N . VAL A 1 106 ? 8.839 -11.960 10.881 1.00 75.12 666 VAL A N 14
ATOM 25003 C CA . VAL A 1 106 ? 10.136 -11.295 10.924 1.00 72.33 666 VAL A CA 14
ATOM 25004 C C . VAL A 1 106 ? 10.225 -10.341 12.110 1.00 13.33 666 VAL A C 14
ATOM 25005 O O . VAL A 1 106 ? 9.217 -9.792 12.554 1.00 12.21 666 VAL A O 14
ATOM 25018 N N . GLU A 1 107 ? 11.438 -10.146 12.617 1.00 3.15 667 GLU A N 14
ATOM 25019 C CA . GLU A 1 107 ? 11.658 -9.258 13.751 1.00 74.22 667 GLU A CA 14
ATOM 25020 C C . GLU A 1 107 ? 12.485 -8.043 13.339 1.00 54.33 667 GLU A C 14
ATOM 25021 O O . GLU A 1 107 ? 13.216 -8.065 12.349 1.00 12.53 667 GLU A O 14
ATOM 25031 N N . PRO A 1 108 ? 12.367 -6.956 14.116 1.00 15.41 668 PRO A N 14
ATOM 25032 C CA . PRO A 1 108 ? 13.095 -5.711 13.851 1.00 44.10 668 PRO A CA 14
ATOM 25033 C C . PRO A 1 108 ? 14.592 -5.850 14.105 1.00 24.32 668 PRO A C 14
ATOM 25034 O O . PRO A 1 108 ? 15.095 -6.953 14.328 1.00 71.33 668 PRO A O 14
ATOM 25042 N N . LEU A 1 109 ? 15.300 -4.727 14.071 1.00 71.33 669 LEU A N 14
ATOM 25043 C CA . LEU A 1 109 ? 16.741 -4.723 14.298 1.00 64.34 669 LEU A CA 14
ATOM 25044 C C . LEU A 1 109 ? 17.117 -3.726 15.390 1.00 34.43 669 LEU A C 14
ATOM 25045 O O . LEU A 1 109 ? 16.317 -2.871 15.768 1.00 32.30 669 LEU A O 14
ATOM 25060 N N . LYS A 1 110 ? 18.343 -3.840 15.892 1.00 4.53 670 LYS A N 14
ATOM 25061 C CA . LYS A 1 110 ? 18.829 -2.947 16.936 1.00 45.34 670 LYS A CA 14
ATOM 25062 C C . LYS A 1 110 ? 20.017 -2.128 16.444 1.00 3.15 670 LYS A C 14
ATOM 25063 O O . LYS A 1 110 ? 20.611 -2.439 15.410 1.00 64.14 670 LYS A O 14
ATOM 25078 N N . ILE A 1 111 ? 20.360 -1.084 17.189 1.00 20.11 671 ILE A N 14
ATOM 25079 C CA . ILE A 1 111 ? 21.480 -0.224 16.828 1.00 52.14 671 ILE A CA 14
ATOM 25080 C C . ILE A 1 111 ? 22.319 0.130 18.052 1.00 63.22 671 ILE A C 14
ATOM 25081 O O . ILE A 1 111 ? 21.794 0.281 19.156 1.00 2.11 671 ILE A O 14
ATOM 25096 N N . LEU A 1 112 ? 23.625 0.260 17.849 1.00 21.31 672 LEU A N 14
ATOM 25097 C CA . LEU A 1 112 ? 24.538 0.598 18.936 1.00 3.01 672 LEU A CA 14
ATOM 25098 C C . LEU A 1 112 ? 24.842 2.093 18.947 1.00 44.10 672 LEU A C 14
ATOM 25099 O O . LEU A 1 112 ? 24.744 2.764 17.920 1.00 62.20 672 LEU A O 14
ATOM 25114 N N . ASP A 1 113 ? 25.212 2.606 20.115 1.00 2.24 673 ASP A N 14
ATOM 25115 C CA . ASP A 1 113 ? 25.534 4.021 20.260 1.00 32.31 673 ASP A CA 14
ATOM 25116 C C . ASP A 1 113 ? 25.951 4.339 21.693 1.00 71.21 673 ASP A C 14
ATOM 25117 O O . ASP A 1 113 ? 25.466 3.724 22.642 1.00 51.24 673 ASP A O 14
ATOM 25125 N N . ALA A 1 114 ? 26.855 5.302 21.840 1.00 51.15 674 ALA A N 14
ATOM 25126 C CA . ALA A 1 114 ? 27.337 5.702 23.157 1.00 30.12 674 ALA A CA 14
ATOM 25127 C C . ALA A 1 114 ? 28.281 6.895 23.056 1.00 32.12 674 ALA A C 14
ATOM 25128 O O . ALA A 1 114 ? 28.728 7.257 21.967 1.00 21.43 674 ALA A O 14
ATOM 25135 N N . LYS A 1 115 ? 28.582 7.504 24.198 1.00 22.45 675 LYS A N 14
ATOM 25136 C CA . LYS A 1 115 ? 29.475 8.656 24.240 1.00 53.05 675 LYS A CA 14
ATOM 25137 C C . LYS A 1 115 ? 29.726 9.098 25.678 1.00 70.11 675 LYS A C 14
ATOM 25138 O O . LYS A 1 115 ? 28.848 8.990 26.532 1.00 62.34 675 LYS A O 14
ATOM 25153 N N . ALA A 1 116 ? 30.930 9.598 25.937 1.00 44.22 676 ALA A N 14
ATOM 25154 C CA . ALA A 1 116 ? 31.295 10.059 27.271 1.00 51.32 676 ALA A CA 14
ATOM 25155 C C . ALA A 1 116 ? 32.359 11.148 27.202 1.00 35.34 676 ALA A C 14
ATOM 25156 O O . ALA A 1 116 ? 32.829 11.503 26.121 1.00 52.54 676 ALA A O 14
ATOM 25163 N N . GLN A 1 117 ? 32.737 11.674 28.363 1.00 72.43 677 GLN A N 14
ATOM 25164 C CA . GLN A 1 117 ? 33.746 12.725 28.434 1.00 5.34 677 GLN A CA 14
ATOM 25165 C C . GLN A 1 117 ? 34.138 13.007 29.880 1.00 40.01 677 GLN A C 14
ATOM 25166 O O . GLN A 1 117 ? 33.343 12.809 30.800 1.00 43.01 677 GLN A O 14
ATOM 25178 N N . LYS A 1 118 ? 35.367 13.471 30.075 1.00 32.55 678 LYS A N 14
ATOM 25179 C CA . LYS A 1 118 ? 35.865 13.783 31.410 1.00 21.11 678 LYS A CA 14
ATOM 25180 C C . LYS A 1 118 ? 35.641 15.253 31.744 1.00 73.13 678 LYS A C 14
ATOM 25181 O O . LYS A 1 118 ? 34.940 15.583 32.702 1.00 22.33 678 LYS A O 14
ATOM 25196 N N . VAL A 1 119 ? 36.240 16.135 30.949 1.00 62.44 679 VAL A N 14
ATOM 25197 C CA . VAL A 1 119 ? 36.103 17.571 31.160 1.00 63.10 679 VAL A CA 14
ATOM 25198 C C . VAL A 1 119 ? 36.680 17.986 32.509 1.00 64.13 679 VAL A C 14
ATOM 25199 O O . VAL A 1 119 ? 35.940 18.263 33.453 1.00 52.10 679 VAL A O 14
ATOM 25212 N N . GLY A 1 120 ? 38.005 18.026 32.594 1.00 33.22 680 GLY A N 14
ATOM 25213 C CA . GLY A 1 120 ? 38.659 18.408 33.832 1.00 75.12 680 GLY A CA 14
ATOM 25214 C C . GLY A 1 120 ? 39.756 19.433 33.616 1.00 5.31 680 GLY A C 14
ATOM 25215 O O . GLY A 1 120 ? 39.912 19.963 32.517 1.00 42.31 680 GLY A O 14
ATOM 25219 N N . ALA A 1 121 ? 40.517 19.713 34.669 1.00 0.35 681 ALA A N 14
ATOM 25220 C CA . ALA A 1 121 ? 41.605 20.680 34.590 1.00 4.41 681 ALA A CA 14
ATOM 25221 C C . ALA A 1 121 ? 42.906 20.088 35.122 1.00 41.31 681 ALA A C 14
ATOM 25222 O O . ALA A 1 121 ? 43.115 20.014 36.333 1.00 21.42 681 ALA A O 14
ATOM 25229 N N . PRO A 1 1 ? 23.831 23.667 -21.551 1.00 35.54 561 PRO A N 15
ATOM 25230 C CA . PRO A 1 1 ? 23.379 22.883 -20.399 1.00 75.24 561 PRO A CA 15
ATOM 25231 C C . PRO A 1 1 ? 24.458 22.749 -19.330 1.00 2.12 561 PRO A C 15
ATOM 25232 O O . PRO A 1 1 ? 25.569 22.297 -19.607 1.00 25.44 561 PRO A O 15
ATOM 25240 N N . VAL A 1 2 ? 24.124 23.146 -18.106 1.00 14.31 562 VAL A N 15
ATOM 25241 C CA . VAL A 1 2 ? 25.064 23.070 -16.994 1.00 73.23 562 VAL A CA 15
ATOM 25242 C C . VAL A 1 2 ? 24.345 22.756 -15.688 1.00 43.54 562 VAL A C 15
ATOM 25243 O O . VAL A 1 2 ? 23.617 23.591 -15.152 1.00 21.05 562 VAL A O 15
ATOM 25256 N N . ASN A 1 3 ? 24.557 21.548 -15.177 1.00 63.15 563 ASN A N 15
ATOM 25257 C CA . ASN A 1 3 ? 23.928 21.123 -13.931 1.00 12.40 563 ASN A CA 15
ATOM 25258 C C . ASN A 1 3 ? 24.639 19.904 -13.351 1.00 24.43 563 ASN A C 15
ATOM 25259 O O . ASN A 1 3 ? 25.425 19.249 -14.035 1.00 61.21 563 ASN A O 15
ATOM 25269 N N . GLN A 1 4 ? 24.355 19.605 -12.087 1.00 34.13 564 GLN A N 15
ATOM 25270 C CA . GLN A 1 4 ? 24.966 18.465 -11.416 1.00 55.05 564 GLN A CA 15
ATOM 25271 C C . GLN A 1 4 ? 24.144 18.042 -10.203 1.00 75.43 564 GLN A C 15
ATOM 25272 O O . GLN A 1 4 ? 23.416 18.847 -9.622 1.00 45.32 564 GLN A O 15
ATOM 25284 N N . LYS A 1 5 ? 24.265 16.774 -9.826 1.00 70.54 565 LYS A N 15
ATOM 25285 C CA . LYS A 1 5 ? 23.534 16.242 -8.681 1.00 52.21 565 LYS A CA 15
ATOM 25286 C C . LYS A 1 5 ? 24.494 15.711 -7.623 1.00 60.55 565 LYS A C 15
ATOM 25287 O O . LYS A 1 5 ? 25.662 15.446 -7.907 1.00 61.23 565 LYS A O 15
ATOM 25302 N N . SER A 1 6 ? 23.993 15.554 -6.401 1.00 40.34 566 SER A N 15
ATOM 25303 C CA . SER A 1 6 ? 24.808 15.055 -5.299 1.00 61.23 566 SER A CA 15
ATOM 25304 C C . SER A 1 6 ? 24.188 13.801 -4.689 1.00 10.35 566 SER A C 15
ATOM 25305 O O . SER A 1 6 ? 22.968 13.702 -4.551 1.00 70.05 566 SER A O 15
ATOM 25312 N N . LYS A 1 7 ? 25.036 12.845 -4.327 1.00 15.24 567 LYS A N 15
ATOM 25313 C CA . LYS A 1 7 ? 24.575 11.598 -3.731 1.00 20.31 567 LYS A CA 15
ATOM 25314 C C . LYS A 1 7 ? 25.420 11.229 -2.516 1.00 50.41 567 LYS A C 15
ATOM 25315 O O . LYS A 1 7 ? 26.606 10.923 -2.643 1.00 64.42 567 LYS A O 15
ATOM 25330 N N . ARG A 1 8 ? 24.802 11.261 -1.340 1.00 2.41 568 ARG A N 15
ATOM 25331 C CA . ARG A 1 8 ? 25.498 10.930 -0.101 1.00 14.34 568 ARG A CA 15
ATOM 25332 C C . ARG A 1 8 ? 24.617 10.079 0.807 1.00 12.31 568 ARG A C 15
ATOM 25333 O O . ARG A 1 8 ? 23.418 10.326 0.934 1.00 52.53 568 ARG A O 15
ATOM 25351 N N . SER A 1 9 ? 25.220 9.074 1.435 1.00 1.34 569 SER A N 15
ATOM 25352 C CA . SER A 1 9 ? 24.489 8.184 2.328 1.00 64.14 569 SER A CA 15
ATOM 25353 C C . SER A 1 9 ? 24.835 8.472 3.786 1.00 10.50 569 SER A C 15
ATOM 25354 O O . SER A 1 9 ? 26.004 8.466 4.171 1.00 21.22 569 SER A O 15
ATOM 25361 N N . GLU A 1 10 ? 23.808 8.726 4.592 1.00 31.44 570 GLU A N 15
ATOM 25362 C CA . GLU A 1 10 ? 24.003 9.018 6.007 1.00 62.32 570 GLU A CA 15
ATOM 25363 C C . GLU A 1 10 ? 23.434 7.900 6.876 1.00 44.25 570 GLU A C 15
ATOM 25364 O O . GLU A 1 10 ? 22.337 7.400 6.625 1.00 65.10 570 GLU A O 15
ATOM 25374 N N . LEU A 1 11 ? 24.186 7.514 7.901 1.00 72.10 571 LEU A N 15
ATOM 25375 C CA . LEU A 1 11 ? 23.759 6.456 8.809 1.00 65.11 571 LEU A CA 15
ATOM 25376 C C . LEU A 1 11 ? 22.852 7.010 9.904 1.00 52.23 571 LEU A C 15
ATOM 25377 O O . LEU A 1 11 ? 23.264 7.141 11.057 1.00 73.25 571 LEU A O 15
ATOM 25392 N N . SER A 1 12 ? 21.618 7.334 9.535 1.00 2.32 572 SER A N 15
ATOM 25393 C CA . SER A 1 12 ? 20.654 7.876 10.486 1.00 4.35 572 SER A CA 15
ATOM 25394 C C . SER A 1 12 ? 19.305 7.175 10.352 1.00 61.41 572 SER A C 15
ATOM 25395 O O . SER A 1 12 ? 19.137 6.286 9.517 1.00 12.54 572 SER A O 15
ATOM 25402 N N . GLN A 1 13 ? 18.350 7.580 11.182 1.00 44.20 573 GLN A N 15
ATOM 25403 C CA . GLN A 1 13 ? 17.017 6.989 11.158 1.00 0.44 573 GLN A CA 15
ATOM 25404 C C . GLN A 1 13 ? 15.942 8.070 11.199 1.00 40.40 573 GLN A C 15
ATOM 25405 O O . GLN A 1 13 ? 15.671 8.650 12.252 1.00 32.14 573 GLN A O 15
ATOM 25417 N N . ARG A 1 14 ? 15.333 8.337 10.049 1.00 33.15 574 ARG A N 15
ATOM 25418 C CA . ARG A 1 14 ? 14.289 9.350 9.953 1.00 23.03 574 ARG A CA 15
ATOM 25419 C C . ARG A 1 14 ? 12.954 8.721 9.562 1.00 74.55 574 ARG A C 15
ATOM 25420 O O . ARG A 1 14 ? 12.910 7.595 9.066 1.00 11.21 574 ARG A O 15
ATOM 25438 N N . ARG A 1 15 ? 11.870 9.455 9.788 1.00 12.41 575 ARG A N 15
ATOM 25439 C CA . ARG A 1 15 ? 10.536 8.969 9.461 1.00 30.14 575 ARG A CA 15
ATOM 25440 C C . ARG A 1 15 ? 9.599 10.128 9.134 1.00 14.15 575 ARG A C 15
ATOM 25441 O O . ARG A 1 15 ? 9.204 10.888 10.018 1.00 21.22 575 ARG A O 15
ATOM 25459 N N . ILE A 1 16 ? 9.250 10.258 7.858 1.00 23.45 576 ILE A N 15
ATOM 25460 C CA . ILE A 1 16 ? 8.359 11.324 7.415 1.00 71.33 576 ILE A CA 15
ATOM 25461 C C . ILE A 1 16 ? 7.079 11.349 8.241 1.00 4.21 576 ILE A C 15
ATOM 25462 O O . ILE A 1 16 ? 6.818 10.441 9.030 1.00 61.51 576 ILE A O 15
ATOM 25477 N N . ARG A 1 17 ? 6.280 12.395 8.053 1.00 13.13 577 ARG A N 15
ATOM 25478 C CA . ARG A 1 17 ? 5.026 12.539 8.780 1.00 24.31 577 ARG A CA 15
ATOM 25479 C C . ARG A 1 17 ? 3.917 13.042 7.860 1.00 55.05 577 ARG A C 15
ATOM 25480 O O . ARG A 1 17 ? 2.945 13.645 8.314 1.00 12.11 577 ARG A O 15
ATOM 25498 N N . ARG A 1 18 ? 4.072 12.789 6.564 1.00 40.33 578 ARG A N 15
ATOM 25499 C CA . ARG A 1 18 ? 3.086 13.218 5.579 1.00 54.44 578 ARG A CA 15
ATOM 25500 C C . ARG A 1 18 ? 2.519 12.021 4.822 1.00 35.05 578 ARG A C 15
ATOM 25501 O O . ARG A 1 18 ? 3.110 10.943 4.783 1.00 71.44 578 ARG A O 15
ATOM 25519 N N . PRO A 1 19 ? 1.344 12.214 4.205 1.00 30.34 579 PRO A N 15
ATOM 25520 C CA . PRO A 1 19 ? 0.670 11.162 3.437 1.00 64.13 579 PRO A CA 15
ATOM 25521 C C . PRO A 1 19 ? 1.405 10.827 2.145 1.00 21.13 579 PRO A C 15
ATOM 25522 O O . PRO A 1 19 ? 2.106 11.668 1.582 1.00 31.11 579 PRO A O 15
ATOM 25530 N N . PHE A 1 20 ? 1.240 9.593 1.678 1.00 31.03 580 PHE A N 15
ATOM 25531 C CA . PHE A 1 20 ? 1.888 9.147 0.451 1.00 32.31 580 PHE A CA 15
ATOM 25532 C C . PHE A 1 20 ? 0.984 9.379 -0.757 1.00 61.12 580 PHE A C 15
ATOM 25533 O O . PHE A 1 20 ? -0.233 9.220 -0.674 1.00 31.42 580 PHE A O 15
ATOM 25549 N N . SER A 1 21 ? 1.591 9.755 -1.878 1.00 30.24 581 SER A N 15
ATOM 25550 C CA . SER A 1 21 ? 0.841 10.013 -3.103 1.00 64.14 581 SER A CA 15
ATOM 25551 C C . SER A 1 21 ? 0.340 8.709 -3.717 1.00 35.44 581 SER A C 15
ATOM 25552 O O . SER A 1 21 ? 0.876 7.635 -3.446 1.00 73.24 581 SER A O 15
ATOM 25559 N N . VAL A 1 22 ? -0.693 8.813 -4.548 1.00 23.21 582 VAL A N 15
ATOM 25560 C CA . VAL A 1 22 ? -1.268 7.643 -5.203 1.00 54.45 582 VAL A CA 15
ATOM 25561 C C . VAL A 1 22 ? -0.193 6.825 -5.908 1.00 72.02 582 VAL A C 15
ATOM 25562 O O . VAL A 1 22 ? -0.224 5.595 -5.894 1.00 30.24 582 VAL A O 15
ATOM 25575 N N . ALA A 1 23 ? 0.761 7.517 -6.525 1.00 25.14 583 ALA A N 15
ATOM 25576 C CA . ALA A 1 23 ? 1.848 6.854 -7.235 1.00 1.34 583 ALA A CA 15
ATOM 25577 C C . ALA A 1 23 ? 2.789 6.151 -6.263 1.00 52.20 583 ALA A C 15
ATOM 25578 O O . ALA A 1 23 ? 3.331 5.089 -6.569 1.00 11.34 583 ALA A O 15
ATOM 25585 N N . GLU A 1 24 ? 2.979 6.750 -5.092 1.00 52.10 584 GLU A N 15
ATOM 25586 C CA . GLU A 1 24 ? 3.858 6.181 -4.077 1.00 3.04 584 GLU A CA 15
ATOM 25587 C C . GLU A 1 24 ? 3.194 4.991 -3.389 1.00 3.24 584 GLU A C 15
ATOM 25588 O O . GLU A 1 24 ? 3.848 3.995 -3.080 1.00 65.21 584 GLU A O 15
ATOM 25598 N N . VAL A 1 25 ? 1.891 5.104 -3.152 1.00 64.42 585 VAL A N 15
ATOM 25599 C CA . VAL A 1 25 ? 1.137 4.038 -2.501 1.00 73.42 585 VAL A CA 15
ATOM 25600 C C . VAL A 1 25 ? 0.953 2.846 -3.434 1.00 1.54 585 VAL A C 15
ATOM 25601 O O . VAL A 1 25 ? 0.945 1.698 -2.995 1.00 63.52 585 VAL A O 15
ATOM 25614 N N . GLU A 1 26 ? 0.803 3.131 -4.724 1.00 74.23 586 GLU A N 15
ATOM 25615 C CA . GLU A 1 26 ? 0.618 2.082 -5.720 1.00 33.43 586 GLU A CA 15
ATOM 25616 C C . GLU A 1 26 ? 1.698 1.012 -5.591 1.00 63.44 586 GLU A C 15
ATOM 25617 O O . GLU A 1 26 ? 1.465 -0.160 -5.885 1.00 24.42 586 GLU A O 15
ATOM 25627 N N . ALA A 1 27 ? 2.882 1.425 -5.150 1.00 22.30 587 ALA A N 15
ATOM 25628 C CA . ALA A 1 27 ? 3.998 0.503 -4.980 1.00 62.43 587 ALA A CA 15
ATOM 25629 C C . ALA A 1 27 ? 3.824 -0.345 -3.724 1.00 32.51 587 ALA A C 15
ATOM 25630 O O . ALA A 1 27 ? 4.196 -1.519 -3.698 1.00 33.13 587 ALA A O 15
ATOM 25637 N N . LEU A 1 28 ? 3.256 0.256 -2.685 1.00 41.44 588 LEU A N 15
ATOM 25638 C CA . LEU A 1 28 ? 3.033 -0.444 -1.424 1.00 0.43 588 LEU A CA 15
ATOM 25639 C C . LEU A 1 28 ? 2.073 -1.615 -1.614 1.00 55.32 588 LEU A C 15
ATOM 25640 O O . LEU A 1 28 ? 2.343 -2.730 -1.167 1.00 22.34 588 LEU A O 15
ATOM 25655 N N . VAL A 1 29 ? 0.954 -1.353 -2.282 1.00 45.32 589 VAL A N 15
ATOM 25656 C CA . VAL A 1 29 ? -0.044 -2.385 -2.533 1.00 73.02 589 VAL A CA 15
ATOM 25657 C C . VAL A 1 29 ? 0.482 -3.433 -3.508 1.00 11.33 589 VAL A C 15
ATOM 25658 O O . VAL A 1 29 ? 0.501 -4.624 -3.204 1.00 63.50 589 VAL A O 15
ATOM 25671 N N . GLU A 1 30 ? 0.910 -2.977 -4.682 1.00 24.42 590 GLU A N 15
ATOM 25672 C CA . GLU A 1 30 ? 1.436 -3.876 -5.703 1.00 30.20 590 GLU A CA 15
ATOM 25673 C C . GLU A 1 30 ? 2.512 -4.790 -5.122 1.00 43.33 590 GLU A C 15
ATOM 25674 O O . GLU A 1 30 ? 2.537 -5.989 -5.395 1.00 24.11 590 GLU A O 15
ATOM 25684 N N . ALA A 1 31 ? 3.399 -4.212 -4.318 1.00 4.31 591 ALA A N 15
ATOM 25685 C CA . ALA A 1 31 ? 4.475 -4.973 -3.696 1.00 55.45 591 ALA A CA 15
ATOM 25686 C C . ALA A 1 31 ? 3.928 -5.971 -2.683 1.00 63.31 591 ALA A C 15
ATOM 25687 O O . ALA A 1 31 ? 4.383 -7.113 -2.614 1.00 23.12 591 ALA A O 15
ATOM 25694 N N . VAL A 1 32 ? 2.949 -5.535 -1.898 1.00 51.44 592 VAL A N 15
ATOM 25695 C CA . VAL A 1 32 ? 2.339 -6.390 -0.887 1.00 71.33 592 VAL A CA 15
ATOM 25696 C C . VAL A 1 32 ? 1.517 -7.502 -1.532 1.00 50.02 592 VAL A C 15
ATOM 25697 O O . VAL A 1 32 ? 1.312 -8.559 -0.938 1.00 75.44 592 VAL A O 15
ATOM 25710 N N . GLU A 1 33 ? 1.051 -7.253 -2.752 1.00 43.04 593 GLU A N 15
ATOM 25711 C CA . GLU A 1 33 ? 0.251 -8.233 -3.478 1.00 64.13 593 GLU A CA 15
ATOM 25712 C C . GLU A 1 33 ? 1.121 -9.385 -3.973 1.00 35.35 593 GLU A C 15
ATOM 25713 O O . GLU A 1 33 ? 0.704 -10.543 -3.960 1.00 20.41 593 GLU A O 15
ATOM 25723 N N . HIS A 1 34 ? 2.332 -9.058 -4.413 1.00 2.51 594 HIS A N 15
ATOM 25724 C CA . HIS A 1 34 ? 3.262 -10.063 -4.913 1.00 25.44 594 HIS A CA 15
ATOM 25725 C C . HIS A 1 34 ? 4.076 -10.667 -3.773 1.00 64.14 594 HIS A C 15
ATOM 25726 O O . HIS A 1 34 ? 4.211 -11.887 -3.669 1.00 31.12 594 HIS A O 15
ATOM 25739 N N . LEU A 1 35 ? 4.619 -9.805 -2.920 1.00 60.24 595 LEU A N 15
ATOM 25740 C CA . LEU A 1 35 ? 5.422 -10.252 -1.786 1.00 33.34 595 LEU A CA 15
ATOM 25741 C C . LEU A 1 35 ? 4.532 -10.727 -0.643 1.00 24.14 595 LEU A C 15
ATOM 25742 O O . LEU A 1 35 ? 4.951 -11.527 0.192 1.00 41.45 595 LEU A O 15
ATOM 25757 N N . GLY A 1 36 ? 3.299 -10.231 -0.614 1.00 1.44 596 GLY A N 15
ATOM 25758 C CA . GLY A 1 36 ? 2.368 -10.617 0.431 1.00 20.25 596 GLY A CA 15
ATOM 25759 C C . GLY A 1 36 ? 2.481 -9.740 1.662 1.00 51.32 596 GLY A C 15
ATOM 25760 O O . GLY A 1 36 ? 3.118 -8.687 1.628 1.00 55.23 596 GLY A O 15
ATOM 25764 N N . THR A 1 37 ? 1.860 -10.174 2.755 1.00 11.22 597 THR A N 15
ATOM 25765 C CA . THR A 1 37 ? 1.892 -9.419 4.002 1.00 32.52 597 THR A CA 15
ATOM 25766 C C . THR A 1 37 ? 2.879 -10.031 4.989 1.00 73.44 597 THR A C 15
ATOM 25767 O O . THR A 1 37 ? 2.660 -10.004 6.198 1.00 63.03 597 THR A O 15
ATOM 25778 N N . GLY A 1 38 ? 3.970 -10.581 4.464 1.00 73.43 598 GLY A N 15
ATOM 25779 C CA . GLY A 1 38 ? 4.976 -11.191 5.314 1.00 33.11 598 GLY A CA 15
ATOM 25780 C C . GLY A 1 38 ? 6.384 -10.970 4.796 1.00 44.43 598 GLY A C 15
ATOM 25781 O O . GLY A 1 38 ? 7.332 -11.595 5.272 1.00 14.00 598 GLY A O 15
ATOM 25785 N N . ARG A 1 39 ? 6.520 -10.079 3.819 1.00 71.13 599 ARG A N 15
ATOM 25786 C CA . ARG A 1 39 ? 7.822 -9.780 3.236 1.00 14.42 599 ARG A CA 15
ATOM 25787 C C . ARG A 1 39 ? 8.044 -8.272 3.147 1.00 43.01 599 ARG A C 15
ATOM 25788 O O . ARG A 1 39 ? 7.920 -7.679 2.076 1.00 4.21 599 ARG A O 15
ATOM 25806 N N . TRP A 1 40 ? 8.372 -7.661 4.280 1.00 35.51 600 TRP A N 15
ATOM 25807 C CA . TRP A 1 40 ? 8.611 -6.223 4.330 1.00 64.23 600 TRP A CA 15
ATOM 25808 C C . TRP A 1 40 ? 9.897 -5.859 3.596 1.00 1.51 600 TRP A C 15
ATOM 25809 O O . TRP A 1 40 ? 9.909 -4.962 2.753 1.00 4.34 600 TRP A O 15
ATOM 25829 N N . ARG A 1 41 ? 10.978 -6.559 3.922 1.00 73.51 601 ARG A N 15
ATOM 25830 C CA . ARG A 1 41 ? 12.270 -6.308 3.293 1.00 22.01 601 ARG A CA 15
ATOM 25831 C C . ARG A 1 41 ? 12.150 -6.343 1.772 1.00 63.52 601 ARG A C 15
ATOM 25832 O O . ARG A 1 41 ? 12.809 -5.577 1.070 1.00 34.41 601 ARG A O 15
ATOM 25850 N N . ASP A 1 42 ? 11.305 -7.238 1.271 1.00 32.25 602 ASP A N 15
ATOM 25851 C CA . ASP A 1 42 ? 11.098 -7.373 -0.166 1.00 61.21 602 ASP A CA 15
ATOM 25852 C C . ASP A 1 42 ? 10.209 -6.251 -0.696 1.00 65.04 602 ASP A C 15
ATOM 25853 O O . ASP A 1 42 ? 10.533 -5.607 -1.693 1.00 2.30 602 ASP A O 15
ATOM 25861 N N . VAL A 1 43 ? 9.086 -6.026 -0.020 1.00 33.34 603 VAL A N 15
ATOM 25862 C CA . VAL A 1 43 ? 8.150 -4.982 -0.422 1.00 34.43 603 VAL A CA 15
ATOM 25863 C C . VAL A 1 43 ? 8.824 -3.615 -0.437 1.00 41.42 603 VAL A C 15
ATOM 25864 O O . VAL A 1 43 ? 8.530 -2.774 -1.287 1.00 25.21 603 VAL A O 15
ATOM 25877 N N . LYS A 1 44 ? 9.730 -3.398 0.510 1.00 71.23 604 LYS A N 15
ATOM 25878 C CA . LYS A 1 44 ? 10.449 -2.133 0.606 1.00 63.22 604 LYS A CA 15
ATOM 25879 C C . LYS A 1 44 ? 11.464 -1.997 -0.524 1.00 41.12 604 LYS A C 15
ATOM 25880 O O . LYS A 1 44 ? 11.616 -0.924 -1.107 1.00 14.11 604 LYS A O 15
ATOM 25895 N N . MET A 1 45 ? 12.155 -3.091 -0.827 1.00 14.24 605 MET A N 15
ATOM 25896 C CA . MET A 1 45 ? 13.154 -3.092 -1.891 1.00 30.10 605 MET A CA 15
ATOM 25897 C C . MET A 1 45 ? 12.489 -3.004 -3.261 1.00 71.25 605 MET A C 15
ATOM 25898 O O . MET A 1 45 ? 13.039 -2.413 -4.191 1.00 60.42 605 MET A O 15
ATOM 25910 N N . ARG A 1 46 ? 11.305 -3.595 -3.378 1.00 30.31 606 ARG A N 15
ATOM 25911 C CA . ARG A 1 46 ? 10.567 -3.585 -4.636 1.00 23.11 606 ARG A CA 15
ATOM 25912 C C . ARG A 1 46 ? 9.822 -2.266 -4.818 1.00 33.20 606 ARG A C 15
ATOM 25913 O O . ARG A 1 46 ? 9.775 -1.714 -5.917 1.00 74.31 606 ARG A O 15
ATOM 25931 N N . ALA A 1 47 ? 9.241 -1.766 -3.732 1.00 21.21 607 ALA A N 15
ATOM 25932 C CA . ALA A 1 47 ? 8.499 -0.511 -3.772 1.00 41.14 607 ALA A CA 15
ATOM 25933 C C . ALA A 1 47 ? 9.435 0.684 -3.630 1.00 65.12 607 ALA A C 15
ATOM 25934 O O . ALA A 1 47 ? 9.661 1.425 -4.586 1.00 14.43 607 ALA A O 15
ATOM 25941 N N . PHE A 1 48 ? 9.977 0.867 -2.431 1.00 64.33 608 PHE A N 15
ATOM 25942 C CA . PHE A 1 48 ? 10.887 1.974 -2.163 1.00 74.33 608 PHE A CA 15
ATOM 25943 C C . PHE A 1 48 ? 12.229 1.754 -2.856 1.00 33.01 608 PHE A C 15
ATOM 25944 O O . PHE A 1 48 ? 12.873 0.721 -2.672 1.00 65.32 608 PHE A O 15
ATOM 25960 N N . ASP A 1 49 ? 12.643 2.733 -3.653 1.00 71.41 609 ASP A N 15
ATOM 25961 C CA . ASP A 1 49 ? 13.908 2.647 -4.375 1.00 44.34 609 ASP A CA 15
ATOM 25962 C C . ASP A 1 49 ? 15.088 2.781 -3.418 1.00 70.35 609 ASP A C 15
ATOM 25963 O O . ASP A 1 49 ? 16.137 2.169 -3.620 1.00 21.11 609 ASP A O 15
ATOM 25971 N N . ASN A 1 50 ? 14.910 3.585 -2.375 1.00 73.25 610 ASN A N 15
ATOM 25972 C CA . ASN A 1 50 ? 15.963 3.800 -1.387 1.00 21.22 610 ASN A CA 15
ATOM 25973 C C . ASN A 1 50 ? 15.736 2.931 -0.153 1.00 32.23 610 ASN A C 15
ATOM 25974 O O . ASN A 1 50 ? 15.698 3.429 0.971 1.00 35.42 610 ASN A O 15
ATOM 25984 N N . ALA A 1 51 ? 15.588 1.629 -0.374 1.00 65.40 611 ALA A N 15
ATOM 25985 C CA . ALA A 1 51 ? 15.368 0.690 0.719 1.00 42.12 611 ALA A CA 15
ATOM 25986 C C . ALA A 1 51 ? 16.691 0.225 1.317 1.00 44.05 611 ALA A C 15
ATOM 25987 O O . ALA A 1 51 ? 16.943 -0.974 1.435 1.00 63.10 611 ALA A O 15
ATOM 25994 N N . ASP A 1 52 ? 17.533 1.181 1.694 1.00 31.15 612 ASP A N 15
ATOM 25995 C CA . ASP A 1 52 ? 18.831 0.869 2.281 1.00 31.03 612 ASP A CA 15
ATOM 25996 C C . ASP A 1 52 ? 18.777 0.967 3.803 1.00 22.41 612 ASP A C 15
ATOM 25997 O O . ASP A 1 52 ? 18.947 -0.030 4.505 1.00 72.21 612 ASP A O 15
ATOM 26005 N N . HIS A 1 53 ? 18.538 2.174 4.306 1.00 71.21 613 HIS A N 15
ATOM 26006 C CA . HIS A 1 53 ? 18.462 2.401 5.744 1.00 25.11 613 HIS A CA 15
ATOM 26007 C C . HIS A 1 53 ? 17.026 2.687 6.174 1.00 11.12 613 HIS A C 15
ATOM 26008 O O . HIS A 1 53 ? 16.791 3.351 7.184 1.00 31.23 613 HIS A O 15
ATOM 26021 N N . ARG A 1 54 ? 16.071 2.185 5.400 1.00 32.42 614 ARG A N 15
ATOM 26022 C CA . ARG A 1 54 ? 14.659 2.388 5.699 1.00 21.14 614 ARG A CA 15
ATOM 26023 C C . ARG A 1 54 ? 14.138 1.299 6.632 1.00 22.25 614 ARG A C 15
ATOM 26024 O O . ARG A 1 54 ? 14.693 0.202 6.695 1.00 31.31 614 ARG A O 15
ATOM 26042 N N . THR A 1 55 ? 13.068 1.610 7.357 1.00 10.25 615 THR A N 15
ATOM 26043 C CA . THR A 1 55 ? 12.472 0.659 8.288 1.00 53.41 615 THR A CA 15
ATOM 26044 C C . THR A 1 55 ? 11.430 -0.210 7.595 1.00 21.42 615 THR A C 15
ATOM 26045 O O . THR A 1 55 ? 10.922 0.142 6.530 1.00 31.30 615 THR A O 15
ATOM 26056 N N . TYR A 1 56 ? 11.115 -1.346 8.205 1.00 22.41 616 TYR A N 15
ATOM 26057 C CA . TYR A 1 56 ? 10.134 -2.268 7.645 1.00 22.12 616 TYR A CA 15
ATOM 26058 C C . TYR A 1 56 ? 8.724 -1.910 8.106 1.00 3.42 616 TYR A C 15
ATOM 26059 O O . TYR A 1 56 ? 7.740 -2.234 7.442 1.00 11.33 616 TYR A O 15
ATOM 26076 N N . VAL A 1 57 ? 8.636 -1.236 9.249 1.00 0.23 617 VAL A N 15
ATOM 26077 C CA . VAL A 1 57 ? 7.348 -0.830 9.799 1.00 61.04 617 VAL A CA 15
ATOM 26078 C C . VAL A 1 57 ? 6.657 0.182 8.893 1.00 32.53 617 VAL A C 15
ATOM 26079 O O . VAL A 1 57 ? 5.429 0.214 8.802 1.00 73.24 617 VAL A O 15
ATOM 26092 N N . ASP A 1 58 ? 7.453 1.009 8.223 1.00 65.34 618 ASP A N 15
ATOM 26093 C CA . ASP A 1 58 ? 6.919 2.022 7.321 1.00 43.43 618 ASP A CA 15
ATOM 26094 C C . ASP A 1 58 ? 5.941 1.404 6.327 1.00 44.14 618 ASP A C 15
ATOM 26095 O O . ASP A 1 58 ? 5.006 2.062 5.869 1.00 60.41 618 ASP A O 15
ATOM 26103 N N . LEU A 1 59 ? 6.162 0.137 5.997 1.00 72.24 619 LEU A N 15
ATOM 26104 C CA . LEU A 1 59 ? 5.301 -0.571 5.057 1.00 34.20 619 LEU A CA 15
ATOM 26105 C C . LEU A 1 59 ? 3.995 -0.991 5.723 1.00 10.02 619 LEU A C 15
ATOM 26106 O O . LEU A 1 59 ? 2.908 -0.693 5.228 1.00 15.44 619 LEU A O 15
ATOM 26121 N N . LYS A 1 60 ? 4.108 -1.682 6.852 1.00 32.30 620 LYS A N 15
ATOM 26122 C CA . LYS A 1 60 ? 2.938 -2.140 7.590 1.00 4.14 620 LYS A CA 15
ATOM 26123 C C . LYS A 1 60 ? 2.089 -0.960 8.051 1.00 12.45 620 LYS A C 15
ATOM 26124 O O . LYS A 1 60 ? 0.864 -1.055 8.125 1.00 43.31 620 LYS A O 15
ATOM 26139 N N . ASP A 1 61 ? 2.748 0.153 8.357 1.00 1.25 621 ASP A N 15
ATOM 26140 C CA . ASP A 1 61 ? 2.053 1.353 8.807 1.00 11.32 621 ASP A CA 15
ATOM 26141 C C . ASP A 1 61 ? 1.238 1.968 7.673 1.00 51.14 621 ASP A C 15
ATOM 26142 O O . ASP A 1 61 ? 0.053 2.262 7.832 1.00 71.34 621 ASP A O 15
ATOM 26150 N N . LYS A 1 62 ? 1.882 2.163 6.527 1.00 60.44 622 LYS A N 15
ATOM 26151 C CA . LYS A 1 62 ? 1.220 2.742 5.365 1.00 32.21 622 LYS A CA 15
ATOM 26152 C C . LYS A 1 62 ? 0.177 1.784 4.799 1.00 63.41 622 LYS A C 15
ATOM 26153 O O . LYS A 1 62 ? -0.861 2.210 4.291 1.00 74.51 622 LYS A O 15
ATOM 26168 N N . TRP A 1 63 ? 0.458 0.489 4.892 1.00 22.21 623 TRP A N 15
ATOM 26169 C CA . TRP A 1 63 ? -0.458 -0.530 4.390 1.00 13.12 623 TRP A CA 15
ATOM 26170 C C . TRP A 1 63 ? -1.664 -0.679 5.311 1.00 52.40 623 TRP A C 15
ATOM 26171 O O . TRP A 1 63 ? -2.809 -0.566 4.873 1.00 23.43 623 TRP A O 15
ATOM 26191 N N . LYS A 1 64 ? -1.400 -0.931 6.588 1.00 21.45 624 LYS A N 15
ATOM 26192 C CA . LYS A 1 64 ? -2.464 -1.094 7.572 1.00 71.22 624 LYS A CA 15
ATOM 26193 C C . LYS A 1 64 ? -3.438 0.078 7.519 1.00 3.32 624 LYS A C 15
ATOM 26194 O O . LYS A 1 64 ? -4.655 -0.110 7.531 1.00 24.33 624 LYS A O 15
ATOM 26209 N N . THR A 1 65 ? -2.896 1.291 7.459 1.00 61.44 625 THR A N 15
ATOM 26210 C CA . THR A 1 65 ? -3.716 2.493 7.404 1.00 11.41 625 THR A CA 15
ATOM 26211 C C . THR A 1 65 ? -4.412 2.623 6.054 1.00 3.33 625 THR A C 15
ATOM 26212 O O . THR A 1 65 ? -5.496 3.199 5.955 1.00 3.44 625 THR A O 15
ATOM 26223 N N . LEU A 1 66 ? -3.784 2.083 5.015 1.00 62.04 626 LEU A N 15
ATOM 26224 C CA . LEU A 1 66 ? -4.344 2.138 3.669 1.00 62.55 626 LEU A CA 15
ATOM 26225 C C . LEU A 1 66 ? -5.558 1.221 3.548 1.00 14.32 626 LEU A C 15
ATOM 26226 O O . LEU A 1 66 ? -6.642 1.659 3.160 1.00 10.30 626 LEU A O 15
ATOM 26241 N N . VAL A 1 67 ? -5.369 -0.051 3.882 1.00 10.04 627 VAL A N 15
ATOM 26242 C CA . VAL A 1 67 ? -6.450 -1.028 3.813 1.00 53.12 627 VAL A CA 15
ATOM 26243 C C . VAL A 1 67 ? -7.634 -0.598 4.671 1.00 60.13 627 VAL A C 15
ATOM 26244 O O . VAL A 1 67 ? -8.787 -0.695 4.249 1.00 3.12 627 VAL A O 15
ATOM 26257 N N . HIS A 1 68 ? -7.343 -0.123 5.878 1.00 73.30 628 HIS A N 15
ATOM 26258 C CA . HIS A 1 68 ? -8.383 0.323 6.796 1.00 24.14 628 HIS A CA 15
ATOM 26259 C C . HIS A 1 68 ? -9.225 1.429 6.167 1.00 23.10 628 HIS A C 15
ATOM 26260 O O . HIS A 1 68 ? -10.445 1.470 6.338 1.00 12.11 628 HIS A O 15
ATOM 26273 N N . THR A 1 69 ? -8.567 2.326 5.440 1.00 1.51 629 THR A N 15
ATOM 26274 C CA . THR A 1 69 ? -9.253 3.435 4.787 1.00 65.52 629 THR A CA 15
ATOM 26275 C C . THR A 1 69 ? -10.183 2.933 3.689 1.00 15.33 629 THR A C 15
ATOM 26276 O O . THR A 1 69 ? -11.204 3.556 3.394 1.00 51.54 629 THR A O 15
ATOM 26287 N N . ALA A 1 70 ? -9.825 1.806 3.084 1.00 52.14 630 ALA A N 15
ATOM 26288 C CA . ALA A 1 70 ? -10.629 1.221 2.019 1.00 61.30 630 ALA A CA 15
ATOM 26289 C C . ALA A 1 70 ? -12.071 1.015 2.470 1.00 20.52 630 ALA A C 15
ATOM 26290 O O . ALA A 1 70 ? -13.010 1.399 1.772 1.00 44.25 630 ALA A O 15
ATOM 26297 N N . SER A 1 71 ? -12.240 0.407 3.639 1.00 63.33 631 SER A N 15
ATOM 26298 C CA . SER A 1 71 ? -13.569 0.146 4.181 1.00 70.55 631 SER A CA 15
ATOM 26299 C C . SER A 1 71 ? -13.482 -0.699 5.449 1.00 30.12 631 SER A C 15
ATOM 26300 O O . SER A 1 71 ? -13.880 -1.864 5.459 1.00 21.24 631 SER A O 15
ATOM 26307 N N . ILE A 1 72 ? -12.960 -0.103 6.515 1.00 31.12 632 ILE A N 15
ATOM 26308 C CA . ILE A 1 72 ? -12.821 -0.799 7.788 1.00 4.13 632 ILE A CA 15
ATOM 26309 C C . ILE A 1 72 ? -13.413 0.021 8.929 1.00 45.12 632 ILE A C 15
ATOM 26310 O O . ILE A 1 72 ? -14.472 -0.310 9.461 1.00 61.23 632 ILE A O 15
ATOM 26325 N N . ALA A 1 73 ? -12.722 1.094 9.300 1.00 73.32 633 ALA A N 15
ATOM 26326 C CA . ALA A 1 73 ? -13.180 1.964 10.376 1.00 34.44 633 ALA A CA 15
ATOM 26327 C C . ALA A 1 73 ? -13.785 3.250 9.822 1.00 23.21 633 ALA A C 15
ATOM 26328 O O . ALA A 1 73 ? -13.373 3.760 8.780 1.00 40.22 633 ALA A O 15
ATOM 26335 N N . PRO A 1 74 ? -14.788 3.786 10.533 1.00 61.21 634 PRO A N 15
ATOM 26336 C CA . PRO A 1 74 ? -15.472 5.019 10.131 1.00 52.44 634 PRO A CA 15
ATOM 26337 C C . PRO A 1 74 ? -14.582 6.248 10.274 1.00 52.12 634 PRO A C 15
ATOM 26338 O O . PRO A 1 74 ? -14.631 7.159 9.449 1.00 54.52 634 PRO A O 15
ATOM 26346 N N . GLN A 1 75 ? -13.770 6.267 11.326 1.00 60.11 635 GLN A N 15
ATOM 26347 C CA . GLN A 1 75 ? -12.869 7.386 11.577 1.00 60.40 635 GLN A CA 15
ATOM 26348 C C . GLN A 1 75 ? -11.809 7.486 10.485 1.00 22.34 635 GLN A C 15
ATOM 26349 O O . GLN A 1 75 ? -11.131 8.505 10.358 1.00 71.34 635 GLN A O 15
ATOM 26361 N N . GLN A 1 76 ? -11.674 6.423 9.699 1.00 61.44 636 GLN A N 15
ATOM 26362 C CA . GLN A 1 76 ? -10.694 6.391 8.618 1.00 5.20 636 GLN A CA 15
ATOM 26363 C C . GLN A 1 76 ? -11.227 7.106 7.381 1.00 65.40 636 GLN A C 15
ATOM 26364 O O . GLN A 1 76 ? -10.468 7.725 6.636 1.00 11.02 636 GLN A O 15
ATOM 26376 N N . ARG A 1 77 ? -12.536 7.016 7.169 1.00 45.13 637 ARG A N 15
ATOM 26377 C CA . ARG A 1 77 ? -13.169 7.653 6.021 1.00 20.33 637 ARG A CA 15
ATOM 26378 C C . ARG A 1 77 ? -13.492 9.114 6.320 1.00 13.11 637 ARG A C 15
ATOM 26379 O O . ARG A 1 77 ? -14.324 9.414 7.176 1.00 61.43 637 ARG A O 15
ATOM 26397 N N . ARG A 1 78 ? -12.828 10.018 5.606 1.00 43.45 638 ARG A N 15
ATOM 26398 C CA . ARG A 1 78 ? -13.042 11.448 5.797 1.00 30.31 638 ARG A CA 15
ATOM 26399 C C . ARG A 1 78 ? -13.684 12.071 4.560 1.00 33.41 638 ARG A C 15
ATOM 26400 O O . ARG A 1 78 ? -14.733 12.708 4.645 1.00 62.44 638 ARG A O 15
ATOM 26418 N N . GLY A 1 79 ? -13.044 11.881 3.409 1.00 42.22 639 GLY A N 15
ATOM 26419 C CA . GLY A 1 79 ? -13.566 12.430 2.172 1.00 30.05 639 GLY A CA 15
ATOM 26420 C C . GLY A 1 79 ? -12.479 12.678 1.144 1.00 1.14 639 GLY A C 15
ATOM 26421 O O . GLY A 1 79 ? -12.762 12.815 -0.046 1.00 23.34 639 GLY A O 15
ATOM 26425 N N . GLU A 1 80 ? -11.234 12.738 1.604 1.00 40.15 640 GLU A N 15
ATOM 26426 C CA . GLU A 1 80 ? -10.103 12.974 0.716 1.00 15.31 640 GLU A CA 15
ATOM 26427 C C . GLU A 1 80 ? -10.134 12.017 -0.472 1.00 22.41 640 GLU A C 15
ATOM 26428 O O . GLU A 1 80 ? -10.704 10.927 -0.409 1.00 44.23 640 GLU A O 15
ATOM 26438 N N . PRO A 1 81 ? -9.509 12.432 -1.584 1.00 61.10 641 PRO A N 15
ATOM 26439 C CA . PRO A 1 81 ? -9.452 11.628 -2.808 1.00 62.30 641 PRO A CA 15
ATOM 26440 C C . PRO A 1 81 ? -8.565 10.397 -2.651 1.00 73.21 641 PRO A C 15
ATOM 26441 O O . PRO A 1 81 ? -7.377 10.510 -2.351 1.00 64.25 641 PRO A O 15
ATOM 26449 N N . VAL A 1 82 ? -9.150 9.222 -2.858 1.00 60.34 642 VAL A N 15
ATOM 26450 C CA . VAL A 1 82 ? -8.412 7.969 -2.741 1.00 50.31 642 VAL A CA 15
ATOM 26451 C C . VAL A 1 82 ? -8.695 7.053 -3.926 1.00 52.01 642 VAL A C 15
ATOM 26452 O O . VAL A 1 82 ? -9.839 6.865 -4.339 1.00 21.04 642 VAL A O 15
ATOM 26465 N N . PRO A 1 83 ? -7.627 6.465 -4.488 1.00 11.40 643 PRO A N 15
ATOM 26466 C CA . PRO A 1 83 ? -7.734 5.557 -5.633 1.00 14.13 643 PRO A CA 15
ATOM 26467 C C . PRO A 1 83 ? -8.391 4.232 -5.262 1.00 32.20 643 PRO A C 15
ATOM 26468 O O . PRO A 1 83 ? -7.986 3.576 -4.303 1.00 63.54 643 PRO A O 15
ATOM 26476 N N . GLN A 1 84 ? -9.406 3.844 -6.029 1.00 52.44 644 GLN A N 15
ATOM 26477 C CA . GLN A 1 84 ? -10.117 2.596 -5.779 1.00 64.02 644 GLN A CA 15
ATOM 26478 C C . GLN A 1 84 ? -9.241 1.393 -6.113 1.00 31.44 644 GLN A C 15
ATOM 26479 O O . GLN A 1 84 ? -9.430 0.305 -5.570 1.00 51.34 644 GLN A O 15
ATOM 26491 N N . ASP A 1 85 ? -8.285 1.596 -7.012 1.00 53.53 645 ASP A N 15
ATOM 26492 C CA . ASP A 1 85 ? -7.378 0.528 -7.419 1.00 11.55 645 ASP A CA 15
ATOM 26493 C C . ASP A 1 85 ? -6.510 0.077 -6.249 1.00 2.03 645 ASP A C 15
ATOM 26494 O O . ASP A 1 85 ? -6.243 -1.115 -6.084 1.00 5.21 645 ASP A O 15
ATOM 26502 N N . LEU A 1 86 ? -6.072 1.035 -5.440 1.00 32.31 646 LEU A N 15
ATOM 26503 C CA . LEU A 1 86 ? -5.233 0.736 -4.285 1.00 74.34 646 LEU A CA 15
ATOM 26504 C C . LEU A 1 86 ? -6.058 0.130 -3.154 1.00 41.12 646 LEU A C 15
ATOM 26505 O O . LEU A 1 86 ? -5.635 -0.830 -2.508 1.00 73.11 646 LEU A O 15
ATOM 26520 N N . LEU A 1 87 ? -7.236 0.695 -2.921 1.00 23.15 647 LEU A N 15
ATOM 26521 C CA . LEU A 1 87 ? -8.124 0.210 -1.869 1.00 33.11 647 LEU A CA 15
ATOM 26522 C C . LEU A 1 87 ? -8.658 -1.179 -2.206 1.00 2.43 647 LEU A C 15
ATOM 26523 O O . LEU A 1 87 ? -8.844 -2.014 -1.321 1.00 73.41 647 LEU A O 15
ATOM 26538 N N . ASP A 1 88 ? -8.901 -1.418 -3.490 1.00 71.01 648 ASP A N 15
ATOM 26539 C CA . ASP A 1 88 ? -9.410 -2.707 -3.944 1.00 23.30 648 ASP A CA 15
ATOM 26540 C C . ASP A 1 88 ? -8.325 -3.776 -3.872 1.00 24.32 648 ASP A C 15
ATOM 26541 O O . ASP A 1 88 ? -8.589 -4.918 -3.494 1.00 4.12 648 ASP A O 15
ATOM 26549 N N . ARG A 1 89 ? -7.104 -3.399 -4.236 1.00 73.41 649 ARG A N 15
ATOM 26550 C CA . ARG A 1 89 ? -5.980 -4.327 -4.215 1.00 44.31 649 ARG A CA 15
ATOM 26551 C C . ARG A 1 89 ? -5.514 -4.583 -2.785 1.00 22.20 649 ARG A C 15
ATOM 26552 O O . ARG A 1 89 ? -5.328 -5.730 -2.377 1.00 71.11 649 ARG A O 15
ATOM 26570 N N . VAL A 1 90 ? -5.327 -3.507 -2.026 1.00 21.42 650 VAL A N 15
ATOM 26571 C CA . VAL A 1 90 ? -4.883 -3.616 -0.642 1.00 41.31 650 VAL A CA 15
ATOM 26572 C C . VAL A 1 90 ? -5.819 -4.507 0.167 1.00 71.32 650 VAL A C 15
ATOM 26573 O O . VAL A 1 90 ? -5.380 -5.244 1.052 1.00 3.32 650 VAL A O 15
ATOM 26586 N N . LEU A 1 91 ? -7.109 -4.437 -0.143 1.00 74.23 651 LEU A N 15
ATOM 26587 C CA . LEU A 1 91 ? -8.108 -5.240 0.555 1.00 15.20 651 LEU A CA 15
ATOM 26588 C C . LEU A 1 91 ? -8.015 -6.704 0.141 1.00 23.45 651 LEU A C 15
ATOM 26589 O O . LEU A 1 91 ? -8.188 -7.604 0.963 1.00 33.24 651 LEU A O 15
ATOM 26604 N N . ALA A 1 92 ? -7.740 -6.936 -1.139 1.00 60.25 652 ALA A N 15
ATOM 26605 C CA . ALA A 1 92 ? -7.620 -8.292 -1.661 1.00 0.11 652 ALA A CA 15
ATOM 26606 C C . ALA A 1 92 ? -6.553 -9.078 -0.907 1.00 61.53 652 ALA A C 15
ATOM 26607 O O . ALA A 1 92 ? -6.809 -10.179 -0.419 1.00 12.11 652 ALA A O 15
ATOM 26614 N N . ALA A 1 93 ? -5.357 -8.507 -0.816 1.00 54.25 653 ALA A N 15
ATOM 26615 C CA . ALA A 1 93 ? -4.251 -9.155 -0.120 1.00 23.21 653 ALA A CA 15
ATOM 26616 C C . ALA A 1 93 ? -4.485 -9.171 1.386 1.00 23.23 653 ALA A C 15
ATOM 26617 O O . ALA A 1 93 ? -4.263 -10.185 2.048 1.00 65.22 653 ALA A O 15
ATOM 26624 N N . HIS A 1 94 ? -4.936 -8.042 1.923 1.00 2.12 654 HIS A N 15
ATOM 26625 C CA . HIS A 1 94 ? -5.201 -7.927 3.353 1.00 71.44 654 HIS A CA 15
ATOM 26626 C C . HIS A 1 94 ? -6.184 -8.999 3.812 1.00 31.15 654 HIS A C 15
ATOM 26627 O O . HIS A 1 94 ? -5.992 -9.628 4.851 1.00 41.32 654 HIS A O 15
ATOM 26640 N N . ALA A 1 95 ? -7.240 -9.201 3.028 1.00 54.34 655 ALA A N 15
ATOM 26641 C CA . ALA A 1 95 ? -8.252 -10.197 3.353 1.00 61.44 655 ALA A CA 15
ATOM 26642 C C . ALA A 1 95 ? -7.766 -11.604 3.020 1.00 53.31 655 ALA A C 15
ATOM 26643 O O . ALA A 1 95 ? -7.900 -12.524 3.826 1.00 64.43 655 ALA A O 15
ATOM 26650 N N . TYR A 1 96 ? -7.201 -11.762 1.828 1.00 64.13 656 TYR A N 15
ATOM 26651 C CA . TYR A 1 96 ? -6.697 -13.058 1.388 1.00 60.21 656 TYR A CA 15
ATOM 26652 C C . TYR A 1 96 ? -5.690 -13.619 2.387 1.00 71.24 656 TYR A C 15
ATOM 26653 O O . TYR A 1 96 ? -5.794 -14.770 2.809 1.00 74.45 656 TYR A O 15
ATOM 26670 N N . TRP A 1 97 ? -4.716 -12.797 2.760 1.00 24.00 657 TRP A N 15
ATOM 26671 C CA . TRP A 1 97 ? -3.689 -13.209 3.710 1.00 24.12 657 TRP A CA 15
ATOM 26672 C C . TRP A 1 97 ? -4.268 -13.342 5.114 1.00 25.42 657 TRP A C 15
ATOM 26673 O O . TRP A 1 97 ? -3.811 -14.164 5.910 1.00 14.52 657 TRP A O 15
ATOM 26693 N N . SER A 1 98 ? -5.278 -12.530 5.413 1.00 74.12 658 SER A N 15
ATOM 26694 C CA . SER A 1 98 ? -5.916 -12.555 6.723 1.00 64.22 658 SER A CA 15
ATOM 26695 C C . SER A 1 98 ? -6.490 -13.937 7.022 1.00 40.22 658 SER A C 15
ATOM 26696 O O . SER A 1 98 ? -6.489 -14.386 8.167 1.00 64.02 658 SER A O 15
ATOM 26703 N N . GLN A 1 99 ? -6.979 -14.605 5.982 1.00 61.02 659 GLN A N 15
ATOM 26704 C CA . GLN A 1 99 ? -7.557 -15.935 6.133 1.00 31.34 659 GLN A CA 15
ATOM 26705 C C . GLN A 1 99 ? -6.553 -16.896 6.760 1.00 61.11 659 GLN A C 15
ATOM 26706 O O . GLN A 1 99 ? -6.934 -17.893 7.373 1.00 25.22 659 GLN A O 15
ATOM 26718 N N . GLN A 1 100 ? -5.269 -16.590 6.602 1.00 45.54 660 GLN A N 15
ATOM 26719 C CA . GLN A 1 100 ? -4.211 -17.429 7.153 1.00 43.30 660 GLN A CA 15
ATOM 26720 C C . GLN A 1 100 ? -3.274 -16.612 8.038 1.00 14.35 660 GLN A C 15
ATOM 26721 O O . GLN A 1 100 ? -2.103 -16.954 8.198 1.00 11.15 660 GLN A O 15
ATOM 26733 N N . GLN A 1 101 ? -3.798 -15.531 8.608 1.00 62.42 661 GLN A N 15
ATOM 26734 C CA . GLN A 1 101 ? -3.008 -14.666 9.475 1.00 31.14 661 GLN A CA 15
ATOM 26735 C C . GLN A 1 101 ? -3.906 -13.874 10.419 1.00 30.32 661 GLN A C 15
ATOM 26736 O O . GLN A 1 101 ? -5.131 -13.970 10.353 1.00 54.14 661 GLN A O 15
ATOM 26748 N N . GLY A 1 102 ? -3.288 -13.090 11.298 1.00 64.51 662 GLY A N 15
ATOM 26749 C CA . GLY A 1 102 ? -4.048 -12.293 12.244 1.00 30.41 662 GLY A CA 15
ATOM 26750 C C . GLY A 1 102 ? -4.157 -10.842 11.820 1.00 4.14 662 GLY A C 15
ATOM 26751 O O . GLY A 1 102 ? -4.067 -10.524 10.635 1.00 52.23 662 GLY A O 15
ATOM 26755 N N . LYS A 1 103 ? -4.357 -9.958 12.793 1.00 20.33 663 LYS A N 15
ATOM 26756 C CA . LYS A 1 103 ? -4.481 -8.532 12.516 1.00 33.22 663 LYS A CA 15
ATOM 26757 C C . LYS A 1 103 ? -4.524 -7.728 13.812 1.00 23.50 663 LYS A C 15
ATOM 26758 O O . LYS A 1 103 ? -4.391 -8.284 14.901 1.00 62.22 663 LYS A O 15
ATOM 26773 N N . GLN A 1 104 ? -4.713 -6.419 13.685 1.00 22.15 664 GLN A N 15
ATOM 26774 C CA . GLN A 1 104 ? -4.776 -5.540 14.847 1.00 41.23 664 GLN A CA 15
ATOM 26775 C C . GLN A 1 104 ? -6.015 -4.653 14.793 1.00 2.32 664 GLN A C 15
ATOM 26776 O O . GLN A 1 104 ? -6.842 -4.777 13.889 1.00 33.20 664 GLN A O 15
ATOM 26788 N N . HIS A 1 105 ? -6.138 -3.757 15.767 1.00 25.32 665 HIS A N 15
ATOM 26789 C CA . HIS A 1 105 ? -7.277 -2.848 15.831 1.00 34.31 665 HIS A CA 15
ATOM 26790 C C . HIS A 1 105 ? -6.965 -1.647 16.719 1.00 21.22 665 HIS A C 15
ATOM 26791 O O . HIS A 1 105 ? -6.648 -1.801 17.898 1.00 2.55 665 HIS A O 15
ATOM 26804 N N . VAL A 1 106 ? -7.057 -0.452 16.144 1.00 71.20 666 VAL A N 15
ATOM 26805 C CA . VAL A 1 106 ? -6.785 0.775 16.883 1.00 44.11 666 VAL A CA 15
ATOM 26806 C C . VAL A 1 106 ? -7.029 2.005 16.016 1.00 30.21 666 VAL A C 15
ATOM 26807 O O . VAL A 1 106 ? -6.650 2.035 14.846 1.00 71.50 666 VAL A O 15
ATOM 26820 N N . GLU A 1 107 ? -7.662 3.017 16.599 1.00 1.21 667 GLU A N 15
ATOM 26821 C CA . GLU A 1 107 ? -7.956 4.250 15.878 1.00 11.35 667 GLU A CA 15
ATOM 26822 C C . GLU A 1 107 ? -7.268 5.443 16.536 1.00 21.30 667 GLU A C 15
ATOM 26823 O O . GLU A 1 107 ? -6.875 5.399 17.701 1.00 43.41 667 GLU A O 15
ATOM 26833 N N . PRO A 1 108 ? -7.117 6.534 15.771 1.00 52.11 668 PRO A N 15
ATOM 26834 C CA . PRO A 1 108 ? -6.476 7.759 16.257 1.00 4.21 668 PRO A CA 15
ATOM 26835 C C . PRO A 1 108 ? -7.325 8.485 17.296 1.00 74.31 668 PRO A C 15
ATOM 26836 O O . PRO A 1 108 ? -6.832 8.869 18.357 1.00 54.22 668 PRO A O 15
ATOM 26844 N N . LEU A 1 109 ? -8.603 8.668 16.985 1.00 20.30 669 LEU A N 15
ATOM 26845 C CA . LEU A 1 109 ? -9.522 9.346 17.893 1.00 14.04 669 LEU A CA 15
ATOM 26846 C C . LEU A 1 109 ? -10.954 9.267 17.376 1.00 2.44 669 LEU A C 15
ATOM 26847 O O . LEU A 1 109 ? -11.240 8.562 16.409 1.00 71.32 669 LEU A O 15
ATOM 26862 N N . LYS A 1 110 ? -11.854 9.999 18.026 1.00 14.44 670 LYS A N 15
ATOM 26863 C CA . LYS A 1 110 ? -13.257 10.016 17.631 1.00 60.12 670 LYS A CA 15
ATOM 26864 C C . LYS A 1 110 ? -13.671 11.403 17.151 1.00 34.12 670 LYS A C 15
ATOM 26865 O O . LYS A 1 110 ? -13.097 12.411 17.567 1.00 32.35 670 LYS A O 15
ATOM 26880 N N . ILE A 1 111 ? -14.669 11.448 16.276 1.00 21.53 671 ILE A N 15
ATOM 26881 C CA . ILE A 1 111 ? -15.161 12.712 15.741 1.00 54.31 671 ILE A CA 15
ATOM 26882 C C . ILE A 1 111 ? -16.375 12.495 14.845 1.00 42.51 671 ILE A C 15
ATOM 26883 O O . ILE A 1 111 ? -16.485 11.474 14.166 1.00 73.30 671 ILE A O 15
ATOM 26898 N N . LEU A 1 112 ? -17.284 13.464 14.846 1.00 71.22 672 LEU A N 15
ATOM 26899 C CA . LEU A 1 112 ? -18.491 13.381 14.030 1.00 61.33 672 LEU A CA 15
ATOM 26900 C C . LEU A 1 112 ? -18.506 14.473 12.966 1.00 41.44 672 LEU A C 15
ATOM 26901 O O . LEU A 1 112 ? -18.351 15.655 13.273 1.00 43.52 672 LEU A O 15
ATOM 26916 N N . ASP A 1 113 ? -18.695 14.070 11.715 1.00 34.45 673 ASP A N 15
ATOM 26917 C CA . ASP A 1 113 ? -18.733 15.015 10.604 1.00 4.33 673 ASP A CA 15
ATOM 26918 C C . ASP A 1 113 ? -19.066 14.304 9.297 1.00 63.41 673 ASP A C 15
ATOM 26919 O O . ASP A 1 113 ? -18.434 13.309 8.941 1.00 44.44 673 ASP A O 15
ATOM 26927 N N . ALA A 1 114 ? -20.063 14.820 8.585 1.00 70.34 674 ALA A N 15
ATOM 26928 C CA . ALA A 1 114 ? -20.478 14.234 7.316 1.00 42.40 674 ALA A CA 15
ATOM 26929 C C . ALA A 1 114 ? -21.579 15.063 6.665 1.00 32.34 674 ALA A C 15
ATOM 26930 O O . ALA A 1 114 ? -22.480 15.560 7.341 1.00 33.01 674 ALA A O 15
ATOM 26937 N N . LYS A 1 115 ? -21.501 15.209 5.346 1.00 20.34 675 LYS A N 15
ATOM 26938 C CA . LYS A 1 115 ? -22.492 15.977 4.601 1.00 54.21 675 LYS A CA 15
ATOM 26939 C C . LYS A 1 115 ? -22.232 15.889 3.100 1.00 4.41 675 LYS A C 15
ATOM 26940 O O . LYS A 1 115 ? -21.158 15.471 2.670 1.00 53.11 675 LYS A O 15
ATOM 26955 N N . ALA A 1 116 ? -23.223 16.287 2.309 1.00 55.42 676 ALA A N 15
ATOM 26956 C CA . ALA A 1 116 ? -23.100 16.256 0.857 1.00 75.31 676 ALA A CA 15
ATOM 26957 C C . ALA A 1 116 ? -22.843 14.838 0.357 1.00 15.41 676 ALA A C 15
ATOM 26958 O O . ALA A 1 116 ? -22.120 14.636 -0.619 1.00 11.14 676 ALA A O 15
ATOM 26965 N N . GLN A 1 117 ? -23.437 13.861 1.034 1.00 20.34 677 GLN A N 15
ATOM 26966 C CA . GLN A 1 117 ? -23.270 12.462 0.658 1.00 21.25 677 GLN A CA 15
ATOM 26967 C C . GLN A 1 117 ? -24.425 11.993 -0.221 1.00 34.20 677 GLN A C 15
ATOM 26968 O O . GLN A 1 117 ? -25.321 11.285 0.237 1.00 42.30 677 GLN A O 15
ATOM 26980 N N . LYS A 1 118 ? -24.397 12.393 -1.489 1.00 24.12 678 LYS A N 15
ATOM 26981 C CA . LYS A 1 118 ? -25.439 12.014 -2.434 1.00 24.04 678 LYS A CA 15
ATOM 26982 C C . LYS A 1 118 ? -24.935 10.950 -3.404 1.00 64.04 678 LYS A C 15
ATOM 26983 O O . LYS A 1 118 ? -24.481 11.263 -4.504 1.00 53.43 678 LYS A O 15
ATOM 26998 N N . VAL A 1 119 ? -25.018 9.690 -2.988 1.00 5.12 679 VAL A N 15
ATOM 26999 C CA . VAL A 1 119 ? -24.573 8.579 -3.820 1.00 55.13 679 VAL A CA 15
ATOM 27000 C C . VAL A 1 119 ? -25.711 7.601 -4.089 1.00 13.41 679 VAL A C 15
ATOM 27001 O O . VAL A 1 119 ? -25.939 6.671 -3.318 1.00 61.23 679 VAL A O 15
ATOM 27014 N N . GLY A 1 120 ? -26.423 7.819 -5.191 1.00 72.11 680 GLY A N 15
ATOM 27015 C CA . GLY A 1 120 ? -27.530 6.949 -5.543 1.00 50.35 680 GLY A CA 15
ATOM 27016 C C . GLY A 1 120 ? -28.681 7.050 -4.563 1.00 44.44 680 GLY A C 15
ATOM 27017 O O . GLY A 1 120 ? -28.913 8.106 -3.973 1.00 23.43 680 GLY A O 15
ATOM 27021 N N . ALA A 1 121 ? -29.406 5.950 -4.387 1.00 52.22 681 ALA A N 15
ATOM 27022 C CA . ALA A 1 121 ? -30.540 5.919 -3.471 1.00 52.34 681 ALA A CA 15
ATOM 27023 C C . ALA A 1 121 ? -30.096 5.544 -2.062 1.00 64.25 681 ALA A C 15
ATOM 27024 O O . ALA A 1 121 ? -30.920 5.206 -1.210 1.00 41.04 681 ALA A O 15
ATOM 27031 N N . PRO A 1 1 ? -22.028 -25.902 -8.430 1.00 64.22 561 PRO A N 16
ATOM 27032 C CA . PRO A 1 1 ? -22.132 -25.096 -7.210 1.00 53.32 561 PRO A CA 16
ATOM 27033 C C . PRO A 1 1 ? -21.515 -23.711 -7.377 1.00 24.10 561 PRO A C 16
ATOM 27034 O O . PRO A 1 1 ? -20.737 -23.474 -8.301 1.00 65.23 561 PRO A O 16
ATOM 27042 N N . VAL A 1 2 ? -21.867 -22.799 -6.475 1.00 34.34 562 VAL A N 16
ATOM 27043 C CA . VAL A 1 2 ? -21.346 -21.438 -6.522 1.00 54.32 562 VAL A CA 16
ATOM 27044 C C . VAL A 1 2 ? -21.812 -20.631 -5.315 1.00 73.42 562 VAL A C 16
ATOM 27045 O O . VAL A 1 2 ? -23.007 -20.529 -5.047 1.00 43.31 562 VAL A O 16
ATOM 27058 N N . ASN A 1 3 ? -20.856 -20.057 -4.590 1.00 14.41 563 ASN A N 16
ATOM 27059 C CA . ASN A 1 3 ? -21.168 -19.258 -3.411 1.00 34.31 563 ASN A CA 16
ATOM 27060 C C . ASN A 1 3 ? -19.915 -18.578 -2.868 1.00 62.12 563 ASN A C 16
ATOM 27061 O O . ASN A 1 3 ? -18.799 -19.055 -3.075 1.00 74.21 563 ASN A O 16
ATOM 27071 N N . GLN A 1 4 ? -20.107 -17.462 -2.172 1.00 12.33 564 GLN A N 16
ATOM 27072 C CA . GLN A 1 4 ? -18.993 -16.716 -1.599 1.00 22.33 564 GLN A CA 16
ATOM 27073 C C . GLN A 1 4 ? -19.367 -16.136 -0.240 1.00 23.51 564 GLN A C 16
ATOM 27074 O O . GLN A 1 4 ? -20.544 -15.927 0.055 1.00 2.23 564 GLN A O 16
ATOM 27086 N N . LYS A 1 5 ? -18.358 -15.877 0.585 1.00 44.20 565 LYS A N 16
ATOM 27087 C CA . LYS A 1 5 ? -18.580 -15.320 1.914 1.00 43.04 565 LYS A CA 16
ATOM 27088 C C . LYS A 1 5 ? -17.254 -15.035 2.613 1.00 13.11 565 LYS A C 16
ATOM 27089 O O . LYS A 1 5 ? -16.495 -15.954 2.921 1.00 31.31 565 LYS A O 16
ATOM 27104 N N . SER A 1 6 ? -16.984 -13.758 2.861 1.00 65.41 566 SER A N 16
ATOM 27105 C CA . SER A 1 6 ? -15.749 -13.353 3.523 1.00 34.33 566 SER A CA 16
ATOM 27106 C C . SER A 1 6 ? -16.043 -12.466 4.728 1.00 51.21 566 SER A C 16
ATOM 27107 O O . SER A 1 6 ? -16.796 -11.497 4.633 1.00 11.44 566 SER A O 16
ATOM 27114 N N . LYS A 1 7 ? -15.443 -12.805 5.864 1.00 73.32 567 LYS A N 16
ATOM 27115 C CA . LYS A 1 7 ? -15.638 -12.041 7.090 1.00 53.44 567 LYS A CA 16
ATOM 27116 C C . LYS A 1 7 ? -14.395 -12.098 7.971 1.00 64.44 567 LYS A C 16
ATOM 27117 O O . LYS A 1 7 ? -13.749 -13.140 8.082 1.00 65.43 567 LYS A O 16
ATOM 27132 N N . ARG A 1 8 ? -14.065 -10.973 8.597 1.00 31.31 568 ARG A N 16
ATOM 27133 C CA . ARG A 1 8 ? -12.899 -10.896 9.468 1.00 64.02 568 ARG A CA 16
ATOM 27134 C C . ARG A 1 8 ? -12.817 -9.534 10.150 1.00 73.23 568 ARG A C 16
ATOM 27135 O O . ARG A 1 8 ? -13.281 -8.530 9.609 1.00 71.12 568 ARG A O 16
ATOM 27153 N N . SER A 1 9 ? -12.224 -9.507 11.340 1.00 14.40 569 SER A N 16
ATOM 27154 C CA . SER A 1 9 ? -12.087 -8.268 12.096 1.00 62.34 569 SER A CA 16
ATOM 27155 C C . SER A 1 9 ? -10.615 -7.912 12.291 1.00 53.44 569 SER A C 16
ATOM 27156 O O . SER A 1 9 ? -9.754 -8.789 12.326 1.00 24.52 569 SER A O 16
ATOM 27163 N N . GLU A 1 10 ? -10.338 -6.618 12.417 1.00 75.22 570 GLU A N 16
ATOM 27164 C CA . GLU A 1 10 ? -8.972 -6.145 12.607 1.00 55.43 570 GLU A CA 16
ATOM 27165 C C . GLU A 1 10 ? -8.925 -5.018 13.635 1.00 71.31 570 GLU A C 16
ATOM 27166 O O . GLU A 1 10 ? -9.955 -4.605 14.169 1.00 20.41 570 GLU A O 16
ATOM 27176 N N . LEU A 1 11 ? -7.722 -4.525 13.908 1.00 30.44 571 LEU A N 16
ATOM 27177 C CA . LEU A 1 11 ? -7.538 -3.446 14.872 1.00 70.43 571 LEU A CA 16
ATOM 27178 C C . LEU A 1 11 ? -7.996 -2.112 14.291 1.00 65.32 571 LEU A C 16
ATOM 27179 O O . LEU A 1 11 ? -8.608 -2.066 13.224 1.00 4.21 571 LEU A O 16
ATOM 27194 N N . SER A 1 12 ? -7.693 -1.028 14.999 1.00 4.55 572 SER A N 16
ATOM 27195 C CA . SER A 1 12 ? -8.075 0.306 14.554 1.00 54.33 572 SER A CA 16
ATOM 27196 C C . SER A 1 12 ? -7.175 1.367 15.181 1.00 22.51 572 SER A C 16
ATOM 27197 O O . SER A 1 12 ? -6.908 1.338 16.381 1.00 63.22 572 SER A O 16
ATOM 27204 N N . GLN A 1 13 ? -6.710 2.300 14.357 1.00 61.54 573 GLN A N 16
ATOM 27205 C CA . GLN A 1 13 ? -5.837 3.370 14.830 1.00 1.05 573 GLN A CA 16
ATOM 27206 C C . GLN A 1 13 ? -5.828 4.538 13.850 1.00 40.34 573 GLN A C 16
ATOM 27207 O O . GLN A 1 13 ? -6.180 4.382 12.681 1.00 74.21 573 GLN A O 16
ATOM 27219 N N . ARG A 1 14 ? -5.425 5.707 14.335 1.00 50.12 574 ARG A N 16
ATOM 27220 C CA . ARG A 1 14 ? -5.373 6.903 13.502 1.00 72.41 574 ARG A CA 16
ATOM 27221 C C . ARG A 1 14 ? -4.028 7.611 13.652 1.00 0.34 574 ARG A C 16
ATOM 27222 O O . ARG A 1 14 ? -3.685 8.088 14.732 1.00 63.13 574 ARG A O 16
ATOM 27240 N N . ARG A 1 15 ? -3.274 7.673 12.560 1.00 60.31 575 ARG A N 16
ATOM 27241 C CA . ARG A 1 15 ? -1.968 8.321 12.570 1.00 31.14 575 ARG A CA 16
ATOM 27242 C C . ARG A 1 15 ? -1.349 8.318 11.175 1.00 50.45 575 ARG A C 16
ATOM 27243 O O . ARG A 1 15 ? -1.509 7.362 10.416 1.00 62.30 575 ARG A O 16
ATOM 27261 N N . ILE A 1 16 ? -0.644 9.395 10.845 1.00 13.23 576 ILE A N 16
ATOM 27262 C CA . ILE A 1 16 ? -0.001 9.516 9.541 1.00 44.02 576 ILE A CA 16
ATOM 27263 C C . ILE A 1 16 ? 1.516 9.578 9.681 1.00 41.20 576 ILE A C 16
ATOM 27264 O O . ILE A 1 16 ? 2.039 10.153 10.636 1.00 21.30 576 ILE A O 16
ATOM 27279 N N . ARG A 1 17 ? 2.218 8.984 8.721 1.00 14.12 577 ARG A N 16
ATOM 27280 C CA . ARG A 1 17 ? 3.676 8.973 8.736 1.00 53.20 577 ARG A CA 16
ATOM 27281 C C . ARG A 1 17 ? 4.237 10.030 7.789 1.00 42.22 577 ARG A C 16
ATOM 27282 O O . ARG A 1 17 ? 4.672 11.097 8.222 1.00 30.51 577 ARG A O 16
ATOM 27300 N N . ARG A 1 18 ? 4.224 9.725 6.496 1.00 23.44 578 ARG A N 16
ATOM 27301 C CA . ARG A 1 18 ? 4.735 10.646 5.488 1.00 40.52 578 ARG A CA 16
ATOM 27302 C C . ARG A 1 18 ? 3.649 10.999 4.475 1.00 31.34 578 ARG A C 16
ATOM 27303 O O . ARG A 1 18 ? 2.695 10.250 4.265 1.00 51.20 578 ARG A O 16
ATOM 27321 N N . PRO A 1 19 ? 3.797 12.166 3.831 1.00 14.13 579 PRO A N 16
ATOM 27322 C CA . PRO A 1 19 ? 2.840 12.644 2.829 1.00 32.23 579 PRO A CA 16
ATOM 27323 C C . PRO A 1 19 ? 2.882 11.819 1.547 1.00 51.41 579 PRO A C 16
ATOM 27324 O O . PRO A 1 19 ? 3.514 12.211 0.566 1.00 30.53 579 PRO A O 16
ATOM 27332 N N . PHE A 1 20 ? 2.204 10.676 1.561 1.00 63.15 580 PHE A N 16
ATOM 27333 C CA . PHE A 1 20 ? 2.165 9.796 0.399 1.00 64.23 580 PHE A CA 16
ATOM 27334 C C . PHE A 1 20 ? 0.957 10.109 -0.479 1.00 70.30 580 PHE A C 16
ATOM 27335 O O . PHE A 1 20 ? -0.127 10.409 0.022 1.00 51.23 580 PHE A O 16
ATOM 27351 N N . SER A 1 21 ? 1.153 10.035 -1.791 1.00 53.03 581 SER A N 16
ATOM 27352 C CA . SER A 1 21 ? 0.082 10.315 -2.741 1.00 1.12 581 SER A CA 16
ATOM 27353 C C . SER A 1 21 ? -0.383 9.034 -3.428 1.00 32.11 581 SER A C 16
ATOM 27354 O O . SER A 1 21 ? 0.114 7.946 -3.139 1.00 23.30 581 SER A O 16
ATOM 27361 N N . VAL A 1 22 ? -1.340 9.173 -4.340 1.00 40.12 582 VAL A N 16
ATOM 27362 C CA . VAL A 1 22 ? -1.871 8.029 -5.071 1.00 45.43 582 VAL A CA 16
ATOM 27363 C C . VAL A 1 22 ? -0.750 7.209 -5.699 1.00 51.25 582 VAL A C 16
ATOM 27364 O O . VAL A 1 22 ? -0.815 5.981 -5.741 1.00 60.43 582 VAL A O 16
ATOM 27377 N N . ALA A 1 23 ? 0.276 7.897 -6.187 1.00 71.22 583 ALA A N 16
ATOM 27378 C CA . ALA A 1 23 ? 1.414 7.232 -6.811 1.00 41.01 583 ALA A CA 16
ATOM 27379 C C . ALA A 1 23 ? 2.245 6.480 -5.777 1.00 4.43 583 ALA A C 16
ATOM 27380 O O . ALA A 1 23 ? 2.789 5.414 -6.063 1.00 23.21 583 ALA A O 16
ATOM 27387 N N . GLU A 1 24 ? 2.337 7.040 -4.576 1.00 51.34 584 GLU A N 16
ATOM 27388 C CA . GLU A 1 24 ? 3.103 6.421 -3.501 1.00 10.10 584 GLU A CA 16
ATOM 27389 C C . GLU A 1 24 ? 2.358 5.221 -2.923 1.00 61.03 584 GLU A C 16
ATOM 27390 O O . GLU A 1 24 ? 2.904 4.122 -2.831 1.00 62.45 584 GLU A O 16
ATOM 27400 N N . VAL A 1 25 ? 1.106 5.441 -2.534 1.00 22.03 585 VAL A N 16
ATOM 27401 C CA . VAL A 1 25 ? 0.285 4.379 -1.965 1.00 14.53 585 VAL A CA 16
ATOM 27402 C C . VAL A 1 25 ? 0.239 3.166 -2.887 1.00 22.40 585 VAL A C 16
ATOM 27403 O O . VAL A 1 25 ? 0.177 2.026 -2.426 1.00 33.44 585 VAL A O 16
ATOM 27416 N N . GLU A 1 26 ? 0.272 3.418 -4.192 1.00 72.41 586 GLU A N 16
ATOM 27417 C CA . GLU A 1 26 ? 0.235 2.346 -5.179 1.00 31.02 586 GLU A CA 16
ATOM 27418 C C . GLU A 1 26 ? 1.431 1.414 -5.014 1.00 23.53 586 GLU A C 16
ATOM 27419 O O . GLU A 1 26 ? 1.344 0.219 -5.297 1.00 64.00 586 GLU A O 16
ATOM 27429 N N . ALA A 1 27 ? 2.549 1.969 -4.556 1.00 1.11 587 ALA A N 16
ATOM 27430 C CA . ALA A 1 27 ? 3.762 1.188 -4.352 1.00 35.11 587 ALA A CA 16
ATOM 27431 C C . ALA A 1 27 ? 3.618 0.251 -3.158 1.00 73.51 587 ALA A C 16
ATOM 27432 O O . ALA A 1 27 ? 3.939 -0.935 -3.245 1.00 44.24 587 ALA A O 16
ATOM 27439 N N . LEU A 1 28 ? 3.137 0.791 -2.044 1.00 71.01 588 LEU A N 16
ATOM 27440 C CA . LEU A 1 28 ? 2.951 0.004 -0.830 1.00 33.25 588 LEU A CA 16
ATOM 27441 C C . LEU A 1 28 ? 2.093 -1.227 -1.105 1.00 31.51 588 LEU A C 16
ATOM 27442 O O . LEU A 1 28 ? 2.497 -2.355 -0.824 1.00 60.51 588 LEU A O 16
ATOM 27457 N N . VAL A 1 29 ? 0.906 -1.002 -1.660 1.00 32.44 589 VAL A N 16
ATOM 27458 C CA . VAL A 1 29 ? -0.008 -2.092 -1.977 1.00 0.35 589 VAL A CA 16
ATOM 27459 C C . VAL A 1 29 ? 0.599 -3.038 -3.008 1.00 61.22 589 VAL A C 16
ATOM 27460 O O . VAL A 1 29 ? 0.555 -4.256 -2.849 1.00 3.53 589 VAL A O 16
ATOM 27473 N N . GLU A 1 30 ? 1.168 -2.465 -4.065 1.00 64.42 590 GLU A N 16
ATOM 27474 C CA . GLU A 1 30 ? 1.786 -3.258 -5.121 1.00 54.10 590 GLU A CA 16
ATOM 27475 C C . GLU A 1 30 ? 2.775 -4.264 -4.539 1.00 34.14 590 GLU A C 16
ATOM 27476 O O . GLU A 1 30 ? 2.762 -5.442 -4.898 1.00 55.23 590 GLU A O 16
ATOM 27486 N N . ALA A 1 31 ? 3.632 -3.790 -3.642 1.00 61.52 591 ALA A N 16
ATOM 27487 C CA . ALA A 1 31 ? 4.627 -4.648 -3.010 1.00 73.54 591 ALA A CA 16
ATOM 27488 C C . ALA A 1 31 ? 3.973 -5.633 -2.048 1.00 40.14 591 ALA A C 16
ATOM 27489 O O . ALA A 1 31 ? 4.419 -6.772 -1.911 1.00 62.34 591 ALA A O 16
ATOM 27496 N N . VAL A 1 32 ? 2.911 -5.187 -1.383 1.00 11.12 592 VAL A N 16
ATOM 27497 C CA . VAL A 1 32 ? 2.193 -6.030 -0.434 1.00 33.43 592 VAL A CA 16
ATOM 27498 C C . VAL A 1 32 ? 1.425 -7.133 -1.152 1.00 2.43 592 VAL A C 16
ATOM 27499 O O . VAL A 1 32 ? 1.190 -8.204 -0.593 1.00 43.33 592 VAL A O 16
ATOM 27512 N N . GLU A 1 33 ? 1.035 -6.864 -2.394 1.00 32.00 593 GLU A N 16
ATOM 27513 C CA . GLU A 1 33 ? 0.291 -7.834 -3.188 1.00 3.53 593 GLU A CA 16
ATOM 27514 C C . GLU A 1 33 ? 1.211 -8.939 -3.699 1.00 22.42 593 GLU A C 16
ATOM 27515 O O . GLU A 1 33 ? 0.810 -10.100 -3.799 1.00 34.43 593 GLU A O 16
ATOM 27525 N N . HIS A 1 34 ? 2.447 -8.570 -4.021 1.00 63.25 594 HIS A N 16
ATOM 27526 C CA . HIS A 1 34 ? 3.426 -9.530 -4.521 1.00 13.32 594 HIS A CA 16
ATOM 27527 C C . HIS A 1 34 ? 4.141 -10.228 -3.369 1.00 53.22 594 HIS A C 16
ATOM 27528 O O . HIS A 1 34 ? 4.267 -11.454 -3.354 1.00 15.31 594 HIS A O 16
ATOM 27541 N N . LEU A 1 35 ? 4.606 -9.442 -2.405 1.00 61.42 595 LEU A N 16
ATOM 27542 C CA . LEU A 1 35 ? 5.310 -9.985 -1.248 1.00 63.41 595 LEU A CA 16
ATOM 27543 C C . LEU A 1 35 ? 4.324 -10.489 -0.199 1.00 60.34 595 LEU A C 16
ATOM 27544 O O . LEU A 1 35 ? 4.651 -11.358 0.608 1.00 23.22 595 LEU A O 16
ATOM 27559 N N . GLY A 1 36 ? 3.114 -9.938 -0.218 1.00 61.54 596 GLY A N 16
ATOM 27560 C CA . GLY A 1 36 ? 2.099 -10.345 0.735 1.00 4.32 596 GLY A CA 16
ATOM 27561 C C . GLY A 1 36 ? 2.130 -9.518 2.006 1.00 22.04 596 GLY A C 16
ATOM 27562 O O . GLY A 1 36 ? 2.422 -8.323 1.970 1.00 50.11 596 GLY A O 16
ATOM 27566 N N . THR A 1 37 ? 1.826 -10.156 3.132 1.00 74.12 597 THR A N 16
ATOM 27567 C CA . THR A 1 37 ? 1.818 -9.471 4.418 1.00 42.14 597 THR A CA 16
ATOM 27568 C C . THR A 1 37 ? 2.767 -10.142 5.405 1.00 52.13 597 THR A C 16
ATOM 27569 O O . THR A 1 37 ? 2.561 -10.084 6.616 1.00 43.13 597 THR A O 16
ATOM 27580 N N . GLY A 1 38 ? 3.808 -10.779 4.878 1.00 74.24 598 GLY A N 16
ATOM 27581 C CA . GLY A 1 38 ? 4.774 -11.452 5.727 1.00 54.32 598 GLY A CA 16
ATOM 27582 C C . GLY A 1 38 ? 6.204 -11.107 5.363 1.00 34.21 598 GLY A C 16
ATOM 27583 O O . GLY A 1 38 ? 7.146 -11.622 5.965 1.00 4.21 598 GLY A O 16
ATOM 27587 N N . ARG A 1 39 ? 6.368 -10.235 4.374 1.00 74.54 599 ARG A N 16
ATOM 27588 C CA . ARG A 1 39 ? 7.694 -9.824 3.929 1.00 61.34 599 ARG A CA 16
ATOM 27589 C C . ARG A 1 39 ? 7.812 -8.303 3.900 1.00 31.03 599 ARG A C 16
ATOM 27590 O O . ARG A 1 39 ? 7.645 -7.678 2.852 1.00 5.34 599 ARG A O 16
ATOM 27608 N N . TRP A 1 40 ? 8.099 -7.715 5.054 1.00 64.24 600 TRP A N 16
ATOM 27609 C CA . TRP A 1 40 ? 8.238 -6.267 5.161 1.00 73.22 600 TRP A CA 16
ATOM 27610 C C . TRP A 1 40 ? 9.493 -5.786 4.440 1.00 43.50 600 TRP A C 16
ATOM 27611 O O . TRP A 1 40 ? 9.437 -4.863 3.627 1.00 74.15 600 TRP A O 16
ATOM 27631 N N . ARG A 1 41 ? 10.622 -6.417 4.742 1.00 24.25 601 ARG A N 16
ATOM 27632 C CA . ARG A 1 41 ? 11.891 -6.052 4.123 1.00 24.25 601 ARG A CA 16
ATOM 27633 C C . ARG A 1 41 ? 11.777 -6.066 2.602 1.00 32.30 601 ARG A C 16
ATOM 27634 O O . ARG A 1 41 ? 12.199 -5.125 1.929 1.00 75.02 601 ARG A O 16
ATOM 27652 N N . ASP A 1 42 ? 11.205 -7.138 2.066 1.00 2.42 602 ASP A N 16
ATOM 27653 C CA . ASP A 1 42 ? 11.035 -7.274 0.625 1.00 31.35 602 ASP A CA 16
ATOM 27654 C C . ASP A 1 42 ? 10.145 -6.163 0.075 1.00 23.35 602 ASP A C 16
ATOM 27655 O O . ASP A 1 42 ? 10.372 -5.659 -1.025 1.00 22.44 602 ASP A O 16
ATOM 27663 N N . VAL A 1 43 ? 9.132 -5.787 0.847 1.00 1.11 603 VAL A N 16
ATOM 27664 C CA . VAL A 1 43 ? 8.208 -4.736 0.438 1.00 72.30 603 VAL A CA 16
ATOM 27665 C C . VAL A 1 43 ? 8.931 -3.403 0.273 1.00 51.44 603 VAL A C 16
ATOM 27666 O O . VAL A 1 43 ? 8.557 -2.581 -0.564 1.00 21.01 603 VAL A O 16
ATOM 27679 N N . LYS A 1 44 ? 9.968 -3.195 1.077 1.00 44.21 604 LYS A N 16
ATOM 27680 C CA . LYS A 1 44 ? 10.746 -1.963 1.021 1.00 12.51 604 LYS A CA 16
ATOM 27681 C C . LYS A 1 44 ? 11.563 -1.895 -0.265 1.00 53.31 604 LYS A C 16
ATOM 27682 O O . LYS A 1 44 ? 11.579 -0.870 -0.947 1.00 14.32 604 LYS A O 16
ATOM 27697 N N . MET A 1 45 ? 12.239 -2.992 -0.591 1.00 71.05 605 MET A N 16
ATOM 27698 C CA . MET A 1 45 ? 13.056 -3.055 -1.797 1.00 25.20 605 MET A CA 16
ATOM 27699 C C . MET A 1 45 ? 12.182 -3.063 -3.046 1.00 11.22 605 MET A C 16
ATOM 27700 O O . MET A 1 45 ? 12.579 -2.558 -4.096 1.00 34.22 605 MET A O 16
ATOM 27712 N N . ARG A 1 46 ? 10.991 -3.641 -2.926 1.00 72.35 606 ARG A N 16
ATOM 27713 C CA . ARG A 1 46 ? 10.062 -3.716 -4.046 1.00 31.34 606 ARG A CA 16
ATOM 27714 C C . ARG A 1 46 ? 9.339 -2.387 -4.244 1.00 41.03 606 ARG A C 16
ATOM 27715 O O . ARG A 1 46 ? 9.135 -1.941 -5.372 1.00 30.25 606 ARG A O 16
ATOM 27733 N N . ALA A 1 47 ? 8.954 -1.759 -3.138 1.00 41.02 607 ALA A N 16
ATOM 27734 C CA . ALA A 1 47 ? 8.256 -0.480 -3.188 1.00 3.02 607 ALA A CA 16
ATOM 27735 C C . ALA A 1 47 ? 9.230 0.668 -3.425 1.00 33.15 607 ALA A C 16
ATOM 27736 O O . ALA A 1 47 ? 9.188 1.328 -4.465 1.00 42.41 607 ALA A O 16
ATOM 27743 N N . PHE A 1 48 ? 10.108 0.904 -2.456 1.00 51.53 608 PHE A N 16
ATOM 27744 C CA . PHE A 1 48 ? 11.092 1.975 -2.559 1.00 72.11 608 PHE A CA 16
ATOM 27745 C C . PHE A 1 48 ? 12.163 1.632 -3.591 1.00 22.21 608 PHE A C 16
ATOM 27746 O O . PHE A 1 48 ? 12.808 0.586 -3.508 1.00 73.54 608 PHE A O 16
ATOM 27762 N N . ASP A 1 49 ? 12.345 2.519 -4.563 1.00 21.01 609 ASP A N 16
ATOM 27763 C CA . ASP A 1 49 ? 13.337 2.312 -5.611 1.00 51.41 609 ASP A CA 16
ATOM 27764 C C . ASP A 1 49 ? 14.750 2.493 -5.066 1.00 11.44 609 ASP A C 16
ATOM 27765 O O . ASP A 1 49 ? 15.683 1.816 -5.495 1.00 30.45 609 ASP A O 16
ATOM 27773 N N . ASN A 1 50 ? 14.899 3.412 -4.118 1.00 73.51 610 ASN A N 16
ATOM 27774 C CA . ASN A 1 50 ? 16.200 3.684 -3.515 1.00 52.11 610 ASN A CA 16
ATOM 27775 C C . ASN A 1 50 ? 16.091 3.750 -1.995 1.00 44.52 610 ASN A C 16
ATOM 27776 O O . ASN A 1 50 ? 16.254 4.812 -1.395 1.00 1.24 610 ASN A O 16
ATOM 27786 N N . ALA A 1 51 ? 15.814 2.606 -1.378 1.00 65.33 611 ALA A N 16
ATOM 27787 C CA . ALA A 1 51 ? 15.686 2.532 0.073 1.00 60.31 611 ALA A CA 16
ATOM 27788 C C . ALA A 1 51 ? 17.045 2.327 0.734 1.00 60.20 611 ALA A C 16
ATOM 27789 O O . ALA A 1 51 ? 17.435 1.199 1.035 1.00 41.14 611 ALA A O 16
ATOM 27796 N N . ASP A 1 52 ? 17.761 3.424 0.957 1.00 11.13 612 ASP A N 16
ATOM 27797 C CA . ASP A 1 52 ? 19.077 3.364 1.583 1.00 14.01 612 ASP A CA 16
ATOM 27798 C C . ASP A 1 52 ? 19.025 2.565 2.882 1.00 1.32 612 ASP A C 16
ATOM 27799 O O . ASP A 1 52 ? 19.724 1.563 3.035 1.00 52.12 612 ASP A O 16
ATOM 27807 N N . HIS A 1 53 ? 18.192 3.016 3.814 1.00 3.12 613 HIS A N 16
ATOM 27808 C CA . HIS A 1 53 ? 18.049 2.343 5.101 1.00 34.14 613 HIS A CA 16
ATOM 27809 C C . HIS A 1 53 ? 16.904 1.336 5.063 1.00 11.51 613 HIS A C 16
ATOM 27810 O O . HIS A 1 53 ? 15.834 1.618 4.523 1.00 42.51 613 HIS A O 16
ATOM 27823 N N . ARG A 1 54 ? 17.137 0.161 5.638 1.00 45.24 614 ARG A N 16
ATOM 27824 C CA . ARG A 1 54 ? 16.126 -0.889 5.669 1.00 2.05 614 ARG A CA 16
ATOM 27825 C C . ARG A 1 54 ? 15.029 -0.559 6.677 1.00 12.20 614 ARG A C 16
ATOM 27826 O O . ARG A 1 54 ? 15.216 -0.708 7.885 1.00 3.14 614 ARG A O 16
ATOM 27844 N N . THR A 1 55 ? 13.884 -0.109 6.173 1.00 63.32 615 THR A N 16
ATOM 27845 C CA . THR A 1 55 ? 12.758 0.243 7.029 1.00 71.33 615 THR A CA 16
ATOM 27846 C C . THR A 1 55 ? 11.709 -0.862 7.041 1.00 22.43 615 THR A C 16
ATOM 27847 O O . THR A 1 55 ? 11.660 -1.694 6.135 1.00 71.11 615 THR A O 16
ATOM 27858 N N . TYR A 1 56 ? 10.873 -0.866 8.073 1.00 61.12 616 TYR A N 16
ATOM 27859 C CA . TYR A 1 56 ? 9.825 -1.871 8.204 1.00 22.33 616 TYR A CA 16
ATOM 27860 C C . TYR A 1 56 ? 8.543 -1.254 8.755 1.00 25.24 616 TYR A C 16
ATOM 27861 O O . TYR A 1 56 ? 7.442 -1.581 8.312 1.00 21.32 616 TYR A O 16
ATOM 27878 N N . VAL A 1 57 ? 8.696 -0.359 9.725 1.00 4.54 617 VAL A N 16
ATOM 27879 C CA . VAL A 1 57 ? 7.552 0.307 10.338 1.00 11.14 617 VAL A CA 16
ATOM 27880 C C . VAL A 1 57 ? 6.887 1.269 9.360 1.00 22.45 617 VAL A C 16
ATOM 27881 O O . VAL A 1 57 ? 5.670 1.448 9.380 1.00 53.52 617 VAL A O 16
ATOM 27894 N N . ASP A 1 58 ? 7.696 1.885 8.504 1.00 53.31 618 ASP A N 16
ATOM 27895 C CA . ASP A 1 58 ? 7.187 2.829 7.515 1.00 52.25 618 ASP A CA 16
ATOM 27896 C C . ASP A 1 58 ? 6.109 2.182 6.652 1.00 35.04 618 ASP A C 16
ATOM 27897 O O . ASP A 1 58 ? 5.016 2.728 6.491 1.00 65.31 618 ASP A O 16
ATOM 27905 N N . LEU A 1 59 ? 6.423 1.018 6.095 1.00 25.00 619 LEU A N 16
ATOM 27906 C CA . LEU A 1 59 ? 5.482 0.296 5.246 1.00 34.20 619 LEU A CA 16
ATOM 27907 C C . LEU A 1 59 ? 4.402 -0.381 6.084 1.00 30.12 619 LEU A C 16
ATOM 27908 O O . LEU A 1 59 ? 3.321 -0.697 5.585 1.00 52.44 619 LEU A O 16
ATOM 27923 N N . LYS A 1 60 ? 4.700 -0.601 7.359 1.00 73.11 620 LYS A N 16
ATOM 27924 C CA . LYS A 1 60 ? 3.755 -1.238 8.268 1.00 72.11 620 LYS A CA 16
ATOM 27925 C C . LYS A 1 60 ? 2.639 -0.272 8.656 1.00 64.21 620 LYS A C 16
ATOM 27926 O O . LYS A 1 60 ? 1.474 -0.660 8.749 1.00 24.02 620 LYS A O 16
ATOM 27941 N N . ASP A 1 61 ? 3.002 0.986 8.880 1.00 23.53 621 ASP A N 16
ATOM 27942 C CA . ASP A 1 61 ? 2.031 2.006 9.255 1.00 41.31 621 ASP A CA 16
ATOM 27943 C C . ASP A 1 61 ? 1.134 2.363 8.074 1.00 3.50 621 ASP A C 16
ATOM 27944 O O . ASP A 1 61 ? -0.087 2.456 8.213 1.00 63.52 621 ASP A O 16
ATOM 27952 N N . LYS A 1 62 ? 1.746 2.564 6.912 1.00 22.35 622 LYS A N 16
ATOM 27953 C CA . LYS A 1 62 ? 1.004 2.910 5.706 1.00 22.13 622 LYS A CA 16
ATOM 27954 C C . LYS A 1 62 ? 0.054 1.784 5.308 1.00 24.30 622 LYS A C 16
ATOM 27955 O O . LYS A 1 62 ? -1.031 2.031 4.785 1.00 50.21 622 LYS A O 16
ATOM 27970 N N . TRP A 1 63 ? 0.471 0.548 5.561 1.00 63.55 623 TRP A N 16
ATOM 27971 C CA . TRP A 1 63 ? -0.344 -0.616 5.231 1.00 71.14 623 TRP A CA 16
ATOM 27972 C C . TRP A 1 63 ? -1.607 -0.656 6.086 1.00 22.52 623 TRP A C 16
ATOM 27973 O O . TRP A 1 63 ? -2.703 -0.898 5.580 1.00 73.34 623 TRP A O 16
ATOM 27993 N N . LYS A 1 64 ? -1.446 -0.418 7.383 1.00 62.41 624 LYS A N 16
ATOM 27994 C CA . LYS A 1 64 ? -2.572 -0.426 8.308 1.00 41.43 624 LYS A CA 16
ATOM 27995 C C . LYS A 1 64 ? -3.654 0.551 7.857 1.00 24.12 624 LYS A C 16
ATOM 27996 O O . LYS A 1 64 ? -4.816 0.176 7.696 1.00 60.40 624 LYS A O 16
ATOM 28011 N N . THR A 1 65 ? -3.264 1.804 7.652 1.00 50.24 625 THR A N 16
ATOM 28012 C CA . THR A 1 65 ? -4.199 2.835 7.218 1.00 43.32 625 THR A CA 16
ATOM 28013 C C . THR A 1 65 ? -4.792 2.501 5.854 1.00 2.03 625 THR A C 16
ATOM 28014 O O . THR A 1 65 ? -5.953 2.805 5.578 1.00 52.24 625 THR A O 16
ATOM 28025 N N . LEU A 1 66 ? -3.988 1.872 5.003 1.00 65.42 626 LEU A N 16
ATOM 28026 C CA . LEU A 1 66 ? -4.434 1.496 3.666 1.00 64.41 626 LEU A CA 16
ATOM 28027 C C . LEU A 1 66 ? -5.687 0.630 3.734 1.00 53.34 626 LEU A C 16
ATOM 28028 O O . LEU A 1 66 ? -6.700 0.934 3.102 1.00 30.11 626 LEU A O 16
ATOM 28043 N N . VAL A 1 67 ? -5.615 -0.449 4.505 1.00 65.12 627 VAL A N 16
ATOM 28044 C CA . VAL A 1 67 ? -6.745 -1.358 4.659 1.00 73.41 627 VAL A CA 16
ATOM 28045 C C . VAL A 1 67 ? -7.957 -0.634 5.235 1.00 31.33 627 VAL A C 16
ATOM 28046 O O . VAL A 1 67 ? -9.040 -0.650 4.648 1.00 21.21 627 VAL A O 16
ATOM 28059 N N . HIS A 1 68 ? -7.768 0.001 6.387 1.00 13.34 628 HIS A N 16
ATOM 28060 C CA . HIS A 1 68 ? -8.846 0.732 7.042 1.00 54.50 628 HIS A CA 16
ATOM 28061 C C . HIS A 1 68 ? -9.479 1.739 6.086 1.00 0.31 628 HIS A C 16
ATOM 28062 O O . HIS A 1 68 ? -10.652 2.091 6.224 1.00 44.30 628 HIS A O 16
ATOM 28075 N N . THR A 1 69 ? -8.697 2.201 5.117 1.00 21.53 629 THR A N 16
ATOM 28076 C CA . THR A 1 69 ? -9.179 3.168 4.139 1.00 73.23 629 THR A CA 16
ATOM 28077 C C . THR A 1 69 ? -10.077 2.501 3.102 1.00 70.55 629 THR A C 16
ATOM 28078 O O . THR A 1 69 ? -10.999 3.122 2.577 1.00 13.52 629 THR A O 16
ATOM 28089 N N . ALA A 1 70 ? -9.799 1.234 2.814 1.00 73.11 630 ALA A N 16
ATOM 28090 C CA . ALA A 1 70 ? -10.584 0.483 1.842 1.00 41.33 630 ALA A CA 16
ATOM 28091 C C . ALA A 1 70 ? -12.072 0.545 2.171 1.00 44.13 630 ALA A C 16
ATOM 28092 O O . ALA A 1 70 ? -12.893 0.872 1.316 1.00 53.11 630 ALA A O 16
ATOM 28099 N N . SER A 1 71 ? -12.411 0.229 3.417 1.00 1.00 631 SER A N 16
ATOM 28100 C CA . SER A 1 71 ? -13.801 0.245 3.858 1.00 75.55 631 SER A CA 16
ATOM 28101 C C . SER A 1 71 ? -13.940 -0.390 5.239 1.00 31.03 631 SER A C 16
ATOM 28102 O O . SER A 1 71 ? -14.552 -1.448 5.388 1.00 11.03 631 SER A O 16
ATOM 28109 N N . ILE A 1 72 ? -13.369 0.264 6.244 1.00 33.41 632 ILE A N 16
ATOM 28110 C CA . ILE A 1 72 ? -13.430 -0.235 7.612 1.00 4.30 632 ILE A CA 16
ATOM 28111 C C . ILE A 1 72 ? -14.111 0.771 8.535 1.00 34.52 632 ILE A C 16
ATOM 28112 O O . ILE A 1 72 ? -15.272 0.602 8.905 1.00 51.21 632 ILE A O 16
ATOM 28127 N N . ALA A 1 73 ? -13.380 1.819 8.901 1.00 31.13 633 ALA A N 16
ATOM 28128 C CA . ALA A 1 73 ? -13.914 2.854 9.776 1.00 70.41 633 ALA A CA 16
ATOM 28129 C C . ALA A 1 73 ? -14.252 4.116 8.991 1.00 42.44 633 ALA A C 16
ATOM 28130 O O . ALA A 1 73 ? -13.528 4.526 8.084 1.00 22.12 633 ALA A O 16
ATOM 28137 N N . PRO A 1 74 ? -15.382 4.749 9.345 1.00 32.53 634 PRO A N 16
ATOM 28138 C CA . PRO A 1 74 ? -15.842 5.974 8.684 1.00 40.43 634 PRO A CA 16
ATOM 28139 C C . PRO A 1 74 ? -14.955 7.173 9.002 1.00 24.11 634 PRO A C 16
ATOM 28140 O O . PRO A 1 74 ? -14.609 7.952 8.115 1.00 14.50 634 PRO A O 16
ATOM 28148 N N . GLN A 1 75 ? -14.591 7.312 10.273 1.00 74.43 635 GLN A N 16
ATOM 28149 C CA . GLN A 1 75 ? -13.743 8.417 10.706 1.00 42.35 635 GLN A CA 16
ATOM 28150 C C . GLN A 1 75 ? -12.288 8.173 10.318 1.00 2.22 635 GLN A C 16
ATOM 28151 O O . GLN A 1 75 ? -11.460 9.080 10.381 1.00 33.24 635 GLN A O 16
ATOM 28163 N N . GLN A 1 76 ? -11.987 6.942 9.918 1.00 42.12 636 GLN A N 16
ATOM 28164 C CA . GLN A 1 76 ? -10.632 6.579 9.521 1.00 4.00 636 GLN A CA 16
ATOM 28165 C C . GLN A 1 76 ? -10.341 7.036 8.096 1.00 32.03 636 GLN A C 16
ATOM 28166 O O . GLN A 1 76 ? -9.232 6.863 7.592 1.00 25.24 636 GLN A O 16
ATOM 28178 N N . ARG A 1 77 ? -11.345 7.621 7.451 1.00 14.24 637 ARG A N 16
ATOM 28179 C CA . ARG A 1 77 ? -11.198 8.101 6.083 1.00 35.24 637 ARG A CA 16
ATOM 28180 C C . ARG A 1 77 ? -10.189 9.245 6.014 1.00 2.03 637 ARG A C 16
ATOM 28181 O O . ARG A 1 77 ? -10.415 10.319 6.569 1.00 51.24 637 ARG A O 16
ATOM 28199 N N . ARG A 1 78 ? -9.076 9.004 5.328 1.00 60.22 638 ARG A N 16
ATOM 28200 C CA . ARG A 1 78 ? -8.032 10.012 5.189 1.00 2.33 638 ARG A CA 16
ATOM 28201 C C . ARG A 1 78 ? -8.614 11.333 4.695 1.00 3.42 638 ARG A C 16
ATOM 28202 O O . ARG A 1 78 ? -8.091 12.405 4.996 1.00 32.12 638 ARG A O 16
ATOM 28220 N N . GLY A 1 79 ? -9.702 11.247 3.934 1.00 52.14 639 GLY A N 16
ATOM 28221 C CA . GLY A 1 79 ? -10.337 12.442 3.411 1.00 71.24 639 GLY A CA 16
ATOM 28222 C C . GLY A 1 79 ? -10.066 12.643 1.933 1.00 71.52 639 GLY A C 16
ATOM 28223 O O . GLY A 1 79 ? -10.995 12.797 1.141 1.00 62.21 639 GLY A O 16
ATOM 28227 N N . GLU A 1 80 ? -8.789 12.644 1.563 1.00 33.04 640 GLU A N 16
ATOM 28228 C CA . GLU A 1 80 ? -8.399 12.830 0.169 1.00 44.14 640 GLU A CA 16
ATOM 28229 C C . GLU A 1 80 ? -8.970 11.720 -0.709 1.00 70.21 640 GLU A C 16
ATOM 28230 O O . GLU A 1 80 ? -9.349 10.651 -0.232 1.00 1.04 640 GLU A O 16
ATOM 28240 N N . PRO A 1 81 ? -9.034 11.980 -2.023 1.00 31.23 641 PRO A N 16
ATOM 28241 C CA . PRO A 1 81 ? -9.557 11.017 -2.996 1.00 72.21 641 PRO A CA 16
ATOM 28242 C C . PRO A 1 81 ? -8.632 9.817 -3.178 1.00 14.43 641 PRO A C 16
ATOM 28243 O O . PRO A 1 81 ? -7.464 9.969 -3.536 1.00 15.32 641 PRO A O 16
ATOM 28251 N N . VAL A 1 82 ? -9.164 8.625 -2.929 1.00 23.14 642 VAL A N 16
ATOM 28252 C CA . VAL A 1 82 ? -8.387 7.398 -3.068 1.00 41.35 642 VAL A CA 16
ATOM 28253 C C . VAL A 1 82 ? -8.926 6.530 -4.200 1.00 73.03 642 VAL A C 16
ATOM 28254 O O . VAL A 1 82 ? -10.135 6.388 -4.385 1.00 74.41 642 VAL A O 16
ATOM 28267 N N . PRO A 1 83 ? -8.009 5.935 -4.977 1.00 45.23 643 PRO A N 16
ATOM 28268 C CA . PRO A 1 83 ? -8.369 5.069 -6.103 1.00 71.22 643 PRO A CA 16
ATOM 28269 C C . PRO A 1 83 ? -8.984 3.750 -5.648 1.00 4.12 643 PRO A C 16
ATOM 28270 O O . PRO A 1 83 ? -8.417 3.046 -4.813 1.00 62.21 643 PRO A O 16
ATOM 28278 N N . GLN A 1 84 ? -10.147 3.422 -6.204 1.00 24.50 644 GLN A N 16
ATOM 28279 C CA . GLN A 1 84 ? -10.838 2.186 -5.854 1.00 65.44 644 GLN A CA 16
ATOM 28280 C C . GLN A 1 84 ? -10.033 0.969 -6.295 1.00 11.34 644 GLN A C 16
ATOM 28281 O O . GLN A 1 84 ? -10.242 -0.139 -5.801 1.00 64.35 644 GLN A O 16
ATOM 28293 N N . ASP A 1 85 ? -9.114 1.181 -7.231 1.00 23.44 645 ASP A N 16
ATOM 28294 C CA . ASP A 1 85 ? -8.277 0.100 -7.740 1.00 62.33 645 ASP A CA 16
ATOM 28295 C C . ASP A 1 85 ? -7.293 -0.374 -6.675 1.00 53.14 645 ASP A C 16
ATOM 28296 O O . ASP A 1 85 ? -7.015 -1.568 -6.557 1.00 72.32 645 ASP A O 16
ATOM 28304 N N . LEU A 1 86 ? -6.768 0.571 -5.901 1.00 64.02 646 LEU A N 16
ATOM 28305 C CA . LEU A 1 86 ? -5.813 0.252 -4.846 1.00 25.31 646 LEU A CA 16
ATOM 28306 C C . LEU A 1 86 ? -6.516 -0.373 -3.645 1.00 12.44 646 LEU A C 16
ATOM 28307 O O . LEU A 1 86 ? -6.149 -1.458 -3.191 1.00 11.01 646 LEU A O 16
ATOM 28322 N N . LEU A 1 87 ? -7.532 0.316 -3.137 1.00 21.14 647 LEU A N 16
ATOM 28323 C CA . LEU A 1 87 ? -8.290 -0.172 -1.990 1.00 42.14 647 LEU A CA 16
ATOM 28324 C C . LEU A 1 87 ? -8.782 -1.596 -2.228 1.00 34.42 647 LEU A C 16
ATOM 28325 O O . LEU A 1 87 ? -8.698 -2.448 -1.343 1.00 30.41 647 LEU A O 16
ATOM 28340 N N . ASP A 1 88 ? -9.292 -1.847 -3.429 1.00 44.14 648 ASP A N 16
ATOM 28341 C CA . ASP A 1 88 ? -9.795 -3.169 -3.785 1.00 72.55 648 ASP A CA 16
ATOM 28342 C C . ASP A 1 88 ? -8.681 -4.209 -3.717 1.00 22.11 648 ASP A C 16
ATOM 28343 O O . ASP A 1 88 ? -8.847 -5.274 -3.121 1.00 74.22 648 ASP A O 16
ATOM 28351 N N . ARG A 1 89 ? -7.546 -3.895 -4.334 1.00 34.21 649 ARG A N 16
ATOM 28352 C CA . ARG A 1 89 ? -6.406 -4.803 -4.347 1.00 52.04 649 ARG A CA 16
ATOM 28353 C C . ARG A 1 89 ? -5.918 -5.082 -2.929 1.00 61.04 649 ARG A C 16
ATOM 28354 O O . ARG A 1 89 ? -5.634 -6.226 -2.572 1.00 54.13 649 ARG A O 16
ATOM 28372 N N . VAL A 1 90 ? -5.822 -4.029 -2.123 1.00 74.43 650 VAL A N 16
ATOM 28373 C CA . VAL A 1 90 ? -5.368 -4.160 -0.743 1.00 54.20 650 VAL A CA 16
ATOM 28374 C C . VAL A 1 90 ? -6.204 -5.185 0.015 1.00 1.23 650 VAL A C 16
ATOM 28375 O O . VAL A 1 90 ? -5.667 -6.070 0.682 1.00 60.42 650 VAL A O 16
ATOM 28388 N N . LEU A 1 91 ? -7.522 -5.062 -0.094 1.00 41.13 651 LEU A N 16
ATOM 28389 C CA . LEU A 1 91 ? -8.434 -5.979 0.581 1.00 53.32 651 LEU A CA 16
ATOM 28390 C C . LEU A 1 91 ? -8.407 -7.355 -0.074 1.00 0.43 651 LEU A C 16
ATOM 28391 O O . LEU A 1 91 ? -8.709 -8.364 0.563 1.00 71.21 651 LEU A O 16
ATOM 28406 N N . ALA A 1 92 ? -8.041 -7.389 -1.352 1.00 4.24 652 ALA A N 16
ATOM 28407 C CA . ALA A 1 92 ? -7.970 -8.643 -2.092 1.00 35.11 652 ALA A CA 16
ATOM 28408 C C . ALA A 1 92 ? -6.857 -9.536 -1.555 1.00 75.10 652 ALA A C 16
ATOM 28409 O O . ALA A 1 92 ? -7.070 -10.719 -1.292 1.00 71.43 652 ALA A O 16
ATOM 28416 N N . ALA A 1 93 ? -5.668 -8.962 -1.396 1.00 51.33 653 ALA A N 16
ATOM 28417 C CA . ALA A 1 93 ? -4.522 -9.705 -0.889 1.00 42.40 653 ALA A CA 16
ATOM 28418 C C . ALA A 1 93 ? -4.686 -10.021 0.595 1.00 3.24 653 ALA A C 16
ATOM 28419 O O . ALA A 1 93 ? -4.507 -11.164 1.020 1.00 55.44 653 ALA A O 16
ATOM 28426 N N . HIS A 1 94 ? -5.026 -9.003 1.379 1.00 14.14 654 HIS A N 16
ATOM 28427 C CA . HIS A 1 94 ? -5.213 -9.173 2.814 1.00 40.23 654 HIS A CA 16
ATOM 28428 C C . HIS A 1 94 ? -6.288 -10.216 3.103 1.00 12.33 654 HIS A C 16
ATOM 28429 O O . HIS A 1 94 ? -6.229 -10.920 4.111 1.00 54.41 654 HIS A O 16
ATOM 28442 N N . ALA A 1 95 ? -7.269 -10.310 2.211 1.00 30.54 655 ALA A N 16
ATOM 28443 C CA . ALA A 1 95 ? -8.356 -11.269 2.369 1.00 55.20 655 ALA A CA 16
ATOM 28444 C C . ALA A 1 95 ? -7.867 -12.695 2.142 1.00 3.41 655 ALA A C 16
ATOM 28445 O O . ALA A 1 95 ? -8.169 -13.597 2.925 1.00 74.22 655 ALA A O 16
ATOM 28452 N N . TYR A 1 96 ? -7.113 -12.894 1.067 1.00 54.34 656 TYR A N 16
ATOM 28453 C CA . TYR A 1 96 ? -6.585 -14.211 0.735 1.00 45.42 656 TYR A CA 16
ATOM 28454 C C . TYR A 1 96 ? -5.542 -14.653 1.756 1.00 72.32 656 TYR A C 16
ATOM 28455 O O . TYR A 1 96 ? -5.549 -15.796 2.215 1.00 54.30 656 TYR A O 16
ATOM 28472 N N . TRP A 1 97 ? -4.644 -13.739 2.107 1.00 45.32 657 TRP A N 16
ATOM 28473 C CA . TRP A 1 97 ? -3.592 -14.032 3.075 1.00 44.51 657 TRP A CA 16
ATOM 28474 C C . TRP A 1 97 ? -4.185 -14.332 4.448 1.00 31.15 657 TRP A C 16
ATOM 28475 O O . TRP A 1 97 ? -3.767 -15.274 5.122 1.00 30.23 657 TRP A O 16
ATOM 28495 N N . SER A 1 98 ? -5.159 -13.525 4.856 1.00 4.43 658 SER A N 16
ATOM 28496 C CA . SER A 1 98 ? -5.805 -13.703 6.152 1.00 15.20 658 SER A CA 16
ATOM 28497 C C . SER A 1 98 ? -6.520 -15.049 6.221 1.00 44.34 658 SER A C 16
ATOM 28498 O O . SER A 1 98 ? -6.618 -15.656 7.288 1.00 12.13 658 SER A O 16
ATOM 28505 N N . GLN A 1 99 ? -7.019 -15.507 5.078 1.00 21.01 659 GLN A N 16
ATOM 28506 C CA . GLN A 1 99 ? -7.727 -16.781 5.010 1.00 21.42 659 GLN A CA 16
ATOM 28507 C C . GLN A 1 99 ? -6.847 -17.920 5.514 1.00 65.13 659 GLN A C 16
ATOM 28508 O O . GLN A 1 99 ? -7.347 -18.952 5.958 1.00 42.33 659 GLN A O 16
ATOM 28520 N N . GLN A 1 100 ? -5.534 -17.723 5.443 1.00 4.12 660 GLN A N 16
ATOM 28521 C CA . GLN A 1 100 ? -4.585 -18.735 5.892 1.00 2.11 660 GLN A CA 16
ATOM 28522 C C . GLN A 1 100 ? -3.462 -18.104 6.710 1.00 1.05 660 GLN A C 16
ATOM 28523 O O . GLN A 1 100 ? -2.284 -18.286 6.405 1.00 12.31 660 GLN A O 16
ATOM 28535 N N . GLN A 1 101 ? -3.837 -17.364 7.747 1.00 55.25 661 GLN A N 16
ATOM 28536 C CA . GLN A 1 101 ? -2.860 -16.705 8.607 1.00 53.33 661 GLN A CA 16
ATOM 28537 C C . GLN A 1 101 ? -2.820 -17.359 9.984 1.00 74.44 661 GLN A C 16
ATOM 28538 O O . GLN A 1 101 ? -1.885 -18.090 10.308 1.00 11.42 661 GLN A O 16
ATOM 28550 N N . GLY A 1 102 ? -3.841 -17.088 10.792 1.00 63.44 662 GLY A N 16
ATOM 28551 C CA . GLY A 1 102 ? -3.902 -17.658 12.126 1.00 33.02 662 GLY A CA 16
ATOM 28552 C C . GLY A 1 102 ? -4.747 -16.828 13.072 1.00 51.21 662 GLY A C 16
ATOM 28553 O O . GLY A 1 102 ? -5.483 -17.371 13.896 1.00 52.24 662 GLY A O 16
ATOM 28557 N N . LYS A 1 103 ? -4.640 -15.509 12.957 1.00 12.03 663 LYS A N 16
ATOM 28558 C CA . LYS A 1 103 ? -5.400 -14.602 13.808 1.00 61.44 663 LYS A CA 16
ATOM 28559 C C . LYS A 1 103 ? -4.990 -14.755 15.270 1.00 33.02 663 LYS A C 16
ATOM 28560 O O . LYS A 1 103 ? -5.399 -15.702 15.941 1.00 54.02 663 LYS A O 16
ATOM 28575 N N . GLN A 1 104 ? -4.181 -13.818 15.754 1.00 63.33 664 GLN A N 16
ATOM 28576 C CA . GLN A 1 104 ? -3.717 -13.851 17.136 1.00 52.10 664 GLN A CA 16
ATOM 28577 C C . GLN A 1 104 ? -4.889 -13.992 18.100 1.00 40.43 664 GLN A C 16
ATOM 28578 O O . GLN A 1 104 ? -4.848 -14.798 19.031 1.00 55.15 664 GLN A O 16
ATOM 28590 N N . HIS A 1 105 ? -5.935 -13.203 17.873 1.00 12.11 665 HIS A N 16
ATOM 28591 C CA . HIS A 1 105 ? -7.120 -13.240 18.722 1.00 2.42 665 HIS A CA 16
ATOM 28592 C C . HIS A 1 105 ? -8.109 -14.293 18.230 1.00 15.24 665 HIS A C 16
ATOM 28593 O O . HIS A 1 105 ? -9.209 -13.965 17.783 1.00 71.50 665 HIS A O 16
ATOM 28606 N N . VAL A 1 106 ? -7.710 -15.558 18.313 1.00 12.14 666 VAL A N 16
ATOM 28607 C CA . VAL A 1 106 ? -8.561 -16.658 17.875 1.00 62.21 666 VAL A CA 16
ATOM 28608 C C . VAL A 1 106 ? -9.922 -16.607 18.562 1.00 24.34 666 VAL A C 16
ATOM 28609 O O . VAL A 1 106 ? -10.032 -16.181 19.710 1.00 53.23 666 VAL A O 16
ATOM 28622 N N . GLU A 1 107 ? -10.955 -17.045 17.849 1.00 64.42 667 GLU A N 16
ATOM 28623 C CA . GLU A 1 107 ? -12.309 -17.049 18.390 1.00 60.14 667 GLU A CA 16
ATOM 28624 C C . GLU A 1 107 ? -12.776 -18.473 18.677 1.00 42.51 667 GLU A C 16
ATOM 28625 O O . GLU A 1 107 ? -12.235 -19.448 18.155 1.00 54.20 667 GLU A O 16
ATOM 28635 N N . PRO A 1 108 ? -13.806 -18.598 19.528 1.00 73.54 668 PRO A N 16
ATOM 28636 C CA . PRO A 1 108 ? -14.369 -19.897 19.904 1.00 24.03 668 PRO A CA 16
ATOM 28637 C C . PRO A 1 108 ? -15.115 -20.562 18.751 1.00 55.13 668 PRO A C 16
ATOM 28638 O O . PRO A 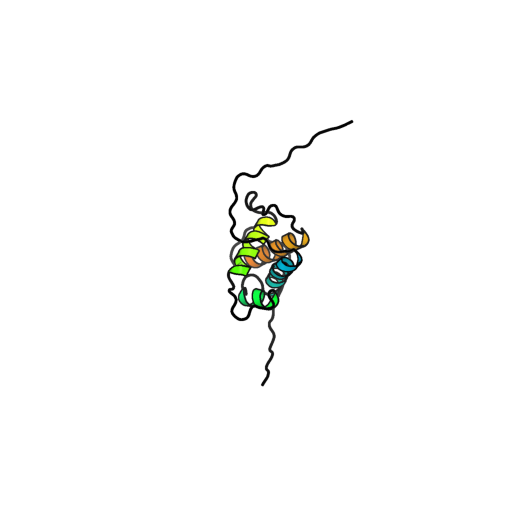1 108 ? -16.345 -20.533 18.696 1.00 4.23 668 PRO A O 16
ATOM 28646 N N . LEU A 1 109 ? -14.363 -21.159 17.833 1.00 52.21 669 LEU A N 16
ATOM 28647 C CA . LEU A 1 109 ? -14.954 -21.831 16.681 1.00 20.43 669 LEU A CA 16
ATOM 28648 C C . LEU A 1 109 ? -13.887 -22.565 15.874 1.00 10.21 669 LEU A C 16
ATOM 28649 O O . LEU A 1 109 ? -12.720 -22.614 16.265 1.00 11.31 669 LEU A O 16
ATOM 28664 N N . LYS A 1 110 ? -14.294 -23.132 14.744 1.00 2.54 670 LYS A N 16
ATOM 28665 C CA . LYS A 1 110 ? -13.374 -23.861 13.878 1.00 1.22 670 LYS A CA 16
ATOM 28666 C C . LYS A 1 110 ? -12.355 -22.917 13.249 1.00 45.34 670 LYS A C 16
ATOM 28667 O O . LYS A 1 110 ? -12.715 -21.869 12.712 1.00 34.04 670 LYS A O 16
ATOM 28682 N N . ILE A 1 111 ? -11.083 -23.294 13.320 1.00 23.01 671 ILE A N 16
ATOM 28683 C CA . ILE A 1 111 ? -10.013 -22.482 12.754 1.00 41.44 671 ILE A CA 16
ATOM 28684 C C . ILE A 1 111 ? -8.874 -23.354 12.238 1.00 5.14 671 ILE A C 16
ATOM 28685 O O . ILE A 1 111 ? -8.944 -24.584 12.294 1.00 52.14 671 ILE A O 16
ATOM 28700 N N . LEU A 1 112 ? -7.826 -22.713 11.735 1.00 44.22 672 LEU A N 16
ATOM 28701 C CA . LEU A 1 112 ? -6.669 -23.430 11.209 1.00 12.12 672 LEU A CA 16
ATOM 28702 C C . LEU A 1 112 ? -5.444 -22.523 11.158 1.00 4.04 672 LEU A C 16
ATOM 28703 O O . LEU A 1 112 ? -5.532 -21.366 10.750 1.00 71.11 672 LEU A O 16
ATOM 28718 N N . ASP A 1 113 ? -4.300 -23.060 11.572 1.00 51.44 673 ASP A N 16
ATOM 28719 C CA . ASP A 1 113 ? -3.056 -22.301 11.572 1.00 74.11 673 ASP A CA 16
ATOM 28720 C C . ASP A 1 113 ? -2.084 -22.854 10.533 1.00 74.25 673 ASP A C 16
ATOM 28721 O O . ASP A 1 113 ? -2.210 -23.996 10.096 1.00 12.44 673 ASP A O 16
ATOM 28729 N N . ALA A 1 114 ? -1.114 -22.032 10.142 1.00 30.04 674 ALA A N 16
ATOM 28730 C CA . ALA A 1 114 ? -0.121 -22.439 9.156 1.00 51.30 674 ALA A CA 16
ATOM 28731 C C . ALA A 1 114 ? 0.918 -21.343 8.940 1.00 25.04 674 ALA A C 16
ATOM 28732 O O . ALA A 1 114 ? 0.831 -20.266 9.528 1.00 55.15 674 ALA A O 16
ATOM 28739 N N . LYS A 1 115 ? 1.902 -21.627 8.093 1.00 53.42 675 LYS A N 16
ATOM 28740 C CA . LYS A 1 115 ? 2.959 -20.666 7.798 1.00 13.51 675 LYS A CA 16
ATOM 28741 C C . LYS A 1 115 ? 3.818 -21.143 6.632 1.00 14.44 675 LYS A C 16
ATOM 28742 O O . LYS A 1 115 ? 3.531 -22.171 6.017 1.00 72.44 675 LYS A O 16
ATOM 28757 N N . ALA A 1 116 ? 4.872 -20.391 6.333 1.00 22.01 676 ALA A N 16
ATOM 28758 C CA . ALA A 1 116 ? 5.774 -20.739 5.243 1.00 23.21 676 ALA A CA 16
ATOM 28759 C C . ALA A 1 116 ? 7.215 -20.838 5.733 1.00 24.25 676 ALA A C 16
ATOM 28760 O O . ALA A 1 116 ? 7.681 -19.989 6.491 1.00 52.13 676 ALA A O 16
ATOM 28767 N N . GLN A 1 117 ? 7.913 -21.881 5.296 1.00 64.31 677 GLN A N 16
ATOM 28768 C CA . GLN A 1 117 ? 9.301 -22.091 5.692 1.00 50.12 677 GLN A CA 16
ATOM 28769 C C . GLN A 1 117 ? 10.242 -21.885 4.510 1.00 61.35 677 GLN A C 16
ATOM 28770 O O . GLN A 1 117 ? 9.801 -21.721 3.373 1.00 20.13 677 GLN A O 16
ATOM 28782 N N . LYS A 1 118 ? 11.542 -21.892 4.788 1.00 35.55 678 LYS A N 16
ATOM 28783 C CA . LYS A 1 118 ? 12.547 -21.707 3.747 1.00 51.14 678 LYS A CA 16
ATOM 28784 C C . LYS A 1 118 ? 13.252 -23.022 3.431 1.00 14.44 678 LYS A C 16
ATOM 28785 O O . LYS A 1 118 ? 13.957 -23.578 4.271 1.00 44.12 678 LYS A O 16
ATOM 28800 N N . VAL A 1 119 ? 13.056 -23.514 2.211 1.00 33.30 679 VAL A N 16
ATOM 28801 C CA . VAL A 1 119 ? 13.675 -24.763 1.782 1.00 12.50 679 VAL A CA 16
ATOM 28802 C C . VAL A 1 119 ? 13.908 -24.772 0.275 1.00 52.54 679 VAL A C 16
ATOM 28803 O O . VAL A 1 119 ? 13.055 -24.339 -0.498 1.00 41.34 679 VAL A O 16
ATOM 28816 N N . GLY A 1 120 ? 15.071 -25.268 -0.135 1.00 54.24 680 GLY A N 16
ATOM 28817 C CA . GLY A 1 120 ? 15.396 -25.324 -1.549 1.00 23.11 680 GLY A CA 16
ATOM 28818 C C . GLY A 1 120 ? 16.003 -26.654 -1.951 1.00 53.53 680 GLY A C 16
ATOM 28819 O O . GLY A 1 120 ? 15.320 -27.510 -2.514 1.00 33.21 680 GLY A O 16
ATOM 28823 N N . ALA A 1 121 ? 17.289 -26.828 -1.664 1.00 53.52 681 ALA A N 16
ATOM 28824 C CA . ALA A 1 121 ? 17.986 -28.063 -2.000 1.00 14.40 681 ALA A CA 16
ATOM 28825 C C . ALA A 1 121 ? 17.628 -29.178 -1.023 1.00 32.24 681 ALA A C 16
ATOM 28826 O O . ALA A 1 121 ? 17.563 -30.349 -1.401 1.00 70.12 681 ALA A O 16
ATOM 28833 N N . PRO A 1 1 ? 34.734 -0.986 -7.424 1.00 14.30 561 PRO A N 17
ATOM 28834 C CA . PRO A 1 1 ? 33.425 -1.620 -7.240 1.00 30.21 561 PRO A CA 17
ATOM 28835 C C . PRO A 1 1 ? 32.374 -0.643 -6.725 1.00 41.23 561 PRO A C 17
ATOM 28836 O O . PRO A 1 1 ? 32.052 -0.632 -5.536 1.00 31.40 561 PRO A O 17
ATOM 28844 N N . VAL A 1 2 ? 31.841 0.176 -7.626 1.00 54.22 562 VAL A N 17
ATOM 28845 C CA . VAL A 1 2 ? 30.825 1.156 -7.262 1.00 55.43 562 VAL A CA 17
ATOM 28846 C C . VAL A 1 2 ? 29.541 0.472 -6.806 1.00 14.02 562 VAL A C 17
ATOM 28847 O O . VAL A 1 2 ? 28.761 1.040 -6.044 1.00 11.15 562 VAL A O 17
ATOM 28860 N N . ASN A 1 3 ? 29.329 -0.752 -7.278 1.00 33.33 563 ASN A N 17
ATOM 28861 C CA . ASN A 1 3 ? 28.140 -1.515 -6.919 1.00 1.53 563 ASN A CA 17
ATOM 28862 C C . ASN A 1 3 ? 28.467 -2.571 -5.868 1.00 2.35 563 ASN A C 17
ATOM 28863 O O . ASN A 1 3 ? 28.495 -3.765 -6.163 1.00 21.14 563 ASN A O 17
ATOM 28873 N N . GLN A 1 4 ? 28.713 -2.121 -4.641 1.00 73.30 564 GLN A N 17
ATOM 28874 C CA . GLN A 1 4 ? 29.038 -3.028 -3.548 1.00 41.34 564 GLN A CA 17
ATOM 28875 C C . GLN A 1 4 ? 27.831 -3.243 -2.641 1.00 34.02 564 GLN A C 17
ATOM 28876 O O . GLN A 1 4 ? 26.736 -2.755 -2.921 1.00 11.13 564 GLN A O 17
ATOM 28888 N N . LYS A 1 5 ? 28.038 -3.977 -1.552 1.00 21.14 565 LYS A N 17
ATOM 28889 C CA . LYS A 1 5 ? 26.967 -4.256 -0.604 1.00 43.31 565 LYS A CA 17
ATOM 28890 C C . LYS A 1 5 ? 27.376 -3.859 0.811 1.00 15.45 565 LYS A C 17
ATOM 28891 O O . LYS A 1 5 ? 27.893 -4.678 1.571 1.00 2.33 565 LYS A O 17
ATOM 28906 N N . SER A 1 6 ? 27.141 -2.597 1.159 1.00 34.44 566 SER A N 17
ATOM 28907 C CA . SER A 1 6 ? 27.488 -2.091 2.480 1.00 3.53 566 SER A CA 17
ATOM 28908 C C . SER A 1 6 ? 26.235 -1.695 3.257 1.00 21.11 566 SER A C 17
ATOM 28909 O O . SER A 1 6 ? 25.609 -0.674 2.971 1.00 71.31 566 SER A O 17
ATOM 28916 N N . LYS A 1 7 ? 25.873 -2.512 4.240 1.00 31.02 567 LYS A N 17
ATOM 28917 C CA . LYS A 1 7 ? 24.697 -2.249 5.060 1.00 25.34 567 LYS A CA 17
ATOM 28918 C C . LYS A 1 7 ? 24.986 -2.523 6.532 1.00 60.40 567 LYS A C 17
ATOM 28919 O O . LYS A 1 7 ? 25.896 -3.284 6.864 1.00 22.25 567 LYS A O 17
ATOM 28934 N N . ARG A 1 8 ? 24.207 -1.900 7.410 1.00 22.42 568 ARG A N 17
ATOM 28935 C CA . ARG A 1 8 ? 24.381 -2.078 8.847 1.00 11.22 568 ARG A CA 17
ATOM 28936 C C . ARG A 1 8 ? 23.072 -1.823 9.588 1.00 21.34 568 ARG A C 17
ATOM 28937 O O . ARG A 1 8 ? 22.244 -1.024 9.151 1.00 34.20 568 ARG A O 17
ATOM 28955 N N . SER A 1 9 ? 22.891 -2.510 10.712 1.00 53.20 569 SER A N 17
ATOM 28956 C CA . SER A 1 9 ? 21.681 -2.362 11.512 1.00 61.33 569 SER A CA 17
ATOM 28957 C C . SER A 1 9 ? 21.856 -1.272 12.565 1.00 21.11 569 SER A C 17
ATOM 28958 O O . SER A 1 9 ? 22.736 -1.356 13.419 1.00 1.41 569 SER A O 17
ATOM 28965 N N . GLU A 1 10 ? 21.009 -0.249 12.494 1.00 70.30 570 GLU A N 17
ATOM 28966 C CA . GLU A 1 10 ? 21.070 0.859 13.440 1.00 53.12 570 GLU A CA 17
ATOM 28967 C C . GLU A 1 10 ? 19.762 0.985 14.215 1.00 53.44 570 GLU A C 17
ATOM 28968 O O . GLU A 1 10 ? 18.680 0.772 13.668 1.00 44.21 570 GLU A O 17
ATOM 28978 N N . LEU A 1 11 ? 19.870 1.332 15.494 1.00 21.44 571 LEU A N 17
ATOM 28979 C CA . LEU A 1 11 ? 18.696 1.487 16.346 1.00 42.12 571 LEU A CA 17
ATOM 28980 C C . LEU A 1 11 ? 18.520 2.940 16.773 1.00 52.41 571 LEU A C 17
ATOM 28981 O O . LEU A 1 11 ? 18.724 3.285 17.938 1.00 22.35 571 LEU A O 17
ATOM 28996 N N . SER A 1 12 ? 18.140 3.789 15.823 1.00 72.44 572 SER A N 17
ATOM 28997 C CA . SER A 1 12 ? 17.938 5.207 16.100 1.00 61.33 572 SER A CA 17
ATOM 28998 C C . SER A 1 12 ? 16.469 5.587 15.947 1.00 65.23 572 SER A C 17
ATOM 28999 O O . SER A 1 12 ? 15.690 4.859 15.330 1.00 53.02 572 SER A O 17
ATOM 29006 N N . GLN A 1 13 ? 16.097 6.729 16.514 1.00 51.52 573 GLN A N 17
ATOM 29007 C CA . GLN A 1 13 ? 14.721 7.205 16.442 1.00 14.44 573 GLN A CA 17
ATOM 29008 C C . GLN A 1 13 ? 14.633 8.492 15.629 1.00 30.14 573 GLN A C 17
ATOM 29009 O O . GLN A 1 13 ? 15.028 9.561 16.095 1.00 33.51 573 GLN A O 17
ATOM 29021 N N . ARG A 1 14 ? 14.112 8.382 14.410 1.00 63.25 574 ARG A N 17
ATOM 29022 C CA . ARG A 1 14 ? 13.973 9.537 13.531 1.00 62.22 574 ARG A CA 17
ATOM 29023 C C . ARG A 1 14 ? 12.544 9.653 13.010 1.00 14.34 574 ARG A C 17
ATOM 29024 O O . ARG A 1 14 ? 12.032 8.740 12.363 1.00 45.30 574 ARG A O 17
ATOM 29042 N N . ARG A 1 15 ? 11.906 10.783 13.296 1.00 1.44 575 ARG A N 17
ATOM 29043 C CA . ARG A 1 15 ? 10.535 11.020 12.857 1.00 41.45 575 ARG A CA 17
ATOM 29044 C C . ARG A 1 15 ? 10.499 12.006 11.694 1.00 72.53 575 ARG A C 17
ATOM 29045 O O . ARG A 1 15 ? 9.794 13.014 11.743 1.00 61.04 575 ARG A O 17
ATOM 29063 N N . ILE A 1 16 ? 11.264 11.707 10.649 1.00 34.45 576 ILE A N 17
ATOM 29064 C CA . ILE A 1 16 ? 11.318 12.567 9.473 1.00 13.14 576 ILE A CA 17
ATOM 29065 C C . ILE A 1 16 ? 10.984 11.787 8.206 1.00 33.31 576 ILE A C 17
ATOM 29066 O O . ILE A 1 16 ? 11.705 10.865 7.824 1.00 52.34 576 ILE A O 17
ATOM 29081 N N . ARG A 1 17 ? 9.888 12.165 7.556 1.00 71.24 577 ARG A N 17
ATOM 29082 C CA . ARG A 1 17 ? 9.459 11.501 6.331 1.00 35.05 577 ARG A CA 17
ATOM 29083 C C . ARG A 1 17 ? 8.699 12.467 5.427 1.00 2.35 577 ARG A C 17
ATOM 29084 O O . ARG A 1 17 ? 8.411 13.599 5.815 1.00 10.41 577 ARG A O 17
ATOM 29102 N N . ARG A 1 18 ? 8.378 12.013 4.221 1.00 63.54 578 ARG A N 17
ATOM 29103 C CA . ARG A 1 18 ? 7.653 12.836 3.261 1.00 32.42 578 ARG A CA 17
ATOM 29104 C C . ARG A 1 18 ? 6.267 12.260 2.987 1.00 63.13 578 ARG A C 17
ATOM 29105 O O . ARG A 1 18 ? 5.998 11.083 3.232 1.00 22.14 578 ARG A O 17
ATOM 29123 N N . PRO A 1 19 ? 5.366 13.106 2.468 1.00 32.05 579 PRO A N 17
ATOM 29124 C CA . PRO A 1 19 ? 3.993 12.704 2.149 1.00 64.35 579 PRO A CA 17
ATOM 29125 C C . PRO A 1 19 ? 3.929 11.752 0.959 1.00 42.10 579 PRO A C 17
ATOM 29126 O O . PRO A 1 19 ? 4.574 11.977 -0.064 1.00 32.31 579 PRO A O 17
ATOM 29134 N N . PHE A 1 20 ? 3.147 10.686 1.101 1.00 23.10 580 PHE A N 17
ATOM 29135 C CA . PHE A 1 20 ? 3.000 9.699 0.038 1.00 33.23 580 PHE A CA 17
ATOM 29136 C C . PHE A 1 20 ? 1.805 10.032 -0.851 1.00 75.34 580 PHE A C 17
ATOM 29137 O O . PHE A 1 20 ? 0.735 10.396 -0.362 1.00 70.44 580 PHE A O 17
ATOM 29153 N N . SER A 1 21 ? 1.996 9.904 -2.161 1.00 53.44 581 SER A N 17
ATOM 29154 C CA . SER A 1 21 ? 0.936 10.195 -3.119 1.00 15.41 581 SER A CA 17
ATOM 29155 C C . SER A 1 21 ? 0.304 8.907 -3.637 1.00 35.32 581 SER A C 17
ATOM 29156 O O . SER A 1 21 ? 0.686 7.808 -3.233 1.00 10.02 581 SER A O 17
ATOM 29163 N N . VAL A 1 22 ? -0.665 9.051 -4.536 1.00 51.03 582 VAL A N 17
ATOM 29164 C CA . VAL A 1 22 ? -1.350 7.900 -5.113 1.00 53.21 582 VAL A CA 17
ATOM 29165 C C . VAL A 1 22 ? -0.374 6.996 -5.858 1.00 45.43 582 VAL A C 17
ATOM 29166 O O . VAL A 1 22 ? -0.440 5.772 -5.748 1.00 32.33 582 VAL A O 17
ATOM 29179 N N . ALA A 1 23 ? 0.531 7.608 -6.614 1.00 71.11 583 ALA A N 17
ATOM 29180 C CA . ALA A 1 23 ? 1.522 6.858 -7.375 1.00 30.55 583 ALA A CA 17
ATOM 29181 C C . ALA A 1 23 ? 2.546 6.208 -6.453 1.00 52.24 583 ALA A C 17
ATOM 29182 O O . ALA A 1 23 ? 3.075 5.137 -6.752 1.00 33.24 583 ALA A O 17
ATOM 29189 N N . GLU A 1 24 ? 2.823 6.862 -5.328 1.00 73.42 584 GLU A N 17
ATOM 29190 C CA . GLU A 1 24 ? 3.786 6.346 -4.363 1.00 72.11 584 GLU A CA 17
ATOM 29191 C C . GLU A 1 24 ? 3.194 5.185 -3.570 1.00 5.32 584 GLU A C 17
ATOM 29192 O O . GLU A 1 24 ? 3.761 4.093 -3.528 1.00 35.34 584 GLU A O 17
ATOM 29202 N N . VAL A 1 25 ? 2.049 5.429 -2.941 1.00 13.44 585 VAL A N 17
ATOM 29203 C CA . VAL A 1 25 ? 1.378 4.406 -2.149 1.00 72.43 585 VAL A CA 17
ATOM 29204 C C . VAL A 1 25 ? 1.133 3.146 -2.972 1.00 74.43 585 VAL A C 17
ATOM 29205 O O . VAL A 1 25 ? 1.184 2.033 -2.451 1.00 64.23 585 VAL A O 17
ATOM 29218 N N . GLU A 1 26 ? 0.870 3.331 -4.262 1.00 15.32 586 GLU A N 17
ATOM 29219 C CA . GLU A 1 26 ? 0.618 2.209 -5.159 1.00 52.54 586 GLU A CA 17
ATOM 29220 C C . GLU A 1 26 ? 1.724 1.164 -5.046 1.00 41.44 586 GLU A C 17
ATOM 29221 O O . GLU A 1 26 ? 1.485 -0.030 -5.227 1.00 73.40 586 GLU A O 17
ATOM 29231 N N . ALA A 1 27 ? 2.935 1.622 -4.746 1.00 41.51 587 ALA A N 17
ATOM 29232 C CA . ALA A 1 27 ? 4.077 0.728 -4.608 1.00 41.44 587 ALA A CA 17
ATOM 29233 C C . ALA A 1 27 ? 3.955 -0.129 -3.352 1.00 70.24 587 ALA A C 17
ATOM 29234 O O . ALA A 1 27 ? 4.325 -1.305 -3.351 1.00 34.43 587 ALA A O 17
ATOM 29241 N N . LEU A 1 28 ? 3.435 0.465 -2.284 1.00 12.21 588 LEU A N 17
ATOM 29242 C CA . LEU A 1 28 ? 3.264 -0.244 -1.020 1.00 75.23 588 LEU A CA 17
ATOM 29243 C C . LEU A 1 28 ? 2.330 -1.438 -1.188 1.00 11.34 588 LEU A C 17
ATOM 29244 O O . LEU A 1 28 ? 2.684 -2.569 -0.857 1.00 71.12 588 LEU A O 17
ATOM 29259 N N . VAL A 1 29 ? 1.133 -1.177 -1.706 1.00 73.41 589 VAL A N 17
ATOM 29260 C CA . VAL A 1 29 ? 0.149 -2.230 -1.922 1.00 22.23 589 VAL A CA 17
ATOM 29261 C C . VAL A 1 29 ? 0.616 -3.210 -2.992 1.00 60.34 589 VAL A C 17
ATOM 29262 O O . VAL A 1 29 ? 0.487 -4.424 -2.835 1.00 40.52 589 VAL A O 17
ATOM 29275 N N . GLU A 1 30 ? 1.159 -2.675 -4.080 1.00 60.11 590 GLU A N 17
ATOM 29276 C CA . GLU A 1 30 ? 1.646 -3.503 -5.177 1.00 22.22 590 GLU A CA 17
ATOM 29277 C C . GLU A 1 30 ? 2.609 -4.571 -4.666 1.00 73.40 590 GLU A C 17
ATOM 29278 O O . GLU A 1 30 ? 2.491 -5.746 -5.014 1.00 55.33 590 GLU A O 17
ATOM 29288 N N . ALA A 1 31 ? 3.562 -4.153 -3.840 1.00 73.21 591 ALA A N 17
ATOM 29289 C CA . ALA A 1 31 ? 4.545 -5.072 -3.280 1.00 21.41 591 ALA A CA 17
ATOM 29290 C C . ALA A 1 31 ? 3.889 -6.060 -2.321 1.00 71.52 591 ALA A C 17
ATOM 29291 O O . ALA A 1 31 ? 4.296 -7.218 -2.234 1.00 61.40 591 ALA A O 17
ATOM 29298 N N . VAL A 1 32 ? 2.872 -5.594 -1.603 1.00 65.54 592 VAL A N 17
ATOM 29299 C CA . VAL A 1 32 ? 2.160 -6.438 -0.651 1.00 11.50 592 VAL A CA 17
ATOM 29300 C C . VAL A 1 32 ? 1.253 -7.432 -1.368 1.00 11.52 592 VAL A C 17
ATOM 29301 O O . VAL A 1 32 ? 0.950 -8.501 -0.842 1.00 70.31 592 VAL A O 17
ATOM 29314 N N . GLU A 1 33 ? 0.823 -7.069 -2.573 1.00 4.31 593 GLU A N 17
ATOM 29315 C CA . GLU A 1 33 ? -0.050 -7.929 -3.362 1.00 24.41 593 GLU A CA 17
ATOM 29316 C C . GLU A 1 33 ? 0.723 -9.116 -3.930 1.00 32.33 593 GLU A C 17
ATOM 29317 O O . GLU A 1 33 ? 0.225 -10.242 -3.956 1.00 13.25 593 GLU A O 17
ATOM 29327 N N . HIS A 1 34 ? 1.945 -8.854 -4.385 1.00 42.31 594 HIS A N 17
ATOM 29328 C CA . HIS A 1 34 ? 2.789 -9.900 -4.953 1.00 33.02 594 HIS A CA 17
ATOM 29329 C C . HIS A 1 34 ? 3.569 -10.623 -3.859 1.00 11.23 594 HIS A C 17
ATOM 29330 O O . HIS A 1 34 ? 3.619 -11.853 -3.827 1.00 34.33 594 HIS A O 17
ATOM 29343 N N . LEU A 1 35 ? 4.177 -9.851 -2.965 1.00 33.12 595 LEU A N 17
ATOM 29344 C CA . LEU A 1 35 ? 4.957 -10.418 -1.870 1.00 10.45 595 LEU A CA 17
ATOM 29345 C C . LEU A 1 35 ? 4.045 -10.900 -0.746 1.00 31.01 595 LEU A C 17
ATOM 29346 O O . LEU A 1 35 ? 4.418 -11.770 0.039 1.00 62.42 595 LEU A O 17
ATOM 29361 N N . GLY A 1 36 ? 2.846 -10.328 -0.676 1.00 34.42 596 GLY A N 17
ATOM 29362 C CA . GLY A 1 36 ? 1.899 -10.714 0.353 1.00 42.01 596 GLY A CA 17
ATOM 29363 C C . GLY A 1 36 ? 2.075 -9.917 1.630 1.00 4.33 596 GLY A C 17
ATOM 29364 O O . GLY A 1 36 ? 2.515 -8.767 1.599 1.00 32.33 596 GLY A O 17
ATOM 29368 N N . THR A 1 37 ? 1.727 -10.527 2.759 1.00 13.32 597 THR A N 17
ATOM 29369 C CA . THR A 1 37 ? 1.845 -9.865 4.053 1.00 34.33 597 THR A CA 17
ATOM 29370 C C . THR A 1 37 ? 2.840 -10.590 4.952 1.00 53.22 597 THR A C 17
ATOM 29371 O O . THR A 1 37 ? 2.715 -10.568 6.176 1.00 11.33 597 THR A O 17
ATOM 29382 N N . GLY A 1 38 ? 3.829 -11.230 4.336 1.00 44.43 598 GLY A N 17
ATOM 29383 C CA . GLY A 1 38 ? 4.832 -11.952 5.097 1.00 44.34 598 GLY A CA 17
ATOM 29384 C C . GLY A 1 38 ? 6.245 -11.552 4.721 1.00 20.51 598 GLY A C 17
ATOM 29385 O O . GLY A 1 38 ? 7.212 -12.019 5.324 1.00 24.25 598 GLY A O 17
ATOM 29389 N N . ARG A 1 39 ? 6.365 -10.686 3.720 1.00 52.24 599 ARG A N 17
ATOM 29390 C CA . ARG A 1 39 ? 7.671 -10.226 3.263 1.00 31.52 599 ARG A CA 17
ATOM 29391 C C . ARG A 1 39 ? 7.756 -8.703 3.304 1.00 35.34 599 ARG A C 17
ATOM 29392 O O . ARG A 1 39 ? 7.606 -8.035 2.280 1.00 63.11 599 ARG A O 17
ATOM 29410 N N . TRP A 1 40 ? 7.995 -8.161 4.492 1.00 72.11 600 TRP A N 17
ATOM 29411 C CA . TRP A 1 40 ? 8.099 -6.716 4.666 1.00 45.34 600 TRP A CA 17
ATOM 29412 C C . TRP A 1 40 ? 9.342 -6.172 3.971 1.00 43.54 600 TRP A C 17
ATOM 29413 O O . TRP A 1 40 ? 9.271 -5.191 3.232 1.00 55.25 600 TRP A O 17
ATOM 29433 N N . ARG A 1 41 ? 10.480 -6.816 4.213 1.00 1.42 601 ARG A N 17
ATOM 29434 C CA . ARG A 1 41 ? 11.739 -6.395 3.611 1.00 12.41 601 ARG A CA 17
ATOM 29435 C C . ARG A 1 41 ? 11.604 -6.276 2.096 1.00 1.35 601 ARG A C 17
ATOM 29436 O O . ARG A 1 41 ? 12.013 -5.278 1.503 1.00 74.54 601 ARG A O 17
ATOM 29454 N N . ASP A 1 42 ? 11.028 -7.300 1.476 1.00 43.13 602 ASP A N 17
ATOM 29455 C CA . ASP A 1 42 ? 10.838 -7.311 0.030 1.00 4.31 602 ASP A CA 17
ATOM 29456 C C . ASP A 1 42 ? 9.919 -6.174 -0.405 1.00 65.23 602 ASP A C 17
ATOM 29457 O O . ASP A 1 42 ? 10.112 -5.578 -1.465 1.00 2.05 602 ASP A O 17
ATOM 29465 N N . VAL A 1 43 ? 8.918 -5.879 0.419 1.00 65.44 603 VAL A N 17
ATOM 29466 C CA . VAL A 1 43 ? 7.969 -4.816 0.118 1.00 14.53 603 VAL A CA 17
ATOM 29467 C C . VAL A 1 43 ? 8.666 -3.461 0.054 1.00 12.35 603 VAL A C 17
ATOM 29468 O O . VAL A 1 43 ? 8.262 -2.578 -0.704 1.00 75.25 603 VAL A O 17
ATOM 29481 N N . LYS A 1 44 ? 9.714 -3.302 0.854 1.00 32.01 604 LYS A N 17
ATOM 29482 C CA . LYS A 1 44 ? 10.470 -2.055 0.888 1.00 30.10 604 LYS A CA 17
ATOM 29483 C C . LYS A 1 44 ? 11.265 -1.865 -0.401 1.00 24.34 604 LYS A C 17
ATOM 29484 O O . LYS A 1 44 ? 11.220 -0.800 -1.016 1.00 64.53 604 LYS A O 17
ATOM 29499 N N . MET A 1 45 ? 11.988 -2.905 -0.803 1.00 14.01 605 MET A N 17
ATOM 29500 C CA . MET A 1 45 ? 12.789 -2.852 -2.020 1.00 72.33 605 MET A CA 17
ATOM 29501 C C . MET A 1 45 ? 11.900 -2.861 -3.258 1.00 25.03 605 MET A C 17
ATOM 29502 O O . MET A 1 45 ? 12.244 -2.279 -4.286 1.00 22.43 605 MET A O 17
ATOM 29514 N N . ARG A 1 46 ? 10.753 -3.524 -3.152 1.00 24.21 606 ARG A N 17
ATOM 29515 C CA . ARG A 1 46 ? 9.814 -3.610 -4.265 1.00 44.55 606 ARG A CA 17
ATOM 29516 C C . ARG A 1 46 ? 9.033 -2.307 -4.419 1.00 61.04 606 ARG A C 17
ATOM 29517 O O . ARG A 1 46 ? 8.806 -1.838 -5.533 1.00 14.55 606 ARG A O 17
ATOM 29535 N N . ALA A 1 47 ? 8.626 -1.731 -3.293 1.00 53.31 607 ALA A N 17
ATOM 29536 C CA . ALA A 1 47 ? 7.873 -0.483 -3.303 1.00 50.24 607 ALA A CA 17
ATOM 29537 C C . ALA A 1 47 ? 8.808 0.721 -3.361 1.00 1.33 607 ALA A C 17
ATOM 29538 O O . ALA A 1 47 ? 8.868 1.424 -4.369 1.00 74.14 607 ALA A O 17
ATOM 29545 N N . PHE A 1 48 ? 9.534 0.953 -2.272 1.00 14.11 608 PHE A N 17
ATOM 29546 C CA . PHE A 1 48 ? 10.465 2.074 -2.199 1.00 3.25 608 PHE A CA 17
ATOM 29547 C C . PHE A 1 48 ? 11.676 1.834 -3.092 1.00 73.55 608 PHE A C 17
ATOM 29548 O O . PHE A 1 48 ? 12.359 0.816 -2.971 1.00 21.22 608 PHE A O 17
ATOM 29564 N N . ASP A 1 49 ? 11.939 2.776 -3.991 1.00 12.32 609 ASP A N 17
ATOM 29565 C CA . ASP A 1 49 ? 13.070 2.669 -4.906 1.00 64.31 609 ASP A CA 17
ATOM 29566 C C . ASP A 1 49 ? 14.388 2.874 -4.167 1.00 45.41 609 ASP A C 17
ATOM 29567 O O . ASP A 1 49 ? 15.401 2.261 -4.503 1.00 2.33 609 ASP A O 17
ATOM 29575 N N . ASN A 1 50 ? 14.367 3.740 -3.159 1.00 63.15 610 ASN A N 17
ATOM 29576 C CA . ASN A 1 50 ? 15.562 4.026 -2.372 1.00 72.12 610 ASN A CA 17
ATOM 29577 C C . ASN A 1 50 ? 15.565 3.223 -1.076 1.00 40.10 610 ASN A C 17
ATOM 29578 O O . ASN A 1 50 ? 15.962 3.725 -0.024 1.00 64.22 610 ASN A O 17
ATOM 29588 N N . ALA A 1 51 ? 15.122 1.973 -1.158 1.00 33.21 611 ALA A N 17
ATOM 29589 C CA . ALA A 1 51 ? 15.076 1.100 0.007 1.00 61.11 611 ALA A CA 17
ATOM 29590 C C . ALA A 1 51 ? 16.465 0.912 0.607 1.00 74.34 611 ALA A C 17
ATOM 29591 O O . ALA A 1 51 ? 17.427 1.551 0.182 1.00 13.22 611 ALA A O 17
ATOM 29598 N N . ASP A 1 52 ? 16.563 0.031 1.597 1.00 14.32 612 ASP A N 17
ATOM 29599 C CA . ASP A 1 52 ? 17.836 -0.241 2.255 1.00 3.53 612 ASP A CA 17
ATOM 29600 C C . ASP A 1 52 ? 18.359 1.006 2.962 1.00 70.32 612 ASP A C 17
ATOM 29601 O O . ASP A 1 52 ? 19.562 1.145 3.187 1.00 11.02 612 ASP A O 17
ATOM 29609 N N . HIS A 1 53 ? 17.448 1.910 3.309 1.00 71.24 613 HIS A N 17
ATOM 29610 C CA . HIS A 1 53 ? 17.819 3.145 3.989 1.00 54.32 613 HIS A CA 17
ATOM 29611 C C . HIS A 1 53 ? 16.894 3.412 5.174 1.00 34.51 613 HIS A C 17
ATOM 29612 O O . HIS A 1 53 ? 17.348 3.788 6.255 1.00 3.22 613 HIS A O 17
ATOM 29625 N N . ARG A 1 54 ? 15.597 3.217 4.960 1.00 65.11 614 ARG A N 17
ATOM 29626 C CA . ARG A 1 54 ? 14.609 3.437 6.009 1.00 4.00 614 ARG A CA 17
ATOM 29627 C C . ARG A 1 54 ? 14.179 2.115 6.638 1.00 42.30 614 ARG A C 17
ATOM 29628 O O . ARG A 1 54 ? 14.289 1.056 6.020 1.00 65.33 614 ARG A O 17
ATOM 29646 N N . THR A 1 55 ? 13.688 2.184 7.872 1.00 41.11 615 THR A N 17
ATOM 29647 C CA . THR A 1 55 ? 13.243 0.994 8.585 1.00 52.41 615 THR A CA 17
ATOM 29648 C C . THR A 1 55 ? 11.909 0.494 8.043 1.00 13.03 615 THR A C 17
ATOM 29649 O O . THR A 1 55 ? 11.156 1.251 7.429 1.00 44.01 615 THR A O 17
ATOM 29660 N N . TYR A 1 56 ? 11.623 -0.782 8.274 1.00 23.32 616 TYR A N 17
ATOM 29661 C CA . TYR A 1 56 ? 10.380 -1.383 7.806 1.00 3.11 616 TYR A CA 17
ATOM 29662 C C . TYR A 1 56 ? 9.171 -0.686 8.425 1.00 73.30 616 TYR A C 17
ATOM 29663 O O . TYR A 1 56 ? 8.064 -0.746 7.891 1.00 74.10 616 TYR A O 17
ATOM 29680 N N . VAL A 1 57 ? 9.394 -0.025 9.557 1.00 23.13 617 VAL A N 17
ATOM 29681 C CA . VAL A 1 57 ? 8.325 0.685 10.250 1.00 32.42 617 VAL A CA 17
ATOM 29682 C C . VAL A 1 57 ? 7.580 1.617 9.301 1.00 21.34 617 VAL A C 17
ATOM 29683 O O . VAL A 1 57 ? 6.375 1.830 9.442 1.00 40.30 617 VAL A O 17
ATOM 29696 N N . ASP A 1 58 ? 8.304 2.170 8.335 1.00 15.21 618 ASP A N 17
ATOM 29697 C CA . ASP A 1 58 ? 7.711 3.081 7.361 1.00 72.42 618 ASP A CA 17
ATOM 29698 C C . ASP A 1 58 ? 6.657 2.365 6.521 1.00 1.13 618 ASP A C 17
ATOM 29699 O O . ASP A 1 58 ? 5.529 2.842 6.384 1.00 63.10 618 ASP A O 17
ATOM 29707 N N . LEU A 1 59 ? 7.031 1.221 5.961 1.00 34.42 619 LEU A N 17
ATOM 29708 C CA . LEU A 1 59 ? 6.118 0.440 5.133 1.00 22.04 619 LEU A CA 17
ATOM 29709 C C . LEU A 1 59 ? 5.036 -0.215 5.985 1.00 42.31 619 LEU A C 17
ATOM 29710 O O . LEU A 1 59 ? 3.945 -0.516 5.500 1.00 13.23 619 LEU A O 17
ATOM 29725 N N . LYS A 1 60 ? 5.344 -0.432 7.259 1.00 65.01 620 LYS A N 17
ATOM 29726 C CA . LYS A 1 60 ? 4.398 -1.049 8.181 1.00 12.31 620 LYS A CA 17
ATOM 29727 C C . LYS A 1 60 ? 3.233 -0.109 8.475 1.00 53.33 620 LYS A C 17
ATOM 29728 O O . LYS A 1 60 ? 2.086 -0.541 8.577 1.00 25.34 620 LYS A O 17
ATOM 29743 N N . ASP A 1 61 ? 3.536 1.177 8.608 1.00 12.33 621 ASP A N 17
ATOM 29744 C CA . ASP A 1 61 ? 2.514 2.179 8.887 1.00 12.43 621 ASP A CA 17
ATOM 29745 C C . ASP A 1 61 ? 1.632 2.412 7.664 1.00 73.45 621 ASP A C 17
ATOM 29746 O O . ASP A 1 61 ? 0.408 2.486 7.772 1.00 15.20 621 ASP A O 17
ATOM 29754 N N . LYS A 1 62 ? 2.262 2.526 6.500 1.00 72.24 622 LYS A N 17
ATOM 29755 C CA . LYS A 1 62 ? 1.537 2.749 5.254 1.00 51.32 622 LYS A CA 17
ATOM 29756 C C . LYS A 1 62 ? 0.601 1.582 4.953 1.00 52.13 622 LYS A C 17
ATOM 29757 O O . LYS A 1 62 ? -0.456 1.762 4.349 1.00 14.42 622 LYS A O 17
ATOM 29772 N N . TRP A 1 63 ? 0.997 0.388 5.379 1.00 72.50 623 TRP A N 17
ATOM 29773 C CA . TRP A 1 63 ? 0.193 -0.808 5.155 1.00 34.12 623 TRP A CA 17
ATOM 29774 C C . TRP A 1 63 ? -1.053 -0.798 6.033 1.00 32.13 623 TRP A C 17
ATOM 29775 O O . TRP A 1 63 ? -2.173 -0.936 5.541 1.00 22.01 623 TRP A O 17
ATOM 29795 N N . LYS A 1 64 ? -0.851 -0.634 7.337 1.00 24.33 624 LYS A N 17
ATOM 29796 C CA . LYS A 1 64 ? -1.959 -0.604 8.285 1.00 23.41 624 LYS A CA 17
ATOM 29797 C C . LYS A 1 64 ? -2.954 0.494 7.924 1.00 25.53 624 LYS A C 17
ATOM 29798 O O . LYS A 1 64 ? -4.162 0.257 7.865 1.00 31.30 624 LYS A O 17
ATOM 29813 N N . THR A 1 65 ? -2.442 1.696 7.682 1.00 13.12 625 THR A N 17
ATOM 29814 C CA . THR A 1 65 ? -3.285 2.830 7.326 1.00 5.50 625 THR A CA 17
ATOM 29815 C C . THR A 1 65 ? -4.026 2.576 6.018 1.00 51.34 625 THR A C 17
ATOM 29816 O O . THR A 1 65 ? -5.137 3.066 5.817 1.00 32.20 625 THR A O 17
ATOM 29827 N N . LEU A 1 66 ? -3.403 1.807 5.132 1.00 74.22 626 LEU A N 17
ATOM 29828 C CA . LEU A 1 66 ? -4.004 1.488 3.842 1.00 72.42 626 LEU A CA 17
ATOM 29829 C C . LEU A 1 66 ? -5.270 0.656 4.022 1.00 34.12 626 LEU A C 17
ATOM 29830 O O . LEU A 1 66 ? -6.339 1.020 3.531 1.00 41.52 626 LEU A O 17
ATOM 29845 N N . VAL A 1 67 ? -5.142 -0.462 4.729 1.00 12.12 627 VAL A N 17
ATOM 29846 C CA . VAL A 1 67 ? -6.276 -1.344 4.976 1.00 41.21 627 VAL A CA 17
ATOM 29847 C C . VAL A 1 67 ? -7.410 -0.598 5.673 1.00 72.20 627 VAL A C 17
ATOM 29848 O O . VAL A 1 67 ? -8.541 -0.574 5.188 1.00 4.41 627 VAL A O 17
ATOM 29861 N N . HIS A 1 68 ? -7.098 0.010 6.813 1.00 2.43 628 HIS A N 17
ATOM 29862 C CA . HIS A 1 68 ? -8.091 0.758 7.577 1.00 74.33 628 HIS A CA 17
ATOM 29863 C C . HIS A 1 68 ? -8.789 1.789 6.696 1.00 14.51 628 HIS A C 17
ATOM 29864 O O . HIS A 1 68 ? -9.955 2.123 6.916 1.00 74.42 628 HIS A O 17
ATOM 29877 N N . THR A 1 69 ? -8.069 2.294 5.698 1.00 40.02 629 THR A N 17
ATOM 29878 C CA . THR A 1 69 ? -8.619 3.289 4.786 1.00 73.33 629 THR A CA 17
ATOM 29879 C C . THR A 1 69 ? -9.503 2.637 3.730 1.00 4.11 629 THR A C 17
ATOM 29880 O O . THR A 1 69 ? -10.452 3.247 3.238 1.00 52.42 629 THR A O 17
ATOM 29891 N N . ALA A 1 70 ? -9.188 1.393 3.386 1.00 64.12 630 ALA A N 17
ATOM 29892 C CA . ALA A 1 70 ? -9.956 0.657 2.390 1.00 30.13 630 ALA A CA 17
ATOM 29893 C C . ALA A 1 70 ? -11.439 0.633 2.748 1.00 64.45 630 ALA A C 17
ATOM 29894 O O . ALA A 1 70 ? -12.293 0.939 1.917 1.00 71.31 630 ALA A O 17
ATOM 29901 N N . SER A 1 71 ? -11.736 0.265 3.990 1.00 44.11 631 SER A N 17
ATOM 29902 C CA . SER A 1 71 ? -13.116 0.196 4.457 1.00 50.11 631 SER A CA 17
ATOM 29903 C C . SER A 1 71 ? -13.191 -0.459 5.833 1.00 1.00 631 SER A C 17
ATOM 29904 O O . SER A 1 71 ? -13.723 -1.560 5.980 1.00 54.03 631 SER A O 17
ATOM 29911 N N . ILE A 1 72 ? -12.656 0.226 6.838 1.00 0.33 632 ILE A N 17
ATOM 29912 C CA . ILE A 1 72 ? -12.664 -0.288 8.202 1.00 40.01 632 ILE A CA 17
ATOM 29913 C C . ILE A 1 72 ? -13.449 0.632 9.132 1.00 24.52 632 ILE A C 17
ATOM 29914 O O . ILE A 1 72 ? -14.498 0.256 9.652 1.00 21.05 632 ILE A O 17
ATOM 29929 N N . ALA A 1 73 ? -12.933 1.839 9.335 1.00 32.34 633 ALA A N 17
ATOM 29930 C CA . ALA A 1 73 ? -13.587 2.814 10.198 1.00 11.33 633 ALA A CA 17
ATOM 29931 C C . ALA A 1 73 ? -14.333 3.862 9.377 1.00 43.05 633 ALA A C 17
ATOM 29932 O O . ALA A 1 73 ? -14.015 4.116 8.216 1.00 34.23 633 ALA A O 17
ATOM 29939 N N . PRO A 1 74 ? -15.348 4.485 9.994 1.00 31.43 634 PRO A N 17
ATOM 29940 C CA . PRO A 1 74 ? -16.160 5.514 9.338 1.00 15.24 634 PRO A CA 17
ATOM 29941 C C . PRO A 1 74 ? -15.382 6.805 9.105 1.00 55.13 634 PRO A C 17
ATOM 29942 O O . PRO A 1 74 ? -15.509 7.435 8.055 1.00 54.45 634 PRO A O 17
ATOM 29950 N N . GLN A 1 75 ? -14.576 7.191 10.089 1.00 60.31 635 GLN A N 17
ATOM 29951 C CA . GLN A 1 75 ? -13.778 8.407 9.990 1.00 31.43 635 GLN A CA 17
ATOM 29952 C C . GLN A 1 75 ? -12.740 8.287 8.878 1.00 3.22 635 GLN A C 17
ATOM 29953 O O . GLN A 1 75 ? -12.186 9.288 8.425 1.00 62.33 635 GLN A O 17
ATOM 29965 N N . GLN A 1 76 ? -12.482 7.057 8.446 1.00 10.15 636 GLN A N 17
ATOM 29966 C CA . GLN A 1 76 ? -11.509 6.808 7.389 1.00 4.12 636 GLN A CA 17
ATOM 29967 C C . GLN A 1 76 ? -12.129 7.036 6.014 1.00 2.45 636 GLN A C 17
ATOM 29968 O O . GLN A 1 76 ? -11.450 7.461 5.079 1.00 13.42 636 GLN A O 17
ATOM 29980 N N . ARG A 1 77 ? -13.423 6.753 5.898 1.00 51.12 637 ARG A N 17
ATOM 29981 C CA . ARG A 1 77 ? -14.132 6.926 4.637 1.00 5.43 637 ARG A CA 17
ATOM 29982 C C . ARG A 1 77 ? -14.594 8.371 4.467 1.00 52.13 637 ARG A C 17
ATOM 29983 O O . ARG A 1 77 ? -14.857 9.068 5.447 1.00 53.22 637 ARG A O 17
ATOM 30001 N N . ARG A 1 78 ? -14.689 8.814 3.218 1.00 73.15 638 ARG A N 17
ATOM 30002 C CA . ARG A 1 78 ? -15.116 10.175 2.920 1.00 12.50 638 ARG A CA 17
ATOM 30003 C C . ARG A 1 78 ? -14.119 11.190 3.473 1.00 13.24 638 ARG A C 17
ATOM 30004 O O . ARG A 1 78 ? -14.159 11.536 4.653 1.00 63.21 638 ARG A O 17
ATOM 30022 N N . GLY A 1 79 ? -13.226 11.665 2.610 1.00 53.30 639 GLY A N 17
ATOM 30023 C CA . GLY A 1 79 ? -12.232 12.635 3.030 1.00 35.33 639 GLY A CA 17
ATOM 30024 C C . GLY A 1 79 ? -11.161 12.859 1.982 1.00 75.40 639 GLY A C 17
ATOM 30025 O O . GLY A 1 79 ? -11.467 13.067 0.808 1.00 71.53 639 GLY A O 17
ATOM 30029 N N . GLU A 1 80 ? -9.902 12.819 2.406 1.00 33.12 640 GLU A N 17
ATOM 30030 C CA . GLU A 1 80 ? -8.781 13.022 1.494 1.00 4.02 640 GLU A CA 17
ATOM 30031 C C . GLU A 1 80 ? -8.891 12.097 0.285 1.00 33.21 640 GLU A C 17
ATOM 30032 O O . GLU A 1 80 ? -9.586 11.082 0.308 1.00 23.21 640 GLU A O 17
ATOM 30042 N N . PRO A 1 81 ? -8.188 12.457 -0.800 1.00 12.11 641 PRO A N 17
ATOM 30043 C CA . PRO A 1 81 ? -8.190 11.675 -2.040 1.00 72.24 641 PRO A CA 17
ATOM 30044 C C . PRO A 1 81 ? -7.458 10.345 -1.886 1.00 32.34 641 PRO A C 17
ATOM 30045 O O . PRO A 1 81 ? -6.270 10.312 -1.567 1.00 42.43 641 PRO A O 17
ATOM 30053 N N . VAL A 1 82 ? -8.176 9.251 -2.118 1.00 71.12 642 VAL A N 17
ATOM 30054 C CA . VAL A 1 82 ? -7.595 7.918 -2.007 1.00 12.21 642 VAL A CA 17
ATOM 30055 C C . VAL A 1 82 ? -7.983 7.049 -3.198 1.00 21.12 642 VAL A C 17
ATOM 30056 O O . VAL A 1 82 ? -9.151 6.962 -3.580 1.00 75.44 642 VAL A O 17
ATOM 30069 N N . PRO A 1 83 ? -6.982 6.388 -3.800 1.00 3.43 643 PRO A N 17
ATOM 30070 C CA . PRO A 1 83 ? -7.195 5.512 -4.955 1.00 22.31 643 PRO A CA 17
ATOM 30071 C C . PRO A 1 83 ? -7.946 4.238 -4.586 1.00 62.21 643 PRO A C 17
ATOM 30072 O O . PRO A 1 83 ? -7.567 3.532 -3.652 1.00 54.03 643 PRO A O 17
ATOM 30080 N N . GLN A 1 84 ? -9.010 3.948 -5.326 1.00 23.25 644 GLN A N 17
ATOM 30081 C CA . GLN A 1 84 ? -9.814 2.757 -5.076 1.00 22.21 644 GLN A CA 17
ATOM 30082 C C . GLN A 1 84 ? -9.103 1.505 -5.580 1.00 65.30 644 GLN A C 17
ATOM 30083 O O . GLN A 1 84 ? -9.424 0.389 -5.170 1.00 51.42 644 GLN A O 17
ATOM 30095 N N . ASP A 1 85 ? -8.138 1.697 -6.473 1.00 5.50 645 ASP A N 17
ATOM 30096 C CA . ASP A 1 85 ? -7.381 0.584 -7.033 1.00 5.41 645 ASP A CA 17
ATOM 30097 C C . ASP A 1 85 ? -6.451 -0.022 -5.986 1.00 25.42 645 ASP A C 17
ATOM 30098 O O . ASP A 1 85 ? -6.280 -1.240 -5.923 1.00 22.34 645 ASP A O 17
ATOM 30106 N N . LEU A 1 86 ? -5.853 0.835 -5.167 1.00 61.21 646 LEU A N 17
ATOM 30107 C CA . LEU A 1 86 ? -4.939 0.385 -4.123 1.00 45.11 646 LEU A CA 17
ATOM 30108 C C . LEU A 1 86 ? -5.706 -0.225 -2.954 1.00 41.00 646 LEU A C 17
ATOM 30109 O O . LEU A 1 86 ? -5.350 -1.293 -2.453 1.00 72.53 646 LEU A O 17
ATOM 30124 N N . LEU A 1 87 ? -6.761 0.459 -2.523 1.00 74.55 647 LEU A N 17
ATOM 30125 C CA . LEU A 1 87 ? -7.579 -0.016 -1.414 1.00 64.22 647 LEU A CA 17
ATOM 30126 C C . LEU A 1 87 ? -8.190 -1.378 -1.732 1.00 63.22 647 LEU A C 17
ATOM 30127 O O . LEU A 1 87 ? -8.063 -2.323 -0.953 1.00 4.24 647 LEU A O 17
ATOM 30142 N N . ASP A 1 88 ? -8.849 -1.471 -2.882 1.00 50.53 648 ASP A N 17
ATOM 30143 C CA . ASP A 1 88 ? -9.476 -2.718 -3.305 1.00 44.32 648 ASP A CA 17
ATOM 30144 C C . ASP A 1 88 ? -8.456 -3.851 -3.351 1.00 11.12 648 ASP A C 17
ATOM 30145 O O . ASP A 1 88 ? -8.694 -4.937 -2.821 1.00 11.03 648 ASP A O 17
ATOM 30153 N N . ARG A 1 89 ? -7.319 -3.591 -3.988 1.00 72.31 649 ARG A N 17
ATOM 30154 C CA . ARG A 1 89 ? -6.263 -4.591 -4.105 1.00 13.35 649 ARG A CA 17
ATOM 30155 C C . ARG A 1 89 ? -5.681 -4.929 -2.737 1.00 54.44 649 ARG A C 17
ATOM 30156 O O . ARG A 1 89 ? -5.195 -6.038 -2.514 1.00 41.15 649 ARG A O 17
ATOM 30174 N N . VAL A 1 90 ? -5.732 -3.966 -1.822 1.00 30.35 650 VAL A N 17
ATOM 30175 C CA . VAL A 1 90 ? -5.211 -4.161 -0.475 1.00 22.04 650 VAL A CA 17
ATOM 30176 C C . VAL A 1 90 ? -6.081 -5.133 0.315 1.00 73.12 650 VAL A C 17
ATOM 30177 O O . VAL A 1 90 ? -5.575 -6.053 0.960 1.00 20.32 650 VAL A O 17
ATOM 30190 N N . LEU A 1 91 ? -7.391 -4.924 0.260 1.00 44.44 651 LEU A N 17
ATOM 30191 C CA . LEU A 1 91 ? -8.333 -5.783 0.971 1.00 52.33 651 LEU A CA 17
ATOM 30192 C C . LEU A 1 91 ? -8.447 -7.144 0.292 1.00 2.14 651 LEU A C 17
ATOM 30193 O O . LEU A 1 91 ? -8.782 -8.141 0.932 1.00 13.52 651 LEU A O 17
ATOM 30208 N N . ALA A 1 92 ? -8.166 -7.177 -1.006 1.00 60.44 652 ALA A N 17
ATOM 30209 C CA . ALA A 1 92 ? -8.233 -8.417 -1.770 1.00 73.32 652 ALA A CA 17
ATOM 30210 C C . ALA A 1 92 ? -7.153 -9.396 -1.323 1.00 62.42 652 ALA A C 17
ATOM 30211 O O . ALA A 1 92 ? -7.441 -10.550 -1.004 1.00 35.23 652 ALA A O 17
ATOM 30218 N N . ALA A 1 93 ? -5.909 -8.929 -1.303 1.00 63.52 653 ALA A N 17
ATOM 30219 C CA . ALA A 1 93 ? -4.786 -9.764 -0.894 1.00 64.50 653 ALA A CA 17
ATOM 30220 C C . ALA A 1 93 ? -4.855 -10.086 0.595 1.00 41.42 653 ALA A C 17
ATOM 30221 O O . ALA A 1 93 ? -4.799 -11.251 0.992 1.00 3.53 653 ALA A O 17
ATOM 30228 N N . HIS A 1 94 ? -4.975 -9.047 1.416 1.00 30.13 654 HIS A N 17
ATOM 30229 C CA . HIS A 1 94 ? -5.051 -9.220 2.862 1.00 53.22 654 HIS A CA 17
ATOM 30230 C C . HIS A 1 94 ? -6.174 -10.182 3.235 1.00 4.41 654 HIS A C 17
ATOM 30231 O O . HIS A 1 94 ? -6.090 -10.888 4.240 1.00 62.43 654 HIS A O 17
ATOM 30244 N N . ALA A 1 95 ? -7.224 -10.203 2.422 1.00 25.33 655 ALA A N 17
ATOM 30245 C CA . ALA A 1 95 ? -8.362 -11.080 2.666 1.00 5.23 655 ALA A CA 17
ATOM 30246 C C . ALA A 1 95 ? -7.991 -12.540 2.436 1.00 64.13 655 ALA A C 17
ATOM 30247 O O . ALA A 1 95 ? -8.302 -13.407 3.254 1.00 34.45 655 ALA A O 17
ATOM 30254 N N . TYR A 1 96 ? -7.325 -12.807 1.317 1.00 44.51 656 TYR A N 17
ATOM 30255 C CA . TYR A 1 96 ? -6.914 -14.164 0.979 1.00 32.52 656 TYR A CA 17
ATOM 30256 C C . TYR A 1 96 ? -5.819 -14.653 1.921 1.00 70.02 656 TYR A C 17
ATOM 30257 O O . TYR A 1 96 ? -5.902 -15.753 2.469 1.00 12.44 656 TYR A O 17
ATOM 30274 N N . TRP A 1 97 ? -4.794 -13.828 2.105 1.00 63.54 657 TRP A N 17
ATOM 30275 C CA . TRP A 1 97 ? -3.681 -14.176 2.982 1.00 0.11 657 TRP A CA 17
ATOM 30276 C C . TRP A 1 97 ? -4.170 -14.444 4.401 1.00 41.21 657 TRP A C 17
ATOM 30277 O O . TRP A 1 97 ? -3.712 -15.377 5.060 1.00 74.24 657 TRP A O 17
ATOM 30297 N N . SER A 1 98 ? -5.103 -13.619 4.867 1.00 62.44 658 SER A N 17
ATOM 30298 C CA . SER A 1 98 ? -5.651 -13.766 6.211 1.00 35.51 658 SER A CA 17
ATOM 30299 C C . SER A 1 98 ? -6.545 -14.999 6.300 1.00 12.12 658 SER A C 17
ATOM 30300 O O . SER A 1 98 ? -6.651 -15.624 7.355 1.00 62.31 658 SER A O 17
ATOM 30307 N N . GLN A 1 99 ? -7.185 -15.340 5.187 1.00 2.21 659 GLN A N 17
ATOM 30308 C CA . GLN A 1 99 ? -8.071 -16.497 5.141 1.00 24.52 659 GLN A CA 17
ATOM 30309 C C . GLN A 1 99 ? -7.331 -17.766 5.553 1.00 23.32 659 GLN A C 17
ATOM 30310 O O . GLN A 1 99 ? -7.939 -18.718 6.040 1.00 44.31 659 GLN A O 17
ATOM 30322 N N . GLN A 1 100 ? -6.018 -17.770 5.353 1.00 65.52 660 GLN A N 17
ATOM 30323 C CA . GLN A 1 100 ? -5.196 -18.923 5.703 1.00 51.14 660 GLN A CA 17
ATOM 30324 C C . GLN A 1 100 ? -4.883 -18.935 7.195 1.00 45.43 660 GLN A C 17
ATOM 30325 O O . GLN A 1 100 ? -4.639 -19.990 7.778 1.00 41.24 660 GLN A O 17
ATOM 30337 N N . GLN A 1 101 ? -4.894 -17.755 7.807 1.00 13.33 661 GLN A N 17
ATOM 30338 C CA . GLN A 1 101 ? -4.610 -17.631 9.232 1.00 35.01 661 GLN A CA 17
ATOM 30339 C C . GLN A 1 101 ? -5.818 -18.045 10.065 1.00 42.33 661 GLN A C 17
ATOM 30340 O O . GLN A 1 101 ? -6.898 -18.295 9.531 1.00 73.33 661 GLN A O 17
ATOM 30352 N N . GLY A 1 102 ? -5.627 -18.115 11.380 1.00 24.43 662 GLY A N 17
ATOM 30353 C CA . GLY A 1 102 ? -6.711 -18.501 12.266 1.00 54.54 662 GLY A CA 17
ATOM 30354 C C . GLY A 1 102 ? -7.150 -17.367 13.170 1.00 2.22 662 GLY A C 17
ATOM 30355 O O . GLY A 1 102 ? -7.041 -17.459 14.393 1.00 4.44 662 GLY A O 17
ATOM 30359 N N . LYS A 1 103 ? -7.648 -16.291 12.569 1.00 42.12 663 LYS A N 17
ATOM 30360 C CA . LYS A 1 103 ? -8.106 -15.133 13.327 1.00 43.23 663 LYS A CA 17
ATOM 30361 C C . LYS A 1 103 ? -9.413 -14.592 12.758 1.00 51.21 663 LYS A C 17
ATOM 30362 O O . LYS A 1 103 ? -9.750 -14.848 11.602 1.00 73.24 663 LYS A O 17
ATOM 30377 N N . GLN A 1 104 ? -10.144 -13.842 13.576 1.00 25.21 664 GLN A N 17
ATOM 30378 C CA . GLN A 1 104 ? -11.415 -13.265 13.153 1.00 31.20 664 GLN A CA 17
ATOM 30379 C C . GLN A 1 104 ? -11.701 -11.969 13.903 1.00 63.13 664 GLN A C 17
ATOM 30380 O O . GLN A 1 104 ? -11.368 -11.834 15.081 1.00 64.30 664 GLN A O 17
ATOM 30392 N N . HIS A 1 105 ? -12.321 -11.016 13.214 1.00 62.43 665 HIS A N 17
ATOM 30393 C CA . HIS A 1 105 ? -12.652 -9.729 13.815 1.00 61.31 665 HIS A CA 17
ATOM 30394 C C . HIS A 1 105 ? -14.010 -9.235 13.326 1.00 1.41 665 HIS A C 17
ATOM 30395 O O . HIS A 1 105 ? -14.399 -9.483 12.185 1.00 70.53 665 HIS A O 17
ATOM 30408 N N . VAL A 1 106 ? -14.728 -8.533 14.198 1.00 61.15 666 VAL A N 17
ATOM 30409 C CA . VAL A 1 106 ? -16.042 -8.004 13.855 1.00 4.22 666 VAL A CA 17
ATOM 30410 C C . VAL A 1 106 ? -16.079 -6.488 14.004 1.00 15.43 666 VAL A C 17
ATOM 30411 O O . VAL A 1 106 ? -15.602 -5.940 14.998 1.00 23.24 666 VAL A O 17
ATOM 30424 N N . GLU A 1 107 ? -16.649 -5.814 13.009 1.00 2.11 667 GLU A N 17
ATOM 30425 C CA . GLU A 1 107 ? -16.748 -4.359 13.030 1.00 14.02 667 GLU A CA 17
ATOM 30426 C C . GLU A 1 107 ? -18.133 -3.901 12.585 1.00 24.43 667 GLU A C 17
ATOM 30427 O O . GLU A 1 107 ? -18.860 -4.617 11.894 1.00 40.24 667 GLU A O 17
ATOM 30437 N N . PRO A 1 108 ? -18.511 -2.679 12.989 1.00 60.13 668 PRO A N 17
ATOM 30438 C CA . PRO A 1 108 ? -19.812 -2.098 12.644 1.00 74.02 668 PRO A CA 17
ATOM 30439 C C . PRO A 1 108 ? -19.916 -1.747 11.164 1.00 31.31 668 PRO A C 17
ATOM 30440 O O . PRO A 1 108 ? -18.908 -1.679 10.459 1.00 62.01 668 PRO A O 17
ATOM 30448 N N . LEU A 1 109 ? -21.140 -1.525 10.698 1.00 21.04 669 LEU A N 17
ATOM 30449 C CA . LEU A 1 109 ? -21.375 -1.181 9.300 1.00 2.51 669 LEU A CA 17
ATOM 30450 C C . LEU A 1 109 ? -22.695 -0.432 9.139 1.00 1.14 669 LEU A C 17
ATOM 30451 O O . LEU A 1 109 ? -23.488 -0.340 10.076 1.00 11.32 669 LEU A O 17
ATOM 30466 N N . LYS A 1 110 ? -22.926 0.100 7.943 1.00 53.44 670 LYS A N 17
ATOM 30467 C CA . LYS A 1 110 ? -24.149 0.837 7.656 1.00 0.54 670 LYS A CA 17
ATOM 30468 C C . LYS A 1 110 ? -24.426 0.872 6.156 1.00 74.14 670 LYS A C 17
ATOM 30469 O O . LYS A 1 110 ? -23.512 1.065 5.353 1.00 32.02 670 LYS A O 17
ATOM 30484 N N . ILE A 1 111 ? -25.687 0.685 5.787 1.00 12.24 671 ILE A N 17
ATOM 30485 C CA . ILE A 1 111 ? -26.082 0.698 4.384 1.00 11.11 671 ILE A CA 17
ATOM 30486 C C . ILE A 1 111 ? -25.634 1.984 3.698 1.00 53.11 671 ILE A C 17
ATOM 30487 O O . ILE A 1 111 ? -25.933 3.085 4.163 1.00 72.11 671 ILE A O 17
ATOM 30502 N N . LEU A 1 112 ? -24.916 1.838 2.590 1.00 32.44 672 LEU A N 17
ATOM 30503 C CA . LEU A 1 112 ? -24.428 2.988 1.837 1.00 42.14 672 LEU A CA 17
ATOM 30504 C C . LEU A 1 112 ? -24.700 2.819 0.346 1.00 75.20 672 LEU A C 17
ATOM 30505 O O . LEU A 1 112 ? -24.834 1.699 -0.147 1.00 21.23 672 LEU A O 17
ATOM 30520 N N . ASP A 1 113 ? -24.776 3.938 -0.367 1.00 40.33 673 ASP A N 17
ATOM 30521 C CA . ASP A 1 113 ? -25.028 3.913 -1.803 1.00 2.10 673 ASP A CA 17
ATOM 30522 C C . ASP A 1 113 ? -23.956 3.108 -2.529 1.00 72.12 673 ASP A C 17
ATOM 30523 O O . ASP A 1 113 ? -22.784 3.140 -2.158 1.00 52.02 673 ASP A O 17
ATOM 30531 N N . ALA A 1 114 ? -24.367 2.384 -3.566 1.00 2.24 674 ALA A N 17
ATOM 30532 C CA . ALA A 1 114 ? -23.442 1.571 -4.345 1.00 12.33 674 ALA A CA 17
ATOM 30533 C C . ALA A 1 114 ? -23.489 1.948 -5.822 1.00 71.11 674 ALA A C 17
ATOM 30534 O O . ALA A 1 114 ? -24.537 2.332 -6.343 1.00 44.04 674 ALA A O 17
ATOM 30541 N N . LYS A 1 115 ? -22.348 1.837 -6.492 1.00 33.32 675 LYS A N 17
ATOM 30542 C CA . LYS A 1 115 ? -22.258 2.166 -7.911 1.00 2.42 675 LYS A CA 17
ATOM 30543 C C . LYS A 1 115 ? -20.891 1.787 -8.471 1.00 24.10 675 LYS A C 17
ATOM 30544 O O . LYS A 1 115 ? -19.863 2.023 -7.838 1.00 32.25 675 LYS A O 17
ATOM 30559 N N . ALA A 1 116 ? -20.888 1.199 -9.663 1.00 14.11 676 ALA A N 17
ATOM 30560 C CA . ALA A 1 116 ? -19.648 0.791 -10.310 1.00 72.00 676 ALA A CA 17
ATOM 30561 C C . ALA A 1 116 ? -19.591 1.286 -11.752 1.00 11.44 676 ALA A C 17
ATOM 30562 O O . ALA A 1 116 ? -20.618 1.616 -12.344 1.00 71.11 676 ALA A O 17
ATOM 30569 N N . GLN A 1 117 ? -18.385 1.337 -12.308 1.00 32.45 677 GLN A N 17
ATOM 30570 C CA . GLN A 1 117 ? -18.196 1.794 -13.680 1.00 21.51 677 GLN A CA 17
ATOM 30571 C C . GLN A 1 117 ? -17.761 0.644 -14.582 1.00 51.42 677 GLN A C 17
ATOM 30572 O O . GLN A 1 117 ? -16.644 0.137 -14.463 1.00 25.53 677 GLN A O 17
ATOM 30584 N N . LYS A 1 118 ? -18.647 0.237 -15.483 1.00 23.41 678 LYS A N 17
ATOM 30585 C CA . LYS A 1 118 ? -18.356 -0.854 -16.407 1.00 14.34 678 LYS A CA 17
ATOM 30586 C C . LYS A 1 118 ? -17.554 -0.352 -17.603 1.00 73.31 678 LYS A C 17
ATOM 30587 O O . LYS A 1 118 ? -18.122 0.057 -18.616 1.00 12.10 678 LYS A O 17
ATOM 30602 N N . VAL A 1 119 ? -16.231 -0.389 -17.481 1.00 52.31 679 VAL A N 17
ATOM 30603 C CA . VAL A 1 119 ? -15.350 0.059 -18.554 1.00 3.45 679 VAL A CA 17
ATOM 30604 C C . VAL A 1 119 ? -15.423 -0.880 -19.753 1.00 4.40 679 VAL A C 17
ATOM 30605 O O . VAL A 1 119 ? -15.574 -2.091 -19.596 1.00 31.51 679 VAL A O 17
ATOM 30618 N N . GLY A 1 120 ? -15.315 -0.312 -20.950 1.00 75.33 680 GLY A N 17
ATOM 30619 C CA . GLY A 1 120 ? -15.369 -1.113 -22.159 1.00 44.54 680 GLY A CA 17
ATOM 30620 C C . GLY A 1 120 ? -13.992 -1.434 -22.704 1.00 63.31 680 GLY A C 17
ATOM 30621 O O . GLY A 1 120 ? -13.054 -1.669 -21.942 1.00 22.23 680 GLY A O 17
ATOM 30625 N N . ALA A 1 121 ? -13.869 -1.447 -24.027 1.00 24.13 681 ALA A N 17
ATOM 30626 C CA . ALA A 1 121 ? -12.597 -1.742 -24.675 1.00 2.30 681 ALA A CA 17
ATOM 30627 C C . ALA A 1 121 ? -12.068 -0.524 -25.425 1.00 40.04 681 ALA A C 17
ATOM 30628 O O . ALA A 1 121 ? -12.541 -0.202 -26.515 1.00 35.02 681 ALA A O 17
ATOM 30635 N N . PRO A 1 1 ? 30.021 13.914 -2.196 1.00 0.03 561 PRO A N 18
ATOM 30636 C CA . PRO A 1 1 ? 30.409 12.776 -1.358 1.00 45.03 561 PRO A CA 18
ATOM 30637 C C . PRO A 1 1 ? 31.788 12.236 -1.716 1.00 52.51 561 PRO A C 18
ATOM 30638 O O . PRO A 1 1 ? 32.288 12.460 -2.819 1.00 3.14 561 PRO A O 18
ATOM 30646 N N . VAL A 1 2 ? 32.402 11.523 -0.776 1.00 43.41 562 VAL A N 18
ATOM 30647 C CA . VAL A 1 2 ? 33.725 10.949 -0.993 1.00 24.45 562 VAL A CA 18
ATOM 30648 C C . VAL A 1 2 ? 33.633 9.462 -1.315 1.00 64.45 562 VAL A C 18
ATOM 30649 O O . VAL A 1 2 ? 34.115 9.011 -2.354 1.00 61.11 562 VAL A O 18
ATOM 30662 N N . ASN A 1 3 ? 33.010 8.705 -0.418 1.00 60.54 563 ASN A N 18
ATOM 30663 C CA . ASN A 1 3 ? 32.854 7.267 -0.608 1.00 73.10 563 ASN A CA 18
ATOM 30664 C C . ASN A 1 3 ? 31.496 6.943 -1.223 1.00 52.32 563 ASN A C 18
ATOM 30665 O O . ASN A 1 3 ? 30.662 7.829 -1.411 1.00 43.22 563 ASN A O 18
ATOM 30675 N N . GLN A 1 4 ? 31.282 5.669 -1.534 1.00 52.42 564 GLN A N 18
ATOM 30676 C CA . GLN A 1 4 ? 30.025 5.228 -2.128 1.00 11.51 564 GLN A CA 18
ATOM 30677 C C . GLN A 1 4 ? 29.414 4.086 -1.325 1.00 4.25 564 GLN A C 18
ATOM 30678 O O . GLN A 1 4 ? 28.405 4.263 -0.642 1.00 30.31 564 GLN A O 18
ATOM 30690 N N . LYS A 1 5 ? 30.032 2.913 -1.409 1.00 24.23 565 LYS A N 18
ATOM 30691 C CA . LYS A 1 5 ? 29.550 1.740 -0.688 1.00 62.25 565 LYS A CA 18
ATOM 30692 C C . LYS A 1 5 ? 29.666 1.941 0.819 1.00 31.20 565 LYS A C 18
ATOM 30693 O O . LYS A 1 5 ? 30.768 1.975 1.368 1.00 62.22 565 LYS A O 18
ATOM 30708 N N . SER A 1 6 ? 28.522 2.075 1.484 1.00 40.31 566 SER A N 18
ATOM 30709 C CA . SER A 1 6 ? 28.497 2.275 2.928 1.00 25.21 566 SER A CA 18
ATOM 30710 C C . SER A 1 6 ? 27.591 1.249 3.602 1.00 3.14 566 SER A C 18
ATOM 30711 O O . SER A 1 6 ? 26.493 0.962 3.126 1.00 74.23 566 SER A O 18
ATOM 30718 N N . LYS A 1 7 ? 28.060 0.697 4.717 1.00 52.22 567 LYS A N 18
ATOM 30719 C CA . LYS A 1 7 ? 27.295 -0.296 5.460 1.00 45.44 567 LYS A CA 18
ATOM 30720 C C . LYS A 1 7 ? 25.908 0.234 5.809 1.00 1.13 567 LYS A C 18
ATOM 30721 O O . LYS A 1 7 ? 25.611 1.409 5.594 1.00 73.42 567 LYS A O 18
ATOM 30736 N N . ARG A 1 8 ? 25.064 -0.639 6.351 1.00 52.25 568 ARG A N 18
ATOM 30737 C CA . ARG A 1 8 ? 23.709 -0.257 6.729 1.00 11.33 568 ARG A CA 18
ATOM 30738 C C . ARG A 1 8 ? 23.200 -1.129 7.873 1.00 22.24 568 ARG A C 18
ATOM 30739 O O . ARG A 1 8 ? 23.302 -2.355 7.826 1.00 61.43 568 ARG A O 18
ATOM 30757 N N . SER A 1 9 ? 22.650 -0.488 8.900 1.00 54.00 569 SER A N 18
ATOM 30758 C CA . SER A 1 9 ? 22.128 -1.204 10.057 1.00 1.45 569 SER A CA 18
ATOM 30759 C C . SER A 1 9 ? 20.625 -0.986 10.198 1.00 30.44 569 SER A C 18
ATOM 30760 O O . SER A 1 9 ? 20.096 0.047 9.788 1.00 43.31 569 SER A O 18
ATOM 30767 N N . GLU A 1 10 ? 19.943 -1.967 10.781 1.00 2.03 570 GLU A N 18
ATOM 30768 C CA . GLU A 1 10 ? 18.501 -1.883 10.976 1.00 64.44 570 GLU A CA 18
ATOM 30769 C C . GLU A 1 10 ? 18.168 -1.313 12.352 1.00 41.20 570 GLU A C 18
ATOM 30770 O O . GLU A 1 10 ? 18.901 -1.529 13.318 1.00 13.42 570 GLU A O 18
ATOM 30780 N N . LEU A 1 11 ? 17.060 -0.587 12.433 1.00 34.34 571 LEU A N 18
ATOM 30781 C CA . LEU A 1 11 ? 16.630 0.015 13.691 1.00 73.24 571 LEU A CA 18
ATOM 30782 C C . LEU A 1 11 ? 15.236 0.620 13.557 1.00 11.31 571 LEU A C 18
ATOM 30783 O O . LEU A 1 11 ? 14.778 0.909 12.452 1.00 34.50 571 LEU A O 18
ATOM 30798 N N . SER A 1 12 ? 14.567 0.809 14.690 1.00 52.32 572 SER A N 18
ATOM 30799 C CA . SER A 1 12 ? 13.225 1.377 14.700 1.00 64.35 572 SER A CA 18
ATOM 30800 C C . SER A 1 12 ? 13.185 2.664 15.518 1.00 11.31 572 SER A C 18
ATOM 30801 O O . SER A 1 12 ? 13.815 2.761 16.570 1.00 1.15 572 SER A O 18
ATOM 30808 N N . GLN A 1 13 ? 12.440 3.648 15.026 1.00 61.42 573 GLN A N 18
ATOM 30809 C CA . GLN A 1 13 ? 12.318 4.929 15.711 1.00 30.41 573 GLN A CA 18
ATOM 30810 C C . GLN A 1 13 ? 10.966 5.574 15.425 1.00 61.44 573 GLN A C 18
ATOM 30811 O O . GLN A 1 13 ? 10.132 5.004 14.720 1.00 2.23 573 GLN A O 18
ATOM 30823 N N . ARG A 1 14 ? 10.756 6.766 15.973 1.00 30.05 574 ARG A N 18
ATOM 30824 C CA . ARG A 1 14 ? 9.504 7.487 15.778 1.00 51.44 574 ARG A CA 18
ATOM 30825 C C . ARG A 1 14 ? 9.760 8.868 15.181 1.00 22.20 574 ARG A C 18
ATOM 30826 O O . ARG A 1 14 ? 10.600 9.622 15.674 1.00 62.52 574 ARG A O 18
ATOM 30844 N N . ARG A 1 15 ? 9.031 9.193 14.119 1.00 52.35 575 ARG A N 18
ATOM 30845 C CA . ARG A 1 15 ? 9.181 10.482 13.455 1.00 63.34 575 ARG A CA 18
ATOM 30846 C C . ARG A 1 15 ? 8.149 10.642 12.340 1.00 14.33 575 ARG A C 18
ATOM 30847 O O . ARG A 1 15 ? 7.871 9.699 11.599 1.00 32.54 575 ARG A O 18
ATOM 30865 N N . ILE A 1 16 ? 7.588 11.841 12.229 1.00 13.42 576 ILE A N 18
ATOM 30866 C CA . ILE A 1 16 ? 6.589 12.124 11.207 1.00 53.01 576 ILE A CA 18
ATOM 30867 C C . ILE A 1 16 ? 7.142 11.859 9.810 1.00 34.54 576 ILE A C 18
ATOM 30868 O O . ILE A 1 16 ? 8.329 12.062 9.553 1.00 42.04 576 ILE A O 18
ATOM 30883 N N . ARG A 1 17 ? 6.273 11.408 8.911 1.00 20.24 577 ARG A N 18
ATOM 30884 C CA . ARG A 1 17 ? 6.674 11.116 7.541 1.00 32.53 577 ARG A CA 18
ATOM 30885 C C . ARG A 1 17 ? 5.851 11.931 6.548 1.00 35.43 577 ARG A C 18
ATOM 30886 O O . ARG A 1 17 ? 4.752 12.388 6.865 1.00 33.15 577 ARG A O 18
ATOM 30904 N N . ARG A 1 18 ? 6.389 12.111 5.347 1.00 41.34 578 ARG A N 18
ATOM 30905 C CA . ARG A 1 18 ? 5.705 12.873 4.309 1.00 45.14 578 ARG A CA 18
ATOM 30906 C C . ARG A 1 18 ? 4.526 12.085 3.743 1.00 12.53 578 ARG A C 18
ATOM 30907 O O . ARG A 1 18 ? 4.457 10.860 3.852 1.00 52.12 578 ARG A O 18
ATOM 30925 N N . PRO A 1 19 ? 3.575 12.802 3.127 1.00 15.21 579 PRO A N 18
ATOM 30926 C CA . PRO A 1 19 ? 2.382 12.192 2.533 1.00 41.44 579 PRO A CA 18
ATOM 30927 C C . PRO A 1 19 ? 2.709 11.372 1.289 1.00 20.21 579 PRO A C 18
ATOM 30928 O O . PRO A 1 19 ? 3.463 11.814 0.422 1.00 15.25 579 PRO A O 18
ATOM 30936 N N . PHE A 1 20 ? 2.135 10.176 1.207 1.00 15.51 580 PHE A N 18
ATOM 30937 C CA . PHE A 1 20 ? 2.366 9.294 0.068 1.00 20.54 580 PHE A CA 18
ATOM 30938 C C . PHE A 1 20 ? 1.395 9.605 -1.066 1.00 22.31 580 PHE A C 18
ATOM 30939 O O . PHE A 1 20 ? 0.177 9.584 -0.879 1.00 52.45 580 PHE A O 18
ATOM 30955 N N . SER A 1 21 ? 1.941 9.895 -2.242 1.00 32.21 581 SER A N 18
ATOM 30956 C CA . SER A 1 21 ? 1.124 10.215 -3.407 1.00 22.51 581 SER A CA 18
ATOM 30957 C C . SER A 1 21 ? 0.502 8.954 -3.998 1.00 11.42 581 SER A C 18
ATOM 30958 O O . SER A 1 21 ? 0.994 7.846 -3.783 1.00 5.05 581 SER A O 18
ATOM 30965 N N . VAL A 1 22 ? -0.584 9.131 -4.745 1.00 44.42 582 VAL A N 18
ATOM 30966 C CA . VAL A 1 22 ? -1.273 8.007 -5.369 1.00 3.05 582 VAL A CA 18
ATOM 30967 C C . VAL A 1 22 ? -0.308 7.156 -6.186 1.00 70.41 582 VAL A C 18
ATOM 30968 O O . VAL A 1 22 ? -0.416 5.931 -6.214 1.00 65.41 582 VAL A O 18
ATOM 30981 N N . ALA A 1 23 ? 0.635 7.815 -6.852 1.00 4.52 583 ALA A N 18
ATOM 30982 C CA . ALA A 1 23 ? 1.620 7.118 -7.669 1.00 43.33 583 ALA A CA 18
ATOM 30983 C C . ALA A 1 23 ? 2.630 6.376 -6.799 1.00 64.41 583 ALA A C 18
ATOM 30984 O O . ALA A 1 23 ? 3.116 5.308 -7.170 1.00 32.15 583 ALA A O 18
ATOM 30991 N N . GLU A 1 24 ? 2.940 6.950 -5.641 1.00 31.04 584 GLU A N 18
ATOM 30992 C CA . GLU A 1 24 ? 3.893 6.343 -4.719 1.00 3.24 584 GLU A CA 18
ATOM 30993 C C . GLU A 1 24 ? 3.270 5.150 -4.000 1.00 65.13 584 GLU A C 18
ATOM 30994 O O . GLU A 1 24 ? 3.796 4.037 -4.048 1.00 32.52 584 GLU A O 18
ATOM 31004 N N . VAL A 1 25 ? 2.145 5.390 -3.333 1.00 43.34 585 VAL A N 18
ATOM 31005 C CA . VAL A 1 25 ? 1.449 4.336 -2.604 1.00 1.13 585 VAL A CA 18
ATOM 31006 C C . VAL A 1 25 ? 1.155 3.143 -3.508 1.00 14.22 585 VAL A C 18
ATOM 31007 O O . VAL A 1 25 ? 1.145 1.999 -3.057 1.00 42.43 585 VAL A O 18
ATOM 31020 N N . GLU A 1 26 ? 0.919 3.421 -4.786 1.00 23.33 586 GLU A N 18
ATOM 31021 C CA . GLU A 1 26 ? 0.625 2.370 -5.753 1.00 71.00 586 GLU A CA 18
ATOM 31022 C C . GLU A 1 26 ? 1.657 1.250 -5.670 1.00 42.42 586 GLU A C 18
ATOM 31023 O O . GLU A 1 26 ? 1.352 0.089 -5.938 1.00 62.43 586 GLU A O 18
ATOM 31033 N N . ALA A 1 27 ? 2.882 1.608 -5.296 1.00 62.45 587 ALA A N 18
ATOM 31034 C CA . ALA A 1 27 ? 3.959 0.634 -5.176 1.00 71.23 587 ALA A CA 18
ATOM 31035 C C . ALA A 1 27 ? 3.815 -0.190 -3.901 1.00 12.22 587 ALA A C 18
ATOM 31036 O O . ALA A 1 27 ? 4.041 -1.401 -3.903 1.00 14.24 587 ALA A O 18
ATOM 31043 N N . LEU A 1 28 ? 3.438 0.473 -2.813 1.00 74.32 588 LEU A N 18
ATOM 31044 C CA . LEU A 1 28 ? 3.264 -0.197 -1.530 1.00 11.13 588 LEU A CA 18
ATOM 31045 C C . LEU A 1 28 ? 2.265 -1.343 -1.646 1.00 23.14 588 LEU A C 18
ATOM 31046 O O . LEU A 1 28 ? 2.542 -2.468 -1.228 1.00 33.13 588 LEU A O 18
ATOM 31061 N N . VAL A 1 29 ? 1.101 -1.050 -2.216 1.00 65.41 589 VAL A N 18
ATOM 31062 C CA . VAL A 1 29 ? 0.060 -2.057 -2.390 1.00 64.32 589 VAL A CA 18
ATOM 31063 C C . VAL A 1 29 ? 0.522 -3.169 -3.326 1.00 62.42 589 VAL A C 18
ATOM 31064 O O . VAL A 1 29 ? 0.520 -4.343 -2.959 1.00 22.11 589 VAL A O 18
ATOM 31077 N N . GLU A 1 30 ? 0.917 -2.789 -4.537 1.00 23.10 590 GLU A N 18
ATOM 31078 C CA . GLU A 1 30 ? 1.381 -3.755 -5.527 1.00 2.34 590 GLU A CA 18
ATOM 31079 C C . GLU A 1 30 ? 2.524 -4.598 -4.968 1.00 75.30 590 GLU A C 18
ATOM 31080 O O . GLU A 1 30 ? 2.726 -5.740 -5.380 1.00 24.04 590 GLU A O 18
ATOM 31090 N N . ALA A 1 31 ? 3.270 -4.025 -4.030 1.00 42.21 591 ALA A N 18
ATOM 31091 C CA . ALA A 1 31 ? 4.393 -4.723 -3.414 1.00 22.34 591 ALA A CA 18
ATOM 31092 C C . ALA A 1 31 ? 3.907 -5.771 -2.419 1.00 53.31 591 ALA A C 18
ATOM 31093 O O . ALA A 1 31 ? 4.386 -6.905 -2.413 1.00 41.44 591 ALA A O 18
ATOM 31100 N N . VAL A 1 32 ? 2.954 -5.385 -1.577 1.00 33.32 592 VAL A N 18
ATOM 31101 C CA . VAL A 1 32 ? 2.403 -6.292 -0.577 1.00 15.43 592 VAL A CA 18
ATOM 31102 C C . VAL A 1 32 ? 1.468 -7.312 -1.215 1.00 20.31 592 VAL A C 18
ATOM 31103 O O . VAL A 1 32 ? 1.278 -8.408 -0.690 1.00 42.42 592 VAL A O 18
ATOM 31116 N N . GLU A 1 33 ? 0.886 -6.942 -2.352 1.00 23.44 593 GLU A N 18
ATOM 31117 C CA . GLU A 1 33 ? -0.031 -7.827 -3.062 1.00 72.40 593 GLU A CA 18
ATOM 31118 C C . GLU A 1 33 ? 0.725 -8.969 -3.733 1.00 11.11 593 GLU A C 18
ATOM 31119 O O . GLU A 1 33 ? 0.288 -10.120 -3.701 1.00 61.25 593 GLU A O 18
ATOM 31129 N N . HIS A 1 34 ? 1.861 -8.643 -4.340 1.00 11.53 594 HIS A N 18
ATOM 31130 C CA . HIS A 1 34 ? 2.680 -9.641 -5.018 1.00 44.43 594 HIS A CA 18
ATOM 31131 C C . HIS A 1 34 ? 3.603 -10.350 -4.031 1.00 64.14 594 HIS A C 18
ATOM 31132 O O . HIS A 1 34 ? 3.713 -11.577 -4.039 1.00 30.22 594 HIS A O 18
ATOM 31145 N N . LEU A 1 35 ? 4.265 -9.571 -3.184 1.00 35.31 595 LEU A N 18
ATOM 31146 C CA . LEU A 1 35 ? 5.180 -10.122 -2.191 1.00 25.24 595 LEU A CA 18
ATOM 31147 C C . LEU A 1 35 ? 4.414 -10.667 -0.989 1.00 34.12 595 LEU A C 18
ATOM 31148 O O . LEU A 1 35 ? 4.956 -11.427 -0.187 1.00 53.15 595 LEU A O 18
ATOM 31163 N N . GLY A 1 36 ? 3.150 -10.274 -0.872 1.00 11.02 596 GLY A N 18
ATOM 31164 C CA . GLY A 1 36 ? 2.330 -10.734 0.234 1.00 4.12 596 GLY A CA 18
ATOM 31165 C C . GLY A 1 36 ? 2.538 -9.913 1.491 1.00 62.15 596 GLY A C 18
ATOM 31166 O O . GLY A 1 36 ? 3.486 -9.132 1.583 1.00 74.54 596 GLY A O 18
ATOM 31170 N N . THR A 1 37 ? 1.650 -10.087 2.464 1.00 64.20 597 THR A N 18
ATOM 31171 C CA . THR A 1 37 ? 1.738 -9.355 3.722 1.00 72.34 597 THR A CA 18
ATOM 31172 C C . THR A 1 37 ? 2.801 -9.955 4.633 1.00 2.54 597 THR A C 18
ATOM 31173 O O . THR A 1 37 ? 3.054 -9.449 5.726 1.00 71.23 597 THR A O 18
ATOM 31184 N N . GLY A 1 38 ? 3.424 -11.038 4.177 1.00 21.35 598 GLY A N 18
ATOM 31185 C CA . GLY A 1 38 ? 4.454 -11.689 4.965 1.00 31.15 598 GLY A CA 18
ATOM 31186 C C . GLY A 1 38 ? 5.849 -11.397 4.450 1.00 42.41 598 GLY A C 18
ATOM 31187 O O . GLY A 1 38 ? 6.801 -12.103 4.783 1.00 52.21 598 GLY A O 18
ATOM 31191 N N . ARG A 1 39 ? 5.971 -10.356 3.634 1.00 32.30 599 ARG A N 18
ATOM 31192 C CA . ARG A 1 39 ? 7.260 -9.974 3.070 1.00 32.43 599 ARG A CA 18
ATOM 31193 C C . ARG A 1 39 ? 7.468 -8.465 3.160 1.00 50.03 599 ARG A C 18
ATOM 31194 O O . ARG A 1 39 ? 7.521 -7.774 2.142 1.00 22.23 599 ARG A O 18
ATOM 31212 N N . TRP A 1 40 ? 7.585 -7.961 4.384 1.00 62.34 600 TRP A N 18
ATOM 31213 C CA . TRP A 1 40 ? 7.786 -6.535 4.606 1.00 31.32 600 TRP A CA 18
ATOM 31214 C C . TRP A 1 40 ? 9.070 -6.055 3.937 1.00 34.51 600 TRP A C 18
ATOM 31215 O O . TRP A 1 40 ? 9.065 -5.068 3.201 1.00 21.43 600 TRP A O 18
ATOM 31235 N N . ARG A 1 41 ? 10.167 -6.759 4.197 1.00 30.43 601 ARG A N 18
ATOM 31236 C CA . ARG A 1 41 ? 11.457 -6.403 3.621 1.00 40.32 601 ARG A CA 18
ATOM 31237 C C . ARG A 1 41 ? 11.358 -6.274 2.103 1.00 64.11 601 ARG A C 18
ATOM 31238 O O . ARG A 1 41 ? 11.838 -5.303 1.520 1.00 55.10 601 ARG A O 18
ATOM 31256 N N . ASP A 1 42 ? 10.731 -7.261 1.471 1.00 2.23 602 ASP A N 18
ATOM 31257 C CA . ASP A 1 42 ? 10.568 -7.258 0.021 1.00 5.14 602 ASP A CA 18
ATOM 31258 C C . ASP A 1 42 ? 9.699 -6.087 -0.424 1.00 74.24 602 ASP A C 18
ATOM 31259 O O . ASP A 1 42 ? 9.912 -5.514 -1.494 1.00 42.45 602 ASP A O 18
ATOM 31267 N N . VAL A 1 43 ? 8.719 -5.735 0.401 1.00 43.00 603 VAL A N 18
ATOM 31268 C CA . VAL A 1 43 ? 7.817 -4.631 0.091 1.00 3.32 603 VAL A CA 18
ATOM 31269 C C . VAL A 1 43 ? 8.563 -3.301 0.071 1.00 2.32 603 VAL A C 18
ATOM 31270 O O . VAL A 1 43 ? 8.221 -2.397 -0.691 1.00 14.03 603 VAL A O 18
ATOM 31283 N N . LYS A 1 44 ? 9.584 -3.190 0.914 1.00 41.13 604 LYS A N 18
ATOM 31284 C CA . LYS A 1 44 ? 10.381 -1.971 0.994 1.00 2.00 604 LYS A CA 18
ATOM 31285 C C . LYS A 1 44 ? 11.209 -1.779 -0.273 1.00 4.12 604 LYS A C 18
ATOM 31286 O O . LYS A 1 44 ? 11.218 -0.698 -0.861 1.00 23.23 604 LYS A O 18
ATOM 31301 N N . MET A 1 45 ? 11.901 -2.834 -0.688 1.00 42.34 605 MET A N 18
ATOM 31302 C CA . MET A 1 45 ? 12.729 -2.781 -1.888 1.00 1.44 605 MET A CA 18
ATOM 31303 C C . MET A 1 45 ? 11.866 -2.768 -3.144 1.00 64.34 605 MET A C 18
ATOM 31304 O O . MET A 1 45 ? 12.240 -2.181 -4.160 1.00 42.40 605 MET A O 18
ATOM 31316 N N . ARG A 1 46 ? 10.709 -3.420 -3.069 1.00 72.20 606 ARG A N 18
ATOM 31317 C CA . ARG A 1 46 ? 9.794 -3.484 -4.202 1.00 21.32 606 ARG A CA 18
ATOM 31318 C C . ARG A 1 46 ? 9.099 -2.143 -4.417 1.00 72.23 606 ARG A C 18
ATOM 31319 O O . ARG A 1 46 ? 8.922 -1.699 -5.551 1.00 34.12 606 ARG A O 18
ATOM 31337 N N . ALA A 1 47 ? 8.708 -1.502 -3.320 1.00 1.40 607 ALA A N 18
ATOM 31338 C CA . ALA A 1 47 ? 8.034 -0.212 -3.388 1.00 14.53 607 ALA A CA 18
ATOM 31339 C C . ALA A 1 47 ? 9.039 0.935 -3.352 1.00 3.44 607 ALA A C 18
ATOM 31340 O O . ALA A 1 47 ? 9.238 1.632 -4.347 1.00 5.15 607 ALA A O 18
ATOM 31347 N N . PHE A 1 48 ? 9.670 1.125 -2.197 1.00 61.12 608 PHE A N 18
ATOM 31348 C CA . PHE A 1 48 ? 10.654 2.189 -2.030 1.00 71.23 608 PHE A CA 18
ATOM 31349 C C . PHE A 1 48 ? 11.930 1.876 -2.806 1.00 42.03 608 PHE A C 18
ATOM 31350 O O . PHE A 1 48 ? 12.534 0.817 -2.629 1.00 20.43 608 PHE A O 18
ATOM 31366 N N . ASP A 1 49 ? 12.334 2.803 -3.667 1.00 15.24 609 ASP A N 18
ATOM 31367 C CA . ASP A 1 49 ? 13.539 2.628 -4.470 1.00 14.24 609 ASP A CA 18
ATOM 31368 C C . ASP A 1 49 ? 14.790 2.742 -3.606 1.00 2.35 609 ASP A C 18
ATOM 31369 O O . ASP A 1 49 ? 15.789 2.067 -3.851 1.00 14.54 609 ASP A O 18
ATOM 31377 N N . ASN A 1 50 ? 14.728 3.600 -2.592 1.00 11.10 610 ASN A N 18
ATOM 31378 C CA . ASN A 1 50 ? 15.857 3.803 -1.691 1.00 64.52 610 ASN A CA 18
ATOM 31379 C C . ASN A 1 50 ? 15.659 3.032 -0.389 1.00 71.23 610 ASN A C 18
ATOM 31380 O O . ASN A 1 50 ? 15.698 3.609 0.697 1.00 21.21 610 ASN A O 18
ATOM 31390 N N . ALA A 1 51 ? 15.448 1.725 -0.507 1.00 72.43 611 ALA A N 18
ATOM 31391 C CA . ALA A 1 51 ? 15.247 0.875 0.659 1.00 15.53 611 ALA A CA 18
ATOM 31392 C C . ALA A 1 51 ? 16.580 0.393 1.223 1.00 33.45 611 ALA A C 18
ATOM 31393 O O . ALA A 1 51 ? 16.782 -0.803 1.427 1.00 71.11 611 ALA A O 18
ATOM 31400 N N . ASP A 1 52 ? 17.486 1.334 1.473 1.00 24.13 612 ASP A N 18
ATOM 31401 C CA . ASP A 1 52 ? 18.799 1.005 2.015 1.00 70.41 612 ASP A CA 18
ATOM 31402 C C . ASP A 1 52 ? 18.824 1.190 3.528 1.00 3.54 612 ASP A C 18
ATOM 31403 O O . ASP A 1 52 ? 18.935 0.222 4.281 1.00 53.20 612 ASP A O 18
ATOM 31411 N N . HIS A 1 53 ? 18.722 2.440 3.969 1.00 52.13 613 HIS A N 18
ATOM 31412 C CA . HIS A 1 53 ? 18.734 2.753 5.393 1.00 13.21 613 HIS A CA 18
ATOM 31413 C C . HIS A 1 53 ? 17.327 3.065 5.892 1.00 13.31 613 HIS A C 18
ATOM 31414 O O . HIS A 1 53 ? 17.154 3.764 6.891 1.00 3.24 613 HIS A O 18
ATOM 31427 N N . ARG A 1 54 ? 16.326 2.545 5.190 1.00 1.44 614 ARG A N 18
ATOM 31428 C CA . ARG A 1 54 ? 14.934 2.770 5.562 1.00 44.34 614 ARG A CA 18
ATOM 31429 C C . ARG A 1 54 ? 14.452 1.700 6.538 1.00 55.15 614 ARG A C 18
ATOM 31430 O O . ARG A 1 54 ? 14.999 0.598 6.589 1.00 63.10 614 ARG A O 18
ATOM 31448 N N . THR A 1 55 ? 13.424 2.034 7.313 1.00 44.44 615 THR A N 18
ATOM 31449 C CA . THR A 1 55 ? 12.869 1.103 8.288 1.00 72.41 615 THR A CA 18
ATOM 31450 C C . THR A 1 55 ? 11.771 0.246 7.668 1.00 52.12 615 THR A C 18
ATOM 31451 O O . THR A 1 55 ? 11.197 0.605 6.639 1.00 14.41 615 THR A O 18
ATOM 31462 N N . TYR A 1 56 ? 11.484 -0.886 8.299 1.00 21.02 616 TYR A N 18
ATOM 31463 C CA . TYR A 1 56 ? 10.455 -1.795 7.808 1.00 41.34 616 TYR A CA 18
ATOM 31464 C C . TYR A 1 56 ? 9.083 -1.407 8.346 1.00 21.31 616 TYR A C 18
ATOM 31465 O O . TYR A 1 56 ? 8.053 -1.804 7.800 1.00 51.24 616 TYR A O 18
ATOM 31482 N N . VAL A 1 57 ? 9.075 -0.626 9.422 1.00 53.10 617 VAL A N 18
ATOM 31483 C CA . VAL A 1 57 ? 7.829 -0.181 10.035 1.00 54.03 617 VAL A CA 18
ATOM 31484 C C . VAL A 1 57 ? 7.126 0.853 9.162 1.00 22.13 617 VAL A C 18
ATOM 31485 O O . VAL A 1 57 ? 5.897 0.915 9.123 1.00 42.34 617 VAL A O 18
ATOM 31498 N N . ASP A 1 58 ? 7.914 1.662 8.462 1.00 4.02 618 ASP A N 18
ATOM 31499 C CA . ASP A 1 58 ? 7.366 2.693 7.587 1.00 43.34 618 ASP A CA 18
ATOM 31500 C C . ASP A 1 58 ? 6.392 2.090 6.580 1.00 61.15 618 ASP A C 18
ATOM 31501 O O . ASP A 1 58 ? 5.265 2.563 6.430 1.00 12.32 618 ASP A O 18
ATOM 31509 N N . LEU A 1 59 ? 6.835 1.043 5.890 1.00 32.53 619 LEU A N 18
ATOM 31510 C CA . LEU A 1 59 ? 6.002 0.375 4.896 1.00 74.24 619 LEU A CA 18
ATOM 31511 C C . LEU A 1 59 ? 4.887 -0.421 5.566 1.00 63.30 619 LEU A C 18
ATOM 31512 O O . LEU A 1 59 ? 3.791 -0.554 5.021 1.00 44.43 619 LEU A O 18
ATOM 31527 N N . LYS A 1 60 ? 5.173 -0.948 6.752 1.00 53.35 620 LYS A N 18
ATOM 31528 C CA . LYS A 1 60 ? 4.195 -1.729 7.498 1.00 30.54 620 LYS A CA 18
ATOM 31529 C C . LYS A 1 60 ? 2.995 -0.871 7.887 1.00 35.33 620 LYS A C 18
ATOM 31530 O O . LYS A 1 60 ? 1.853 -1.329 7.848 1.00 31.40 620 LYS A O 18
ATOM 31545 N N . ASP A 1 61 ? 3.261 0.377 8.258 1.00 1.12 621 ASP A N 18
ATOM 31546 C CA . ASP A 1 61 ? 2.203 1.301 8.651 1.00 23.12 621 ASP A CA 18
ATOM 31547 C C . ASP A 1 61 ? 1.384 1.735 7.440 1.00 31.32 621 ASP A C 18
ATOM 31548 O O . ASP A 1 61 ? 0.159 1.833 7.507 1.00 4.34 621 ASP A O 18
ATOM 31556 N N . LYS A 1 62 ? 2.069 1.996 6.331 1.00 2.43 622 LYS A N 18
ATOM 31557 C CA . LYS A 1 62 ? 1.408 2.420 5.104 1.00 33.44 622 LYS A CA 18
ATOM 31558 C C . LYS A 1 62 ? 0.335 1.418 4.690 1.00 60.41 622 LYS A C 18
ATOM 31559 O O . LYS A 1 62 ? -0.755 1.802 4.264 1.00 4.23 622 LYS A O 18
ATOM 31574 N N . TRP A 1 63 ? 0.649 0.135 4.819 1.00 10.23 623 TRP A N 18
ATOM 31575 C CA . TRP A 1 63 ? -0.289 -0.922 4.460 1.00 43.13 623 TRP A CA 18
ATOM 31576 C C . TRP A 1 63 ? -1.469 -0.955 5.425 1.00 35.33 623 TRP A C 18
ATOM 31577 O O . TRP A 1 63 ? -2.627 -0.959 5.007 1.00 52.20 623 TRP A O 18
ATOM 31597 N N . LYS A 1 64 ? -1.169 -0.977 6.720 1.00 75.21 624 LYS A N 18
ATOM 31598 C CA . LYS A 1 64 ? -2.205 -1.006 7.745 1.00 12.41 624 LYS A CA 18
ATOM 31599 C C . LYS A 1 64 ? -3.223 0.107 7.522 1.00 4.22 624 LYS A C 18
ATOM 31600 O O . LYS A 1 64 ? -4.425 -0.146 7.429 1.00 52.11 624 LYS A O 18
ATOM 31615 N N . THR A 1 65 ? -2.736 1.341 7.437 1.00 52.11 625 THR A N 18
ATOM 31616 C CA . THR A 1 65 ? -3.603 2.493 7.225 1.00 50.32 625 THR A CA 18
ATOM 31617 C C . THR A 1 65 ? -4.353 2.380 5.903 1.00 64.52 625 THR A C 18
ATOM 31618 O O . THR A 1 65 ? -5.474 2.872 5.769 1.00 14.05 625 THR A O 18
ATOM 31629 N N . LEU A 1 66 ? -3.729 1.728 4.928 1.00 70.33 626 LEU A N 18
ATOM 31630 C CA . LEU A 1 66 ? -4.339 1.550 3.615 1.00 63.04 626 LEU A CA 18
ATOM 31631 C C . LEU A 1 66 ? -5.634 0.751 3.719 1.00 3.24 626 LEU A C 18
ATOM 31632 O O . LEU A 1 66 ? -6.670 1.155 3.191 1.00 13.33 626 LEU A O 18
ATOM 31647 N N . VAL A 1 67 ? -5.569 -0.385 4.407 1.00 12.24 627 VAL A N 18
ATOM 31648 C CA . VAL A 1 67 ? -6.736 -1.239 4.585 1.00 64.33 627 VAL A CA 18
ATOM 31649 C C . VAL A 1 67 ? -7.873 -0.483 5.263 1.00 62.13 627 VAL A C 18
ATOM 31650 O O . VAL A 1 67 ? -8.990 -0.426 4.748 1.00 74.14 627 VAL A O 18
ATOM 31663 N N . HIS A 1 68 ? -7.581 0.097 6.422 1.00 0.41 628 HIS A N 18
ATOM 31664 C CA . HIS A 1 68 ? -8.578 0.852 7.172 1.00 71.22 628 HIS A CA 18
ATOM 31665 C C . HIS A 1 68 ? -9.218 1.926 6.297 1.00 43.12 628 HIS A C 18
ATOM 31666 O O . HIS A 1 68 ? -10.361 2.324 6.520 1.00 72.44 628 HIS A O 18
ATOM 31679 N N . THR A 1 69 ? -8.472 2.392 5.300 1.00 12.23 629 THR A N 18
ATOM 31680 C CA . THR A 1 69 ? -8.964 3.421 4.392 1.00 25.53 629 THR A CA 18
ATOM 31681 C C . THR A 1 69 ? -9.910 2.830 3.353 1.00 51.10 629 THR A C 18
ATOM 31682 O O . THR A 1 69 ? -10.810 3.509 2.861 1.00 13.10 629 THR A O 18
ATOM 31693 N N . ALA A 1 70 ? -9.701 1.559 3.025 1.00 42.13 630 ALA A N 18
ATOM 31694 C CA . ALA A 1 70 ? -10.537 0.876 2.046 1.00 72.14 630 ALA A CA 18
ATOM 31695 C C . ALA A 1 70 ? -12.014 1.000 2.404 1.00 70.02 630 ALA A C 18
ATOM 31696 O O . ALA A 1 70 ? -12.835 1.382 1.569 1.00 12.14 630 ALA A O 18
ATOM 31703 N N . SER A 1 71 ? -12.346 0.673 3.648 1.00 24.34 631 SER A N 18
ATOM 31704 C CA . SER A 1 71 ? -13.726 0.743 4.115 1.00 51.20 631 SER A CA 18
ATOM 31705 C C . SER A 1 71 ? -13.881 0.038 5.460 1.00 34.12 631 SER A C 18
ATOM 31706 O O . SER A 1 71 ? -14.543 -0.995 5.558 1.00 34.55 631 SER A O 18
ATOM 31713 N N . ILE A 1 72 ? -13.266 0.606 6.492 1.00 14.40 632 ILE A N 18
ATOM 31714 C CA . ILE A 1 72 ? -13.336 0.034 7.831 1.00 52.51 632 ILE A CA 18
ATOM 31715 C C . ILE A 1 72 ? -14.166 0.913 8.761 1.00 45.42 632 ILE A C 18
ATOM 31716 O O . ILE A 1 72 ? -15.241 0.516 9.208 1.00 32.33 632 ILE A O 18
ATOM 31731 N N . ALA A 1 73 ? -13.659 2.107 9.045 1.00 21.33 633 ALA A N 18
ATOM 31732 C CA . ALA A 1 73 ? -14.356 3.043 9.920 1.00 75.22 633 ALA A CA 18
ATOM 31733 C C . ALA A 1 73 ? -15.026 4.152 9.114 1.00 44.11 633 ALA A C 18
ATOM 31734 O O . ALA A 1 73 ? -14.465 4.680 8.154 1.00 15.23 633 ALA A O 18
ATOM 31741 N N . PRO A 1 74 ? -16.255 4.512 9.510 1.00 5.22 634 PRO A N 18
ATOM 31742 C CA . PRO A 1 74 ? -17.029 5.560 8.838 1.00 51.24 634 PRO A CA 18
ATOM 31743 C C . PRO A 1 74 ? -16.441 6.949 9.065 1.00 25.43 634 PRO A C 18
ATOM 31744 O O . PRO A 1 74 ? -16.375 7.763 8.144 1.00 24.01 634 PRO A O 18
ATOM 31752 N N . GLN A 1 75 ? -16.017 7.212 10.297 1.00 35.13 635 GLN A N 18
ATOM 31753 C CA . GLN A 1 75 ? -15.436 8.504 10.644 1.00 73.43 635 GLN A CA 18
ATOM 31754 C C . GLN A 1 75 ? -14.007 8.616 10.122 1.00 33.15 635 GLN A C 18
ATOM 31755 O O . GLN A 1 75 ? -13.422 9.698 10.120 1.00 11.20 635 GLN A O 18
ATOM 31767 N N . GLN A 1 76 ? -13.453 7.491 9.683 1.00 64.32 636 GLN A N 18
ATOM 31768 C CA . GLN A 1 76 ? -12.093 7.464 9.160 1.00 51.43 636 GLN A CA 18
ATOM 31769 C C . GLN A 1 76 ? -12.049 7.984 7.727 1.00 71.31 636 GLN A C 18
ATOM 31770 O O . GLN A 1 76 ? -11.019 8.475 7.265 1.00 33.15 636 GLN A O 18
ATOM 31782 N N . ARG A 1 77 ? -13.175 7.874 7.028 1.00 12.40 637 ARG A N 18
ATOM 31783 C CA . ARG A 1 77 ? -13.264 8.332 5.647 1.00 54.01 637 ARG A CA 18
ATOM 31784 C C . ARG A 1 77 ? -13.576 9.824 5.588 1.00 34.21 637 ARG A C 18
ATOM 31785 O O . ARG A 1 77 ? -14.657 10.258 5.985 1.00 21.45 637 ARG A O 18
ATOM 31803 N N . ARG A 1 78 ? -12.622 10.604 5.092 1.00 12.31 638 ARG A N 18
ATOM 31804 C CA . ARG A 1 78 ? -12.794 12.048 4.983 1.00 15.31 638 ARG A CA 18
ATOM 31805 C C . ARG A 1 78 ? -11.545 12.702 4.399 1.00 14.15 638 ARG A C 18
ATOM 31806 O O . ARG A 1 78 ? -11.630 13.714 3.704 1.00 11.25 638 ARG A O 18
ATOM 31824 N N . GLY A 1 79 ? -10.387 12.117 4.688 1.00 44.14 639 GLY A N 18
ATOM 31825 C CA . GLY A 1 79 ? -9.138 12.657 4.183 1.00 51.11 639 GLY A CA 18
ATOM 31826 C C . GLY A 1 79 ? -9.095 12.705 2.669 1.00 2.22 639 GLY A C 18
ATOM 31827 O O . GLY A 1 79 ? -10.121 12.544 2.008 1.00 35.11 639 GLY A O 18
ATOM 31831 N N . GLU A 1 80 ? -7.907 12.928 2.118 1.00 14.43 640 GLU A N 18
ATOM 31832 C CA . GLU A 1 80 ? -7.736 12.999 0.672 1.00 32.52 640 GLU A CA 18
ATOM 31833 C C . GLU A 1 80 ? -8.411 11.815 -0.014 1.00 41.04 640 GLU A C 18
ATOM 31834 O O . GLU A 1 80 ? -8.686 10.783 0.600 1.00 74.14 640 GLU A O 18
ATOM 31844 N N . PRO A 1 81 ? -8.685 11.965 -1.319 1.00 51.32 641 PRO A N 18
ATOM 31845 C CA . PRO A 1 81 ? -9.330 10.918 -2.117 1.00 71.43 641 PRO A CA 18
ATOM 31846 C C . PRO A 1 81 ? -8.418 9.719 -2.347 1.00 5.32 641 PRO A C 18
ATOM 31847 O O . PRO A 1 81 ? -7.326 9.852 -2.898 1.00 14.21 641 PRO A O 18
ATOM 31855 N N . VAL A 1 82 ? -8.874 8.545 -1.921 1.00 61.33 642 VAL A N 18
ATOM 31856 C CA . VAL A 1 82 ? -8.099 7.320 -2.082 1.00 4.14 642 VAL A CA 18
ATOM 31857 C C . VAL A 1 82 ? -8.658 6.460 -3.210 1.00 62.20 642 VAL A C 18
ATOM 31858 O O . VAL A 1 82 ? -9.864 6.240 -3.318 1.00 30.35 642 VAL A O 18
ATOM 31871 N N . PRO A 1 83 ? -7.760 5.960 -4.072 1.00 61.42 643 PRO A N 18
ATOM 31872 C CA . PRO A 1 83 ? -8.140 5.116 -5.209 1.00 2.42 643 PRO A CA 18
ATOM 31873 C C . PRO A 1 83 ? -8.630 3.740 -4.769 1.00 63.03 643 PRO A C 18
ATOM 31874 O O . PRO A 1 83 ? -7.959 3.048 -4.004 1.00 41.32 643 PRO A O 18
ATOM 31882 N N . GLN A 1 84 ? -9.803 3.351 -5.259 1.00 43.35 644 GLN A N 18
ATOM 31883 C CA . GLN A 1 84 ? -10.381 2.057 -4.916 1.00 41.04 644 GLN A CA 18
ATOM 31884 C C . GLN A 1 84 ? -9.525 0.916 -5.456 1.00 53.04 644 GLN A C 18
ATOM 31885 O O . GLN A 1 84 ? -9.649 -0.228 -5.020 1.00 3.03 644 GLN A O 18
ATOM 31897 N N . ASP A 1 85 ? -8.655 1.236 -6.408 1.00 11.21 645 ASP A N 18
ATOM 31898 C CA . ASP A 1 85 ? -7.776 0.239 -7.009 1.00 1.34 645 ASP A CA 18
ATOM 31899 C C . ASP A 1 85 ? -6.745 -0.256 -5.997 1.00 63.52 645 ASP A C 18
ATOM 31900 O O . ASP A 1 85 ? -6.532 -1.460 -5.852 1.00 52.31 645 ASP A O 18
ATOM 31908 N N . LEU A 1 86 ? -6.110 0.681 -5.302 1.00 62.15 646 LEU A N 18
ATOM 31909 C CA . LEU A 1 86 ? -5.100 0.340 -4.305 1.00 32.30 646 LEU A CA 18
ATOM 31910 C C . LEU A 1 86 ? -5.749 -0.210 -3.039 1.00 61.50 646 LEU A C 18
ATOM 31911 O O . LEU A 1 86 ? -5.190 -1.079 -2.369 1.00 53.41 646 LEU A O 18
ATOM 31926 N N . LEU A 1 87 ? -6.934 0.299 -2.719 1.00 24.25 647 LEU A N 18
ATOM 31927 C CA . LEU A 1 87 ? -7.661 -0.144 -1.534 1.00 31.40 647 LEU A CA 18
ATOM 31928 C C . LEU A 1 87 ? -8.228 -1.546 -1.735 1.00 12.13 647 LEU A C 18
ATOM 31929 O O . LEU A 1 87 ? -8.011 -2.437 -0.914 1.00 10.23 647 LEU A O 18
ATOM 31944 N N . ASP A 1 88 ? -8.952 -1.735 -2.833 1.00 31.13 648 ASP A N 18
ATOM 31945 C CA . ASP A 1 88 ? -9.546 -3.029 -3.143 1.00 43.30 648 ASP A CA 18
ATOM 31946 C C . ASP A 1 88 ? -8.469 -4.096 -3.308 1.00 52.42 648 ASP A C 18
ATOM 31947 O O . ASP A 1 88 ? -8.696 -5.272 -3.021 1.00 62.10 648 ASP A O 18
ATOM 31955 N N . ARG A 1 89 ? -7.295 -3.679 -3.773 1.00 23.43 649 ARG A N 18
ATOM 31956 C CA . ARG A 1 89 ? -6.185 -4.600 -3.978 1.00 54.54 649 ARG A CA 18
ATOM 31957 C C . ARG A 1 89 ? -5.592 -5.043 -2.644 1.00 33.20 649 ARG A C 18
ATOM 31958 O O . ARG A 1 89 ? -5.327 -6.226 -2.433 1.00 41.34 649 ARG A O 18
ATOM 31976 N N . VAL A 1 90 ? -5.386 -4.085 -1.747 1.00 35.24 650 VAL A N 18
ATOM 31977 C CA . VAL A 1 90 ? -4.825 -4.376 -0.432 1.00 71.32 650 VAL A CA 18
ATOM 31978 C C . VAL A 1 90 ? -5.732 -5.313 0.356 1.00 2.34 650 VAL A C 18
ATOM 31979 O O . VAL A 1 90 ? -5.260 -6.128 1.150 1.00 3.23 650 VAL A O 18
ATOM 31992 N N . LEU A 1 91 ? -7.036 -5.193 0.133 1.00 30.21 651 LEU A N 18
ATOM 31993 C CA . LEU A 1 91 ? -8.011 -6.031 0.822 1.00 15.23 651 LEU A CA 18
ATOM 31994 C C . LEU A 1 91 ? -7.952 -7.467 0.313 1.00 71.21 651 LEU A C 18
ATOM 31995 O O . LEU A 1 91 ? -8.002 -8.416 1.095 1.00 41.24 651 LEU A O 18
ATOM 32010 N N . ALA A 1 92 ? -7.843 -7.618 -1.003 1.00 64.14 652 ALA A N 18
ATOM 32011 C CA . ALA A 1 92 ? -7.772 -8.939 -1.617 1.00 24.12 652 ALA A CA 18
ATOM 32012 C C . ALA A 1 92 ? -6.647 -9.769 -1.008 1.00 33.34 652 ALA A C 18
ATOM 32013 O O . ALA A 1 92 ? -6.843 -10.929 -0.646 1.00 71.44 652 ALA A O 18
ATOM 32020 N N . ALA A 1 93 ? -5.468 -9.166 -0.896 1.00 43.33 653 ALA A N 18
ATOM 32021 C CA . ALA A 1 93 ? -4.311 -9.849 -0.329 1.00 24.40 653 ALA A CA 18
ATOM 32022 C C . ALA A 1 93 ? -4.418 -9.939 1.190 1.00 50.34 653 ALA A C 18
ATOM 32023 O O . ALA A 1 93 ? -4.117 -10.976 1.782 1.00 12.33 653 ALA A O 18
ATOM 32030 N N . HIS A 1 94 ? -4.846 -8.847 1.815 1.00 63.33 654 HIS A N 18
ATOM 32031 C CA . HIS A 1 94 ? -4.991 -8.803 3.265 1.00 64.24 654 HIS A CA 18
ATOM 32032 C C . HIS A 1 94 ? -5.878 -9.943 3.757 1.00 63.12 654 HIS A C 18
ATOM 32033 O O . HIS A 1 94 ? -5.553 -10.619 4.731 1.00 3.21 654 HIS A O 18
ATOM 32046 N N . ALA A 1 95 ? -7.001 -10.150 3.075 1.00 14.04 655 ALA A N 18
ATOM 32047 C CA . ALA A 1 95 ? -7.934 -11.207 3.441 1.00 11.35 655 ALA A CA 18
ATOM 32048 C C . ALA A 1 95 ? -7.429 -12.570 2.978 1.00 71.52 655 ALA A C 18
ATOM 32049 O O . ALA A 1 95 ? -7.455 -13.542 3.733 1.00 64.02 655 ALA A O 18
ATOM 32056 N N . TYR A 1 96 ? -6.971 -12.632 1.733 1.00 52.24 656 TYR A N 18
ATOM 32057 C CA . TYR A 1 96 ? -6.463 -13.877 1.168 1.00 73.10 656 TYR A CA 18
ATOM 32058 C C . TYR A 1 96 ? -5.367 -14.468 2.049 1.00 25.11 656 TYR A C 18
ATOM 32059 O O . TYR A 1 96 ? -5.405 -15.648 2.397 1.00 40.14 656 TYR A O 18
ATOM 32076 N N . TRP A 1 97 ? -4.394 -13.639 2.406 1.00 12.32 657 TRP A N 18
ATOM 32077 C CA . TRP A 1 97 ? -3.286 -14.079 3.249 1.00 74.45 657 TRP A CA 18
ATOM 32078 C C . TRP A 1 97 ? -3.755 -14.329 4.678 1.00 51.22 657 TRP A C 18
ATOM 32079 O O . TRP A 1 97 ? -3.240 -15.211 5.364 1.00 24.11 657 TRP A O 18
ATOM 32099 N N . SER A 1 98 ? -4.735 -13.547 5.120 1.00 15.12 658 SER A N 18
ATOM 32100 C CA . SER A 1 98 ? -5.269 -13.681 6.469 1.00 23.44 658 SER A CA 18
ATOM 32101 C C . SER A 1 98 ? -5.940 -15.040 6.655 1.00 32.12 658 SER A C 18
ATOM 32102 O O . SER A 1 98 ? -5.930 -15.604 7.749 1.00 55.13 658 SER A O 18
ATOM 32109 N N . GLN A 1 99 ? -6.522 -15.557 5.578 1.00 13.21 659 GLN A N 18
ATOM 32110 C CA . GLN A 1 99 ? -7.198 -16.849 5.622 1.00 35.32 659 GLN A CA 18
ATOM 32111 C C . GLN A 1 99 ? -6.244 -17.946 6.081 1.00 63.42 659 GLN A C 18
ATOM 32112 O O . GLN A 1 99 ? -6.674 -18.974 6.605 1.00 53.33 659 GLN A O 18
ATOM 32124 N N . GLN A 1 100 ? -4.950 -17.722 5.879 1.00 15.32 660 GLN A N 18
ATOM 32125 C CA . GLN A 1 100 ? -3.936 -18.694 6.271 1.00 1.22 660 GLN A CA 18
ATOM 32126 C C . GLN A 1 100 ? -4.120 -20.007 5.518 1.00 24.41 660 GLN A C 18
ATOM 32127 O O . GLN A 1 100 ? -4.269 -21.066 6.126 1.00 3.31 660 GLN A O 18
ATOM 32139 N N . GLN A 1 101 ? -4.110 -19.929 4.191 1.00 30.12 661 GLN A N 18
ATOM 32140 C CA . GLN A 1 101 ? -4.277 -21.111 3.355 1.00 11.43 661 GLN A CA 18
ATOM 32141 C C . GLN A 1 101 ? -3.300 -22.210 3.764 1.00 72.44 661 GLN A C 18
ATOM 32142 O O . GLN A 1 101 ? -3.606 -23.396 3.660 1.00 22.20 661 GLN A O 18
ATOM 32154 N N . GLY A 1 102 ? -2.123 -21.804 4.230 1.00 50.52 662 GLY A N 18
ATOM 32155 C CA . GLY A 1 102 ? -1.119 -22.767 4.646 1.00 35.24 662 GLY A CA 18
ATOM 32156 C C . GLY A 1 102 ? 0.270 -22.163 4.713 1.00 73.43 662 GLY A C 18
ATOM 32157 O O . GLY A 1 102 ? 1.005 -22.168 3.726 1.00 11.01 662 GLY A O 18
ATOM 32161 N N . LYS A 1 103 ? 0.630 -21.639 5.879 1.00 3.43 663 LYS A N 18
ATOM 32162 C CA . LYS A 1 103 ? 1.940 -21.028 6.072 1.00 4.10 663 LYS A CA 18
ATOM 32163 C C . LYS A 1 103 ? 2.581 -21.513 7.369 1.00 53.52 663 LYS A C 18
ATOM 32164 O O . LYS A 1 103 ? 3.583 -22.227 7.346 1.00 2.24 663 LYS A O 18
ATOM 32179 N N . GLN A 1 104 ? 1.996 -21.121 8.496 1.00 61.54 664 GLN A N 18
ATOM 32180 C CA . GLN A 1 104 ? 2.510 -21.518 9.801 1.00 11.40 664 GLN A CA 18
ATOM 32181 C C . GLN A 1 104 ? 1.578 -21.056 10.917 1.00 53.03 664 GLN A C 18
ATOM 32182 O O . GLN A 1 104 ? 0.747 -20.169 10.718 1.00 33.41 664 GLN A O 18
ATOM 32194 N N . HIS A 1 105 ? 1.723 -21.663 12.091 1.00 33.31 665 HIS A N 18
ATOM 32195 C CA . HIS A 1 105 ? 0.893 -21.312 13.239 1.00 52.33 665 HIS A CA 18
ATOM 32196 C C . HIS A 1 105 ? 1.206 -19.900 13.725 1.00 61.54 665 HIS A C 18
ATOM 32197 O O . HIS A 1 105 ? 2.357 -19.571 14.012 1.00 52.25 665 HIS A O 18
ATOM 32210 N N . VAL A 1 106 ? 0.173 -19.068 13.813 1.00 70.41 666 VAL A N 18
ATOM 32211 C CA . VAL A 1 106 ? 0.337 -17.691 14.264 1.00 32.23 666 VAL A CA 18
ATOM 32212 C C . VAL A 1 106 ? -0.861 -17.237 15.091 1.00 63.04 666 VAL A C 18
ATOM 32213 O O . VAL A 1 106 ? -1.991 -17.660 14.847 1.00 13.23 666 VAL A O 18
ATOM 32226 N N . GLU A 1 107 ? -0.605 -16.375 16.070 1.00 74.42 667 GLU A N 18
ATOM 32227 C CA . GLU A 1 107 ? -1.663 -15.865 16.933 1.00 14.31 667 GLU A CA 18
ATOM 32228 C C . GLU A 1 107 ? -1.785 -14.348 16.806 1.00 41.14 667 GLU A C 18
ATOM 32229 O O . GLU A 1 107 ? -0.850 -13.657 16.403 1.00 61.20 667 GLU A O 18
ATOM 32239 N N . PRO A 1 108 ? -2.967 -13.819 17.157 1.00 45.15 668 PRO A N 18
ATOM 32240 C CA . PRO A 1 108 ? -3.241 -12.381 17.090 1.00 22.31 668 PRO A CA 18
ATOM 32241 C C . PRO A 1 108 ? -2.466 -11.593 18.141 1.00 44.12 668 PRO A C 18
ATOM 32242 O O . PRO A 1 108 ? -2.339 -12.027 19.287 1.00 13.02 668 PRO A O 18
ATOM 32250 N N . LEU A 1 109 ? -1.949 -10.436 17.744 1.00 65.13 669 LEU A N 18
ATOM 32251 C CA . LEU A 1 109 ? -1.186 -9.587 18.652 1.00 53.50 669 LEU A CA 18
ATOM 32252 C C . LEU A 1 109 ? -1.266 -8.125 18.228 1.00 61.21 669 LEU A C 18
ATOM 32253 O O . LEU A 1 109 ? -1.009 -7.787 17.072 1.00 1.41 669 LEU A O 18
ATOM 32268 N N . LYS A 1 110 ? -1.622 -7.258 19.171 1.00 44.03 670 LYS A N 18
ATOM 32269 C CA . LYS A 1 110 ? -1.733 -5.831 18.897 1.00 74.13 670 LYS A CA 18
ATOM 32270 C C . LYS A 1 110 ? -0.651 -5.050 19.635 1.00 70.31 670 LYS A C 18
ATOM 32271 O O . LYS A 1 110 ? -0.152 -5.490 20.670 1.00 11.44 670 LYS A O 18
ATOM 32286 N N . ILE A 1 111 ? -0.295 -3.888 19.096 1.00 12.40 671 ILE A N 18
ATOM 32287 C CA . ILE A 1 111 ? 0.726 -3.045 19.706 1.00 2.33 671 ILE A CA 18
ATOM 32288 C C . ILE A 1 111 ? 0.281 -1.588 19.752 1.00 22.35 671 ILE A C 18
ATOM 32289 O O . ILE A 1 111 ? -0.347 -1.089 18.816 1.00 43.32 671 ILE A O 18
ATOM 32304 N N . LEU A 1 112 ? 0.608 -0.909 20.846 1.00 62.24 672 LEU A N 18
ATOM 32305 C CA . LEU A 1 112 ? 0.243 0.494 21.014 1.00 4.51 672 LEU A CA 18
ATOM 32306 C C . LEU A 1 112 ? 1.293 1.408 20.390 1.00 44.33 672 LEU A C 18
ATOM 32307 O O . LEU A 1 112 ? 2.479 1.079 20.362 1.00 71.32 672 LEU A O 18
ATOM 32322 N N . ASP A 1 113 ? 0.848 2.558 19.894 1.00 44.54 673 ASP A N 18
ATOM 32323 C CA . ASP A 1 113 ? 1.750 3.521 19.273 1.00 24.02 673 ASP A CA 18
ATOM 32324 C C . ASP A 1 113 ? 1.244 4.946 19.475 1.00 64.01 673 ASP A C 18
ATOM 32325 O O . ASP A 1 113 ? 0.127 5.157 19.947 1.00 60.30 673 ASP A O 18
ATOM 32333 N N . ALA A 1 114 ? 2.074 5.919 19.116 1.00 74.31 674 ALA A N 18
ATOM 32334 C CA . ALA A 1 114 ? 1.710 7.324 19.257 1.00 52.22 674 ALA A CA 18
ATOM 32335 C C . ALA A 1 114 ? 2.215 8.143 18.074 1.00 71.45 674 ALA A C 18
ATOM 32336 O O . ALA A 1 114 ? 3.396 8.096 17.730 1.00 10.34 674 ALA A O 18
ATOM 32343 N N . LYS A 1 115 ? 1.312 8.894 17.451 1.00 11.34 675 LYS A N 18
ATOM 32344 C CA . LYS A 1 115 ? 1.665 9.724 16.306 1.00 21.54 675 LYS A CA 18
ATOM 32345 C C . LYS A 1 115 ? 1.237 11.171 16.531 1.00 22.44 675 LYS A C 18
ATOM 32346 O O . LYS A 1 115 ? 0.458 11.464 17.439 1.00 71.12 675 LYS A O 18
ATOM 32361 N N . ALA A 1 116 ? 1.748 12.071 15.698 1.00 32.14 676 ALA A N 18
ATOM 32362 C CA . ALA A 1 116 ? 1.415 13.487 15.805 1.00 41.44 676 ALA A CA 18
ATOM 32363 C C . ALA A 1 116 ? 1.492 14.172 14.445 1.00 73.31 676 ALA A C 18
ATOM 32364 O O . ALA A 1 116 ? 2.305 13.800 13.598 1.00 31.33 676 ALA A O 18
ATOM 32371 N N . GLN A 1 117 ? 0.641 15.173 14.242 1.00 2.31 677 GLN A N 18
ATOM 32372 C CA . GLN A 1 117 ? 0.613 15.909 12.984 1.00 11.31 677 GLN A CA 18
ATOM 32373 C C . GLN A 1 117 ? -0.341 17.096 13.068 1.00 10.54 677 GLN A C 18
ATOM 32374 O O . GLN A 1 117 ? -1.328 17.062 13.804 1.00 41.11 677 GLN A O 18
ATOM 32386 N N . LYS A 1 118 ? -0.039 18.146 12.313 1.00 65.13 678 LYS A N 18
ATOM 32387 C CA . LYS A 1 118 ? -0.869 19.344 12.300 1.00 33.51 678 LYS A CA 18
ATOM 32388 C C . LYS A 1 118 ? -2.192 19.083 11.588 1.00 64.03 678 LYS A C 18
ATOM 32389 O O . LYS A 1 118 ? -2.246 18.332 10.614 1.00 40.23 678 LYS A O 18
ATOM 32404 N N . VAL A 1 119 ? -3.257 19.709 12.078 1.00 62.24 679 VAL A N 18
ATOM 32405 C CA . VAL A 1 119 ? -4.580 19.546 11.485 1.00 53.30 679 VAL A CA 18
ATOM 32406 C C . VAL A 1 119 ? -5.131 20.881 10.996 1.00 52.24 679 VAL A C 18
ATOM 32407 O O . VAL A 1 119 ? -4.517 21.928 11.194 1.00 33.12 679 VAL A O 18
ATOM 32420 N N . GLY A 1 120 ? -6.294 20.834 10.354 1.00 75.33 680 GLY A N 18
ATOM 32421 C CA . GLY A 1 120 ? -6.910 22.047 9.846 1.00 52.13 680 GLY A CA 18
ATOM 32422 C C . GLY A 1 120 ? -6.290 22.509 8.542 1.00 1.02 680 GLY A C 18
ATOM 32423 O O . GLY A 1 120 ? -5.418 23.378 8.535 1.00 24.30 680 GLY A O 18
ATOM 32427 N N . ALA A 1 121 ? -6.738 21.926 7.436 1.00 64.43 681 ALA A N 18
ATOM 32428 C CA . ALA A 1 121 ? -6.222 22.283 6.120 1.00 62.41 681 ALA A CA 18
ATOM 32429 C C . ALA A 1 121 ? -6.690 23.674 5.706 1.00 33.34 681 ALA A C 18
ATOM 32430 O O . ALA A 1 121 ? -6.204 24.236 4.723 1.00 23.22 681 ALA A O 18
ATOM 32437 N N . PRO A 1 1 ? 43.316 2.992 0.257 1.00 51.05 561 PRO A N 19
ATOM 32438 C CA . PRO A 1 1 ? 42.289 2.891 1.299 1.00 34.43 561 PRO A CA 19
ATOM 32439 C C . PRO A 1 1 ? 41.021 2.212 0.797 1.00 4.43 561 PRO A C 19
ATOM 32440 O O . PRO A 1 1 ? 40.106 2.871 0.301 1.00 10.14 561 PRO A O 19
ATOM 32448 N N . VAL A 1 2 ? 40.969 0.890 0.930 1.00 3.51 562 VAL A N 19
ATOM 32449 C CA . VAL A 1 2 ? 39.809 0.122 0.491 1.00 71.54 562 VAL A CA 19
ATOM 32450 C C . VAL A 1 2 ? 39.370 -0.870 1.563 1.00 50.31 562 VAL A C 19
ATOM 32451 O O . VAL A 1 2 ? 39.955 -1.942 1.708 1.00 32.23 562 VAL A O 19
ATOM 32464 N N . ASN A 1 3 ? 38.334 -0.504 2.311 1.00 12.40 563 ASN A N 19
ATOM 32465 C CA . ASN A 1 3 ? 37.815 -1.362 3.370 1.00 33.14 563 ASN A CA 19
ATOM 32466 C C . ASN A 1 3 ? 36.291 -1.333 3.395 1.00 45.44 563 ASN A C 19
ATOM 32467 O O . ASN A 1 3 ? 35.664 -0.526 2.709 1.00 2.05 563 ASN A O 19
ATOM 32477 N N . GLN A 1 4 ? 35.701 -2.219 4.191 1.00 51.53 564 GLN A N 19
ATOM 32478 C CA . GLN A 1 4 ? 34.248 -2.295 4.306 1.00 35.54 564 GLN A CA 19
ATOM 32479 C C . GLN A 1 4 ? 33.810 -2.182 5.762 1.00 22.35 564 GLN A C 19
ATOM 32480 O O . GLN A 1 4 ? 34.638 -2.028 6.660 1.00 53.44 564 GLN A O 19
ATOM 32492 N N . LYS A 1 5 ? 32.504 -2.262 5.989 1.00 61.23 565 LYS A N 19
ATOM 32493 C CA . LYS A 1 5 ? 31.954 -2.171 7.336 1.00 65.02 565 LYS A CA 19
ATOM 32494 C C . LYS A 1 5 ? 30.806 -3.158 7.524 1.00 13.20 565 LYS A C 19
ATOM 32495 O O . LYS A 1 5 ? 29.985 -3.348 6.625 1.00 74.30 565 LYS A O 19
ATOM 32510 N N . SER A 1 6 ? 30.752 -3.781 8.696 1.00 1.10 566 SER A N 19
ATOM 32511 C CA . SER A 1 6 ? 29.705 -4.750 9.000 1.00 74.21 566 SER A CA 19
ATOM 32512 C C . SER A 1 6 ? 28.572 -4.096 9.785 1.00 41.22 566 SER A C 19
ATOM 32513 O O . SER A 1 6 ? 28.802 -3.218 10.616 1.00 51.05 566 SER A O 19
ATOM 32520 N N . LYS A 1 7 ? 27.346 -4.531 9.514 1.00 43.34 567 LYS A N 19
ATOM 32521 C CA . LYS A 1 7 ? 26.174 -3.991 10.194 1.00 13.24 567 LYS A CA 19
ATOM 32522 C C . LYS A 1 7 ? 25.289 -5.113 10.726 1.00 64.01 567 LYS A C 19
ATOM 32523 O O . LYS A 1 7 ? 25.575 -6.292 10.522 1.00 20.53 567 LYS A O 19
ATOM 32538 N N . ARG A 1 8 ? 24.212 -4.738 11.408 1.00 1.33 568 ARG A N 19
ATOM 32539 C CA . ARG A 1 8 ? 23.285 -5.713 11.968 1.00 41.54 568 ARG A CA 19
ATOM 32540 C C . ARG A 1 8 ? 21.840 -5.252 11.795 1.00 40.01 568 ARG A C 19
ATOM 32541 O O . ARG A 1 8 ? 21.580 -4.195 11.221 1.00 1.23 568 ARG A O 19
ATOM 32559 N N . SER A 1 9 ? 20.904 -6.053 12.296 1.00 54.41 569 SER A N 19
ATOM 32560 C CA . SER A 1 9 ? 19.486 -5.730 12.192 1.00 54.05 569 SER A CA 19
ATOM 32561 C C . SER A 1 9 ? 19.042 -4.856 13.362 1.00 42.20 569 SER A C 19
ATOM 32562 O O . SER A 1 9 ? 19.513 -5.020 14.486 1.00 62.11 569 SER A O 19
ATOM 32569 N N . GLU A 1 10 ? 18.131 -3.927 13.086 1.00 33.32 570 GLU A N 19
ATOM 32570 C CA . GLU A 1 10 ? 17.624 -3.027 14.115 1.00 4.13 570 GLU A CA 19
ATOM 32571 C C . GLU A 1 10 ? 16.114 -3.181 14.275 1.00 24.10 570 GLU A C 19
ATOM 32572 O O . GLU A 1 10 ? 15.481 -3.973 13.576 1.00 60.50 570 GLU A O 19
ATOM 32582 N N . LEU A 1 11 ? 15.543 -2.419 15.202 1.00 54.21 571 LEU A N 19
ATOM 32583 C CA . LEU A 1 11 ? 14.107 -2.470 15.456 1.00 71.12 571 LEU A CA 19
ATOM 32584 C C . LEU A 1 11 ? 13.616 -1.162 16.068 1.00 63.22 571 LEU A C 19
ATOM 32585 O O . LEU A 1 11 ? 14.074 -0.754 17.136 1.00 11.35 571 LEU A O 19
ATOM 32600 N N . SER A 1 12 ? 12.679 -0.511 15.386 1.00 51.24 572 SER A N 19
ATOM 32601 C CA . SER A 1 12 ? 12.126 0.752 15.862 1.00 22.42 572 SER A CA 19
ATOM 32602 C C . SER A 1 12 ? 10.686 0.928 15.389 1.00 34.44 572 SER A C 19
ATOM 32603 O O . SER A 1 12 ? 10.291 0.384 14.358 1.00 23.04 572 SER A O 19
ATOM 32610 N N . GLN A 1 13 ? 9.909 1.689 16.150 1.00 52.52 573 GLN A N 19
ATOM 32611 C CA . GLN A 1 13 ? 8.512 1.937 15.809 1.00 34.24 573 GLN A CA 19
ATOM 32612 C C . GLN A 1 13 ? 8.210 3.431 15.801 1.00 14.34 573 GLN A C 19
ATOM 32613 O O . GLN A 1 13 ? 7.552 3.947 16.704 1.00 71.22 573 GLN A O 19
ATOM 32625 N N . ARG A 1 14 ? 8.695 4.122 14.774 1.00 71.04 574 ARG A N 19
ATOM 32626 C CA . ARG A 1 14 ? 8.478 5.559 14.649 1.00 33.42 574 ARG A CA 19
ATOM 32627 C C . ARG A 1 14 ? 7.765 5.889 13.341 1.00 73.23 574 ARG A C 19
ATOM 32628 O O . ARG A 1 14 ? 8.352 6.479 12.434 1.00 14.12 574 ARG A O 19
ATOM 32646 N N . ARG A 1 15 ? 6.496 5.504 13.251 1.00 20.20 575 ARG A N 19
ATOM 32647 C CA . ARG A 1 15 ? 5.704 5.758 12.054 1.00 45.21 575 ARG A CA 19
ATOM 32648 C C . ARG A 1 15 ? 5.765 7.231 11.664 1.00 14.30 575 ARG A C 19
ATOM 32649 O O . ARG A 1 15 ? 5.779 8.111 12.524 1.00 43.43 575 ARG A O 19
ATOM 32667 N N . ILE A 1 16 ? 5.802 7.491 10.361 1.00 32.21 576 ILE A N 19
ATOM 32668 C CA . ILE A 1 16 ? 5.863 8.857 9.857 1.00 1.41 576 ILE A CA 19
ATOM 32669 C C . ILE A 1 16 ? 4.801 9.096 8.788 1.00 50.12 576 ILE A C 19
ATOM 32670 O O . ILE A 1 16 ? 4.466 8.195 8.020 1.00 5.34 576 ILE A O 19
ATOM 32685 N N . ARG A 1 17 ? 4.278 10.316 8.745 1.00 1.51 577 ARG A N 19
ATOM 32686 C CA . ARG A 1 17 ? 3.254 10.674 7.770 1.00 32.13 577 ARG A CA 19
ATOM 32687 C C . ARG A 1 17 ? 3.828 11.587 6.690 1.00 21.15 577 ARG A C 19
ATOM 32688 O O . ARG A 1 17 ? 4.203 12.728 6.961 1.00 64.34 577 ARG A O 19
ATOM 32706 N N . ARG A 1 18 ? 3.893 11.077 5.464 1.00 4.24 578 ARG A N 19
ATOM 32707 C CA . ARG A 1 18 ? 4.422 11.844 4.344 1.00 73.02 578 ARG A CA 19
ATOM 32708 C C . ARG A 1 18 ? 3.370 12.010 3.252 1.00 23.21 578 ARG A C 19
ATOM 32709 O O . ARG A 1 18 ? 2.414 11.239 3.155 1.00 22.34 578 ARG A O 19
ATOM 32727 N N . PRO A 1 19 ? 3.547 13.038 2.410 1.00 3.45 579 PRO A N 19
ATOM 32728 C CA . PRO A 1 19 ? 2.622 13.328 1.309 1.00 5.41 579 PRO A CA 19
ATOM 32729 C C . PRO A 1 19 ? 2.691 12.282 0.202 1.00 14.03 579 PRO A C 19
ATOM 32730 O O . PRO A 1 19 ? 3.429 12.442 -0.771 1.00 73.14 579 PRO A O 19
ATOM 32738 N N . PHE A 1 20 ? 1.920 11.211 0.356 1.00 50.52 580 PHE A N 19
ATOM 32739 C CA . PHE A 1 20 ? 1.895 10.139 -0.632 1.00 61.24 580 PHE A CA 19
ATOM 32740 C C . PHE A 1 20 ? 0.784 10.366 -1.653 1.00 31.53 580 PHE A C 19
ATOM 32741 O O . PHE A 1 20 ? -0.336 10.733 -1.298 1.00 73.54 580 PHE A O 19
ATOM 32757 N N . SER A 1 21 ? 1.104 10.144 -2.924 1.00 55.52 581 SER A N 19
ATOM 32758 C CA . SER A 1 21 ? 0.137 10.328 -3.999 1.00 42.23 581 SER A CA 19
ATOM 32759 C C . SER A 1 21 ? -0.383 8.984 -4.499 1.00 24.34 581 SER A C 19
ATOM 32760 O O . SER A 1 21 ? 0.143 7.930 -4.140 1.00 24.13 581 SER A O 19
ATOM 32767 N N . VAL A 1 22 ? -1.420 9.028 -5.330 1.00 72.21 582 VAL A N 19
ATOM 32768 C CA . VAL A 1 22 ? -2.010 7.815 -5.880 1.00 5.41 582 VAL A CA 19
ATOM 32769 C C . VAL A 1 22 ? -0.947 6.922 -6.510 1.00 31.10 582 VAL A C 19
ATOM 32770 O O . VAL A 1 22 ? -0.974 5.702 -6.353 1.00 5.34 582 VAL A O 19
ATOM 32783 N N . ALA A 1 23 ? -0.010 7.540 -7.222 1.00 62.43 583 ALA A N 19
ATOM 32784 C CA . ALA A 1 23 ? 1.064 6.801 -7.873 1.00 75.00 583 ALA A CA 19
ATOM 32785 C C . ALA A 1 23 ? 2.045 6.241 -6.848 1.00 24.13 583 ALA A C 19
ATOM 32786 O O . ALA A 1 23 ? 2.639 5.184 -7.058 1.00 23.25 583 ALA A O 19
ATOM 32793 N N . GLU A 1 24 ? 2.209 6.956 -5.739 1.00 22.35 584 GLU A N 19
ATOM 32794 C CA . GLU A 1 24 ? 3.119 6.529 -4.684 1.00 63.12 584 GLU A CA 19
ATOM 32795 C C . GLU A 1 24 ? 2.523 5.371 -3.887 1.00 34.21 584 GLU A C 19
ATOM 32796 O O . GLU A 1 24 ? 3.133 4.309 -3.763 1.00 55.12 584 GLU A O 19
ATOM 32806 N N . VAL A 1 25 ? 1.327 5.584 -3.349 1.00 52.41 585 VAL A N 19
ATOM 32807 C CA . VAL A 1 25 ? 0.647 4.560 -2.565 1.00 34.54 585 VAL A CA 19
ATOM 32808 C C . VAL A 1 25 ? 0.515 3.262 -3.354 1.00 2.34 585 VAL A C 19
ATOM 32809 O O . VAL A 1 25 ? 0.574 2.172 -2.788 1.00 65.52 585 VAL A O 19
ATOM 32822 N N . GLU A 1 26 ? 0.336 3.388 -4.665 1.00 4.41 586 GLU A N 19
ATOM 32823 C CA . GLU A 1 26 ? 0.195 2.224 -5.532 1.00 13.31 586 GLU A CA 19
ATOM 32824 C C . GLU A 1 26 ? 1.331 1.232 -5.300 1.00 53.43 586 GLU A C 19
ATOM 32825 O O . GLU A 1 26 ? 1.153 0.024 -5.443 1.00 44.11 586 GLU A O 19
ATOM 32835 N N . ALA A 1 27 ? 2.500 1.754 -4.942 1.00 61.11 587 ALA A N 19
ATOM 32836 C CA . ALA A 1 27 ? 3.665 0.915 -4.688 1.00 40.41 587 ALA A CA 19
ATOM 32837 C C . ALA A 1 27 ? 3.481 0.089 -3.420 1.00 31.41 587 ALA A C 19
ATOM 32838 O O . ALA A 1 27 ? 3.776 -1.107 -3.398 1.00 61.42 587 ALA A O 19
ATOM 32845 N N . LEU A 1 28 ? 2.994 0.733 -2.365 1.00 12.44 588 LEU A N 19
ATOM 32846 C CA . LEU A 1 28 ? 2.771 0.057 -1.092 1.00 24.30 588 LEU A CA 19
ATOM 32847 C C . LEU A 1 28 ? 1.911 -1.189 -1.280 1.00 43.43 588 LEU A C 19
ATOM 32848 O O . LEU A 1 28 ? 2.268 -2.277 -0.828 1.00 13.03 588 LEU A O 19
ATOM 32863 N N . VAL A 1 29 ? 0.775 -1.022 -1.950 1.00 13.33 589 VAL A N 19
ATOM 32864 C CA . VAL A 1 29 ? -0.135 -2.133 -2.201 1.00 11.23 589 VAL A CA 19
ATOM 32865 C C . VAL A 1 29 ? 0.446 -3.097 -3.230 1.00 10.43 589 VAL A C 19
ATOM 32866 O O . VAL A 1 29 ? 0.378 -4.314 -3.062 1.00 43.15 589 VAL A O 19
ATOM 32879 N N . GLU A 1 30 ? 1.016 -2.544 -4.296 1.00 51.14 590 GLU A N 19
ATOM 32880 C CA . GLU A 1 30 ? 1.608 -3.356 -5.352 1.00 13.03 590 GLU A CA 19
ATOM 32881 C C . GLU A 1 30 ? 2.606 -4.355 -4.776 1.00 63.44 590 GLU A C 19
ATOM 32882 O O . GLU A 1 30 ? 2.575 -5.540 -5.107 1.00 31.21 590 GLU A O 19
ATOM 32892 N N . ALA A 1 31 ? 3.490 -3.869 -3.911 1.00 64.11 591 ALA A N 19
ATOM 32893 C CA . ALA A 1 31 ? 4.496 -4.719 -3.287 1.00 42.23 591 ALA A CA 19
ATOM 32894 C C . ALA A 1 31 ? 3.857 -5.701 -2.311 1.00 3.45 591 ALA A C 19
ATOM 32895 O O . ALA A 1 31 ? 4.323 -6.829 -2.155 1.00 65.50 591 ALA A O 19
ATOM 32902 N N . VAL A 1 32 ? 2.785 -5.265 -1.656 1.00 21.02 592 VAL A N 19
ATOM 32903 C CA . VAL A 1 32 ? 2.080 -6.106 -0.696 1.00 72.04 592 VAL A CA 19
ATOM 32904 C C . VAL A 1 32 ? 1.251 -7.171 -1.403 1.00 21.04 592 VAL A C 19
ATOM 32905 O O . VAL A 1 32 ? 0.979 -8.232 -0.842 1.00 25.45 592 VAL A O 19
ATOM 32918 N N . GLU A 1 33 ? 0.853 -6.881 -2.637 1.00 2.15 593 GLU A N 19
ATOM 32919 C CA . GLU A 1 33 ? 0.054 -7.816 -3.422 1.00 40.44 593 GLU A CA 19
ATOM 32920 C C . GLU A 1 33 ? 0.905 -8.985 -3.907 1.00 65.42 593 GLU A C 19
ATOM 32921 O O . GLU A 1 33 ? 0.460 -10.134 -3.908 1.00 4.10 593 GLU A O 19
ATOM 32931 N N . HIS A 1 34 ? 2.133 -8.687 -4.317 1.00 15.34 594 HIS A N 19
ATOM 32932 C CA . HIS A 1 34 ? 3.048 -9.712 -4.804 1.00 32.42 594 HIS A CA 19
ATOM 32933 C C . HIS A 1 34 ? 3.8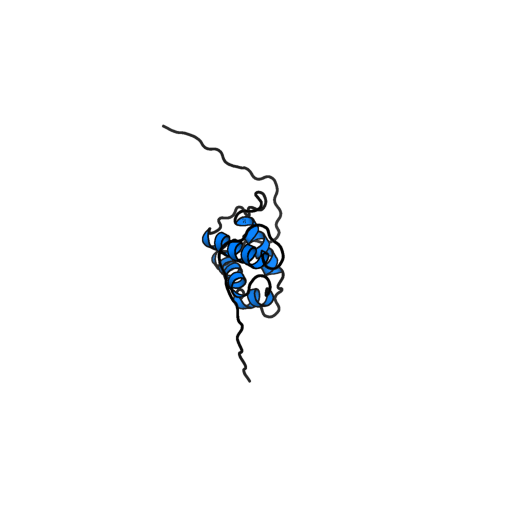07 -10.358 -3.649 1.00 50.41 594 HIS A C 19
ATOM 32934 O O . HIS A 1 34 ? 3.912 -11.582 -3.568 1.00 5.31 594 HIS A O 19
ATOM 32947 N N . LEU A 1 35 ? 4.334 -9.527 -2.756 1.00 63.11 595 LEU A N 19
ATOM 32948 C CA . LEU A 1 35 ? 5.083 -10.017 -1.604 1.00 42.41 595 LEU A CA 19
ATOM 32949 C C . LEU A 1 35 ? 4.140 -10.491 -0.502 1.00 14.24 595 LEU A C 19
ATOM 32950 O O . LEU A 1 35 ? 4.509 -11.316 0.332 1.00 33.02 595 LEU A O 19
ATOM 32965 N N . GLY A 1 36 ? 2.919 -9.964 -0.508 1.00 33.53 596 GLY A N 19
ATOM 32966 C CA . GLY A 1 36 ? 1.942 -10.346 0.494 1.00 3.24 596 GLY A CA 19
ATOM 32967 C C . GLY A 1 36 ? 2.002 -9.468 1.728 1.00 61.40 596 GLY A C 19
ATOM 32968 O O . GLY A 1 36 ? 2.784 -8.518 1.786 1.00 24.20 596 GLY A O 19
ATOM 32972 N N . THR A 1 37 ? 1.174 -9.784 2.719 1.00 31.43 597 THR A N 19
ATOM 32973 C CA . THR A 1 37 ? 1.135 -9.016 3.956 1.00 2.30 597 THR A CA 19
ATOM 32974 C C . THR A 1 37 ? 2.062 -9.616 5.007 1.00 2.22 597 THR A C 19
ATOM 32975 O O . THR A 1 37 ? 1.901 -9.374 6.202 1.00 73.22 597 THR A O 19
ATOM 32986 N N . GLY A 1 38 ? 3.034 -10.402 4.553 1.00 12.43 598 GLY A N 19
ATOM 32987 C CA . GLY A 1 38 ? 3.973 -11.024 5.467 1.00 21.23 598 GLY A CA 19
ATOM 32988 C C . GLY A 1 38 ? 5.415 -10.728 5.108 1.00 32.21 598 GLY A C 19
ATOM 32989 O O . GLY A 1 38 ? 6.334 -11.349 5.641 1.00 15.01 598 GLY A O 19
ATOM 32993 N N . ARG A 1 39 ? 5.614 -9.777 4.200 1.00 43.23 599 ARG A N 19
ATOM 32994 C CA . ARG A 1 39 ? 6.954 -9.401 3.769 1.00 32.42 599 ARG A CA 19
ATOM 32995 C C . ARG A 1 39 ? 7.102 -7.884 3.711 1.00 45.04 599 ARG A C 19
ATOM 32996 O O . ARG A 1 39 ? 7.196 -7.300 2.631 1.00 5.01 599 ARG A O 19
ATOM 33014 N N . TRP A 1 40 ? 7.122 -7.252 4.879 1.00 21.14 600 TRP A N 19
ATOM 33015 C CA . TRP A 1 40 ? 7.257 -5.803 4.961 1.00 54.12 600 TRP A CA 19
ATOM 33016 C C . TRP A 1 40 ? 8.597 -5.348 4.393 1.00 12.13 600 TRP A C 19
ATOM 33017 O O . TRP A 1 40 ? 8.655 -4.433 3.572 1.00 13.43 600 TRP A O 19
ATOM 33037 N N . ARG A 1 41 ? 9.672 -5.993 4.836 1.00 14.22 601 ARG A N 19
ATOM 33038 C CA . ARG A 1 41 ? 11.011 -5.653 4.371 1.00 15.15 601 ARG A CA 19
ATOM 33039 C C . ARG A 1 41 ? 11.077 -5.663 2.845 1.00 64.55 601 ARG A C 19
ATOM 33040 O O . ARG A 1 41 ? 11.716 -4.805 2.236 1.00 23.42 601 ARG A O 19
ATOM 33058 N N . ASP A 1 42 ? 10.412 -6.640 2.237 1.00 75.45 602 ASP A N 19
ATOM 33059 C CA . ASP A 1 42 ? 10.395 -6.762 0.785 1.00 25.04 602 ASP A CA 19
ATOM 33060 C C . ASP A 1 42 ? 9.537 -5.667 0.157 1.00 61.41 602 ASP A C 19
ATOM 33061 O O . ASP A 1 42 ? 9.807 -5.213 -0.955 1.00 21.11 602 ASP A O 19
ATOM 33069 N N . VAL A 1 43 ? 8.501 -5.248 0.878 1.00 21.54 603 VAL A N 19
ATOM 33070 C CA . VAL A 1 43 ? 7.603 -4.208 0.392 1.00 71.22 603 VAL A CA 19
ATOM 33071 C C . VAL A 1 43 ? 8.335 -2.880 0.235 1.00 75.32 603 VAL A C 19
ATOM 33072 O O . VAL A 1 43 ? 8.094 -2.134 -0.713 1.00 14.10 603 VAL A O 19
ATOM 33085 N N . LYS A 1 44 ? 9.231 -2.590 1.173 1.00 61.32 604 LYS A N 19
ATOM 33086 C CA . LYS A 1 44 ? 10.001 -1.353 1.140 1.00 73.32 604 LYS A CA 19
ATOM 33087 C C . LYS A 1 44 ? 11.047 -1.392 0.030 1.00 62.14 604 LYS A C 19
ATOM 33088 O O . LYS A 1 44 ? 11.239 -0.413 -0.689 1.00 42.21 604 LYS A O 19
ATOM 33103 N N . MET A 1 45 ? 11.718 -2.531 -0.104 1.00 74.21 605 MET A N 19
ATOM 33104 C CA . MET A 1 45 ? 12.743 -2.698 -1.128 1.00 14.03 605 MET A CA 19
ATOM 33105 C C . MET A 1 45 ? 12.116 -2.774 -2.516 1.00 10.43 605 MET A C 19
ATOM 33106 O O . MET A 1 45 ? 12.717 -2.347 -3.503 1.00 24.23 605 MET A O 19
ATOM 33118 N N . ARG A 1 46 ? 10.906 -3.318 -2.585 1.00 0.35 606 ARG A N 19
ATOM 33119 C CA . ARG A 1 46 ? 10.198 -3.450 -3.854 1.00 60.14 606 ARG A CA 19
ATOM 33120 C C . ARG A 1 46 ? 9.514 -2.141 -4.234 1.00 54.24 606 ARG A C 19
ATOM 33121 O O . ARG A 1 46 ? 9.516 -1.744 -5.399 1.00 41.23 606 ARG A O 19
ATOM 33139 N N . ALA A 1 47 ? 8.932 -1.474 -3.243 1.00 43.44 607 ALA A N 19
ATOM 33140 C CA . ALA A 1 47 ? 8.245 -0.208 -3.474 1.00 21.30 607 ALA A CA 19
ATOM 33141 C C . ALA A 1 47 ? 9.226 0.959 -3.453 1.00 14.20 607 ALA A C 19
ATOM 33142 O O . ALA A 1 47 ? 9.504 1.567 -4.487 1.00 10.01 607 ALA A O 19
ATOM 33149 N N . PHE A 1 48 ? 9.747 1.268 -2.271 1.00 51.22 608 PHE A N 19
ATOM 33150 C CA . PHE A 1 48 ? 10.695 2.365 -2.116 1.00 21.01 608 PHE A CA 19
ATOM 33151 C C . PHE A 1 48 ? 12.043 2.010 -2.739 1.00 63.12 608 PHE A C 19
ATOM 33152 O O . PHE A 1 48 ? 12.640 0.986 -2.410 1.00 65.41 608 PHE A O 19
ATOM 33168 N N . ASP A 1 49 ? 12.514 2.865 -3.639 1.00 40.01 609 ASP A N 19
ATOM 33169 C CA . ASP A 1 49 ? 13.791 2.643 -4.308 1.00 34.02 609 ASP A CA 19
ATOM 33170 C C . ASP A 1 49 ? 14.952 2.811 -3.333 1.00 23.20 609 ASP A C 19
ATOM 33171 O O . ASP A 1 49 ? 15.968 2.125 -3.439 1.00 1.44 609 ASP A O 19
ATOM 33179 N N . ASN A 1 50 ? 14.794 3.729 -2.385 1.00 2.21 610 ASN A N 19
ATOM 33180 C CA . ASN A 1 50 ? 15.830 3.988 -1.392 1.00 61.13 610 ASN A CA 19
ATOM 33181 C C . ASN A 1 50 ? 15.620 3.127 -0.150 1.00 42.25 610 ASN A C 19
ATOM 33182 O O . ASN A 1 50 ? 15.300 3.637 0.924 1.00 41.33 610 ASN A O 19
ATOM 33192 N N . ALA A 1 51 ? 15.803 1.820 -0.304 1.00 62.24 611 ALA A N 19
ATOM 33193 C CA . ALA A 1 51 ? 15.636 0.890 0.805 1.00 62.20 611 ALA A CA 19
ATOM 33194 C C . ALA A 1 51 ? 16.781 -0.117 0.854 1.00 54.44 611 ALA A C 19
ATOM 33195 O O . ALA A 1 51 ? 16.770 -1.119 0.141 1.00 23.32 611 ALA A O 19
ATOM 33202 N N . ASP A 1 52 ? 17.768 0.159 1.700 1.00 32.12 612 ASP A N 19
ATOM 33203 C CA . ASP A 1 52 ? 18.922 -0.722 1.843 1.00 25.15 612 ASP A CA 19
ATOM 33204 C C . ASP A 1 52 ? 19.095 -1.160 3.293 1.00 75.22 612 ASP A C 19
ATOM 33205 O O . ASP A 1 52 ? 19.225 -2.349 3.583 1.00 2.03 612 ASP A O 19
ATOM 33213 N N . HIS A 1 53 ? 19.097 -0.190 4.202 1.00 72.21 613 HIS A N 19
ATOM 33214 C CA . HIS A 1 53 ? 19.256 -0.475 5.624 1.00 3.00 613 HIS A CA 19
ATOM 33215 C C . HIS A 1 53 ? 18.262 0.332 6.454 1.00 53.31 613 HIS A C 19
ATOM 33216 O O . HIS A 1 53 ? 18.507 0.621 7.626 1.00 15.11 613 HIS A O 19
ATOM 33229 N N . ARG A 1 54 ? 17.142 0.694 5.839 1.00 41.32 614 ARG A N 19
ATOM 33230 C CA . ARG A 1 54 ? 16.112 1.470 6.520 1.00 72.05 614 ARG A CA 19
ATOM 33231 C C . ARG A 1 54 ? 15.048 0.554 7.117 1.00 50.44 614 ARG A C 19
ATOM 33232 O O . ARG A 1 54 ? 14.854 -0.573 6.660 1.00 61.13 614 ARG A O 19
ATOM 33250 N N . THR A 1 55 ? 14.359 1.046 8.143 1.00 4.20 615 THR A N 19
ATOM 33251 C CA . THR A 1 55 ? 13.316 0.273 8.804 1.00 44.41 615 THR A CA 19
ATOM 33252 C C . THR A 1 55 ? 12.053 0.211 7.952 1.00 32.52 615 THR A C 19
ATOM 33253 O O . THR A 1 55 ? 11.868 1.018 7.041 1.00 1.24 615 THR A O 19
ATOM 33264 N N . TYR A 1 56 ? 11.188 -0.751 8.254 1.00 54.34 616 TYR A N 19
ATOM 33265 C CA . TYR A 1 56 ? 9.943 -0.918 7.515 1.00 11.22 616 TYR A CA 19
ATOM 33266 C C . TYR A 1 56 ? 8.775 -0.281 8.261 1.00 62.22 616 TYR A C 19
ATOM 33267 O O . TYR A 1 56 ? 7.619 -0.657 8.067 1.00 12.20 616 TYR A O 19
ATOM 33284 N N . VAL A 1 57 ? 9.086 0.688 9.117 1.00 31.33 617 VAL A N 19
ATOM 33285 C CA . VAL A 1 57 ? 8.064 1.380 9.893 1.00 60.41 617 VAL A CA 19
ATOM 33286 C C . VAL A 1 57 ? 7.233 2.301 9.008 1.00 5.50 617 VAL A C 19
ATOM 33287 O O . VAL A 1 57 ? 6.037 2.487 9.236 1.00 63.54 617 VAL A O 19
ATOM 33300 N N . ASP A 1 58 ? 7.872 2.876 7.995 1.00 75.31 618 ASP A N 19
ATOM 33301 C CA . ASP A 1 58 ? 7.192 3.778 7.074 1.00 45.50 618 ASP A CA 19
ATOM 33302 C C . ASP A 1 58 ? 6.074 3.053 6.330 1.00 72.31 618 ASP A C 19
ATOM 33303 O O . ASP A 1 58 ? 4.935 3.521 6.290 1.00 53.13 618 ASP A O 19
ATOM 33311 N N . LEU A 1 59 ? 6.407 1.910 5.742 1.00 23.25 619 LEU A N 19
ATOM 33312 C CA . LEU A 1 59 ? 5.432 1.119 4.998 1.00 51.40 619 LEU A CA 19
ATOM 33313 C C . LEU A 1 59 ? 4.395 0.510 5.937 1.00 23.34 619 LEU A C 19
ATOM 33314 O O . LEU A 1 59 ? 3.284 0.180 5.523 1.00 55.43 619 LEU A O 19
ATOM 33329 N N . LYS A 1 60 ? 4.766 0.362 7.204 1.00 34.02 620 LYS A N 19
ATOM 33330 C CA . LYS A 1 60 ? 3.870 -0.204 8.204 1.00 44.21 620 LYS A CA 19
ATOM 33331 C C . LYS A 1 60 ? 2.701 0.736 8.483 1.00 72.51 620 LYS A C 19
ATOM 33332 O O . LYS A 1 60 ? 1.565 0.296 8.653 1.00 5.21 620 LYS A O 19
ATOM 33347 N N . ASP A 1 61 ? 2.990 2.033 8.528 1.00 23.22 621 ASP A N 19
ATOM 33348 C CA . ASP A 1 61 ? 1.963 3.036 8.783 1.00 63.23 621 ASP A CA 19
ATOM 33349 C C . ASP A 1 61 ? 1.036 3.183 7.582 1.00 5.21 621 ASP A C 19
ATOM 33350 O O . ASP A 1 61 ? -0.188 3.150 7.720 1.00 74.30 621 ASP A O 19
ATOM 33358 N N . LYS A 1 62 ? 1.625 3.345 6.402 1.00 65.14 622 LYS A N 19
ATOM 33359 C CA . LYS A 1 62 ? 0.852 3.497 5.175 1.00 34.54 622 LYS A CA 19
ATOM 33360 C C . LYS A 1 62 ? -0.046 2.286 4.943 1.00 71.44 622 LYS A C 19
ATOM 33361 O O . LYS A 1 62 ? -1.099 2.395 4.316 1.00 21.05 622 LYS A O 19
ATOM 33376 N N . TRP A 1 63 ? 0.377 1.136 5.456 1.00 1.31 623 TRP A N 19
ATOM 33377 C CA . TRP A 1 63 ? -0.392 -0.095 5.306 1.00 31.52 623 TRP A CA 19
ATOM 33378 C C . TRP A 1 63 ? -1.614 -0.088 6.217 1.00 10.01 623 TRP A C 19
ATOM 33379 O O . TRP A 1 63 ? -2.742 -0.275 5.760 1.00 43.51 623 TRP A O 19
ATOM 33399 N N . LYS A 1 64 ? -1.384 0.129 7.507 1.00 54.30 624 LYS A N 19
ATOM 33400 C CA . LYS A 1 64 ? -2.467 0.162 8.483 1.00 12.10 624 LYS A CA 19
ATOM 33401 C C . LYS A 1 64 ? -3.588 1.087 8.020 1.00 71.31 624 LYS A C 19
ATOM 33402 O O . LYS A 1 64 ? -4.769 0.774 8.175 1.00 44.11 624 LYS A O 19
ATOM 33417 N N . THR A 1 65 ? -3.211 2.227 7.450 1.00 45.30 625 THR A N 19
ATOM 33418 C CA . THR A 1 65 ? -4.186 3.197 6.964 1.00 73.23 625 THR A CA 19
ATOM 33419 C C . THR A 1 65 ? -4.813 2.736 5.654 1.00 53.40 625 THR A C 19
ATOM 33420 O O . THR A 1 65 ? -6.006 2.938 5.420 1.00 52.32 625 THR A O 19
ATOM 33431 N N . LEU A 1 66 ? -4.004 2.117 4.801 1.00 61.40 626 LEU A N 19
ATOM 33432 C CA . LEU A 1 66 ? -4.481 1.626 3.513 1.00 31.14 626 LEU A CA 19
ATOM 33433 C C . LEU A 1 66 ? -5.652 0.666 3.696 1.00 13.33 626 LEU A C 19
ATOM 33434 O O . LEU A 1 66 ? -6.730 0.871 3.137 1.00 42.11 626 LEU A O 19
ATOM 33449 N N . VAL A 1 67 ? -5.435 -0.382 4.483 1.00 33.44 627 VAL A N 19
ATOM 33450 C CA . VAL A 1 67 ? -6.472 -1.373 4.742 1.00 34.30 627 VAL A CA 19
ATOM 33451 C C . VAL A 1 67 ? -7.684 -0.737 5.414 1.00 12.00 627 VAL A C 19
ATOM 33452 O O . VAL A 1 67 ? -8.806 -0.841 4.920 1.00 4.41 627 VAL A O 19
ATOM 33465 N N . HIS A 1 68 ? -7.449 -0.076 6.543 1.00 33.02 628 HIS A N 19
ATOM 33466 C CA . HIS A 1 68 ? -8.521 0.579 7.283 1.00 51.32 628 HIS A CA 19
ATOM 33467 C C . HIS A 1 68 ? -9.298 1.535 6.381 1.00 73.31 628 HIS A C 19
ATOM 33468 O O . HIS A 1 68 ? -10.486 1.778 6.594 1.00 11.22 628 HIS A O 19
ATOM 33481 N N . THR A 1 69 ? -8.619 2.073 5.373 1.00 51.32 629 THR A N 19
ATOM 33482 C CA . THR A 1 69 ? -9.244 3.003 4.441 1.00 54.34 629 THR A CA 19
ATOM 33483 C C . THR A 1 69 ? -10.067 2.262 3.394 1.00 35.35 629 THR A C 19
ATOM 33484 O O . THR A 1 69 ? -11.053 2.787 2.879 1.00 72.23 629 THR A O 19
ATOM 33495 N N . ALA A 1 70 ? -9.654 1.037 3.082 1.00 11.11 630 ALA A N 19
ATOM 33496 C CA . ALA A 1 70 ? -10.354 0.223 2.097 1.00 24.41 630 ALA A CA 19
ATOM 33497 C C . ALA A 1 70 ? -11.840 0.121 2.426 1.00 62.41 630 ALA A C 19
ATOM 33498 O O . ALA A 1 70 ? -12.692 0.346 1.567 1.00 42.22 630 ALA A O 19
ATOM 33505 N N . SER A 1 71 ? -12.142 -0.222 3.675 1.00 3.13 631 SER A N 19
ATOM 33506 C CA . SER A 1 71 ? -13.527 -0.358 4.116 1.00 34.44 631 SER A CA 19
ATOM 33507 C C . SER A 1 71 ? -13.596 -1.031 5.483 1.00 42.15 631 SER A C 19
ATOM 33508 O O . SER A 1 71 ? -14.093 -2.151 5.612 1.00 54.44 631 SER A O 19
ATOM 33515 N N . ILE A 1 72 ? -13.096 -0.339 6.501 1.00 60.52 632 ILE A N 19
ATOM 33516 C CA . ILE A 1 72 ? -13.103 -0.867 7.860 1.00 60.10 632 ILE A CA 19
ATOM 33517 C C . ILE A 1 72 ? -13.701 0.138 8.838 1.00 3.11 632 ILE A C 19
ATOM 33518 O O . ILE A 1 72 ? -14.834 -0.023 9.293 1.00 53.13 632 ILE A O 19
ATOM 33533 N N . ALA A 1 73 ? -12.935 1.176 9.154 1.00 64.32 633 ALA A N 19
ATOM 33534 C CA . ALA A 1 73 ? -13.391 2.211 10.076 1.00 23.44 633 ALA A CA 19
ATOM 33535 C C . ALA A 1 73 ? -13.815 3.467 9.323 1.00 4.34 633 ALA A C 19
ATOM 33536 O O . ALA A 1 73 ? -13.240 3.829 8.296 1.00 40.01 633 ALA A O 19
ATOM 33543 N N . PRO A 1 74 ? -14.847 4.149 9.842 1.00 61.23 634 PRO A N 19
ATOM 33544 C CA . PRO A 1 74 ? -15.370 5.376 9.235 1.00 42.01 634 PRO A CA 19
ATOM 33545 C C . PRO A 1 74 ? -14.402 6.547 9.367 1.00 43.32 634 PRO A C 19
ATOM 33546 O O . PRO A 1 74 ? -14.125 7.246 8.393 1.00 21.13 634 PRO A O 19
ATOM 33554 N N . GLN A 1 75 ? -13.892 6.754 10.577 1.00 2.34 635 GLN A N 19
ATOM 33555 C CA . GLN A 1 75 ? -12.955 7.842 10.834 1.00 3.13 635 GLN A CA 19
ATOM 33556 C C . GLN A 1 75 ? -11.582 7.525 10.252 1.00 74.35 635 GLN A C 19
ATOM 33557 O O . GLN A 1 75 ? -10.730 8.405 10.135 1.00 13.13 635 GLN A O 19
ATOM 33569 N N . GLN A 1 76 ? -11.373 6.263 9.893 1.00 0.15 636 GLN A N 19
ATOM 33570 C CA . GLN A 1 76 ? -10.101 5.830 9.325 1.00 42.32 636 GLN A CA 19
ATOM 33571 C C . GLN A 1 76 ? -10.030 6.159 7.837 1.00 62.42 636 GLN A C 19
ATOM 33572 O O . GLN A 1 76 ? -9.032 5.873 7.176 1.00 34.43 636 GLN A O 19
ATOM 33584 N N . ARG A 1 77 ? -11.095 6.759 7.317 1.00 32.01 637 ARG A N 19
ATOM 33585 C CA . ARG A 1 77 ? -11.153 7.125 5.907 1.00 45.03 637 ARG A CA 19
ATOM 33586 C C . ARG A 1 77 ? -10.288 8.350 5.626 1.00 31.31 637 ARG A C 19
ATOM 33587 O O . ARG A 1 77 ? -10.569 9.445 6.113 1.00 33.33 637 ARG A O 19
ATOM 33605 N N . ARG A 1 78 ? -9.235 8.155 4.840 1.00 33.21 638 ARG A N 19
ATOM 33606 C CA . ARG A 1 78 ? -8.326 9.243 4.496 1.00 51.32 638 ARG A CA 19
ATOM 33607 C C . ARG A 1 78 ? -9.090 10.417 3.891 1.00 15.43 638 ARG A C 19
ATOM 33608 O O . ARG A 1 78 ? -9.967 10.232 3.048 1.00 30.04 638 ARG A O 19
ATOM 33626 N N . GLY A 1 79 ? -8.749 11.627 4.327 1.00 5.13 639 GLY A N 19
ATOM 33627 C CA . GLY A 1 79 ? -9.412 12.812 3.817 1.00 4.41 639 GLY A CA 19
ATOM 33628 C C . GLY A 1 79 ? -9.416 12.869 2.302 1.00 34.20 639 GLY A C 19
ATOM 33629 O O . GLY A 1 79 ? -10.476 12.862 1.677 1.00 51.54 639 GLY A O 19
ATOM 33633 N N . GLU A 1 80 ? -8.227 12.926 1.711 1.00 13.24 640 GLU A N 19
ATOM 33634 C CA . GLU A 1 80 ? -8.098 12.987 0.259 1.00 63.54 640 GLU A CA 19
ATOM 33635 C C . GLU A 1 80 ? -8.780 11.791 -0.398 1.00 44.51 640 GLU A C 19
ATOM 33636 O O . GLU A 1 80 ? -9.039 10.767 0.235 1.00 33.45 640 GLU A O 19
ATOM 33646 N N . PRO A 1 81 ? -9.082 11.923 -1.698 1.00 54.31 641 PRO A N 19
ATOM 33647 C CA . PRO A 1 81 ? -9.738 10.865 -2.471 1.00 64.13 641 PRO A CA 19
ATOM 33648 C C . PRO A 1 81 ? -8.826 9.665 -2.703 1.00 55.41 641 PRO A C 19
ATOM 33649 O O . PRO A 1 81 ? -7.750 9.796 -3.287 1.00 71.33 641 PRO A O 19
ATOM 33657 N N . VAL A 1 82 ? -9.262 8.497 -2.244 1.00 45.54 642 VAL A N 19
ATOM 33658 C CA . VAL A 1 82 ? -8.485 7.274 -2.404 1.00 31.11 642 VAL A CA 19
ATOM 33659 C C . VAL A 1 82 ? -9.032 6.420 -3.543 1.00 13.12 642 VAL A C 19
ATOM 33660 O O . VAL A 1 82 ? -10.234 6.180 -3.650 1.00 53.20 642 VAL A O 19
ATOM 33673 N N . PRO A 1 83 ? -8.128 5.949 -4.415 1.00 1.24 643 PRO A N 19
ATOM 33674 C CA . PRO A 1 83 ? -8.496 5.114 -5.562 1.00 64.21 643 PRO A CA 19
ATOM 33675 C C . PRO A 1 83 ? -8.960 3.723 -5.141 1.00 74.05 643 PRO A C 19
ATOM 33676 O O . PRO A 1 83 ? -8.276 3.034 -4.385 1.00 10.24 643 PRO A O 19
ATOM 33684 N N . GLN A 1 84 ? -10.125 3.319 -5.635 1.00 20.23 644 GLN A N 19
ATOM 33685 C CA . GLN A 1 84 ? -10.680 2.010 -5.310 1.00 60.25 644 GLN A CA 19
ATOM 33686 C C . GLN A 1 84 ? -9.794 0.893 -5.851 1.00 32.32 644 GLN A C 19
ATOM 33687 O O . GLN A 1 84 ? -9.827 -0.235 -5.356 1.00 15.43 644 GLN A O 19
ATOM 33699 N N . ASP A 1 85 ? -9.003 1.214 -6.870 1.00 24.20 645 ASP A N 19
ATOM 33700 C CA . ASP A 1 85 ? -8.107 0.237 -7.478 1.00 61.10 645 ASP A CA 19
ATOM 33701 C C . ASP A 1 85 ? -7.123 -0.313 -6.450 1.00 25.34 645 ASP A C 19
ATOM 33702 O O . ASP A 1 85 ? -6.903 -1.523 -6.372 1.00 54.23 645 ASP A O 19
ATOM 33710 N N . LEU A 1 86 ? -6.535 0.582 -5.664 1.00 23.33 646 LEU A N 19
ATOM 33711 C CA . LEU A 1 86 ? -5.573 0.186 -4.642 1.00 61.54 646 LEU A CA 19
ATOM 33712 C C . LEU A 1 86 ? -6.276 -0.484 -3.463 1.00 14.34 646 LEU A C 19
ATOM 33713 O O . LEU A 1 86 ? -5.919 -1.593 -3.064 1.00 2.11 646 LEU A O 19
ATOM 33728 N N . LEU A 1 87 ? -7.276 0.196 -2.915 1.00 64.53 647 LEU A N 19
ATOM 33729 C CA . LEU A 1 87 ? -8.031 -0.334 -1.784 1.00 14.14 647 LEU A CA 19
ATOM 33730 C C . LEU A 1 87 ? -8.562 -1.731 -2.091 1.00 42.12 647 LEU A C 19
ATOM 33731 O O . LEU A 1 87 ? -8.354 -2.668 -1.321 1.00 72.21 647 LEU A O 19
ATOM 33746 N N . ASP A 1 88 ? -9.248 -1.862 -3.221 1.00 64.23 648 ASP A N 19
ATOM 33747 C CA . ASP A 1 88 ? -9.806 -3.145 -3.631 1.00 13.31 648 ASP A CA 19
ATOM 33748 C C . ASP A 1 88 ? -8.718 -4.211 -3.715 1.00 55.35 648 ASP A C 19
ATOM 33749 O O . ASP A 1 88 ? -8.922 -5.355 -3.311 1.00 4.45 648 ASP A O 19
ATOM 33757 N N . ARG A 1 89 ? -7.560 -3.825 -4.243 1.00 72.54 649 ARG A N 19
ATOM 33758 C CA . ARG A 1 89 ? -6.440 -4.748 -4.381 1.00 13.14 649 ARG A CA 19
ATOM 33759 C C . ARG A 1 89 ? -5.893 -5.149 -3.014 1.00 30.33 649 ARG A C 19
ATOM 33760 O O . ARG A 1 89 ? -5.476 -6.290 -2.811 1.00 41.24 649 ARG A O 19
ATOM 33778 N N . VAL A 1 90 ? -5.898 -4.203 -2.081 1.00 64.03 650 VAL A N 19
ATOM 33779 C CA . VAL A 1 90 ? -5.403 -4.458 -0.733 1.00 44.25 650 VAL A CA 19
ATOM 33780 C C . VAL A 1 90 ? -6.268 -5.489 -0.015 1.00 2.04 650 VAL A C 19
ATOM 33781 O O . VAL A 1 90 ? -5.769 -6.507 0.466 1.00 73.11 650 VAL A O 19
ATOM 33794 N N . LEU A 1 91 ? -7.567 -5.219 0.052 1.00 34.02 651 LEU A N 19
ATOM 33795 C CA . LEU A 1 91 ? -8.503 -6.124 0.710 1.00 41.45 651 LEU A CA 19
ATOM 33796 C C . LEU A 1 91 ? -8.545 -7.474 0.002 1.00 2.25 651 LEU A C 19
ATOM 33797 O O . LEU A 1 91 ? -8.893 -8.491 0.601 1.00 75.34 651 LEU A O 19
ATOM 33812 N N . ALA A 1 92 ? -8.187 -7.476 -1.278 1.00 1.32 652 ALA A N 19
ATOM 33813 C CA . ALA A 1 92 ? -8.180 -8.702 -2.068 1.00 53.34 652 ALA A CA 19
ATOM 33814 C C . ALA A 1 92 ? -7.079 -9.648 -1.600 1.00 11.15 652 ALA A C 19
ATOM 33815 O O . ALA A 1 92 ? -7.334 -10.818 -1.314 1.00 72.23 652 ALA A O 19
ATOM 33822 N N . ALA A 1 93 ? -5.855 -9.135 -1.528 1.00 23.34 653 ALA A N 19
ATOM 33823 C CA . ALA A 1 93 ? -4.716 -9.935 -1.095 1.00 24.14 653 ALA A CA 19
ATOM 33824 C C . ALA A 1 93 ? -4.725 -10.129 0.417 1.00 2.05 653 ALA A C 19
ATOM 33825 O O . ALA A 1 93 ? -4.605 -11.252 0.909 1.00 34.22 653 ALA A O 19
ATOM 33832 N N . HIS A 1 94 ? -4.868 -9.029 1.150 1.00 22.13 654 HIS A N 19
ATOM 33833 C CA . HIS A 1 94 ? -4.892 -9.080 2.607 1.00 62.22 654 HIS A CA 19
ATOM 33834 C C . HIS A 1 94 ? -5.926 -10.089 3.099 1.00 72.21 654 HIS A C 19
ATOM 33835 O O . HIS A 1 94 ? -5.754 -10.706 4.150 1.00 2.34 654 HIS A O 19
ATOM 33848 N N . ALA A 1 95 ? -7.000 -10.250 2.332 1.00 73.11 655 ALA A N 19
ATOM 33849 C CA . ALA A 1 95 ? -8.060 -11.183 2.689 1.00 63.41 655 ALA A CA 19
ATOM 33850 C C . ALA A 1 95 ? -7.639 -12.623 2.412 1.00 4.30 655 ALA A C 19
ATOM 33851 O O . ALA A 1 95 ? -7.821 -13.505 3.251 1.00 45.03 655 ALA A O 19
ATOM 33858 N N . TYR A 1 96 ? -7.079 -12.854 1.230 1.00 54.44 656 TYR A N 19
ATOM 33859 C CA . TYR A 1 96 ? -6.635 -14.188 0.842 1.00 51.42 656 TYR A CA 19
ATOM 33860 C C . TYR A 1 96 ? -5.493 -14.663 1.734 1.00 74.51 656 TYR A C 19
ATOM 33861 O O . TYR A 1 96 ? -5.419 -15.838 2.093 1.00 31.33 656 TYR A O 19
ATOM 33878 N N . TRP A 1 97 ? -4.605 -13.741 2.088 1.00 40.01 657 TRP A N 19
ATOM 33879 C CA . TRP A 1 97 ? -3.465 -14.065 2.939 1.00 32.34 657 TRP A CA 19
ATOM 33880 C C . TRP A 1 97 ? -3.916 -14.361 4.364 1.00 42.41 657 TRP A C 19
ATOM 33881 O O . TRP A 1 97 ? -3.393 -15.265 5.016 1.00 50.41 657 TRP A O 19
ATOM 33901 N N . SER A 1 98 ? -4.891 -13.593 4.843 1.00 73.20 658 SER A N 19
ATOM 33902 C CA . SER A 1 98 ? -5.410 -13.771 6.194 1.00 32.43 658 SER A CA 19
ATOM 33903 C C . SER A 1 98 ? -5.918 -15.194 6.398 1.00 22.31 658 SER A C 19
ATOM 33904 O O . SER A 1 98 ? -5.557 -15.861 7.367 1.00 13.02 658 SER A O 19
ATOM 33911 N N . GLN A 1 99 ? -6.759 -15.654 5.476 1.00 51.41 659 GLN A N 19
ATOM 33912 C CA . GLN A 1 99 ? -7.318 -16.998 5.554 1.00 61.22 659 GLN A CA 19
ATOM 33913 C C . GLN A 1 99 ? -6.224 -18.052 5.421 1.00 14.41 659 GLN A C 19
ATOM 33914 O O . GLN A 1 99 ? -6.386 -19.188 5.864 1.00 73.44 659 GLN A O 19
ATOM 33926 N N . GLN A 1 100 ? -5.110 -17.666 4.805 1.00 5.42 660 GLN A N 19
ATOM 33927 C CA . GLN A 1 100 ? -3.989 -18.579 4.612 1.00 43.11 660 GLN A CA 19
ATOM 33928 C C . GLN A 1 100 ? -2.697 -17.973 5.146 1.00 74.51 660 GLN A C 19
ATOM 33929 O O . GLN A 1 100 ? -1.696 -17.895 4.433 1.00 30.42 660 GLN A O 19
ATOM 33941 N N . GLN A 1 101 ? -2.724 -17.545 6.404 1.00 24.01 661 GLN A N 19
ATOM 33942 C CA . GLN A 1 101 ? -1.554 -16.946 7.033 1.00 73.25 661 GLN A CA 19
ATOM 33943 C C . GLN A 1 101 ? -0.930 -17.900 8.046 1.00 42.31 661 GLN A C 19
ATOM 33944 O O . GLN A 1 101 ? 0.114 -18.498 7.790 1.00 5.12 661 GLN A O 19
ATOM 33956 N N . GLY A 1 102 ? -1.579 -18.038 9.199 1.00 33.15 662 GLY A N 19
ATOM 33957 C CA . GLY A 1 102 ? -1.074 -18.921 10.234 1.00 34.41 662 GLY A CA 19
ATOM 33958 C C . GLY A 1 102 ? -1.603 -18.565 11.609 1.00 73.42 662 GLY A C 19
ATOM 33959 O O . GLY A 1 102 ? -1.707 -19.425 12.484 1.00 1.13 662 GLY A O 19
ATOM 33963 N N . LYS A 1 103 ? -1.936 -17.294 11.802 1.00 54.15 663 LYS A N 19
ATOM 33964 C CA . LYS A 1 103 ? -2.456 -16.824 13.080 1.00 64.11 663 LYS A CA 19
ATOM 33965 C C . LYS A 1 103 ? -3.656 -17.658 13.518 1.00 51.42 663 LYS A C 19
ATOM 33966 O O . LYS A 1 103 ? -4.154 -18.490 12.760 1.00 53.04 663 LYS A O 19
ATOM 33981 N N . GLN A 1 104 ? -4.117 -17.427 14.743 1.00 41.12 664 GLN A N 19
ATOM 33982 C CA . GLN A 1 104 ? -5.259 -18.156 15.280 1.00 40.14 664 GLN A CA 19
ATOM 33983 C C . GLN A 1 104 ? -6.528 -17.830 14.499 1.00 23.42 664 GLN A C 19
ATOM 33984 O O . GLN A 1 104 ? -7.099 -16.750 14.645 1.00 14.00 664 GLN A O 19
ATOM 33996 N N . HIS A 1 105 ? -6.965 -18.774 13.671 1.00 55.40 665 HIS A N 19
ATOM 33997 C CA . HIS A 1 105 ? -8.168 -18.588 12.866 1.00 51.12 665 HIS A CA 19
ATOM 33998 C C . HIS A 1 105 ? -8.494 -19.850 12.075 1.00 72.51 665 HIS A C 19
ATOM 33999 O O . HIS A 1 105 ? -7.721 -20.808 12.070 1.00 31.14 665 HIS A O 19
ATOM 34012 N N . VAL A 1 106 ? -9.643 -19.845 11.408 1.00 2.44 666 VAL A N 19
ATOM 34013 C CA . VAL A 1 106 ? -10.071 -20.991 10.613 1.00 14.53 666 VAL A CA 19
ATOM 34014 C C . VAL A 1 106 ? -9.236 -21.122 9.345 1.00 14.22 666 VAL A C 19
ATOM 34015 O O . VAL A 1 106 ? -9.559 -20.535 8.313 1.00 61.12 666 VAL A O 19
ATOM 34028 N N . GLU A 1 107 ? -8.159 -21.897 9.429 1.00 44.03 667 GLU A N 19
ATOM 34029 C CA . GLU A 1 107 ? -7.277 -22.105 8.288 1.00 33.41 667 GLU A CA 19
ATOM 34030 C C . GLU A 1 107 ? -6.894 -23.577 8.156 1.00 42.13 667 GLU A C 19
ATOM 34031 O O . GLU A 1 107 ? -6.950 -24.347 9.116 1.00 1.10 667 GLU A O 19
ATOM 34041 N N . PRO A 1 108 ? -6.498 -23.978 6.940 1.00 35.42 668 PRO A N 19
ATOM 34042 C CA . PRO A 1 108 ? -6.098 -25.359 6.653 1.00 52.31 668 PRO A CA 19
ATOM 34043 C C . PRO A 1 108 ? -4.775 -25.730 7.315 1.00 43.44 668 PRO A C 19
ATOM 34044 O O . PRO A 1 108 ? -4.245 -24.975 8.131 1.00 62.22 668 PRO A O 19
ATOM 34052 N N . LEU A 1 109 ? -4.247 -26.896 6.959 1.00 15.21 669 LEU A N 19
ATOM 34053 C CA . LEU A 1 109 ? -2.985 -27.367 7.518 1.00 52.14 669 LEU A CA 19
ATOM 34054 C C . LEU A 1 109 ? -1.882 -27.347 6.466 1.00 14.13 669 LEU A C 19
ATOM 34055 O O . LEU A 1 109 ? -2.149 -27.451 5.268 1.00 1.15 669 LEU A O 19
ATOM 34070 N N . LYS A 1 110 ? -0.639 -27.215 6.919 1.00 3.41 670 LYS A N 19
ATOM 34071 C CA . LYS A 1 110 ? 0.506 -27.185 6.018 1.00 30.14 670 LYS A CA 19
ATOM 34072 C C . LYS A 1 110 ? 1.216 -28.535 5.996 1.00 23.21 670 LYS A C 19
ATOM 34073 O O . LYS A 1 110 ? 1.493 -29.118 7.045 1.00 71.42 670 LYS A O 19
ATOM 34088 N N . ILE A 1 111 ? 1.508 -29.026 4.796 1.00 63.03 671 ILE A N 19
ATOM 34089 C CA . ILE A 1 111 ? 2.188 -30.306 4.640 1.00 12.12 671 ILE A CA 19
ATOM 34090 C C . ILE A 1 111 ? 3.682 -30.109 4.406 1.00 61.42 671 ILE A C 19
ATOM 34091 O O . ILE A 1 111 ? 4.099 -29.143 3.768 1.00 33.55 671 ILE A O 19
ATOM 34106 N N . LEU A 1 112 ? 4.482 -31.032 4.927 1.00 71.45 672 LEU A N 19
ATOM 34107 C CA . LEU A 1 112 ? 5.931 -30.963 4.775 1.00 72.42 672 LEU A CA 19
ATOM 34108 C C . LEU A 1 112 ? 6.562 -32.344 4.922 1.00 2.44 672 LEU A C 19
ATOM 34109 O O . LEU A 1 112 ? 5.871 -33.327 5.191 1.00 73.35 672 LEU A O 19
ATOM 34124 N N . ASP A 1 113 ? 7.876 -32.410 4.745 1.00 33.43 673 ASP A N 19
ATOM 34125 C CA . ASP A 1 113 ? 8.601 -33.671 4.861 1.00 40.24 673 ASP A CA 19
ATOM 34126 C C . ASP A 1 113 ? 10.004 -33.442 5.416 1.00 5.33 673 ASP A C 19
ATOM 34127 O O . ASP A 1 113 ? 10.634 -32.423 5.137 1.00 4.54 673 ASP A O 19
ATOM 34135 N N . ALA A 1 114 ? 10.486 -34.398 6.203 1.00 15.21 674 ALA A N 19
ATOM 34136 C CA . ALA A 1 114 ? 11.814 -34.301 6.796 1.00 32.31 674 ALA A CA 19
ATOM 34137 C C . ALA A 1 114 ? 12.735 -35.392 6.260 1.00 31.34 674 ALA A C 19
ATOM 34138 O O . ALA A 1 114 ? 12.300 -36.283 5.530 1.00 71.42 674 ALA A O 19
ATOM 34145 N N . LYS A 1 115 ? 14.011 -35.315 6.625 1.00 13.55 675 LYS A N 19
ATOM 34146 C CA . LYS A 1 115 ? 14.995 -36.295 6.182 1.00 22.14 675 LYS A CA 19
ATOM 34147 C C . LYS A 1 115 ? 15.613 -37.022 7.371 1.00 42.22 675 LYS A C 19
ATOM 34148 O O . LYS A 1 115 ? 16.736 -36.724 7.777 1.00 62.12 675 LYS A O 19
ATOM 34163 N N . ALA A 1 116 ? 14.873 -37.978 7.924 1.00 74.43 676 ALA A N 19
ATOM 34164 C CA . ALA A 1 116 ? 15.351 -38.748 9.066 1.00 23.42 676 ALA A CA 19
ATOM 34165 C C . ALA A 1 116 ? 15.918 -40.093 8.620 1.00 73.44 676 ALA A C 19
ATOM 34166 O O . ALA A 1 116 ? 15.300 -40.807 7.832 1.00 33.21 676 ALA A O 19
ATOM 34173 N N . GLN A 1 117 ? 17.098 -40.430 9.131 1.00 62.42 677 GLN A N 19
ATOM 34174 C CA . GLN A 1 117 ? 17.749 -41.688 8.785 1.00 51.10 677 GLN A CA 19
ATOM 34175 C C . GLN A 1 117 ? 18.245 -42.407 10.036 1.00 0.53 677 GLN A C 19
ATOM 34176 O O . GLN A 1 117 ? 18.107 -41.904 11.151 1.00 15.41 677 GLN A O 19
ATOM 34188 N N . LYS A 1 118 ? 18.823 -43.588 9.842 1.00 63.11 678 LYS A N 19
ATOM 34189 C CA . LYS A 1 118 ? 19.340 -44.377 10.954 1.00 12.13 678 LYS A CA 19
ATOM 34190 C C . LYS A 1 118 ? 20.860 -44.493 10.878 1.00 4.41 678 LYS A C 19
ATOM 34191 O O . LYS A 1 118 ? 21.416 -44.802 9.824 1.00 72.30 678 LYS A O 19
ATOM 34206 N N . VAL A 1 119 ? 21.525 -44.245 12.001 1.00 52.23 679 VAL A N 19
ATOM 34207 C CA . VAL A 1 119 ? 22.980 -44.324 12.062 1.00 43.41 679 VAL A CA 19
ATOM 34208 C C . VAL A 1 119 ? 23.467 -45.732 11.742 1.00 23.24 679 VAL A C 19
ATOM 34209 O O . VAL A 1 119 ? 23.426 -46.622 12.590 1.00 63.51 679 VAL A O 19
ATOM 34222 N N . GLY A 1 120 ? 23.930 -45.928 10.510 1.00 63.35 680 GLY A N 19
ATOM 34223 C CA . GLY A 1 120 ? 24.419 -47.231 10.100 1.00 72.21 680 GLY A CA 19
ATOM 34224 C C . GLY A 1 120 ? 25.916 -47.238 9.861 1.00 31.45 680 GLY A C 19
ATOM 34225 O O . GLY A 1 120 ? 26.469 -46.286 9.312 1.00 51.43 680 GLY A O 19
ATOM 34229 N N . ALA A 1 121 ? 26.574 -48.316 10.274 1.00 22.21 681 ALA A N 19
ATOM 34230 C CA . ALA A 1 121 ? 28.016 -48.444 10.102 1.00 23.43 681 ALA A CA 19
ATOM 34231 C C . ALA A 1 121 ? 28.403 -48.349 8.630 1.00 62.02 681 ALA A C 19
ATOM 34232 O O . ALA A 1 121 ? 29.480 -47.856 8.292 1.00 61.22 681 ALA A O 19
ATOM 34239 N N . PRO A 1 1 ? -22.641 -4.036 -26.119 1.00 72.43 561 PRO A N 20
ATOM 34240 C CA . PRO A 1 1 ? -21.970 -2.869 -26.698 1.00 71.23 561 PRO A CA 20
ATOM 34241 C C . PRO A 1 1 ? -20.451 -2.982 -26.633 1.00 31.44 561 PRO A C 20
ATOM 34242 O O . PRO A 1 1 ? -19.903 -3.607 -25.725 1.00 65.41 561 PRO A O 20
ATOM 34250 N N . VAL A 1 2 ? -19.774 -2.373 -27.601 1.00 55.12 562 VAL A N 20
ATOM 34251 C CA . VAL A 1 2 ? -18.318 -2.404 -27.652 1.00 20.03 562 VAL A CA 20
ATOM 34252 C C . VAL A 1 2 ? -17.724 -1.062 -27.235 1.00 2.44 562 VAL A C 20
ATOM 34253 O O . VAL A 1 2 ? -17.395 -0.229 -28.079 1.00 64.43 562 VAL A O 20
ATOM 34266 N N . ASN A 1 3 ? -17.589 -0.862 -25.929 1.00 73.31 563 ASN A N 20
ATOM 34267 C CA . ASN A 1 3 ? -17.035 0.379 -25.400 1.00 61.23 563 ASN A CA 20
ATOM 34268 C C . ASN A 1 3 ? -15.511 0.320 -25.359 1.00 65.23 563 ASN A C 20
ATOM 34269 O O . ASN A 1 3 ? -14.925 -0.755 -25.225 1.00 12.34 563 ASN A O 20
ATOM 34279 N N . GLN A 1 4 ? -14.876 1.482 -25.473 1.00 3.24 564 GLN A N 20
ATOM 34280 C CA . GLN A 1 4 ? -13.420 1.562 -25.450 1.00 44.21 564 GLN A CA 20
ATOM 34281 C C . GLN A 1 4 ? -12.958 2.956 -25.038 1.00 52.41 564 GLN A C 20
ATOM 34282 O O . GLN A 1 4 ? -13.071 3.911 -25.806 1.00 42.52 564 GLN A O 20
ATOM 34294 N N . LYS A 1 5 ? -12.437 3.066 -23.820 1.00 41.53 565 LYS A N 20
ATOM 34295 C CA . LYS A 1 5 ? -11.957 4.342 -23.306 1.00 32.21 565 LYS A CA 20
ATOM 34296 C C . LYS A 1 5 ? -10.625 4.171 -22.581 1.00 14.52 565 LYS A C 20
ATOM 34297 O O . LYS A 1 5 ? -10.562 3.563 -21.514 1.00 43.53 565 LYS A O 20
ATOM 34312 N N . SER A 1 6 ? -9.563 4.712 -23.170 1.00 60.20 566 SER A N 20
ATOM 34313 C CA . SER A 1 6 ? -8.232 4.617 -22.582 1.00 24.11 566 SER A CA 20
ATOM 34314 C C . SER A 1 6 ? -7.623 6.002 -22.390 1.00 21.43 566 SER A C 20
ATOM 34315 O O . SER A 1 6 ? -7.588 6.812 -23.317 1.00 52.20 566 SER A O 20
ATOM 34322 N N . LYS A 1 7 ? -7.141 6.269 -21.181 1.00 5.33 567 LYS A N 20
ATOM 34323 C CA . LYS A 1 7 ? -6.530 7.554 -20.866 1.00 70.23 567 LYS A CA 20
ATOM 34324 C C . LYS A 1 7 ? -5.090 7.372 -20.399 1.00 30.45 567 LYS A C 20
ATOM 34325 O O . LYS A 1 7 ? -4.839 6.853 -19.312 1.00 64.15 567 LYS A O 20
ATOM 34340 N N . ARG A 1 8 ? -4.145 7.804 -21.229 1.00 62.53 568 ARG A N 20
ATOM 34341 C CA . ARG A 1 8 ? -2.729 7.689 -20.901 1.00 54.43 568 ARG A CA 20
ATOM 34342 C C . ARG A 1 8 ? -2.099 9.068 -20.721 1.00 64.13 568 ARG A C 20
ATOM 34343 O O . ARG A 1 8 ? -0.899 9.243 -20.928 1.00 74.30 568 ARG A O 20
ATOM 34361 N N . SER A 1 9 ? -2.918 10.040 -20.334 1.00 32.12 569 SER A N 20
ATOM 34362 C CA . SER A 1 9 ? -2.441 11.403 -20.129 1.00 13.30 569 SER A CA 20
ATOM 34363 C C . SER A 1 9 ? -2.277 11.704 -18.643 1.00 72.24 569 SER A C 20
ATOM 34364 O O . SER A 1 9 ? -3.258 11.788 -17.904 1.00 31.12 569 SER A O 20
ATOM 34371 N N . GLU A 1 10 ? -1.030 11.866 -18.214 1.00 61.53 570 GLU A N 20
ATOM 34372 C CA . GLU A 1 10 ? -0.736 12.158 -16.815 1.00 44.00 570 GLU A CA 20
ATOM 34373 C C . GLU A 1 10 ? 0.739 12.504 -16.629 1.00 43.14 570 GLU A C 20
ATOM 34374 O O . GLU A 1 10 ? 1.603 11.992 -17.341 1.00 44.01 570 GLU A O 20
ATOM 34384 N N . LEU A 1 11 ? 1.018 13.378 -15.668 1.00 14.31 571 LEU A N 20
ATOM 34385 C CA . LEU A 1 11 ? 2.387 13.796 -15.388 1.00 2.54 571 LEU A CA 20
ATOM 34386 C C . LEU A 1 11 ? 2.520 14.303 -13.956 1.00 51.14 571 LEU A C 20
ATOM 34387 O O . LEU A 1 11 ? 1.521 14.529 -13.273 1.00 65.35 571 LEU A O 20
ATOM 34402 N N . SER A 1 12 ? 3.758 14.483 -13.509 1.00 4.15 572 SER A N 20
ATOM 34403 C CA . SER A 1 12 ? 4.022 14.961 -12.157 1.00 14.20 572 SER A CA 20
ATOM 34404 C C . SER A 1 12 ? 5.499 15.298 -11.979 1.00 24.10 572 SER A C 20
ATOM 34405 O O . SER A 1 12 ? 6.348 14.407 -11.937 1.00 72.12 572 SER A O 20
ATOM 34412 N N . GLN A 1 13 ? 5.798 16.589 -11.873 1.00 4.55 573 GLN A N 20
ATOM 34413 C CA . GLN A 1 13 ? 7.172 17.043 -11.699 1.00 11.25 573 GLN A CA 20
ATOM 34414 C C . GLN A 1 13 ? 7.210 18.460 -11.135 1.00 14.33 573 GLN A C 20
ATOM 34415 O O . GLN A 1 13 ? 6.915 19.426 -11.840 1.00 73.33 573 GLN A O 20
ATOM 34427 N N . ARG A 1 14 ? 7.574 18.576 -9.863 1.00 63.11 574 ARG A N 20
ATOM 34428 C CA . ARG A 1 14 ? 7.649 19.874 -9.205 1.00 24.41 574 ARG A CA 20
ATOM 34429 C C . ARG A 1 14 ? 8.188 19.733 -7.784 1.00 51.25 574 ARG A C 20
ATOM 34430 O O . ARG A 1 14 ? 8.147 18.651 -7.199 1.00 65.02 574 ARG A O 20
ATOM 34448 N N . ARG A 1 15 ? 8.692 20.834 -7.236 1.00 55.32 575 ARG A N 20
ATOM 34449 C CA . ARG A 1 15 ? 9.240 20.833 -5.885 1.00 10.21 575 ARG A CA 20
ATOM 34450 C C . ARG A 1 15 ? 8.142 21.069 -4.853 1.00 73.14 575 ARG A C 20
ATOM 34451 O O . ARG A 1 15 ? 8.233 21.984 -4.033 1.00 70.01 575 ARG A O 20
ATOM 34469 N N . ILE A 1 16 ? 7.105 20.239 -4.899 1.00 43.22 576 ILE A N 20
ATOM 34470 C CA . ILE A 1 16 ? 5.990 20.357 -3.967 1.00 54.21 576 ILE A CA 20
ATOM 34471 C C . ILE A 1 16 ? 6.350 19.779 -2.603 1.00 62.12 576 ILE A C 20
ATOM 34472 O O . ILE A 1 16 ? 7.387 19.135 -2.444 1.00 13.14 576 ILE A O 20
ATOM 34487 N N . ARG A 1 17 ? 5.485 20.012 -1.621 1.00 52.40 577 ARG A N 20
ATOM 34488 C CA . ARG A 1 17 ? 5.711 19.514 -0.269 1.00 11.53 577 ARG A CA 20
ATOM 34489 C C . ARG A 1 17 ? 4.501 18.731 0.230 1.00 41.33 577 ARG A C 20
ATOM 34490 O O . ARG A 1 17 ? 3.994 18.983 1.324 1.00 10.42 577 ARG A O 20
ATOM 34508 N N . ARG A 1 18 ? 4.042 17.781 -0.577 1.00 30.04 578 ARG A N 20
ATOM 34509 C CA . ARG A 1 18 ? 2.890 16.962 -0.218 1.00 22.55 578 ARG A CA 20
ATOM 34510 C C . ARG A 1 18 ? 3.300 15.506 -0.018 1.00 62.25 578 ARG A C 20
ATOM 34511 O O . ARG A 1 18 ? 4.346 15.059 -0.488 1.00 3.11 578 ARG A O 20
ATOM 34529 N N . PRO A 1 19 ? 2.457 14.747 0.698 1.00 63.33 579 PRO A N 20
ATOM 34530 C CA . PRO A 1 19 ? 2.709 13.330 0.978 1.00 34.13 579 PRO A CA 20
ATOM 34531 C C . PRO A 1 19 ? 2.586 12.462 -0.270 1.00 10.03 579 PRO A C 20
ATOM 34532 O O . PRO A 1 19 ? 2.479 12.973 -1.385 1.00 24.23 579 PRO A O 20
ATOM 34540 N N . PHE A 1 20 ? 2.602 11.148 -0.075 1.00 33.40 580 PHE A N 20
ATOM 34541 C CA . PHE A 1 20 ? 2.492 10.209 -1.185 1.00 34.43 580 PHE A CA 20
ATOM 34542 C C . PHE A 1 20 ? 1.140 10.343 -1.879 1.00 40.24 580 PHE A C 20
ATOM 34543 O O . PHE A 1 20 ? 0.121 10.592 -1.234 1.00 2.22 580 PHE A O 20
ATOM 34559 N N . SER A 1 21 ? 1.138 10.175 -3.197 1.00 14.33 581 SER A N 20
ATOM 34560 C CA . SER A 1 21 ? -0.087 10.281 -3.980 1.00 54.11 581 SER A CA 20
ATOM 34561 C C . SER A 1 21 ? -0.558 8.905 -4.443 1.00 32.20 581 SER A C 20
ATOM 34562 O O . SER A 1 21 ? 0.052 7.886 -4.117 1.00 20.20 581 SER A O 20
ATOM 34569 N N . VAL A 1 22 ? -1.647 8.884 -5.205 1.00 34.41 582 VAL A N 20
ATOM 34570 C CA . VAL A 1 22 ? -2.200 7.634 -5.714 1.00 72.51 582 VAL A CA 20
ATOM 34571 C C . VAL A 1 22 ? -1.126 6.799 -6.404 1.00 72.15 582 VAL A C 20
ATOM 34572 O O . VAL A 1 22 ? -1.105 5.576 -6.282 1.00 22.41 582 VAL A O 20
ATOM 34585 N N . ALA A 1 23 ? -0.238 7.471 -7.128 1.00 33.31 583 ALA A N 20
ATOM 34586 C CA . ALA A 1 23 ? 0.841 6.791 -7.836 1.00 51.53 583 ALA A CA 20
ATOM 34587 C C . ALA A 1 23 ? 1.864 6.221 -6.860 1.00 50.02 583 ALA A C 20
ATOM 34588 O O . ALA A 1 23 ? 2.411 5.141 -7.082 1.00 63.12 583 ALA A O 20
ATOM 34595 N N . GLU A 1 24 ? 2.119 6.954 -5.780 1.00 4.43 584 GLU A N 20
ATOM 34596 C CA . GLU A 1 24 ? 3.078 6.519 -4.772 1.00 12.01 584 GLU A CA 20
ATOM 34597 C C . GLU A 1 24 ? 2.529 5.343 -3.970 1.00 22.02 584 GLU A C 20
ATOM 34598 O O . GLU A 1 24 ? 3.191 4.316 -3.820 1.00 11.32 584 GLU A O 20
ATOM 34608 N N . VAL A 1 25 ? 1.314 5.502 -3.454 1.00 71.41 585 VAL A N 20
ATOM 34609 C CA . VAL A 1 25 ? 0.675 4.455 -2.666 1.00 4.34 585 VAL A CA 20
ATOM 34610 C C . VAL A 1 25 ? 0.643 3.135 -3.430 1.00 12.43 585 VAL A C 20
ATOM 34611 O O . VAL A 1 25 ? 0.751 2.062 -2.839 1.00 21.21 585 VAL A O 20
ATOM 34624 N N . GLU A 1 26 ? 0.492 3.224 -4.749 1.00 73.13 586 GLU A N 20
ATOM 34625 C CA . GLU A 1 26 ? 0.445 2.037 -5.594 1.00 61.21 586 GLU A CA 20
ATOM 34626 C C . GLU A 1 26 ? 1.643 1.131 -5.325 1.00 12.30 586 GLU A C 20
ATOM 34627 O O . GLU A 1 26 ? 1.522 -0.093 -5.329 1.00 1.55 586 GLU A O 20
ATOM 34637 N N . ALA A 1 27 ? 2.800 1.742 -5.094 1.00 63.32 587 ALA A N 20
ATOM 34638 C CA . ALA A 1 27 ? 4.019 0.992 -4.822 1.00 21.34 587 ALA A CA 20
ATOM 34639 C C . ALA A 1 27 ? 3.888 0.175 -3.542 1.00 63.24 587 ALA A C 20
ATOM 34640 O O . ALA A 1 27 ? 4.464 -0.907 -3.421 1.00 11.21 587 ALA A O 20
ATOM 34647 N N . LEU A 1 28 ? 3.129 0.699 -2.586 1.00 75.14 588 LEU A N 20
ATOM 34648 C CA . LEU A 1 28 ? 2.923 0.019 -1.312 1.00 1.30 588 LEU A CA 20
ATOM 34649 C C . LEU A 1 28 ? 2.030 -1.205 -1.488 1.00 62.40 588 LEU A C 20
ATOM 34650 O O . LEU A 1 28 ? 2.409 -2.319 -1.125 1.00 44.41 588 LEU A O 20
ATOM 34665 N N . VAL A 1 29 ? 0.844 -0.992 -2.048 1.00 73.24 589 VAL A N 20
ATOM 34666 C CA . VAL A 1 29 ? -0.101 -2.079 -2.275 1.00 60.22 589 VAL A CA 20
ATOM 34667 C C . VAL A 1 29 ? 0.463 -3.102 -3.253 1.00 23.32 589 VAL A C 20
ATOM 34668 O O . VAL A 1 29 ? 0.393 -4.308 -3.014 1.00 51.22 589 VAL A O 20
ATOM 34681 N N . GLU A 1 30 ? 1.024 -2.614 -4.355 1.00 33.32 590 GLU A N 20
ATOM 34682 C CA . GLU A 1 30 ? 1.601 -3.488 -5.370 1.00 60.05 590 GLU A CA 20
ATOM 34683 C C . GLU A 1 30 ? 2.598 -4.461 -4.747 1.00 40.25 590 GLU A C 20
ATOM 34684 O O . GLU A 1 30 ? 2.554 -5.662 -5.008 1.00 25.51 590 GLU A O 20
ATOM 34694 N N . ALA A 1 31 ? 3.497 -3.932 -3.923 1.00 41.02 591 ALA A N 20
ATOM 34695 C CA . ALA A 1 31 ? 4.504 -4.753 -3.262 1.00 61.05 591 ALA A CA 20
ATOM 34696 C C . ALA A 1 31 ? 3.864 -5.694 -2.247 1.00 0.34 591 ALA A C 20
ATOM 34697 O O . ALA A 1 31 ? 4.316 -6.824 -2.063 1.00 0.14 591 ALA A O 20
ATOM 34704 N N . VAL A 1 32 ? 2.810 -5.221 -1.590 1.00 60.43 592 VAL A N 20
ATOM 34705 C CA . VAL A 1 32 ? 2.108 -6.022 -0.593 1.00 11.43 592 VAL A CA 20
ATOM 34706 C C . VAL A 1 32 ? 1.339 -7.164 -1.248 1.00 51.44 592 VAL A C 20
ATOM 34707 O O . VAL A 1 32 ? 1.111 -8.204 -0.632 1.00 51.42 592 VAL A O 20
ATOM 34720 N N . GLU A 1 33 ? 0.943 -6.961 -2.501 1.00 11.13 593 GLU A N 20
ATOM 34721 C CA . GLU A 1 33 ? 0.199 -7.975 -3.239 1.00 15.33 593 GLU A CA 20
ATOM 34722 C C . GLU A 1 33 ? 1.118 -9.110 -3.682 1.00 42.02 593 GLU A C 20
ATOM 34723 O O . GLU A 1 33 ? 0.719 -10.274 -3.702 1.00 64.23 593 GLU A O 20
ATOM 34733 N N . HIS A 1 34 ? 2.350 -8.762 -4.037 1.00 34.44 594 HIS A N 20
ATOM 34734 C CA . HIS A 1 34 ? 3.327 -9.751 -4.479 1.00 53.23 594 HIS A CA 20
ATOM 34735 C C . HIS A 1 34 ? 4.060 -10.360 -3.289 1.00 63.54 594 HIS A C 20
ATOM 34736 O O . HIS A 1 34 ? 4.184 -11.580 -3.181 1.00 21.13 594 HIS A O 20
ATOM 34749 N N . LEU A 1 35 ? 4.546 -9.503 -2.397 1.00 73.13 595 LEU A N 20
ATOM 34750 C CA . LEU A 1 35 ? 5.268 -9.957 -1.215 1.00 65.54 595 LEU A CA 20
ATOM 34751 C C . LEU A 1 35 ? 4.301 -10.412 -0.126 1.00 40.32 595 LEU A C 20
ATOM 34752 O O . LEU A 1 35 ? 4.651 -11.221 0.733 1.00 12.31 595 LEU A O 20
ATOM 34767 N N . GLY A 1 36 ? 3.079 -9.888 -0.171 1.00 1.01 596 GLY A N 20
ATOM 34768 C CA . GLY A 1 36 ? 2.079 -10.254 0.814 1.00 44.14 596 GLY A CA 20
ATOM 34769 C C . GLY A 1 36 ? 2.122 -9.365 2.042 1.00 23.12 596 GLY A C 20
ATOM 34770 O O . GLY A 1 36 ? 2.692 -8.275 2.010 1.00 21.24 596 GLY A O 20
ATOM 34774 N N . THR A 1 37 ? 1.515 -9.831 3.130 1.00 24.10 597 THR A N 20
ATOM 34775 C CA . THR A 1 37 ? 1.484 -9.071 4.372 1.00 43.33 597 THR A CA 20
ATOM 34776 C C . THR A 1 37 ? 2.409 -9.685 5.416 1.00 21.33 597 THR A C 20
ATOM 34777 O O . THR A 1 37 ? 2.193 -9.533 6.618 1.00 20.02 597 THR A O 20
ATOM 34788 N N . GLY A 1 38 ? 3.443 -10.378 4.950 1.00 32.05 598 GLY A N 20
ATOM 34789 C CA . GLY A 1 38 ? 4.388 -11.004 5.856 1.00 41.12 598 GLY A CA 20
ATOM 34790 C C . GLY A 1 38 ? 5.828 -10.698 5.496 1.00 42.32 598 GLY A C 20
ATOM 34791 O O . GLY A 1 38 ? 6.753 -11.158 6.166 1.00 20.14 598 GLY A O 20
ATOM 34795 N N . ARG A 1 39 ? 6.018 -9.922 4.434 1.00 70.32 599 ARG A N 20
ATOM 34796 C CA . ARG A 1 39 ? 7.357 -9.558 3.985 1.00 73.01 599 ARG A CA 20
ATOM 34797 C C . ARG A 1 39 ? 7.502 -8.043 3.881 1.00 32.00 599 ARG A C 20
ATOM 34798 O O . ARG A 1 39 ? 7.409 -7.473 2.794 1.00 51.54 599 ARG A O 20
ATOM 34816 N N . TRP A 1 40 ? 7.731 -7.397 5.020 1.00 13.43 600 TRP A N 20
ATOM 34817 C CA . TRP A 1 40 ? 7.889 -5.948 5.056 1.00 51.44 600 TRP A CA 20
ATOM 34818 C C . TRP A 1 40 ? 9.174 -5.521 4.356 1.00 12.33 600 TRP A C 20
ATOM 34819 O O . TRP A 1 40 ? 9.160 -4.639 3.497 1.00 71.31 600 TRP A O 20
ATOM 34839 N N . ARG A 1 41 ? 10.283 -6.154 4.726 1.00 73.11 601 ARG A N 20
ATOM 34840 C CA . ARG A 1 41 ? 11.577 -5.839 4.133 1.00 51.31 601 ARG A CA 20
ATOM 34841 C C . ARG A 1 41 ? 11.510 -5.914 2.611 1.00 3.45 601 ARG A C 20
ATOM 34842 O O . ARG A 1 41 ? 11.961 -5.006 1.913 1.00 75.52 601 ARG A O 20
ATOM 34860 N N . ASP A 1 42 ? 10.944 -7.004 2.102 1.00 72.42 602 ASP A N 20
ATOM 34861 C CA . ASP A 1 42 ? 10.817 -7.198 0.663 1.00 11.21 602 ASP A CA 20
ATOM 34862 C C . ASP A 1 42 ? 9.957 -6.103 0.040 1.00 33.01 602 ASP A C 20
ATOM 34863 O O . ASP A 1 42 ? 10.242 -5.625 -1.059 1.00 34.21 602 ASP A O 20
ATOM 34871 N N . VAL A 1 43 ? 8.904 -5.710 0.748 1.00 51.42 603 VAL A N 20
ATOM 34872 C CA . VAL A 1 43 ? 8.002 -4.671 0.265 1.00 41.04 603 VAL A CA 20
ATOM 34873 C C . VAL A 1 43 ? 8.705 -3.320 0.199 1.00 3.44 603 VAL A C 20
ATOM 34874 O O . VAL A 1 43 ? 8.396 -2.488 -0.654 1.00 72.11 603 VAL A O 20
ATOM 34887 N N . LYS A 1 44 ? 9.655 -3.109 1.104 1.00 11.42 604 LYS A N 20
ATOM 34888 C CA . LYS A 1 44 ? 10.405 -1.859 1.149 1.00 24.23 604 LYS A CA 20
ATOM 34889 C C . LYS A 1 44 ? 11.243 -1.683 -0.114 1.00 62.45 604 LYS A C 20
ATOM 34890 O O . LYS A 1 44 ? 11.243 -0.615 -0.725 1.00 61.23 604 LYS A O 20
ATOM 34905 N N . MET A 1 45 ? 11.954 -2.737 -0.499 1.00 62.33 605 MET A N 20
ATOM 34906 C CA . MET A 1 45 ? 12.794 -2.699 -1.690 1.00 33.12 605 MET A CA 20
ATOM 34907 C C . MET A 1 45 ? 11.943 -2.718 -2.956 1.00 31.13 605 MET A C 20
ATOM 34908 O O . MET A 1 45 ? 12.321 -2.144 -3.977 1.00 11.43 605 MET A O 20
ATOM 34920 N N . ARG A 1 46 ? 10.794 -3.381 -2.882 1.00 63.42 606 ARG A N 20
ATOM 34921 C CA . ARG A 1 46 ? 9.891 -3.476 -4.022 1.00 23.13 606 ARG A CA 20
ATOM 34922 C C . ARG A 1 46 ? 9.173 -2.151 -4.259 1.00 20.22 606 ARG A C 20
ATOM 34923 O O . ARG A 1 46 ? 9.000 -1.723 -5.399 1.00 23.42 606 ARG A O 20
ATOM 34941 N N . ALA A 1 47 ? 8.757 -1.508 -3.173 1.00 75.41 607 ALA A N 20
ATOM 34942 C CA . ALA A 1 47 ? 8.060 -0.230 -3.263 1.00 44.44 607 ALA A CA 20
ATOM 34943 C C . ALA A 1 47 ? 9.041 0.936 -3.225 1.00 45.12 607 ALA A C 20
ATOM 34944 O O . ALA A 1 47 ? 9.251 1.616 -4.229 1.00 54.30 607 ALA A O 20
ATOM 34951 N N . PHE A 1 48 ? 9.641 1.160 -2.060 1.00 55.33 608 PHE A N 20
ATOM 34952 C CA . PHE A 1 48 ? 10.600 2.247 -1.891 1.00 2.34 608 PHE A CA 20
ATOM 34953 C C . PHE A 1 48 ? 11.902 1.940 -2.626 1.00 65.51 608 PHE A C 20
ATOM 34954 O O . PHE A 1 48 ? 12.518 0.896 -2.410 1.00 62.41 608 PHE A O 20
ATOM 34970 N N . ASP A 1 49 ? 12.316 2.857 -3.492 1.00 53.44 609 ASP A N 20
ATOM 34971 C CA . ASP A 1 49 ? 13.545 2.688 -4.258 1.00 3.32 609 ASP A CA 20
ATOM 34972 C C . ASP A 1 49 ? 14.769 2.805 -3.355 1.00 44.13 609 ASP A C 20
ATOM 34973 O O . ASP A 1 49 ? 15.785 2.151 -3.582 1.00 1.22 609 ASP A O 20
ATOM 34981 N N . ASN A 1 50 ? 14.663 3.644 -2.330 1.00 60.11 610 ASN A N 20
ATOM 34982 C CA . ASN A 1 50 ? 15.761 3.849 -1.393 1.00 21.05 610 ASN A CA 20
ATOM 34983 C C . ASN A 1 50 ? 15.532 3.064 -0.105 1.00 51.41 610 ASN A C 20
ATOM 34984 O O . ASN A 1 50 ? 15.394 3.644 0.971 1.00 23.05 610 ASN A O 20
ATOM 34994 N N . ALA A 1 51 ? 15.492 1.741 -0.225 1.00 61.35 611 ALA A N 20
ATOM 34995 C CA . ALA A 1 51 ? 15.281 0.876 0.930 1.00 24.24 611 ALA A CA 20
ATOM 34996 C C . ALA A 1 51 ? 16.588 0.224 1.372 1.00 53.53 611 ALA A C 20
ATOM 34997 O O . ALA A 1 51 ? 16.677 -0.999 1.478 1.00 44.53 611 ALA A O 20
ATOM 35004 N N . ASP A 1 52 ? 17.597 1.048 1.627 1.00 63.54 612 ASP A N 20
ATOM 35005 C CA . ASP A 1 52 ? 18.899 0.551 2.059 1.00 73.33 612 ASP A CA 20
ATOM 35006 C C . ASP A 1 52 ? 18.937 0.372 3.574 1.00 14.23 612 ASP A C 20
ATOM 35007 O O . ASP A 1 52 ? 18.934 -0.752 4.077 1.00 1.12 612 ASP A O 20
ATOM 35015 N N . HIS A 1 53 ? 18.974 1.487 4.296 1.00 43.34 613 HIS A N 20
ATOM 35016 C CA . HIS A 1 53 ? 19.013 1.453 5.753 1.00 64.24 613 HIS A CA 20
ATOM 35017 C C . HIS A 1 53 ? 17.749 2.067 6.346 1.00 40.13 613 HIS A C 20
ATOM 35018 O O . HIS A 1 53 ? 17.757 2.566 7.471 1.00 70.44 613 HIS A O 20
ATOM 35031 N N . ARG A 1 54 ? 16.663 2.028 5.580 1.00 52.11 614 ARG A N 20
ATOM 35032 C CA . ARG A 1 54 ? 15.391 2.582 6.029 1.00 15.43 614 ARG A CA 20
ATOM 35033 C C . ARG A 1 54 ? 14.589 1.544 6.808 1.00 25.35 614 ARG A C 20
ATOM 35034 O O . ARG A 1 54 ? 14.785 0.340 6.642 1.00 0.44 614 ARG A O 20
ATOM 35052 N N . THR A 1 55 ? 13.686 2.018 7.660 1.00 32.31 615 THR A N 20
ATOM 35053 C CA . THR A 1 55 ? 12.857 1.132 8.466 1.00 42.20 615 THR A CA 20
ATOM 35054 C C . THR A 1 55 ? 11.772 0.475 7.622 1.00 12.54 615 THR A C 20
ATOM 35055 O O . THR A 1 55 ? 11.479 0.923 6.512 1.00 50.22 615 THR A O 20
ATOM 35066 N N . TYR A 1 56 ? 11.177 -0.588 8.151 1.00 23.32 616 TYR A N 20
ATOM 35067 C CA . TYR A 1 56 ? 10.125 -1.308 7.444 1.00 20.23 616 TYR A CA 20
ATOM 35068 C C . TYR A 1 56 ? 8.762 -1.039 8.075 1.00 10.21 616 TYR A C 20
ATOM 35069 O O . TYR A 1 56 ? 7.733 -1.080 7.400 1.00 32.14 616 TYR A O 20
ATOM 35086 N N . VAL A 1 57 ? 8.764 -0.762 9.375 1.00 52.53 617 VAL A N 20
ATOM 35087 C CA . VAL A 1 57 ? 7.529 -0.483 10.098 1.00 41.24 617 VAL A CA 20
ATOM 35088 C C . VAL A 1 57 ? 6.708 0.591 9.392 1.00 62.43 617 VAL A C 20
ATOM 35089 O O . VAL A 1 57 ? 5.478 0.565 9.420 1.00 72.24 617 VAL A O 20
ATOM 35102 N N . ASP A 1 58 ? 7.398 1.533 8.759 1.00 72.35 618 ASP A N 20
ATOM 35103 C CA . ASP A 1 58 ? 6.733 2.617 8.043 1.00 25.31 618 ASP A CA 20
ATOM 35104 C C . ASP A 1 58 ? 5.754 2.066 7.013 1.00 2.50 618 ASP A C 20
ATOM 35105 O O . ASP A 1 58 ? 4.591 2.471 6.966 1.00 61.22 618 ASP A O 20
ATOM 35113 N N . LEU A 1 59 ? 6.230 1.141 6.187 1.00 4.34 619 LEU A N 20
ATOM 35114 C CA . LEU A 1 59 ? 5.396 0.534 5.154 1.00 15.01 619 LEU A CA 20
ATOM 35115 C C . LEU A 1 59 ? 4.328 -0.362 5.773 1.00 72.34 619 LEU A C 20
ATOM 35116 O O . LEU A 1 59 ? 3.269 -0.581 5.186 1.00 54.33 619 LEU A O 20
ATOM 35131 N N . LYS A 1 60 ? 4.613 -0.876 6.966 1.00 2.15 620 LYS A N 20
ATOM 35132 C CA . LYS A 1 60 ? 3.677 -1.746 7.667 1.00 51.45 620 LYS A CA 20
ATOM 35133 C C . LYS A 1 60 ? 2.459 -0.960 8.145 1.00 4.52 620 LYS A C 20
ATOM 35134 O O . LYS A 1 60 ? 1.323 -1.420 8.017 1.00 22.24 620 LYS A O 20
ATOM 35149 N N . ASP A 1 61 ? 2.701 0.224 8.693 1.00 35.33 621 ASP A N 20
ATOM 35150 C CA . ASP A 1 61 ? 1.624 1.074 9.186 1.00 71.50 621 ASP A CA 20
ATOM 35151 C C . ASP A 1 61 ? 0.826 1.666 8.030 1.00 53.52 621 ASP A C 20
ATOM 35152 O O . ASP A 1 61 ? -0.370 1.930 8.157 1.00 62.43 621 ASP A O 20
ATOM 35160 N N . LYS A 1 62 ? 1.495 1.873 6.901 1.00 13.50 622 LYS A N 20
ATOM 35161 C CA . LYS A 1 62 ? 0.849 2.434 5.719 1.00 5.31 622 LYS A CA 20
ATOM 35162 C C . LYS A 1 62 ? -0.219 1.486 5.183 1.00 55.45 622 LYS A C 20
ATOM 35163 O O . LYS A 1 62 ? -1.328 1.909 4.853 1.00 40.25 622 LYS A O 20
ATOM 35178 N N . TRP A 1 63 ? 0.121 0.205 5.098 1.00 54.15 623 TRP A N 20
ATOM 35179 C CA . TRP A 1 63 ? -0.811 -0.801 4.602 1.00 24.04 623 TRP A CA 20
ATOM 35180 C C . TRP A 1 63 ? -1.981 -0.982 5.564 1.00 33.42 623 TRP A C 20
ATOM 35181 O O . TRP A 1 63 ? -3.140 -1.008 5.150 1.00 32.45 623 TRP A O 20
ATOM 35201 N N . LYS A 1 64 ? -1.670 -1.106 6.850 1.00 73.22 624 LYS A N 20
ATOM 35202 C CA . LYS A 1 64 ? -2.695 -1.283 7.872 1.00 34.53 624 LYS A CA 20
ATOM 35203 C C . LYS A 1 64 ? -3.783 -0.222 7.740 1.00 72.40 624 LYS A C 20
ATOM 35204 O O . LYS A 1 64 ? -4.973 -0.537 7.719 1.00 12.11 624 LYS A O 20
ATOM 35219 N N . THR A 1 65 ? -3.367 1.038 7.650 1.00 40.33 625 THR A N 20
ATOM 35220 C CA . THR A 1 65 ? -4.306 2.145 7.520 1.00 10.11 625 THR A CA 20
ATOM 35221 C C . THR A 1 65 ? -4.956 2.155 6.141 1.00 43.42 625 THR A C 20
ATOM 35222 O O . THR A 1 65 ? -6.086 2.617 5.979 1.00 51.42 625 THR A O 20
ATOM 35233 N N . LEU A 1 66 ? -4.236 1.643 5.148 1.00 71.44 626 LEU A N 20
ATOM 35234 C CA . LEU A 1 66 ? -4.743 1.592 3.782 1.00 51.40 626 LEU A CA 20
ATOM 35235 C C . LEU A 1 66 ? -6.013 0.750 3.703 1.00 51.11 626 LEU A C 20
ATOM 35236 O O . LEU A 1 66 ? -7.053 1.219 3.242 1.00 11.32 626 LEU A O 20
ATOM 35251 N N . VAL A 1 67 ? -5.921 -0.495 4.160 1.00 12.22 627 VAL A N 20
ATOM 35252 C CA . VAL A 1 67 ? -7.063 -1.401 4.143 1.00 61.14 627 VAL A CA 20
ATOM 35253 C C . VAL A 1 67 ? -8.204 -0.862 5.001 1.00 24.05 627 VAL A C 20
ATOM 35254 O O . VAL A 1 67 ? -9.370 -0.929 4.612 1.00 50.02 627 VAL A O 20
ATOM 35267 N N . HIS A 1 68 ? -7.858 -0.329 6.168 1.00 71.02 628 HIS A N 20
ATOM 35268 C CA . HIS A 1 68 ? -8.854 0.223 7.080 1.00 63.53 628 HIS A CA 20
ATOM 35269 C C . HIS A 1 68 ? -9.587 1.397 6.439 1.00 3.34 628 HIS A C 20
ATOM 35270 O O . HIS A 1 68 ? -10.734 1.688 6.781 1.00 10.23 628 HIS A O 20
ATOM 35283 N N . THR A 1 69 ? -8.919 2.068 5.507 1.00 2.20 629 THR A N 20
ATOM 35284 C CA . THR A 1 69 ? -9.506 3.211 4.819 1.00 14.41 629 THR A CA 20
ATOM 35285 C C . THR A 1 69 ? -10.458 2.760 3.717 1.00 2.02 629 THR A C 20
ATOM 35286 O O . THR A 1 69 ? -11.415 3.459 3.387 1.00 13.42 629 THR A O 20
ATOM 35297 N N . ALA A 1 70 ? -10.190 1.587 3.154 1.00 11.21 630 ALA A N 20
ATOM 35298 C CA . ALA A 1 70 ? -11.026 1.041 2.091 1.00 51.00 630 ALA A CA 20
ATOM 35299 C C . ALA A 1 70 ? -12.493 1.013 2.505 1.00 73.11 630 ALA A C 20
ATOM 35300 O O . ALA A 1 70 ? -13.366 1.458 1.761 1.00 14.43 630 ALA A O 20
ATOM 35307 N N . SER A 1 71 ? -12.757 0.489 3.698 1.00 21.32 631 SER A N 20
ATOM 35308 C CA . SER A 1 71 ? -14.119 0.400 4.209 1.00 12.42 631 SER A CA 20
ATOM 35309 C C . SER A 1 71 ? -14.149 -0.322 5.554 1.00 13.34 631 SER A C 20
ATOM 35310 O O . SER A 1 71 ? -14.699 -1.417 5.669 1.00 45.14 631 SER A O 20
ATOM 35317 N N . ILE A 1 72 ? -13.552 0.300 6.564 1.00 42.32 632 ILE A N 20
ATOM 35318 C CA . ILE A 1 72 ? -13.512 -0.282 7.901 1.00 32.44 632 ILE A CA 20
ATOM 35319 C C . ILE A 1 72 ? -13.847 0.759 8.963 1.00 43.00 632 ILE A C 20
ATOM 35320 O O . ILE A 1 72 ? -14.927 0.734 9.553 1.00 10.34 632 ILE A O 20
ATOM 35335 N N . ALA A 1 73 ? -12.913 1.674 9.202 1.00 61.24 633 ALA A N 20
ATOM 35336 C CA . ALA A 1 73 ? -13.111 2.726 10.192 1.00 71.24 633 ALA A CA 20
ATOM 35337 C C . ALA A 1 73 ? -13.444 4.055 9.522 1.00 10.45 633 ALA A C 20
ATOM 35338 O O . ALA A 1 73 ? -12.869 4.421 8.496 1.00 52.34 633 ALA A O 20
ATOM 35345 N N . PRO A 1 74 ? -14.396 4.794 10.111 1.00 70.43 634 PRO A N 20
ATOM 35346 C CA . PRO A 1 74 ? -14.826 6.093 9.588 1.00 15.41 634 PRO A CA 20
ATOM 35347 C C . PRO A 1 74 ? -13.755 7.168 9.746 1.00 44.12 634 PRO A C 20
ATOM 35348 O O . PRO A 1 74 ? -13.535 7.975 8.844 1.00 44.44 634 PRO A O 20
ATOM 35356 N N . GLN A 1 75 ? -13.093 7.170 10.899 1.00 22.01 635 GLN A N 20
ATOM 35357 C CA . GLN A 1 75 ? -12.044 8.145 11.175 1.00 51.42 635 GLN A CA 20
ATOM 35358 C C . GLN A 1 75 ? -10.779 7.820 10.389 1.00 34.12 635 GLN A C 20
ATOM 35359 O O . GLN A 1 75 ? -9.868 8.642 10.295 1.00 33.20 635 GLN A O 20
ATOM 35371 N N . GLN A 1 76 ? -10.729 6.616 9.827 1.00 61.51 636 GLN A N 20
ATOM 35372 C CA . GLN A 1 76 ? -9.573 6.183 9.051 1.00 52.13 636 GLN A CA 20
ATOM 35373 C C . GLN A 1 76 ? -9.623 6.753 7.637 1.00 34.35 636 GLN A C 20
ATOM 35374 O O . GLN A 1 76 ? -8.588 7.062 7.044 1.00 61.22 636 GLN A O 20
ATOM 35386 N N . ARG A 1 77 ? -10.831 6.891 7.101 1.00 63.23 637 ARG A N 20
ATOM 35387 C CA . ARG A 1 77 ? -11.015 7.423 5.757 1.00 2.20 637 ARG A CA 20
ATOM 35388 C C . ARG A 1 77 ? -11.036 8.948 5.773 1.00 23.01 637 ARG A C 20
ATOM 35389 O O . ARG A 1 77 ? -11.958 9.561 6.311 1.00 60.32 637 ARG A O 20
ATOM 35407 N N . ARG A 1 78 ? -10.013 9.555 5.180 1.00 31.51 638 ARG A N 20
ATOM 35408 C CA . ARG A 1 78 ? -9.911 11.008 5.128 1.00 71.14 638 ARG A CA 20
ATOM 35409 C C . ARG A 1 78 ? -8.630 11.439 4.420 1.00 61.15 638 ARG A C 20
ATOM 35410 O O . ARG A 1 78 ? -7.606 10.764 4.503 1.00 22.34 638 ARG A O 20
ATOM 35428 N N . GLY A 1 79 ? -8.697 12.570 3.724 1.00 61.11 639 GLY A N 20
ATOM 35429 C CA . GLY A 1 79 ? -7.537 13.071 3.011 1.00 72.43 639 GLY A CA 20
ATOM 35430 C C . GLY A 1 79 ? -7.583 12.751 1.530 1.00 45.02 639 GLY A C 20
ATOM 35431 O O . GLY A 1 79 ? -7.018 11.751 1.088 1.00 73.12 639 GLY A O 20
ATOM 35435 N N . GLU A 1 80 ? -8.258 13.600 0.763 1.00 52.24 640 GLU A N 20
ATOM 35436 C CA . GLU A 1 80 ? -8.378 13.400 -0.677 1.00 25.20 640 GLU A CA 20
ATOM 35437 C C . GLU A 1 80 ? -9.109 12.097 -0.985 1.00 50.43 640 GLU A C 20
ATOM 35438 O O . GLU A 1 80 ? -9.220 11.203 -0.146 1.00 70.05 640 GLU A O 20
ATOM 35448 N N . PRO A 1 81 ? -9.623 11.985 -2.219 1.00 3.33 641 PRO A N 20
ATOM 35449 C CA . PRO A 1 81 ? -10.353 10.796 -2.668 1.00 41.31 641 PRO A CA 20
ATOM 35450 C C . PRO A 1 81 ? -9.443 9.584 -2.832 1.00 63.51 641 PRO A C 20
ATOM 35451 O O . PRO A 1 81 ? -8.401 9.660 -3.484 1.00 41.13 641 PRO A O 20
ATOM 35459 N N . VAL A 1 82 ? -9.841 8.465 -2.234 1.00 12.32 642 VAL A N 20
ATOM 35460 C CA . VAL A 1 82 ? -9.062 7.236 -2.314 1.00 44.40 642 VAL A CA 20
ATOM 35461 C C . VAL A 1 82 ? -9.484 6.395 -3.514 1.00 51.31 642 VAL A C 20
ATOM 35462 O O . VAL A 1 82 ? -10.670 6.167 -3.758 1.00 22.33 642 VAL A O 20
ATOM 35475 N N . PRO A 1 83 ? -8.492 5.920 -4.282 1.00 54.22 643 PRO A N 20
ATOM 35476 C CA . PRO A 1 83 ? -8.736 5.096 -5.470 1.00 4.13 643 PRO A CA 20
ATOM 35477 C C . PRO A 1 83 ? -9.256 3.707 -5.114 1.00 52.41 643 PRO A C 20
ATOM 35478 O O . PRO A 1 83 ? -8.671 3.009 -4.287 1.00 31.02 643 PRO A O 20
ATOM 35486 N N . GLN A 1 84 ? -10.358 3.314 -5.744 1.00 50.34 644 GLN A N 20
ATOM 35487 C CA . GLN A 1 84 ? -10.957 2.008 -5.493 1.00 42.03 644 GLN A CA 20
ATOM 35488 C C . GLN A 1 84 ? -10.068 0.890 -6.027 1.00 33.21 644 GLN A C 20
ATOM 35489 O O . GLN A 1 84 ? -10.131 -0.246 -5.556 1.00 11.31 644 GLN A O 20
ATOM 35501 N N . ASP A 1 85 ? -9.240 1.219 -7.012 1.00 2.13 645 ASP A N 20
ATOM 35502 C CA . ASP A 1 85 ? -8.337 0.242 -7.610 1.00 2.00 645 ASP A CA 20
ATOM 35503 C C . ASP A 1 85 ? -7.341 -0.280 -6.579 1.00 15.24 645 ASP A C 20
ATOM 35504 O O . ASP A 1 85 ? -7.130 -1.488 -6.460 1.00 75.51 645 ASP A O 20
ATOM 35512 N N . LEU A 1 86 ? -6.730 0.638 -5.836 1.00 42.50 646 LEU A N 20
ATOM 35513 C CA . LEU A 1 86 ? -5.756 0.270 -4.815 1.00 14.31 646 LEU A CA 20
ATOM 35514 C C . LEU A 1 86 ? -6.438 -0.397 -3.625 1.00 33.21 646 LEU A C 20
ATOM 35515 O O . LEU A 1 86 ? -6.042 -1.482 -3.197 1.00 54.54 646 LEU A O 20
ATOM 35530 N N . LEU A 1 87 ? -7.466 0.258 -3.097 1.00 62.04 647 LEU A N 20
ATOM 35531 C CA . LEU A 1 87 ? -8.207 -0.273 -1.957 1.00 75.43 647 LEU A CA 20
ATOM 35532 C C . LEU A 1 87 ? -8.730 -1.675 -2.252 1.00 14.45 647 LEU A C 20
ATOM 35533 O O . LEU A 1 87 ? -8.754 -2.537 -1.374 1.00 34.24 647 LEU A O 20
ATOM 35548 N N . ASP A 1 88 ? -9.146 -1.896 -3.495 1.00 72.53 648 ASP A N 20
ATOM 35549 C CA . ASP A 1 88 ? -9.666 -3.194 -3.908 1.00 62.42 648 ASP A CA 20
ATOM 35550 C C . ASP A 1 88 ? -8.600 -4.276 -3.766 1.00 22.02 648 ASP A C 20
ATOM 35551 O O . ASP A 1 88 ? -8.848 -5.335 -3.190 1.00 10.30 648 ASP A O 20
ATOM 35559 N N . ARG A 1 89 ? -7.413 -4.002 -4.298 1.00 25.43 649 ARG A N 20
ATOM 35560 C CA . ARG A 1 89 ? -6.309 -4.953 -4.233 1.00 24.00 649 ARG A CA 20
ATOM 35561 C C . ARG A 1 89 ? -5.808 -5.107 -2.800 1.00 23.22 649 ARG A C 20
ATOM 35562 O O . ARG A 1 89 ? -5.346 -6.178 -2.405 1.00 42.02 649 ARG A O 20
ATOM 35580 N N . VAL A 1 90 ? -5.901 -4.031 -2.026 1.00 12.14 650 VAL A N 20
ATOM 35581 C CA . VAL A 1 90 ? -5.458 -4.046 -0.638 1.00 64.31 650 VAL A CA 20
ATOM 35582 C C . VAL A 1 90 ? -6.249 -5.060 0.181 1.00 74.14 650 VAL A C 20
ATOM 35583 O O . VAL A 1 90 ? -5.675 -5.871 0.909 1.00 14.11 650 VAL A O 20
ATOM 35596 N N . LEU A 1 91 ? -7.570 -5.009 0.056 1.00 42.53 651 LEU A N 20
ATOM 35597 C CA . LEU A 1 91 ? -8.443 -5.923 0.785 1.00 4.43 651 LEU A CA 20
ATOM 35598 C C . LEU A 1 91 ? -8.334 -7.339 0.227 1.00 45.52 651 LEU A C 20
ATOM 35599 O O . LEU A 1 91 ? -8.569 -8.316 0.938 1.00 11.15 651 LEU A O 20
ATOM 35614 N N . ALA A 1 92 ? -7.976 -7.441 -1.048 1.00 4.41 652 ALA A N 20
ATOM 35615 C CA . ALA A 1 92 ? -7.833 -8.737 -1.700 1.00 23.42 652 ALA A CA 20
ATOM 35616 C C . ALA A 1 92 ? -6.636 -9.502 -1.144 1.00 74.10 652 ALA A C 20
ATOM 35617 O O . ALA A 1 92 ? -6.733 -10.691 -0.843 1.00 14.11 652 ALA A O 20
ATOM 35624 N N . ALA A 1 93 ? -5.509 -8.811 -1.011 1.00 63.40 653 ALA A N 20
ATOM 35625 C CA . ALA A 1 93 ? -4.293 -9.425 -0.489 1.00 50.41 653 ALA A CA 20
ATOM 35626 C C . ALA A 1 93 ? -4.374 -9.602 1.023 1.00 31.21 653 ALA A C 20
ATOM 35627 O O . ALA A 1 93 ? -4.041 -10.663 1.553 1.00 11.31 653 ALA A O 20
ATOM 35634 N N . HIS A 1 94 ? -4.817 -8.556 1.714 1.00 20.43 654 HIS A N 20
ATOM 35635 C CA . HIS A 1 94 ? -4.939 -8.597 3.167 1.00 42.33 654 HIS A CA 20
ATOM 35636 C C . HIS A 1 94 ? -5.777 -9.794 3.608 1.00 12.21 654 HIS A C 20
ATOM 35637 O O . HIS A 1 94 ? -5.429 -10.490 4.561 1.00 23.14 654 HIS A O 20
ATOM 35650 N N . ALA A 1 95 ? -6.883 -10.027 2.909 1.00 55.02 655 ALA A N 20
ATOM 35651 C CA . ALA A 1 95 ? -7.769 -11.138 3.227 1.00 4.03 655 ALA A CA 20
ATOM 35652 C C . ALA A 1 95 ? -7.198 -12.459 2.717 1.00 74.25 655 ALA A C 20
ATOM 35653 O O . ALA A 1 95 ? -7.171 -13.454 3.440 1.00 3.31 655 ALA A O 20
ATOM 35660 N N . TYR A 1 96 ? -6.745 -12.458 1.468 1.00 72.55 656 TYR A N 20
ATOM 35661 C CA . TYR A 1 96 ? -6.178 -13.656 0.862 1.00 15.04 656 TYR A CA 20
ATOM 35662 C C . TYR A 1 96 ? -5.052 -14.222 1.721 1.00 51.21 656 TYR A C 20
ATOM 35663 O O . TYR A 1 96 ? -5.028 -15.415 2.026 1.00 53.21 656 TYR A O 20
ATOM 35680 N N . TRP A 1 97 ? -4.121 -13.358 2.110 1.00 73.13 657 TRP A N 20
ATOM 35681 C CA . TRP A 1 97 ? -2.993 -13.770 2.935 1.00 20.41 657 TRP A CA 20
ATOM 35682 C C . TRP A 1 97 ? -3.447 -14.108 4.351 1.00 53.14 657 TRP A C 20
ATOM 35683 O O . TRP A 1 97 ? -2.876 -14.979 5.005 1.00 41.01 657 TRP A O 20
ATOM 35703 N N . SER A 1 98 ? -4.479 -13.411 4.818 1.00 51.41 658 SER A N 20
ATOM 35704 C CA . SER A 1 98 ? -5.008 -13.636 6.158 1.00 73.02 658 SER A CA 20
ATOM 35705 C C . SER A 1 98 ? -5.698 -14.993 6.250 1.00 22.54 658 SER A C 20
ATOM 35706 O O . SER A 1 98 ? -5.642 -15.661 7.282 1.00 33.32 658 SER A O 20
ATOM 35713 N N . GLN A 1 99 ? -6.348 -15.394 5.162 1.00 64.44 659 GLN A N 20
ATOM 35714 C CA . GLN A 1 99 ? -7.049 -16.671 5.120 1.00 5.15 659 GLN A CA 20
ATOM 35715 C C . GLN A 1 99 ? -6.098 -17.803 4.745 1.00 13.43 659 GLN A C 20
ATOM 35716 O O . GLN A 1 99 ? -6.093 -18.858 5.378 1.00 41.41 659 GLN A O 20
ATOM 35728 N N . GLN A 1 100 ? -5.295 -17.575 3.710 1.00 22.44 660 GLN A N 20
ATOM 35729 C CA . GLN A 1 100 ? -4.340 -18.576 3.250 1.00 63.11 660 GLN A CA 20
ATOM 35730 C C . GLN A 1 100 ? -3.032 -17.922 2.815 1.00 0.20 660 GLN A C 20
ATOM 35731 O O . GLN A 1 100 ? -2.772 -17.768 1.622 1.00 54.05 660 GLN A O 20
ATOM 35743 N N . GLN A 1 101 ? -2.214 -17.540 3.790 1.00 61.52 661 GLN A N 20
ATOM 35744 C CA . GLN A 1 101 ? -0.934 -16.902 3.507 1.00 13.12 661 GLN A CA 20
ATOM 35745 C C . GLN A 1 101 ? -0.096 -17.758 2.562 1.00 53.01 661 GLN A C 20
ATOM 35746 O O . GLN A 1 101 ? 0.519 -18.738 2.978 1.00 24.21 661 GLN A O 20
ATOM 35758 N N . GLY A 1 102 ? -0.078 -17.379 1.288 1.00 54.13 662 GLY A N 20
ATOM 35759 C CA . GLY A 1 102 ? 0.687 -18.122 0.304 1.00 11.51 662 GLY A CA 20
ATOM 35760 C C . GLY A 1 102 ? 1.252 -17.231 -0.784 1.00 14.31 662 GLY A C 20
ATOM 35761 O O . GLY A 1 102 ? 0.608 -16.272 -1.209 1.00 73.11 662 GLY A O 20
ATOM 35765 N N . LYS A 1 103 ? 2.461 -17.547 -1.238 1.00 44.45 663 LYS A N 20
ATOM 35766 C CA . LYS A 1 103 ? 3.114 -16.770 -2.283 1.00 12.11 663 LYS A CA 20
ATOM 35767 C C . LYS A 1 103 ? 2.197 -16.601 -3.490 1.00 44.02 663 LYS A C 20
ATOM 35768 O O . LYS A 1 103 ? 1.500 -17.535 -3.885 1.00 12.13 663 LYS A O 20
ATOM 35783 N N . GLN A 1 104 ? 2.205 -15.406 -4.071 1.00 52.32 664 GLN A N 20
ATOM 35784 C CA . GLN A 1 104 ? 1.373 -15.117 -5.234 1.00 74.32 664 GLN A CA 20
ATOM 35785 C C . GLN A 1 104 ? 2.196 -14.478 -6.347 1.00 22.45 664 GLN A C 20
ATOM 35786 O O . GLN A 1 104 ? 3.317 -14.021 -6.120 1.00 2.15 664 GLN A O 20
ATOM 35798 N N . HIS A 1 105 ? 1.635 -14.450 -7.551 1.00 5.32 665 HIS A N 20
ATOM 35799 C CA . HIS A 1 105 ? 2.317 -13.868 -8.701 1.00 74.31 665 HIS A CA 20
ATOM 35800 C C . HIS A 1 105 ? 1.517 -12.703 -9.274 1.00 13.21 665 HIS A C 20
ATOM 35801 O O . HIS A 1 105 ? 0.307 -12.807 -9.477 1.00 71.00 665 HIS A O 20
ATOM 35814 N N . VAL A 1 106 ? 2.201 -11.593 -9.534 1.00 55.02 666 VAL A N 20
ATOM 35815 C CA . VAL A 1 106 ? 1.553 -10.407 -10.086 1.00 25.22 666 VAL A CA 20
ATOM 35816 C C . VAL A 1 106 ? 2.511 -9.621 -10.973 1.00 14.13 666 VAL A C 20
ATOM 35817 O O . VAL A 1 106 ? 3.629 -10.062 -11.239 1.00 70.30 666 VAL A O 20
ATOM 35830 N N . GLU A 1 107 ? 2.065 -8.455 -11.428 1.00 74.01 667 GLU A N 20
ATOM 35831 C CA . GLU A 1 107 ? 2.883 -7.606 -12.287 1.00 25.31 667 GLU A CA 20
ATOM 35832 C C . GLU A 1 107 ? 3.447 -6.424 -11.504 1.00 13.13 667 GLU A C 20
ATOM 35833 O O . GLU A 1 107 ? 2.754 -5.779 -10.718 1.00 43.44 667 GLU A O 20
ATOM 35843 N N . PRO A 1 108 ? 4.738 -6.131 -11.725 1.00 60.04 668 PRO A N 20
ATOM 35844 C CA . PRO A 1 108 ? 5.425 -5.025 -11.051 1.00 50.14 668 PRO A CA 20
ATOM 35845 C C . PRO A 1 108 ? 4.933 -3.662 -11.525 1.00 42.54 668 PRO A C 20
ATOM 35846 O O . PRO A 1 108 ? 3.947 -3.567 -12.257 1.00 13.22 668 PRO A O 20
ATOM 35854 N N . LEU A 1 109 ? 5.625 -2.609 -11.104 1.00 21.13 669 LEU A N 20
ATOM 35855 C CA . LEU A 1 109 ? 5.258 -1.250 -11.487 1.00 0.13 669 LEU A CA 20
ATOM 35856 C C . LEU A 1 109 ? 6.303 -0.248 -11.004 1.00 41.53 669 LEU A C 20
ATOM 35857 O O . LEU A 1 109 ? 6.476 -0.047 -9.802 1.00 21.30 669 LEU A O 20
ATOM 35872 N N . LYS A 1 110 ? 6.994 0.381 -11.949 1.00 3.55 670 LYS A N 20
ATOM 35873 C CA . LYS A 1 110 ? 8.018 1.365 -11.621 1.00 3.54 670 LYS A CA 20
ATOM 35874 C C . LYS A 1 110 ? 7.462 2.441 -10.695 1.00 23.24 670 LYS A C 20
ATOM 35875 O O . LYS A 1 110 ? 6.255 2.514 -10.467 1.00 1.33 670 LYS A O 20
ATOM 35890 N N . ILE A 1 111 ? 8.351 3.275 -10.164 1.00 2.32 671 ILE A N 20
ATOM 35891 C CA . ILE A 1 111 ? 7.947 4.348 -9.264 1.00 34.22 671 ILE A CA 20
ATOM 35892 C C . ILE A 1 111 ? 8.969 5.480 -9.267 1.00 72.43 671 ILE A C 20
ATOM 35893 O O . ILE A 1 111 ? 10.172 5.245 -9.391 1.00 71.11 671 ILE A O 20
ATOM 35908 N N . LEU A 1 112 ? 8.483 6.708 -9.128 1.00 60.53 672 LEU A N 20
ATOM 35909 C CA . LEU A 1 112 ? 9.354 7.878 -9.111 1.00 51.04 672 LEU A CA 20
ATOM 35910 C C . LEU A 1 112 ? 9.122 8.713 -7.855 1.00 22.13 672 LEU A C 20
ATOM 35911 O O . LEU A 1 112 ? 8.099 8.572 -7.185 1.00 72.13 672 LEU A O 20
ATOM 35926 N N . ASP A 1 113 ? 10.076 9.583 -7.545 1.00 31.42 673 ASP A N 20
ATOM 35927 C CA . ASP A 1 113 ? 9.975 10.443 -6.372 1.00 61.11 673 ASP A CA 20
ATOM 35928 C C . ASP A 1 113 ? 10.226 11.901 -6.743 1.00 3.44 673 ASP A C 20
ATOM 35929 O O . ASP A 1 113 ? 11.243 12.230 -7.354 1.00 2.11 673 ASP A O 20
ATOM 35937 N N . ALA A 1 114 ? 9.292 12.770 -6.371 1.00 71.30 674 ALA A N 20
ATOM 35938 C CA . ALA A 1 114 ? 9.413 14.193 -6.664 1.00 43.22 674 ALA A CA 20
ATOM 35939 C C . ALA A 1 114 ? 9.470 15.015 -5.381 1.00 44.40 674 ALA A C 20
ATOM 35940 O O . ALA A 1 114 ? 10.077 16.085 -5.344 1.00 64.35 674 ALA A O 20
ATOM 35947 N N . LYS A 1 115 ? 8.830 14.509 -4.332 1.00 74.53 675 LYS A N 20
ATOM 35948 C CA . LYS A 1 115 ? 8.808 15.196 -3.045 1.00 12.41 675 LYS A CA 20
ATOM 35949 C C . LYS A 1 115 ? 10.224 15.501 -2.566 1.00 5.21 675 LYS A C 20
ATOM 35950 O O . LYS A 1 115 ? 11.023 14.592 -2.345 1.00 22.13 675 LYS A O 20
ATOM 35965 N N . ALA A 1 116 ? 10.526 16.785 -2.406 1.00 21.41 676 ALA A N 20
ATOM 35966 C CA . ALA A 1 116 ? 11.844 17.208 -1.949 1.00 53.32 676 ALA A CA 20
ATOM 35967 C C . ALA A 1 116 ? 11.826 17.550 -0.464 1.00 63.45 676 ALA A C 20
ATOM 35968 O O . ALA A 1 116 ? 12.489 16.894 0.341 1.00 55.11 676 ALA A O 20
ATOM 35975 N N . GLN A 1 117 ? 11.066 18.580 -0.107 1.00 2.31 677 GLN A N 20
ATOM 35976 C CA . GLN A 1 117 ? 10.964 19.009 1.283 1.00 24.42 677 GLN A CA 20
ATOM 35977 C C . GLN A 1 117 ? 9.509 19.039 1.738 1.00 61.04 677 GLN A C 20
ATOM 35978 O O . GLN A 1 117 ? 8.591 18.899 0.931 1.00 14.42 677 GLN A O 20
ATOM 35990 N N . LYS A 1 118 ? 9.305 19.220 3.039 1.00 34.11 678 LYS A N 20
ATOM 35991 C CA . LYS A 1 118 ? 7.962 19.270 3.604 1.00 40.23 678 LYS A CA 20
ATOM 35992 C C . LYS A 1 118 ? 7.630 20.675 4.097 1.00 3.44 678 LYS A C 20
ATOM 35993 O O . LYS A 1 118 ? 8.491 21.554 4.123 1.00 52.23 678 LYS A O 20
ATOM 36008 N N . VAL A 1 119 ? 6.375 20.879 4.487 1.00 63.42 679 VAL A N 20
ATOM 36009 C CA . VAL A 1 119 ? 5.931 22.176 4.982 1.00 52.52 679 VAL A CA 20
ATOM 36010 C C . VAL A 1 119 ? 5.875 22.194 6.505 1.00 42.01 679 VAL A C 20
ATOM 36011 O O . VAL A 1 119 ? 6.090 23.231 7.133 1.00 13.42 679 VAL A O 20
ATOM 36024 N N . GLY A 1 120 ? 5.586 21.038 7.095 1.00 62.41 680 GLY A N 20
ATOM 36025 C CA . GLY A 1 120 ? 5.508 20.943 8.541 1.00 42.21 680 GLY A CA 20
ATOM 36026 C C . GLY A 1 120 ? 4.355 21.742 9.113 1.00 40.04 680 GLY A C 20
ATOM 36027 O O . GLY A 1 120 ? 4.535 22.521 10.049 1.00 64.34 680 GLY A O 20
ATOM 36031 N N . ALA A 1 121 ? 3.167 21.552 8.549 1.00 73.22 681 ALA A N 20
ATOM 36032 C CA . ALA A 1 121 ? 1.980 22.262 9.010 1.00 13.51 681 ALA A CA 20
ATOM 36033 C C . ALA A 1 121 ? 0.972 21.301 9.629 1.00 44.51 681 ALA A C 20
ATOM 36034 O O . ALA A 1 121 ? 1.126 20.082 9.540 1.00 23.41 681 ALA A O 20
#

Sequence (121 aa):
PVNQKSKRSELSQRRIRRPFSVAEVEALVEAVEHLGTGRWRDVKMRAFDNADHRTYVDLKDKWKTLVHTASIAPQQRRGEPVPQDLLDRVLAAHAYWSQQQGKQHVEPLKILDAKAQKVGAPVNQKSKRSELSQRRIRRPFSVAEVEALVEAVEHLGTGRWRDVKMRAFDNADHRTYVDLKDKWKTLVHTASIAPQQRRGEPVPQDLLDRVLAAHAYWSQQQGKQHVEPLKILDAKAQKVGAPVNQKSKRSELSQRRIRRPFSVAEVEALVEAVEHLGTGRWRDVKMRAFDNADHRTYVDLKDKWKTLVHTASIAPQQRRGEPVPQDLLDRVLAAHAYWSQQQGKQHVEPLKILDAKAQKVGAPVNQKSKRSELSQRRIRRPFSVAEVEALVEAVEHLGTGRWRDVKMRAFDNADHRTYVDLKDKWKTLVHTASIAPQQRRGEPVPQDLLDRVLAAHAYWSQQQGKQHVEPLKILDAKAQKVGAPVNQKSKRSELSQRRIRRPFSVAEVEALVEAVEHLGTGRWRDVKMRAFDNADHRTYVDLKDKWKTLVHTASIAPQQRRGEPVPQDLLDRVLAAHAYWSQQQGKQHVEPLKILDAKAQKVGAPVNQKSKRSELSQRRIRRPFSVAEVEALVEAVEHLGTGRWRDVKMRAFDNADHRTYVDLKDKWKTLVHTASIAPQQRRGEPVPQDLLDRVLAAHAYWSQQQGKQHVEPLKILDAKAQKVGAPVNQKSKRSELSQRRIRRPFSVAEVEALVEAVEHLGTGRWRDVKMRAFDNADHRTYVDLKDKWKTLVHTASIAPQQRRGEPVPQDLLDRVLAAHAYWSQQQGKQHVEPLKILDAKAQKVGAPVNQKSKRSELSQRRIRRPFSVAEVEALVEAVEHLGTGRWRDVKMRAFDNADHRTYVDLKDKWKTLVHTASIAPQQRRGEPVPQDLLDRVLAAHAYWSQQQGKQHVEPLKILDAKAQKVGAPVNQKSKRSELSQRRIRRPFSVAEVEALVEAVEHLGTGRWRDVKMRAFDNADHRTYVDLKDKWKTLVHTASIAPQQRRGEPVPQDLLDRVLAAHAYWSQQQGKQHVEPLKILDAKAQKVGAPVNQKSKRSELSQRRIRRPFSVAEVEALVEAVEHLGTGRWRDVKMRAFDNADHRTYVDLKDKWKTLVHTASIAPQQRRGEPVPQDLLDRVLAAHAYWSQQQGKQHVEPLKILDAKAQKVGAPVNQKSKRSELSQRRIRRPFSVAEVEALVEAVEHLGTGRWRDVKMRAFDNADHRTYVDLKDKWKTLVHTASIAPQQRRGEPVPQDLLDRVLAAHAYWSQQQGKQHVEPLKILDAKAQKVGAPVNQKSKRSELSQRRIRRPFSVAEVEALVEAVEHLGTGRWRDVKMRAFDNADHRTYVDLKDKWKTLVHTASIAPQQRRGEPVPQDLLDRVLAAHAYWSQQQGKQHVEPLKILDAKAQKVGAPVNQKSKRSELSQRRIRRPFSVAEVEALVEAVEHLGTGRWRDVKMRAFDNADHRTYVDLKDKWKTLVHTASIAPQQRRGEPVPQDLLDRVLAAHAYWSQQQGKQHVEPLKILDAKAQKVGAPVNQKSKRSELSQRRIRRPFSVAEVEALVEAVEHLGTGRWRDVKMRAFDNADHRTYVDLKDKWKTLVHTASIAPQQRRGEPVPQDLLDRVLAAHAYWSQQQGKQHVEPLKILDAKAQKVGAPVNQKSKRSELSQRRIRRPFSVAEVEALVEAVEHLGTGRWRDVKMRAFDNADHRTYVDLKDKWKTLVHTASIAPQQRRGEPVPQDLLDRVLAAHAYWSQQQGKQHVEPLKILDAKAQKVGAPVNQKSKRSELSQRRIRRPFSVAEVEALVEAVEHLGTGRWRDVKMRAFDNADHRTYVDLKDKWKTLVHTASIAPQQRRGEPVPQDLLDRVLAAHAYWSQQQGKQHVEPLKILDAKAQKVGAPVNQKSKRSELSQRRIRRPFSVAEVEALVEAVEHLGTGRWRDVKMRAFDNADHRTYVDLKDKWKTLVHTASIAPQQRRGEPVPQDLLDRVLAAHAYWSQQQGKQHVEPLKILDAKAQKVGAPVNQKSKRSELSQRRIRRPFSVAEVEALVEAVEHLGTGRWRDVKMRAFDNADHRTYVDLKDKWKTLVHTASIAPQQRRGEPVPQDLLDRVLAAHAYWSQQQGKQHVEPLKILDAKAQKVGAPVNQKSKRSELSQRRIRRPFSVAEVEALVEAVEHLGTGRWRDVKMRAFDNADHRTYVDLKDKWKTLVHTASIAPQQRRGEPVPQDLLDRVLAAHAYWSQQQGKQHVEPLKILDAKAQKVGAPVNQKSKRSELSQRRIRRPFSVAEVEALVEAVEHLGTGRWRDVKMRAFDNADHRTYVDLKDKWKTLVHTASIAPQQRRGEPVPQDLLDRVLAAHAYWSQQQGKQHVEPLKILDAKAQKVGA

Solvent-accessible surface area: 10404 Å² total; per-residue (Å²): 187,142,131,162,187,105,201,208,97,92,181,90,120,233,168,161,168,149,48,36,66,80,70,89,12,67,28,3,0,96,2,3,35,114,17,0,34,66,108,88,172,46,0,9,124,164,24,46,150,102,9,130,182,150,52,121,72,68,1,65,70,52,6,99,24,4,2,50,25,17,94,85,27,99,154,55,102,62,66,55,126,49,42,144,97,11,21,80,109,0,49,26,3,71,9,53,54,28,99,141,169,40,155,169,146,40,88,133,114,170,58,147,56,88,177,73,154,168,136,69,163

B-factor: mean 38.15, std 23.62, range [0.01, 75.55]

CATH classification: 1.10.246.220

Radius of gyration: 17.23 Å; Cα contacts (8 Å, |Δi|>4): 106; chains: 1; bounding box: 68×42×25 Å

Nearest PDB structures (foldseek):
  2juh-assembly1_A  TM=6.696E-01  e=3.559E-14  Nicotiana glutinosa
  2ckx-assembly1_A  TM=8.521E-01  e=1.753E-09  Nicotiana tabacum
  2qhb-assembly1_B  TM=8.204E-01  e=1.065E-09  Nicotiana glutinosa
  2roh-assembly1_A  TM=6.654E-01  e=7.003E-09  Oryza sativa
  2juh-assembly1_A  TM=6.739E-01  e=2.027E-15  Nicotiana glutinosa

Foldseek 3Di:
DDDDDDDPDDDDADQDADDDDLQLCCLLLVLCLQVNLPCQLSSCVQRPVPSDPDDRVVSNVSLVLLLCCLPNDPVSPDDDDDDNVSNVSSCVRNVCCVPPNDGDDDDGDDGDDRHDHHDPD